Protein 6PV7 (pdb70)

Sequence (2379 aa):
SEAEHRLFERLFEDYNEIIRPVANVSDPVIIHFEVSMSQLVKVDEVNQIMETNLWLKQIWNDYKLKWNPSDYGGAEFMRVPAQKIWKPDIVLYNNAVGDFQVDDKTKALLKYTGEVTWIPPAIFKSSCKIDVTYFPFDYQNCTMKFGSWSYDKAKIDLVLIGSSMNLKDYWESGEWAIIKAPGYKHDIKYNCCEEIYPDITYSLYIRRLPLFYTINLIIPCLLISFLTVLVFYLPSDCGEKVTLCISVLLSLTVFLLVITETIPSTSLVIPLIGEYLLFTMIFVTLSIVITVFVLNVHYRTPTTHTMPSWVKTVFLNLLPRVMFMTRIKEAIQSVKYIAENMKAQNEAKEIQDDWKYVAMVIDRIFLWVFTLVCILGTAGLFLQPLMRVANAEEKLMDDLLNKTRYNNLIRPATSSSQLISIKLQLSLAQLISVNEREQIMTTNVWLKQEWTDYRLTWNSSRYEGVNILRIPAKRIWLPDIVLYNNADGTYEVSVYTNLIVRSNGSVLWLPPAIYKSACKIEVKYFPFDQQNCTLKFRSWTYDHTEIDMVLMTPTASMDDFTPSGEWDIVALPGRRTVNPQDPSYVDVTYDFIIKRKPLFYTINLIIPCVLTTLLAILVFYLPSDCGEKMTLCISVLLALTFFLLLISKIVPPTSLDVPLIGKYLMFTMVLVTFSIVTSVCVLNVHHRSPSTHTMAPWVKRCFLHKLPTFLFMKRRQDVQEALEGVSFIAQHMKNDDEDQSVVEDWKYVAMVVDRLFLWVFMFVCVLGTVGLFLPNAEEKLMDDLLNKTRYNNLIRPATSSSQLISIKLQLSLAQLISVNEREQIMTTNVWLKQEWTDYRLTWNSSRYEGVNILRIPAKRIWLPDIVLYNNADGTYEVSVYTNLIVRSNGSVLWLPPAIYKSACKIEVKYFPFDQQNCTLKFRSWTYDHTEIDMVLMTPTASMDDFTPSGEWDIVALPGRRTVNPQDPSYVDVTYDFIIKRKPLFYTINLIIPCVLTTLLAILVFYLPSDCGEKMTLCISVLLALTFFLLLISKIVPPTSLDVPLIGKYLMFTMVLVTFSIVTSVCVLNVHHRSPSTHTMAPWVKRCFLHKLPTFLFMKRRQDVQEALEGVSFIAQHMKNDDEDQSVVEDWKYVAMVVDRLFLWVFMFVCVLGTVGLFLPSEAEHRLFERLFEDYNEIIRPVANVSDPVIIHFEVSMSQLVKVDEVNQIMETNLWLKQIWNDYKLKWNPSDYGGAEFMRVPAQKIWKPDIVLYNNAVGDFQVDDKTKALLKYTGEVTWIPPAIFKSSCKIDVTYFPFDYQNCTMKFGSWSYDKAKIDLVLIGSSMNLKDYWESGEWAIIKAPGYKHDIKYNCCEEIYPDITYSLYIRRLPLFYTINLIIPCLLISFLTVLVFYLPSDCGEKVTLCISVLLSLTVFLLVITETIPSTSLVIPLIGEYLLFTMIFVTLSIVITVFVLNVHYRTPTTHTMPSWVKTVFLNLLPRVMFMTRIKEAIQSVKYIAENMKAQNEAKEIQDDWKYVAMVIDRIFLWVFTLVCILGTAGLFLQPLMRVANAEEKLMDDLLNKTRYNNLIRPATSSSQLISIKLQLSLAQLISVNEREQIMTTNVWLKQEWTDYRLTWNSSRYEGVNILRIPAKRIWLPDIVLYNNADGTYEVSVYTNLIVRSNGSVLWLPPAIYKSACKIEVKYFPFDQQNCTLKFRSWTYDHTEIDMVLMTPTASMDDFTPSGEWDIVALPGRRTVNPQDPSYVDVTYDFIIKRKPLFYTINLIIPCVLTTLLAILVFYLPSDCGEKMTLCISVLLALTFFLLLISKIVPPTSLDVPLIGKYLMFTMVLVTFSIVTSVCVLNVHHRSPSTHTMAPWVKRCFLHKLPTFLFMKRRQDVQEALEGVSFIAQHMKNDDEDQSVVEDWKYVAMVVDRLFLWVFMFVCVLGTVGLFLPVQLQQSGPELVRPGVSVKISCKGSGYTFTDYALYWVRQSHAKSLEWIGVINPYSGNTNYNQKFKGKATMTVDKSSSTAYMELARLTSDDSAIYYCASGYDGYPYTMDYWGPGASVTVQIVLTQSPAIMSASPGEKVTMTCSASSSMTYMHWYQQKSGTSPKRWIYDTSQLASGVPARFRGSGSGTSFSLTISSMEAEDAATYYCQQWSSNPLTFGGGTKLELVQLQQSGPELVRPGVSVKISCKGSGYTFTDYALYWVRQSHAKSLEWIGVINPYSGNTNYNQKFKGKATMTVDKSSSTAYMELARLTSDDSAIYYCASGYDGYPYTMDYWGPGASVTVQIVLTQSPAIMSASPGEKVTMTCSASSSMTYMHWYQQKSGTSPKRWIYDTSQLASGVPARFRGSGSGTSFSLTISSMEAEDAATYYCQQWSSNPLTFGGGTKLEL

Organism: Homo sapiens (NCBI:txid9606)

CATH classification: 2.70.170.10

Radius of gyration: 51.42 Å; Cα contacts (8 Å, |Δi|>4): 4488; chains: 9; bounding box: 129×150×137 Å

InterPro domains:
  IPR002394 Nicotinic acetylcholine receptor [PR00254] (69-85)
  IPR002394 Nicotinic acetylcholine receptor [PR00254] (103-117)
  IPR002394 Nicotinic acetylcholine receptor [PR00254] (121-133)
  IPR002394 Nicotinic acetylcholine receptor [PR00254] (139-157)
  IPR006029 Neurotransmitter-gated ion-channel transmembrane domain [PF02932] (248-495)
  IPR006201 Neurotransmitter-gated ion-channel [PR00252] (82-98)
  IPR006201 Neurotransmitter-gated ion-channel [PR00252] (115-126)
  IPR006201 Neurotransmitter-gated ion-channel [PR00252] (159-173)
  IPR006201 Neurotransmitter-gated ion-channel [PR00252] (235-247)
  IPR006201 Neurotransmitter-gated ion-channel [PTHR18945] (36-378)
  IPR006201 Neurotransmitter-gated ion-channel [TIGR00860] (30-495)
  IPR006202 Neurotransmitter-gated ion-channel ligand-binding domain [PF02931] (35-240)
  IPR018000 Neurotransmitter-gated ion-channel, conserved site [PS00236] (159-173)
  IPR036719 Neurotransmitter-gated ion-channel transmembrane domain superfamily [SSF90112] (241-500)
  IPR036734 Neurotransmitter-gated ion-channel ligand-binding domain superfamily [G3DSA:2.70.170.10] (27-246)
  IPR036734 Neurotransmitter-gated ion-channel ligand-binding domain superfamily [SSF63712] (34-240)
  IPR038050 Neuronal acetylcholine receptor [G3DSA:1.20.58.390] (247-360)
  IPR038050 Neuronal acetylcholine receptor [G3DSA:1.20.58.390] (413-505)

Secondary structure (DSSP, 8-state):
-HHHHHHHHHHTSS--TTS---SSTTS-EEEEEEEEEEEEEEEETTTTEEEEEEEEEEEEE-SSS---TTTTTT--EEEEETTTS----B--SSB-SS--SPP--SEEEEETTSEEEE--EEEEEE------SSSSS-EEEEEEEE-BSS--TTTEEEEESSSB-B-SS----SSEEEEE-BEEEEEEE-SS-SSEEEEEEEEEEEEE-TTTTIIIIIHHHHHHHTTSSGGGGS-TTSS-HHHHHHHHHHHHHHHHHHHHHHS----SS--HHHHHHHHHHHHHHHHHHHHHHHHHHHS--TTT----SHHHHIIIIIHHHHHT----HHHHHHHHHHHHHHHHHHHHHHHHHHHHHHHHHHHHHHHHHHHHHHHHHIIIIIITTT-/----HHHHHHIIIIITTT--SSS---SSSS--B--EEEEEEEEEEEEETTTTEEEEEEEEEEEEE-TTS---TTTTTS-SEEEEETTSS----EEES-BSSS--S-S---EEEEETT-EEEE--EEEEEEE-----TTTTS-EEEEEEEEEESS--TTTB--EE-SSB-B-SSPPP-SSEEEEE-BEEE---TT--S---EEEEEEEEE--HHHIIIIIHHHHHHHHTTS-TTSS-TTSS-HHHHHHHHHHHHHHHHHHHHHHS----S---HHHHHHHHHHHHHHHHHHHHHHHHHGGG--TTT----HHHHHIIIIIHHHHTT----HHHHHHHHHHHHHHHHHHHHHHHHHHHHHHHHHHHHHHHHHHHHHHHHHHHHHHHHS--/-HHHHHHHHHS-TTT--TTS---SSSS--EEEEEE-BEEEEEEEETTTTEEEEEE--EEEEE-TTS---GGGTTT--B--B-GGGS----EEESSBSSS--S-SS---BEEBTT-EEEE---EEEEEE-----SSSSS-EEEEEEEEEESS--TTTEEEEESSSB-B-SS----SSEEEEE-BEEE---TT--S---EEEEEEEEE-TTTTHHHHTHHHHHSSTTSTTTTSS-SSSS-HHHHHHHHHHHHHHHHHHHTTTS---SS---HHHHHHHHHHHHHHHHHHHHHHHHHTTT--TTT----HHHHHHTTTTHHHHTT----HHHHHHHHHHHHHHHHHHHHHHHHHHHHHHHHHHHHHHHHHHHHHHHHHHHHHHHHS--/-HHHHHHHHHHTSS--SSS---SSSSPPEEEEEEEEEEEEEEEETTTTEEEEEEEEEEEE--SSS---GGGTTT---B--BTTTS----B--SSB-SS--PPP--SB-EE-TT--EEE--EEEEEE------SSSSS-EEEEEEEEEBSS--TTTEEEEESSSB-B-TTPPP-SSEEEEE-BEEEEEEE-SS-SSEEEEEEEEEEEEE-TTTTIIIIIHHHHHHGGGSSSGGGS-TTSS-HHHHHHHHHHHHHHHHHHHHHHS----SS--HHHHHHHHHHHHHHHHHHHHHHHHHHHS--TTT----SHHHHIIIIIHHHHTT----HHHHHHHHHHHHHHHHHHHHHHHHHHHHHHHHHHHHHHHHHHHHHHHHHHIIIIIHHH-/----HHHHHHHHHS-TTT--TTS---SSTT--EEEEEEEEEEEEEEEETTTTEEEEEEEEEEEEE-TTS---TTTTTS---EEE-GGGS----EEESSBSSS--S------EEE-TT-EEEE--EEEEEEE-----SS-SS-EEEEEEEEEESS--TTTEEEEESSSB-B-TTPPP-SSEEEEE-BEEEEE-TT--S-EEEEEEEEEEE-THHHIIIIIHHHHHHHHHHTTTTSS-SSSS-HHHHHHHHHHHHHHHHHHHHHHS---SS---HHHHHHHHHHHHHHHHHHHHHHHHHTTS--TTT----HHHHHIIIIIHHHHTT----HHHHHHHHHHHHHHHHHHHHHHHHHHHHHHHHHHHHHHHHHHHHHHHHHHHHHHHHS--/-EEEE---EE--TTS-EEEEEEEESS-STTEEEEEEEE-TTS-EEEEEEE-TTT--EEE-TTSTTTEEEE--TTTTEEEEEE-S--GGG-EEEEEEEEESSTT-S--EE---EEEE-/----EEE-SEEE--SS--EEEEEEEEEEES--EEEEE-SSS--EEEEETTTEE-TT--TTEEEEEEEEEEEEEESS--TT--EEEEEEB-SSSS-B----EEEE-/-EEEE---EE--TT--EEEEEEEESS-STTEEEEEEEE-TTS--EEEEEE-TTT---EE-GGGTTTEEEE--TTTTEEEEEE-S--GGG-EEEEEEEEESSTT----EE---EEEE-/-PPPEEE-SEEE--SS--EEEEEEEEEEES--EEEEE-TTS--EEEEETTTEE-TT--TTEEEEEEEEEEEEEESS--GGG-EEEEEEE-SSSS-EE---EEEE-

B-factor: mean 30.95, std 15.74, range [3.82, 93.72]

Structure (mmCIF, N/CA/C/O backbone):
data_6PV7
#
_entry.id   6PV7
#
loop_
_entity.id
_entity.type
_entity.pdbx_description
1 polymer 'Fusion protein of Neuronal acetylcholine receptor subunit alpha-3 and Soluble cytochrome b562'
2 polymer 'Fusion protein of Neuronal acetylcholine receptor subunit beta-4 and Soluble cytochrome b562'
3 polymer 'IgG2b Fab heavy chain'
4 polymer 'Kappa Fab light chain'
5 branched 2-acetamido-2-deoxy-beta-D-glucopyranose-(1-4)-2-acetamido-2-deoxy-beta-D-glucopyranose
6 branched alpha-D-mannopyranose-(1-3)-[alpha-D-mannopyranose-(1-6)]beta-D-mannopyranose-(1-4)-2-acetamido-2-deoxy-beta-D-glucopyranose-(1-4)-2-acetamido-2-deoxy-beta-D-glucopyranose
7 branched beta-D-mannopyranose-(1-4)-2-acetamido-2-deoxy-beta-D-glucopyranose-(1-4)-2-acetamido-2-deoxy-beta-D-glucopyranose
8 non-polymer (S)-3-(1-METHYLPYRROLIDIN-2-YL)PYRIDINE
9 non-polymer 'CHOLESTEROL HEMISUCCINATE'
10 non-polymer 'SODIUM ION'
11 non-polymer 2-acetamido-2-deoxy-beta-D-glucopyranose
12 non-polymer nonane
13 water water
#
loop_
_atom_site.group_PDB
_atom_site.id
_atom_site.type_symbol
_atom_site.label_atom_id
_atom_site.label_alt_id
_atom_site.label_comp_id
_atom_site.label_asym_id
_atom_site.label_entity_id
_atom_site.label_seq_id
_atom_site.pdbx_PDB_ins_code
_atom_site.Cartn_x
_atom_site.Cartn_y
_atom_site.Cartn_z
_atom_site.occupancy
_atom_site.B_iso_or_equiv
_atom_site.auth_seq_id
_atom_site.auth_comp_id
_atom_site.auth_asym_id
_atom_site.auth_atom_id
_atom_site.pdbx_PDB_model_num
ATOM 1 N N . SER A 1 1 ? 181.92700 146.83600 202.34800 1.000 25.96000 1 SER A N 1
ATOM 2 C CA . SER A 1 1 ? 182.02400 146.24900 203.67600 1.000 25.96000 1 SER A CA 1
ATOM 3 C C . SER A 1 1 ? 182.19900 144.74300 203.59600 1.000 25.96000 1 SER A C 1
ATOM 4 O O . SER A 1 1 ? 181.72400 144.10300 202.66400 1.000 25.96000 1 SER A O 1
ATOM 7 N N . GLU A 1 2 ? 182.89900 144.18000 204.58000 1.000 28.52000 2 GLU A N 1
ATOM 8 C CA . GLU A 1 2 ? 183.03600 142.73000 204.65000 1.000 28.52000 2 GLU A CA 1
ATOM 9 C C . GLU A 1 2 ? 181.72900 142.08100 205.08400 1.000 28.52000 2 GLU A C 1
ATOM 10 O O . GLU A 1 2 ? 181.35200 141.01900 204.56900 1.000 28.52000 2 GLU A O 1
ATOM 16 N N . ALA A 1 3 ? 181.01800 142.71600 206.01600 1.000 22.43000 3 ALA A N 1
ATOM 17 C CA . ALA A 1 3 ? 179.76000 142.16400 206.50200 1.000 22.43000 3 ALA A CA 1
ATOM 18 C C . ALA A 1 3 ? 178.67000 142.23800 205.44000 1.000 22.43000 3 ALA A C 1
ATOM 19 O O . ALA A 1 3 ? 177.86700 141.31000 205.31000 1.000 22.43000 3 ALA A O 1
ATOM 21 N N . GLU A 1 4 ? 178.63600 143.32000 204.65600 1.000 18.48000 4 GLU A N 1
ATOM 22 C CA . GLU A 1 4 ? 177.67700 143.40400 203.55900 1.000 18.48000 4 GLU A CA 1
ATOM 23 C C . GLU A 1 4 ? 178.00900 142.42600 202.44100 1.000 18.48000 4 GLU A C 1
ATOM 24 O O . GLU A 1 4 ? 177.10000 141.90000 201.79200 1.000 18.48000 4 GLU A O 1
ATOM 30 N N . HIS A 1 5 ? 179.29600 142.15500 202.21800 1.000 16.93000 5 HIS A N 1
ATOM 31 C CA . HIS A 1 5 ? 179.69500 141.14500 201.24300 1.000 16.93000 5 HIS A CA 1
ATOM 32 C C . HIS A 1 5 ? 179.27300 139.75100 201.68800 1.000 16.93000 5 HIS A C 1
ATOM 33 O O . HIS A 1 5 ? 178.77600 138.95600 200.87900 1.000 16.93000 5 HIS A O 1
ATOM 40 N N . ARG A 1 6 ? 179.42300 139.45500 202.98000 1.000 15.68000 6 ARG A N 1
ATOM 41 C CA . ARG A 1 6 ? 178.98100 138.17000 203.51100 1.000 15.68000 6 ARG A CA 1
ATOM 42 C C . ARG A 1 6 ? 177.46500 138.04700 203.49400 1.000 15.68000 6 ARG A C 1
ATOM 43 O O . ARG A 1 6 ? 176.93100 136.96100 203.25400 1.000 15.68000 6 ARG A O 1
ATOM 51 N N . LEU A 1 7 ? 176.75900 139.15000 203.73900 1.000 10.86000 7 LEU A N 1
ATOM 52 C CA . LEU A 1 7 ? 175.30300 139.15000 203.64800 1.000 10.86000 7 LEU A CA 1
ATOM 53 C C . LEU A 1 7 ? 174.82300 138.93400 202.22000 1.000 10.86000 7 LEU A C 1
ATOM 54 O O . LEU A 1 7 ? 173.83700 138.22400 201.99800 1.000 10.86000 7 LEU A O 1
ATOM 59 N N . PHE A 1 8 ? 175.50300 139.52700 201.23900 1.000 10.53000 8 PHE A N 1
ATOM 60 C CA . PHE A 1 8 ? 175.11400 139.30200 199.85400 1.000 10.53000 8 PHE A CA 1
ATOM 61 C C . PHE A 1 8 ? 175.43300 137.88000 199.42200 1.000 10.53000 8 PHE A C 1
ATOM 62 O O . PHE A 1 8 ? 174.73100 137.31800 198.57700 1.000 10.53000 8 PHE A O 1
ATOM 70 N N . GLU A 1 9 ? 176.48400 137.28600 199.98700 1.000 11.32000 9 GLU A N 1
ATOM 71 C CA . GLU A 1 9 ? 176.79800 135.89800 199.66900 1.000 11.32000 9 GLU A CA 1
ATOM 72 C C . GLU A 1 9 ? 175.80000 134.94200 200.31300 1.000 11.32000 9 GLU A C 1
ATOM 73 O O . GLU A 1 9 ? 175.43200 133.92500 199.71700 1.000 11.32000 9 GLU A O 1
ATOM 79 N N . ARG A 1 10 ? 175.35100 135.25600 201.52900 1.000 9.71000 10 ARG A N 1
ATOM 80 C CA . ARG A 1 10 ? 174.39700 134.41400 202.24200 1.000 9.71000 10 ARG A CA 1
ATOM 81 C C . ARG A 1 10 ? 172.98900 134.56000 201.68200 1.000 9.71000 10 ARG A C 1
ATOM 82 O O . ARG A 1 10 ? 172.20000 133.61100 201.72700 1.000 9.71000 10 ARG A O 1
ATOM 90 N N . LEU A 1 11 ? 172.68200 135.71900 201.10700 1.000 9.04000 11 LEU A N 1
ATOM 91 C CA . LEU A 1 11 ? 171.31000 136.06100 200.75700 1.000 9.04000 11 LEU A CA 1
ATOM 92 C C . LEU A 1 11 ? 170.83400 135.30500 199.52200 1.000 9.04000 11 LEU A C 1
ATOM 93 O O . LEU A 1 11 ? 169.65700 134.94400 199.42700 1.000 9.04000 11 LEU A O 1
ATOM 98 N N . PHE A 1 12 ? 171.72800 135.05700 198.56900 1.000 13.07000 12 PHE A N 1
ATOM 99 C CA . PHE A 1 12 ? 171.38300 134.50300 197.26500 1.000 13.07000 12 PHE A CA 1
ATOM 100 C C . PHE A 1 12 ? 172.07200 133.16800 197.01400 1.000 13.07000 12 PHE A C 1
ATOM 101 O O . PHE A 1 12 ? 172.42000 132.83700 195.88100 1.000 13.07000 12 PHE A O 1
ATOM 109 N N . GLU A 1 13 ? 172.27900 132.38100 198.07100 1.000 18.24000 13 GLU A N 1
ATOM 110 C CA . GLU A 1 13 ? 172.83300 131.04300 197.89300 1.000 18.24000 13 GLU A CA 1
ATOM 111 C C . GLU A 1 13 ? 171.80800 130.10600 197.26800 1.000 18.24000 13 GLU A C 1
ATOM 112 O O . GLU A 1 13 ? 172.14400 129.30500 196.38900 1.000 18.24000 13 GLU A O 1
ATOM 118 N N . ASP A 1 14 ? 170.55400 130.19300 197.70300 1.000 20.77000 14 ASP A N 1
ATOM 119 C CA . ASP A 1 14 ? 169.45900 129.45400 197.07900 1.000 20.77000 14 ASP A CA 1
ATOM 120 C C . ASP A 1 14 ? 168.21900 130.33800 197.04600 1.000 20.77000 14 ASP A C 1
ATOM 121 O O . ASP A 1 14 ? 167.62300 130.63400 198.08400 1.000 20.77000 14 ASP A O 1
ATOM 126 N N . TYR A 1 15 ? 167.82700 130.76800 195.85200 1.000 15.62000 15 TYR A N 1
ATOM 127 C CA . TYR A 1 15 ? 166.69300 131.67600 195.72500 1.000 15.62000 15 TYR A CA 1
ATOM 128 C C . TYR A 1 15 ? 166.03300 131.40000 194.37900 1.000 15.62000 15 TYR A C 1
ATOM 129 O O . TYR A 1 15 ? 166.53300 131.84600 193.34200 1.000 15.62000 15 TYR A O 1
ATOM 138 N N . ASN A 1 16 ? 164.93500 130.64600 194.40000 1.000 18.03000 16 ASN A N 1
ATOM 139 C CA . ASN A 1 16 ? 164.10700 130.47400 193.21100 1.000 18.03000 16 ASN A CA 1
ATOM 140 C C . ASN A 1 16 ? 163.46200 131.80200 192.85400 1.000 18.03000 16 ASN A C 1
ATOM 141 O O . ASN A 1 16 ? 162.58200 132.28800 193.56900 1.000 18.03000 16 ASN A O 1
ATOM 146 N N . GLU A 1 17 ? 163.88900 132.38300 191.74000 1.000 16.65000 17 GLU A N 1
ATOM 147 C CA . GLU A 1 17 ? 163.41500 133.67900 191.28500 1.000 16.65000 17 GLU A CA 1
ATOM 148 C C . GLU A 1 17 ? 162.10000 133.60000 190.52800 1.000 16.65000 17 GLU A C 1
ATOM 149 O O . GLU A 1 17 ? 161.68900 134.59900 189.93400 1.000 16.65000 17 GLU A O 1
ATOM 155 N N . ILE A 1 18 ? 161.43700 132.44800 190.52500 1.000 15.72000 18 ILE A N 1
ATOM 156 C CA . ILE A 1 18 ? 160.20900 132.27800 189.76400 1.000 15.72000 18 ILE A CA 1
ATOM 157 C C . ILE A 1 18 ? 159.03800 131.79000 190.60400 1.000 15.72000 18 ILE A C 1
ATOM 158 O O . ILE A 1 18 ? 157.95600 131.56000 190.04500 1.000 15.72000 18 ILE A O 1
ATOM 163 N N . ILE A 1 19 ? 159.19500 131.60300 191.90800 1.000 14.05000 19 ILE A N 1
ATOM 164 C CA . ILE A 1 19 ? 158.05300 131.28700 192.75600 1.000 14.05000 19 ILE A CA 1
ATOM 165 C C . ILE A 1 19 ? 157.62600 132.53000 193.52300 1.000 14.05000 19 ILE A C 1
ATOM 166 O O . ILE A 1 19 ? 158.45500 133.35600 193.91900 1.000 14.05000 19 ILE A O 1
ATOM 171 N N . ARG A 1 20 ? 156.32200 132.66000 193.74100 1.000 13.57000 20 ARG A N 1
ATOM 172 C CA . ARG A 1 20 ? 155.78700 133.83500 194.41500 1.000 13.57000 20 ARG A CA 1
ATOM 173 C C . ARG A 1 20 ? 156.13400 133.79800 195.90600 1.000 13.57000 20 ARG A C 1
ATOM 174 O O . ARG A 1 20 ? 156.09100 132.73900 196.53200 1.000 13.57000 20 ARG A O 1
ATOM 182 N N . PRO A 1 21 ? 156.52900 134.93200 196.48900 1.000 12.01000 21 PRO A N 1
ATOM 183 C CA . PRO A 1 21 ? 157.25100 134.95100 197.76400 1.000 12.01000 21 PRO A CA 1
ATOM 184 C C . PRO A 1 21 ? 156.35200 135.07300 198.99000 1.000 12.01000 21 PRO A C 1
ATOM 185 O O . PRO A 1 21 ? 156.42800 136.01900 199.78100 1.000 12.01000 21 PRO A O 1
ATOM 189 N N . VAL A 1 22 ? 155.47200 134.09900 199.17300 1.000 15.33000 22 VAL A N 1
ATOM 190 C CA . VAL A 1 22 ? 154.61900 134.06200 200.35100 1.000 15.33000 22 VAL A CA 1
ATOM 191 C C . VAL A 1 22 ? 155.09200 132.95000 201.26800 1.000 15.33000 22 VAL A C 1
ATOM 192 O O . VAL A 1 22 ? 155.63200 131.93400 200.82200 1.000 15.33000 22 VAL A O 1
ATOM 196 N N . ALA A 1 23 ? 154.90500 133.15800 202.56800 1.000 18.27000 23 ALA A N 1
ATOM 197 C CA . ALA A 1 23 ? 155.18100 132.09400 203.52000 1.000 18.27000 23 ALA A CA 1
ATOM 198 C C . ALA A 1 23 ? 154.13600 130.99600 203.41100 1.000 18.27000 23 ALA A C 1
ATOM 199 O O . ALA A 1 23 ? 154.47100 129.81200 203.31000 1.000 18.27000 23 ALA A O 1
ATOM 201 N N . ASN A 1 24 ? 152.86500 131.37600 203.41200 1.000 25.16000 24 ASN A N 1
ATOM 202 C CA . ASN A 1 24 ? 151.75700 130.44800 203.27500 1.000 25.16000 24 ASN A CA 1
ATOM 203 C C . ASN A 1 24 ? 151.09100 130.68600 201.92800 1.000 25.16000 24 ASN A C 1
ATOM 204 O O . ASN A 1 24 ? 150.91700 131.83400 201.51100 1.000 25.16000 24 ASN A O 1
ATOM 209 N N . VAL A 1 25 ? 150.70400 129.59700 201.26300 1.000 22.61000 25 VAL A N 1
ATOM 210 C CA . VAL A 1 25 ? 150.35800 129.65800 199.84600 1.000 22.61000 25 VAL A CA 1
ATOM 211 C C . VAL A 1 25 ? 149.01000 130.34200 199.62800 1.000 22.61000 25 VAL A C 1
ATOM 212 O O . VAL A 1 25 ? 148.80300 131.01700 198.61100 1.000 22.61000 25 VAL A O 1
ATOM 216 N N . SER A 1 26 ? 148.09900 130.25400 200.59700 1.000 22.18000 26 SER A N 1
ATOM 217 C CA . SER A 1 26 ? 146.75900 130.81500 200.46300 1.000 22.18000 26 SER A CA 1
ATOM 218 C C . SER A 1 26 ? 146.68300 132.27800 200.89000 1.000 22.18000 26 SER A C 1
ATOM 219 O O . SER A 1 26 ? 145.62600 132.73500 201.34100 1.000 22.18000 26 SER A O 1
ATOM 222 N N . ASP A 1 27 ? 147.78200 133.01500 200.77500 1.000 18.85000 27 ASP A N 1
ATOM 223 C CA . ASP A 1 27 ? 147.89900 134.40800 201.15300 1.000 18.85000 27 ASP A CA 1
ATOM 224 C C . ASP A 1 27 ? 148.36000 135.20000 199.93600 1.000 18.85000 27 ASP A C 1
ATOM 225 O O . ASP A 1 27 ? 149.35400 134.81700 199.30800 1.000 18.85000 27 ASP A O 1
ATOM 230 N N . PRO A 1 28 ? 147.67200 136.26700 199.54100 1.000 13.26000 28 PRO A N 1
ATOM 231 C CA . PRO A 1 28 ? 148.15300 137.06300 198.41000 1.000 13.26000 28 PRO A CA 1
ATOM 232 C C . PRO A 1 28 ? 149.26900 138.01100 198.80700 1.000 13.26000 28 PRO A C 1
ATOM 233 O O . PRO A 1 28 ? 149.34500 138.48000 199.94300 1.000 13.26000 28 PRO A O 1
ATOM 237 N N . VAL A 1 29 ? 150.15200 138.29200 197.84200 1.000 10.82000 29 VAL A N 1
ATOM 238 C CA . VAL A 1 29 ? 151.08300 139.40000 198.02800 1.000 10.82000 29 VAL A CA 1
ATOM 239 C C . VAL A 1 29 ? 150.33000 140.71800 197.87800 1.000 10.82000 29 VAL A C 1
ATOM 240 O O . VAL A 1 29 ? 149.31400 140.81700 197.18300 1.000 10.82000 29 VAL A O 1
ATOM 244 N N . ILE A 1 30 ? 150.82600 141.74300 198.55900 1.000 12.15000 30 ILE A N 1
ATOM 245 C CA . ILE A 1 30 ? 150.16100 143.03700 198.62400 1.000 12.15000 30 ILE A CA 1
ATOM 246 C C . ILE A 1 30 ? 151.13800 144.06400 198.07900 1.000 12.15000 30 ILE A C 1
ATOM 247 O O . ILE A 1 30 ? 152.12700 144.39700 198.74200 1.000 12.15000 30 ILE A O 1
ATOM 252 N N . ILE A 1 31 ? 150.86600 144.56900 196.88400 1.000 9.79000 31 ILE A N 1
ATOM 253 C CA . ILE A 1 31 ? 151.81400 145.38100 196.13200 1.000 9.79000 31 ILE A CA 1
ATOM 254 C C . ILE A 1 31 ? 151.31800 146.81800 196.16800 1.000 9.79000 31 ILE A C 1
ATOM 255 O O . ILE A 1 31 ? 150.35700 147.17400 195.48200 1.000 9.79000 31 ILE A O 1
ATOM 260 N N . HIS A 1 32 ? 151.96400 147.64800 196.97800 1.000 13.41000 32 HIS A N 1
ATOM 261 C CA . HIS A 1 32 ? 151.63300 149.06200 197.03100 1.000 13.41000 32 HIS A CA 1
ATOM 262 C C . HIS A 1 32 ? 152.15000 149.75000 195.77900 1.000 13.41000 32 HIS A C 1
ATOM 263 O O . HIS A 1 32 ? 153.34800 149.70800 195.48900 1.000 13.41000 32 HIS A O 1
ATOM 270 N N . PHE A 1 33 ? 151.25100 150.38700 195.04100 1.000 13.17000 33 PHE A N 1
ATOM 271 C CA . PHE A 1 33 ? 151.51700 150.82100 193.67900 1.000 13.17000 33 PHE A CA 1
ATOM 272 C C . PHE A 1 33 ? 151.29700 152.32200 193.54400 1.000 13.17000 33 PHE A C 1
ATOM 273 O O . PHE A 1 33 ? 150.31000 152.86100 194.04900 1.000 13.17000 33 PHE A O 1
ATOM 281 N N . GLU A 1 34 ? 152.21700 152.99000 192.85300 1.000 17.05000 34 GLU A N 1
ATOM 282 C CA . GLU A 1 34 ? 152.16700 154.43500 192.67400 1.000 17.05000 34 GLU A CA 1
ATOM 283 C C . GLU A 1 34 ? 152.83600 154.76500 191.35100 1.000 17.05000 34 GLU A C 1
ATOM 284 O O . GLU A 1 34 ? 153.80700 154.11900 190.96600 1.000 17.05000 34 GLU A O 1
ATOM 290 N N . VAL A 1 35 ? 152.30400 155.75300 190.64100 1.000 12.81000 35 VAL A N 1
ATOM 291 C CA . VAL A 1 35 ? 152.93400 156.17500 189.40100 1.000 12.81000 35 VAL A CA 1
ATOM 292 C C . VAL A 1 35 ? 153.26200 157.66100 189.51100 1.000 12.81000 35 VAL A C 1
ATOM 293 O O . VAL A 1 35 ? 152.54700 158.44300 190.14000 1.000 12.81000 35 VAL A O 1
ATOM 297 N N . SER A 1 36 ? 154.41400 158.02700 188.95900 1.000 14.35000 36 SER A N 1
ATOM 298 C CA . SER A 1 36 ? 154.88300 159.40200 188.96200 1.000 14.35000 36 SER A CA 1
ATOM 299 C C . SER A 1 36 ? 155.16600 159.79600 187.52600 1.000 14.35000 36 SER A C 1
ATOM 300 O O . SER A 1 36 ? 155.59200 158.96200 186.72800 1.000 14.35000 36 SER A O 1
ATOM 303 N N . MET A 1 37 ? 154.93300 161.05700 187.19300 1.000 13.50000 37 MET A N 1
ATOM 304 C CA . MET A 1 37 ? 155.08800 161.52800 185.82500 1.000 13.50000 37 MET A CA 1
ATOM 305 C C . MET A 1 37 ? 156.21000 162.54900 185.74600 1.000 13.50000 37 MET A C 1
ATOM 306 O O . MET A 1 37 ? 156.20000 163.54600 186.47200 1.000 13.50000 37 MET A O 1
ATOM 311 N N . SER A 1 38 ? 157.17400 162.29200 184.86500 1.000 15.60000 38 SER A N 1
ATOM 312 C CA . SER A 1 38 ? 158.20600 163.27700 184.57900 1.000 15.60000 38 SER A CA 1
ATOM 313 C C . SER A 1 38 ? 157.68800 164.33300 183.61400 1.000 15.60000 38 SER A C 1
ATOM 314 O O . SER A 1 38 ? 157.70000 165.52700 183.92500 1.000 15.60000 38 SER A O 1
ATOM 317 N N . GLN A 1 39 ? 157.22100 163.91700 182.43800 1.000 13.97000 39 GLN A N 1
ATOM 318 C CA . GLN A 1 39 ? 156.59200 164.85900 181.52600 1.000 13.97000 39 GLN A CA 1
ATOM 319 C C . GLN A 1 39 ? 155.56100 164.15300 180.66400 1.000 13.97000 39 GLN A C 1
ATOM 320 O O . GLN A 1 39 ? 155.51600 162.92600 180.58000 1.000 13.97000 39 GLN A O 1
ATOM 326 N N . LEU A 1 40 ? 154.73000 164.96600 180.02700 1.000 13.69000 40 LEU A N 1
ATOM 327 C CA . LEU A 1 40 ? 153.73500 164.53600 179.05100 1.000 13.69000 40 LEU A CA 1
ATOM 328 C C . LEU A 1 40 ? 154.28800 164.90100 177.68200 1.000 13.69000 40 LEU A C 1
ATOM 329 O O . LEU A 1 40 ? 154.24600 166.07100 177.29300 1.000 13.69000 40 LEU A O 1
ATOM 334 N N . VAL A 1 41 ? 154.82700 163.90800 176.96100 1.000 13.14000 41 VAL A N 1
ATOM 335 C CA . VAL A 1 41 ? 155.68000 164.19400 175.80700 1.000 13.14000 41 VAL A CA 1
ATOM 336 C C . VAL A 1 41 ? 154.86500 164.79600 174.67100 1.000 13.14000 41 VAL A C 1
ATOM 337 O O . VAL A 1 41 ? 155.07900 165.95000 174.28300 1.000 13.14000 41 VAL A O 1
ATOM 341 N N . LYS A 1 42 ? 153.89800 164.04500 174.15300 1.000 14.76000 42 LYS A N 1
ATOM 342 C CA . LYS A 1 42 ? 152.95300 164.58700 173.18900 1.000 14.76000 42 LYS A CA 1
ATOM 343 C C . LYS A 1 42 ? 151.69100 163.74600 173.21400 1.000 14.76000 42 LYS A C 1
ATOM 344 O O . LYS A 1 42 ? 151.70700 162.57300 173.59000 1.000 14.76000 42 LYS A O 1
ATOM 350 N N . VAL A 1 43 ? 150.59200 164.37100 172.81600 1.000 15.85000 43 VAL A N 1
ATOM 351 C CA . VAL A 1 43 ? 149.34400 163.67800 172.53900 1.000 15.85000 43 VAL A CA 1
ATOM 352 C C . VAL A 1 43 ? 149.01200 163.89600 171.06400 1.000 15.85000 43 VAL A C 1
ATOM 353 O O . VAL A 1 43 ? 148.71600 165.01800 170.63100 1.000 15.85000 43 VAL A O 1
ATOM 357 N N . ASP A 1 44 ? 149.13600 162.83300 170.27400 1.000 19.96000 44 ASP A N 1
ATOM 358 C CA . ASP A 1 44 ? 148.88100 162.91700 168.84100 1.000 19.96000 44 ASP A CA 1
ATOM 359 C C . ASP A 1 44 ? 147.37900 162.94100 168.62800 1.000 19.96000 44 ASP A C 1
ATOM 360 O O . ASP A 1 44 ? 146.69400 161.95100 168.89400 1.000 19.96000 44 ASP A O 1
ATOM 365 N N . GLU A 1 45 ? 146.86000 164.08100 168.17000 1.000 25.39000 45 GLU A N 1
ATOM 366 C CA . GLU A 1 45 ? 145.42600 164.17500 167.94200 1.000 25.39000 45 GLU A CA 1
ATOM 367 C C . GLU A 1 45 ? 145.00000 163.35700 166.73400 1.000 25.39000 45 GLU A C 1
ATOM 368 O O . GLU A 1 45 ? 143.90900 162.78200 166.73500 1.000 25.39000 45 GLU A O 1
ATOM 374 N N . VAL A 1 46 ? 145.85100 163.28200 165.71000 1.000 27.96000 46 VAL A N 1
ATOM 375 C CA . VAL A 1 46 ? 145.49100 162.58500 164.48100 1.000 27.96000 46 VAL A CA 1
ATOM 376 C C . VAL A 1 46 ? 145.48700 161.08000 164.70200 1.000 27.96000 46 VAL A C 1
ATOM 377 O O . VAL A 1 46 ? 144.58600 160.36900 164.24200 1.000 27.96000 46 VAL A O 1
ATOM 381 N N . ASN A 1 47 ? 146.50300 160.55600 165.39700 1.000 22.98000 47 ASN A N 1
ATOM 382 C CA . ASN A 1 47 ? 146.64000 159.07800 165.56500 1.000 22.98000 47 ASN A CA 1
ATOM 383 C C . ASN A 1 47 ? 145.92900 158.55200 166.81900 1.000 22.98000 47 ASN A C 1
ATOM 384 O O . ASN A 1 47 ? 145.77100 157.32300 166.93100 1.000 22.98000 47 ASN A O 1
ATOM 389 N N . GLN A 1 48 ? 145.51600 159.44800 167.71200 1.000 21.72000 48 GLN A N 1
ATOM 390 C CA . GLN A 1 48 ? 144.87600 159.10000 168.98900 1.000 21.72000 48 GLN A CA 1
ATOM 391 C C . GLN A 1 48 ? 145.78500 158.21900 169.84500 1.000 21.72000 48 GLN A C 1
ATOM 392 O O . GLN A 1 48 ? 145.46500 157.08000 170.17500 1.000 21.72000 48 GLN A O 1
ATOM 398 N N . ILE A 1 49 ? 146.94000 158.77700 170.19900 1.000 16.06000 49 ILE A N 1
ATOM 399 C CA . ILE A 1 49 ? 147.96200 158.06400 170.94800 1.000 16.06000 49 ILE A CA 1
ATOM 400 C C . ILE A 1 49 ? 148.56800 159.07400 171.91400 1.000 16.06000 49 ILE A C 1
ATOM 401 O O . ILE A 1 49 ? 148.38400 160.28300 171.77000 1.000 16.06000 49 ILE A O 1
ATOM 406 N N . MET A 1 50 ? 149.26900 158.57900 172.92800 1.000 15.25000 50 MET A N 1
ATOM 407 C CA . MET A 1 50 ? 149.66200 159.45500 174.02600 1.000 15.25000 50 MET A CA 1
ATOM 408 C C . MET A 1 50 ? 150.96500 158.96900 174.63100 1.000 15.25000 50 MET A C 1
ATOM 409 O O . MET A 1 50 ? 151.00300 157.87800 175.19900 1.000 15.25000 50 MET A O 1
ATOM 414 N N . GLU A 1 51 ? 152.01000 159.78200 174.54500 1.000 14.12000 51 GLU A N 1
ATOM 415 C CA . GLU A 1 51 ? 153.34000 159.39500 174.99300 1.000 14.12000 51 GLU A CA 1
ATOM 416 C C . GLU A 1 51 ? 153.63700 160.04100 176.34100 1.000 14.12000 51 GLU A C 1
ATOM 417 O O . GLU A 1 51 ? 153.59300 161.27000 176.47400 1.000 14.12000 51 GLU A O 1
ATOM 423 N N . THR A 1 52 ? 153.92500 159.20700 177.34000 1.000 12.27000 52 THR A N 1
ATOM 424 C CA . THR A 1 52 ? 154.21900 159.66600 178.69200 1.000 12.27000 52 THR A CA 1
ATOM 425 C C . THR A 1 52 ? 155.50900 159.03700 179.20100 1.000 12.27000 52 THR A C 1
ATOM 426 O O . THR A 1 52 ? 155.88400 157.93800 178.78700 1.000 12.27000 52 THR A O 1
ATOM 430 N N . ASN A 1 53 ? 156.17100 159.74400 180.12300 1.000 14.21000 53 ASN A N 1
ATOM 431 C CA . ASN A 1 53 ? 157.36000 159.27200 180.83200 1.000 14.21000 53 ASN A CA 1
ATOM 432 C C . ASN A 1 53 ? 156.97900 159.01300 182.28400 1.000 14.21000 53 ASN A C 1
ATOM 433 O O . ASN A 1 53 ? 156.69200 159.95600 183.02500 1.000 14.21000 53 ASN A O 1
ATOM 438 N N . LEU A 1 54 ? 156.99600 157.74900 182.70500 1.000 13.08000 54 LEU A N 1
ATOM 439 C CA . LEU A 1 54 ? 156.45000 157.37800 184.00200 1.000 13.08000 54 LEU A CA 1
ATOM 440 C C . LEU A 1 54 ? 157.45800 156.59600 184.82900 1.000 13.08000 54 LEU A C 1
ATOM 441 O O . LEU A 1 54 ? 158.21500 155.77800 184.30100 1.000 13.08000 54 LEU A O 1
ATOM 446 N N . TRP A 1 55 ? 157.45700 156.86100 186.13200 1.000 14.90000 55 TRP A N 1
ATOM 447 C CA . TRP A 1 55 ? 158.17200 156.06900 187.12400 1.000 14.90000 55 TRP A CA 1
ATOM 448 C C . TRP A 1 55 ? 157.15400 155.21100 187.86400 1.000 14.90000 55 TRP A C 1
ATOM 449 O O . TRP A 1 55 ? 156.13800 155.73000 188.33500 1.000 14.90000 55 TRP A O 1
ATOM 460 N N . LEU A 1 56 ? 157.42000 153.91300 187.97700 1.000 26.18000 56 LEU A N 1
ATOM 461 C CA . LEU A 1 56 ? 156.42100 152.96500 188.48000 1.000 26.18000 56 LEU A CA 1
ATOM 462 C C . LEU A 1 56 ? 156.84500 152.45700 189.85700 1.000 26.18000 56 LEU A C 1
ATOM 463 O O . LEU A 1 56 ? 157.44400 151.39100 189.97300 1.000 26.18000 56 LEU A O 1
ATOM 468 N N . LYS A 1 57 ? 156.49900 153.20000 190.90500 1.000 26.18000 57 LYS A N 1
ATOM 469 C CA . LYS A 1 57 ? 156.88300 152.82800 192.26200 1.000 26.18000 57 LYS A CA 1
ATOM 470 C C . LYS A 1 57 ? 156.08700 151.61600 192.72500 1.000 26.18000 57 LYS A C 1
ATOM 471 O O . LYS A 1 57 ? 154.85500 151.67200 192.79300 1.000 26.18000 57 LYS A O 1
ATOM 477 N N . GLN A 1 58 ? 156.78400 150.51900 193.03500 1.000 19.25000 58 GLN A N 1
ATOM 478 C CA . GLN A 1 58 ? 156.15200 149.27500 193.45500 1.000 19.25000 58 GLN A CA 1
ATOM 479 C C . GLN A 1 58 ? 156.81500 148.79400 194.73600 1.000 19.25000 58 GLN A C 1
ATOM 480 O O . GLN A 1 58 ? 158.03200 148.61000 194.76700 1.000 19.25000 58 GLN A O 1
ATOM 486 N N . ILE A 1 59 ? 156.02700 148.57300 195.78300 1.000 26.18000 59 ILE A N 1
ATOM 487 C CA . ILE A 1 59 ? 156.54800 148.15000 197.07900 1.000 26.18000 59 ILE A CA 1
ATOM 488 C C . ILE A 1 59 ? 155.85800 146.85700 197.47900 1.000 26.18000 59 ILE A C 1
ATOM 489 O O . ILE A 1 59 ? 154.63000 146.81800 197.57600 1.000 26.18000 59 ILE A O 1
ATOM 494 N N . TRP A 1 60 ? 156.63200 145.80600 197.73200 1.000 26.18000 60 TRP A N 1
ATOM 495 C CA . TRP A 1 60 ? 156.03400 144.56900 198.22300 1.000 26.18000 60 TRP A CA 1
ATOM 496 C C . TRP A 1 60 ? 156.92100 143.98400 199.31000 1.000 26.18000 60 TRP A C 1
ATOM 497 O O . TRP A 1 60 ? 157.88500 144.60900 199.75500 1.000 26.18000 60 TRP A O 1
ATOM 508 N N . ASN A 1 61 ? 156.57400 142.78800 199.76900 1.000 14.92000 61 ASN A N 1
ATOM 509 C CA . ASN A 1 61 ? 157.24900 142.17100 200.89800 1.000 14.92000 61 ASN A CA 1
ATOM 510 C C . ASN A 1 61 ? 157.65600 140.75200 200.53000 1.000 14.92000 61 ASN A C 1
ATOM 511 O O . ASN A 1 61 ? 157.01600 140.10200 199.70300 1.000 14.92000 61 ASN A O 1
ATOM 516 N N . ASP A 1 62 ? 158.72000 140.26900 201.16800 1.000 15.83000 62 ASP A N 1
ATOM 517 C CA . ASP A 1 62 ? 159.30400 138.97700 200.83700 1.000 15.83000 62 ASP A CA 1
ATOM 518 C C . ASP A 1 62 ? 159.75500 138.30000 202.12100 1.000 15.83000 62 ASP A C 1
ATOM 519 O O . ASP A 1 62 ? 160.49700 138.89200 202.90700 1.000 15.83000 62 ASP A O 1
ATOM 524 N N . TYR A 1 63 ? 159.31700 137.05800 202.32300 1.000 12.99000 63 TYR A N 1
ATOM 525 C CA . TYR A 1 63 ? 159.61600 136.37200 203.56900 1.000 12.99000 63 TYR A CA 1
ATOM 526 C C . TYR A 1 63 ? 161.03400 135.83000 203.59200 1.000 12.99000 63 TYR A C 1
ATOM 527 O O . TYR A 1 63 ? 161.57100 135.58200 204.67500 1.000 12.99000 63 TYR A O 1
ATOM 536 N N . LYS A 1 64 ? 161.64900 135.64600 202.42800 1.000 12.72000 64 LYS A N 1
ATOM 537 C CA . LYS A 1 64 ? 162.93200 134.97200 202.33600 1.000 12.72000 64 LYS A CA 1
ATOM 538 C C . LYS A 1 64 ? 164.10200 135.94600 202.33600 1.000 12.72000 64 LYS A C 1
ATOM 539 O O . LYS A 1 64 ? 165.23700 135.53200 202.58400 1.000 12.72000 64 LYS A O 1
ATOM 545 N N . LEU A 1 65 ? 163.85600 137.23400 202.11200 1.000 10.03000 65 LEU A N 1
ATOM 546 C CA . LEU A 1 65 ? 164.92100 138.23000 202.02600 1.000 10.03000 65 LEU A CA 1
ATOM 547 C C . LEU A 1 65 ? 164.99300 139.12300 203.25700 1.000 10.03000 65 LEU A C 1
ATOM 548 O O . LEU A 1 65 ? 165.20500 140.32800 203.13100 1.000 10.03000 65 LEU A O 1
ATOM 553 N N . LYS A 1 66 ? 164.82000 138.57700 204.45300 1.000 10.02000 66 LYS A N 1
ATOM 554 C CA . LYS A 1 66 ? 164.93800 139.34600 205.68200 1.000 10.02000 66 LYS A CA 1
ATOM 555 C C . LYS A 1 66 ? 166.13800 138.87200 206.48900 1.000 10.02000 66 LYS A C 1
ATOM 556 O O . LYS A 1 66 ? 166.45300 137.68100 206.50000 1.000 10.02000 66 LYS A O 1
ATOM 562 N N . TRP A 1 67 ? 166.81900 139.80900 207.15200 1.000 8.93000 67 TRP A N 1
ATOM 563 C CA . TRP A 1 67 ? 168.03300 139.50000 207.89500 1.000 8.93000 67 TRP A CA 1
ATOM 564 C C . TRP A 1 67 ? 168.04800 140.29800 209.19000 1.000 8.93000 67 TRP A C 1
ATOM 565 O O . TRP A 1 67 ? 167.16400 141.11600 209.45200 1.000 8.93000 67 TRP A O 1
ATOM 576 N N . ASN A 1 68 ? 169.08500 140.06400 210.00400 1.000 13.21000 68 ASN A N 1
ATOM 577 C CA . ASN A 1 68 ? 169.30500 140.66800 211.31400 1.000 13.21000 68 ASN A CA 1
ATOM 578 C C . ASN A 1 68 ? 170.35400 141.75900 211.20500 1.000 13.21000 68 ASN A C 1
ATOM 579 O O . ASN A 1 68 ? 171.45600 141.49300 210.70900 1.000 13.21000 68 ASN A O 1
ATOM 584 N N . PRO A 1 69 ? 170.07000 142.98900 211.63500 1.000 12.88000 69 PRO A N 1
ATOM 585 C CA . PRO A 1 69 ? 171.09700 144.03700 211.54300 1.000 12.88000 69 PRO A CA 1
ATOM 586 C C . PRO A 1 69 ? 172.19700 143.90500 212.57500 1.000 12.88000 69 PRO A C 1
ATOM 587 O O . PRO A 1 69 ? 173.32800 144.32100 212.31000 1.000 12.88000 69 PRO A O 1
ATOM 591 N N . SER A 1 70 ? 171.90700 143.34200 213.74400 1.000 10.07000 70 SER A N 1
ATOM 592 C CA . SER A 1 70 ? 172.90700 143.24100 214.79600 1.000 10.07000 70 SER A CA 1
ATOM 593 C C . SER A 1 70 ? 173.95300 142.17400 214.51700 1.000 10.07000 70 SER A C 1
ATOM 594 O O . SER A 1 70 ? 175.01600 142.19100 215.14400 1.000 10.07000 70 SER A O 1
ATOM 597 N N . ASP A 1 71 ? 173.67800 141.24900 213.60100 1.000 13.39000 71 ASP A N 1
ATOM 598 C CA . ASP A 1 71 ? 174.61700 140.18900 213.27500 1.000 13.39000 71 ASP A CA 1
ATOM 599 C C . ASP A 1 71 ? 175.39000 140.44600 211.99500 1.000 13.39000 71 ASP A C 1
ATOM 600 O O . ASP A 1 71 ? 176.42100 139.80300 211.77700 1.000 13.39000 71 ASP A O 1
ATOM 605 N N . TYR A 1 72 ? 174.92200 141.35400 211.14400 1.000 11.15000 72 TYR A N 1
ATOM 606 C CA . TYR A 1 72 ? 175.58800 141.67400 209.88400 1.000 11.15000 72 TYR A CA 1
ATOM 607 C C . TYR A 1 72 ? 175.97400 143.14600 209.88300 1.000 11.15000 72 TYR A C 1
ATOM 608 O O . TYR A 1 72 ? 175.33000 143.96700 209.23100 1.000 11.15000 72 TYR A O 1
ATOM 617 N N . GLY A 1 73 ? 177.06600 143.46000 210.58100 1.000 10.57000 73 GLY A N 1
ATOM 618 C CA . GLY A 1 73 ? 177.72100 144.75900 210.58300 1.000 10.57000 73 GLY A CA 1
ATOM 619 C C . GLY A 1 73 ? 176.92400 146.03300 210.80500 1.000 10.57000 73 GLY A C 1
ATOM 620 O O . GLY A 1 73 ? 177.45400 147.12700 210.59800 1.000 10.57000 73 GLY A O 1
ATOM 621 N N . GLY A 1 74 ? 175.67200 145.92400 211.23800 1.000 9.16000 74 GLY A N 1
ATOM 622 C CA . GLY A 1 74 ? 174.79600 147.07400 211.27300 1.000 9.16000 74 GLY A CA 1
ATOM 623 C C . GLY A 1 74 ? 174.15600 147.42800 209.95200 1.000 9.16000 74 GLY A C 1
ATOM 624 O O . GLY A 1 74 ? 173.57200 148.51000 209.83900 1.000 9.16000 74 GLY A O 1
ATOM 625 N N . ALA A 1 75 ? 174.23500 146.55100 208.95400 1.000 9.78000 75 ALA A N 1
ATOM 626 C CA . ALA A 1 75 ? 173.68900 146.83700 207.63600 1.000 9.78000 75 ALA A CA 1
ATOM 627 C C . ALA A 1 75 ? 172.17300 146.73000 207.64400 1.000 9.78000 75 ALA A C 1
ATOM 628 O O . ALA A 1 75 ? 171.60600 145.79700 208.21400 1.000 9.78000 75 ALA A O 1
ATOM 630 N N . GLU A 1 76 ? 171.51500 147.69600 207.00500 1.000 14.28000 76 GLU A N 1
ATOM 631 C CA . GLU A 1 76 ? 170.06100 147.70100 206.91800 1.000 14.28000 76 GLU A CA 1
ATOM 632 C C . GLU A 1 76 ? 169.51300 147.81000 205.50800 1.000 14.28000 76 GLU A C 1
ATOM 633 O O . GLU A 1 76 ? 168.31600 147.57000 205.32400 1.000 14.28000 76 GLU A O 1
ATOM 639 N N . PHE A 1 77 ? 170.31900 148.17300 204.51800 1.000 12.42000 77 PHE A N 1
ATOM 640 C CA . PHE A 1 77 ? 169.84900 148.31200 203.14900 1.000 12.42000 77 PHE A CA 1
ATOM 641 C C . PHE A 1 77 ? 170.80600 147.61100 202.20200 1.000 12.42000 77 PHE A C 1
ATOM 642 O O . PHE A 1 77 ? 172.02500 147.72900 202.33900 1.000 12.42000 77 PHE A O 1
ATOM 650 N N . MET A 1 78 ? 170.24700 146.88400 201.24300 1.000 17.94000 78 MET A N 1
ATOM 651 C CA . MET A 1 78 ? 171.03500 146.26400 200.18900 1.000 17.94000 78 MET A CA 1
ATOM 652 C C . MET A 1 78 ? 170.47300 146.65900 198.83400 1.000 17.94000 78 MET A C 1
ATOM 653 O O . MET A 1 78 ? 169.26900 146.84900 198.68000 1.000 17.94000 78 MET A O 1
ATOM 658 N N . ARG A 1 79 ? 171.35400 146.78900 197.85200 1.000 9.91000 79 ARG A N 1
ATOM 659 C CA . ARG A 1 79 ? 170.95000 146.96200 196.46500 1.000 9.91000 79 ARG A CA 1
ATOM 660 C C . ARG A 1 79 ? 171.18600 145.65800 195.72400 1.000 9.91000 79 ARG A C 1
ATOM 661 O O . ARG A 1 79 ? 172.29200 145.11200 195.75900 1.000 9.91000 79 ARG A O 1
ATOM 669 N N . VAL A 1 80 ? 170.14600 145.15800 195.06900 1.000 12.26000 80 VAL A N 1
ATOM 670 C CA . VAL A 1 80 ? 170.22900 143.91800 194.30400 1.000 12.26000 80 VAL A CA 1
ATOM 671 C C . VAL A 1 80 ? 169.79700 144.21200 192.87500 1.000 12.26000 80 VAL A C 1
ATOM 672 O O . VAL A 1 80 ? 169.07200 145.19100 192.64500 1.000 12.26000 80 VAL A O 1
ATOM 676 N N . PRO A 1 81 ? 170.23700 143.43700 191.88700 1.000 11.00000 81 PRO A N 1
ATOM 677 C CA . PRO A 1 81 ? 169.70300 143.61200 190.53700 1.000 11.00000 81 PRO A CA 1
ATOM 678 C C . PRO A 1 81 ? 168.25300 143.16900 190.47200 1.000 11.00000 81 PRO A C 1
ATOM 679 O O . PRO A 1 81 ? 167.80600 142.31700 191.24100 1.000 11.00000 81 PRO A O 1
ATOM 683 N N . ALA A 1 82 ? 167.51300 143.76000 189.53700 1.000 14.59000 82 ALA A N 1
ATOM 684 C CA . ALA A 1 82 ? 166.12000 143.38500 189.35400 1.000 14.59000 82 ALA A CA 1
ATOM 685 C C . ALA A 1 82 ? 165.96200 142.01000 188.72700 1.000 14.59000 82 ALA A C 1
ATOM 686 O O . ALA A 1 82 ? 164.86700 141.44400 188.78300 1.000 14.59000 82 ALA A O 1
ATOM 688 N N . GLN A 1 83 ? 167.02400 141.45900 188.14400 1.000 14.89000 83 GLN A N 1
ATOM 689 C CA . GLN A 1 83 ? 166.94300 140.16700 187.48400 1.000 14.89000 83 GLN A CA 1
ATOM 690 C C . GLN A 1 83 ? 166.96500 139.01500 188.48100 1.000 14.89000 83 GLN A C 1
ATOM 691 O O . GLN A 1 83 ? 166.39600 137.95600 188.20400 1.000 14.89000 83 GLN A O 1
ATOM 697 N N . LYS A 1 84 ? 167.58800 139.19700 189.64600 1.000 12.49000 84 LYS A N 1
ATOM 698 C CA . LYS A 1 84 ? 167.73000 138.08200 190.57500 1.000 12.49000 84 LYS A CA 1
ATOM 699 C C . LYS A 1 84 ? 166.50100 137.86500 191.44800 1.000 12.49000 84 LYS A C 1
ATOM 700 O O . LYS A 1 84 ? 166.22200 136.72400 191.82300 1.000 12.49000 84 LYS A O 1
ATOM 706 N N . ILE A 1 85 ? 165.77100 138.91500 191.79800 1.000 12.15000 85 ILE A N 1
ATOM 707 C CA . ILE A 1 85 ? 164.65400 138.78000 192.72300 1.000 12.15000 85 ILE A CA 1
ATOM 708 C C . ILE A 1 85 ? 163.37000 138.50700 191.94800 1.000 12.15000 85 ILE A C 1
ATOM 709 O O . ILE A 1 85 ? 163.29600 138.68700 190.73300 1.000 12.15000 85 ILE A O 1
ATOM 714 N N . TRP A 1 86 ? 162.34800 138.04400 192.66300 1.000 12.29000 86 TRP A N 1
ATOM 715 C CA . TRP A 1 86 ? 161.00900 137.96200 192.09600 1.000 12.29000 86 TRP A CA 1
ATOM 716 C C . TRP A 1 86 ? 160.40700 139.35300 192.02200 1.000 12.29000 86 TRP A C 1
ATOM 717 O O . TRP A 1 86 ? 160.59900 140.17100 192.92300 1.000 12.29000 86 TRP A O 1
ATOM 728 N N . LYS A 1 87 ? 159.64400 139.61300 190.96300 1.000 16.17000 87 LYS A N 1
ATOM 729 C CA . LYS A 1 87 ? 159.01700 140.90700 190.79900 1.000 16.17000 87 LYS A CA 1
ATOM 730 C C . LYS A 1 87 ? 157.76300 140.76000 189.95100 1.000 16.17000 87 LYS A C 1
ATOM 731 O O . LYS A 1 87 ? 157.75200 139.94900 189.01400 1.000 16.17000 87 LYS A O 1
ATOM 737 N N . PRO A 1 88 ? 156.68700 141.48900 190.26800 1.000 8.12000 88 PRO A N 1
ATOM 738 C CA . PRO A 1 88 ? 155.42100 141.28800 189.55300 1.000 8.12000 88 PRO A CA 1
ATOM 739 C C . PRO A 1 88 ? 155.43200 141.81400 188.12900 1.000 8.12000 88 PRO A C 1
ATOM 740 O O . PRO A 1 88 ? 156.39700 142.44700 187.69300 1.000 8.12000 88 PRO A O 1
ATOM 744 N N . ASP A 1 89 ? 154.35300 141.56100 187.39500 1.000 13.14000 89 ASP A N 1
ATOM 745 C CA . ASP A 1 89 ? 154.21300 142.01000 186.01400 1.000 13.14000 89 ASP A CA 1
ATOM 746 C C . ASP A 1 89 ? 152.99000 142.91900 185.89500 1.000 13.14000 89 ASP A C 1
ATOM 747 O O . ASP A 1 89 ? 151.90100 142.49500 185.50300 1.000 13.14000 89 ASP A O 1
ATOM 752 N N . ILE A 1 90 ? 153.18100 144.19200 186.21500 1.000 8.22000 90 ILE A N 1
ATOM 753 C CA . ILE A 1 90 ? 152.13700 145.19600 186.07500 1.000 8.22000 90 ILE A CA 1
ATOM 754 C C . ILE A 1 90 ? 152.18400 145.67900 184.63100 1.000 8.22000 90 ILE A C 1
ATOM 755 O O . ILE A 1 90 ? 153.18200 146.25200 184.19300 1.000 8.22000 90 ILE A O 1
ATOM 760 N N . VAL A 1 91 ? 151.11300 145.42700 183.88700 1.000 12.90000 91 VAL A N 1
ATOM 761 C CA . VAL A 1 91 ? 151.06500 145.63700 182.44600 1.000 12.90000 91 VAL A CA 1
ATOM 762 C C . VAL A 1 91 ? 149.85900 146.50500 182.13600 1.000 12.90000 91 VAL A C 1
ATOM 763 O O . VAL A 1 91 ? 148.74300 146.17600 182.54800 1.000 12.90000 91 VAL A O 1
ATOM 767 N N . LEU A 1 92 ? 150.06300 147.60100 181.41100 1.000 9.29000 92 LEU A N 1
ATOM 768 C CA . LEU A 1 92 ? 148.92200 148.43100 181.06400 1.000 9.29000 92 LEU A CA 1
ATOM 769 C C . LEU A 1 92 ? 148.20400 147.82000 179.86800 1.000 9.29000 92 LEU A C 1
ATOM 770 O O . LEU A 1 92 ? 148.83400 147.35000 178.91900 1.000 9.29000 92 LEU A O 1
ATOM 775 N N . TYR A 1 93 ? 146.87900 147.72100 179.97800 1.000 15.06000 93 TYR A N 1
ATOM 776 C CA . TYR A 1 93 ? 146.05700 147.03300 178.94900 1.000 15.06000 93 TYR A CA 1
ATOM 777 C C . TYR A 1 93 ? 145.94700 147.84400 177.65500 1.000 15.06000 93 TYR A C 1
ATOM 778 O O . TYR A 1 93 ? 146.18700 147.26900 176.58000 1.000 15.06000 93 TYR A O 1
ATOM 787 N N . ASN A 1 94 ? 145.60100 149.12800 177.75500 1.000 12.91000 94 ASN A N 1
ATOM 788 C CA . ASN A 1 94 ? 145.40500 149.94900 176.55900 1.000 12.91000 94 ASN A CA 1
ATOM 789 C C . ASN A 1 94 ? 146.73700 150.54200 176.09100 1.000 12.91000 94 ASN A C 1
ATOM 790 O O . ASN A 1 94 ? 147.02100 151.73300 176.21100 1.000 12.91000 94 ASN A O 1
ATOM 795 N N . ASN A 1 95 ? 147.55600 149.66600 175.52300 1.000 16.40000 95 ASN A N 1
ATOM 796 C CA . ASN A 1 95 ? 148.82300 150.03600 174.91700 1.000 16.40000 95 ASN A CA 1
ATOM 797 C C . ASN A 1 95 ? 148.65900 150.00300 173.40300 1.000 16.40000 95 ASN A C 1
ATOM 798 O O . ASN A 1 95 ? 147.74100 149.36500 172.88500 1.000 16.40000 95 ASN A O 1
ATOM 803 N N . ALA A 1 96 ? 149.53400 150.72000 172.69000 1.000 16.19000 96 ALA A N 1
ATOM 804 C CA . ALA A 1 96 ? 149.37300 150.88200 171.25200 1.000 16.19000 96 ALA A CA 1
ATOM 805 C C . ALA A 1 96 ? 150.63900 150.71200 170.42600 1.000 16.19000 96 ALA A C 1
ATOM 806 O O . ALA A 1 96 ? 150.53000 150.61100 169.20100 1.000 16.19000 96 ALA A O 1
ATOM 808 N N . VAL A 1 97 ? 151.82700 150.69600 171.03000 1.000 21.56000 97 VAL A N 1
ATOM 809 C CA . VAL A 1 97 ? 153.07600 150.53000 170.28800 1.000 21.56000 97 VAL A CA 1
ATOM 810 C C . VAL A 1 97 ? 153.97400 149.56200 171.04900 1.000 21.56000 97 VAL A C 1
ATOM 811 O O . VAL A 1 97 ? 154.29400 149.79900 172.21900 1.000 21.56000 97 VAL A O 1
ATOM 815 N N . GLY A 1 98 ? 154.37200 148.47000 170.39300 1.000 33.21000 98 GLY A N 1
ATOM 816 C CA . GLY A 1 98 ? 155.50500 147.67900 170.84000 1.000 33.21000 98 GLY A CA 1
ATOM 817 C C . GLY A 1 98 ? 155.19400 146.66300 171.92500 1.000 33.21000 98 GLY A C 1
ATOM 818 O O . GLY A 1 98 ? 154.06400 146.20000 172.09900 1.000 33.21000 98 GLY A O 1
ATOM 819 N N . ASP A 1 99 ? 156.24700 146.30900 172.66100 1.000 48.44000 99 ASP A N 1
ATOM 820 C CA . ASP A 1 99 ? 156.16800 145.32900 173.73300 1.000 48.44000 99 ASP A CA 1
ATOM 821 C C . ASP A 1 99 ? 155.46200 145.91300 174.95600 1.000 48.44000 99 ASP A C 1
ATOM 822 O O . ASP A 1 99 ? 155.25600 147.12300 175.07300 1.000 48.44000 99 ASP A O 1
ATOM 827 N N . PHE A 1 100 ? 155.09300 145.03100 175.88700 1.000 37.03000 100 PHE A N 1
ATOM 828 C CA . PHE A 1 100 ? 154.36300 145.45800 177.07500 1.000 37.03000 100 PHE A CA 1
ATOM 829 C C . PHE A 1 100 ? 155.20000 145.46100 178.34500 1.000 37.03000 100 PHE A C 1
ATOM 830 O O . PHE A 1 100 ? 154.91900 146.25100 179.24800 1.000 37.03000 100 PHE A O 1
ATOM 838 N N . GLN A 1 101 ? 156.20700 144.59500 178.44500 1.000 47.08000 101 GLN A N 1
ATOM 839 C CA . GLN A 1 101 ? 157.01700 144.52200 179.65200 1.000 47.08000 101 GLN A CA 1
ATOM 840 C C . GLN A 1 101 ? 157.96100 145.71300 179.75100 1.000 47.08000 101 GLN A C 1
ATOM 841 O O . GLN A 1 101 ? 158.41700 146.26100 178.74500 1.000 47.08000 101 GLN A O 1
ATOM 847 N N . VAL A 1 102 ? 158.25700 146.10500 180.98600 1.000 52.34000 102 VAL A N 1
ATOM 848 C CA . VAL A 1 102 ? 159.25800 147.12600 181.27000 1.000 52.34000 102 VAL A CA 1
ATOM 849 C C . VAL A 1 102 ? 160.59900 146.42700 181.47500 1.000 52.34000 102 VAL A C 1
ATOM 850 O O . VAL A 1 102 ? 160.65400 145.29000 181.96200 1.000 52.34000 102 VAL A O 1
ATOM 854 N N . ASP A 1 103 ? 161.68200 147.07000 181.04000 1.000 62.69000 103 ASP A N 1
ATOM 855 C CA . ASP A 1 103 ? 162.99900 146.46000 181.13800 1.000 62.69000 103 ASP A CA 1
ATOM 856 C C . ASP A 1 103 ? 163.50100 146.47500 182.57900 1.000 62.69000 103 ASP A C 1
ATOM 857 O O . ASP A 1 103 ? 162.96700 147.16200 183.45400 1.000 62.69000 103 ASP A O 1
ATOM 862 N N . ASP A 1 104 ? 164.55700 145.69700 182.81400 1.000 48.19000 104 ASP A N 1
ATOM 863 C CA . ASP A 1 104 ? 165.17600 145.56700 184.13000 1.000 48.19000 104 ASP A CA 1
ATOM 864 C C . ASP A 1 104 ? 166.68200 145.83300 184.01800 1.000 48.19000 104 ASP A C 1
ATOM 865 O O . ASP A 1 104 ? 167.50700 144.92200 183.92100 1.000 48.19000 104 ASP A O 1
ATOM 870 N N . LYS A 1 105 ? 167.03100 147.11700 184.04500 1.000 34.62000 105 LYS A N 1
ATOM 871 C CA . LYS A 1 105 ? 168.39400 147.57600 184.24500 1.000 34.62000 105 LYS A CA 1
ATOM 872 C C . LYS A 1 105 ? 168.56900 148.27100 185.58000 1.000 34.62000 105 LYS A C 1
ATOM 873 O O . LYS A 1 105 ? 169.70800 148.46700 186.01500 1.000 34.62000 105 LYS A O 1
ATOM 879 N N . THR A 1 106 ? 167.47800 148.65500 186.23000 1.000 22.45000 106 THR A N 1
ATOM 880 C CA . THR A 1 106 ? 167.51500 149.36100 187.49400 1.000 22.45000 106 THR A CA 1
ATOM 881 C C . THR A 1 106 ? 167.77600 148.37500 188.63100 1.000 22.45000 106 THR A C 1
ATOM 882 O O . THR A 1 106 ? 167.88100 147.16300 188.42700 1.000 22.45000 106 THR A O 1
ATOM 886 N N . LYS A 1 107 ? 167.88600 148.89300 189.84900 1.000 15.83000 107 LYS A N 1
ATOM 887 C CA . LYS A 1 107 ? 168.25500 148.09300 191.00700 1.000 15.83000 107 LYS A CA 1
ATOM 888 C C . LYS A 1 107 ? 167.20700 148.23600 192.09900 1.000 15.83000 107 LYS A C 1
ATOM 889 O O . LYS A 1 107 ? 166.69200 149.33100 192.33700 1.000 15.83000 107 LYS A O 1
ATOM 895 N N . ALA A 1 108 ? 166.89800 147.13000 192.76700 1.000 17.47000 108 ALA A N 1
ATOM 896 C CA . ALA A 1 108 ? 165.91700 147.15700 193.83800 1.000 17.47000 108 ALA A CA 1
ATOM 897 C C . ALA A 1 108 ? 166.58300 147.55800 195.15100 1.000 17.47000 108 ALA A C 1
ATOM 898 O O . ALA A 1 108 ? 167.80100 147.71000 195.23900 1.000 17.47000 108 ALA A O 1
ATOM 900 N N . LEU A 1 109 ? 165.77400 147.72600 196.19400 1.000 26.18000 109 LEU A N 1
ATOM 901 C CA . LEU A 1 109 ? 166.24700 148.19800 197.49500 1.000 26.18000 109 LEU A CA 1
ATOM 902 C C . LEU A 1 109 ? 165.65400 147.31500 198.58400 1.000 26.18000 109 LEU A C 1
ATOM 903 O O . LEU A 1 109 ? 164.47100 147.43500 198.91100 1.000 26.18000 109 LEU A O 1
ATOM 908 N N . LEU A 1 110 ? 166.47000 146.43600 199.15000 1.000 15.99000 110 LEU A N 1
ATOM 909 C CA . LEU A 1 110 ? 166.03900 145.55300 200.22100 1.000 15.99000 110 LEU A CA 1
ATOM 910 C C . LEU A 1 110 ? 166.24200 146.24800 201.55700 1.000 15.99000 110 LEU A C 1
ATOM 911 O O . LEU A 1 110 ? 167.36400 146.65000 201.88400 1.000 15.99000 110 LEU A O 1
ATOM 916 N N . LYS A 1 111 ? 165.16800 146.38200 202.32000 1.000 26.18000 111 LYS A N 1
ATOM 917 C CA . LYS A 1 111 ? 165.23100 146.71800 203.73100 1.000 26.18000 111 LYS A CA 1
ATOM 918 C C . LYS A 1 111 ? 165.26000 145.41200 204.51600 1.000 26.18000 111 LYS A C 1
ATOM 919 O O . LYS A 1 111 ? 164.82800 144.37000 204.02500 1.000 26.18000 111 LYS A O 1
ATOM 925 N N . TYR A 1 112 ? 165.79200 145.46600 205.74300 1.000 12.92000 112 TYR A N 1
ATOM 926 C CA . TYR A 1 112 ? 166.02100 144.24800 206.51700 1.000 12.92000 112 TYR A CA 1
ATOM 927 C C . TYR A 1 112 ? 164.73400 143.57300 206.96900 1.000 12.92000 112 TYR A C 1
ATOM 928 O O . TYR A 1 112 ? 164.77100 142.41300 207.38500 1.000 12.92000 112 TYR A O 1
ATOM 937 N N . THR A 1 113 ? 163.61200 144.27800 206.92700 1.000 11.66000 113 THR A N 1
ATOM 938 C CA . THR A 1 113 ? 162.31800 143.71900 207.27800 1.000 11.66000 113 THR A CA 1
ATOM 939 C C . THR A 1 113 ? 161.65600 142.98600 206.12300 1.000 11.66000 113 THR A C 1
ATOM 940 O O . THR A 1 113 ? 160.52200 142.52300 206.27400 1.000 11.66000 113 THR A O 1
ATOM 944 N N . GLY A 1 114 ? 162.33000 142.86500 204.98400 1.000 15.73000 114 GLY A N 1
ATOM 945 C CA . GLY A 1 114 ? 161.78200 142.19900 203.82600 1.000 15.73000 114 GLY A CA 1
ATOM 946 C C . GLY A 1 114 ? 161.18000 143.11400 202.78900 1.000 15.73000 114 GLY A C 1
ATOM 947 O O . GLY A 1 114 ? 160.82200 142.63700 201.70900 1.000 15.73000 114 GLY A O 1
ATOM 948 N N . GLU A 1 115 ? 161.06000 144.40500 203.07800 1.000 18.12000 115 GLU A N 1
ATOM 949 C CA . GLU A 1 115 ? 160.38900 145.32700 202.17300 1.000 18.12000 115 GLU A CA 1
ATOM 950 C C . GLU A 1 115 ? 161.24000 145.58100 200.93900 1.000 18.12000 115 GLU A C 1
ATOM 951 O O . GLU A 1 115 ? 162.39000 146.00800 201.04600 1.000 18.12000 115 GLU A O 1
ATOM 957 N N . VAL A 1 116 ? 160.67200 145.32600 199.76600 1.000 17.60000 116 VAL A N 1
ATOM 958 C CA . VAL A 1 116 ? 161.35400 145.51100 198.49500 1.000 17.60000 116 VAL A CA 1
ATOM 959 C C . VAL A 1 116 ? 160.68500 146.67400 197.78400 1.000 17.60000 116 VAL A C 1
ATOM 960 O O . VAL A 1 116 ? 159.45000 146.74900 197.73400 1.000 17.60000 116 VAL A O 1
ATOM 964 N N . THR A 1 117 ? 161.49800 147.57800 197.24000 1.000 26.18000 117 THR A N 1
ATOM 965 C CA . THR A 1 117 ? 161.03000 148.77600 196.56100 1.000 26.18000 117 THR A CA 1
ATOM 966 C C . THR A 1 117 ? 161.66600 148.83000 195.18400 1.000 26.18000 117 THR A C 1
ATOM 967 O O . THR A 1 117 ? 162.89400 148.81800 195.07000 1.000 26.18000 117 THR A O 1
ATOM 971 N N . TRP A 1 118 ? 160.84400 148.89800 194.14200 1.000 19.04000 118 TRP A N 1
ATOM 972 C CA . TRP A 1 118 ? 161.33100 148.80100 192.77400 1.000 19.04000 118 TRP A CA 1
ATOM 973 C C . TRP A 1 118 ? 160.73800 149.94500 191.96800 1.000 19.04000 118 TRP A C 1
ATOM 974 O O . TRP A 1 118 ? 159.51500 150.12500 191.94400 1.000 19.04000 118 TRP A O 1
ATOM 985 N N . ILE A 1 119 ? 161.60700 150.73600 191.34000 1.000 26.18000 119 ILE A N 1
ATOM 986 C CA . ILE A 1 119 ? 161.21300 151.93800 190.60600 1.000 26.18000 119 ILE A CA 1
ATOM 987 C C . ILE A 1 119 ? 161.71800 151.83800 189.17000 1.000 26.18000 119 ILE A C 1
ATOM 988 O O . ILE A 1 119 ? 162.82400 152.31800 188.88700 1.000 26.18000 119 ILE A O 1
ATOM 993 N N . PRO A 1 120 ? 160.99900 151.22600 188.23800 1.000 26.18000 120 PRO A N 1
ATOM 994 C CA . PRO A 1 120 ? 161.43100 151.27400 186.84800 1.000 26.18000 120 PRO A CA 1
ATOM 995 C C . PRO A 1 120 ? 160.90400 152.51400 186.14800 1.000 26.18000 120 PRO A C 1
ATOM 996 O O . PRO A 1 120 ? 159.77900 152.96700 186.41300 1.000 26.18000 120 PRO A O 1
ATOM 1000 N N . PRO A 1 121 ? 161.70300 153.11100 185.26800 1.000 16.77000 121 PRO A N 1
ATOM 1001 C CA . PRO A 1 121 ? 161.19300 154.14300 184.36700 1.000 16.77000 121 PRO A CA 1
ATOM 1002 C C . PRO A 1 121 ? 160.73500 153.53800 183.05200 1.000 16.77000 121 PRO A C 1
ATOM 1003 O O . PRO A 1 121 ? 161.22900 152.50000 182.60700 1.000 16.77000 121 PRO A O 1
ATOM 1007 N N . ALA A 1 122 ? 159.77600 154.20900 182.41800 1.000 13.32000 122 ALA A N 1
ATOM 1008 C CA . ALA A 1 122 ? 159.23800 153.67900 181.17500 1.000 13.32000 122 ALA A CA 1
ATOM 1009 C C . ALA A 1 122 ? 158.61500 154.79000 180.34900 1.000 13.32000 122 ALA A C 1
ATOM 1010 O O . ALA A 1 122 ? 158.16200 155.80200 180.88300 1.000 13.32000 122 ALA A O 1
ATOM 1012 N N . ILE A 1 123 ? 158.61300 154.58900 179.03800 1.000 12.30000 123 ILE A N 1
ATOM 1013 C CA . ILE A 1 123 ? 157.78500 155.36500 178.12700 1.000 12.30000 123 ILE A CA 1
ATOM 1014 C C . ILE A 1 123 ? 156.52900 154.55700 177.85800 1.000 12.30000 123 ILE A C 1
ATOM 1015 O O . ILE A 1 123 ? 156.54900 153.32100 177.82900 1.000 12.30000 123 ILE A O 1
ATOM 1020 N N . PHE A 1 124 ? 155.41000 155.25000 177.70000 1.000 12.74000 124 PHE A N 1
ATOM 1021 C CA . PHE A 1 124 ? 154.16700 154.55200 177.41000 1.000 12.74000 124 PHE A CA 1
ATOM 1022 C C . PHE A 1 124 ? 153.40700 155.26500 176.31000 1.000 12.74000 124 PHE A C 1
ATOM 1023 O O . PHE A 1 124 ? 153.26500 156.49100 176.34200 1.000 12.74000 124 PHE A O 1
ATOM 1031 N N . LYS A 1 125 ? 152.93400 154.48000 175.34500 1.000 13.48000 125 LYS A N 1
ATOM 1032 C CA . LYS A 1 125 ? 152.07800 154.93500 174.25800 1.000 13.48000 125 LYS A CA 1
ATOM 1033 C C . LYS A 1 125 ? 150.66500 154.44300 174.55700 1.000 13.48000 125 LYS A C 1
ATOM 1034 O O . LYS A 1 125 ? 150.24000 153.39200 174.08600 1.000 13.48000 125 LYS A O 1
ATOM 1040 N N . SER A 1 126 ? 149.93700 155.21200 175.35700 1.000 15.44000 126 SER A N 1
ATOM 1041 C CA . SER A 1 126 ? 148.53900 154.90100 175.59500 1.000 15.44000 126 SER A CA 1
ATOM 1042 C C . SER A 1 126 ? 147.70400 155.25000 174.36900 1.000 15.44000 126 SER A C 1
ATOM 1043 O O . SER A 1 126 ? 148.15000 155.94800 173.46000 1.000 15.44000 126 SER A O 1
ATOM 1046 N N . SER A 1 127 ? 146.47000 154.76500 174.35300 1.000 19.74000 127 SER A N 1
ATOM 1047 C CA . SER A 1 127 ? 145.60100 154.89900 173.19100 1.000 19.74000 127 SER A CA 1
ATOM 1048 C C . SER A 1 127 ? 144.26400 155.49600 173.58800 1.000 19.74000 127 SER A C 1
ATOM 1049 O O . SER A 1 127 ? 143.20300 154.93700 173.31000 1.000 19.74000 127 SER A O 1
ATOM 1052 N N . CYS A 1 128 ? 144.29900 156.63000 174.28300 1.000 31.88000 128 CYS A N 1
ATOM 1053 C CA . CYS A 1 128 ? 143.06600 157.29100 174.68100 1.000 31.88000 128 CYS A CA 1
ATOM 1054 C C . CYS A 1 128 ? 142.36700 157.90900 173.47700 1.000 31.88000 128 CYS A C 1
ATOM 1055 O O . CYS A 1 128 ? 143.00300 158.36200 172.52400 1.000 31.88000 128 CYS A O 1
ATOM 1058 N N . LYS A 1 129 ? 141.04000 157.90800 173.52400 1.000 38.40000 129 LYS A N 1
ATOM 1059 C CA . LYS A 1 129 ? 140.23600 158.53900 172.49300 1.000 38.40000 129 LYS A CA 1
ATOM 1060 C C . LYS A 1 129 ? 140.00700 160.00200 172.83500 1.000 38.40000 129 LYS A C 1
ATOM 1061 O O . LYS A 1 129 ? 139.96300 160.39200 174.00500 1.000 38.40000 129 LYS A O 1
ATOM 1067 N N . ILE A 1 130 ? 139.89300 160.82200 171.79800 1.000 33.07000 130 ILE A N 1
ATOM 1068 C CA . ILE A 1 130 ? 139.73500 162.25500 171.97600 1.000 33.07000 130 ILE A CA 1
ATOM 1069 C C . ILE A 1 130 ? 138.47400 162.71700 171.26300 1.000 33.07000 130 ILE A C 1
ATOM 1070 O O . ILE A 1 130 ? 138.02000 162.10800 170.28900 1.000 33.07000 130 ILE A O 1
ATOM 1075 N N . ASP A 1 131 ? 137.89600 163.79500 171.77800 1.000 35.87000 131 ASP A N 1
ATOM 1076 C CA . ASP A 1 131 ? 136.78600 164.48200 171.13900 1.000 35.87000 131 ASP A CA 1
ATOM 1077 C C . ASP A 1 131 ? 137.22100 165.88600 170.74100 1.000 35.87000 131 ASP A C 1
ATOM 1078 O O . ASP A 1 131 ? 137.79100 166.62300 171.55100 1.000 35.87000 131 ASP A O 1
ATOM 1083 N N . VAL A 1 132 ? 136.96700 166.24400 169.48800 1.000 32.13000 132 VAL A N 1
ATOM 1084 C CA . VAL A 1 132 ? 137.38600 167.53500 168.96600 1.000 32.13000 132 VAL A CA 1
ATOM 1085 C C . VAL A 1 132 ? 136.16300 168.35600 168.58900 1.000 32.13000 132 VAL A C 1
ATOM 1086 O O . VAL A 1 132 ? 136.20900 169.16300 167.65400 1.000 32.13000 132 VAL A O 1
ATOM 1090 N N . THR A 1 133 ? 135.06200 168.16200 169.32400 1.000 31.72000 133 THR A N 1
ATOM 1091 C CA . THR A 1 133 ? 133.85000 168.93900 169.07200 1.000 31.72000 133 THR A CA 1
ATOM 1092 C C . THR A 1 133 ? 134.04500 170.41300 169.40000 1.000 31.72000 133 THR A C 1
ATOM 1093 O O . THR A 1 133 ? 133.37500 171.26600 168.81600 1.000 31.72000 133 THR A O 1
ATOM 1097 N N . TYR A 1 134 ? 134.96600 170.73200 170.30100 1.000 29.92000 134 TYR A N 1
ATOM 1098 C CA . TYR A 1 134 ? 135.40400 172.09300 170.55700 1.000 29.92000 134 TYR A CA 1
ATOM 1099 C C . TYR A 1 134 ? 136.87200 172.16200 170.17900 1.000 29.92000 134 TYR A C 1
ATOM 1100 O O . TYR A 1 134 ? 137.63300 171.24500 170.49300 1.000 29.92000 134 TYR A O 1
ATOM 1109 N N . PHE A 1 135 ? 137.27000 173.22400 169.50400 1.000 25.07000 135 PHE A N 1
ATOM 1110 C CA . PHE A 1 135 ? 138.66600 173.31600 169.10200 1.000 25.07000 135 PHE A CA 1
ATOM 1111 C C . PHE A 1 135 ? 139.02700 174.77700 168.89300 1.000 25.07000 135 PHE A C 1
ATOM 1112 O O . PHE A 1 135 ? 138.35700 175.46900 168.11700 1.000 25.07000 135 PHE A O 1
ATOM 1120 N N . PRO A 1 136 ? 140.07200 175.29100 169.54700 1.000 23.59000 136 PRO A N 1
ATOM 1121 C CA . PRO A 1 136 ? 140.97700 174.65100 170.50100 1.000 23.59000 136 PRO A CA 1
ATOM 1122 C C . PRO A 1 136 ? 140.54500 174.83700 171.94700 1.000 23.59000 136 PRO A C 1
ATOM 1123 O O . PRO A 1 136 ? 141.37600 174.74700 172.84300 1.000 23.59000 136 PRO A O 1
ATOM 1127 N N . PHE A 1 137 ? 139.26700 175.11000 172.16600 1.000 23.16000 137 PHE A N 1
ATOM 1128 C CA . PHE A 1 137 ? 138.75300 175.42200 173.49700 1.000 23.16000 137 PHE A CA 1
ATOM 1129 C C . PHE A 1 137 ? 138.25200 174.17100 174.21100 1.000 23.16000 137 PHE A C 1
ATOM 1130 O O . PHE A 1 137 ? 137.14100 174.15000 174.73200 1.000 23.16000 137 PHE A O 1
ATOM 1138 N N . ASP A 1 138 ? 139.06200 173.11600 174.26100 1.000 20.17000 138 ASP A N 1
ATOM 1139 C CA . ASP A 1 138 ? 138.57200 171.81000 174.67200 1.000 20.17000 138 ASP A CA 1
ATOM 1140 C C . ASP A 1 138 ? 139.28500 171.28100 175.90900 1.000 20.17000 138 ASP A C 1
ATOM 1141 O O . ASP A 1 138 ? 140.43700 171.62100 176.18400 1.000 20.17000 138 ASP A O 1
ATOM 1146 N N . TYR A 1 139 ? 138.56600 170.44200 176.64900 1.000 16.74000 139 TYR A N 1
ATOM 1147 C CA . TYR A 1 139 ? 139.09400 169.68700 177.77600 1.000 16.74000 139 TYR A CA 1
ATOM 1148 C C . TYR A 1 139 ? 139.11300 168.22600 177.35900 1.000 16.74000 139 TYR A C 1
ATOM 1149 O O . TYR A 1 139 ? 138.14100 167.74500 176.77000 1.000 16.74000 139 TYR A O 1
ATOM 1158 N N . GLN A 1 140 ? 140.20300 167.51900 177.63900 1.000 18.06000 140 GLN A N 1
ATOM 1159 C CA . GLN A 1 140 ? 140.29400 166.12400 177.23700 1.000 18.06000 140 GLN A CA 1
ATOM 1160 C C . GLN A 1 140 ? 140.65500 165.22900 178.41000 1.000 18.06000 140 GLN A C 1
ATOM 1161 O O . GLN A 1 140 ? 141.33300 165.63900 179.35400 1.000 18.06000 140 GLN A O 1
ATOM 1167 N N . ASN A 1 141 ? 140.18700 163.98900 178.31900 1.000 16.93000 141 ASN A N 1
ATOM 1168 C CA . ASN A 1 141 ? 140.26900 162.99200 179.37400 1.000 16.93000 141 ASN A CA 1
ATOM 1169 C C . ASN A 1 141 ? 140.92500 161.75400 178.78900 1.000 16.93000 141 ASN A C 1
ATOM 1170 O O . ASN A 1 141 ? 140.44400 161.21300 177.79000 1.000 16.93000 141 ASN A O 1
ATOM 1175 N N . CYS A 1 142 ? 142.01600 161.30500 179.40200 1.000 17.42000 142 CYS A N 1
ATOM 1176 C CA . CYS A 1 142 ? 142.73000 160.14500 178.89100 1.000 17.42000 142 CYS A CA 1
ATOM 1177 C C . CYS A 1 142 ? 143.13000 159.21700 180.02700 1.000 17.42000 142 CYS A C 1
ATOM 1178 O O . CYS A 1 142 ? 143.63000 159.66400 181.06200 1.000 17.42000 142 CYS A O 1
ATOM 1181 N N . THR A 1 143 ? 142.92400 157.92100 179.81800 1.000 13.63000 143 THR A N 1
ATOM 1182 C CA . THR A 1 143 ? 143.02200 156.92900 180.87600 1.000 13.63000 143 THR A CA 1
ATOM 1183 C C . THR A 1 143 ? 144.17200 155.96400 180.62900 1.000 13.63000 143 THR A C 1
ATOM 1184 O O . THR A 1 143 ? 144.54900 155.69200 179.48600 1.000 13.63000 143 THR A O 1
ATOM 1188 N N . MET A 1 144 ? 144.72000 155.44600 181.72500 1.000 15.37000 144 MET A N 1
ATOM 1189 C CA . MET A 1 144 ? 145.73000 154.40000 181.71900 1.000 15.37000 144 MET A CA 1
ATOM 1190 C C . MET A 1 144 ? 145.29600 153.32500 182.70000 1.000 15.37000 144 MET A C 1
ATOM 1191 O O . MET A 1 144 ? 144.78700 153.63800 183.77600 1.000 15.37000 144 MET A O 1
ATOM 1196 N N . LYS A 1 145 ? 145.47700 152.06100 182.32600 1.000 7.95000 145 LYS A N 1
ATOM 1197 C CA . LYS A 1 145 ? 144.85100 150.94000 183.02900 1.000 7.95000 145 LYS A CA 1
ATOM 1198 C C . LYS A 1 145 ? 145.91900 149.91100 183.38900 1.000 7.95000 145 LYS A C 1
ATOM 1199 O O . LYS A 1 145 ? 146.13600 148.95200 182.64900 1.000 7.95000 145 LYS A O 1
ATOM 1205 N N . PHE A 1 146 ? 146.57700 150.09500 184.52700 1.000 5.59000 146 PHE A N 1
ATOM 1206 C CA . PHE A 1 146 ? 147.62900 149.19100 184.95800 1.000 5.59000 146 PHE A CA 1
ATOM 1207 C C . PHE A 1 146 ? 147.03200 148.00800 185.70700 1.000 5.59000 146 PHE A C 1
ATOM 1208 O O . PHE A 1 146 ? 145.95200 148.09400 186.28600 1.000 5.59000 146 PHE A O 1
ATOM 1216 N N . GLY A 1 147 ? 147.75900 146.89800 185.70500 1.000 9.14000 147 GLY A N 1
ATOM 1217 C CA . GLY A 1 147 ? 147.31200 145.73100 186.43700 1.000 9.14000 147 GLY A CA 1
ATOM 1218 C C . GLY A 1 147 ? 148.13100 144.49100 186.16900 1.000 9.14000 147 GLY A C 1
ATOM 1219 O O . GLY A 1 147 ? 148.82100 144.40900 185.15100 1.000 9.14000 147 GLY A O 1
ATOM 1220 N N . SER A 1 148 ? 148.07100 143.52200 187.07800 1.000 15.24000 148 SER A N 1
ATOM 1221 C CA . SER A 1 148 ? 148.79500 142.27500 186.88400 1.000 15.24000 148 SER A CA 1
ATOM 1222 C C . SER A 1 148 ? 148.14400 141.45900 185.78000 1.000 15.24000 148 SER A C 1
ATOM 1223 O O . SER A 1 148 ? 146.91900 141.34800 185.70800 1.000 15.24000 148 SER A O 1
ATOM 1226 N N . TRP A 1 149 ? 148.97300 140.88600 184.91100 1.000 7.94000 149 TRP A N 1
ATOM 1227 C CA . TRP A 1 149 ? 148.44400 140.19000 183.74700 1.000 7.94000 149 TRP A CA 1
ATOM 1228 C C . TRP A 1 149 ? 147.94600 138.78900 184.07400 1.000 7.94000 149 TRP A C 1
ATOM 1229 O O . TRP A 1 149 ? 146.95000 138.35100 183.49500 1.000 7.94000 149 TRP A O 1
ATOM 1240 N N . SER A 1 150 ? 148.59500 138.07600 184.99200 1.000 8.12000 150 SER A N 1
ATOM 1241 C CA . SER A 1 150 ? 148.30300 136.66300 185.21600 1.000 8.12000 150 SER A CA 1
ATOM 1242 C C . SER A 1 150 ? 147.66500 136.35700 186.56000 1.000 8.12000 150 SER A C 1
ATOM 1243 O O . SER A 1 150 ? 146.71300 135.58000 186.61700 1.000 8.12000 150 SER A O 1
ATOM 1246 N N . TYR A 1 151 ? 148.17100 136.93300 187.64200 1.000 10.50000 151 TYR A N 1
ATOM 1247 C CA . TYR A 1 151 ? 147.76700 136.54300 188.98300 1.000 10.50000 151 TYR A CA 1
ATOM 1248 C C . TYR A 1 151 ? 146.38700 137.09800 189.32500 1.000 10.50000 151 TYR A C 1
ATOM 1249 O O . TYR A 1 151 ? 145.97600 138.15000 188.83200 1.000 10.50000 151 TYR A O 1
ATOM 1258 N N . ASP A 1 152 ? 145.67800 136.38000 190.19200 1.000 16.25000 152 ASP A N 1
ATOM 1259 C CA . ASP A 1 152 ? 144.28600 136.67000 190.50700 1.000 16.25000 152 ASP A CA 1
ATOM 1260 C C . ASP A 1 152 ? 144.19000 137.81700 191.50400 1.000 16.25000 152 ASP A C 1
ATOM 1261 O O . ASP A 1 152 ? 145.15500 138.53300 191.77000 1.000 16.25000 152 ASP A O 1
ATOM 1266 N N . LYS A 1 153 ? 142.99800 138.00000 192.06800 1.000 12.27000 153 LYS A N 1
ATOM 1267 C CA . LYS A 1 153 ? 142.83500 138.88400 193.21300 1.000 12.27000 153 LYS A CA 1
ATOM 1268 C C . LYS A 1 153 ? 143.22800 138.17200 194.49600 1.000 12.27000 153 LYS A C 1
ATOM 1269 O O . LYS A 1 153 ? 143.56700 138.82300 195.48800 1.000 12.27000 153 LYS A O 1
ATOM 1275 N N . ALA A 1 154 ? 143.20300 136.84300 194.48600 1.000 10.10000 154 ALA A N 1
ATOM 1276 C CA . ALA A 1 154 ? 143.59700 136.04000 195.63000 1.000 10.10000 154 ALA A CA 1
ATOM 1277 C C . ALA A 1 154 ? 145.07900 135.70700 195.63200 1.000 10.10000 154 ALA A C 1
ATOM 1278 O O . ALA A 1 154 ? 145.52000 134.92600 196.47900 1.000 10.10000 154 ALA A O 1
ATOM 1280 N N . LYS A 1 155 ? 145.85300 136.24500 194.68700 1.000 9.31000 155 LYS A N 1
ATOM 1281 C CA . LYS A 1 155 ? 147.28800 135.99400 194.65700 1.000 9.31000 155 LYS A CA 1
ATOM 1282 C C . LYS A 1 155 ? 148.07600 137.29500 194.55000 1.000 9.31000 155 LYS A C 1
ATOM 1283 O O . LYS A 1 155 ? 149.18900 137.38600 195.07200 1.000 9.31000 155 LYS A O 1
ATOM 1289 N N . ILE A 1 156 ? 147.52400 138.30500 193.88200 1.000 8.73000 156 ILE A N 1
ATOM 1290 C CA . ILE A 1 156 ? 148.01000 139.67700 193.98900 1.000 8.73000 156 ILE A CA 1
ATOM 1291 C C . ILE A 1 156 ? 146.84100 140.56400 194.38300 1.000 8.73000 156 ILE A C 1
ATOM 1292 O O . ILE A 1 156 ? 145.80800 140.56700 193.70800 1.000 8.73000 156 ILE A O 1
ATOM 1297 N N . ASP A 1 157 ? 146.99800 141.30700 195.47100 1.000 10.33000 157 ASP A N 1
ATOM 1298 C CA . ASP A 1 157 ? 146.08000 142.37600 195.83100 1.000 10.33000 157 ASP A CA 1
ATOM 1299 C C . ASP A 1 157 ? 146.81900 143.69500 195.64900 1.000 10.33000 157 ASP A C 1
ATOM 1300 O O . ASP A 1 157 ? 147.84100 143.92600 196.29900 1.000 10.33000 157 ASP A O 1
ATOM 1305 N N . LEU A 1 158 ? 146.32000 144.54400 194.75700 1.000 8.94000 158 LEU A N 1
ATOM 1306 C CA . LEU A 1 158 ? 146.92700 145.84400 194.51300 1.000 8.94000 158 LEU A CA 1
ATOM 1307 C C . LEU A 1 158 ? 146.36300 146.88400 195.47100 1.000 8.94000 158 LEU A C 1
ATOM 1308 O O . LEU A 1 158 ? 145.18400 146.84200 195.82600 1.000 8.94000 158 LEU A O 1
ATOM 1313 N N . VAL A 1 159 ? 147.21800 147.80500 195.90700 1.000 9.71000 159 VAL A N 1
ATOM 1314 C CA . VAL A 1 159 ? 146.84800 148.87600 196.82900 1.000 9.71000 159 VAL A CA 1
ATOM 1315 C C . VAL A 1 159 ? 147.48500 150.16200 196.32200 1.000 9.71000 159 VAL A C 1
ATOM 1316 O O . VAL A 1 159 ? 148.68500 150.18700 196.04000 1.000 9.71000 159 VAL A O 1
ATOM 1320 N N . LEU A 1 160 ? 146.69200 151.22100 196.18000 1.000 10.92000 160 LEU A N 1
ATOM 1321 C CA . LEU A 1 160 ? 147.27500 152.51700 195.86200 1.000 10.92000 160 LEU A CA 1
ATOM 1322 C C . LEU A 1 160 ? 147.95000 153.10500 197.09200 1.000 10.92000 160 LEU A C 1
ATOM 1323 O O . LEU A 1 160 ? 147.47700 152.95000 198.21900 1.000 10.92000 160 LEU A O 1
ATOM 1328 N N . ILE A 1 161 ? 149.06200 153.80300 196.87000 1.000 12.97000 161 ILE A N 1
ATOM 1329 C CA . ILE A 1 161 ? 149.74200 154.47300 197.97400 1.000 12.97000 161 ILE A CA 1
ATOM 1330 C C . ILE A 1 161 ? 149.03600 155.77300 198.32500 1.000 12.97000 161 ILE A C 1
ATOM 1331 O O . ILE A 1 161 ? 148.58100 155.96800 199.45800 1.000 12.97000 161 ILE A O 1
ATOM 1336 N N . GLY A 1 162 ? 148.92800 156.67600 197.36400 1.000 15.98000 162 GLY A N 1
ATOM 1337 C CA . GLY A 1 162 ? 148.20500 157.91700 197.54200 1.000 15.98000 162 GLY A CA 1
ATOM 1338 C C . GLY A 1 162 ? 146.79300 157.82700 197.01500 1.000 15.98000 162 GLY A C 1
ATOM 1339 O O . GLY A 1 162 ? 146.13400 156.78800 197.10000 1.000 15.98000 162 GLY A O 1
ATOM 1340 N N . SER A 1 163 ? 146.31800 158.93800 196.46300 1.000 15.75000 163 SER A N 1
ATOM 1341 C CA . SER A 1 163 ? 145.04300 158.96400 195.76900 1.000 15.75000 163 SER A CA 1
ATOM 1342 C C . SER A 1 163 ? 145.13900 159.62400 194.40500 1.000 15.75000 163 SER A C 1
ATOM 1343 O O . SER A 1 163 ? 144.10800 159.81200 193.75200 1.000 15.75000 163 SER A O 1
ATOM 1346 N N . SER A 1 164 ? 146.34000 159.98600 193.96300 1.000 16.01000 164 SER A N 1
ATOM 1347 C CA . SER A 1 164 ? 146.53900 160.64200 192.68300 1.000 16.01000 164 SER A CA 1
ATOM 1348 C C . SER A 1 164 ? 147.95100 160.35500 192.20200 1.000 16.01000 164 SER A C 1
ATOM 1349 O O . SER A 1 164 ? 148.79700 159.86200 192.95100 1.000 16.01000 164 SER A O 1
ATOM 1352 N N . MET A 1 165 ? 148.19000 160.66900 190.93700 1.000 16.09000 165 MET A N 1
ATOM 1353 C CA . MET A 1 165 ? 149.52300 160.55700 190.37200 1.000 16.09000 165 MET A CA 1
ATOM 1354 C C . MET A 1 165 ? 150.40700 161.67700 190.91000 1.000 16.09000 165 MET A C 1
ATOM 1355 O O . MET A 1 165 ? 149.94100 162.79600 191.13600 1.000 16.09000 165 MET A O 1
ATOM 1360 N N . ASN A 1 166 ? 151.68100 161.36900 191.15400 1.000 17.07000 166 ASN A N 1
ATOM 1361 C CA . ASN A 1 166 ? 152.61200 162.38900 191.62500 1.000 17.07000 166 ASN A CA 1
ATOM 1362 C C . ASN A 1 166 ? 152.96400 163.36700 190.51400 1.000 17.07000 166 ASN A C 1
ATOM 1363 O O . ASN A 1 166 ? 153.40700 162.97100 189.43300 1.000 17.07000 166 ASN A O 1
ATOM 1368 N N . LEU A 1 167 ? 152.77600 164.65000 190.79500 1.000 19.64000 167 LEU A N 1
ATOM 1369 C CA . LEU A 1 167 ? 153.19600 165.72900 189.91600 1.000 19.64000 167 LEU A CA 1
ATOM 1370 C C . LEU A 1 167 ? 154.23500 166.60100 190.61100 1.000 19.64000 167 LEU A C 1
ATOM 1371 O O . LEU A 1 167 ? 154.26000 167.82000 190.43600 1.000 19.64000 167 LEU A O 1
ATOM 1376 N N . LYS A 1 168 ? 155.09200 165.97700 191.42000 1.000 26.24000 168 LYS A N 1
ATOM 1377 C CA . LYS A 1 168 ? 156.11400 166.71100 192.15300 1.000 26.24000 168 LYS A CA 1
ATOM 1378 C C . LYS A 1 168 ? 157.34700 166.95600 191.29300 1.000 26.24000 168 LYS A C 1
ATOM 1379 O O . LYS A 1 168 ? 157.95000 168.03200 191.36000 1.000 26.24000 168 LYS A O 1
ATOM 1385 N N . ASP A 1 169 ? 157.73400 165.97200 190.48000 1.000 24.55000 169 ASP A N 1
ATOM 1386 C CA . ASP A 1 169 ? 158.83700 166.11000 189.53700 1.000 24.55000 169 ASP A CA 1
ATOM 1387 C C . ASP A 1 169 ? 158.35200 166.35300 188.11500 1.000 24.55000 169 ASP A C 1
ATOM 1388 O O . ASP A 1 169 ? 159.03900 165.99500 187.15500 1.000 24.55000 169 ASP A O 1
ATOM 1393 N N . TYR A 1 170 ? 157.18100 166.96400 187.96400 1.000 18.74000 170 TYR A N 1
ATOM 1394 C CA . TYR A 1 170 ? 156.55500 167.14700 186.66000 1.000 18.74000 170 TYR A CA 1
ATOM 1395 C C . TYR A 1 170 ? 157.26900 168.25400 185.89700 1.000 18.74000 170 TYR A C 1
ATOM 1396 O O . TYR A 1 170 ? 157.21900 169.42300 186.29100 1.000 18.74000 170 TYR A O 1
ATOM 1405 N N . TRP A 1 171 ? 157.94400 167.88500 184.81400 1.000 18.51000 171 TRP A N 1
ATOM 1406 C CA . TRP A 1 171 ? 158.44000 168.86600 183.86000 1.000 18.51000 171 TRP A CA 1
ATOM 1407 C C . TRP A 1 171 ? 157.26200 169.48700 183.12900 1.000 18.51000 171 TRP A C 1
ATOM 1408 O O . TRP A 1 171 ? 156.40700 168.77100 182.60300 1.000 18.51000 171 TRP A O 1
ATOM 1419 N N . GLU A 1 172 ? 157.17600 170.81800 183.19200 1.000 22.67000 172 GLU A N 1
ATOM 1420 C CA . GLU A 1 172 ? 156.05900 171.56200 182.55400 1.000 22.67000 172 GLU A CA 1
ATOM 1421 C C . GLU A 1 172 ? 156.02300 171.22900 181.06000 1.000 22.67000 172 GLU A C 1
ATOM 1422 O O . GLU A 1 172 ? 157.06800 170.82700 180.51900 1.000 22.67000 172 GLU A O 1
ATOM 1428 N N . SER A 1 173 ? 154.85400 171.38100 180.43600 1.000 22.12000 173 SER A N 1
ATOM 1429 C CA . SER A 1 173 ? 154.70000 171.12000 179.01100 1.000 22.12000 173 SER A CA 1
ATOM 1430 C C . SER A 1 173 ? 154.78400 172.39400 178.18000 1.000 22.12000 173 SER A C 1
ATOM 1431 O O . SER A 1 173 ? 155.60100 172.48500 177.25900 1.000 22.12000 173 SER A O 1
ATOM 1434 N N . GLY A 1 174 ? 153.95600 173.38400 178.49400 1.000 23.16000 174 GLY A N 1
ATOM 1435 C CA . GLY A 1 174 ? 153.86600 174.58900 177.70000 1.000 23.16000 174 GLY A CA 1
ATOM 1436 C C . GLY A 1 174 ? 152.76700 174.57700 176.66500 1.000 23.16000 174 GLY A C 1
ATOM 1437 O O . GLY A 1 174 ? 152.54400 175.60200 176.01300 1.000 23.16000 174 GLY A O 1
ATOM 1438 N N . GLU A 1 175 ? 152.08300 173.46500 176.49500 1.000 20.74000 175 GLU A N 1
ATOM 1439 C CA . GLU A 1 175 ? 150.98700 173.32100 175.54600 1.000 20.74000 175 GLU A CA 1
ATOM 1440 C C . GLU A 1 175 ? 149.72600 172.76400 176.18600 1.000 20.74000 175 GLU A C 1
ATOM 1441 O O . GLU A 1 175 ? 148.62500 173.18100 175.82400 1.000 20.74000 175 GLU A O 1
ATOM 1447 N N . TRP A 1 176 ? 149.85900 171.84800 177.14100 1.000 16.45000 176 TRP A N 1
ATOM 1448 C CA . TRP A 1 176 ? 148.73500 171.23700 177.83400 1.000 16.45000 176 TRP A CA 1
ATOM 1449 C C . TRP A 1 176 ? 148.89000 171.47300 179.32700 1.000 16.45000 176 TRP A C 1
ATOM 1450 O O . TRP A 1 176 ? 149.98000 171.28400 179.87500 1.000 16.45000 176 TRP A O 1
ATOM 1461 N N . ALA A 1 177 ? 147.81100 171.88400 179.98200 1.000 12.48000 177 ALA A N 1
ATOM 1462 C CA . ALA A 1 177 ? 147.80800 172.13000 181.41700 1.000 12.48000 177 ALA A CA 1
ATOM 1463 C C . ALA A 1 177 ? 146.98400 171.05600 182.10800 1.000 12.48000 177 ALA A C 1
ATOM 1464 O O . ALA A 1 177 ? 145.83400 170.81700 181.73000 1.000 12.48000 177 ALA A O 1
ATOM 1466 N N . ILE A 1 178 ? 147.56800 170.41100 183.11400 1.000 13.07000 178 ILE A N 1
ATOM 1467 C CA . ILE A 1 178 ? 146.88900 169.33400 183.82800 1.000 13.07000 178 ILE A CA 1
ATOM 1468 C C . ILE A 1 178 ? 145.98600 169.93500 184.89700 1.000 13.07000 178 ILE A C 1
ATOM 1469 O O . ILE A 1 178 ? 146.43800 170.71800 185.73800 1.000 13.07000 178 ILE A O 1
ATOM 1474 N N . ILE A 1 179 ? 144.70800 169.56900 184.86400 1.000 13.07000 179 ILE A N 1
ATOM 1475 C CA . ILE A 1 179 ? 143.75000 169.99900 185.87200 1.000 13.07000 179 ILE A CA 1
ATOM 1476 C C . ILE A 1 179 ? 143.76100 169.01600 187.03500 1.000 13.07000 179 ILE A C 1
ATOM 1477 O O . ILE A 1 179 ? 143.98200 169.40900 188.18500 1.000 13.07000 179 ILE A O 1
ATOM 1482 N N . LYS A 1 180 ? 143.53900 167.73300 186.74900 1.000 13.24000 180 LYS A N 1
ATOM 1483 C CA . LYS A 1 180 ? 143.51000 166.71900 187.79300 1.000 13.24000 180 LYS A CA 1
ATOM 1484 C C . LYS A 1 180 ? 143.81700 165.35100 187.19900 1.000 13.24000 180 LYS A C 1
ATOM 1485 O O . LYS A 1 180 ? 143.52600 165.08300 186.03000 1.000 13.24000 180 LYS A O 1
ATOM 1491 N N . ALA A 1 181 ? 144.39800 164.48100 188.02200 1.000 11.43000 181 ALA A N 1
ATOM 1492 C CA . ALA A 1 181 ? 144.74600 163.12000 187.60800 1.000 11.43000 181 ALA A CA 1
ATOM 1493 C C . ALA A 1 181 ? 144.52200 162.14400 188.75100 1.000 11.43000 181 ALA A C 1
ATOM 1494 O O . ALA A 1 181 ? 145.45300 161.80100 189.48600 1.000 11.43000 181 ALA A O 1
ATOM 1496 N N . PRO A 1 182 ? 143.29600 161.66600 188.93200 1.000 11.10000 182 PRO A N 1
ATOM 1497 C CA . PRO A 1 182 ? 143.03000 160.71000 190.00700 1.000 11.10000 182 PRO A CA 1
ATOM 1498 C C . PRO A 1 182 ? 143.30700 159.27500 189.57800 1.000 11.10000 182 PRO A C 1
ATOM 1499 O O . PRO A 1 182 ? 143.50600 158.96200 188.40100 1.000 11.10000 182 PRO A O 1
ATOM 1503 N N . GLY A 1 183 ? 143.30900 158.39700 190.57900 1.000 10.30000 183 GLY A N 1
ATOM 1504 C CA . GLY A 1 183 ? 143.52900 156.97800 190.38400 1.000 10.30000 183 GLY A CA 1
ATOM 1505 C C . GLY A 1 183 ? 142.57600 156.12600 191.19400 1.000 10.30000 183 GLY A C 1
ATOM 1506 O O . GLY A 1 183 ? 142.37900 156.36500 192.38800 1.000 10.30000 183 GLY A O 1
ATOM 1507 N N . TYR A 1 184 ? 142.00100 155.10900 190.55600 1.000 15.40000 184 TYR A N 1
ATOM 1508 C CA . TYR A 1 184 ? 140.87200 154.35400 191.07800 1.000 15.40000 184 TYR A CA 1
ATOM 1509 C C . TYR A 1 184 ? 141.12800 152.86100 190.93600 1.000 15.40000 184 TYR A C 1
ATOM 1510 O O . TYR A 1 184 ? 141.54000 152.39600 189.87200 1.000 15.40000 184 TYR A O 1
ATOM 1519 N N . LYS A 1 185 ? 140.87400 152.11100 192.00300 1.000 13.70000 185 LYS A N 1
ATOM 1520 C CA . LYS A 1 185 ? 141.06100 150.66400 192.00300 1.000 13.70000 185 LYS A CA 1
ATOM 1521 C C . LYS A 1 185 ? 139.76000 149.94700 191.66700 1.000 13.70000 185 LYS A C 1
ATOM 1522 O O . LYS A 1 185 ? 138.72200 150.21700 192.27800 1.000 13.70000 185 LYS A O 1
ATOM 1528 N N . HIS A 1 186 ? 139.81900 149.01500 190.71400 1.000 17.73000 186 HIS A N 1
ATOM 1529 C CA . HIS A 1 186 ? 138.66300 148.21400 190.34300 1.000 17.73000 186 HIS A CA 1
ATOM 1530 C C . HIS A 1 186 ? 138.99700 146.73400 190.46100 1.000 17.73000 186 HIS A C 1
ATOM 1531 O O . HIS A 1 186 ? 140.16500 146.33800 190.42300 1.000 17.73000 186 HIS A O 1
ATOM 1538 N N . ASP A 1 187 ? 137.95200 145.92100 190.60300 1.000 20.56000 187 ASP A N 1
ATOM 1539 C CA . ASP A 1 187 ? 138.04800 144.46400 190.68300 1.000 20.56000 187 ASP A CA 1
ATOM 1540 C C . ASP A 1 187 ? 137.07900 143.91200 189.64600 1.000 20.56000 187 ASP A C 1
ATOM 1541 O O . ASP A 1 187 ? 135.88100 143.79400 189.90900 1.000 20.56000 187 ASP A O 1
ATOM 1546 N N . ILE A 1 188 ? 137.58800 143.57300 188.46800 1.000 22.39000 188 ILE A N 1
ATOM 1547 C CA . ILE A 1 188 ? 136.73200 143.27000 187.33400 1.000 22.39000 188 ILE A CA 1
ATOM 1548 C C . ILE A 1 188 ? 136.88000 141.81000 186.93600 1.000 22.39000 188 ILE A C 1
ATOM 1549 O O . ILE A 1 188 ? 137.85200 141.13400 187.27800 1.000 22.39000 188 ILE A O 1
ATOM 1554 N N . LYS A 1 189 ? 135.88500 141.32400 186.19800 1.000 31.30000 189 LYS A N 1
ATOM 1555 C CA . LYS A 1 189 ? 135.80500 139.92700 185.79200 1.000 31.30000 189 LYS A CA 1
ATOM 1556 C C . LYS A 1 189 ? 135.62700 139.87600 184.28400 1.000 31.30000 189 LYS A C 1
ATOM 1557 O O . LYS A 1 189 ? 134.66400 140.43600 183.75200 1.000 31.30000 189 LYS A O 1
ATOM 1563 N N . TYR A 1 190 ? 136.53800 139.19600 183.60300 1.000 31.31000 190 TYR A N 1
ATOM 1564 C CA . TYR A 1 190 ? 136.51200 139.11100 182.15300 1.000 31.31000 190 TYR A CA 1
ATOM 1565 C C . TYR A 1 190 ? 135.68200 137.91800 181.70000 1.000 31.31000 190 TYR A C 1
ATOM 1566 O O . TYR A 1 190 ? 135.42700 136.98500 182.46100 1.000 31.31000 190 TYR A O 1
ATOM 1575 N N . ASN A 1 191 ? 135.25600 137.95900 180.43900 1.000 41.37000 191 ASN A N 1
ATOM 1576 C CA . ASN A 1 191 ? 134.42200 136.89300 179.89900 1.000 41.37000 191 ASN A CA 1
ATOM 1577 C C . ASN A 1 191 ? 135.22300 135.71400 179.36800 1.000 41.37000 191 ASN A C 1
ATOM 1578 O O . ASN A 1 191 ? 134.62300 134.70000 178.99600 1.000 41.37000 191 ASN A O 1
ATOM 1583 N N . CYS A 1 192 ? 136.55100 135.82200 179.30600 1.000 52.02000 192 CYS A N 1
ATOM 1584 C CA . CYS A 1 192 ? 137.37000 134.64100 179.05800 1.000 52.02000 192 CYS A CA 1
ATOM 1585 C C . CYS A 1 192 ? 137.31600 133.69500 180.24300 1.000 52.02000 192 CYS A C 1
ATOM 1586 O O . CYS A 1 192 ? 137.16600 132.47800 180.08400 1.000 52.02000 192 CYS A O 1
ATOM 1589 N N . CYS A 1 193 ? 137.44200 134.24900 181.44200 1.000 55.24000 193 CYS A N 1
ATOM 1590 C CA . CYS A 1 193 ? 138.01600 133.55000 182.57400 1.000 55.24000 193 CYS A CA 1
ATOM 1591 C C . CYS A 1 193 ? 137.09000 133.69200 183.77200 1.000 55.24000 193 CYS A C 1
ATOM 1592 O O . CYS A 1 193 ? 136.39700 134.70000 183.92200 1.000 55.24000 193 CYS A O 1
ATOM 1595 N N . GLU A 1 194 ? 137.08400 132.67700 184.63000 1.000 60.24000 194 GLU A N 1
ATOM 1596 C CA . GLU A 1 194 ? 136.08100 132.55600 185.67900 1.000 60.24000 194 GLU A CA 1
ATOM 1597 C C . GLU A 1 194 ? 136.47900 133.22600 186.99100 1.000 60.24000 194 GLU A C 1
ATOM 1598 O O . GLU A 1 194 ? 135.80400 133.01400 188.00300 1.000 60.24000 194 GLU A O 1
ATOM 1604 N N . GLU A 1 195 ? 137.53800 134.03000 187.00400 1.000 38.84000 195 GLU A N 1
ATOM 1605 C CA . GLU A 1 195 ? 138.07100 134.58000 188.24200 1.000 38.84000 195 GLU A CA 1
ATOM 1606 C C . GLU A 1 195 ? 138.24700 136.08600 188.12900 1.000 38.84000 195 GLU A C 1
ATOM 1607 O O . GLU A 1 195 ? 138.27700 136.64500 187.03000 1.000 38.84000 195 GLU A O 1
ATOM 1613 N N . ILE A 1 196 ? 138.36200 136.73500 189.28500 1.000 20.75000 196 ILE A N 1
ATOM 1614 C CA . ILE A 1 196 ? 138.35700 138.19000 189.38100 1.000 20.75000 196 ILE A CA 1
ATOM 1615 C C . ILE A 1 196 ? 139.78800 138.70500 189.36200 1.000 20.75000 196 ILE A C 1
ATOM 1616 O O . ILE A 1 196 ? 140.64200 138.22000 190.11200 1.000 20.75000 196 ILE A O 1
ATOM 1621 N N . TYR A 1 197 ? 140.05000 139.69500 188.50600 1.000 16.36000 197 TYR A N 1
ATOM 1622 C CA . TYR A 1 197 ? 141.34500 140.33900 188.38200 1.000 16.36000 197 TYR A CA 1
ATOM 1623 C C . TYR A 1 197 ? 141.25800 141.79100 188.82100 1.000 16.36000 197 TYR A C 1
ATOM 1624 O O . TYR A 1 197 ? 140.31900 142.49400 188.42500 1.000 16.36000 197 TYR A O 1
ATOM 1633 N N . PRO A 1 198 ? 142.18800 142.27000 189.64200 1.000 13.62000 198 PRO A N 1
ATOM 1634 C CA . PRO A 1 198 ? 142.18600 143.67900 190.03900 1.000 13.62000 198 PRO A CA 1
ATOM 1635 C C . PRO A 1 198 ? 143.03200 144.53400 189.10700 1.000 13.62000 198 PRO A C 1
ATOM 1636 O O . PRO A 1 198 ? 143.93000 144.05000 188.41700 1.000 13.62000 198 PRO A O 1
ATOM 1640 N N . ASP A 1 199 ? 142.73000 145.83100 189.10200 1.000 14.05000 199 ASP A N 1
ATOM 1641 C CA . ASP A 1 199 ? 143.48300 146.77400 188.28300 1.000 14.05000 199 ASP A CA 1
ATOM 1642 C C . ASP A 1 199 ? 143.35700 148.17500 188.86500 1.000 14.05000 199 ASP A C 1
ATOM 1643 O O . ASP A 1 199 ? 142.49200 148.44700 189.69900 1.000 14.05000 199 ASP A O 1
ATOM 1648 N N . ILE A 1 200 ? 144.23600 149.06600 188.40900 1.000 11.55000 200 ILE A N 1
ATOM 1649 C CA . ILE A 1 200 ? 144.29100 150.44700 188.87600 1.000 11.55000 200 ILE A CA 1
ATOM 1650 C C . ILE A 1 200 ? 144.28900 151.35800 187.65700 1.000 11.55000 200 ILE A C 1
ATOM 1651 O O . ILE A 1 200 ? 145.14800 151.22400 186.78100 1.000 11.55000 200 ILE A O 1
ATOM 1656 N N . THR A 1 201 ? 143.34100 152.28800 187.60700 1.000 10.80000 201 THR A N 1
ATOM 1657 C CA . THR A 1 201 ? 143.13400 153.15800 186.45800 1.000 10.80000 201 THR A CA 1
ATOM 1658 C C . THR A 1 201 ? 143.43300 154.59700 186.85000 1.000 10.80000 201 THR A C 1
ATOM 1659 O O . THR A 1 201 ? 142.84500 155.11600 187.80200 1.000 10.80000 201 THR A O 1
ATOM 1663 N N . TYR A 1 202 ? 144.33600 155.23600 186.11700 1.000 10.47000 202 TYR A N 1
ATOM 1664 C CA . TYR A 1 202 ? 144.63300 156.65200 186.27300 1.000 10.47000 202 TYR A CA 1
ATOM 1665 C C . TYR A 1 202 ? 143.97800 157.43700 185.15000 1.000 10.47000 202 TYR A C 1
ATOM 1666 O O . TYR A 1 202 ? 143.82400 156.92900 184.03800 1.000 10.47000 202 TYR A O 1
ATOM 1675 N N . SER A 1 203 ? 143.59300 158.67600 185.44200 1.000 12.54000 203 SER A N 1
ATOM 1676 C CA . SER A 1 203 ? 142.78300 159.46400 184.51500 1.000 12.54000 203 SER A CA 1
ATOM 1677 C C . SER A 1 203 ? 143.27900 160.90500 184.42900 1.000 12.54000 203 SER A C 1
ATOM 1678 O O . SER A 1 203 ? 142.84000 161.75500 185.20300 1.000 12.54000 203 SER A O 1
ATOM 1681 N N . LEU A 1 204 ? 144.16200 161.18900 183.47400 1.000 11.95000 204 LEU A N 1
ATOM 1682 C CA . LEU A 1 204 ? 144.59600 162.56200 183.24800 1.000 11.95000 204 LEU A CA 1
ATOM 1683 C C . LEU A 1 204 ? 143.47700 163.38900 182.63500 1.000 11.95000 204 LEU A C 1
ATOM 1684 O O . LEU A 1 204 ? 142.81500 162.95200 181.68900 1.000 11.95000 204 LEU A O 1
ATOM 1689 N N . TYR A 1 205 ? 143.28000 164.59400 183.16200 1.000 13.36000 205 TYR A N 1
ATOM 1690 C CA . TYR A 1 205 ? 142.26700 165.51800 182.66400 1.000 13.36000 205 TYR A CA 1
ATOM 1691 C C . TYR A 1 205 ? 142.99100 166.80800 182.31700 1.000 13.36000 205 TYR A C 1
ATOM 1692 O O . TYR A 1 205 ? 143.26200 167.63400 183.19200 1.000 13.36000 205 TYR A O 1
ATOM 1701 N N . ILE A 1 206 ? 143.30000 166.97200 181.04100 1.000 13.80000 206 ILE A N 1
ATOM 1702 C CA . ILE A 1 206 ? 144.15200 168.04600 180.56800 1.000 13.80000 206 ILE A CA 1
ATOM 1703 C C . ILE A 1 206 ? 143.31400 169.04300 179.78400 1.000 13.80000 206 ILE A C 1
ATOM 1704 O O . ILE A 1 206 ? 142.18700 168.76200 179.36700 1.000 13.80000 206 ILE A O 1
ATOM 1709 N N . ARG A 1 207 ? 143.86800 170.23500 179.60100 1.000 15.79000 207 ARG A N 1
ATOM 1710 C CA . ARG A 1 207 ? 143.25300 171.24100 178.75200 1.000 15.79000 207 ARG A CA 1
ATOM 1711 C C . ARG A 1 207 ? 144.30800 171.87400 177.86100 1.000 15.79000 207 ARG A C 1
ATOM 1712 O O . ARG A 1 207 ? 145.45100 172.08000 178.28000 1.000 15.79000 207 ARG A O 1
ATOM 1720 N N . ARG A 1 208 ? 143.93300 172.13700 176.61600 1.000 17.30000 208 ARG A N 1
ATOM 1721 C CA . ARG A 1 208 ? 144.81300 172.84900 175.70800 1.000 17.30000 208 ARG A CA 1
ATOM 1722 C C . ARG A 1 208 ? 144.81300 174.32400 176.06700 1.000 17.30000 208 ARG A C 1
ATOM 1723 O O . ARG A 1 208 ? 143.76600 174.89600 176.36500 1.000 17.30000 208 ARG A O 1
ATOM 1731 N N . LEU A 1 209 ? 146.00000 174.92500 176.08200 1.000 19.31000 209 LEU A N 1
ATOM 1732 C CA . LEU A 1 209 ? 146.13500 176.37000 176.20300 1.000 19.31000 209 LEU A CA 1
ATOM 1733 C C . LEU A 1 209 ? 145.94400 176.97800 174.81700 1.000 19.31000 209 LEU A C 1
ATOM 1734 O O . LEU A 1 209 ? 146.76100 176.73800 173.92100 1.000 19.31000 209 LEU A O 1
ATOM 1739 N N . PRO A 1 210 ? 144.85500 177.71100 174.58200 1.000 22.01000 210 PRO A N 1
ATOM 1740 C CA . PRO A 1 210 ? 144.46600 178.08700 173.20600 1.000 22.01000 210 PRO A CA 1
ATOM 1741 C C . PRO A 1 210 ? 144.95600 179.45500 172.73800 1.000 22.01000 210 PRO A C 1
ATOM 1742 O O . PRO A 1 210 ? 144.19700 180.41900 172.61100 1.000 22.01000 210 PRO A O 1
ATOM 1746 N N . LEU A 1 211 ? 146.24300 179.57200 172.44600 1.000 25.04000 211 LEU A N 1
ATOM 1747 C CA . LEU A 1 211 ? 146.74600 180.80300 171.85700 1.000 25.04000 211 LEU A CA 1
ATOM 1748 C C . LEU A 1 211 ? 147.48800 180.58000 170.55000 1.000 25.04000 211 LEU A C 1
ATOM 1749 O O . LEU A 1 211 ? 147.51000 181.47600 169.70700 1.000 25.04000 211 LEU A O 1
ATOM 1754 N N . PHE A 1 212 ? 148.06200 179.39600 170.34100 1.000 26.14000 212 PHE A N 1
ATOM 1755 C CA . PHE A 1 212 ? 148.72400 179.11400 169.07500 1.000 26.14000 212 PHE A CA 1
ATOM 1756 C C . PHE A 1 212 ? 147.72100 178.92400 167.94600 1.000 26.14000 212 PHE A C 1
ATOM 1757 O O . PHE A 1 212 ? 148.03500 179.21200 166.78600 1.000 26.14000 212 PHE A O 1
ATOM 1765 N N . TYR A 1 213 ? 146.51400 178.46100 168.25800 1.000 28.17000 213 TYR A N 1
ATOM 1766 C CA . TYR A 1 213 ? 145.52100 178.19000 167.22900 1.000 28.17000 213 TYR A CA 1
ATOM 1767 C C . TYR A 1 213 ? 144.55800 179.34300 167.01200 1.000 28.17000 213 TYR A C 1
ATOM 1768 O O . TYR A 1 213 ? 144.05600 179.51200 165.89700 1.000 28.17000 213 TYR A O 1
ATOM 1777 N N . THR A 1 214 ? 144.28900 180.14700 168.03900 1.000 26.36000 214 THR A N 1
ATOM 1778 C CA . THR A 1 214 ? 143.41800 181.29600 167.84300 1.000 26.36000 214 THR A CA 1
ATOM 1779 C C . THR A 1 214 ? 144.12100 182.45500 167.15300 1.000 26.36000 214 THR A C 1
ATOM 1780 O O . THR A 1 214 ? 143.44700 183.39600 166.73100 1.000 26.36000 214 THR A O 1
ATOM 1784 N N . ILE A 1 215 ? 145.44700 182.41300 167.02400 1.000 24.06000 215 ILE A N 1
ATOM 1785 C CA . ILE A 1 215 ? 146.18200 183.44100 166.29900 1.000 24.06000 215 ILE A CA 1
ATOM 1786 C C . ILE A 1 215 ? 146.59300 182.95200 164.91400 1.000 24.06000 215 ILE A C 1
ATOM 1787 O O . ILE A 1 215 ? 147.03600 183.76100 164.08400 1.000 24.06000 215 ILE A O 1
ATOM 1792 N N . ASN A 1 216 ? 146.42100 181.66100 164.62400 1.000 25.16000 216 ASN A N 1
ATOM 1793 C CA . ASN A 1 216 ? 146.84200 181.08800 163.35600 1.000 25.16000 216 ASN A CA 1
ATOM 1794 C C . ASN A 1 216 ? 145.75900 180.31300 162.62300 1.000 25.16000 216 ASN A C 1
ATOM 1795 O O . ASN A 1 216 ? 145.98500 179.92800 161.47100 1.000 25.16000 216 ASN A O 1
ATOM 1800 N N . LEU A 1 217 ? 144.60900 180.05200 163.24200 1.000 28.48000 217 LEU A N 1
ATOM 1801 C CA . LEU A 1 217 ? 143.56400 179.28700 162.57000 1.000 28.48000 217 LEU A CA 1
ATOM 1802 C C . LEU A 1 217 ? 142.16400 179.86600 162.72200 1.000 28.48000 217 LEU A C 1
ATOM 1803 O O . LEU A 1 217 ? 141.31000 179.56200 161.88500 1.000 28.48000 217 LEU A O 1
ATOM 1808 N N . ILE A 1 218 ? 141.88600 180.70100 163.71700 1.000 29.60000 218 ILE A N 1
ATOM 1809 C CA . ILE A 1 218 ? 140.53400 181.20800 163.96000 1.000 29.60000 218 ILE A CA 1
ATOM 1810 C C . ILE A 1 218 ? 140.38100 182.65800 163.51400 1.000 29.60000 218 ILE A C 1
ATOM 1811 O O . ILE A 1 218 ? 139.41100 183.00200 162.83900 1.000 29.60000 218 ILE A O 1
ATOM 1816 N N . ILE A 1 219 ? 141.33900 183.52400 163.86100 1.000 29.86000 219 ILE A N 1
ATOM 1817 C CA . ILE A 1 219 ? 141.27300 184.92100 163.41200 1.000 29.86000 219 ILE A CA 1
ATOM 1818 C C . ILE A 1 219 ? 141.43100 185.07900 161.90100 1.000 29.86000 219 ILE A C 1
ATOM 1819 O O . ILE A 1 219 ? 140.64500 185.83300 161.31000 1.000 29.86000 219 ILE A O 1
ATOM 1824 N N . PRO A 1 220 ? 142.35900 184.39700 161.19800 1.000 30.61000 220 PRO A N 1
ATOM 1825 C CA . PRO A 1 220 ? 142.31700 184.50600 159.72400 1.000 30.61000 220 PRO A CA 1
ATOM 1826 C C . PRO A 1 220 ? 141.09600 183.86800 159.08100 1.000 30.61000 220 PRO A C 1
ATOM 1827 O O . PRO A 1 220 ? 140.59600 184.39400 158.07800 1.000 30.61000 220 PRO A O 1
ATOM 1831 N N . CYS A 1 221 ? 140.58700 182.76800 159.64100 1.000 32.82000 221 CYS A N 1
ATOM 1832 C CA . CYS A 1 221 ? 139.38400 182.13500 159.10700 1.000 32.82000 221 CYS A CA 1
ATOM 1833 C C . CYS A 1 221 ? 138.16600 183.03800 159.25000 1.000 32.82000 221 CYS A C 1
ATOM 1834 O O . CYS A 1 221 ? 137.40600 183.22500 158.29200 1.000 32.82000 221 CYS A O 1
ATOM 1837 N N . LEU A 1 222 ? 137.97800 183.62300 160.43300 1.000 33.78000 222 LEU A N 1
ATOM 1838 C CA . LEU A 1 222 ? 136.86800 184.54500 160.64600 1.000 33.78000 222 LEU A CA 1
ATOM 1839 C C . LEU A 1 222 ? 137.05000 185.81700 159.82700 1.000 33.78000 222 LEU A C 1
ATOM 1840 O O . LEU A 1 222 ? 136.08100 186.36900 159.28300 1.000 33.78000 222 LEU A O 1
ATOM 1845 N N . LEU A 1 223 ? 138.30200 186.25300 159.67800 1.000 28.97000 223 LEU A N 1
ATOM 1846 C CA . LEU A 1 223 ? 138.60700 187.49800 158.99100 1.000 28.97000 223 LEU A CA 1
ATOM 1847 C C . LEU A 1 223 ? 138.39800 187.37700 157.48800 1.000 28.97000 223 LEU A C 1
ATOM 1848 O O . LEU A 1 223 ? 138.08800 188.37500 156.83000 1.000 28.97000 223 LEU A O 1
ATOM 1853 N N . ILE A 1 224 ? 138.55800 186.17900 156.92300 1.000 31.81000 224 ILE A N 1
ATOM 1854 C CA . ILE A 1 224 ? 138.20700 186.00200 155.51800 1.000 31.81000 224 ILE A CA 1
ATOM 1855 C C . ILE A 1 224 ? 136.76700 185.54100 155.32700 1.000 31.81000 224 ILE A C 1
ATOM 1856 O O . ILE A 1 224 ? 136.22600 185.68900 154.22500 1.000 31.81000 224 ILE A O 1
ATOM 1861 N N . SER A 1 225 ? 136.12200 184.99600 156.36100 1.000 34.95000 225 SER A N 1
ATOM 1862 C CA . SER A 1 225 ? 134.71000 184.67400 156.22800 1.000 34.95000 225 SER A CA 1
ATOM 1863 C C . SER A 1 225 ? 133.83100 185.90400 156.37400 1.000 34.95000 225 SER A C 1
ATOM 1864 O O . SER A 1 225 ? 132.65400 185.85700 156.00500 1.000 34.95000 225 SER A O 1
ATOM 1867 N N . PHE A 1 226 ? 134.37100 186.99500 156.90900 1.000 40.35000 226 PHE A N 1
ATOM 1868 C CA . PHE A 1 226 ? 133.67000 188.27600 156.88100 1.000 40.35000 226 PHE A CA 1
ATOM 1869 C C . PHE A 1 226 ? 133.84800 189.03600 155.56500 1.000 40.35000 226 PHE A C 1
ATOM 1870 O O . PHE A 1 226 ? 133.58100 190.24100 155.52700 1.000 40.35000 226 PHE A O 1
ATOM 1878 N N . LEU A 1 227 ? 134.29700 188.37400 154.49900 1.000 31.13000 227 LEU A N 1
ATOM 1879 C CA . LEU A 1 227 ? 134.43300 188.98000 153.18200 1.000 31.13000 227 LEU A CA 1
ATOM 1880 C C . LEU A 1 227 ? 133.47700 188.38600 152.15800 1.000 31.13000 227 LEU A C 1
ATOM 1881 O O . LEU A 1 227 ? 133.48500 188.81600 151.00200 1.000 31.13000 227 LEU A O 1
ATOM 1886 N N . THR A 1 228 ? 132.66200 187.40400 152.54600 1.000 31.79000 228 THR A N 1
ATOM 1887 C CA . THR A 1 228 ? 131.72800 186.78300 151.61500 1.000 31.79000 228 THR A CA 1
ATOM 1888 C C . THR A 1 228 ? 130.46000 187.59600 151.41500 1.000 31.79000 228 THR A C 1
ATOM 1889 O O . THR A 1 228 ? 129.68800 187.29600 150.50100 1.000 31.79000 228 THR A O 1
ATOM 1893 N N . VAL A 1 229 ? 130.22300 188.60400 152.25300 1.000 28.44000 229 VAL A N 1
ATOM 1894 C CA . VAL A 1 229 ? 129.05100 189.46000 152.12400 1.000 28.44000 229 VAL A CA 1
ATOM 1895 C C . VAL A 1 229 ? 129.42700 190.82100 151.55800 1.000 28.44000 229 VAL A C 1
ATOM 1896 O O . VAL A 1 229 ? 128.54100 191.59000 151.15200 1.000 28.44000 229 VAL A O 1
ATOM 1900 N N . LEU A 1 230 ? 130.71600 191.11800 151.47100 1.000 26.39000 230 LEU A N 1
ATOM 1901 C CA . LEU A 1 230 ? 131.23600 192.38800 150.99500 1.000 26.39000 230 LEU A CA 1
ATOM 1902 C C . LEU A 1 230 ? 131.23100 192.49300 149.47500 1.000 26.39000 230 LEU A C 1
ATOM 1903 O O . LEU A 1 230 ? 131.56500 193.55400 148.94000 1.000 26.39000 230 LEU A O 1
ATOM 1908 N N . VAL A 1 231 ? 130.82600 191.43200 148.77600 1.000 23.94000 231 VAL A N 1
ATOM 1909 C CA . VAL A 1 231 ? 130.79800 191.44200 147.31800 1.000 23.94000 231 VAL A CA 1
ATOM 1910 C C . VAL A 1 231 ? 129.68700 192.34500 146.81200 1.000 23.94000 231 VAL A C 1
ATOM 1911 O O . VAL A 1 231 ? 129.85000 193.07500 145.82800 1.000 23.94000 231 VAL A O 1
ATOM 1915 N N . PHE A 1 232 ? 128.55700 192.34200 147.50200 1.000 23.36000 232 PHE A N 1
ATOM 1916 C CA . PHE A 1 232 ? 127.32600 192.90800 146.98100 1.000 23.36000 232 PHE A CA 1
ATOM 1917 C C . PHE A 1 232 ? 127.26500 194.42300 147.06300 1.000 23.36000 232 PHE A C 1
ATOM 1918 O O . PHE A 1 232 ? 126.29700 195.01300 146.57500 1.000 23.36000 232 PHE A O 1
ATOM 1926 N N . TYR A 1 233 ? 128.25900 195.06700 147.65800 1.000 25.93000 233 TYR A N 1
ATOM 1927 C CA . TYR A 1 233 ? 128.34500 196.51600 147.63300 1.000 25.93000 233 TYR A CA 1
ATOM 1928 C C . TYR A 1 233 ? 129.28100 197.00100 146.53300 1.000 25.93000 233 TYR A C 1
ATOM 1929 O O . TYR A 1 233 ? 129.36300 198.20800 146.28300 1.000 25.93000 233 TYR A O 1
ATOM 1938 N N . LEU A 1 234 ? 129.95600 196.08600 145.85300 1.000 24.69000 234 LEU A N 1
ATOM 1939 C CA . LEU A 1 234 ? 130.85700 196.42900 144.76400 1.000 24.69000 234 LEU A CA 1
ATOM 1940 C C . LEU A 1 234 ? 130.05600 196.60500 143.47900 1.000 24.69000 234 LEU A C 1
ATOM 1941 O O . LEU A 1 234 ? 129.20700 195.76400 143.17100 1.000 24.69000 234 LEU A O 1
ATOM 1946 N N . PRO A 1 235 ? 130.03600 197.65100 142.71500 1.000 26.37000 235 PRO A N 1
ATOM 1947 C CA . PRO A 1 235 ? 129.25700 197.87900 141.49700 1.000 26.37000 235 PRO A CA 1
ATOM 1948 C C . PRO A 1 235 ? 129.64500 196.92200 140.38700 1.000 26.37000 235 PRO A C 1
ATOM 1949 O O . PRO A 1 235 ? 130.80100 196.51600 140.25400 1.000 26.37000 235 PRO A O 1
ATOM 1953 N N . SER A 1 236 ? 128.65200 196.57100 139.57100 1.000 28.30000 236 SER A N 1
ATOM 1954 C CA . SER A 1 236 ? 128.86500 195.66300 138.45500 1.000 28.30000 236 SER A CA 1
ATOM 1955 C C . SER A 1 236 ? 129.54000 196.32400 137.26300 1.000 28.30000 236 SER A C 1
ATOM 1956 O O . SER A 1 236 ? 129.90000 195.62100 136.31400 1.000 28.30000 236 SER A O 1
ATOM 1959 N N . ASP A 1 237 ? 129.71100 197.64800 137.28500 1.000 35.57000 237 ASP A N 1
ATOM 1960 C CA . ASP A 1 237 ? 130.40900 198.32500 136.19900 1.000 35.57000 237 ASP A CA 1
ATOM 1961 C C . ASP A 1 237 ? 131.89000 197.96600 136.20500 1.000 35.57000 237 ASP A C 1
ATOM 1962 O O . ASP A 1 237 ? 132.51900 197.87300 135.14500 1.000 35.57000 237 ASP A O 1
ATOM 1967 N N . CYS A 1 238 ? 132.45800 197.74700 137.38700 1.000 39.26000 238 CYS A N 1
ATOM 1968 C CA . CYS A 1 238 ? 133.78900 197.17900 137.48600 1.000 39.26000 238 CYS A CA 1
ATOM 1969 C C . CYS A 1 238 ? 133.74200 195.68800 137.16200 1.000 39.26000 238 CYS A C 1
ATOM 1970 O O . CYS A 1 238 ? 132.67600 195.07100 137.08500 1.000 39.26000 238 CYS A O 1
ATOM 1973 N N . GLY A 1 239 ? 134.91700 195.09900 136.97900 1.000 37.04000 239 GLY A N 1
ATOM 1974 C CA . GLY A 1 239 ? 134.97900 193.70500 136.59500 1.000 37.04000 239 GLY A CA 1
ATOM 1975 C C . GLY A 1 239 ? 135.61900 192.82200 137.64200 1.000 37.04000 239 GLY A C 1
ATOM 1976 O O . GLY A 1 239 ? 136.43000 191.95600 137.31000 1.000 37.04000 239 GLY A O 1
ATOM 1977 N N . GLU A 1 240 ? 135.37400 193.12600 138.92000 1.000 36.71000 240 GLU A N 1
ATOM 1978 C CA . GLU A 1 240 ? 136.05600 192.37800 140.01200 1.000 36.71000 240 GLU A CA 1
ATOM 1979 C C . GLU A 1 240 ? 135.04300 191.67800 140.92100 1.000 36.71000 240 GLU A C 1
ATOM 1980 O O . GLU A 1 240 ? 135.43900 191.26400 142.02200 1.000 36.71000 240 GLU A O 1
ATOM 1986 N N . LYS A 1 241 ? 133.79800 191.53200 140.46700 1.000 26.65000 241 LYS A N 1
ATOM 1987 C CA . LYS A 1 241 ? 132.75900 190.84200 141.27600 1.000 26.65000 241 LYS A CA 1
ATOM 1988 C C . LYS A 1 241 ? 133.13300 189.36600 141.47300 1.000 26.65000 241 LYS A C 1
ATOM 1989 O O . LYS A 1 241 ? 132.79300 188.81300 142.53300 1.000 26.65000 241 LYS A O 1
ATOM 1995 N N . VAL A 1 242 ? 133.74000 188.74500 140.45600 1.000 26.73000 242 VAL A N 1
ATOM 1996 C CA . VAL A 1 242 ? 134.10300 187.29500 140.49200 1.000 26.73000 242 VAL A CA 1
ATOM 1997 C C . VAL A 1 242 ? 135.42600 187.04600 141.23300 1.000 26.73000 242 VAL A C 1
ATOM 1998 O O . VAL A 1 242 ? 135.44600 186.13200 142.07600 1.000 26.73000 242 VAL A O 1
ATOM 2002 N N . THR A 1 243 ? 136.47400 187.82500 140.94800 1.000 25.21000 243 THR A N 1
ATOM 2003 C CA . THR A 1 243 ? 137.79600 187.59500 141.53000 1.000 25.21000 243 THR A CA 1
ATOM 2004 C C . THR A 1 243 ? 137.73300 187.49800 143.05000 1.000 25.21000 243 THR A C 1
ATOM 2005 O O . THR A 1 243 ? 138.35400 186.60900 143.64600 1.000 25.21000 243 THR A O 1
ATOM 2009 N N . LEU A 1 244 ? 136.94700 188.37400 143.67900 1.000 21.76000 244 LEU A N 1
ATOM 2010 C CA . LEU A 1 244 ? 136.79900 188.37900 145.13200 1.000 21.76000 244 LEU A CA 1
ATOM 2011 C C . LEU A 1 244 ? 136.13800 187.09800 145.62800 1.000 21.76000 244 LEU A C 1
ATOM 2012 O O . LEU A 1 244 ? 136.61400 186.47300 146.58900 1.000 21.76000 244 LEU A O 1
ATOM 2017 N N . CYS A 1 245 ? 135.07000 186.67400 144.94700 1.000 21.85000 245 CYS A N 1
ATOM 2018 C CA . CYS A 1 245 ? 134.34400 185.46300 145.31000 1.000 21.85000 245 CYS A CA 1
ATOM 2019 C C . CYS A 1 245 ? 135.19500 184.21200 145.12800 1.000 21.85000 245 CYS A C 1
ATOM 2020 O O . CYS A 1 245 ? 135.20900 183.32900 145.99700 1.000 21.85000 245 CYS A O 1
ATOM 2023 N N . ILE A 1 246 ? 135.89400 184.11800 143.99400 1.000 20.14000 246 ILE A N 1
ATOM 2024 C CA . ILE A 1 246 ? 136.79200 182.99900 143.71800 1.000 20.14000 246 ILE A CA 1
ATOM 2025 C C . ILE A 1 246 ? 137.90400 182.92600 144.75500 1.000 20.14000 246 ILE A C 1
ATOM 2026 O O . ILE A 1 246 ? 138.23800 181.84000 145.25700 1.000 20.14000 246 ILE A O 1
ATOM 2031 N N . SER A 1 247 ? 138.44800 184.08400 145.13600 1.000 18.58000 247 SER A N 1
ATOM 2032 C CA . SER A 1 247 ? 139.54800 184.12000 146.08900 1.000 18.58000 247 SER A CA 1
ATOM 2033 C C . SER A 1 247 ? 139.11200 183.66600 147.47200 1.000 18.58000 247 SER A C 1
ATOM 2034 O O . SER A 1 247 ? 139.81100 182.87000 148.11300 1.000 18.58000 247 SER A O 1
ATOM 2037 N N . VAL A 1 248 ? 137.94700 184.12800 147.93700 1.000 19.79000 248 VAL A N 1
ATOM 2038 C CA . VAL A 1 248 ? 137.51600 183.71600 149.27000 1.000 19.79000 248 VAL A CA 1
ATOM 2039 C C . VAL A 1 248 ? 137.06700 182.24900 149.27800 1.000 19.79000 248 VAL A C 1
ATOM 2040 O O . VAL A 1 248 ? 137.29700 181.53500 150.26800 1.000 19.79000 248 VAL A O 1
ATOM 2044 N N . LEU A 1 249 ? 136.52400 181.74300 148.15800 1.000 20.17000 249 LEU A N 1
ATOM 2045 C CA . LEU A 1 249 ? 136.17800 180.32300 148.06800 1.000 20.17000 249 LEU A CA 1
ATOM 2046 C C . LEU A 1 249 ? 137.41700 179.43400 148.14100 1.000 20.17000 249 LEU A C 1
ATOM 2047 O O . LEU A 1 249 ? 137.45600 178.46500 148.91400 1.000 20.17000 249 LEU A O 1
ATOM 2052 N N . LEU A 1 250 ? 138.45400 179.77200 147.37300 1.000 19.10000 250 LEU A N 1
ATOM 2053 C CA . LEU A 1 250 ? 139.67000 178.96300 147.38700 1.000 19.10000 250 LEU A CA 1
ATOM 2054 C C . LEU A 1 250 ? 140.42800 179.08200 148.70700 1.000 19.10000 250 LEU A C 1
ATOM 2055 O O . LEU A 1 250 ? 141.03800 178.10100 149.15800 1.000 19.10000 250 LEU A O 1
ATOM 2060 N N . SER A 1 251 ? 140.36800 180.24200 149.36700 1.000 21.22000 251 SER A N 1
ATOM 2061 C CA . SER A 1 251 ? 141.04700 180.37500 150.65300 1.000 21.22000 251 SER A CA 1
ATOM 2062 C C . SER A 1 251 ? 140.33600 179.57900 151.74600 1.000 21.22000 251 SER A C 1
ATOM 2063 O O . SER A 1 251 ? 140.99300 178.97400 152.60700 1.000 21.22000 251 SER A O 1
ATOM 2066 N N . LEU A 1 252 ? 138.99700 179.54000 151.71500 1.000 23.12000 252 LEU A N 1
ATOM 2067 C CA . LEU A 1 252 ? 138.27400 178.66900 152.63900 1.000 23.12000 252 LEU A CA 1
ATOM 2068 C C . LEU A 1 252 ? 138.53100 177.19500 152.35000 1.000 23.12000 252 LEU A C 1
ATOM 2069 O O . LEU A 1 252 ? 138.55900 176.38200 153.28200 1.000 23.12000 252 LEU A O 1
ATOM 2074 N N . THR A 1 253 ? 138.75100 176.83700 151.08000 1.000 22.93000 253 THR A N 1
ATOM 2075 C CA . THR A 1 253 ? 139.10500 175.45600 150.75100 1.000 22.93000 253 THR A CA 1
ATOM 2076 C C . THR A 1 253 ? 140.47400 175.07500 151.31800 1.000 22.93000 253 THR A C 1
ATOM 2077 O O . THR A 1 253 ? 140.65200 173.96600 151.84600 1.000 22.93000 253 THR A O 1
ATOM 2081 N N . VAL A 1 254 ? 141.44000 175.99800 151.25500 1.000 24.90000 254 VAL A N 1
ATOM 2082 C CA . VAL A 1 254 ? 142.76800 175.73600 151.81700 1.000 24.90000 254 VAL A CA 1
ATOM 2083 C C . VAL A 1 254 ? 142.71000 175.61700 153.34300 1.000 24.90000 254 VAL A C 1
ATOM 2084 O O . VAL A 1 254 ? 143.34700 174.73100 153.93400 1.000 24.90000 254 VAL A O 1
ATOM 2088 N N . PHE A 1 255 ? 141.92300 176.47800 154.00400 1.000 28.02000 255 PHE A N 1
ATOM 2089 C CA . PHE A 1 255 ? 141.74500 176.33400 155.45300 1.000 28.02000 255 PHE A CA 1
ATOM 2090 C C . PHE A 1 255 ? 141.01200 175.04900 155.82600 1.000 28.02000 255 PHE A C 1
ATOM 2091 O O . PHE A 1 255 ? 141.27000 174.48000 156.89400 1.000 28.02000 255 PHE A O 1
ATOM 2099 N N . LEU A 1 256 ? 140.12100 174.56400 154.95800 1.000 29.74000 256 LEU A N 1
ATOM 2100 C CA . LEU A 1 256 ? 139.49300 173.26500 155.18500 1.000 29.74000 256 LEU A CA 1
ATOM 2101 C C . LEU A 1 256 ? 140.50800 172.13000 155.08600 1.000 29.74000 256 LEU A C 1
ATOM 2102 O O . LEU A 1 256 ? 140.44300 171.16500 155.85900 1.000 29.74000 256 LEU A O 1
ATOM 2107 N N . LEU A 1 257 ? 141.45300 172.23000 154.14200 1.000 29.29000 257 LEU A N 1
ATOM 2108 C CA . LEU A 1 257 ? 142.55900 171.27000 154.07800 1.000 29.29000 257 LEU A CA 1
ATOM 2109 C C . LEU A 1 257 ? 143.40800 171.29400 155.34800 1.000 29.29000 257 LEU A C 1
ATOM 2110 O O . LEU A 1 257 ? 143.80300 170.23800 155.86000 1.000 29.29000 257 LEU A O 1
ATOM 2115 N N . VAL A 1 258 ? 143.68400 172.48800 155.87600 1.000 29.98000 258 VAL A N 1
ATOM 2116 C CA . VAL A 1 258 ? 144.48100 172.60100 157.10000 1.000 29.98000 258 VAL A CA 1
ATOM 2117 C C . VAL A 1 258 ? 143.74900 171.98100 158.28900 1.000 29.98000 258 VAL A C 1
ATOM 2118 O O . VAL A 1 258 ? 144.34300 171.23300 159.08400 1.000 29.98000 258 VAL A O 1
ATOM 2122 N N . ILE A 1 259 ? 142.44100 172.22400 158.40000 1.000 33.84000 259 ILE A N 1
ATOM 2123 C CA . ILE A 1 259 ? 141.72400 171.71000 159.56300 1.000 33.84000 259 ILE A CA 1
ATOM 2124 C C . ILE A 1 259 ? 141.46900 170.20600 159.44000 1.000 33.84000 259 ILE A C 1
ATOM 2125 O O . ILE A 1 259 ? 141.40300 169.50600 160.45500 1.000 33.84000 259 ILE A O 1
ATOM 2130 N N . THR A 1 260 ? 141.37800 169.66100 158.22200 1.000 35.16000 260 THR A N 1
ATOM 2131 C CA . THR A 1 260 ? 141.32500 168.20700 158.13500 1.000 35.16000 260 THR A CA 1
ATOM 2132 C C . THR A 1 260 ? 142.71000 167.58000 158.20700 1.000 35.16000 260 THR A C 1
ATOM 2133 O O . THR A 1 260 ? 142.81500 166.35300 158.30900 1.000 35.16000 260 THR A O 1
ATOM 2137 N N . GLU A 1 261 ? 143.77100 168.38700 158.15000 1.000 35.89000 261 GLU A N 1
ATOM 2138 C CA . GLU A 1 261 ? 145.09500 167.88400 158.49600 1.000 35.89000 261 GLU A CA 1
ATOM 2139 C C . GLU A 1 261 ? 145.28700 167.81500 160.00900 1.000 35.89000 261 GLU A C 1
ATOM 2140 O O . GLU A 1 261 ? 145.93600 166.89100 160.51000 1.000 35.89000 261 GLU A O 1
ATOM 2146 N N . THR A 1 262 ? 144.71700 168.76200 160.75800 1.000 36.39000 262 THR A N 1
ATOM 2147 C CA . THR A 1 262 ? 144.99100 168.81400 162.19400 1.000 36.39000 262 THR A CA 1
ATOM 2148 C C . THR A 1 262 ? 144.16200 167.84600 163.03900 1.000 36.39000 262 THR A C 1
ATOM 2149 O O . THR A 1 262 ? 144.69000 167.29100 164.00900 1.000 36.39000 262 THR A O 1
ATOM 2153 N N . ILE A 1 263 ? 142.89300 167.61900 162.71300 1.000 34.68000 263 ILE A N 1
ATOM 2154 C CA . ILE A 1 263 ? 141.98800 166.88900 163.60500 1.000 34.68000 263 ILE A CA 1
ATOM 2155 C C . ILE A 1 263 ? 141.98000 165.41100 163.22000 1.000 34.68000 263 ILE A C 1
ATOM 2156 O O . ILE A 1 263 ? 142.42300 165.06900 162.11500 1.000 34.68000 263 ILE A O 1
ATOM 2161 N N . PRO A 1 264 ? 141.51200 164.48700 164.09200 1.000 32.32000 264 PRO A N 1
ATOM 2162 C CA . PRO A 1 264 ? 141.34600 163.09700 163.64500 1.000 32.32000 264 PRO A CA 1
ATOM 2163 C C . PRO A 1 264 ? 140.12900 162.89900 162.76000 1.000 32.32000 264 PRO A C 1
ATOM 2164 O O . PRO A 1 264 ? 139.36200 163.83600 162.52500 1.000 32.32000 264 PRO A O 1
ATOM 2168 N N . SER A 1 265 ? 139.93800 161.67600 162.27300 1.000 33.09000 265 SER A N 1
ATOM 2169 C CA . SER A 1 265 ? 138.82700 161.34500 161.38400 1.000 33.09000 265 SER A CA 1
ATOM 2170 C C . SER A 1 265 ? 137.71300 160.61100 162.11400 1.000 33.09000 265 SER A C 1
ATOM 2171 O O . SER A 1 265 ? 137.07400 159.71600 161.55400 1.000 33.09000 265 SER A O 1
ATOM 2174 N N . THR A 1 266 ? 137.46400 160.97300 163.37000 1.000 35.54000 266 THR A N 1
ATOM 2175 C CA . THR A 1 266 ? 136.40400 160.35500 164.15400 1.000 35.54000 266 THR A CA 1
ATOM 2176 C C . THR A 1 266 ? 135.05600 160.87200 163.67300 1.000 35.54000 266 THR A C 1
ATOM 2177 O O . THR A 1 266 ? 134.80800 162.08200 163.68900 1.000 35.54000 266 THR A O 1
ATOM 2181 N N . SER A 1 267 ? 134.18300 159.95800 163.25500 1.000 32.56000 267 SER A N 1
ATOM 2182 C CA . SER A 1 267 ? 132.89700 160.30800 162.67100 1.000 32.56000 267 SER A CA 1
ATOM 2183 C C . SER A 1 267 ? 131.78100 160.37800 163.70000 1.000 32.56000 267 SER A C 1
ATOM 2184 O O . SER A 1 267 ? 130.60400 160.35200 163.32500 1.000 32.56000 267 SER A O 1
ATOM 2187 N N . LEU A 1 268 ? 132.13900 160.41300 164.98700 1.000 36.04000 268 LEU A N 1
ATOM 2188 C CA . LEU A 1 268 ? 131.11900 160.46700 166.07000 1.000 36.04000 268 LEU A CA 1
ATOM 2189 C C . LEU A 1 268 ? 130.41100 161.82400 166.01900 1.000 36.04000 268 LEU A C 1
ATOM 2190 O O . LEU A 1 268 ? 129.19200 161.85000 165.76900 1.000 36.04000 268 LEU A O 1
ATOM 2195 N N . VAL A 1 269 ? 131.16200 162.90000 166.26800 1.000 37.59000 269 VAL A N 1
ATOM 2196 C CA . VAL A 1 269 ? 130.64800 164.26100 166.21300 1.000 37.59000 269 VAL A CA 1
ATOM 2197 C C . VAL A 1 269 ? 131.55100 165.08500 165.30900 1.000 37.59000 269 VAL A C 1
ATOM 2198 O O . VAL A 1 269 ? 132.70900 164.74200 165.06400 1.000 37.59000 269 VAL A O 1
ATOM 2202 N N . ILE A 1 270 ? 131.00600 166.19100 164.81700 1.000 32.22000 270 ILE A N 1
ATOM 2203 C CA . ILE A 1 270 ? 131.75000 167.09500 163.94500 1.000 32.22000 270 ILE A CA 1
ATOM 2204 C C . ILE A 1 270 ? 132.18000 168.32300 164.73700 1.000 32.22000 270 ILE A C 1
ATOM 2205 O O . ILE A 1 270 ? 131.45700 168.75200 165.64700 1.000 32.22000 270 ILE A O 1
ATOM 2210 N N . PRO A 1 271 ? 133.34800 168.89500 164.45400 1.000 30.50000 271 PRO A N 1
ATOM 2211 C CA . PRO A 1 271 ? 133.75900 170.11600 165.14900 1.000 30.50000 271 PRO A CA 1
ATOM 2212 C C . PRO A 1 271 ? 132.91000 171.30500 164.74000 1.000 30.50000 271 PRO A C 1
ATOM 2213 O O . PRO A 1 271 ? 132.32600 171.33800 163.65500 1.000 30.50000 271 PRO A O 1
ATOM 2217 N N . LEU A 1 272 ? 132.84600 172.29300 165.63400 1.000 33.10000 272 LEU A N 1
ATOM 2218 C CA . LEU A 1 272 ? 132.14300 173.52900 165.30700 1.000 33.10000 272 LEU A CA 1
ATOM 2219 C C . LEU A 1 272 ? 132.88100 174.33700 164.24800 1.000 33.10000 272 LEU A C 1
ATOM 2220 O O . LEU A 1 272 ? 132.24500 175.04900 163.46300 1.000 33.10000 272 LEU A O 1
ATOM 2225 N N . ILE A 1 273 ? 134.20800 174.22200 164.18800 1.000 34.22000 273 ILE A N 1
ATOM 2226 C CA . ILE A 1 273 ? 134.96600 175.02100 163.23300 1.000 34.22000 273 ILE A CA 1
ATOM 2227 C C . ILE A 1 273 ? 134.84200 174.43100 161.83300 1.000 34.22000 273 ILE A C 1
ATOM 2228 O O . ILE A 1 273 ? 134.74100 175.16500 160.84300 1.000 34.22000 273 ILE A O 1
ATOM 2233 N N . GLY A 1 274 ? 134.82700 173.10000 161.72600 1.000 31.20000 274 GLY A N 1
ATOM 2234 C CA . GLY A 1 274 ? 134.60500 172.47400 160.43000 1.000 31.20000 274 GLY A CA 1
ATOM 2235 C C . GLY A 1 274 ? 133.18800 172.66900 159.92400 1.000 31.20000 274 GLY A C 1
ATOM 2236 O O . GLY A 1 274 ? 132.96600 172.84400 158.71900 1.000 31.20000 274 GLY A O 1
ATOM 2237 N N . GLU A 1 275 ? 132.21700 172.66300 160.84100 1.000 33.42000 275 GLU A N 1
ATOM 2238 C CA . GLU A 1 275 ? 130.84300 173.01500 160.49800 1.000 33.42000 275 GLU A CA 1
ATOM 2239 C C . GLU A 1 275 ? 130.74600 174.45600 160.01600 1.000 33.42000 275 GLU A C 1
ATOM 2240 O O . GLU A 1 275 ? 130.02500 174.75000 159.05600 1.000 33.42000 275 GLU A O 1
ATOM 2246 N N . TYR A 1 276 ? 131.49700 175.35900 160.64900 1.000 33.15000 276 TYR A N 1
ATOM 2247 C CA . TYR A 1 276 ? 131.50000 176.75700 160.23300 1.000 33.15000 276 TYR A CA 1
ATOM 2248 C C . TYR A 1 276 ? 132.14200 176.93500 158.86300 1.000 33.15000 276 TYR A C 1
ATOM 2249 O O . TYR A 1 276 ? 131.66800 177.74000 158.05100 1.000 33.15000 276 TYR A O 1
ATOM 2258 N N . LEU A 1 277 ? 133.20600 176.17900 158.58500 1.000 30.40000 277 LEU A N 1
ATOM 2259 C CA . LEU A 1 277 ? 133.83700 176.22400 157.26900 1.000 30.40000 277 LEU A CA 1
ATOM 2260 C C . LEU A 1 277 ? 132.91400 175.70200 156.17500 1.000 30.40000 277 LEU A C 1
ATOM 2261 O O . LEU A 1 277 ? 132.82800 176.30500 155.09800 1.000 30.40000 277 LEU A O 1
ATOM 2266 N N . LEU A 1 278 ? 132.20800 174.59500 156.43500 1.000 28.56000 278 LEU A N 1
ATOM 2267 C CA . LEU A 1 278 ? 131.25700 174.06600 155.45900 1.000 28.56000 278 LEU A CA 1
ATOM 2268 C C . LEU A 1 278 ? 130.10100 175.03100 155.22000 1.000 28.56000 278 LEU A C 1
ATOM 2269 O O . LEU A 1 278 ? 129.67600 175.23100 154.07500 1.000 28.56000 278 LEU A O 1
ATOM 2274 N N . PHE A 1 279 ? 129.59100 175.63700 156.29700 1.000 29.75000 279 PHE A N 1
ATOM 2275 C CA . PHE A 1 279 ? 128.53100 176.64100 156.22200 1.000 29.75000 279 PHE A CA 1
ATOM 2276 C C . PHE A 1 279 ? 128.94400 177.82700 155.35500 1.000 29.75000 279 PHE A C 1
ATOM 2277 O O . PHE A 1 279 ? 128.20200 178.25400 154.45300 1.000 29.75000 279 PHE A O 1
ATOM 2285 N N . THR A 1 280 ? 130.14700 178.35300 155.60000 1.000 30.69000 280 THR A N 1
ATOM 2286 C CA . THR A 1 280 ? 130.61300 179.51800 154.86300 1.000 30.69000 280 THR A CA 1
ATOM 2287 C C . THR A 1 280 ? 130.92300 179.17300 153.41000 1.000 30.69000 280 THR A C 1
ATOM 2288 O O . THR A 1 280 ? 130.68400 179.99900 152.52400 1.000 30.69000 280 THR A O 1
ATOM 2292 N N . MET A 1 281 ? 131.39600 177.95000 153.13600 1.000 28.25000 281 MET A N 1
ATOM 2293 C CA . MET A 1 281 ? 131.62900 177.54500 151.75000 1.000 28.25000 281 MET A CA 1
ATOM 2294 C C . MET A 1 281 ? 130.32500 177.39600 150.97400 1.000 28.25000 281 MET A C 1
ATOM 2295 O O . MET A 1 281 ? 130.25400 177.79100 149.80100 1.000 28.25000 281 MET A O 1
ATOM 2300 N N . ILE A 1 282 ? 129.28400 176.84400 151.61300 1.000 26.53000 282 ILE A N 1
ATOM 2301 C CA . ILE A 1 282 ? 127.97500 176.72300 150.96600 1.000 26.53000 282 ILE A CA 1
ATOM 2302 C C . ILE A 1 282 ? 127.41200 178.09900 150.62900 1.000 26.53000 282 ILE A C 1
ATOM 2303 O O . ILE A 1 282 ? 126.96900 178.35000 149.49600 1.000 26.53000 282 ILE A O 1
ATOM 2308 N N . PHE A 1 283 ? 127.47900 179.03400 151.58100 1.000 26.64000 283 PHE A N 1
ATOM 2309 C CA . PHE A 1 283 ? 126.90900 180.34600 151.29100 1.000 26.64000 283 PHE A CA 1
ATOM 2310 C C . PHE A 1 283 ? 127.77700 181.18800 150.36000 1.000 26.64000 283 PHE A C 1
ATOM 2311 O O . PHE A 1 283 ? 127.23600 182.00900 149.61200 1.000 26.64000 283 PHE A O 1
ATOM 2319 N N . VAL A 1 284 ? 129.09200 180.96500 150.31000 1.000 24.23000 284 VAL A N 1
ATOM 2320 C CA . VAL A 1 284 ? 129.85800 181.73000 149.32800 1.000 24.23000 284 VAL A CA 1
ATOM 2321 C C . VAL A 1 284 ? 129.66800 181.14900 147.92200 1.000 24.23000 284 VAL A C 1
ATOM 2322 O O . VAL A 1 284 ? 129.68100 181.89500 146.93600 1.000 24.23000 284 VAL A O 1
ATOM 2326 N N . THR A 1 285 ? 129.40500 179.84400 147.80100 1.000 22.28000 285 THR A N 1
ATOM 2327 C CA . THR A 1 285 ? 129.07600 179.28600 146.49300 1.000 22.28000 285 THR A CA 1
ATOM 2328 C C . THR A 1 285 ? 127.71700 179.77800 146.00800 1.000 22.28000 285 THR A C 1
ATOM 2329 O O . THR A 1 285 ? 127.54600 180.10800 144.82000 1.000 22.28000 285 THR A O 1
ATOM 2333 N N . LEU A 1 286 ? 126.75800 179.90300 146.92900 1.000 22.23000 286 LEU A N 1
ATOM 2334 C CA . LEU A 1 286 ? 125.48100 180.50300 146.56400 1.000 22.23000 286 LEU A CA 1
ATOM 2335 C C . LEU A 1 286 ? 125.65200 181.98300 146.22200 1.000 22.23000 286 LEU A C 1
ATOM 2336 O O . LEU A 1 286 ? 124.93600 182.50800 145.36000 1.000 22.23000 286 LEU A O 1
ATOM 2341 N N . SER A 1 287 ? 126.64300 182.64900 146.82300 1.000 20.22000 287 SER A N 1
ATOM 2342 C CA . SER A 1 287 ? 126.92000 184.03000 146.44700 1.000 20.22000 287 SER A CA 1
ATOM 2343 C C . SER A 1 287 ? 127.49900 184.13600 145.04100 1.000 20.22000 287 SER A C 1
ATOM 2344 O O . SER A 1 287 ? 127.19200 185.10100 144.33300 1.000 20.22000 287 SER A O 1
ATOM 2347 N N . ILE A 1 288 ? 128.31500 183.16900 144.59900 1.000 18.89000 288 ILE A N 1
ATOM 2348 C CA . ILE A 1 288 ? 128.81600 183.33900 143.23000 1.000 18.89000 288 ILE A CA 1
ATOM 2349 C C . ILE A 1 288 ? 127.73200 182.96800 142.21600 1.000 18.89000 288 ILE A C 1
ATOM 2350 O O . ILE A 1 288 ? 127.67100 183.55800 141.12300 1.000 18.89000 288 ILE A O 1
ATOM 2355 N N . VAL A 1 289 ? 126.82100 182.05100 142.56800 1.000 18.97000 289 VAL A N 1
ATOM 2356 C CA . VAL A 1 289 ? 125.76200 181.73300 141.61400 1.000 18.97000 289 VAL A CA 1
ATOM 2357 C C . VAL A 1 289 ? 124.69600 182.83000 141.60200 1.000 18.97000 289 VAL A C 1
ATOM 2358 O O . VAL A 1 289 ? 123.90400 182.90700 140.65700 1.000 18.97000 289 VAL A O 1
ATOM 2362 N N . ILE A 1 290 ? 124.66800 183.69800 142.61700 1.000 19.48000 290 ILE A N 1
ATOM 2363 C CA . ILE A 1 290 ? 123.86700 184.91700 142.52600 1.000 19.48000 290 ILE A CA 1
ATOM 2364 C C . ILE A 1 290 ? 124.59000 186.00300 141.72800 1.000 19.48000 290 ILE A C 1
ATOM 2365 O O . ILE A 1 290 ? 123.96800 186.71000 140.91700 1.000 19.48000 290 ILE A O 1
ATOM 2370 N N . THR A 1 291 ? 125.90900 186.15500 141.92000 1.000 17.74000 291 THR A N 1
ATOM 2371 C CA . THR A 1 291 ? 126.59400 187.26900 141.26900 1.000 17.74000 291 THR A CA 1
ATOM 2372 C C . THR A 1 291 ? 126.75900 187.05900 139.76800 1.000 17.74000 291 THR A C 1
ATOM 2373 O O . THR A 1 291 ? 126.80000 188.04800 139.02600 1.000 17.74000 291 THR A O 1
ATOM 2377 N N . VAL A 1 292 ? 126.76400 185.81000 139.28900 1.000 18.13000 292 VAL A N 1
ATOM 2378 C CA . VAL A 1 292 ? 126.76600 185.61200 137.84000 1.000 18.13000 292 VAL A CA 1
ATOM 2379 C C . VAL A 1 292 ? 125.40600 185.99000 137.24400 1.000 18.13000 292 VAL A C 1
ATOM 2380 O O . VAL A 1 292 ? 125.33000 186.53900 136.13300 1.000 18.13000 292 VAL A O 1
ATOM 2384 N N . PHE A 1 293 ? 124.32700 185.80700 138.01100 1.000 21.81000 293 PHE A N 1
ATOM 2385 C CA . PHE A 1 293 ? 123.00000 186.19300 137.55300 1.000 21.81000 293 PHE A CA 1
ATOM 2386 C C . PHE A 1 293 ? 122.84900 187.70500 137.52500 1.000 21.81000 293 PHE A C 1
ATOM 2387 O O . PHE A 1 293 ? 122.25100 188.25500 136.59400 1.000 21.81000 293 PHE A O 1
ATOM 2395 N N . VAL A 1 294 ? 123.40700 188.39900 138.51700 1.000 17.84000 294 VAL A N 1
ATOM 2396 C CA . VAL A 1 294 ? 123.27100 189.85300 138.50000 1.000 17.84000 294 VAL A CA 1
ATOM 2397 C C . VAL A 1 294 ? 124.20600 190.47600 137.45300 1.000 17.84000 294 VAL A C 1
ATOM 2398 O O . VAL A 1 294 ? 123.88100 191.52500 136.87600 1.000 17.84000 294 VAL A O 1
ATOM 2402 N N . LEU A 1 295 ? 125.33100 189.82400 137.12400 1.000 18.28000 295 LEU A N 1
ATOM 2403 C CA . LEU A 1 295 ? 126.12800 190.29900 135.99500 1.000 18.28000 295 LEU A CA 1
ATOM 2404 C C . LEU A 1 295 ? 125.43600 190.04900 134.66400 1.000 18.28000 295 LEU A C 1
ATOM 2405 O O . LEU A 1 295 ? 125.63500 190.81600 133.71800 1.000 18.28000 295 LEU A O 1
ATOM 2410 N N . ASN A 1 296 ? 124.63900 188.98400 134.55600 1.000 20.98000 296 ASN A N 1
ATOM 2411 C CA . ASN A 1 296 ? 123.87900 188.80200 133.32400 1.000 20.98000 296 ASN A CA 1
ATOM 2412 C C . ASN A 1 296 ? 122.72500 189.79400 133.23200 1.000 20.98000 296 ASN A C 1
ATOM 2413 O O . ASN A 1 296 ? 122.37600 190.23100 132.13100 1.000 20.98000 296 ASN A O 1
ATOM 2418 N N . VAL A 1 297 ? 122.12700 190.16700 134.36700 1.000 20.70000 297 VAL A N 1
ATOM 2419 C CA . VAL A 1 297 ? 121.04100 191.14800 134.35000 1.000 20.70000 297 VAL A CA 1
ATOM 2420 C C . VAL A 1 297 ? 121.56800 192.53400 133.98400 1.000 20.70000 297 VAL A C 1
ATOM 2421 O O . VAL A 1 297 ? 120.92300 193.27200 133.22900 1.000 20.70000 297 VAL A O 1
ATOM 2425 N N . HIS A 1 298 ? 122.76600 192.88800 134.46500 1.000 22.39000 298 HIS A N 1
ATOM 2426 C CA . HIS A 1 298 ? 123.31500 194.22400 134.22300 1.000 22.39000 298 HIS A CA 1
ATOM 2427 C C . HIS A 1 298 ? 123.63700 194.45700 132.74800 1.000 22.39000 298 HIS A C 1
ATOM 2428 O O . HIS A 1 298 ? 123.09500 195.37300 132.12200 1.000 22.39000 298 HIS A O 1
ATOM 2435 N N . TYR A 1 299 ? 124.51500 193.63700 132.17100 1.000 25.38000 299 TYR A N 1
ATOM 2436 C CA . TYR A 1 299 ? 124.89400 193.77700 130.76300 1.000 25.38000 299 TYR A CA 1
ATOM 2437 C C . TYR A 1 299 ? 123.78100 193.20900 129.89200 1.000 25.38000 299 TYR A C 1
ATOM 2438 O O . TYR A 1 299 ? 123.82000 192.06100 129.44600 1.000 25.38000 299 TYR A O 1
ATOM 2447 N N . ARG A 1 300 ? 122.77500 194.03800 129.63100 1.000 26.96000 300 ARG A N 1
ATOM 2448 C CA . ARG A 1 300 ? 121.63300 193.60500 128.83800 1.000 26.96000 300 ARG A CA 1
ATOM 2449 C C . ARG A 1 300 ? 121.01600 194.81700 128.15800 1.000 26.96000 300 ARG A C 1
ATOM 2450 O O . ARG A 1 300 ? 120.72800 195.81900 128.81600 1.000 26.96000 300 ARG A O 1
ATOM 2458 N N . THR A 1 301 ? 120.82300 194.72000 126.84800 1.000 31.66000 301 THR A N 1
ATOM 2459 C CA . THR A 1 301 ? 120.42500 195.81100 125.97200 1.000 31.66000 301 THR A CA 1
ATOM 2460 C C . THR A 1 301 ? 119.04800 195.55200 125.36400 1.000 31.66000 301 THR A C 1
ATOM 2461 O O . THR A 1 301 ? 118.60800 194.40100 125.28600 1.000 31.66000 301 THR A O 1
ATOM 2465 N N . PRO A 1 302 ? 118.32900 196.59600 124.92700 1.000 34.35000 302 PRO A N 1
ATOM 2466 C CA . PRO A 1 302 ? 117.03700 196.35800 124.25900 1.000 34.35000 302 PRO A CA 1
ATOM 2467 C C . PRO A 1 302 ? 117.14400 195.76700 122.86100 1.000 34.35000 302 PRO A C 1
ATOM 2468 O O . PRO A 1 302 ? 116.11400 195.36500 122.30800 1.000 34.35000 302 PRO A O 1
ATOM 2472 N N . THR A 1 303 ? 118.33400 195.70600 122.26500 1.000 37.08000 303 THR A N 1
ATOM 2473 C CA . THR A 1 303 ? 118.47300 195.07100 120.96200 1.000 37.08000 303 THR A CA 1
ATOM 2474 C C . THR A 1 303 ? 118.60700 193.55800 121.05400 1.000 37.08000 303 THR A C 1
ATOM 2475 O O . THR A 1 303 ? 118.61100 192.89000 120.01500 1.000 37.08000 303 THR A O 1
ATOM 2479 N N . THR A 1 304 ? 118.72600 193.00400 122.25900 1.000 37.23000 304 THR A N 1
ATOM 2480 C CA . THR A 1 304 ? 118.81500 191.56500 122.45400 1.000 37.23000 304 THR A CA 1
ATOM 2481 C C . THR A 1 304 ? 117.71600 190.99400 123.33400 1.000 37.23000 304 THR A C 1
ATOM 2482 O O . THR A 1 304 ? 117.42700 189.80200 123.22900 1.000 37.23000 304 THR A O 1
ATOM 2486 N N . HIS A 1 305 ? 117.10800 191.79700 124.20400 1.000 36.61000 305 HIS A N 1
ATOM 2487 C CA . HIS A 1 305 ? 116.11100 191.29600 125.13800 1.000 36.61000 305 HIS A CA 1
ATOM 2488 C C . HIS A 1 305 ? 114.95800 192.27800 125.24900 1.000 36.61000 305 HIS A C 1
ATOM 2489 O O . HIS A 1 305 ? 115.14200 193.49200 125.14200 1.000 36.61000 305 HIS A O 1
ATOM 2496 N N . THR A 1 306 ? 113.76900 191.73700 125.47800 1.000 42.17000 306 THR A N 1
ATOM 2497 C CA . THR A 1 306 ? 112.58200 192.53000 125.75100 1.000 42.17000 306 THR A CA 1
ATOM 2498 C C . THR A 1 306 ? 112.31600 192.54200 127.24800 1.000 42.17000 306 THR A C 1
ATOM 2499 O O . THR A 1 306 ? 112.37900 191.50100 127.90700 1.000 42.17000 306 THR A O 1
ATOM 2503 N N . MET A 1 307 ? 112.02000 193.71100 127.77700 1.000 43.41000 307 MET A N 1
ATOM 2504 C CA . MET A 1 307 ? 111.81600 193.80600 129.21700 1.000 43.41000 307 MET A CA 1
ATOM 2505 C C . MET A 1 307 ? 110.37100 193.46700 129.56400 1.000 43.41000 307 MET A C 1
ATOM 2506 O O . MET A 1 307 ? 109.45000 194.04400 128.97500 1.000 43.41000 307 MET A O 1
ATOM 2511 N N . PRO A 1 308 ? 110.13700 192.52600 130.49500 1.000 45.28000 308 PRO A N 1
ATOM 2512 C CA . PRO A 1 308 ? 108.76100 192.12000 130.82300 1.000 45.28000 308 PRO A CA 1
ATOM 2513 C C . PRO A 1 308 ? 107.94400 193.18000 131.54400 1.000 45.28000 308 PRO A C 1
ATOM 2514 O O . PRO A 1 308 ? 108.42900 194.27900 131.82900 1.000 45.28000 308 PRO A O 1
ATOM 2518 N N . SER A 1 309 ? 106.69000 192.84800 131.84900 1.000 46.64000 309 SER A N 1
ATOM 2519 C CA . SER A 1 309 ? 105.79100 193.78400 132.51000 1.000 46.64000 309 SER A CA 1
ATOM 2520 C C . SER A 1 309 ? 105.80900 193.65500 134.02400 1.000 46.64000 309 SER A C 1
ATOM 2521 O O . SER A 1 309 ? 105.67300 194.66500 134.72400 1.000 46.64000 309 SER A O 1
ATOM 2524 N N . TRP A 1 310 ? 105.96800 192.43800 134.54800 1.000 48.12000 310 TRP A N 1
ATOM 2525 C CA . TRP A 1 310 ? 105.97900 192.24500 135.99200 1.000 48.12000 310 TRP A CA 1
ATOM 2526 C C . TRP A 1 310 ? 107.27700 192.71400 136.62900 1.000 48.12000 310 TRP A C 1
ATOM 2527 O O . TRP A 1 310 ? 107.30900 192.94300 137.84200 1.000 48.12000 310 TRP A O 1
ATOM 2538 N N . VAL A 1 311 ? 108.34700 192.85500 135.84500 1.000 47.49000 311 VAL A N 1
ATOM 2539 C CA . VAL A 1 311 ? 109.60100 193.37500 136.37800 1.000 47.49000 311 VAL A CA 1
ATOM 2540 C C . VAL A 1 311 ? 109.55600 194.89600 136.48900 1.000 47.49000 311 VAL A C 1
ATOM 2541 O O . VAL A 1 311 ? 110.35400 195.48600 137.22700 1.000 47.49000 311 VAL A O 1
ATOM 2545 N N . LYS A 1 312 ? 108.61600 195.54800 135.80400 1.000 46.88000 312 LYS A N 1
ATOM 2546 C CA . LYS A 1 312 ? 108.48400 196.99400 135.92800 1.000 46.88000 312 LYS A CA 1
ATOM 2547 C C . LYS A 1 312 ? 107.87800 197.38800 137.26800 1.000 46.88000 312 LYS A C 1
ATOM 2548 O O . LYS A 1 312 ? 108.14500 198.48500 137.76900 1.000 46.88000 312 LYS A O 1
ATOM 2554 N N . THR A 1 313 ? 107.06300 196.51800 137.86000 1.000 47.60000 313 THR A N 1
ATOM 2555 C CA . THR A 1 313 ? 106.40200 196.83900 139.11700 1.000 47.60000 313 THR A CA 1
ATOM 2556 C C . THR A 1 313 ? 107.14800 196.29500 140.32700 1.000 47.60000 313 THR A C 1
ATOM 2557 O O . THR A 1 313 ? 107.16800 196.94000 141.38000 1.000 47.60000 313 THR A O 1
ATOM 2561 N N . VAL A 1 314 ? 107.76400 195.12200 140.20200 1.000 45.66000 314 VAL A N 1
ATOM 2562 C CA . VAL A 1 314 ? 108.37900 194.47700 141.35800 1.000 45.66000 314 VAL A CA 1
ATOM 2563 C C . VAL A 1 314 ? 109.79500 194.99300 141.57900 1.000 45.66000 314 VAL A C 1
ATOM 2564 O O . VAL A 1 314 ? 110.10400 195.57900 142.62200 1.000 45.66000 314 VAL A O 1
ATOM 2568 N N . PHE A 1 315 ? 110.67300 194.79600 140.59700 1.000 42.76000 315 PHE A N 1
ATOM 2569 C CA . PHE A 1 315 ? 112.07500 195.17900 140.72100 1.000 42.76000 315 PHE A CA 1
ATOM 2570 C C . PHE A 1 315 ? 112.33200 196.65500 140.45400 1.000 42.76000 315 PHE A C 1
ATOM 2571 O O . PHE A 1 315 ? 113.49700 197.05400 140.38800 1.000 42.76000 315 PHE A O 1
ATOM 2579 N N . LEU A 1 316 ? 111.29700 197.47300 140.29600 1.000 45.77000 316 LEU A N 1
ATOM 2580 C CA . LEU A 1 316 ? 111.48900 198.88700 140.00900 1.000 45.77000 316 LEU A CA 1
ATOM 2581 C C . LEU A 1 316 ? 110.58700 199.81400 140.81500 1.000 45.77000 316 LEU A C 1
ATOM 2582 O O . LEU A 1 316 ? 110.94200 200.98700 140.98500 1.000 45.77000 316 LEU A O 1
ATOM 2587 N N . ASN A 1 317 ? 109.46200 199.33800 141.33200 1.000 47.69000 317 ASN A N 1
ATOM 2588 C CA . ASN A 1 317 ? 108.55000 200.17900 142.10100 1.000 47.69000 317 ASN A CA 1
ATOM 2589 C C . ASN A 1 317 ? 108.22900 199.61700 143.47600 1.000 47.69000 317 ASN A C 1
ATOM 2590 O O . ASN A 1 317 ? 108.10100 200.38700 144.43000 1.000 47.69000 317 ASN A O 1
ATOM 2595 N N . LEU A 1 318 ? 108.09900 198.29700 143.60700 1.000 46.57000 318 LEU A N 1
ATOM 2596 C CA . LEU A 1 318 ? 107.70000 197.71400 144.88200 1.000 46.57000 318 LEU A CA 1
ATOM 2597 C C . LEU A 1 318 ? 108.87400 197.63700 145.85000 1.000 46.57000 318 LEU A C 1
ATOM 2598 O O . LEU A 1 318 ? 108.74100 197.98600 147.02700 1.000 46.57000 318 LEU A O 1
ATOM 2603 N N . LEU A 1 319 ? 110.02700 197.18000 145.37600 1.000 46.52000 319 LEU A N 1
ATOM 2604 C CA . LEU A 1 319 ? 111.18700 196.98800 146.24300 1.000 46.52000 319 LEU A CA 1
ATOM 2605 C C . LEU A 1 319 ? 111.99400 198.24100 146.61200 1.000 46.52000 319 LEU A C 1
ATOM 2606 O O . LEU A 1 319 ? 112.39600 198.32700 147.77800 1.000 46.52000 319 LEU A O 1
ATOM 2611 N N . PRO A 1 320 ? 112.28600 199.21500 145.72100 1.000 47.42000 320 PRO A N 1
ATOM 2612 C CA . PRO A 1 320 ? 113.04500 200.39500 146.18700 1.000 47.42000 320 PRO A CA 1
ATOM 2613 C C . PRO A 1 320 ? 112.31200 201.27400 147.19300 1.000 47.42000 320 PRO A C 1
ATOM 2614 O O . PRO A 1 320 ? 112.97400 202.03700 147.90700 1.000 47.42000 320 PRO A O 1
ATOM 2618 N N . ARG A 1 321 ? 110.98200 201.19300 147.28500 1.000 51.71000 321 ARG A N 1
ATOM 2619 C CA . ARG A 1 321 ? 110.29200 201.85800 148.38500 1.000 51.71000 321 ARG A CA 1
ATOM 2620 C C . ARG A 1 321 ? 110.53200 201.13200 149.70200 1.000 51.71000 321 ARG A C 1
ATOM 2621 O O . ARG A 1 321 ? 110.49500 201.75400 150.76900 1.000 51.71000 321 ARG A O 1
ATOM 2629 N N . VAL A 1 322 ? 110.78100 199.82400 149.64500 1.000 51.89000 322 VAL A N 1
ATOM 2630 C CA . VAL A 1 322 ? 111.06800 199.05900 150.85200 1.000 51.89000 322 VAL A CA 1
ATOM 2631 C C . VAL A 1 322 ? 112.53800 199.18300 151.22800 1.000 51.89000 322 VAL A C 1
ATOM 2632 O O . VAL A 1 322 ? 112.87600 199.41800 152.39300 1.000 51.89000 322 VAL A O 1
ATOM 2636 N N . MET A 1 323 ? 113.43300 199.06200 150.24900 1.000 52.84000 323 MET A N 1
ATOM 2637 C CA . MET A 1 323 ? 114.86300 199.05700 150.52300 1.000 52.84000 323 MET A CA 1
ATOM 2638 C C . MET A 1 323 ? 115.43300 200.45100 150.74800 1.000 52.84000 323 MET A C 1
ATOM 2639 O O . MET A 1 323 ? 116.63700 200.56000 151.01000 1.000 52.84000 323 MET A O 1
ATOM 2644 N N . PHE A 1 324 ? 114.60100 201.49500 150.63800 1.000 59.83000 324 PHE A N 1
ATOM 2645 C CA . PHE A 1 324 ? 114.99000 202.90700 150.72800 1.000 59.83000 324 PHE A CA 1
ATOM 2646 C C . PHE A 1 324 ? 116.06300 203.26200 149.69400 1.000 59.83000 324 PHE A C 1
ATOM 2647 O O . PHE A 1 324 ? 117.20700 203.57900 150.02400 1.000 59.83000 324 PHE A O 1
ATOM 2655 N N . MET A 1 325 ? 115.67100 203.18800 148.42200 1.000 52.97000 325 MET A N 1
ATOM 2656 C CA . MET A 1 325 ? 116.53000 203.59100 147.31600 1.000 52.97000 325 MET A CA 1
ATOM 2657 C C . MET A 1 325 ? 115.96200 204.79200 146.56900 1.000 52.97000 325 MET A C 1
ATOM 2658 O O . MET A 1 325 ? 116.64900 205.80900 146.43000 1.000 52.97000 325 MET A O 1
ATOM 2663 N N . THR A 1 326 ? 114.71500 204.68500 146.08700 1.000 58.51000 326 THR A N 1
ATOM 2664 C CA . THR A 1 326 ? 113.90600 205.77800 145.51400 1.000 58.51000 326 THR A CA 1
ATOM 2665 C C . THR A 1 326 ? 114.56100 206.45200 144.30800 1.000 58.51000 326 THR A C 1
ATOM 2666 O O . THR A 1 326 ? 114.42100 207.66500 144.12900 1.000 58.51000 326 THR A O 1
ATOM 2670 N N . ARG A 1 327 ? 115.25600 205.66400 143.48500 1.000 47.38000 327 ARG A N 1
ATOM 2671 C CA . ARG A 1 327 ? 115.91400 206.09000 142.23500 1.000 47.38000 327 ARG A CA 1
ATOM 2672 C C . ARG A 1 327 ? 116.88000 207.27400 142.40000 1.000 47.38000 327 ARG A C 1
ATOM 2673 O O . ARG A 1 327 ? 116.49700 208.44400 142.30900 1.000 47.38000 327 ARG A O 1
ATOM 2681 N N . ILE A 1 461 ? 118.98300 221.45200 98.85300 1.000 68.83000 410 ILE A N 1
ATOM 2682 C CA . ILE A 1 461 ? 118.41300 222.53100 99.64800 1.000 68.83000 410 ILE A CA 1
ATOM 2683 C C . ILE A 1 461 ? 117.47800 221.94900 100.70100 1.000 68.83000 410 ILE A C 1
ATOM 2684 O O . ILE A 1 461 ? 117.69500 222.11900 101.89800 1.000 68.83000 410 ILE A O 1
ATOM 2689 N N . LYS A 1 462 ? 116.43000 221.26000 100.24200 1.000 70.38000 411 LYS A N 1
ATOM 2690 C CA . LYS A 1 462 ? 115.54100 220.54800 101.15300 1.000 70.38000 411 LYS A CA 1
ATOM 2691 C C . LYS A 1 462 ? 116.20000 219.30100 101.72800 1.000 70.38000 411 LYS A C 1
ATOM 2692 O O . LYS A 1 462 ? 115.79300 218.83300 102.80300 1.000 70.38000 411 LYS A O 1
ATOM 2698 N N . GLU A 1 463 ? 117.20400 218.76300 101.02700 1.000 66.11000 412 GLU A N 1
ATOM 2699 C CA . GLU A 1 463 ? 117.89900 217.56100 101.47400 1.000 66.11000 412 GLU A CA 1
ATOM 2700 C C . GLU A 1 463 ? 118.65500 217.80900 102.77300 1.000 66.11000 412 GLU A C 1
ATOM 2701 O O . GLU A 1 463 ? 118.70300 216.93400 103.64500 1.000 66.11000 412 GLU A O 1
ATOM 2707 N N . ALA A 1 464 ? 119.22000 219.01000 102.93100 1.000 60.55000 413 ALA A N 1
ATOM 2708 C CA . ALA A 1 464 ? 119.91800 219.35500 104.16400 1.000 60.55000 413 ALA A CA 1
ATOM 2709 C C . ALA A 1 464 ? 118.95800 219.44400 105.34400 1.000 60.55000 413 ALA A C 1
ATOM 2710 O O . ALA A 1 464 ? 119.28500 219.00200 106.45300 1.000 60.55000 413 ALA A O 1
ATOM 2712 N N . ILE A 1 465 ? 117.75800 219.98000 105.11800 1.000 62.40000 414 ILE A N 1
ATOM 2713 C CA . ILE A 1 465 ? 116.78200 220.10600 106.19600 1.000 62.40000 414 ILE A CA 1
ATOM 2714 C C . ILE A 1 465 ? 116.23800 218.73500 106.58900 1.000 62.40000 414 ILE A C 1
ATOM 2715 O O . ILE A 1 465 ? 116.06000 218.43600 107.78100 1.000 62.40000 414 ILE A O 1
ATOM 2720 N N . GLN A 1 466 ? 116.01200 217.86300 105.59800 1.000 60.92000 415 GLN A N 1
ATOM 2721 C CA . GLN A 1 466 ? 115.64200 216.48200 105.90200 1.000 60.92000 415 GLN A CA 1
ATOM 2722 C C . GLN A 1 466 ? 116.76700 215.73800 106.61400 1.000 60.92000 415 GLN A C 1
ATOM 2723 O O . GLN A 1 466 ? 116.50300 214.86800 107.45200 1.000 60.92000 415 GLN A O 1
ATOM 2729 N N . SER A 1 467 ? 118.02200 216.09700 106.33500 1.000 55.56000 416 SER A N 1
ATOM 2730 C CA . SER A 1 467 ? 119.14400 215.47700 107.03300 1.000 55.56000 416 SER A CA 1
ATOM 2731 C C . SER A 1 467 ? 119.21600 215.92500 108.48900 1.000 55.56000 416 SER A C 1
ATOM 2732 O O . SER A 1 467 ? 119.56700 215.13100 109.36800 1.000 55.56000 416 SER A O 1
ATOM 2735 N N . VAL A 1 468 ? 118.90200 217.19500 108.76000 1.000 52.31000 417 VAL A N 1
ATOM 2736 C CA . VAL A 1 468 ? 118.84500 217.67100 110.14400 1.000 52.31000 417 VAL A CA 1
ATOM 2737 C C . VAL A 1 468 ? 117.70500 216.98600 110.89800 1.000 52.31000 417 VAL A C 1
ATOM 2738 O O . VAL A 1 468 ? 117.84600 216.62200 112.07700 1.000 52.31000 417 VAL A O 1
ATOM 2742 N N . LYS A 1 469 ? 116.57300 216.77200 110.21500 1.000 54.59000 418 LYS A N 1
ATOM 2743 C CA . LYS A 1 469 ? 115.47700 215.98400 110.78100 1.000 54.59000 418 LYS A CA 1
ATOM 2744 C C . LYS A 1 469 ? 115.91500 214.55400 111.09700 1.000 54.59000 418 LYS A C 1
ATOM 2745 O O . LYS A 1 469 ? 115.55600 213.99900 112.14800 1.000 54.59000 418 LYS A O 1
ATOM 2751 N N . TYR A 1 470 ? 116.71500 213.95800 110.20800 1.000 53.93000 419 TYR A N 1
ATOM 2752 C CA . TYR A 1 470 ? 117.24000 212.61300 110.43100 1.000 53.93000 419 TYR A CA 1
ATOM 2753 C C . TYR A 1 470 ? 118.18900 212.56800 111.62500 1.000 53.93000 419 TYR A C 1
ATOM 2754 O O . TYR A 1 470 ? 118.16600 211.60500 112.40300 1.000 53.93000 419 TYR A O 1
ATOM 2763 N N . ILE A 1 471 ? 119.01800 213.60500 111.78600 1.000 49.76000 420 ILE A N 1
ATOM 2764 C CA . ILE A 1 471 ? 119.93500 213.68800 112.92500 1.000 49.76000 420 ILE A CA 1
ATOM 2765 C C . ILE A 1 471 ? 119.16200 213.78900 114.23600 1.000 49.76000 420 ILE A C 1
ATOM 2766 O O . ILE A 1 471 ? 119.49200 213.11200 115.22300 1.000 49.76000 420 ILE A O 1
ATOM 2771 N N . ALA A 1 472 ? 118.10100 214.60500 114.25400 1.000 49.18000 421 ALA A N 1
ATOM 2772 C CA . ALA A 1 472 ? 117.28400 214.74100 115.45900 1.000 49.18000 421 ALA A CA 1
ATOM 2773 C C . ALA A 1 472 ? 116.58000 213.43500 115.81600 1.000 49.18000 421 ALA A C 1
ATOM 2774 O O . ALA A 1 472 ? 116.53200 213.05400 116.99600 1.000 49.18000 421 ALA A O 1
ATOM 2776 N N . GLU A 1 473 ? 116.06900 212.71300 114.81100 1.000 54.12000 422 GLU A N 1
ATOM 2777 C CA . GLU A 1 473 ? 115.40700 211.43900 115.09000 1.000 54.12000 422 GLU A CA 1
ATOM 2778 C C . GLU A 1 473 ? 116.39900 210.38100 115.57500 1.000 54.12000 422 GLU A C 1
ATOM 2779 O O . GLU A 1 473 ? 116.07800 209.58300 116.47000 1.000 54.12000 422 GLU A O 1
ATOM 2785 N N . ASN A 1 474 ? 117.61800 210.38500 115.02000 1.000 50.20000 423 ASN A N 1
ATOM 2786 C CA . ASN A 1 474 ? 118.65000 209.44500 115.45400 1.000 50.20000 423 ASN A CA 1
ATOM 2787 C C . ASN A 1 474 ? 119.05700 209.69800 116.90100 1.000 50.20000 423 ASN A C 1
ATOM 2788 O O . ASN A 1 474 ? 119.20600 208.75100 117.68800 1.000 50.20000 423 ASN A O 1
ATOM 2793 N N . MET A 1 475 ? 119.22400 210.97100 117.27200 1.000 50.85000 424 MET A N 1
ATOM 2794 C CA . MET A 1 475 ? 119.58700 211.29500 118.64800 1.000 50.85000 424 MET A CA 1
ATOM 2795 C C . MET A 1 475 ? 118.46400 210.96300 119.62500 1.000 50.85000 424 MET A C 1
ATOM 2796 O O . MET A 1 475 ? 118.73900 210.50200 120.74200 1.000 50.85000 424 MET A O 1
ATOM 2801 N N . LYS A 1 476 ? 117.20300 211.13200 119.20700 1.000 47.39000 425 LYS A N 1
ATOM 2802 C CA . LYS A 1 476 ? 116.08600 210.75000 120.07000 1.000 47.39000 425 LYS A CA 1
ATOM 2803 C C . LYS A 1 476 ? 116.02800 209.23900 120.28700 1.000 47.39000 425 LYS A C 1
ATOM 2804 O O . LYS A 1 476 ? 115.78400 208.77500 121.41400 1.000 47.39000 425 LYS A O 1
ATOM 2810 N N . ALA A 1 477 ? 116.27400 208.45600 119.22800 1.000 45.58000 426 ALA A N 1
ATOM 2811 C CA . ALA A 1 477 ? 116.26500 207.00000 119.36400 1.000 45.58000 426 ALA A CA 1
ATOM 2812 C C . ALA A 1 477 ? 117.40800 206.50900 120.24800 1.000 45.58000 426 ALA A C 1
ATOM 2813 O O . ALA A 1 477 ? 117.22300 205.59000 121.06200 1.000 45.58000 426 ALA A O 1
ATOM 2815 N N . GLN A 1 478 ? 118.58800 207.12700 120.12100 1.000 46.64000 427 GLN A N 1
ATOM 2816 C CA . GLN A 1 478 ? 119.71900 206.73600 120.96000 1.000 46.64000 427 GLN A CA 1
ATOM 2817 C C . GLN A 1 478 ? 119.47400 207.09300 122.42500 1.000 46.64000 427 GLN A C 1
ATOM 2818 O O . GLN A 1 478 ? 119.84500 206.32500 123.32700 1.000 46.64000 427 GLN A O 1
ATOM 2824 N N . ASN A 1 479 ? 118.80800 208.22900 122.67300 1.000 46.28000 428 ASN A N 1
ATOM 2825 C CA . ASN A 1 479 ? 118.43600 208.61200 124.03500 1.000 46.28000 428 ASN A CA 1
ATOM 2826 C C . ASN A 1 479 ? 117.46200 207.60900 124.64900 1.000 46.28000 428 ASN A C 1
ATOM 2827 O O . ASN A 1 479 ? 117.61400 207.21500 125.81500 1.000 46.28000 428 ASN A O 1
ATOM 2832 N N . GLU A 1 480 ? 116.46400 207.17200 123.87200 1.000 45.86000 429 GLU A N 1
ATOM 2833 C CA . GLU A 1 480 ? 115.48700 206.21300 124.39000 1.000 45.86000 429 GLU A CA 1
ATOM 2834 C C . GLU A 1 480 ? 116.11600 204.84700 124.67500 1.000 45.86000 429 GLU A C 1
ATOM 2835 O O . GLU A 1 480 ? 115.78800 204.20400 125.69100 1.000 45.86000 429 GLU A O 1
ATOM 2841 N N . ALA A 1 481 ? 117.05000 204.41100 123.82000 1.000 41.11000 430 ALA A N 1
ATOM 2842 C CA . ALA A 1 481 ? 117.76700 203.16300 124.08000 1.000 41.11000 430 ALA A CA 1
ATOM 2843 C C . ALA A 1 481 ? 118.62700 203.25600 125.33900 1.000 41.11000 430 ALA A C 1
ATOM 2844 O O . ALA A 1 481 ? 118.71300 202.28900 126.11300 1.000 41.11000 430 ALA A O 1
ATOM 2846 N N . LYS A 1 482 ? 119.25100 204.41500 125.57500 1.000 40.22000 431 LYS A N 1
ATOM 2847 C CA . LYS A 1 482 ? 120.02700 204.59100 126.80000 1.000 40.22000 431 LYS A CA 1
ATOM 2848 C C . LYS A 1 482 ? 119.13400 204.59900 128.04100 1.000 40.22000 431 LYS A C 1
ATOM 2849 O O . LYS A 1 482 ? 119.55400 204.13000 129.10800 1.000 40.22000 431 LYS A O 1
ATOM 2855 N N . GLU A 1 483 ? 117.89900 205.10500 127.91500 1.000 42.54000 432 GLU A N 1
ATOM 2856 C CA . GLU A 1 483 ? 116.93800 205.01700 129.01900 1.000 42.54000 432 GLU A CA 1
ATOM 2857 C C . GLU A 1 483 ? 116.61100 203.56500 129.36500 1.000 42.54000 432 GLU A C 1
ATOM 2858 O O . GLU A 1 483 ? 116.54800 203.19200 130.55000 1.000 42.54000 432 GLU A O 1
ATOM 2864 N N . ILE A 1 484 ? 116.41600 202.72900 128.33700 1.000 37.57000 433 ILE A N 1
ATOM 2865 C CA . ILE A 1 484 ? 116.12200 201.31200 128.58000 1.000 37.57000 433 ILE A CA 1
ATOM 2866 C C . ILE A 1 484 ? 117.31300 200.60700 129.23500 1.000 37.57000 433 ILE A C 1
ATOM 2867 O O . ILE A 1 484 ? 117.14400 199.79200 130.15900 1.000 37.57000 433 ILE A O 1
ATOM 2872 N N . GLN A 1 485 ? 118.53500 200.93700 128.79900 1.000 35.89000 434 GLN A N 1
ATOM 2873 C CA . GLN A 1 485 ? 119.71800 200.32800 129.41100 1.000 35.89000 434 GLN A CA 1
ATOM 2874 C C . GLN A 1 485 ? 119.91800 200.77500 130.85800 1.000 35.89000 434 GLN A C 1
ATOM 2875 O O . GLN A 1 485 ? 120.37200 199.97800 131.69200 1.000 35.89000 434 GLN A O 1
ATOM 2881 N N . ASP A 1 486 ? 119.57200 202.02500 131.18400 1.000 37.14000 435 ASP A N 1
ATOM 2882 C CA . ASP A 1 486 ? 119.61900 202.45400 132.58100 1.000 37.14000 435 ASP A CA 1
ATOM 2883 C C . ASP A 1 486 ? 118.59900 201.72000 133.44200 1.000 37.14000 435 ASP A C 1
ATOM 2884 O O . ASP A 1 486 ? 118.87800 201.43300 134.61500 1.000 37.14000 435 ASP A O 1
ATOM 2889 N N . ASP A 1 487 ? 117.42500 201.39900 132.88400 1.000 37.88000 436 ASP A N 1
ATOM 2890 C CA . ASP A 1 487 ? 116.46400 200.58600 133.63400 1.000 37.88000 436 ASP A CA 1
ATOM 2891 C C . ASP A 1 487 ? 117.00100 199.17900 133.89700 1.000 37.88000 436 ASP A C 1
ATOM 2892 O O . ASP A 1 487 ? 116.84000 198.63700 135.00800 1.000 37.88000 436 ASP A O 1
ATOM 2897 N N . TRP A 1 488 ? 117.65800 198.58400 132.89000 1.000 30.52000 437 TRP A N 1
ATOM 2898 C CA . TRP A 1 488 ? 118.27600 197.27100 133.09000 1.000 30.52000 437 TRP A CA 1
ATOM 2899 C C . TRP A 1 488 ? 119.40200 197.30500 134.11300 1.000 30.52000 437 TRP A C 1
ATOM 2900 O O . TRP A 1 488 ? 119.63700 196.30800 134.80100 1.000 30.52000 437 TRP A O 1
ATOM 2911 N N . LYS A 1 489 ? 120.12400 198.41700 134.21700 1.000 27.43000 438 LYS A N 1
ATOM 2912 C CA . LYS A 1 489 ? 121.15400 198.49100 135.24900 1.000 27.43000 438 LYS A CA 1
ATOM 2913 C C . LYS A 1 489 ? 120.54400 198.67100 136.63600 1.000 27.43000 438 LYS A C 1
ATOM 2914 O O . LYS A 1 489 ? 121.05100 198.11600 137.62700 1.000 27.43000 438 LYS A O 1
ATOM 2920 N N . TYR A 1 490 ? 119.44400 199.42600 136.72500 1.000 32.69000 439 TYR A N 1
ATOM 2921 C CA . TYR A 1 490 ? 118.86200 199.70500 138.03200 1.000 32.69000 439 TYR A CA 1
ATOM 2922 C C . TYR A 1 490 ? 118.21200 198.47100 138.64600 1.000 32.69000 439 TYR A C 1
ATOM 2923 O O . TYR A 1 490 ? 118.26300 198.30100 139.87300 1.000 32.69000 439 TYR A O 1
ATOM 2932 N N . VAL A 1 491 ? 117.62400 197.59000 137.82600 1.000 28.31000 440 VAL A N 1
ATOM 2933 C CA . VAL A 1 491 ? 117.03200 196.38500 138.41800 1.000 28.31000 440 VAL A CA 1
ATOM 2934 C C . VAL A 1 491 ? 118.11500 195.44300 138.95600 1.000 28.31000 440 VAL A C 1
ATOM 2935 O O . VAL A 1 491 ? 117.91400 194.77000 139.98300 1.000 28.31000 440 VAL A O 1
ATOM 2939 N N . ALA A 1 492 ? 119.29600 195.43300 138.32900 1.000 24.83000 441 ALA A N 1
ATOM 2940 C CA . ALA A 1 492 ? 120.40900 194.64700 138.84800 1.000 24.83000 441 ALA A CA 1
ATOM 2941 C C . ALA A 1 492 ? 120.92700 195.22700 140.15400 1.000 24.83000 441 ALA A C 1
ATOM 2942 O O . ALA A 1 492 ? 121.28700 194.47900 141.07100 1.000 24.83000 441 ALA A O 1
ATOM 2944 N N . MET A 1 493 ? 120.94700 196.56000 140.26100 1.000 28.39000 442 MET A N 1
ATOM 2945 C CA . MET A 1 493 ? 121.33000 197.19400 141.52200 1.000 28.39000 442 MET A CA 1
ATOM 2946 C C . MET A 1 493 ? 120.35100 196.85600 142.65000 1.000 28.39000 442 MET A C 1
ATOM 2947 O O . MET A 1 493 ? 120.76200 196.65600 143.80300 1.000 28.39000 442 MET A O 1
ATOM 2952 N N . VAL A 1 494 ? 119.05600 196.75600 142.32400 1.000 26.78000 443 VAL A N 1
ATOM 2953 C CA . VAL A 1 494 ? 118.04600 196.38000 143.31900 1.000 26.78000 443 VAL A CA 1
ATOM 2954 C C . VAL A 1 494 ? 118.25600 194.94500 143.81200 1.000 26.78000 443 VAL A C 1
ATOM 2955 O O . VAL A 1 494 ? 118.20300 194.67700 145.02700 1.000 26.78000 443 VAL A O 1
ATOM 2959 N N . ILE A 1 495 ? 118.50500 194.00800 142.88300 1.000 23.49000 444 ILE A N 1
ATOM 2960 C CA . ILE A 1 495 ? 118.76600 192.61400 143.26400 1.000 23.49000 444 ILE A CA 1
ATOM 2961 C C . ILE A 1 495 ? 120.03400 192.51600 144.10900 1.000 23.49000 444 ILE A C 1
ATOM 2962 O O . ILE A 1 495 ? 120.10500 191.74800 145.08700 1.000 23.49000 444 ILE A O 1
ATOM 2967 N N . ASP A 1 496 ? 121.02600 193.34300 143.78100 1.000 26.05000 445 ASP A N 1
ATOM 2968 C CA . ASP A 1 496 ? 122.27900 193.36600 144.52100 1.000 26.05000 445 ASP A CA 1
ATOM 2969 C C . ASP A 1 496 ? 122.06100 193.81900 145.96400 1.000 26.05000 445 ASP A C 1
ATOM 2970 O O . ASP A 1 496 ? 122.58500 193.20300 146.90400 1.000 26.05000 445 ASP A O 1
ATOM 2975 N N . ARG A 1 497 ? 121.23200 194.85200 146.16100 1.000 28.87000 446 ARG A N 1
ATOM 2976 C CA . ARG A 1 497 ? 120.98400 195.36300 147.51100 1.000 28.87000 446 ARG A CA 1
ATOM 2977 C C . ARG A 1 497 ? 120.17400 194.38300 148.35900 1.000 28.87000 446 ARG A C 1
ATOM 2978 O O . ARG A 1 497 ? 120.46100 194.21000 149.55900 1.000 28.87000 446 ARG A O 1
ATOM 2986 N N . ILE A 1 498 ? 119.16300 193.73000 147.76400 1.000 27.67000 447 ILE A N 1
ATOM 2987 C CA . ILE A 1 498 ? 118.35100 192.80600 148.56100 1.000 27.67000 447 ILE A CA 1
ATOM 2988 C C . ILE A 1 498 ? 119.16700 191.58300 148.97500 1.000 27.67000 447 ILE A C 1
ATOM 2989 O O . ILE A 1 498 ? 119.07600 191.12900 150.12800 1.000 27.67000 447 ILE A O 1
ATOM 2994 N N . PHE A 1 499 ? 120.05800 191.09200 148.10100 1.000 25.29000 448 PHE A N 1
ATOM 2995 C CA . PHE A 1 499 ? 120.88700 189.98500 148.56400 1.000 25.29000 448 PHE A CA 1
ATOM 2996 C C . PHE A 1 499 ? 121.99700 190.41600 149.51600 1.000 25.29000 448 PHE A C 1
ATOM 2997 O O . PHE A 1 499 ? 122.42300 189.59000 150.33200 1.000 25.29000 448 PHE A O 1
ATOM 3005 N N . LEU A 1 500 ? 122.43300 191.68300 149.46700 1.000 26.71000 449 LEU A N 1
ATOM 3006 C CA . LEU A 1 500 ? 123.34400 192.19200 150.49400 1.000 26.71000 449 LEU A CA 1
ATOM 3007 C C . LEU A 1 500 ? 122.70900 192.13300 151.87400 1.000 26.71000 449 LEU A C 1
ATOM 3008 O O . LEU A 1 500 ? 123.32500 191.63900 152.82800 1.000 26.71000 449 LEU A O 1
ATOM 3013 N N . TRP A 1 501 ? 121.47100 192.62700 151.99800 1.000 31.15000 450 TRP A N 1
ATOM 3014 C CA . TRP A 1 501 ? 120.81900 192.62000 153.31000 1.000 31.15000 450 TRP A CA 1
ATOM 3015 C C . TRP A 1 501 ? 120.52200 191.20200 153.79400 1.000 31.15000 450 TRP A C 1
ATOM 3016 O O . TRP A 1 501 ? 120.72800 190.89100 154.98200 1.000 31.15000 450 TRP A O 1
ATOM 3027 N N . VAL A 1 502 ? 120.09200 190.32100 152.87700 1.000 28.13000 451 VAL A N 1
ATOM 3028 C CA . VAL A 1 502 ? 119.78100 188.93800 153.25000 1.000 28.13000 451 VAL A CA 1
ATOM 3029 C C . VAL A 1 502 ? 121.02900 188.20600 153.73700 1.000 28.13000 451 VAL A C 1
ATOM 3030 O O . VAL A 1 502 ? 121.02000 187.59100 154.81200 1.000 28.13000 451 VAL A O 1
ATOM 3034 N N . PHE A 1 503 ? 122.13200 188.28800 152.98400 1.000 28.65000 452 PHE A N 1
ATOM 3035 C CA . PHE A 1 503 ? 123.33000 187.58100 153.42300 1.000 28.65000 452 PHE A CA 1
ATOM 3036 C C . PHE A 1 503 ? 124.01400 188.23200 154.61900 1.000 28.65000 452 PHE A C 1
ATOM 3037 O O . PHE A 1 503 ? 124.68200 187.51700 155.36800 1.000 28.65000 452 PHE A O 1
ATOM 3045 N N . THR A 1 504 ? 123.83700 189.54000 154.85400 1.000 30.25000 453 THR A N 1
ATOM 3046 C CA . THR A 1 504 ? 124.35700 190.12500 156.09100 1.000 30.25000 453 THR A CA 1
ATOM 3047 C C . THR A 1 504 ? 123.62400 189.57400 157.30900 1.000 30.25000 453 THR A C 1
ATOM 3048 O O . THR A 1 504 ? 124.25900 189.20400 158.31100 1.000 30.25000 453 THR A O 1
ATOM 3052 N N . LEU A 1 505 ? 122.29200 189.46200 157.21800 1.000 30.99000 454 LEU A N 1
ATOM 3053 C CA . LEU A 1 505 ? 121.53100 188.90000 158.33200 1.000 30.99000 454 LEU A CA 1
ATOM 3054 C C . LEU A 1 505 ? 121.85100 187.42000 158.53900 1.000 30.99000 454 LEU A C 1
ATOM 3055 O O . LEU A 1 505 ? 122.00900 186.97500 159.68300 1.000 30.99000 454 LEU A O 1
ATOM 3060 N N . VAL A 1 506 ? 121.99400 186.65700 157.44900 1.000 32.45000 455 VAL A N 1
ATOM 3061 C CA . VAL A 1 506 ? 122.30600 185.23000 157.56600 1.000 32.45000 455 VAL A CA 1
ATOM 3062 C C . VAL A 1 506 ? 123.71900 185.02000 158.11700 1.000 32.45000 455 VAL A C 1
ATOM 3063 O O . VAL A 1 506 ? 123.94600 184.12200 158.93600 1.000 32.45000 455 VAL A O 1
ATOM 3067 N N . CYS A 1 507 ? 124.67200 185.87900 157.73600 1.000 34.21000 456 CYS A N 1
ATOM 3068 C CA . CYS A 1 507 ? 126.03900 185.75000 158.23600 1.000 34.21000 456 CYS A CA 1
ATOM 3069 C C . CYS A 1 507 ? 126.13500 186.07700 159.72100 1.000 34.21000 456 CYS A C 1
ATOM 3070 O O . CYS A 1 507 ? 126.81200 185.35900 160.47000 1.000 34.21000 456 CYS A O 1
ATOM 3073 N N . ILE A 1 508 ? 125.46000 187.14400 160.16900 1.000 34.48000 457 ILE A N 1
ATOM 3074 C CA . ILE A 1 508 ? 125.48200 187.47900 161.59400 1.000 34.48000 457 ILE A CA 1
ATOM 3075 C C . ILE A 1 508 ? 124.76500 186.40800 162.41400 1.000 34.48000 457 ILE A C 1
ATOM 3076 O O . ILE A 1 508 ? 125.25200 185.99700 163.47800 1.000 34.48000 457 ILE A O 1
ATOM 3081 N N . LEU A 1 509 ? 123.64500 185.88400 161.89800 1.000 37.01000 458 LEU A N 1
ATOM 3082 C CA . LEU A 1 509 ? 122.91700 184.83200 162.60500 1.000 37.01000 458 LEU A CA 1
ATOM 3083 C C . LEU A 1 509 ? 123.71800 183.53500 162.67600 1.000 37.01000 458 LEU A C 1
ATOM 3084 O O . LEU A 1 509 ? 123.70700 182.85400 163.70700 1.000 37.01000 458 LEU A O 1
ATOM 3089 N N . GLY A 1 510 ? 124.44800 183.19800 161.61000 1.000 39.42000 459 GLY A N 1
ATOM 3090 C CA . GLY A 1 510 ? 125.26200 181.99400 161.62700 1.000 39.42000 459 GLY A CA 1
ATOM 3091 C C . GLY A 1 510 ? 126.45300 182.09600 162.55900 1.000 39.42000 459 GLY A C 1
ATOM 3092 O O . GLY A 1 510 ? 126.71000 181.18100 163.34900 1.000 39.42000 459 GLY A O 1
ATOM 3093 N N . THR A 1 511 ? 127.18200 183.21700 162.50500 1.000 43.22000 460 THR A N 1
ATOM 3094 C CA . THR A 1 511 ? 128.31700 183.39700 163.40500 1.000 43.22000 460 THR A CA 1
ATOM 3095 C C . THR A 1 511 ? 127.89700 183.59400 164.85700 1.000 43.22000 460 THR A C 1
ATOM 3096 O O . THR A 1 511 ? 128.72300 183.40000 165.75400 1.000 43.22000 460 THR A O 1
ATOM 3100 N N . ALA A 1 512 ? 126.64700 183.98300 165.11600 1.000 45.12000 461 ALA A N 1
ATOM 3101 C CA . ALA A 1 512 ? 126.17700 184.01300 166.49600 1.000 45.12000 461 ALA A CA 1
ATOM 3102 C C . ALA A 1 512 ? 125.75200 182.62900 166.96900 1.000 45.12000 461 ALA A C 1
ATOM 3103 O O . ALA A 1 512 ? 126.21300 182.15300 168.01100 1.000 45.12000 461 ALA A O 1
ATOM 3105 N N . GLY A 1 513 ? 124.88000 181.96000 166.20900 1.000 46.94000 462 GLY A N 1
ATOM 3106 C CA . GLY A 1 513 ? 124.27500 180.73300 166.69200 1.000 46.94000 462 GLY A CA 1
ATOM 3107 C C . GLY A 1 513 ? 125.14500 179.50300 166.57900 1.000 46.94000 462 GLY A C 1
ATOM 3108 O O . GLY A 1 513 ? 124.88600 178.50200 167.25200 1.000 46.94000 462 GLY A O 1
ATOM 3109 N N . LEU A 1 514 ? 126.16900 179.53700 165.72700 1.000 45.12000 463 LEU A N 1
ATOM 3110 C CA . LEU A 1 514 ? 126.96000 178.33900 165.48600 1.000 45.12000 463 LEU A CA 1
ATOM 3111 C C . LEU A 1 514 ? 128.38400 178.43300 166.01800 1.000 45.12000 463 LEU A C 1
ATOM 3112 O O . LEU A 1 514 ? 129.01200 177.39400 166.24300 1.000 45.12000 463 LEU A O 1
ATOM 3117 N N . PHE A 1 515 ? 128.90300 179.63600 166.25500 1.000 54.44000 464 PHE A N 1
ATOM 3118 C CA . PHE A 1 515 ? 130.31400 179.80900 166.57300 1.000 54.44000 464 PHE A CA 1
ATOM 3119 C C . PHE A 1 515 ? 130.54500 180.26800 168.00600 1.000 54.44000 464 PHE A C 1
ATOM 3120 O O . PHE A 1 515 ? 131.37600 179.68600 168.70600 1.000 54.44000 464 PHE A O 1
ATOM 3128 N N . LEU A 1 516 ? 129.84700 181.30800 168.46700 1.000 58.18000 465 LEU A N 1
ATOM 3129 C CA . LEU A 1 516 ? 130.05500 181.76700 169.83800 1.000 58.18000 465 LEU A CA 1
ATOM 3130 C C . LEU A 1 516 ? 129.17900 181.01700 170.83400 1.000 58.18000 465 LEU A C 1
ATOM 3131 O O . LEU A 1 516 ? 129.66800 180.59400 171.88600 1.000 58.18000 465 LEU A O 1
ATOM 3136 N N . GLN A 1 517 ? 127.89400 180.83200 170.51800 1.000 59.97000 466 GLN A N 1
ATOM 3137 C CA . GLN A 1 517 ? 126.87600 180.44300 171.49600 1.000 59.97000 466 GLN A CA 1
ATOM 3138 C C . GLN A 1 517 ? 127.03800 179.04200 172.10200 1.000 59.97000 466 GLN A C 1
ATOM 3139 O O . GLN A 1 517 ? 126.86600 178.91300 173.32100 1.000 59.97000 466 GLN A O 1
ATOM 3145 N N . PRO A 1 518 ? 127.36600 177.95100 171.34200 1.000 58.79000 467 PRO A N 1
ATOM 3146 C CA . PRO A 1 518 ? 127.63100 176.68800 172.04600 1.000 58.79000 467 PRO A CA 1
ATOM 3147 C C . PRO A 1 518 ? 128.99200 176.69100 172.72100 1.000 58.79000 467 PRO A C 1
ATOM 3148 O O . PRO A 1 518 ? 129.20000 176.02500 173.74000 1.000 58.79000 467 PRO A O 1
ATOM 3152 N N . LEU A 1 519 ? 129.92100 177.46000 172.15800 1.000 56.38000 468 LEU A N 1
ATOM 3153 C CA . LEU A 1 519 ? 131.31500 177.42800 172.57500 1.000 56.38000 468 LEU A CA 1
ATOM 3154 C C . LEU A 1 519 ? 131.55800 178.17400 173.88200 1.000 56.38000 468 LEU A C 1
ATOM 3155 O O . LEU A 1 519 ? 132.60600 177.97300 174.50700 1.000 56.38000 468 LEU A O 1
ATOM 3160 N N . MET A 1 520 ? 130.61400 179.00300 174.32200 1.000 68.35000 469 MET A N 1
ATOM 3161 C CA . MET A 1 520 ? 130.72000 179.69000 175.60600 1.000 68.35000 469 MET A CA 1
ATOM 3162 C C . MET A 1 520 ? 130.56500 178.71500 176.76800 1.000 68.35000 469 MET A C 1
ATOM 3163 O O . MET A 1 520 ? 131.44000 178.61700 177.62900 1.000 68.35000 469 MET A O 1
ATOM 3168 N N . ARG B 2 1 ? 165.67700 124.90000 203.59400 1.000 24.73000 1 ARG B N 1
ATOM 3169 C CA . ARG B 2 1 ? 165.17200 125.65900 204.73100 1.000 24.73000 1 ARG B CA 1
ATOM 3170 C C . ARG B 2 1 ? 163.65100 125.68400 204.73200 1.000 24.73000 1 ARG B C 1
ATOM 3171 O O . ARG B 2 1 ? 163.00400 124.71000 204.35400 1.000 24.73000 1 ARG B O 1
ATOM 3179 N N . VAL B 2 2 ? 163.08600 126.80400 205.17200 1.000 27.92000 2 VAL B N 1
ATOM 3180 C CA . VAL B 2 2 ? 161.64400 127.01300 205.09800 1.000 27.92000 2 VAL B CA 1
ATOM 3181 C C . VAL B 2 2 ? 161.27800 127.26700 203.63900 1.000 27.92000 2 VAL B C 1
ATOM 3182 O O . VAL B 2 2 ? 161.73600 128.24100 203.03600 1.000 27.92000 2 VAL B O 1
ATOM 3186 N N . ALA B 2 3 ? 160.46000 126.39000 203.06500 1.000 27.91000 3 ALA B N 1
ATOM 3187 C CA . ALA B 2 3 ? 160.04700 126.49500 201.67500 1.000 27.91000 3 ALA B CA 1
ATOM 3188 C C . ALA B 2 3 ? 158.52800 126.48400 201.57800 1.000 27.91000 3 ALA B C 1
ATOM 3189 O O . ALA B 2 3 ? 157.83400 126.04400 202.49800 1.000 27.91000 3 ALA B O 1
ATOM 3191 N N . ASN B 2 4 ? 158.01600 126.97500 200.45300 1.000 24.15000 4 ASN B N 1
ATOM 3192 C CA . ASN B 2 4 ? 156.59300 126.89200 200.17000 1.000 24.15000 4 ASN B CA 1
ATOM 3193 C C . ASN B 2 4 ? 156.18800 125.47000 199.80600 1.000 24.15000 4 ASN B C 1
ATOM 3194 O O . ASN B 2 4 ? 157.01100 124.55900 199.70300 1.000 24.15000 4 ASN B O 1
ATOM 3199 N N . ALA B 2 5 ? 154.88400 125.29200 199.60500 1.000 25.65000 5 ALA B N 1
ATOM 3200 C CA . ALA B 2 5 ? 154.42000 124.12200 198.87600 1.000 25.65000 5 ALA B CA 1
ATOM 3201 C C . ALA B 2 5 ? 154.75400 124.24900 197.39800 1.000 25.65000 5 ALA B C 1
ATOM 3202 O O . ALA B 2 5 ? 155.11800 123.26400 196.74500 1.000 25.65000 5 ALA B O 1
ATOM 3204 N N . GLU B 2 6 ? 154.65600 125.46800 196.86000 1.000 24.74000 6 GLU B N 1
ATOM 3205 C CA . GLU B 2 6 ? 154.89700 125.68200 195.43700 1.000 24.74000 6 GLU B CA 1
ATOM 3206 C C . GLU B 2 6 ? 156.37300 125.55100 195.09200 1.000 24.74000 6 GLU B C 1
ATOM 3207 O O . GLU B 2 6 ? 156.71800 125.12600 193.98700 1.000 24.74000 6 GLU B O 1
ATOM 3213 N N . GLU B 2 7 ? 157.26000 125.89000 196.02900 1.000 25.98000 7 GLU B N 1
ATOM 3214 C CA . GLU B 2 7 ? 158.69000 125.72500 195.78400 1.000 25.98000 7 GLU B CA 1
ATOM 3215 C C . GLU B 2 7 ? 159.07500 124.25300 195.74300 1.000 25.98000 7 GLU B C 1
ATOM 3216 O O . GLU B 2 7 ? 159.86700 123.83500 194.89000 1.000 25.98000 7 GLU B O 1
ATOM 3222 N N . LYS B 2 8 ? 158.49600 123.44600 196.63700 1.000 28.16000 8 LYS B N 1
ATOM 3223 C CA . LYS B 2 8 ? 158.72400 122.00400 196.60400 1.000 28.16000 8 LYS B CA 1
ATOM 3224 C C . LYS B 2 8 ? 158.11700 121.38100 195.35600 1.000 28.16000 8 LYS B C 1
ATOM 3225 O O . LYS B 2 8 ? 158.69300 120.45800 194.76800 1.000 28.16000 8 LYS B O 1
ATOM 3231 N N . LEU B 2 9 ? 156.96700 121.89900 194.92000 1.000 26.31000 9 LEU B N 1
ATOM 3232 C CA . LEU B 2 9 ? 156.33000 121.39700 193.70800 1.000 26.31000 9 LEU B CA 1
ATOM 3233 C C . LEU B 2 9 ? 157.15200 121.73700 192.46900 1.000 26.31000 9 LEU B C 1
ATOM 3234 O O . LEU B 2 9 ? 157.26600 120.92200 191.54600 1.000 26.31000 9 LEU B O 1
ATOM 3239 N N . MET B 2 10 ? 157.74000 122.93300 192.43600 1.000 27.88000 10 MET B N 1
ATOM 3240 C CA . MET B 2 10 ? 158.58500 123.31400 191.31200 1.000 27.88000 10 MET B CA 1
ATOM 3241 C C . MET B 2 10 ? 159.91400 122.57200 191.33300 1.000 27.88000 10 MET B C 1
ATOM 3242 O O . MET B 2 10 ? 160.53300 122.36200 190.28600 1.000 27.88000 10 MET B O 1
ATOM 3247 N N . ASP B 2 11 ? 160.38400 122.18600 192.51900 1.000 35.91000 11 ASP B N 1
ATOM 3248 C CA . ASP B 2 11 ? 161.55300 121.31700 192.56700 1.000 35.91000 11 ASP B CA 1
ATOM 3249 C C . ASP B 2 11 ? 161.21900 119.90900 192.08900 1.000 35.91000 11 ASP B C 1
ATOM 3250 O O . ASP B 2 11 ? 162.06400 119.24500 191.48000 1.000 35.91000 11 ASP B O 1
ATOM 3255 N N . ASP B 2 12 ? 159.99500 119.44000 192.33900 1.000 34.15000 12 ASP B N 1
ATOM 3256 C CA . ASP B 2 12 ? 159.64600 118.07800 191.94600 1.000 34.15000 12 ASP B CA 1
ATOM 3257 C C . ASP B 2 12 ? 159.27500 117.95600 190.47300 1.000 34.15000 12 ASP B C 1
ATOM 3258 O O . ASP B 2 12 ? 159.46200 116.88400 189.89100 1.000 34.15000 12 ASP B O 1
ATOM 3263 N N . LEU B 2 13 ? 158.73100 119.00400 189.85400 1.000 31.19000 13 LEU B N 1
ATOM 3264 C CA . LEU B 2 13 ? 158.35000 118.87000 188.44900 1.000 31.19000 13 LEU B CA 1
ATOM 3265 C C . LEU B 2 13 ? 159.55300 118.95100 187.51600 1.000 31.19000 13 LEU B C 1
ATOM 3266 O O . LEU B 2 13 ? 159.84000 118.00600 186.77600 1.000 31.19000 13 LEU B O 1
ATOM 3271 N N . LEU B 2 14 ? 160.26400 120.07700 187.52800 1.000 36.49000 14 LEU B N 1
ATOM 3272 C CA . LEU B 2 14 ? 161.23800 120.34500 186.47300 1.000 36.49000 14 LEU B CA 1
ATOM 3273 C C . LEU B 2 14 ? 162.57400 119.64900 186.72400 1.000 36.49000 14 LEU B C 1
ATOM 3274 O O . LEU B 2 14 ? 163.00400 118.81100 185.92500 1.000 36.49000 14 LEU B O 1
ATOM 3279 N N . ASN B 2 15 ? 163.25000 119.98100 187.82600 1.000 57.42000 15 ASN B N 1
ATOM 3280 C CA . ASN B 2 15 ? 164.60500 119.47900 188.04000 1.000 57.42000 15 ASN B CA 1
ATOM 3281 C C . ASN B 2 15 ? 164.66100 118.04200 188.54300 1.000 57.42000 15 ASN B C 1
ATOM 3282 O O . ASN B 2 15 ? 165.70100 117.39400 188.38900 1.000 57.42000 15 ASN B O 1
ATOM 3287 N N . LYS B 2 16 ? 163.58800 117.52100 189.13300 1.000 51.65000 16 LYS B N 1
ATOM 3288 C CA . LYS B 2 16 ? 163.62400 116.13700 189.59100 1.000 51.65000 16 LYS B CA 1
ATOM 3289 C C . LYS B 2 16 ? 163.47300 115.16300 188.43300 1.000 51.65000 16 LYS B C 1
ATOM 3290 O O . LYS B 2 16 ? 164.25900 114.22000 188.30000 1.000 51.65000 16 LYS B O 1
ATOM 3296 N N . THR B 2 17 ? 162.47100 115.37400 187.58400 1.000 47.64000 17 THR B N 1
ATOM 3297 C CA . THR B 2 17 ? 162.17200 114.45600 186.49500 1.000 47.64000 17 THR B CA 1
ATOM 3298 C C . THR B 2 17 ? 162.94500 114.77100 185.22100 1.000 47.64000 17 THR B C 1
ATOM 3299 O O . THR B 2 17 ? 162.67200 114.14600 184.19000 1.000 47.64000 17 THR B O 1
ATOM 3303 N N . ARG B 2 18 ? 163.89000 115.71900 185.28400 1.000 46.15000 18 ARG B N 1
ATOM 3304 C CA . ARG B 2 18 ? 164.76500 116.12300 184.17600 1.000 46.15000 18 ARG B CA 1
ATOM 3305 C C . ARG B 2 18 ? 163.95200 116.57500 182.96100 1.000 46.15000 18 ARG B C 1
ATOM 3306 O O . ARG B 2 18 ? 163.99000 115.97600 181.88600 1.000 46.15000 18 ARG B O 1
ATOM 3314 N N . TYR B 2 19 ? 163.20500 117.65500 183.16400 1.000 28.49000 19 TYR B N 1
ATOM 3315 C CA . TYR B 2 19 ? 162.24000 118.11200 182.17600 1.000 28.49000 19 TYR B CA 1
ATOM 3316 C C . TYR B 2 19 ? 162.94200 118.80800 181.01700 1.000 28.49000 19 TYR B C 1
ATOM 3317 O O . TYR B 2 19 ? 163.85200 119.61500 181.22400 1.000 28.49000 19 TYR B O 1
ATOM 3326 N N . ASN B 2 20 ? 162.51800 118.49600 179.79400 1.000 24.71000 20 ASN B N 1
ATOM 3327 C CA . ASN B 2 20 ? 163.11200 119.05800 178.58900 1.000 24.71000 20 ASN B CA 1
ATOM 3328 C C . ASN B 2 20 ? 162.02000 119.71600 177.76100 1.000 24.71000 20 ASN B C 1
ATOM 3329 O O . ASN B 2 20 ? 161.01600 119.07800 177.43500 1.000 24.71000 20 ASN B O 1
ATOM 3334 N N . ASN B 2 21 ? 162.22100 120.98700 177.41800 1.000 20.95000 21 ASN B N 1
ATOM 3335 C CA . ASN B 2 21 ? 161.23500 121.75800 176.67800 1.000 20.95000 21 ASN B CA 1
ATOM 3336 C C . ASN B 2 21 ? 161.35300 121.60200 175.16900 1.000 20.95000 21 ASN B C 1
ATOM 3337 O O . ASN B 2 21 ? 160.49500 122.10800 174.44200 1.000 20.95000 21 ASN B O 1
ATOM 3342 N N . LEU B 2 22 ? 162.38300 120.92300 174.68100 1.000 21.67000 22 LEU B N 1
ATOM 3343 C CA . LEU B 2 22 ? 162.58100 120.83000 173.24300 1.000 21.67000 22 LEU B CA 1
ATOM 3344 C C . LEU B 2 22 ? 161.78000 119.70900 172.60000 1.000 21.67000 22 LEU B C 1
ATOM 3345 O O . LEU B 2 22 ? 161.57200 119.73600 171.38300 1.000 21.67000 22 LEU B O 1
ATOM 3350 N N . ILE B 2 23 ? 161.32200 118.72800 173.37100 1.000 22.71000 23 ILE B N 1
ATOM 3351 C CA . ILE B 2 23 ? 160.63000 117.56800 172.82400 1.000 22.71000 23 ILE B CA 1
ATOM 3352 C C . ILE B 2 23 ? 159.17000 117.59800 173.25800 1.000 22.71000 23 ILE B C 1
ATOM 3353 O O . ILE B 2 23 ? 158.85400 117.91800 174.41000 1.000 22.71000 23 ILE B O 1
ATOM 3358 N N . ARG B 2 24 ? 158.27500 117.27600 172.31900 1.000 26.06000 24 ARG B N 1
ATOM 3359 C CA . ARG B 2 24 ? 156.84400 117.47800 172.49300 1.000 26.06000 24 ARG B CA 1
ATOM 3360 C C . ARG B 2 24 ? 156.20500 116.31800 173.26100 1.000 26.06000 24 ARG B C 1
ATOM 3361 O O . ARG B 2 24 ? 156.70800 115.19200 173.22800 1.000 26.06000 24 ARG B O 1
ATOM 3369 N N . PRO B 2 25 ? 155.10600 116.57500 173.99300 1.000 26.14000 25 PRO B N 1
ATOM 3370 C CA . PRO B 2 25 ? 154.46500 115.50100 174.76100 1.000 26.14000 25 PRO B CA 1
ATOM 3371 C C . PRO B 2 25 ? 153.63500 114.53400 173.93300 1.000 26.14000 25 PRO B C 1
ATOM 3372 O O . PRO B 2 25 ? 152.41000 114.66800 173.84900 1.000 26.14000 25 PRO B O 1
ATOM 3376 N N . ALA B 2 26 ? 154.28100 113.54300 173.33400 1.000 34.72000 26 ALA B N 1
ATOM 3377 C CA . ALA B 2 26 ? 153.59100 112.46500 172.64700 1.000 34.72000 26 ALA B CA 1
ATOM 3378 C C . ALA B 2 26 ? 153.74100 111.19200 173.46400 1.000 34.72000 26 ALA B C 1
ATOM 3379 O O . ALA B 2 26 ? 154.86200 110.77800 173.77500 1.000 34.72000 26 ALA B O 1
ATOM 3381 N N . THR B 2 27 ? 152.60900 110.58400 173.82500 1.000 44.26000 27 THR B N 1
ATOM 3382 C CA . THR B 2 27 ? 152.65100 109.34400 174.59200 1.000 44.26000 27 THR B CA 1
ATOM 3383 C C . THR B 2 27 ? 153.14400 108.18800 173.73400 1.000 44.26000 27 THR B C 1
ATOM 3384 O O . THR B 2 27 ? 153.75900 107.24400 174.24300 1.000 44.26000 27 THR B O 1
ATOM 3388 N N . SER B 2 28 ? 152.88500 108.24600 172.42900 1.000 51.64000 28 SER B N 1
ATOM 3389 C CA . SER B 2 28 ? 153.32300 107.20600 171.50800 1.000 51.64000 28 SER B CA 1
ATOM 3390 C C . SER B 2 28 ? 153.78900 107.81800 170.19500 1.000 51.64000 28 SER B C 1
ATOM 3391 O O . SER B 2 28 ? 153.98600 109.03400 170.10400 1.000 51.64000 28 SER B O 1
ATOM 3394 N N . SER B 2 29 ? 153.96500 106.98700 169.17400 1.000 54.29000 29 SER B N 1
ATOM 3395 C CA . SER B 2 29 ? 154.37400 107.44700 167.85800 1.000 54.29000 29 SER B CA 1
ATOM 3396 C C . SER B 2 29 ? 153.14100 107.83400 167.05600 1.000 54.29000 29 SER B C 1
ATOM 3397 O O . SER B 2 29 ? 152.10600 107.16300 167.11600 1.000 54.29000 29 SER B O 1
ATOM 3400 N N . SER B 2 30 ? 153.28600 108.92700 166.29500 1.000 54.14000 30 SER B N 1
ATOM 3401 C CA . SER B 2 30 ? 152.23400 109.50500 165.44500 1.000 54.14000 30 SER B CA 1
ATOM 3402 C C . SER B 2 30 ? 150.97300 109.83300 166.24200 1.000 54.14000 30 SER B C 1
ATOM 3403 O O . SER B 2 30 ? 149.88000 109.34600 165.94500 1.000 54.14000 30 SER B O 1
ATOM 3406 N N . GLN B 2 31 ? 151.13200 110.65400 167.27500 1.000 45.25000 31 GLN B N 1
ATOM 3407 C CA . GLN B 2 31 ? 150.02400 111.15900 168.07200 1.000 45.25000 31 GLN B CA 1
ATOM 3408 C C . GLN B 2 31 ? 149.89300 112.65700 167.84800 1.000 45.25000 31 GLN B C 1
ATOM 3409 O O . GLN B 2 31 ? 150.88200 113.39200 167.94200 1.000 45.25000 31 GLN B O 1
ATOM 3415 N N . LEU B 2 32 ? 148.68000 113.10400 167.55000 1.000 35.38000 32 LEU B N 1
ATOM 3416 C CA . LEU B 2 32 ? 148.41000 114.50700 167.25800 1.000 35.38000 32 LEU B CA 1
ATOM 3417 C C . LEU B 2 32 ? 148.00900 115.19100 168.55800 1.000 35.38000 32 LEU B C 1
ATOM 3418 O O . LEU B 2 32 ? 146.98600 114.85300 169.15700 1.000 35.38000 32 LEU B O 1
ATOM 3423 N N . ILE B 2 33 ? 148.81900 116.15200 168.99700 1.000 28.15000 33 ILE B N 1
ATOM 3424 C CA . ILE B 2 33 ? 148.47500 116.96000 170.15900 1.000 28.15000 33 ILE B CA 1
ATOM 3425 C C . ILE B 2 33 ? 147.39000 117.94200 169.74300 1.000 28.15000 33 ILE B C 1
ATOM 3426 O O . ILE B 2 33 ? 147.64100 118.86600 168.96300 1.000 28.15000 33 ILE B O 1
ATOM 3431 N N . SER B 2 34 ? 146.17200 117.74300 170.24300 1.000 26.94000 34 SER B N 1
ATOM 3432 C CA . SER B 2 34 ? 145.03000 118.56300 169.84100 1.000 26.94000 34 SER B CA 1
ATOM 3433 C C . SER B 2 34 ? 145.05300 119.86600 170.63200 1.000 26.94000 34 SER B C 1
ATOM 3434 O O . SER B 2 34 ? 144.43900 120.00700 171.69100 1.000 26.94000 34 SER B O 1
ATOM 3437 N N . ILE B 2 35 ? 145.78100 120.83400 170.10100 1.000 17.95000 35 ILE B N 1
ATOM 3438 C CA . ILE B 2 35 ? 145.82100 122.16100 170.69700 1.000 17.95000 35 ILE B CA 1
ATOM 3439 C C . ILE B 2 35 ? 144.64500 122.96500 170.16500 1.000 17.95000 35 ILE B C 1
ATOM 3440 O O . ILE B 2 35 ? 144.19600 122.77400 169.03000 1.000 17.95000 35 ILE B O 1
ATOM 3445 N N . LYS B 2 36 ? 144.08700 123.83400 171.00100 1.000 14.04000 36 LYS B N 1
ATOM 3446 C CA . LYS B 2 36 ? 142.90900 124.56700 170.57000 1.000 14.04000 36 LYS B CA 1
ATOM 3447 C C . LYS B 2 36 ? 143.04600 126.02600 170.95700 1.000 14.04000 36 LYS B C 1
ATOM 3448 O O . LYS B 2 36 ? 143.66500 126.37000 171.96200 1.000 14.04000 36 LYS B O 1
ATOM 3454 N N . LEU B 2 37 ? 142.45400 126.88900 170.14000 1.000 11.83000 37 LEU B N 1
ATOM 3455 C CA . LEU B 2 37 ? 142.70200 128.31200 170.27800 1.000 11.83000 37 LEU B CA 1
ATOM 3456 C C . LEU B 2 37 ? 141.44600 129.09400 169.93800 1.000 11.83000 37 LEU B C 1
ATOM 3457 O O . LEU B 2 37 ? 140.61400 128.64500 169.14900 1.000 11.83000 37 LEU B O 1
ATOM 3462 N N . GLN B 2 38 ? 141.32700 130.27100 170.54400 1.000 13.72000 38 GLN B N 1
ATOM 3463 C CA . GLN B 2 38 ? 140.25300 131.19300 170.20600 1.000 13.72000 38 GLN B CA 1
ATOM 3464 C C . GLN B 2 38 ? 140.72800 132.61800 170.45400 1.000 13.72000 38 GLN B C 1
ATOM 3465 O O . GLN B 2 38 ? 141.51900 132.87600 171.36400 1.000 13.72000 38 GLN B O 1
ATOM 3471 N N . LEU B 2 39 ? 140.24700 133.54100 169.62800 1.000 12.28000 39 LEU B N 1
ATOM 3472 C CA . LEU B 2 39 ? 140.69900 134.92200 169.63900 1.000 12.28000 39 LEU B CA 1
ATOM 3473 C C . LEU B 2 39 ? 139.65200 135.81800 170.28400 1.000 12.28000 39 LEU B C 1
ATOM 3474 O O . LEU B 2 39 ? 138.44800 135.59500 170.14500 1.000 12.28000 39 LEU B O 1
ATOM 3479 N N . SER B 2 40 ? 140.12800 136.83500 170.99700 1.000 14.69000 40 SER B N 1
ATOM 3480 C CA . SER B 2 40 ? 139.28300 137.89000 171.54100 1.000 14.69000 40 SER B CA 1
ATOM 3481 C C . SER B 2 40 ? 139.89100 139.22400 171.14800 1.000 14.69000 40 SER B C 1
ATOM 3482 O O . SER B 2 40 ? 141.02400 139.52300 171.52700 1.000 14.69000 40 SER B O 1
ATOM 3485 N N . LEU B 2 41 ? 139.15600 140.01600 170.38100 1.000 14.32000 41 LEU B N 1
ATOM 3486 C CA . LEU B 2 41 ? 139.65200 141.32500 169.99400 1.000 14.32000 41 LEU B CA 1
ATOM 3487 C C . LEU B 2 41 ? 139.49200 142.28500 171.16600 1.000 14.32000 41 LEU B C 1
ATOM 3488 O O . LEU B 2 41 ? 138.54200 142.18100 171.94500 1.000 14.32000 41 LEU B O 1
ATOM 3493 N N . ALA B 2 42 ? 140.43400 143.21900 171.30700 1.000 14.85000 42 ALA B N 1
ATOM 3494 C CA . ALA B 2 42 ? 140.32600 144.21800 172.35900 1.000 14.85000 42 ALA B CA 1
ATOM 3495 C C . ALA B 2 42 ? 140.07500 145.62100 171.82900 1.000 14.85000 42 ALA B C 1
ATOM 3496 O O . ALA B 2 42 ? 139.20100 146.31800 172.34800 1.000 14.85000 42 ALA B O 1
ATOM 3498 N N . GLN B 2 43 ? 140.80700 146.05500 170.80200 1.000 14.63000 43 GLN B N 1
ATOM 3499 C CA . GLN B 2 43 ? 140.62200 147.39800 170.26500 1.000 14.63000 43 GLN B CA 1
ATOM 3500 C C . GLN B 2 43 ? 141.16200 147.48600 168.84600 1.000 14.63000 43 GLN B C 1
ATOM 3501 O O . GLN B 2 43 ? 142.31600 147.12900 168.59900 1.000 14.63000 43 GLN B O 1
ATOM 3507 N N . LEU B 2 44 ? 140.33300 147.96300 167.92200 1.000 15.96000 44 LEU B N 1
ATOM 3508 C CA . LEU B 2 44 ? 140.84100 148.54000 166.68300 1.000 15.96000 44 LEU B CA 1
ATOM 3509 C C . LEU B 2 44 ? 141.46000 149.89600 166.97900 1.000 15.96000 44 LEU B C 1
ATOM 3510 O O . LEU B 2 44 ? 140.77400 150.80200 167.46100 1.000 15.96000 44 LEU B O 1
ATOM 3515 N N . ILE B 2 45 ? 142.74800 150.04900 166.69000 1.000 15.55000 45 ILE B N 1
ATOM 3516 C CA . ILE B 2 45 ? 143.43900 151.30900 166.89900 1.000 15.55000 45 ILE B CA 1
ATOM 3517 C C . ILE B 2 45 ? 143.86100 151.96000 165.58200 1.000 15.55000 45 ILE B C 1
ATOM 3518 O O . ILE B 2 45 ? 143.76900 153.18200 165.44200 1.000 15.55000 45 ILE B O 1
ATOM 3523 N N . SER B 2 46 ? 144.24700 151.17900 164.57500 1.000 17.61000 46 SER B N 1
ATOM 3524 C CA . SER B 2 46 ? 144.55800 151.78100 163.28100 1.000 17.61000 46 SER B CA 1
ATOM 3525 C C . SER B 2 46 ? 144.19400 150.83300 162.15000 1.000 17.61000 46 SER B C 1
ATOM 3526 O O . SER B 2 46 ? 144.45500 149.63300 162.24000 1.000 17.61000 46 SER B O 1
ATOM 3529 N N . VAL B 2 47 ? 143.55400 151.36900 161.10800 1.000 20.21000 47 VAL B N 1
ATOM 3530 C CA . VAL B 2 47 ? 143.20400 150.63300 159.89300 1.000 20.21000 47 VAL B CA 1
ATOM 3531 C C . VAL B 2 47 ? 143.82500 151.39600 158.71800 1.000 20.21000 47 VAL B C 1
ATOM 3532 O O . VAL B 2 47 ? 143.12500 151.75800 157.76600 1.000 20.21000 47 VAL B O 1
ATOM 3536 N N . ASN B 2 48 ? 145.09900 151.79400 158.86900 1.000 24.94000 48 ASN B N 1
ATOM 3537 C CA . ASN B 2 48 ? 145.85200 152.63000 157.92600 1.000 24.94000 48 ASN B CA 1
ATOM 3538 C C . ASN B 2 48 ? 145.73500 152.17100 156.47400 1.000 24.94000 48 ASN B C 1
ATOM 3539 O O . ASN B 2 48 ? 146.16800 151.07000 156.12000 1.000 24.94000 48 ASN B O 1
ATOM 3544 N N . GLU B 2 49 ? 145.15700 153.03200 155.63400 1.000 30.41000 49 GLU B N 1
ATOM 3545 C CA . GLU B 2 49 ? 144.79500 152.67500 154.27000 1.000 30.41000 49 GLU B CA 1
ATOM 3546 C C . GLU B 2 49 ? 145.85700 153.02800 153.24800 1.000 30.41000 49 GLU B C 1
ATOM 3547 O O . GLU B 2 49 ? 145.91500 152.39200 152.19200 1.000 30.41000 49 GLU B O 1
ATOM 3553 N N . ARG B 2 50 ? 146.68700 154.03500 153.51400 1.000 33.11000 50 ARG B N 1
ATOM 3554 C CA . ARG B 2 50 ? 147.72800 154.37400 152.55300 1.000 33.11000 50 ARG B CA 1
ATOM 3555 C C . ARG B 2 50 ? 148.85900 153.35300 152.59300 1.000 33.11000 50 ARG B C 1
ATOM 3556 O O . ARG B 2 50 ? 149.45100 153.03100 151.55800 1.000 33.11000 50 ARG B O 1
ATOM 3564 N N . GLU B 2 51 ? 149.15200 152.81300 153.77000 1.000 34.78000 51 GLU B N 1
ATOM 3565 C CA . GLU B 2 51 ? 150.16400 151.78000 153.91700 1.000 34.78000 51 GLU B CA 1
ATOM 3566 C C . GLU B 2 51 ? 149.57500 150.37800 153.95200 1.000 34.78000 51 GLU B C 1
ATOM 3567 O O . GLU B 2 51 ? 150.34100 149.40900 153.93500 1.000 34.78000 51 GLU B O 1
ATOM 3573 N N . GLN B 2 52 ? 148.23900 150.26700 154.00500 1.000 28.65000 52 GLN B N 1
ATOM 3574 C CA . GLN B 2 52 ? 147.49100 149.00300 154.03300 1.000 28.65000 52 GLN B CA 1
ATOM 3575 C C . GLN B 2 52 ? 147.90100 148.12100 155.21000 1.000 28.65000 52 GLN B C 1
ATOM 3576 O O . GLN B 2 52 ? 148.25400 146.95300 155.05000 1.000 28.65000 52 GLN B O 1
ATOM 3582 N N . ILE B 2 53 ? 147.86100 148.69900 156.40700 1.000 23.13000 53 ILE B N 1
ATOM 3583 C CA . ILE B 2 53 ? 148.25200 148.01900 157.63500 1.000 23.13000 53 ILE B CA 1
ATOM 3584 C C . ILE B 2 53 ? 147.15900 148.25000 158.66600 1.000 23.13000 53 ILE B C 1
ATOM 3585 O O . ILE B 2 53 ? 146.77700 149.39800 158.91900 1.000 23.13000 53 ILE B O 1
ATOM 3590 N N . MET B 2 54 ? 146.65700 147.17800 159.26400 1.000 19.11000 54 MET B N 1
ATOM 3591 C CA . MET B 2 54 ? 145.81000 147.33200 160.43200 1.000 19.11000 54 MET B CA 1
ATOM 3592 C C . MET B 2 54 ? 146.59100 146.88800 161.66000 1.000 19.11000 54 MET B C 1
ATOM 3593 O O . MET B 2 54 ? 147.46000 146.01900 161.58700 1.000 19.11000 54 MET B O 1
ATOM 3598 N N . THR B 2 55 ? 146.34400 147.55800 162.77400 1.000 14.66000 55 THR B N 1
ATOM 3599 C CA . THR B 2 55 ? 146.96700 147.22500 164.04300 1.000 14.66000 55 THR B CA 1
ATOM 3600 C C . THR B 2 55 ? 145.86200 146.92200 165.03800 1.000 14.66000 55 THR B C 1
ATOM 3601 O O . THR B 2 55 ? 144.93700 147.72000 165.20100 1.000 14.66000 55 THR B O 1
ATOM 3605 N N . THR B 2 56 ? 145.93600 145.75200 165.66400 1.000 12.17000 56 THR B N 1
ATOM 3606 C CA . THR B 2 56 ? 144.94600 145.34800 166.65500 1.000 12.17000 56 THR B CA 1
ATOM 3607 C C . THR B 2 56 ? 145.62700 144.68200 167.83400 1.000 12.17000 56 THR B C 1
ATOM 3608 O O . THR B 2 56 ? 146.60100 143.95300 167.66200 1.000 12.17000 56 THR B O 1
ATOM 3612 N N . ASN B 2 57 ? 145.09700 144.90700 169.03200 1.000 12.24000 57 ASN B N 1
ATOM 3613 C CA . ASN B 2 57 ? 145.47100 144.09400 170.18100 1.000 12.24000 57 ASN B CA 1
ATOM 3614 C C . ASN B 2 57 ? 144.48100 142.94400 170.32800 1.000 12.24000 57 ASN B C 1
ATOM 3615 O O . ASN B 2 57 ? 143.26100 143.14800 170.38500 1.000 12.24000 57 ASN B O 1
ATOM 3620 N N . VAL B 2 58 ? 145.01300 141.73200 170.33200 1.000 10.14000 58 VAL B N 1
ATOM 3621 C CA . VAL B 2 58 ? 144.18700 140.54000 170.41000 1.000 10.14000 58 VAL B CA 1
ATOM 3622 C C . VAL B 2 58 ? 144.65600 139.70000 171.58300 1.000 10.14000 58 VAL B C 1
ATOM 3623 O O . VAL B 2 58 ? 145.79800 139.80900 172.03800 1.000 10.14000 58 VAL B O 1
ATOM 3627 N N . TRP B 2 59 ? 143.75300 138.87800 172.09300 1.000 11.64000 59 TRP B N 1
ATOM 3628 C CA . TRP B 2 59 ? 144.04700 137.92600 173.15600 1.000 11.64000 59 TRP B CA 1
ATOM 3629 C C . TRP B 2 59 ? 143.77300 136.55600 172.55400 1.000 11.64000 59 TRP B C 1
ATOM 3630 O O . TRP B 2 59 ? 142.61200 136.18800 172.36000 1.000 11.64000 59 TRP B O 1
ATOM 3641 N N . LEU B 2 60 ? 144.81700 135.81000 172.22900 1.000 12.81000 60 LEU B N 1
ATOM 3642 C CA . LEU B 2 60 ? 144.65000 134.47500 171.67400 1.000 12.81000 60 LEU B CA 1
ATOM 3643 C C . LEU B 2 60 ? 144.84600 133.47300 172.80600 1.000 12.81000 60 LEU B C 1
ATOM 3644 O O . LEU B 2 60 ? 145.95100 133.31600 173.33000 1.000 12.81000 60 LEU B O 1
ATOM 3649 N N . LYS B 2 61 ? 143.75600 132.85200 173.23600 1.000 15.81000 61 LYS B N 1
ATOM 3650 C CA . LYS B 2 61 ? 143.81300 131.82800 174.26800 1.000 15.81000 61 LYS B CA 1
ATOM 3651 C C . LYS B 2 61 ? 144.04300 130.50400 173.56600 1.000 15.81000 61 LYS B C 1
ATOM 3652 O O . LYS B 2 61 ? 143.17300 130.03600 172.82500 1.000 15.81000 61 LYS B O 1
ATOM 3658 N N . GLN B 2 62 ? 145.21900 129.91400 173.76200 1.000 14.48000 62 GLN B N 1
ATOM 3659 C CA . GLN B 2 62 ? 145.50200 128.60600 173.19600 1.000 14.48000 62 GLN B CA 1
ATOM 3660 C C . GLN B 2 62 ? 145.92700 127.66100 174.30700 1.000 14.48000 62 GLN B C 1
ATOM 3661 O O . GLN B 2 62 ? 146.71800 128.02900 175.18100 1.000 14.48000 62 GLN B O 1
ATOM 3667 N N . GLU B 2 63 ? 145.37200 126.45700 174.28300 1.000 18.31000 63 GLU B N 1
ATOM 3668 C CA . GLU B 2 63 ? 145.47400 125.54200 175.40300 1.000 18.31000 63 GLU B CA 1
ATOM 3669 C C . GLU B 2 63 ? 145.55400 124.11300 174.89400 1.000 18.31000 63 GLU B C 1
ATOM 3670 O O . GLU B 2 63 ? 145.05500 123.79100 173.81100 1.000 18.31000 63 GLU B O 1
ATOM 3676 N N . TRP B 2 64 ? 146.20500 123.27000 175.68800 1.000 13.11000 64 TRP B N 1
ATOM 3677 C CA . TRP B 2 64 ? 146.46600 121.88400 175.32100 1.000 13.11000 64 TRP B CA 1
ATOM 3678 C C . TRP B 2 64 ? 146.64000 121.06900 176.59600 1.000 13.11000 64 TRP B C 1
ATOM 3679 O O . TRP B 2 64 ? 146.35500 121.54500 177.69700 1.000 13.11000 64 TRP B O 1
ATOM 3690 N N . THR B 2 65 ? 147.11300 119.83300 176.45000 1.000 14.84000 65 THR B N 1
ATOM 3691 C CA . THR B 2 65 ? 147.26900 118.91500 177.57300 1.000 14.84000 65 THR B CA 1
ATOM 3692 C C . THR B 2 65 ? 148.67100 118.33300 177.55300 1.000 14.84000 65 THR B C 1
ATOM 3693 O O . THR B 2 65 ? 149.04100 117.63900 176.60200 1.000 14.84000 65 THR B O 1
ATOM 3697 N N . ASP B 2 66 ? 149.43900 118.60300 178.60000 1.000 19.20000 66 ASP B N 1
ATOM 3698 C CA . ASP B 2 66 ? 150.79700 118.09600 178.74400 1.000 19.20000 66 ASP B CA 1
ATOM 3699 C C . ASP B 2 66 ? 150.79300 117.13000 179.92100 1.000 19.20000 66 ASP B C 1
ATOM 3700 O O . ASP B 2 66 ? 150.57900 117.53900 181.06500 1.000 19.20000 66 ASP B O 1
ATOM 3705 N N . TYR B 2 67 ? 151.03100 115.84800 179.63700 1.000 24.25000 67 TYR B N 1
ATOM 3706 C CA . TYR B 2 67 ? 150.88800 114.80700 180.64800 1.000 24.25000 67 TYR B CA 1
ATOM 3707 C C . TYR B 2 67 ? 152.03800 114.79400 181.64300 1.000 24.25000 67 TYR B C 1
ATOM 3708 O O . TYR B 2 67 ? 151.89600 114.21500 182.72300 1.000 24.25000 67 TYR B O 1
ATOM 3717 N N . ARG B 2 68 ? 153.17400 115.40100 181.30700 1.000 21.54000 68 ARG B N 1
ATOM 3718 C CA . ARG B 2 68 ? 154.30300 115.42800 182.22500 1.000 21.54000 68 ARG B CA 1
ATOM 3719 C C . ARG B 2 68 ? 154.12000 116.42900 183.35300 1.000 21.54000 68 ARG B C 1
ATOM 3720 O O . ARG B 2 68 ? 154.79300 116.31100 184.38100 1.000 21.54000 68 ARG B O 1
ATOM 3728 N N . LEU B 2 69 ? 153.24800 117.41400 183.18200 1.000 20.41000 69 LEU B N 1
ATOM 3729 C CA . LEU B 2 69 ? 153.01700 118.43100 184.20600 1.000 20.41000 69 LEU B CA 1
ATOM 3730 C C . LEU B 2 69 ? 151.76500 118.10100 185.01300 1.000 20.41000 69 LEU B C 1
ATOM 3731 O O . LEU B 2 69 ? 150.78400 118.83700 185.01800 1.000 20.41000 69 LEU B O 1
ATOM 3736 N N . THR B 2 70 ? 151.80700 116.96500 185.70200 1.000 22.44000 70 THR B N 1
ATOM 3737 C CA . THR B 2 70 ? 150.73200 116.55000 186.58800 1.000 22.44000 70 THR B CA 1
ATOM 3738 C C . THR B 2 70 ? 151.28300 116.30300 187.98400 1.000 22.44000 70 THR B C 1
ATOM 3739 O O . THR B 2 70 ? 152.43000 115.88000 188.15000 1.000 22.44000 70 THR B O 1
ATOM 3743 N N . TRP B 2 71 ? 150.45100 116.56000 188.98800 1.000 24.27000 71 TRP B N 1
ATOM 3744 C CA . TRP B 2 71 ? 150.83800 116.33200 190.37000 1.000 24.27000 71 TRP B CA 1
ATOM 3745 C C . TRP B 2 71 ? 149.59500 116.02700 191.18700 1.000 24.27000 71 TRP B C 1
ATOM 3746 O O . TRP B 2 71 ? 148.46800 116.28100 190.75800 1.000 24.27000 71 TRP B O 1
ATOM 3757 N N . ASN B 2 72 ? 149.81200 115.47100 192.37300 1.000 41.82000 72 ASN B N 1
ATOM 3758 C CA . ASN B 2 72 ? 148.71500 115.20800 193.28800 1.000 41.82000 72 ASN B CA 1
ATOM 3759 C C . ASN B 2 72 ? 148.42300 116.46100 194.10000 1.000 41.82000 72 ASN B C 1
ATOM 3760 O O . ASN B 2 72 ? 149.33700 117.16900 194.52800 1.000 41.82000 72 ASN B O 1
ATOM 3765 N N . SER B 2 73 ? 147.13700 116.73100 194.31300 1.000 38.15000 73 SER B N 1
ATOM 3766 C CA . SER B 2 73 ? 146.74200 117.98700 194.93600 1.000 38.15000 73 SER B CA 1
ATOM 3767 C C . SER B 2 73 ? 146.92800 117.96300 196.44700 1.000 38.15000 73 SER B C 1
ATOM 3768 O O . SER B 2 73 ? 147.39700 118.94600 197.02800 1.000 38.15000 73 SER B O 1
ATOM 3771 N N . SER B 2 74 ? 146.57300 116.85800 197.09900 1.000 43.53000 74 SER B N 1
ATOM 3772 C CA . SER B 2 74 ? 146.57900 116.80200 198.55400 1.000 43.53000 74 SER B CA 1
ATOM 3773 C C . SER B 2 74 ? 147.96000 116.56600 199.14600 1.000 43.53000 74 SER B C 1
ATOM 3774 O O . SER B 2 74 ? 148.10600 116.62100 200.37100 1.000 43.53000 74 SER B O 1
ATOM 3777 N N . ARG B 2 75 ? 148.97000 116.30100 198.32100 1.000 41.28000 75 ARG B N 1
ATOM 3778 C CA . ARG B 2 75 ? 150.31500 116.09300 198.84100 1.000 41.28000 75 ARG B CA 1
ATOM 3779 C C . ARG B 2 75 ? 150.99700 117.41600 199.16100 1.000 41.28000 75 ARG B C 1
ATOM 3780 O O . ARG B 2 75 ? 151.76000 117.50900 200.12800 1.000 41.28000 75 ARG B O 1
ATOM 3788 N N . TYR B 2 76 ? 150.72400 118.45000 198.37100 1.000 34.47000 76 TYR B N 1
ATOM 3789 C CA . TYR B 2 76 ? 151.35300 119.76000 198.51400 1.000 34.47000 76 TYR B CA 1
ATOM 3790 C C . TYR B 2 76 ? 150.40400 120.77200 199.13900 1.000 34.47000 76 TYR B C 1
ATOM 3791 O O . TYR B 2 76 ? 150.31900 121.91100 198.68000 1.000 34.47000 76 TYR B O 1
ATOM 3800 N N . GLU B 2 77 ? 149.63100 120.32500 200.14100 1.000 38.36000 77 GLU B N 1
ATOM 3801 C CA . GLU B 2 77 ? 148.66000 121.08000 200.96500 1.000 38.36000 77 GLU B CA 1
ATOM 3802 C C . GLU B 2 77 ? 147.65700 121.90800 200.14800 1.000 38.36000 77 GLU B C 1
ATOM 3803 O O . GLU B 2 77 ? 147.06600 122.86600 200.65400 1.000 38.36000 77 GLU B O 1
ATOM 3809 N N . GLY B 2 78 ? 147.43100 121.53500 198.89500 1.000 31.65000 78 GLY B N 1
ATOM 3810 C CA . GLY B 2 78 ? 146.33600 122.04900 198.10300 1.000 31.65000 78 GLY B CA 1
ATOM 3811 C C . GLY B 2 78 ? 146.74800 123.15300 197.15700 1.000 31.65000 78 GLY B C 1
ATOM 3812 O O . GLY B 2 78 ? 146.73400 124.33100 197.52000 1.000 31.65000 78 GLY B O 1
ATOM 3813 N N . VAL B 2 79 ? 147.05500 122.77800 195.91800 1.000 25.50000 79 VAL B N 1
ATOM 3814 C CA . VAL B 2 79 ? 147.35900 123.70700 194.83700 1.000 25.50000 79 VAL B CA 1
ATOM 3815 C C . VAL B 2 79 ? 146.76700 123.12900 193.55800 1.000 25.50000 79 VAL B C 1
ATOM 3816 O O . VAL B 2 79 ? 147.11300 122.01400 193.15200 1.000 25.50000 79 VAL B O 1
ATOM 3820 N N . ASN B 2 80 ? 145.84400 123.86400 192.94700 1.000 22.50000 80 ASN B N 1
ATOM 3821 C CA . ASN B 2 80 ? 145.18400 123.42000 191.73300 1.000 22.50000 80 ASN B CA 1
ATOM 3822 C C . ASN B 2 80 ? 145.65900 124.15900 190.49800 1.000 22.50000 80 ASN B C 1
ATOM 3823 O O . ASN B 2 80 ? 145.50800 123.63600 189.39100 1.000 22.50000 80 ASN B O 1
ATOM 3828 N N . ILE B 2 81 ? 146.21700 125.35200 190.65500 1.000 15.59000 81 ILE B N 1
ATOM 3829 C CA . ILE B 2 81 ? 146.76400 126.13200 189.55700 1.000 15.59000 81 ILE B CA 1
ATOM 3830 C C . ILE B 2 81 ? 148.16200 126.57500 189.94600 1.000 15.59000 81 ILE B C 1
ATOM 3831 O O . ILE B 2 81 ? 148.43600 126.84600 191.12000 1.000 15.59000 81 ILE B O 1
ATOM 3836 N N . LEU B 2 82 ? 149.05300 126.63100 188.96300 1.000 12.08000 82 LEU B N 1
ATOM 3837 C CA . LEU B 2 82 ? 150.45600 126.90900 189.22200 1.000 12.08000 82 LEU B CA 1
ATOM 3838 C C . LEU B 2 82 ? 150.99600 127.60900 187.98900 1.000 12.08000 82 LEU B C 1
ATOM 3839 O O . LEU B 2 82 ? 150.76900 127.14300 186.87200 1.000 12.08000 82 LEU B O 1
ATOM 3844 N N . ARG B 2 83 ? 151.67600 128.73500 188.17700 1.000 10.69000 83 ARG B N 1
ATOM 3845 C CA . ARG B 2 83 ? 152.05800 129.58900 187.06100 1.000 10.69000 83 ARG B CA 1
ATOM 3846 C C . ARG B 2 83 ? 153.56800 129.62100 186.91500 1.000 10.69000 83 ARG B C 1
ATOM 3847 O O . ARG B 2 83 ? 154.29300 129.80000 187.89600 1.000 10.69000 83 ARG B O 1
ATOM 3855 N N . ILE B 2 84 ? 154.03000 129.44400 185.68300 1.000 12.31000 84 ILE B N 1
ATOM 3856 C CA . ILE B 2 84 ? 155.44700 129.25900 185.37900 1.000 12.31000 84 ILE B CA 1
ATOM 3857 C C . ILE B 2 84 ? 155.78300 130.08400 184.14600 1.000 12.31000 84 ILE B C 1
ATOM 3858 O O . ILE B 2 84 ? 154.90600 130.33600 183.31100 1.000 12.31000 84 ILE B O 1
ATOM 3863 N N . PRO B 2 85 ? 157.02600 130.55100 184.01500 1.000 11.90000 85 PRO B N 1
ATOM 3864 C CA . PRO B 2 85 ? 157.38300 131.33000 182.82200 1.000 11.90000 85 PRO B CA 1
ATOM 3865 C C . PRO B 2 85 ? 157.39900 130.46400 181.57000 1.000 11.90000 85 PRO B C 1
ATOM 3866 O O . PRO B 2 85 ? 157.64600 129.26000 181.63100 1.000 11.90000 85 PRO B O 1
ATOM 3870 N N . ALA B 2 86 ? 157.13400 131.09600 180.42500 1.000 16.03000 86 ALA B N 1
ATOM 3871 C CA . ALA B 2 86 ? 156.86800 130.34600 179.20200 1.000 16.03000 86 ALA B CA 1
ATOM 3872 C C . ALA B 2 86 ? 158.07600 129.78800 178.46300 1.000 16.03000 86 ALA B C 1
ATOM 3873 O O . ALA B 2 86 ? 157.92300 129.02500 177.50300 1.000 16.03000 86 ALA B O 1
ATOM 3875 N N . LYS B 2 87 ? 159.27100 130.16800 178.91600 1.000 22.34000 87 LYS B N 1
ATOM 3876 C CA . LYS B 2 87 ? 160.51900 129.70600 178.25600 1.000 22.34000 87 LYS B CA 1
ATOM 3877 C C . LYS B 2 87 ? 161.10600 128.47800 178.99800 1.000 22.34000 87 LYS B C 1
ATOM 3878 O O . LYS B 2 87 ? 162.32000 128.22400 178.89200 1.000 22.34000 87 LYS B O 1
ATOM 3884 N N . ARG B 2 88 ? 160.25500 127.74200 179.72300 1.000 23.80000 88 ARG B N 1
ATOM 3885 C CA . ARG B 2 88 ? 160.80500 126.58500 180.42300 1.000 23.80000 88 ARG B CA 1
ATOM 3886 C C . ARG B 2 88 ? 160.05900 125.34500 179.94500 1.000 23.80000 88 ARG B C 1
ATOM 3887 O O . ARG B 2 88 ? 160.56100 124.22700 180.09800 1.000 23.80000 88 ARG B O 1
ATOM 3895 N N . ILE B 2 89 ? 158.86200 125.49800 179.39000 1.000 18.68000 89 ILE B N 1
ATOM 3896 C CA . ILE B 2 89 ? 158.08000 124.33300 179.00200 1.000 18.68000 89 ILE B CA 1
ATOM 3897 C C . ILE B 2 89 ? 157.81900 124.33900 177.50200 1.000 18.68000 89 ILE B C 1
ATOM 3898 O O . ILE B 2 89 ? 158.07700 125.31600 176.79600 1.000 18.68000 89 ILE B O 1
ATOM 3903 N N . TRP B 2 90 ? 157.30700 123.20700 177.01900 1.000 18.81000 90 TRP B N 1
ATOM 3904 C CA . TRP B 2 90 ? 156.97700 123.05500 175.61000 1.000 18.81000 90 TRP B CA 1
ATOM 3905 C C . TRP B 2 90 ? 155.75900 123.88900 175.26100 1.000 18.81000 90 TRP B C 1
ATOM 3906 O O . TRP B 2 90 ? 154.76800 123.90500 175.99600 1.000 18.81000 90 TRP B O 1
ATOM 3917 N N . LEU B 2 91 ? 155.82500 124.56700 174.11600 1.000 16.07000 91 LEU B N 1
ATOM 3918 C CA . LEU B 2 91 ? 154.68400 125.26800 173.57200 1.000 16.07000 91 LEU B CA 1
ATOM 3919 C C . LEU B 2 91 ? 154.87400 125.42700 172.07400 1.000 16.07000 91 LEU B C 1
ATOM 3920 O O . LEU B 2 91 ? 156.00200 125.67000 171.62700 1.000 16.07000 91 LEU B O 1
ATOM 3925 N N . PRO B 2 92 ? 153.81700 125.27500 171.28000 1.000 16.29000 92 PRO B N 1
ATOM 3926 C CA . PRO B 2 92 ? 153.95200 125.43400 169.83400 1.000 16.29000 92 PRO B CA 1
ATOM 3927 C C . PRO B 2 92 ? 154.05700 126.90100 169.45600 1.000 16.29000 92 PRO B C 1
ATOM 3928 O O . PRO B 2 92 ? 153.57600 127.79000 170.16200 1.000 16.29000 92 PRO B O 1
ATOM 3932 N N . ASP B 2 93 ? 154.70000 127.14900 168.32500 1.000 20.75000 93 ASP B N 1
ATOM 3933 C CA . ASP B 2 93 ? 155.04800 128.51100 167.93200 1.000 20.75000 93 ASP B CA 1
ATOM 3934 C C . ASP B 2 93 ? 154.02300 129.08800 166.95700 1.000 20.75000 93 ASP B C 1
ATOM 3935 O O . ASP B 2 93 ? 154.35100 129.47800 165.83800 1.000 20.75000 93 ASP B O 1
ATOM 3940 N N . ILE B 2 94 ? 152.77100 129.16800 167.39700 1.000 16.39000 94 ILE B N 1
ATOM 3941 C CA . ILE B 2 94 ? 151.69900 129.68500 166.55100 1.000 16.39000 94 ILE B CA 1
ATOM 3942 C C . ILE B 2 94 ? 151.79400 131.20400 166.48400 1.000 16.39000 94 ILE B C 1
ATOM 3943 O O . ILE B 2 94 ? 151.73400 131.88500 167.51200 1.000 16.39000 94 ILE B O 1
ATOM 3948 N N . VAL B 2 95 ? 151.95900 131.73900 165.27000 1.000 17.21000 95 VAL B N 1
ATOM 3949 C CA . VAL B 2 95 ? 152.12200 133.16600 165.01700 1.000 17.21000 95 VAL B CA 1
ATOM 3950 C C . VAL B 2 95 ? 151.31900 133.55000 163.77800 1.000 17.21000 95 VAL B C 1
ATOM 3951 O O . VAL B 2 95 ? 150.67100 132.71300 163.14000 1.000 17.21000 95 VAL B O 1
ATOM 3955 N N . LEU B 2 96 ? 151.38000 134.83500 163.43200 1.000 17.52000 96 LEU B N 1
ATOM 3956 C CA . LEU B 2 96 ? 150.87000 135.31200 162.15600 1.000 17.52000 96 LEU B CA 1
ATOM 3957 C C . LEU B 2 96 ? 151.83100 134.97800 161.02700 1.000 17.52000 96 LEU B C 1
ATOM 3958 O O . LEU B 2 96 ? 153.04600 134.91400 161.22000 1.000 17.52000 96 LEU B O 1
ATOM 3963 N N . TYR B 2 97 ? 151.27700 134.79600 159.82900 1.000 21.16000 97 TYR B N 1
ATOM 3964 C CA . TYR B 2 97 ? 152.07900 134.83700 158.61800 1.000 21.16000 97 TYR B CA 1
ATOM 3965 C C . TYR B 2 97 ? 151.80100 136.03300 157.72300 1.000 21.16000 97 TYR B C 1
ATOM 3966 O O . TYR B 2 97 ? 152.49400 136.18800 156.71300 1.000 21.16000 97 TYR B O 1
ATOM 3975 N N . ASN B 2 98 ? 150.82200 136.87500 158.03800 1.000 20.14000 98 ASN B N 1
ATOM 3976 C CA . ASN B 2 98 ? 150.60300 138.09300 157.26000 1.000 20.14000 98 ASN B CA 1
ATOM 3977 C C . ASN B 2 98 ? 150.76600 139.31900 158.15600 1.000 20.14000 98 ASN B C 1
ATOM 3978 O O . ASN B 2 98 ? 149.82700 139.79200 158.79800 1.000 20.14000 98 ASN B O 1
ATOM 3983 N N . ASN B 2 99 ? 151.98100 139.85100 158.18500 1.000 24.22000 99 ASN B N 1
ATOM 3984 C CA . ASN B 2 99 ? 152.25100 141.09000 158.89200 1.000 24.22000 99 ASN B CA 1
ATOM 3985 C C . ASN B 2 99 ? 153.20300 141.94800 158.07300 1.000 24.22000 99 ASN B C 1
ATOM 3986 O O . ASN B 2 99 ? 153.95100 141.44400 157.23400 1.000 24.22000 99 ASN B O 1
ATOM 3991 N N . ALA B 2 100 ? 153.16000 143.25900 158.31600 1.000 26.99000 100 ALA B N 1
ATOM 3992 C CA . ALA B 2 100 ? 153.96000 144.17700 157.51400 1.000 26.99000 100 ALA B CA 1
ATOM 3993 C C . ALA B 2 100 ? 155.42000 144.19600 157.94800 1.000 26.99000 100 ALA B C 1
ATOM 3994 O O . ALA B 2 100 ? 156.30700 144.42700 157.12000 1.000 26.99000 100 ALA B O 1
ATOM 3996 N N . ASP B 2 101 ? 155.69400 143.95800 159.22300 1.000 32.96000 101 ASP B N 1
ATOM 3997 C CA . ASP B 2 101 ? 157.06100 143.91000 159.71300 1.000 32.96000 101 ASP B CA 1
ATOM 3998 C C . ASP B 2 101 ? 157.60900 142.49300 159.58500 1.000 32.96000 101 ASP B C 1
ATOM 3999 O O . ASP B 2 101 ? 157.03800 141.63300 158.91000 1.000 32.96000 101 ASP B O 1
ATOM 4004 N N . GLY B 2 102 ? 158.73900 142.24200 160.23300 1.000 38.02000 102 GLY B N 1
ATOM 4005 C CA . GLY B 2 102 ? 159.30300 140.91800 160.32600 1.000 38.02000 102 GLY B CA 1
ATOM 4006 C C . GLY B 2 102 ? 159.06200 140.23000 161.64200 1.000 38.02000 102 GLY B C 1
ATOM 4007 O O . GLY B 2 102 ? 159.45600 139.07100 161.80200 1.000 38.02000 102 GLY B O 1
ATOM 4008 N N . THR B 2 103 ? 158.42100 140.90500 162.59100 1.000 38.85000 103 THR B N 1
ATOM 4009 C CA . THR B 2 103 ? 158.18700 140.35200 163.92100 1.000 38.85000 103 THR B CA 1
ATOM 4010 C C . THR B 2 103 ? 156.98000 139.42800 163.85700 1.000 38.85000 103 THR B C 1
ATOM 4011 O O . THR B 2 103 ? 155.83400 139.88200 163.82100 1.000 38.85000 103 THR B O 1
ATOM 4015 N N . TYR B 2 104 ? 157.24000 138.12100 163.83100 1.000 31.42000 104 TYR B N 1
ATOM 4016 C CA . TYR B 2 104 ? 156.16000 137.14400 163.89300 1.000 31.42000 104 TYR B CA 1
ATOM 4017 C C . TYR B 2 104 ? 155.72600 136.90300 165.33100 1.000 31.42000 104 TYR B C 1
ATOM 4018 O O . TYR B 2 104 ? 154.53200 136.92800 165.64400 1.000 31.42000 104 TYR B O 1
ATOM 4027 N N . GLU B 2 105 ? 156.69000 136.68400 166.21700 1.000 39.07000 105 GLU B N 1
ATOM 4028 C CA . GLU B 2 105 ? 156.43000 136.18400 167.55400 1.000 39.07000 105 GLU B CA 1
ATOM 4029 C C . GLU B 2 105 ? 156.03500 137.30800 168.50400 1.000 39.07000 105 GLU B C 1
ATOM 4030 O O . GLU B 2 105 ? 156.12600 138.49600 168.18800 1.000 39.07000 105 GLU B O 1
ATOM 4036 N N . VAL B 2 106 ? 155.59300 136.90500 169.69100 1.000 43.24000 106 VAL B N 1
ATOM 4037 C CA . VAL B 2 106 ? 155.21200 137.84000 170.74300 1.000 43.24000 106 VAL B CA 1
ATOM 4038 C C . VAL B 2 106 ? 156.47100 138.28900 171.47400 1.000 43.24000 106 VAL B C 1
ATOM 4039 O O . VAL B 2 106 ? 157.23800 137.46300 171.98100 1.000 43.24000 106 VAL B O 1
ATOM 4043 N N . SER B 2 107 ? 156.68400 139.60300 171.53600 1.000 49.78000 107 SER B N 1
ATOM 4044 C CA . SER B 2 107 ? 157.86500 140.17600 172.16100 1.000 49.78000 107 SER B CA 1
ATOM 4045 C C . SER B 2 107 ? 157.67600 140.45300 173.64800 1.000 49.78000 107 SER B C 1
ATOM 4046 O O . SER B 2 107 ? 158.37800 141.30800 174.20100 1.000 49.78000 107 SER B O 1
ATOM 4049 N N . VAL B 2 108 ? 156.75300 139.75700 174.30700 1.000 40.85000 108 VAL B N 1
ATOM 4050 C CA . VAL B 2 108 ? 156.42100 140.01200 175.70600 1.000 40.85000 108 VAL B CA 1
ATOM 4051 C C . VAL B 2 108 ? 156.81400 138.82900 176.59200 1.000 40.85000 108 VAL B C 1
ATOM 4052 O O . VAL B 2 108 ? 157.58000 138.99000 177.54500 1.000 40.85000 108 VAL B O 1
ATOM 4056 N N . TYR B 2 109 ? 156.28500 137.63300 176.29300 1.000 35.48000 109 TYR B N 1
ATOM 4057 C CA . TYR B 2 109 ? 156.63900 136.34900 176.92000 1.000 35.48000 109 TYR B CA 1
ATOM 4058 C C . TYR B 2 109 ? 156.37400 136.35400 178.42900 1.000 35.48000 109 TYR B C 1
ATOM 4059 O O . TYR B 2 109 ? 157.28000 136.27800 179.26000 1.000 35.48000 109 TYR B O 1
ATOM 4068 N N . THR B 2 110 ? 155.08600 136.43400 178.75400 1.000 22.32000 110 THR B N 1
ATOM 4069 C CA . THR B 2 110 ? 154.62700 136.38400 180.13600 1.000 22.32000 110 THR B CA 1
ATOM 4070 C C . THR B 2 110 ? 154.65200 134.94700 180.65100 1.000 22.32000 110 THR B C 1
ATOM 4071 O O . THR B 2 110 ? 155.17700 134.03000 180.01600 1.000 22.32000 110 THR B O 1
ATOM 4075 N N . ASN B 2 111 ? 154.06700 134.73800 181.82000 1.000 14.16000 111 ASN B N 1
ATOM 4076 C CA . ASN B 2 111 ? 153.96000 133.41700 182.41400 1.000 14.16000 111 ASN B CA 1
ATOM 4077 C C . ASN B 2 111 ? 152.59300 132.79900 182.12500 1.000 14.16000 111 ASN B C 1
ATOM 4078 O O . ASN B 2 111 ? 151.63200 133.48900 181.78200 1.000 14.16000 111 ASN B O 1
ATOM 4083 N N . LEU B 2 112 ? 152.51900 131.47600 182.26400 1.000 16.72000 112 LEU B N 1
ATOM 4084 C CA . LEU B 2 112 ? 151.35400 130.71800 181.84100 1.000 16.72000 112 LEU B CA 1
ATOM 4085 C C . LEU B 2 112 ? 150.95100 129.73400 182.92900 1.000 16.72000 112 LEU B C 1
ATOM 4086 O O . LEU B 2 112 ? 151.73800 129.38900 183.81400 1.000 16.72000 112 LEU B O 1
ATOM 4091 N N . ILE B 2 113 ? 149.70700 129.27300 182.82700 1.000 9.52000 113 ILE B N 1
ATOM 4092 C CA . ILE B 2 113 ? 148.99600 128.58700 183.89800 1.000 9.52000 113 ILE B CA 1
ATOM 4093 C C . ILE B 2 113 ? 148.91300 127.10800 183.56100 1.000 9.52000 113 ILE B C 1
ATOM 4094 O O . ILE B 2 113 ? 148.46700 126.74500 182.46800 1.000 9.52000 113 ILE B O 1
ATOM 4099 N N . VAL B 2 114 ? 149.31600 126.25400 184.49600 1.000 15.43000 114 VAL B N 1
ATOM 4100 C CA . VAL B 2 114 ? 149.15800 124.81400 184.35200 1.000 15.43000 114 VAL B CA 1
ATOM 4101 C C . VAL B 2 114 ? 148.41200 124.29800 185.57800 1.000 15.43000 114 VAL B C 1
ATOM 4102 O O . VAL B 2 114 ? 148.60600 124.79400 186.69400 1.000 15.43000 114 VAL B O 1
ATOM 4106 N N . ARG B 2 115 ? 147.50200 123.35500 185.35800 1.000 19.35000 115 ARG B N 1
ATOM 4107 C CA . ARG B 2 115 ? 146.62600 122.83500 186.39500 1.000 19.35000 115 ARG B CA 1
ATOM 4108 C C . ARG B 2 115 ? 147.02300 121.41000 186.76300 1.000 19.35000 115 ARG B C 1
ATOM 4109 O O . ARG B 2 115 ? 147.95300 120.83300 186.20000 1.000 19.35000 115 ARG B O 1
ATOM 4117 N N . SER B 2 116 ? 146.28800 120.83900 187.72100 1.000 21.73000 116 SER B N 1
ATOM 4118 C CA . SER B 2 116 ? 146.54900 119.47700 188.17100 1.000 21.73000 116 SER B CA 1
ATOM 4119 C C . SER B 2 116 ? 146.19300 118.43800 187.12300 1.000 21.73000 116 SER B C 1
ATOM 4120 O O . SER B 2 116 ? 146.68800 117.31100 187.19800 1.000 21.73000 116 SER B O 1
ATOM 4123 N N . ASN B 2 117 ? 145.32100 118.78500 186.17200 1.000 28.09000 117 ASN B N 1
ATOM 4124 C CA . ASN B 2 117 ? 145.03400 117.90200 185.04900 1.000 28.09000 117 ASN B CA 1
ATOM 4125 C C . ASN B 2 117 ? 146.26500 117.65900 184.19400 1.000 28.09000 117 ASN B C 1
ATOM 4126 O O . ASN B 2 117 ? 146.43800 116.56700 183.64500 1.000 28.09000 117 ASN B O 1
ATOM 4131 N N . GLY B 2 118 ? 147.11900 118.66600 184.06400 1.000 18.46000 118 GLY B N 1
ATOM 4132 C CA . GLY B 2 118 ? 148.07800 118.73700 182.99000 1.000 18.46000 118 GLY B CA 1
ATOM 4133 C C . GLY B 2 118 ? 147.66600 119.67100 181.87900 1.000 18.46000 118 GLY B C 1
ATOM 4134 O O . GLY B 2 118 ? 148.40600 119.80900 180.90000 1.000 18.46000 118 GLY B O 1
ATOM 4135 N N . SER B 2 119 ? 146.51000 120.31500 182.00200 1.000 18.69000 119 SER B N 1
ATOM 4136 C CA . SER B 2 119 ? 146.02200 121.21500 180.97000 1.000 18.69000 119 SER B CA 1
ATOM 4137 C C . SER B 2 119 ? 146.74900 122.54700 181.05900 1.000 18.69000 119 SER B C 1
ATOM 4138 O O . SER B 2 119 ? 146.68200 123.23100 182.08300 1.000 18.69000 119 SER B O 1
ATOM 4141 N N . VAL B 2 120 ? 147.42800 122.91700 179.98500 1.000 9.76000 120 VAL B N 1
ATOM 4142 C CA . VAL B 2 120 ? 148.23500 124.12500 179.92500 1.000 9.76000 120 VAL B CA 1
ATOM 4143 C C . VAL B 2 120 ? 147.47500 125.16800 179.12100 1.000 9.76000 120 VAL B C 1
ATOM 4144 O O . VAL B 2 120 ? 146.98700 124.87500 178.02400 1.000 9.76000 120 VAL B O 1
ATOM 4148 N N . LEU B 2 121 ? 147.35500 126.37500 179.67100 1.000 26.18000 121 LEU B N 1
ATOM 4149 C CA . LEU B 2 121 ? 146.69700 127.49900 179.01700 1.000 26.18000 121 LEU B CA 1
ATOM 4150 C C . LEU B 2 121 ? 147.71200 128.60900 178.80500 1.000 26.18000 121 LEU B C 1
ATOM 4151 O O . LEU B 2 121 ? 148.54200 128.86800 179.68000 1.000 26.18000 121 LEU B O 1
ATOM 4156 N N . TRP B 2 122 ? 147.64700 129.28100 177.65800 1.000 5.98000 122 TRP B N 1
ATOM 4157 C CA . TRP B 2 122 ? 148.56100 130.38300 177.40300 1.000 5.98000 122 TRP B CA 1
ATOM 4158 C C . TRP B 2 122 ? 147.82400 131.45700 176.62300 1.000 5.98000 122 TRP B C 1
ATOM 4159 O O . TRP B 2 122 ? 147.20800 131.17500 175.58800 1.000 5.98000 122 TRP B O 1
ATOM 4170 N N . LEU B 2 123 ? 147.87300 132.68000 177.14700 1.000 19.03000 123 LEU B N 1
ATOM 4171 C CA . LEU B 2 123 ? 147.14200 133.81500 176.59100 1.000 19.03000 123 LEU B CA 1
ATOM 4172 C C . LEU B 2 123 ? 148.10000 134.99600 176.58800 1.000 19.03000 123 LEU B C 1
ATOM 4173 O O . LEU B 2 123 ? 148.14400 135.78100 177.54200 1.000 19.03000 123 LEU B O 1
ATOM 4178 N N . PRO B 2 124 ? 148.90200 135.14300 175.54000 1.000 22.77000 124 PRO B N 1
ATOM 4179 C CA . PRO B 2 124 ? 149.92800 136.18600 175.53600 1.000 22.77000 124 PRO B CA 1
ATOM 4180 C C . PRO B 2 124 ? 149.34900 137.52600 175.12400 1.000 22.77000 124 PRO B C 1
ATOM 4181 O O . PRO B 2 124 ? 148.44600 137.59200 174.28000 1.000 22.77000 124 PRO B O 1
ATOM 4185 N N . PRO B 2 125 ? 149.83600 138.62300 175.70100 1.000 13.37000 125 PRO B N 1
ATOM 4186 C CA . PRO B 2 125 ? 149.38100 139.94700 175.26300 1.000 13.37000 125 PRO B CA 1
ATOM 4187 C C . PRO B 2 125 ? 150.07300 140.32800 173.96500 1.000 13.37000 125 PRO B C 1
ATOM 4188 O O . PRO B 2 125 ? 151.28400 140.15100 173.81900 1.000 13.37000 125 PRO B O 1
ATOM 4192 N N . ALA B 2 126 ? 149.30400 140.84800 173.01200 1.000 12.22000 126 ALA B N 1
ATOM 4193 C CA . ALA B 2 126 ? 149.88400 141.10500 171.70600 1.000 12.22000 126 ALA B CA 1
ATOM 4194 C C . ALA B 2 126 ? 149.11500 142.19200 170.98300 1.000 12.22000 126 ALA B C 1
ATOM 4195 O O . ALA B 2 126 ? 147.88000 142.20400 170.98900 1.000 12.22000 126 ALA B O 1
ATOM 4197 N N . ILE B 2 127 ? 149.86700 143.10400 170.37100 1.000 13.22000 127 ILE B N 1
ATOM 4198 C CA . ILE B 2 127 ? 149.38000 143.94500 169.29000 1.000 13.22000 127 ILE B CA 1
ATOM 4199 C C . ILE B 2 127 ? 150.04300 143.45400 168.01100 1.000 13.22000 127 ILE B C 1
ATOM 4200 O O . ILE B 2 127 ? 151.19700 143.01000 168.02200 1.000 13.22000 127 ILE B O 1
ATOM 4205 N N . TYR B 2 128 ? 149.29200 143.47000 166.92100 1.000 14.53000 128 TYR B N 1
ATOM 4206 C CA . TYR B 2 128 ? 149.77900 142.97900 165.64600 1.000 14.53000 128 TYR B CA 1
ATOM 4207 C C . TYR B 2 128 ? 149.55100 144.01900 164.56800 1.000 14.53000 128 TYR B C 1
ATOM 4208 O O . TYR B 2 128 ? 148.48700 144.64900 164.51100 1.000 14.53000 128 TYR B O 1
ATOM 4217 N N . LYS B 2 129 ? 150.57000 144.18400 163.72300 1.000 17.23000 129 LYS B N 1
ATOM 4218 C CA . LYS B 2 129 ? 150.50800 145.01400 162.52600 1.000 17.23000 129 LYS B CA 1
ATOM 4219 C C . LYS B 2 129 ? 150.25500 144.09700 161.33400 1.000 17.23000 129 LYS B C 1
ATOM 4220 O O . LYS B 2 129 ? 151.14500 143.79800 160.54200 1.000 17.23000 129 LYS B O 1
ATOM 4226 N N . SER B 2 130 ? 149.01100 143.65000 161.21200 1.000 18.81000 130 SER B N 1
ATOM 4227 C CA . SER B 2 130 ? 148.62200 142.80100 160.09900 1.000 18.81000 130 SER B CA 1
ATOM 4228 C C . SER B 2 130 ? 148.54900 143.60500 158.80800 1.000 18.81000 130 SER B C 1
ATOM 4229 O O . SER B 2 130 ? 148.35200 144.82300 158.81900 1.000 18.81000 130 SER B O 1
ATOM 4232 N N . ALA B 2 131 ? 148.69400 142.90700 157.68500 1.000 21.75000 131 ALA B N 1
ATOM 4233 C CA . ALA B 2 131 ? 148.70100 143.52400 156.36200 1.000 21.75000 131 ALA B CA 1
ATOM 4234 C C . ALA B 2 131 ? 147.54400 142.96900 155.54700 1.000 21.75000 131 ALA B C 1
ATOM 4235 O O . ALA B 2 131 ? 147.56000 141.79700 155.16000 1.000 21.75000 131 ALA B O 1
ATOM 4237 N N . CYS B 2 132 ? 146.55000 143.80900 155.27600 1.000 29.75000 132 CYS B N 1
ATOM 4238 C CA . CYS B 2 132 ? 145.39000 143.41600 154.49300 1.000 29.75000 132 CYS B CA 1
ATOM 4239 C C . CYS B 2 132 ? 145.17800 144.40400 153.35900 1.000 29.75000 132 CYS B C 1
ATOM 4240 O O . CYS B 2 132 ? 145.50000 145.58800 153.48000 1.000 29.75000 132 CYS B O 1
ATOM 4243 N N . LYS B 2 133 ? 144.63100 143.90500 152.25300 1.000 31.42000 133 LYS B N 1
ATOM 4244 C CA . LYS B 2 133 ? 144.37900 144.74200 151.09300 1.000 31.42000 133 LYS B CA 1
ATOM 4245 C C . LYS B 2 133 ? 143.07300 145.51400 151.25800 1.000 31.42000 133 LYS B C 1
ATOM 4246 O O . LYS B 2 133 ? 142.15900 145.10500 151.97900 1.000 31.42000 133 LYS B O 1
ATOM 4252 N N . ILE B 2 134 ? 142.99700 146.65000 150.57000 1.000 31.01000 134 ILE B N 1
ATOM 4253 C CA . ILE B 2 134 ? 141.91000 147.60800 150.72200 1.000 31.01000 134 ILE B CA 1
ATOM 4254 C C . ILE B 2 134 ? 141.07500 147.60600 149.45000 1.000 31.01000 134 ILE B C 1
ATOM 4255 O O . ILE B 2 134 ? 141.61100 147.76600 148.34800 1.000 31.01000 134 ILE B O 1
ATOM 4260 N N . GLU B 2 135 ? 139.76600 147.41700 149.60300 1.000 33.29000 135 GLU B N 1
ATOM 4261 C CA . GLU B 2 135 ? 138.80900 147.57700 148.51000 1.000 33.29000 135 GLU B CA 1
ATOM 4262 C C . GLU B 2 135 ? 138.27200 148.99800 148.58900 1.000 33.29000 135 GLU B C 1
ATOM 4263 O O . GLU B 2 135 ? 137.49500 149.33100 149.48500 1.000 33.29000 135 GLU B O 1
ATOM 4269 N N . VAL B 2 136 ? 138.67800 149.84000 147.64700 1.000 31.61000 136 VAL B N 1
ATOM 4270 C CA . VAL B 2 136 ? 138.51800 151.27600 147.78900 1.000 31.61000 136 VAL B CA 1
ATOM 4271 C C . VAL B 2 136 ? 137.63200 151.85300 146.67600 1.000 31.61000 136 VAL B C 1
ATOM 4272 O O . VAL B 2 136 ? 137.62500 153.06000 146.43600 1.000 31.61000 136 VAL B O 1
ATOM 4276 N N . LYS B 2 137 ? 136.82900 151.00100 146.03200 1.000 27.66000 137 LYS B N 1
ATOM 4277 C CA . LYS B 2 137 ? 135.93100 151.45700 144.97100 1.000 27.66000 137 LYS B CA 1
ATOM 4278 C C . LYS B 2 137 ? 134.83500 152.37000 145.51100 1.000 27.66000 137 LYS B C 1
ATOM 4279 O O . LYS B 2 137 ? 134.63900 153.48000 145.00800 1.000 27.66000 137 LYS B O 1
ATOM 4285 N N . TYR B 2 138 ? 134.11000 151.92400 146.53200 1.000 26.16000 138 TYR B N 1
ATOM 4286 C CA . TYR B 2 138 ? 132.99000 152.69500 147.07100 1.000 26.16000 138 TYR B CA 1
ATOM 4287 C C . TYR B 2 138 ? 133.43100 153.53700 148.26700 1.000 26.16000 138 TYR B C 1
ATOM 4288 O O . TYR B 2 138 ? 132.89300 153.44100 149.36300 1.000 26.16000 138 TYR B O 1
ATOM 4297 N N . PHE B 2 139 ? 134.42100 154.37500 148.03900 1.000 25.02000 139 PHE B N 1
ATOM 4298 C CA . PHE B 2 139 ? 134.89900 155.26700 149.08900 1.000 25.02000 139 PHE B CA 1
ATOM 4299 C C . PHE B 2 139 ? 133.94000 156.44400 149.23600 1.000 25.02000 139 PHE B C 1
ATOM 4300 O O . PHE B 2 139 ? 133.56200 157.05000 148.23000 1.000 25.02000 139 PHE B O 1
ATOM 4308 N N . PRO B 2 140 ? 133.52400 156.80500 150.46300 1.000 24.83000 140 PRO B N 1
ATOM 4309 C CA . PRO B 2 140 ? 133.79900 156.21500 151.77800 1.000 24.83000 140 PRO B CA 1
ATOM 4310 C C . PRO B 2 140 ? 132.72100 155.26200 152.29800 1.000 24.83000 140 PRO B C 1
ATOM 4311 O O . PRO B 2 140 ? 132.69000 154.98400 153.49000 1.000 24.83000 140 PRO B O 1
ATOM 4315 N N . PHE B 2 141 ? 131.84300 154.78400 151.42600 1.000 24.34000 141 PHE B N 1
ATOM 4316 C CA . PHE B 2 141 ? 130.72500 153.92700 151.82200 1.000 24.34000 141 PHE B CA 1
ATOM 4317 C C . PHE B 2 141 ? 131.08300 152.44800 151.68800 1.000 24.34000 141 PHE B C 1
ATOM 4318 O O . PHE B 2 141 ? 130.34400 151.67600 151.07900 1.000 24.34000 141 PHE B O 1
ATOM 4326 N N . ASP B 2 142 ? 132.20900 152.02800 152.26100 1.000 25.35000 142 ASP B N 1
ATOM 4327 C CA . ASP B 2 142 ? 132.83200 150.77000 151.87600 1.000 25.35000 142 ASP B CA 1
ATOM 4328 C C . ASP B 2 142 ? 132.94400 149.77500 153.02500 1.000 25.35000 142 ASP B C 1
ATOM 4329 O O . ASP B 2 142 ? 133.10300 150.14700 154.19000 1.000 25.35000 142 ASP B O 1
ATOM 4334 N N . GLN B 2 143 ? 132.85100 148.49600 152.66600 1.000 25.24000 143 GLN B N 1
ATOM 4335 C CA . GLN B 2 143 ? 133.18400 147.37100 153.52200 1.000 25.24000 143 GLN B CA 1
ATOM 4336 C C . GLN B 2 143 ? 134.65000 146.99800 153.33800 1.000 25.24000 143 GLN B C 1
ATOM 4337 O O . GLN B 2 143 ? 135.21700 147.14200 152.25500 1.000 25.24000 143 GLN B O 1
ATOM 4343 N N . GLN B 2 144 ? 135.26100 146.49100 154.40400 1.000 24.47000 144 GLN B N 1
ATOM 4344 C CA . GLN B 2 144 ? 136.64700 146.04300 154.35800 1.000 24.47000 144 GLN B CA 1
ATOM 4345 C C . GLN B 2 144 ? 136.73400 144.62300 154.89400 1.000 24.47000 144 GLN B C 1
ATOM 4346 O O . GLN B 2 144 ? 136.15400 144.31700 155.93400 1.000 24.47000 144 GLN B O 1
ATOM 4352 N N . ASN B 2 145 ? 137.44300 143.76100 154.18500 1.000 25.76000 145 ASN B N 1
ATOM 4353 C CA . ASN B 2 145 ? 137.70600 142.39500 154.62400 1.000 25.76000 145 ASN B CA 1
ATOM 4354 C C . ASN B 2 145 ? 139.19700 142.28500 154.90800 1.000 25.76000 145 ASN B C 1
ATOM 4355 O O . ASN B 2 145 ? 140.01600 142.42900 153.99700 1.000 25.76000 145 ASN B O 1
ATOM 4360 N N . CYS B 2 146 ? 139.55100 142.00800 156.16000 1.000 21.99000 146 CYS B N 1
ATOM 4361 C CA . CYS B 2 146 ? 140.94800 141.85400 156.53500 1.000 21.99000 146 CYS B CA 1
ATOM 4362 C C . CYS B 2 146 ? 141.12600 140.61200 157.39500 1.000 21.99000 146 CYS B C 1
ATOM 4363 O O . CYS B 2 146 ? 140.35600 140.37900 158.32600 1.000 21.99000 146 CYS B O 1
ATOM 4366 N N . THR B 2 147 ? 142.15500 139.82700 157.10000 1.000 17.84000 147 THR B N 1
ATOM 4367 C CA . THR B 2 147 ? 142.28400 138.49200 157.66100 1.000 17.84000 147 THR B CA 1
ATOM 4368 C C . THR B 2 147 ? 143.51400 138.38600 158.55600 1.000 17.84000 147 THR B C 1
ATOM 4369 O O . THR B 2 147 ? 144.45500 139.17700 158.45700 1.000 17.84000 147 THR B O 1
ATOM 4373 N N . LEU B 2 148 ? 143.47600 137.40700 159.45900 1.000 15.22000 148 LEU B N 1
ATOM 4374 C CA . LEU B 2 148 ? 144.60300 137.07200 160.32700 1.000 15.22000 148 LEU B CA 1
ATOM 4375 C C . LEU B 2 148 ? 144.84600 135.57300 160.24200 1.000 15.22000 148 LEU B C 1
ATOM 4376 O O . LEU B 2 148 ? 143.93900 134.78500 160.52300 1.000 15.22000 148 LEU B O 1
ATOM 4381 N N . LYS B 2 149 ? 146.06400 135.18200 159.86100 1.000 16.63000 149 LYS B N 1
ATOM 4382 C CA . LYS B 2 149 ? 146.42400 133.78700 159.59800 1.000 16.63000 149 LYS B CA 1
ATOM 4383 C C . LYS B 2 149 ? 147.34000 133.27400 160.70100 1.000 16.63000 149 LYS B C 1
ATOM 4384 O O . LYS B 2 149 ? 148.54700 133.51300 160.66500 1.000 16.63000 149 LYS B O 1
ATOM 4390 N N . PHE B 2 150 ? 146.78500 132.53800 161.65900 1.000 12.69000 150 PHE B N 1
ATOM 4391 C CA . PHE B 2 150 ? 147.58100 131.94200 162.72000 1.000 12.69000 150 PHE B CA 1
ATOM 4392 C C . PHE B 2 150 ? 147.94700 130.50900 162.36800 1.000 12.69000 150 PHE B C 1
ATOM 4393 O O . PHE B 2 150 ? 147.07000 129.69100 162.06500 1.000 12.69000 150 PHE B O 1
ATOM 4401 N N . ARG B 2 151 ? 149.24800 130.22300 162.40400 1.000 19.28000 151 ARG B N 1
ATOM 4402 C CA . ARG B 2 151 ? 149.78300 128.87800 162.22300 1.000 19.28000 151 ARG B CA 1
ATOM 4403 C C . ARG B 2 151 ? 151.20000 128.84600 162.77300 1.000 19.28000 151 ARG B C 1
ATOM 4404 O O . ARG B 2 151 ? 151.79200 129.88300 163.06600 1.000 19.28000 151 ARG B O 1
ATOM 4412 N N . SER B 2 152 ? 151.73300 127.63900 162.92700 1.000 21.88000 152 SER B N 1
ATOM 4413 C CA . SER B 2 152 ? 153.03900 127.43600 163.53600 1.000 21.88000 152 SER B CA 1
ATOM 4414 C C . SER B 2 152 ? 154.09800 127.22700 162.46500 1.000 21.88000 152 SER B C 1
ATOM 4415 O O . SER B 2 152 ? 153.80100 126.76100 161.36400 1.000 21.88000 152 SER B O 1
ATOM 4418 N N . TRP B 2 153 ? 155.34500 127.60200 162.76200 1.000 26.86000 153 TRP B N 1
ATOM 4419 C CA . TRP B 2 153 ? 156.49400 127.43700 161.82600 1.000 26.86000 153 TRP B CA 1
ATOM 4420 C C . TRP B 2 153 ? 157.30000 126.15700 162.10000 1.000 26.86000 153 TRP B C 1
ATOM 4421 O O . TRP B 2 153 ? 157.97600 125.69100 161.16300 1.000 26.86000 153 TRP B O 1
ATOM 4432 N N . THR B 2 154 ? 157.29200 125.63500 163.37700 1.000 26.19000 154 THR B N 1
ATOM 4433 C CA . THR B 2 154 ? 158.01500 124.41100 163.70100 1.000 26.19000 154 THR B CA 1
ATOM 4434 C C . THR B 2 154 ? 157.24300 123.17600 163.26200 1.000 26.19000 154 THR B C 1
ATOM 4435 O O . THR B 2 154 ? 157.71800 122.39700 162.43000 1.000 26.19000 154 THR B O 1
ATOM 4439 N N . TYR B 2 155 ? 156.05100 122.98300 163.80700 1.000 25.31000 155 TYR B N 1
ATOM 4440 C CA . TYR B 2 155 ? 155.34400 121.73600 163.59100 1.000 25.31000 155 TYR B CA 1
ATOM 4441 C C . TYR B 2 155 ? 154.34600 121.87400 162.44800 1.000 25.31000 155 TYR B C 1
ATOM 4442 O O . TYR B 2 155 ? 154.08400 122.96200 161.93700 1.000 25.31000 155 TYR B O 1
ATOM 4451 N N . ASP B 2 156 ? 153.80000 120.73300 162.03700 1.000 31.79000 156 ASP B N 1
ATOM 4452 C CA . ASP B 2 156 ? 152.88800 120.65700 160.90500 1.000 31.79000 156 ASP B CA 1
ATOM 4453 C C . ASP B 2 156 ? 151.67100 119.80600 161.24600 1.000 31.79000 156 ASP B C 1
ATOM 4454 O O . ASP B 2 156 ? 151.48500 119.43900 162.40800 1.000 31.79000 156 ASP B O 1
ATOM 4459 N N . HIS B 2 157 ? 150.83800 119.48600 160.25000 1.000 33.10000 157 HIS B N 1
ATOM 4460 C CA . HIS B 2 157 ? 149.59600 118.76300 160.52200 1.000 33.10000 157 HIS B CA 1
ATOM 4461 C C . HIS B 2 157 ? 149.85100 117.30900 160.89000 1.000 33.10000 157 HIS B C 1
ATOM 4462 O O . HIS B 2 157 ? 149.03100 116.69100 161.57600 1.000 33.10000 157 HIS B O 1
ATOM 4469 N N . THR B 2 158 ? 150.98800 116.75400 160.47800 1.000 35.28000 158 THR B N 1
ATOM 4470 C CA . THR B 2 158 ? 151.31500 115.38800 160.85700 1.000 35.28000 158 THR B CA 1
ATOM 4471 C C . THR B 2 158 ? 151.77200 115.26800 162.30400 1.000 35.28000 158 THR B C 1
ATOM 4472 O O . THR B 2 158 ? 151.92300 114.14400 162.79100 1.000 35.28000 158 THR B O 1
ATOM 4476 N N . GLU B 2 159 ? 151.99400 116.38200 163.00300 1.000 33.97000 159 GLU B N 1
ATOM 4477 C CA . GLU B 2 159 ? 152.49000 116.34600 164.36800 1.000 33.97000 159 GLU B CA 1
ATOM 4478 C C . GLU B 2 159 ? 151.63100 117.09900 165.37200 1.000 33.97000 159 GLU B C 1
ATOM 4479 O O . GLU B 2 159 ? 151.64400 116.73200 166.54900 1.000 33.97000 159 GLU B O 1
ATOM 4485 N N . ILE B 2 160 ? 150.88100 118.11900 164.95400 1.000 28.17000 160 ILE B N 1
ATOM 4486 C CA . ILE B 2 160 ? 149.91600 118.79300 165.81800 1.000 28.17000 160 ILE B CA 1
ATOM 4487 C C . ILE B 2 160 ? 148.61500 118.99400 165.05100 1.000 28.17000 160 ILE B C 1
ATOM 4488 O O . ILE B 2 160 ? 148.62800 119.22100 163.83800 1.000 28.17000 160 ILE B O 1
ATOM 4493 N N . ASP B 2 161 ? 147.49100 118.89600 165.75700 1.000 31.85000 161 ASP B N 1
ATOM 4494 C CA . ASP B 2 161 ? 146.23200 119.41500 165.24700 1.000 31.85000 161 ASP B CA 1
ATOM 4495 C C . ASP B 2 161 ? 146.14200 120.90500 165.54300 1.000 31.85000 161 ASP B C 1
ATOM 4496 O O . ASP B 2 161 ? 147.04600 121.49800 166.12900 1.000 31.85000 161 ASP B O 1
ATOM 4501 N N . MET B 2 162 ? 145.03900 121.52400 165.12600 1.000 21.97000 162 MET B N 1
ATOM 4502 C CA . MET B 2 162 ? 144.78100 122.92200 165.46400 1.000 21.97000 162 MET B CA 1
ATOM 4503 C C . MET B 2 162 ? 143.26900 123.11300 165.38800 1.000 21.97000 162 MET B C 1
ATOM 4504 O O . MET B 2 162 ? 142.72400 123.30400 164.29900 1.000 21.97000 162 MET B O 1
ATOM 4509 N N . VAL B 2 163 ? 142.60400 123.05900 166.53700 1.000 19.38000 163 VAL B N 1
ATOM 4510 C CA . VAL B 2 163 ? 141.14900 122.97600 166.60400 1.000 19.38000 163 VAL B CA 1
ATOM 4511 C C . VAL B 2 163 ? 140.59000 124.34900 166.94600 1.000 19.38000 163 VAL B C 1
ATOM 4512 O O . VAL B 2 163 ? 140.83200 124.87800 168.03300 1.000 19.38000 163 VAL B O 1
ATOM 4516 N N . LEU B 2 164 ? 139.83000 124.92500 166.02500 1.000 23.84000 164 LEU B N 1
ATOM 4517 C CA . LEU B 2 164 ? 139.11800 126.16300 166.30100 1.000 23.84000 164 LEU B CA 1
ATOM 4518 C C . LEU B 2 164 ? 137.95500 125.87900 167.24300 1.000 23.84000 164 LEU B C 1
ATOM 4519 O O . LEU B 2 164 ? 137.11700 125.01900 166.95600 1.000 23.84000 164 LEU B O 1
ATOM 4524 N N . MET B 2 165 ? 137.89700 126.59200 168.36900 1.000 33.92000 165 MET B N 1
ATOM 4525 C CA . MET B 2 165 ? 136.91100 126.26200 169.39500 1.000 33.92000 165 MET B CA 1
ATOM 4526 C C . MET B 2 165 ? 135.53900 126.84300 169.07000 1.000 33.92000 165 MET B C 1
ATOM 4527 O O . MET B 2 165 ? 134.56900 126.10200 168.87900 1.000 33.92000 165 MET B O 1
ATOM 4532 N N . THR B 2 166 ? 135.43800 128.15600 169.01000 1.000 39.76000 166 THR B N 1
ATOM 4533 C CA . THR B 2 166 ? 134.19400 128.83900 168.68700 1.000 39.76000 166 THR B CA 1
ATOM 4534 C C . THR B 2 166 ? 134.20000 129.29500 167.23200 1.000 39.76000 166 THR B C 1
ATOM 4535 O O . THR B 2 166 ? 135.26400 129.56900 166.67000 1.000 39.76000 166 THR B O 1
ATOM 4539 N N . PRO B 2 167 ? 133.03200 129.36300 166.58400 1.000 35.62000 167 PRO B N 1
ATOM 4540 C CA . PRO B 2 167 ? 133.00900 129.82600 165.18700 1.000 35.62000 167 PRO B CA 1
ATOM 4541 C C . PRO B 2 167 ? 133.34100 131.29800 165.02400 1.000 35.62000 167 PRO B C 1
ATOM 4542 O O . PRO B 2 167 ? 133.93100 131.67400 164.00500 1.000 35.62000 167 PRO B O 1
ATOM 4546 N N . THR B 2 168 ? 132.99100 132.14100 165.99000 1.000 32.76000 168 THR B N 1
ATOM 4547 C CA . THR B 2 168 ? 133.22900 133.57400 165.90400 1.000 32.76000 168 THR B CA 1
ATOM 4548 C C . THR B 2 168 ? 134.16200 134.02800 167.01700 1.000 32.76000 168 THR B C 1
ATOM 4549 O O . THR B 2 168 ? 134.10200 133.51600 168.13800 1.000 32.76000 168 THR B O 1
ATOM 4553 N N . ALA B 2 169 ? 135.02200 134.98900 166.69600 1.000 28.53000 169 ALA B N 1
ATOM 4554 C CA . ALA B 2 169 ? 135.86600 135.61400 167.70300 1.000 28.53000 169 ALA B CA 1
ATOM 4555 C C . ALA B 2 169 ? 135.02000 136.47600 168.62500 1.000 28.53000 169 ALA B C 1
ATOM 4556 O O . ALA B 2 169 ? 134.11100 137.17700 168.17900 1.000 28.53000 169 ALA B O 1
ATOM 4558 N N . SER B 2 170 ? 135.32300 136.42000 169.91600 1.000 30.47000 170 SER B N 1
ATOM 4559 C CA . SER B 2 170 ? 134.49300 137.08400 170.90500 1.000 30.47000 170 SER B CA 1
ATOM 4560 C C . SER B 2 170 ? 134.72600 138.59100 170.88800 1.000 30.47000 170 SER B C 1
ATOM 4561 O O . SER B 2 170 ? 135.72300 139.09100 170.36400 1.000 30.47000 170 SER B O 1
ATOM 4564 N N . MET B 2 171 ? 133.77600 139.31400 171.47100 1.000 42.42000 171 MET B N 1
ATOM 4565 C CA . MET B 2 171 ? 133.68400 140.76900 171.40700 1.000 42.42000 171 MET B CA 1
ATOM 4566 C C . MET B 2 171 ? 133.47400 141.32600 172.81400 1.000 42.42000 171 MET B C 1
ATOM 4567 O O . MET B 2 171 ? 132.56000 142.10800 173.09000 1.000 42.42000 171 MET B O 1
ATOM 4572 N N . ASP B 2 172 ? 134.31500 140.88900 173.74600 1.000 44.68000 172 ASP B N 1
ATOM 4573 C CA . ASP B 2 172 ? 133.99300 141.01900 175.16100 1.000 44.68000 172 ASP B CA 1
ATOM 4574 C C . ASP B 2 172 ? 134.56000 142.28800 175.79000 1.000 44.68000 172 ASP B C 1
ATOM 4575 O O . ASP B 2 172 ? 133.80900 143.08500 176.36000 1.000 44.68000 172 ASP B O 1
ATOM 4580 N N . ASP B 2 173 ? 135.87300 142.50100 175.69700 1.000 37.89000 173 ASP B N 1
ATOM 4581 C CA . ASP B 2 173 ? 136.49400 143.71000 176.22400 1.000 37.89000 173 ASP B CA 1
ATOM 4582 C C . ASP B 2 173 ? 136.61500 144.78700 175.14700 1.000 37.89000 173 ASP B C 1
ATOM 4583 O O . ASP B 2 173 ? 137.50300 145.64500 175.20200 1.000 37.89000 173 ASP B O 1
ATOM 4588 N N . PHE B 2 174 ? 135.72800 144.76000 174.16100 1.000 29.19000 174 PHE B N 1
ATOM 4589 C CA . PHE B 2 174 ? 135.85700 145.62300 172.99900 1.000 29.19000 174 PHE B CA 1
ATOM 4590 C C . PHE B 2 174 ? 135.41600 147.03800 173.33500 1.000 29.19000 174 PHE B C 1
ATOM 4591 O O . PHE B 2 174 ? 134.30700 147.25100 173.83200 1.000 29.19000 174 PHE B O 1
ATOM 4599 N N . THR B 2 175 ? 136.28700 147.99800 173.06400 1.000 31.45000 175 THR B N 1
ATOM 4600 C CA . THR B 2 175 ? 136.02600 149.42900 173.04900 1.000 31.45000 175 THR B CA 1
ATOM 4601 C C . THR B 2 175 ? 135.66200 149.86700 171.63300 1.000 31.45000 175 THR B C 1
ATOM 4602 O O . THR B 2 175 ? 136.36600 149.51800 170.68000 1.000 31.45000 175 THR B O 1
ATOM 4606 N N . PRO B 2 176 ? 134.56900 150.60800 171.46200 1.000 33.49000 176 PRO B N 1
ATOM 4607 C CA . PRO B 2 176 ? 134.15800 151.01100 170.11200 1.000 33.49000 176 PRO B CA 1
ATOM 4608 C C . PRO B 2 176 ? 135.10500 152.04500 169.52200 1.000 33.49000 176 PRO B C 1
ATOM 4609 O O . PRO B 2 176 ? 135.49700 153.00800 170.18500 1.000 33.49000 176 PRO B O 1
ATOM 4613 N N . SER B 2 177 ? 135.47400 151.82700 168.25600 1.000 31.22000 177 SER B N 1
ATOM 4614 C CA . SER B 2 177 ? 136.58400 152.55200 167.64800 1.000 31.22000 177 SER B CA 1
ATOM 4615 C C . SER B 2 177 ? 136.24800 154.00300 167.33400 1.000 31.22000 177 SER B C 1
ATOM 4616 O O . SER B 2 177 ? 137.14100 154.85600 167.36400 1.000 31.22000 177 SER B O 1
ATOM 4619 N N . GLY B 2 178 ? 134.99600 154.30700 167.02500 1.000 30.54000 178 GLY B N 1
ATOM 4620 C CA . GLY B 2 178 ? 134.60600 155.66400 166.68600 1.000 30.54000 178 GLY B CA 1
ATOM 4621 C C . GLY B 2 178 ? 134.64500 155.96600 165.20500 1.000 30.54000 178 GLY B C 1
ATOM 4622 O O . GLY B 2 178 ? 133.81100 156.72200 164.70600 1.000 30.54000 178 GLY B O 1
ATOM 4623 N N . GLU B 2 179 ? 135.60700 155.38900 164.48600 1.000 29.96000 179 GLU B N 1
ATOM 4624 C CA . GLU B 2 179 ? 135.66900 155.51600 163.03600 1.000 29.96000 179 GLU B CA 1
ATOM 4625 C C . GLU B 2 179 ? 135.08500 154.30400 162.32300 1.000 29.96000 179 GLU B C 1
ATOM 4626 O O . GLU B 2 179 ? 134.34800 154.45500 161.34500 1.000 29.96000 179 GLU B O 1
ATOM 4632 N N . TRP B 2 180 ? 135.39300 153.10200 162.79400 1.000 24.56000 180 TRP B N 1
ATOM 4633 C CA . TRP B 2 180 ? 134.97300 151.88200 162.13000 1.000 24.56000 180 TRP B CA 1
ATOM 4634 C C . TRP B 2 180 ? 133.93900 151.12900 162.97000 1.000 24.56000 180 TRP B C 1
ATOM 4635 O O . TRP B 2 180 ? 133.74700 151.39500 164.15700 1.000 24.56000 180 TRP B O 1
ATOM 4646 N N . ASP B 2 181 ? 133.28400 150.15300 162.34700 1.000 25.39000 181 ASP B N 1
ATOM 4647 C CA . ASP B 2 181 ? 132.26700 149.33400 163.00000 1.000 25.39000 181 ASP B CA 1
ATOM 4648 C C . ASP B 2 181 ? 132.54700 147.88100 162.67600 1.000 25.39000 181 ASP B C 1
ATOM 4649 O O . ASP B 2 181 ? 132.61200 147.51600 161.49900 1.000 25.39000 181 ASP B O 1
ATOM 4654 N N . ILE B 2 182 ? 132.69400 147.05600 163.69300 1.000 25.82000 182 ILE B N 1
ATOM 4655 C CA . ILE B 2 182 ? 132.75900 145.62100 163.46400 1.000 25.82000 182 ILE B CA 1
ATOM 4656 C C . ILE B 2 182 ? 131.33900 145.07900 163.34500 1.000 25.82000 182 ILE B C 1
ATOM 4657 O O . ILE B 2 182 ? 130.46300 145.37400 164.16800 1.000 25.82000 182 ILE B O 1
ATOM 4662 N N . VAL B 2 183 ? 131.08200 144.34000 162.26400 1.000 24.01000 183 VAL B N 1
ATOM 4663 C CA . VAL B 2 183 ? 129.74700 143.86100 161.93800 1.000 24.01000 183 VAL B CA 1
ATOM 4664 C C . VAL B 2 183 ? 129.64000 142.34400 162.05900 1.000 24.01000 183 VAL B C 1
ATOM 4665 O O . VAL B 2 183 ? 128.61100 141.82300 162.50400 1.000 24.01000 183 VAL B O 1
ATOM 4669 N N . ALA B 2 184 ? 130.71000 141.61900 161.73800 1.000 24.06000 184 ALA B N 1
ATOM 4670 C CA . ALA B 2 184 ? 130.78400 140.18300 161.95200 1.000 24.06000 184 ALA B CA 1
ATOM 4671 C C . ALA B 2 184 ? 132.25200 139.80200 162.01400 1.000 24.06000 184 ALA B C 1
ATOM 4672 O O . ALA B 2 184 ? 133.09300 140.44100 161.38000 1.000 24.06000 184 ALA B O 1
ATOM 4674 N N . LEU B 2 185 ? 132.55600 138.77200 162.79800 1.000 23.66000 185 LEU B N 1
ATOM 4675 C CA . LEU B 2 185 ? 133.92400 138.27600 162.95000 1.000 23.66000 185 LEU B CA 1
ATOM 4676 C C . LEU B 2 185 ? 133.93600 136.75800 162.81800 1.000 23.66000 185 LEU B C 1
ATOM 4677 O O . LEU B 2 185 ? 134.01400 136.04500 163.82400 1.000 23.66000 185 LEU B O 1
ATOM 4682 N N . PRO B 2 186 ? 133.87400 136.22600 161.60100 1.000 23.24000 186 PRO B N 1
ATOM 4683 C CA . PRO B 2 186 ? 133.93600 134.77300 161.43300 1.000 23.24000 186 PRO B CA 1
ATOM 4684 C C . PRO B 2 186 ? 135.37300 134.27500 161.50700 1.000 23.24000 186 PRO B C 1
ATOM 4685 O O . PRO B 2 186 ? 136.33200 135.03600 161.40500 1.000 23.24000 186 PRO B O 1
ATOM 4689 N N . GLY B 2 187 ? 135.50300 132.96500 16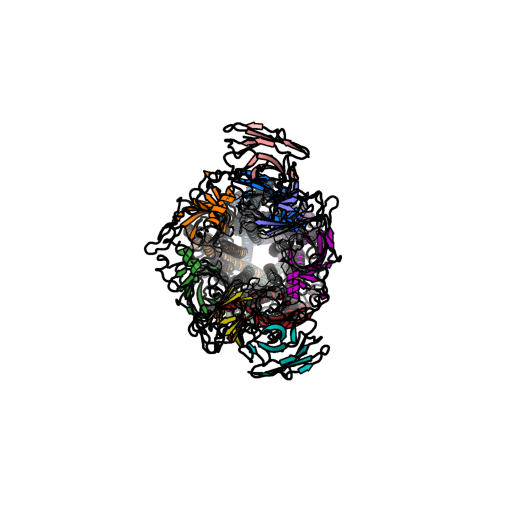1.68300 1.000 22.44000 187 GLY B N 1
ATOM 4690 C CA . GLY B 2 187 ? 136.80300 132.32600 161.72600 1.000 22.44000 187 GLY B CA 1
ATOM 4691 C C . GLY B 2 187 ? 136.72300 130.91000 161.20400 1.000 22.44000 187 GLY B C 1
ATOM 4692 O O . GLY B 2 187 ? 135.72500 130.22400 161.43600 1.000 22.44000 187 GLY B O 1
ATOM 4693 N N . ARG B 2 188 ? 137.75200 130.45300 160.49700 1.000 23.58000 188 ARG B N 1
ATOM 4694 C CA . ARG B 2 188 ? 137.70100 129.16300 159.83000 1.000 23.58000 188 ARG B CA 1
ATOM 4695 C C . ARG B 2 188 ? 139.05700 128.47400 159.92100 1.000 23.58000 188 ARG B C 1
ATOM 4696 O O . ARG B 2 188 ? 140.07900 129.08700 160.24800 1.000 23.58000 188 ARG B O 1
ATOM 4704 N N . ARG B 2 189 ? 139.05000 127.17900 159.61900 1.000 24.45000 189 ARG B N 1
ATOM 4705 C CA . ARG B 2 189 ? 140.21800 126.31400 159.72200 1.000 24.45000 189 ARG B CA 1
ATOM 4706 C C . ARG B 2 189 ? 140.47800 125.71400 158.35200 1.000 24.45000 189 ARG B C 1
ATOM 4707 O O . ARG B 2 189 ? 139.66000 124.94100 157.84700 1.000 24.45000 189 ARG B O 1
ATOM 4715 N N . THR B 2 190 ? 141.61400 126.06200 157.75900 1.000 31.80000 190 THR B N 1
ATOM 4716 C CA . THR B 2 190 ? 141.91800 125.74200 156.37000 1.000 31.80000 190 THR B CA 1
ATOM 4717 C C . THR B 2 190 ? 142.91500 124.59500 156.30800 1.000 31.80000 190 THR B C 1
ATOM 4718 O O . THR B 2 190 ? 144.02900 124.70800 156.82600 1.000 31.80000 190 THR B O 1
ATOM 4722 N N . VAL B 2 191 ? 142.51700 123.50100 155.66700 1.000 42.83000 191 VAL B N 1
ATOM 4723 C CA . VAL B 2 191 ? 143.39700 122.37000 155.40000 1.000 42.83000 191 VAL B CA 1
ATOM 4724 C C . VAL B 2 191 ? 143.22500 121.98800 153.93400 1.000 42.83000 191 VAL B C 1
ATOM 4725 O O . VAL B 2 191 ? 142.12800 122.10700 153.37500 1.000 42.83000 191 VAL B O 1
ATOM 4729 N N . ASN B 2 192 ? 144.32500 121.60100 153.28500 1.000 53.49000 192 ASN B N 1
ATOM 4730 C CA . ASN B 2 192 ? 144.28900 121.28300 151.86600 1.000 53.49000 192 ASN B CA 1
ATOM 4731 C C . ASN B 2 192 ? 144.30500 119.78000 151.67200 1.000 53.49000 192 ASN B C 1
ATOM 4732 O O . ASN B 2 192 ? 145.28700 119.13000 152.06100 1.000 53.49000 192 ASN B O 1
ATOM 4737 N N . PRO B 2 193 ? 143.25700 119.18500 151.10600 1.000 58.31000 193 PRO B N 1
ATOM 4738 C CA . PRO B 2 193 ? 143.34600 117.78500 150.68600 1.000 58.31000 193 PRO B CA 1
ATOM 4739 C C . PRO B 2 193 ? 144.32400 117.63500 149.53400 1.000 58.31000 193 PRO B C 1
ATOM 4740 O O . PRO B 2 193 ? 144.52700 118.56200 148.74400 1.000 58.31000 193 PRO B O 1
ATOM 4744 N N . GLN B 2 194 ? 144.93600 116.44600 149.46300 1.000 63.99000 194 GLN B N 1
ATOM 4745 C CA . GLN B 2 194 ? 146.07800 116.13700 148.58900 1.000 63.99000 194 GLN B CA 1
ATOM 4746 C C . GLN B 2 194 ? 147.24400 117.09900 148.81200 1.000 63.99000 194 GLN B C 1
ATOM 4747 O O . GLN B 2 194 ? 147.96800 117.44500 147.87500 1.000 63.99000 194 GLN B O 1
ATOM 4753 N N . ASP B 2 195 ? 147.41900 117.53300 150.05900 1.000 58.26000 195 ASP B N 1
ATOM 4754 C CA . ASP B 2 195 ? 148.54600 118.32300 150.53500 1.000 58.26000 195 ASP B CA 1
ATOM 4755 C C . ASP B 2 195 ? 148.59600 118.21500 152.05300 1.000 58.26000 195 ASP B C 1
ATOM 4756 O O . ASP B 2 195 ? 148.12900 119.12600 152.74800 1.000 58.26000 195 ASP B O 1
ATOM 4761 N N . PRO B 2 196 ? 149.15600 117.13700 152.61200 1.000 49.50000 196 PRO B N 1
ATOM 4762 C CA . PRO B 2 196 ? 149.26300 117.04900 154.07400 1.000 49.50000 196 PRO B CA 1
ATOM 4763 C C . PRO B 2 196 ? 150.32300 117.98600 154.63000 1.000 49.50000 196 PRO B C 1
ATOM 4764 O O . PRO B 2 196 ? 150.98100 118.70300 153.86500 1.000 49.50000 196 PRO B O 1
ATOM 4768 N N . SER B 2 197 ? 150.49600 117.95900 155.95500 1.000 39.63000 197 SER B N 1
ATOM 4769 C CA . SER B 2 197 ? 151.35600 118.87900 156.70700 1.000 39.63000 197 SER B CA 1
ATOM 4770 C C . SER B 2 197 ? 150.97400 120.33600 156.44700 1.000 39.63000 197 SER B C 1
ATOM 4771 O O . SER B 2 197 ? 151.81000 121.18000 156.12100 1.000 39.63000 197 SER B O 1
ATOM 4774 N N . TYR B 2 198 ? 149.68400 120.63000 156.60500 1.000 34.98000 198 TYR B N 1
ATOM 4775 C CA . TYR B 2 198 ? 149.16600 121.98200 156.43300 1.000 34.98000 198 TYR B CA 1
ATOM 4776 C C . TYR B 2 198 ? 148.11800 122.24800 157.50100 1.000 34.98000 198 TYR B C 1
ATOM 4777 O O . TYR B 2 198 ? 147.08600 121.57400 157.53800 1.000 34.98000 198 TYR B O 1
ATOM 4786 N N . VAL B 2 199 ? 148.37600 123.23000 158.36000 1.000 27.54000 199 VAL B N 1
ATOM 4787 C CA . VAL B 2 199 ? 147.39500 123.71200 159.32300 1.000 27.54000 199 VAL B CA 1
ATOM 4788 C C . VAL B 2 199 ? 147.29800 125.22400 159.22600 1.000 27.54000 199 VAL B C 1
ATOM 4789 O O . VAL B 2 199 ? 148.27000 125.91000 158.89800 1.000 27.54000 199 VAL B O 1
ATOM 4793 N N . ASP B 2 200 ? 146.11300 125.73900 159.53600 1.000 22.87000 200 ASP B N 1
ATOM 4794 C CA . ASP B 2 200 ? 145.82700 127.15700 159.40100 1.000 22.87000 200 ASP B CA 1
ATOM 4795 C C . ASP B 2 200 ? 144.57000 127.45900 160.19700 1.000 22.87000 200 ASP B C 1
ATOM 4796 O O . ASP B 2 200 ? 143.62400 126.67200 160.18300 1.000 22.87000 200 ASP B O 1
ATOM 4801 N N . VAL B 2 201 ? 144.57100 128.58600 160.90300 1.000 17.29000 201 VAL B N 1
ATOM 4802 C CA . VAL B 2 201 ? 143.35500 129.13800 161.49000 1.000 17.29000 201 VAL B CA 1
ATOM 4803 C C . VAL B 2 201 ? 143.30600 130.60100 161.09400 1.000 17.29000 201 VAL B C 1
ATOM 4804 O O . VAL B 2 201 ? 144.15700 131.38700 161.52000 1.000 17.29000 201 VAL B O 1
ATOM 4808 N N . THR B 2 202 ? 142.33300 130.97400 160.27500 1.000 17.85000 202 THR B N 1
ATOM 4809 C CA . THR B 2 202 ? 142.22200 132.35400 159.83300 1.000 17.85000 202 THR B CA 1
ATOM 4810 C C . THR B 2 202 ? 140.97800 132.98000 160.43500 1.000 17.85000 202 THR B C 1
ATOM 4811 O O . THR B 2 202 ? 139.93800 132.33100 160.55600 1.000 17.85000 202 THR B O 1
ATOM 4815 N N . TYR B 2 203 ? 141.09300 134.24600 160.80800 1.000 16.45000 203 TYR B N 1
ATOM 4816 C CA . TYR B 2 203 ? 139.97200 135.02300 161.31300 1.000 16.45000 203 TYR B CA 1
ATOM 4817 C C . TYR B 2 203 ? 139.71800 136.17400 160.35900 1.000 16.45000 203 TYR B C 1
ATOM 4818 O O . TYR B 2 203 ? 140.64600 136.90900 160.01000 1.000 16.45000 203 TYR B O 1
ATOM 4827 N N . ASP B 2 204 ? 138.47200 136.31300 159.92600 1.000 21.63000 204 ASP B N 1
ATOM 4828 C CA . ASP B 2 204 ? 138.06400 137.38600 159.03400 1.000 21.63000 204 ASP B CA 1
ATOM 4829 C C . ASP B 2 204 ? 137.45500 138.51000 159.85200 1.000 21.63000 204 ASP B C 1
ATOM 4830 O O . ASP B 2 204 ? 136.62200 138.26300 160.72700 1.000 21.63000 204 ASP B O 1
ATOM 4835 N N . PHE B 2 205 ? 137.87300 139.73500 159.57700 1.000 19.92000 205 PHE B N 1
ATOM 4836 C CA . PHE B 2 205 ? 137.28000 140.93000 160.15700 1.000 19.92000 205 PHE B CA 1
ATOM 4837 C C . PHE B 2 205 ? 136.65400 141.68300 158.99700 1.000 19.92000 205 PHE B C 1
ATOM 4838 O O . PHE B 2 205 ? 137.37500 142.21100 158.14100 1.000 19.92000 205 PHE B O 1
ATOM 4846 N N . ILE B 2 206 ? 135.32900 141.70600 158.93600 1.000 21.25000 206 ILE B N 1
ATOM 4847 C CA . ILE B 2 206 ? 134.63100 142.55400 157.98200 1.000 21.25000 206 ILE B CA 1
ATOM 4848 C C . ILE B 2 206 ? 134.17600 143.80800 158.71800 1.000 21.25000 206 ILE B C 1
ATOM 4849 O O . ILE B 2 206 ? 133.51600 143.73900 159.76100 1.000 21.25000 206 ILE B O 1
ATOM 4854 N N . ILE B 2 207 ? 134.61700 144.95600 158.21900 1.000 21.15000 207 ILE B N 1
ATOM 4855 C CA . ILE B 2 207 ? 134.59700 146.21400 158.94900 1.000 21.15000 207 ILE B CA 1
ATOM 4856 C C . ILE B 2 207 ? 133.86400 147.22900 158.08500 1.000 21.15000 207 ILE B C 1
ATOM 4857 O O . ILE B 2 207 ? 134.26700 147.47900 156.94300 1.000 21.15000 207 ILE B O 1
ATOM 4862 N N . LYS B 2 208 ? 132.79700 147.80600 158.61600 1.000 23.08000 208 LYS B N 1
ATOM 4863 C CA . LYS B 2 208 ? 132.11000 148.90400 157.95600 1.000 23.08000 208 LYS B CA 1
ATOM 4864 C C . LYS B 2 208 ? 132.71600 150.21900 158.44400 1.000 23.08000 208 LYS B C 1
ATOM 4865 O O . LYS B 2 208 ? 133.32000 150.27900 159.51100 1.000 23.08000 208 LYS B O 1
ATOM 4871 N N . ARG B 2 209 ? 132.58100 151.27100 157.64500 1.000 23.58000 209 ARG B N 1
ATOM 4872 C CA . ARG B 2 209 ? 133.03700 152.59400 158.04500 1.000 23.58000 209 ARG B CA 1
ATOM 4873 C C . ARG B 2 209 ? 131.85900 153.42300 158.54300 1.000 23.58000 209 ARG B C 1
ATOM 4874 O O . ARG B 2 209 ? 130.75500 153.33500 158.00300 1.000 23.58000 209 ARG B O 1
ATOM 4882 N N . LYS B 2 210 ? 132.09300 154.21600 159.59800 1.000 27.07000 210 LYS B N 1
ATOM 4883 C CA . LYS B 2 210 ? 131.19800 155.32400 159.91000 1.000 27.07000 210 LYS B CA 1
ATOM 4884 C C . LYS B 2 210 ? 131.56000 156.47500 158.98000 1.000 27.07000 210 LYS B C 1
ATOM 4885 O O . LYS B 2 210 ? 132.62400 157.08500 159.14300 1.000 27.07000 210 LYS B O 1
ATOM 4891 N N . PRO B 2 211 ? 130.72100 156.80600 158.00100 1.000 25.59000 211 PRO B N 1
ATOM 4892 C CA . PRO B 2 211 ? 131.17800 157.61300 156.86200 1.000 25.59000 211 PRO B CA 1
ATOM 4893 C C . PRO B 2 211 ? 130.92200 159.10900 156.95800 1.000 25.59000 211 PRO B C 1
ATOM 4894 O O . PRO B 2 211 ? 131.13700 159.79400 155.95600 1.000 25.59000 211 PRO B O 1
ATOM 4898 N N . LEU B 2 212 ? 130.47900 159.63600 158.10300 1.000 27.95000 212 LEU B N 1
ATOM 4899 C CA . LEU B 2 212 ? 129.97700 161.00800 158.13500 1.000 27.95000 212 LEU B CA 1
ATOM 4900 C C . LEU B 2 212 ? 131.09700 162.03900 158.01900 1.000 27.95000 212 LEU B C 1
ATOM 4901 O O . LEU B 2 212 ? 130.86000 163.13800 157.50900 1.000 27.95000 212 LEU B O 1
ATOM 4906 N N . PHE B 2 213 ? 132.31500 161.69600 158.44900 1.000 29.09000 213 PHE B N 1
ATOM 4907 C CA . PHE B 2 213 ? 133.42700 162.64400 158.40800 1.000 29.09000 213 PHE B CA 1
ATOM 4908 C C . PHE B 2 213 ? 133.84600 162.94500 156.97500 1.000 29.09000 213 PHE B C 1
ATOM 4909 O O . PHE B 2 213 ? 133.88300 164.11000 156.55400 1.000 29.09000 213 PHE B O 1
ATOM 4917 N N . TYR B 2 214 ? 134.16900 161.90100 156.20800 1.000 28.26000 214 TYR B N 1
ATOM 4918 C CA . TYR B 2 214 ? 134.60700 162.11100 154.83500 1.000 28.26000 214 TYR B CA 1
ATOM 4919 C C . TYR B 2 214 ? 133.46700 162.58000 153.94700 1.000 28.26000 214 TYR B C 1
ATOM 4920 O O . TYR B 2 214 ? 133.71500 163.30400 152.98000 1.000 28.26000 214 TYR B O 1
ATOM 4929 N N . THR B 2 215 ? 132.22400 162.21500 154.28000 1.000 27.98000 215 THR B N 1
ATOM 4930 C CA . THR B 2 215 ? 131.06100 162.79700 153.61500 1.000 27.98000 215 THR B CA 1
ATOM 4931 C C . THR B 2 215 ? 131.03000 164.30600 153.80200 1.000 27.98000 215 THR B C 1
ATOM 4932 O O . THR B 2 215 ? 131.19200 165.06100 152.83600 1.000 27.98000 215 THR B O 1
ATOM 4936 N N . ILE B 2 216 ? 130.95000 164.75300 155.06000 1.000 28.92000 216 ILE B N 1
ATOM 4937 C CA . ILE B 2 216 ? 130.78000 166.16400 155.38700 1.000 28.92000 216 ILE B CA 1
ATOM 4938 C C . ILE B 2 216 ? 132.01500 167.00200 155.07200 1.000 28.92000 216 ILE B C 1
ATOM 4939 O O . ILE B 2 216 ? 131.93300 168.23400 155.08200 1.000 28.92000 216 ILE B O 1
ATOM 4944 N N . ASN B 2 217 ? 133.15900 166.37900 154.77600 1.000 30.19000 217 ASN B N 1
ATOM 4945 C CA . ASN B 2 217 ? 134.33500 167.14900 154.39800 1.000 30.19000 217 ASN B CA 1
ATOM 4946 C C . ASN B 2 217 ? 134.75800 167.01200 152.94000 1.000 30.19000 217 ASN B C 1
ATOM 4947 O O . ASN B 2 217 ? 135.56500 167.82700 152.48300 1.000 30.19000 217 ASN B O 1
ATOM 4952 N N . LEU B 2 218 ? 134.27200 166.01600 152.19400 1.000 30.44000 218 LEU B N 1
ATOM 4953 C CA . LEU B 2 218 ? 134.73600 165.87800 150.81900 1.000 30.44000 218 LEU B CA 1
ATOM 4954 C C . LEU B 2 218 ? 133.61900 165.73000 149.79500 1.000 30.44000 218 LEU B C 1
ATOM 4955 O O . LEU B 2 218 ? 133.80800 166.10800 148.63700 1.000 30.44000 218 LEU B O 1
ATOM 4960 N N . ILE B 2 219 ? 132.47100 165.16400 150.17200 1.000 30.07000 219 ILE B N 1
ATOM 4961 C CA . ILE B 2 219 ? 131.43800 164.92400 149.17000 1.000 30.07000 219 ILE B CA 1
ATOM 4962 C C . ILE B 2 219 ? 130.70700 166.21900 148.83300 1.000 30.07000 219 ILE B C 1
ATOM 4963 O O . ILE B 2 219 ? 130.39200 166.48300 147.66700 1.000 30.07000 219 ILE B O 1
ATOM 4968 N N . ILE B 2 220 ? 130.46400 167.05800 149.83400 1.000 29.24000 220 ILE B N 1
ATOM 4969 C CA . ILE B 2 220 ? 129.78300 168.33900 149.64800 1.000 29.24000 220 ILE B CA 1
ATOM 4970 C C . ILE B 2 220 ? 130.63900 169.33500 148.85400 1.000 29.24000 220 ILE B C 1
ATOM 4971 O O . ILE B 2 220 ? 130.08700 169.97600 147.94400 1.000 29.24000 220 ILE B O 1
ATOM 4976 N N . PRO B 2 221 ? 131.95600 169.51700 149.09800 1.000 28.77000 221 PRO B N 1
ATOM 4977 C CA . PRO B 2 221 ? 132.71100 170.39000 148.18000 1.000 28.77000 221 PRO B CA 1
ATOM 4978 C C . PRO B 2 221 ? 132.90100 169.81100 146.78800 1.000 28.77000 221 PRO B C 1
ATOM 4979 O O . PRO B 2 221 ? 133.05900 170.58400 145.83400 1.000 28.77000 221 PRO B O 1
ATOM 4983 N N . CYS B 2 222 ? 132.87600 168.48300 146.64400 1.000 31.56000 222 CYS B N 1
ATOM 4984 C CA . CYS B 2 222 ? 132.93000 167.85700 145.32600 1.000 31.56000 222 CYS B CA 1
ATOM 4985 C C . CYS B 2 222 ? 131.72900 168.24200 144.47200 1.000 31.56000 222 CYS B C 1
ATOM 4986 O O . CYS B 2 222 ? 131.88500 168.73700 143.34800 1.000 31.56000 222 CYS B O 1
ATOM 4989 N N . VAL B 2 223 ? 130.51900 168.03800 145.00000 1.000 29.45000 223 VAL B N 1
ATOM 4990 C CA . VAL B 2 223 ? 129.31400 168.38300 144.25400 1.000 29.45000 223 VAL B CA 1
ATOM 4991 C C . VAL B 2 223 ? 129.17500 169.89900 144.13300 1.000 29.45000 223 VAL B C 1
ATOM 4992 O O . VAL B 2 223 ? 128.61700 170.39600 143.15000 1.000 29.45000 223 VAL B O 1
ATOM 4996 N N . LEU B 2 224 ? 129.76100 170.65300 145.06700 1.000 29.77000 224 LEU B N 1
ATOM 4997 C CA . LEU B 2 224 ? 129.80400 172.11000 144.97400 1.000 29.77000 224 LEU B CA 1
ATOM 4998 C C . LEU B 2 224 ? 130.61300 172.58400 143.76300 1.000 29.77000 224 LEU B C 1
ATOM 4999 O O . LEU B 2 224 ? 130.10100 173.30200 142.88800 1.000 29.77000 224 LEU B O 1
ATOM 5004 N N . THR B 2 225 ? 131.88400 172.18000 143.68800 1.000 28.92000 225 THR B N 1
ATOM 5005 C CA . THR B 2 225 ? 132.72700 172.59400 142.57100 1.000 28.92000 225 THR B CA 1
ATOM 5006 C C . THR B 2 225 ? 132.34200 171.91700 141.26100 1.000 28.92000 225 THR B C 1
ATOM 5007 O O . THR B 2 225 ? 132.75900 172.38500 140.19800 1.000 28.92000 225 THR B O 1
ATOM 5011 N N . THR B 2 226 ? 131.56800 170.83100 141.30400 1.000 27.72000 226 THR B N 1
ATOM 5012 C CA . THR B 2 226 ? 131.00500 170.30800 140.06600 1.000 27.72000 226 THR B CA 1
ATOM 5013 C C . THR B 2 226 ? 129.81100 171.14300 139.61600 1.000 27.72000 226 THR B C 1
ATOM 5014 O O . THR B 2 226 ? 129.64000 171.39600 138.41800 1.000 27.72000 226 THR B O 1
ATOM 5018 N N . LEU B 2 227 ? 128.99600 171.60300 140.57000 1.000 30.53000 227 LEU B N 1
ATOM 5019 C CA . LEU B 2 227 ? 127.85800 172.46100 140.26400 1.000 30.53000 227 LEU B CA 1
ATOM 5020 C C . LEU B 2 227 ? 128.29900 173.81000 139.71600 1.000 30.53000 227 LEU B C 1
ATOM 5021 O O . LEU B 2 227 ? 127.54200 174.45900 138.98700 1.000 30.53000 227 LEU B O 1
ATOM 5026 N N . LEU B 2 228 ? 129.50700 174.25000 140.05300 1.000 27.04000 228 LEU B N 1
ATOM 5027 C CA . LEU B 2 228 ? 130.00900 175.50200 139.49100 1.000 27.04000 228 LEU B CA 1
ATOM 5028 C C . LEU B 2 228 ? 130.61300 175.35500 138.08800 1.000 27.04000 228 LEU B C 1
ATOM 5029 O O . LEU B 2 228 ? 131.27100 176.29500 137.63000 1.000 27.04000 228 LEU B O 1
ATOM 5034 N N . ALA B 2 229 ? 130.40800 174.23600 137.38600 1.000 30.28000 229 ALA B N 1
ATOM 5035 C CA . ALA B 2 229 ? 131.09200 173.98500 136.12200 1.000 30.28000 229 ALA B CA 1
ATOM 5036 C C . ALA B 2 229 ? 130.22100 174.15200 134.88600 1.000 30.28000 229 ALA B C 1
ATOM 5037 O O . ALA B 2 229 ? 130.76600 174.26000 133.78400 1.000 30.28000 229 ALA B O 1
ATOM 5039 N N . ILE B 2 230 ? 128.90000 174.17000 135.03300 1.000 34.86000 230 ILE B N 1
ATOM 5040 C CA . ILE B 2 230 ? 127.98800 174.36900 133.91200 1.000 34.86000 230 ILE B CA 1
ATOM 5041 C C . ILE B 2 230 ? 127.44000 175.78400 134.00100 1.000 34.86000 230 ILE B C 1
ATOM 5042 O O . ILE B 2 230 ? 126.33200 176.07800 133.54100 1.000 34.86000 230 ILE B O 1
ATOM 5047 N N . LEU B 2 231 ? 128.23700 176.66500 134.59000 1.000 28.33000 231 LEU B N 1
ATOM 5048 C CA . LEU B 2 231 ? 127.79600 177.97500 135.02300 1.000 28.33000 231 LEU B CA 1
ATOM 5049 C C . LEU B 2 231 ? 128.53300 179.11100 134.33400 1.000 28.33000 231 LEU B C 1
ATOM 5050 O O . LEU B 2 231 ? 128.05900 180.24900 134.38400 1.000 28.33000 231 LEU B O 1
ATOM 5055 N N . VAL B 2 232 ? 129.64700 178.83000 133.65300 1.000 27.69000 232 VAL B N 1
ATOM 5056 C CA . VAL B 2 232 ? 130.39700 179.86600 132.94500 1.000 27.69000 232 VAL B CA 1
ATOM 5057 C C . VAL B 2 232 ? 129.75400 180.27200 131.63200 1.000 27.69000 232 VAL B C 1
ATOM 5058 O O . VAL B 2 232 ? 130.24700 181.19600 130.97600 1.000 27.69000 232 VAL B O 1
ATOM 5062 N N . PHE B 2 233 ? 128.67900 179.60200 131.22000 1.000 26.26000 233 PHE B N 1
ATOM 5063 C CA . PHE B 2 233 ? 128.02200 179.90500 129.95900 1.000 26.26000 233 PHE B CA 1
ATOM 5064 C C . PHE B 2 233 ? 126.88100 180.89400 130.11300 1.000 26.26000 233 PHE B C 1
ATOM 5065 O O . PHE B 2 233 ? 126.49100 181.53200 129.13100 1.000 26.26000 233 PHE B O 1
ATOM 5073 N N . TYR B 2 234 ? 126.33300 181.03100 131.31500 1.000 27.56000 234 TYR B N 1
ATOM 5074 C CA . TYR B 2 234 ? 125.30600 182.02900 131.55800 1.000 27.56000 234 TYR B CA 1
ATOM 5075 C C . TYR B 2 234 ? 125.91100 183.40800 131.75900 1.000 27.56000 234 TYR B C 1
ATOM 5076 O O . TYR B 2 234 ? 125.19300 184.40900 131.68000 1.000 27.56000 234 TYR B O 1
ATOM 5085 N N . LEU B 2 235 ? 127.21100 183.47500 131.98800 1.000 26.32000 235 LEU B N 1
ATOM 5086 C CA . LEU B 2 235 ? 127.93000 184.72800 132.16200 1.000 26.32000 235 LEU B CA 1
ATOM 5087 C C . LEU B 2 235 ? 128.15400 185.38300 130.80500 1.000 26.32000 235 LEU B C 1
ATOM 5088 O O . LEU B 2 235 ? 128.65200 184.72700 129.88700 1.000 26.32000 235 LEU B O 1
ATOM 5093 N N . PRO B 2 236 ? 127.79700 186.65400 130.63500 1.000 26.37000 236 PRO B N 1
ATOM 5094 C CA . PRO B 2 236 ? 127.96100 187.29200 129.32800 1.000 26.37000 236 PRO B CA 1
ATOM 5095 C C . PRO B 2 236 ? 129.41500 187.60000 129.02600 1.000 26.37000 236 PRO B C 1
ATOM 5096 O O . PRO B 2 236 ? 130.21100 187.91100 129.91400 1.000 26.37000 236 PRO B O 1
ATOM 5100 N N . SER B 2 237 ? 129.75300 187.52300 127.74000 1.000 28.30000 237 SER B N 1
ATOM 5101 C CA . SER B 2 237 ? 131.10900 187.79400 127.28900 1.000 28.30000 237 SER B CA 1
ATOM 5102 C C . SER B 2 237 ? 131.43700 189.27800 127.23100 1.000 28.30000 237 SER B C 1
ATOM 5103 O O . SER B 2 237 ? 132.60000 189.62500 127.00000 1.000 28.30000 237 SER B O 1
ATOM 5106 N N . ASP B 2 238 ? 130.44900 190.15400 127.42500 1.000 35.57000 238 ASP B N 1
ATOM 5107 C CA . ASP B 2 238 ? 130.71900 191.58700 127.44500 1.000 35.57000 238 ASP B CA 1
ATOM 5108 C C . ASP B 2 238 ? 131.52300 191.96600 128.68300 1.000 35.57000 238 ASP B C 1
ATOM 5109 O O . ASP B 2 238 ? 132.35900 192.87500 128.63600 1.000 35.57000 238 ASP B O 1
ATOM 5114 N N . CYS B 2 239 ? 131.29400 191.27100 129.79300 1.000 39.26000 239 CYS B N 1
ATOM 5115 C CA . CYS B 2 239 ? 132.16100 191.39700 130.94900 1.000 39.26000 239 CYS B CA 1
ATOM 5116 C C . CYS B 2 239 ? 133.47900 190.67000 130.69000 1.000 39.26000 239 CYS B C 1
ATOM 5117 O O . CYS B 2 239 ? 133.62300 189.90300 129.73500 1.000 39.26000 239 CYS B O 1
ATOM 5120 N N . GLY B 2 240 ? 134.45000 190.90800 131.56200 1.000 37.04000 240 GLY B N 1
ATOM 5121 C CA . GLY B 2 240 ? 135.76100 190.32600 131.36600 1.000 37.04000 240 GLY B CA 1
ATOM 5122 C C . GLY B 2 240 ? 136.14700 189.34000 132.44400 1.000 37.04000 240 GLY B C 1
ATOM 5123 O O . GLY B 2 240 ? 137.28300 189.35600 132.92100 1.000 37.04000 240 GLY B O 1
ATOM 5124 N N . GLU B 2 241 ? 135.21300 188.48100 132.85300 1.000 36.71000 241 GLU B N 1
ATOM 5125 C CA . GLU B 2 241 ? 135.44800 187.59800 133.98800 1.000 36.71000 241 GLU B CA 1
ATOM 5126 C C . GLU B 2 241 ? 135.08500 186.15300 133.67000 1.000 36.71000 241 GLU B C 1
ATOM 5127 O O . GLU B 2 241 ? 134.67300 185.41000 134.56200 1.000 36.71000 241 GLU B O 1
ATOM 5133 N N . LYS B 2 242 ? 135.23700 185.72600 132.41600 1.000 26.65000 242 LYS B N 1
ATOM 5134 C CA . LYS B 2 242 ? 134.91400 184.34300 132.07500 1.000 26.65000 242 LYS B CA 1
ATOM 5135 C C . LYS B 2 242 ? 136.10400 183.42300 132.30000 1.000 26.65000 242 LYS B C 1
ATOM 5136 O O . LYS B 2 242 ? 135.96900 182.35200 132.91100 1.000 26.65000 242 LYS B O 1
ATOM 5142 N N . MET B 2 243 ? 137.27700 183.82800 131.80600 1.000 28.65000 243 MET B N 1
ATOM 5143 C CA . MET B 2 243 ? 138.45500 182.97300 131.87900 1.000 28.65000 243 MET B CA 1
ATOM 5144 C C . MET B 2 243 ? 138.94000 182.80300 133.31000 1.000 28.65000 243 MET B C 1
ATOM 5145 O O . MET B 2 243 ? 139.46800 181.73900 133.65200 1.000 28.65000 243 MET B O 1
ATOM 5150 N N . THR B 2 244 ? 138.73900 183.82200 134.15200 1.000 26.09000 244 THR B N 1
ATOM 5151 C CA . THR B 2 244 ? 139.03400 183.71100 135.57800 1.000 26.09000 244 THR B CA 1
ATOM 5152 C C . THR B 2 244 ? 138.22400 182.59200 136.22200 1.000 26.09000 244 THR B C 1
ATOM 5153 O O . THR B 2 244 ? 138.77600 181.73200 136.92200 1.000 26.09000 244 THR B O 1
ATOM 5157 N N . LEU B 2 245 ? 136.92000 182.55100 135.93100 1.000 21.16000 245 LEU B N 1
ATOM 5158 C CA . LEU B 2 245 ? 136.04400 181.53600 136.50700 1.000 21.16000 245 LEU B CA 1
ATOM 5159 C C . LEU B 2 245 ? 136.37100 180.14400 135.97600 1.000 21.16000 245 LEU B C 1
ATOM 5160 O O . LEU B 2 245 ? 136.38500 179.17400 136.74600 1.000 21.16000 245 LEU B O 1
ATOM 5165 N N . CYS B 2 246 ? 136.68400 180.03400 134.67900 1.000 20.05000 246 CYS B N 1
ATOM 5166 C CA . CYS B 2 246 ? 136.99100 178.72800 134.09300 1.000 20.05000 246 CYS B CA 1
ATOM 5167 C C . CYS B 2 246 ? 138.29300 178.15100 134.64800 1.000 20.05000 246 CYS B C 1
ATOM 5168 O O . CYS B 2 246 ? 138.34000 176.98200 135.07100 1.000 20.05000 246 CYS B O 1
ATOM 5171 N N . ILE B 2 247 ? 139.35700 178.96600 134.66600 1.000 18.64000 247 ILE B N 1
ATOM 5172 C CA . ILE B 2 247 ? 140.64800 178.53200 135.19300 1.000 18.64000 247 ILE B CA 1
ATOM 5173 C C . ILE B 2 247 ? 140.54800 178.21600 136.68200 1.000 18.64000 247 ILE B C 1
ATOM 5174 O O . ILE B 2 247 ? 141.15200 177.25000 137.16700 1.000 18.64000 247 ILE B O 1
ATOM 5179 N N . SER B 2 248 ? 139.71700 178.96200 137.41500 1.000 16.68000 248 SER B N 1
ATOM 5180 C CA . SER B 2 248 ? 139.59500 178.72700 138.84900 1.000 16.68000 248 SER B CA 1
ATOM 5181 C C . SER B 2 248 ? 138.83800 177.44000 139.15700 1.000 16.68000 248 SER B C 1
ATOM 5182 O O . SER B 2 248 ? 139.18500 176.73200 140.11300 1.000 16.68000 248 SER B O 1
ATOM 5185 N N . VAL B 2 249 ? 137.81500 177.11100 138.35800 1.000 16.33000 249 VAL B N 1
ATOM 5186 C CA . VAL B 2 249 ? 137.11500 175.84100 138.54500 1.000 16.33000 249 VAL B CA 1
ATOM 5187 C C . VAL B 2 249 ? 138.03300 174.66500 138.22500 1.000 16.33000 249 VAL B C 1
ATOM 5188 O O . VAL B 2 249 ? 138.07400 173.67900 138.97800 1.000 16.33000 249 VAL B O 1
ATOM 5192 N N . LEU B 2 250 ? 138.81700 174.76500 137.14000 1.000 16.96000 250 LEU B N 1
ATOM 5193 C CA . LEU B 2 250 ? 139.76600 173.69300 136.82500 1.000 16.96000 250 LEU B CA 1
ATOM 5194 C C . LEU B 2 250 ? 140.84700 173.55500 137.89400 1.000 16.96000 250 LEU B C 1
ATOM 5195 O O . LEU B 2 250 ? 141.26600 172.43300 138.21100 1.000 16.96000 250 LEU B O 1
ATOM 5200 N N . LEU B 2 251 ? 141.25500 174.67200 138.50300 1.000 15.28000 251 LEU B N 1
ATOM 5201 C CA . LEU B 2 251 ? 142.23800 174.63700 139.58100 1.000 15.28000 251 LEU B CA 1
ATOM 5202 C C . LEU B 2 251 ? 141.68400 173.93400 140.81200 1.000 15.28000 251 LEU B C 1
ATOM 5203 O O . LEU B 2 251 ? 142.37200 173.10100 141.41600 1.000 15.28000 251 LEU B O 1
ATOM 5208 N N . ALA B 2 252 ? 140.44200 174.24800 141.19100 1.000 16.69000 252 ALA B N 1
ATOM 5209 C CA . ALA B 2 252 ? 139.84600 173.61300 142.36300 1.000 16.69000 252 ALA B CA 1
ATOM 5210 C C . ALA B 2 252 ? 139.60800 172.12200 142.13700 1.000 16.69000 252 ALA B C 1
ATOM 5211 O O . ALA B 2 252 ? 139.80500 171.31400 143.05300 1.000 16.69000 252 ALA B O 1
ATOM 5213 N N . LEU B 2 253 ? 139.22500 171.73400 140.91700 1.000 18.84000 253 LEU B N 1
ATOM 5214 C CA . LEU B 2 253 ? 139.04500 170.31300 140.61800 1.000 18.84000 253 LEU B CA 1
ATOM 5215 C C . LEU B 2 253 ? 140.36100 169.54200 140.66000 1.000 18.84000 253 LEU B C 1
ATOM 5216 O O . LEU B 2 253 ? 140.40900 168.43400 141.21200 1.000 18.84000 253 LEU B O 1
ATOM 5221 N N . THR B 2 254 ? 141.44100 170.10200 140.09300 1.000 19.72000 254 THR B N 1
ATOM 5222 C CA . THR B 2 254 ? 142.74100 169.43700 140.20600 1.000 19.72000 254 THR B CA 1
ATOM 5223 C C . THR B 2 254 ? 143.23400 169.39300 141.64800 1.000 19.72000 254 THR B C 1
ATOM 5224 O O . THR B 2 254 ? 143.90900 168.43200 142.04100 1.000 19.72000 254 THR B O 1
ATOM 5228 N N . PHE B 2 255 ? 142.87900 170.40000 142.45100 1.000 20.74000 255 PHE B N 1
ATOM 5229 C CA . PHE B 2 255 ? 143.23800 170.39700 143.86500 1.000 20.74000 255 PHE B CA 1
ATOM 5230 C C . PHE B 2 255 ? 142.54200 169.27300 144.61800 1.000 20.74000 255 PHE B C 1
ATOM 5231 O O . PHE B 2 255 ? 143.17500 168.56600 145.40900 1.000 20.74000 255 PHE B O 1
ATOM 5239 N N . PHE B 2 256 ? 141.23700 169.09000 144.38900 1.000 20.57000 256 PHE B N 1
ATOM 5240 C CA . PHE B 2 256 ? 140.54700 167.98800 145.05900 1.000 20.57000 256 PHE B CA 1
ATOM 5241 C C . PHE B 2 256 ? 140.98500 166.62900 144.52600 1.000 20.57000 256 PHE B C 1
ATOM 5242 O O . PHE B 2 256 ? 140.95200 165.64700 145.27300 1.000 20.57000 256 PHE B O 1
ATOM 5250 N N . LEU B 2 257 ? 141.42600 166.54900 143.26500 1.000 20.70000 257 LEU B N 1
ATOM 5251 C CA . LEU B 2 257 ? 141.95700 165.28200 142.76300 1.000 20.70000 257 LEU B CA 1
ATOM 5252 C C . LEU B 2 257 ? 143.28300 164.93200 143.42900 1.000 20.70000 257 LEU B C 1
ATOM 5253 O O . LEU B 2 257 ? 143.50300 163.78000 143.82500 1.000 20.70000 257 LEU B O 1
ATOM 5258 N N . LEU B 2 258 ? 144.17100 165.91600 143.58600 1.000 20.88000 258 LEU B N 1
ATOM 5259 C CA . LEU B 2 258 ? 145.42200 165.65400 144.28800 1.000 20.88000 258 LEU B CA 1
ATOM 5260 C C . LEU B 2 258 ? 145.21400 165.45100 145.78500 1.000 20.88000 258 LEU B C 1
ATOM 5261 O O . LEU B 2 258 ? 146.04700 164.81100 146.43100 1.000 20.88000 258 LEU B O 1
ATOM 5266 N N . LEU B 2 259 ? 144.12000 165.96900 146.34500 1.000 21.83000 259 LEU B N 1
ATOM 5267 C CA . LEU B 2 259 ? 143.80300 165.68700 147.74200 1.000 21.83000 259 LEU B CA 1
ATOM 5268 C C . LEU B 2 259 ? 143.26800 164.26900 147.91200 1.000 21.83000 259 LEU B C 1
ATOM 5269 O O . LEU B 2 259 ? 143.62800 163.58000 148.87100 1.000 21.83000 259 LEU B O 1
ATOM 5274 N N . ILE B 2 260 ? 142.39100 163.82200 147.00700 1.000 22.79000 260 ILE B N 1
ATOM 5275 C CA . ILE B 2 260 ? 141.81200 162.48800 147.12800 1.000 22.79000 260 ILE B CA 1
ATOM 5276 C C . ILE B 2 260 ? 142.81700 161.40800 146.73800 1.000 22.79000 260 ILE B C 1
ATOM 5277 O O . ILE B 2 260 ? 142.71100 160.27200 147.21200 1.000 22.79000 260 ILE B O 1
ATOM 5282 N N . SER B 2 261 ? 143.83900 161.73500 145.94400 1.000 23.61000 261 SER B N 1
ATOM 5283 C CA . SER B 2 261 ? 144.86600 160.74200 145.64700 1.000 23.61000 261 SER B CA 1
ATOM 5284 C C . SER B 2 261 ? 145.85900 160.54800 146.78700 1.000 23.61000 261 SER B C 1
ATOM 5285 O O . SER B 2 261 ? 146.77500 159.73200 146.65300 1.000 23.61000 261 SER B O 1
ATOM 5288 N N . LYS B 2 262 ? 145.70900 161.27600 147.89300 1.000 24.00000 262 LYS B N 1
ATOM 5289 C CA . LYS B 2 262 ? 146.57600 161.14100 149.05600 1.000 24.00000 262 LYS B CA 1
ATOM 5290 C C . LYS B 2 262 ? 145.99500 160.20700 150.11100 1.000 24.00000 262 LYS B C 1
ATOM 5291 O O . LYS B 2 262 ? 146.72200 159.38800 150.68000 1.000 24.00000 262 LYS B O 1
ATOM 5297 N N . ILE B 2 263 ? 144.69200 160.31400 150.38700 1.000 24.77000 263 ILE B N 1
ATOM 5298 C CA . ILE B 2 263 ? 144.04500 159.46300 151.38400 1.000 24.77000 263 ILE B CA 1
ATOM 5299 C C . ILE B 2 263 ? 143.72800 158.07700 150.83800 1.000 24.77000 263 ILE B C 1
ATOM 5300 O O . ILE B 2 263 ? 143.43100 157.16100 151.61500 1.000 24.77000 263 ILE B O 1
ATOM 5305 N N . VAL B 2 264 ? 143.82500 157.88500 149.52500 1.000 27.90000 264 VAL B N 1
ATOM 5306 C CA . VAL B 2 264 ? 143.52500 156.61700 148.86200 1.000 27.90000 264 VAL B CA 1
ATOM 5307 C C . VAL B 2 264 ? 144.84000 155.84100 148.80200 1.000 27.90000 264 VAL B C 1
ATOM 5308 O O . VAL B 2 264 ? 145.91300 156.45800 148.85900 1.000 27.90000 264 VAL B O 1
ATOM 5312 N N . PRO B 2 265 ? 144.83500 154.50500 148.77000 1.000 33.10000 265 PRO B N 1
ATOM 5313 C CA . PRO B 2 265 ? 146.08500 153.78800 148.53200 1.000 33.10000 265 PRO B CA 1
ATOM 5314 C C . PRO B 2 265 ? 146.49200 153.87000 147.07300 1.000 33.10000 265 PRO B C 1
ATOM 5315 O O . PRO B 2 265 ? 145.63300 153.95300 146.17800 1.000 33.10000 265 PRO B O 1
ATOM 5319 N N . PRO B 2 266 ? 147.79500 153.85600 146.78200 1.000 34.00000 266 PRO B N 1
ATOM 5320 C CA . PRO B 2 266 ? 148.26000 153.86100 145.37800 1.000 34.00000 266 PRO B CA 1
ATOM 5321 C C . PRO B 2 266 ? 148.24100 152.47400 144.74600 1.000 34.00000 266 PRO B C 1
ATOM 5322 O O . PRO B 2 266 ? 149.27000 151.84900 144.47800 1.000 34.00000 266 PRO B O 1
ATOM 5326 N N . THR B 2 267 ? 147.04000 151.96400 144.49200 1.000 40.65000 267 THR B N 1
ATOM 5327 C CA . THR B 2 267 ? 146.85900 150.69800 143.80200 1.000 40.65000 267 THR B CA 1
ATOM 5328 C C . THR B 2 267 ? 146.08000 150.91800 142.51500 1.000 40.65000 267 THR B C 1
ATOM 5329 O O . THR B 2 267 ? 145.36200 151.90900 142.35900 1.000 40.65000 267 THR B O 1
ATOM 5333 N N . SER B 2 268 ? 146.22400 149.97100 141.59000 1.000 43.97000 268 SER B N 1
ATOM 5334 C CA . SER B 2 268 ? 145.57700 150.05200 140.28800 1.000 43.97000 268 SER B CA 1
ATOM 5335 C C . SER B 2 268 ? 144.56400 148.93300 140.07500 1.000 43.97000 268 SER B C 1
ATOM 5336 O O . SER B 2 268 ? 144.34100 148.50000 138.94200 1.000 43.97000 268 SER B O 1
ATOM 5339 N N . LEU B 2 269 ? 143.95900 148.44300 141.15900 1.000 54.05000 269 LEU B N 1
ATOM 5340 C CA . LEU B 2 269 ? 142.80800 147.55600 141.02900 1.000 54.05000 269 LEU B CA 1
ATOM 5341 C C . LEU B 2 269 ? 141.63800 148.29200 140.39200 1.000 54.05000 269 LEU B C 1
ATOM 5342 O O . LEU B 2 269 ? 141.17600 147.92900 139.30400 1.000 54.05000 269 LEU B O 1
ATOM 5347 N N . ASP B 2 270 ? 141.15900 149.34400 141.05300 1.000 48.47000 270 ASP B N 1
ATOM 5348 C CA . ASP B 2 270 ? 140.22000 150.27800 140.45100 1.000 48.47000 270 ASP B CA 1
ATOM 5349 C C . ASP B 2 270 ? 140.33100 151.60300 141.18800 1.000 48.47000 270 ASP B C 1
ATOM 5350 O O . ASP B 2 270 ? 140.56900 151.62800 142.39600 1.000 48.47000 270 ASP B O 1
ATOM 5355 N N . VAL B 2 271 ? 140.15500 152.69400 140.45000 1.000 33.70000 271 VAL B N 1
ATOM 5356 C CA . VAL B 2 271 ? 140.07400 154.02500 141.04200 1.000 33.70000 271 VAL B CA 1
ATOM 5357 C C . VAL B 2 271 ? 138.74500 154.13100 141.77900 1.000 33.70000 271 VAL B C 1
ATOM 5358 O O . VAL B 2 271 ? 137.78400 153.43900 141.41500 1.000 33.70000 271 VAL B O 1
ATOM 5362 N N . PRO B 2 272 ? 138.64300 154.94300 142.82800 1.000 25.67000 272 PRO B N 1
ATOM 5363 C CA . PRO B 2 272 ? 137.33600 155.18400 143.44300 1.000 25.67000 272 PRO B CA 1
ATOM 5364 C C . PRO B 2 272 ? 136.44800 156.02200 142.53900 1.000 25.67000 272 PRO B C 1
ATOM 5365 O O . PRO B 2 272 ? 136.89900 156.62800 141.56600 1.000 25.67000 272 PRO B O 1
ATOM 5369 N N . LEU B 2 273 ? 135.15600 156.04300 142.87300 1.000 23.81000 273 LEU B N 1
ATOM 5370 C CA . LEU B 2 273 ? 134.19400 156.78300 142.06600 1.000 23.81000 273 LEU B CA 1
ATOM 5371 C C . LEU B 2 273 ? 134.38000 158.29100 142.17300 1.000 23.81000 273 LEU B C 1
ATOM 5372 O O . LEU B 2 273 ? 133.98700 159.01400 141.25100 1.000 23.81000 273 LEU B O 1
ATOM 5377 N N . ILE B 2 274 ? 134.99400 158.77500 143.25500 1.000 25.20000 274 ILE B N 1
ATOM 5378 C CA . ILE B 2 274 ? 135.29800 160.19700 143.36500 1.000 25.20000 274 ILE B CA 1
ATOM 5379 C C . ILE B 2 274 ? 136.37700 160.59600 142.36400 1.000 25.20000 274 ILE B C 1
ATOM 5380 O O . ILE B 2 274 ? 136.27100 161.63600 141.70600 1.000 25.20000 274 ILE B O 1
ATOM 5385 N N . GLY B 2 275 ? 137.41900 159.77300 142.21900 1.000 22.93000 275 GLY B N 1
ATOM 5386 C CA . GLY B 2 275 ? 138.47700 160.09400 141.27300 1.000 22.93000 275 GLY B CA 1
ATOM 5387 C C . GLY B 2 275 ? 138.01200 160.03100 139.83100 1.000 22.93000 275 GLY B C 1
ATOM 5388 O O . GLY B 2 275 ? 138.37200 160.88300 139.01100 1.000 22.93000 275 GLY B O 1
ATOM 5389 N N . LYS B 2 276 ? 137.16400 159.05400 139.51600 1.000 24.18000 276 LYS B N 1
ATOM 5390 C CA . LYS B 2 276 ? 136.60500 158.93800 138.17400 1.000 24.18000 276 LYS B CA 1
ATOM 5391 C C . LYS B 2 276 ? 135.64600 160.08700 137.87900 1.000 24.18000 276 LYS B C 1
ATOM 5392 O O . LYS B 2 276 ? 135.63600 160.63200 136.76400 1.000 24.18000 276 LYS B O 1
ATOM 5398 N N . TYR B 2 277 ? 134.87800 160.50100 138.89000 1.000 25.54000 277 TYR B N 1
ATOM 5399 C CA . TYR B 2 277 ? 133.95100 161.61700 138.74400 1.000 25.54000 277 TYR B CA 1
ATOM 5400 C C . TYR B 2 277 ? 134.68900 162.93100 138.52400 1.000 25.54000 277 TYR B C 1
ATOM 5401 O O . TYR B 2 277 ? 134.31200 163.72500 137.65100 1.000 25.54000 277 TYR B O 1
ATOM 5410 N N . LEU B 2 278 ? 135.76200 163.16400 139.28400 1.000 22.22000 278 LEU B N 1
ATOM 5411 C CA . LEU B 2 278 ? 136.55400 164.37300 139.09300 1.000 22.22000 278 LEU B CA 1
ATOM 5412 C C . LEU B 2 278 ? 137.32100 164.36100 137.78000 1.000 22.22000 278 LEU B C 1
ATOM 5413 O O . LEU B 2 278 ? 137.52000 165.42400 137.19100 1.000 22.22000 278 LEU B O 1
ATOM 5418 N N . MET B 2 279 ? 137.74300 163.18800 137.29700 1.000 25.70000 279 MET B N 1
ATOM 5419 C CA . MET B 2 279 ? 138.40000 163.12500 135.99200 1.000 25.70000 279 MET B CA 1
ATOM 5420 C C . MET B 2 279 ? 137.42900 163.47800 134.86600 1.000 25.70000 279 MET B C 1
ATOM 5421 O O . MET B 2 279 ? 137.78100 164.24000 133.95000 1.000 25.70000 279 MET B O 1
ATOM 5426 N N . PHE B 2 280 ? 136.20000 162.94800 134.94000 1.000 23.18000 280 PHE B N 1
ATOM 5427 C CA . PHE B 2 280 ? 135.15000 163.29500 133.98300 1.000 23.18000 280 PHE B CA 1
ATOM 5428 C C . PHE B 2 280 ? 134.85000 164.79100 133.99800 1.000 23.18000 280 PHE B C 1
ATOM 5429 O O . PHE B 2 280 ? 134.82200 165.44500 132.94300 1.000 23.18000 280 PHE B O 1
ATOM 5437 N N . THR B 2 281 ? 134.67600 165.35900 135.19500 1.000 21.47000 281 THR B N 1
ATOM 5438 C CA . THR B 2 281 ? 134.33500 166.77300 135.30500 1.000 21.47000 281 THR B CA 1
ATOM 5439 C C . THR B 2 281 ? 135.50600 167.66700 134.89900 1.000 21.47000 281 THR B C 1
ATOM 5440 O O . THR B 2 281 ? 135.29400 168.75200 134.35400 1.000 21.47000 281 THR B O 1
ATOM 5444 N N . MET B 2 282 ? 136.74000 167.19400 135.08000 1.000 22.85000 282 MET B N 1
ATOM 5445 C CA . MET B 2 282 ? 137.91800 167.97100 134.70500 1.000 22.85000 282 MET B CA 1
ATOM 5446 C C . MET B 2 282 ? 138.07900 168.04800 133.19100 1.000 22.85000 282 MET B C 1
ATOM 5447 O O . MET B 2 282 ? 138.39000 169.11900 132.64700 1.000 22.85000 282 MET B O 1
ATOM 5452 N N . VAL B 2 283 ? 137.86800 166.92300 132.49600 1.000 20.70000 283 VAL B N 1
ATOM 5453 C CA . VAL B 2 283 ? 137.87500 166.94300 131.03200 1.000 20.70000 283 VAL B CA 1
ATOM 5454 C C . VAL B 2 283 ? 136.73400 167.81300 130.50200 1.000 20.70000 283 VAL B C 1
ATOM 5455 O O . VAL B 2 283 ? 136.89400 168.55000 129.51300 1.000 20.70000 283 VAL B O 1
ATOM 5459 N N . LEU B 2 284 ? 135.59000 167.79800 131.19700 1.000 21.09000 284 LEU B N 1
ATOM 5460 C CA . LEU B 2 284 ? 134.46400 168.64200 130.80200 1.000 21.09000 284 LEU B CA 1
ATOM 5461 C C . LEU B 2 284 ? 134.77600 170.13200 130.97600 1.000 21.09000 284 LEU B C 1
ATOM 5462 O O . LEU B 2 284 ? 134.41700 170.94700 130.12000 1.000 21.09000 284 LEU B O 1
ATOM 5467 N N . VAL B 2 285 ? 135.46300 170.50400 132.06100 1.000 18.96000 285 VAL B N 1
ATOM 5468 C CA . VAL B 2 285 ? 135.84600 171.90100 132.27900 1.000 18.96000 285 VAL B CA 1
ATOM 5469 C C . VAL B 2 285 ? 136.90300 172.35000 131.26600 1.000 18.96000 285 VAL B C 1
ATOM 5470 O O . VAL B 2 285 ? 136.90000 173.50800 130.83000 1.000 18.96000 285 VAL B O 1
ATOM 5474 N N . THR B 2 286 ? 137.78100 171.44400 130.82400 1.000 20.15000 286 THR B N 1
ATOM 5475 C CA . THR B 2 286 ? 138.74800 171.82400 129.79000 1.000 20.15000 286 THR B CA 1
ATOM 5476 C C . THR B 2 286 ? 138.06700 172.06700 128.44300 1.000 20.15000 286 THR B C 1
ATOM 5477 O O . THR B 2 286 ? 138.40600 173.02700 127.72500 1.000 20.15000 286 THR B O 1
ATOM 5481 N N . PHE B 2 287 ? 137.08700 171.22200 128.09300 1.000 23.13000 287 PHE B N 1
ATOM 5482 C CA . PHE B 2 287 ? 136.27400 171.50500 126.90900 1.000 23.13000 287 PHE B CA 1
ATOM 5483 C C . PHE B 2 287 ? 135.47600 172.79200 127.06800 1.000 23.13000 287 PHE B C 1
ATOM 5484 O O . PHE B 2 287 ? 135.26000 173.51200 126.08600 1.000 23.13000 287 PHE B O 1
ATOM 5492 N N . SER B 2 288 ? 135.06600 173.11400 128.29800 1.000 21.09000 288 SER B N 1
ATOM 5493 C CA . SER B 2 288 ? 134.40400 174.38700 128.56200 1.000 21.09000 288 SER B CA 1
ATOM 5494 C C . SER B 2 288 ? 135.33500 175.57200 128.33300 1.000 21.09000 288 SER B C 1
ATOM 5495 O O . SER B 2 288 ? 134.90100 176.60800 127.82300 1.000 21.09000 288 SER B O 1
ATOM 5498 N N . ILE B 2 289 ? 136.61800 175.43200 128.68300 1.000 19.30000 289 ILE B N 1
ATOM 5499 C CA . ILE B 2 289 ? 137.58500 176.51000 128.45300 1.000 19.30000 289 ILE B CA 1
ATOM 5500 C C . ILE B 2 289 ? 137.79400 176.73400 126.96000 1.000 19.30000 289 ILE B C 1
ATOM 5501 O O . ILE B 2 289 ? 137.79500 177.88000 126.48400 1.000 19.30000 289 ILE B O 1
ATOM 5506 N N . VAL B 2 290 ? 137.94900 175.64700 126.19300 1.000 20.11000 290 VAL B N 1
ATOM 5507 C CA . VAL B 2 290 ? 138.22000 175.84300 124.76700 1.000 20.11000 290 VAL B CA 1
ATOM 5508 C C . VAL B 2 290 ? 136.97300 176.34800 124.02700 1.000 20.11000 290 VAL B C 1
ATOM 5509 O O . VAL B 2 290 ? 137.08100 177.21300 123.14200 1.000 20.11000 290 VAL B O 1
ATOM 5513 N N . THR B 2 291 ? 135.76800 175.92500 124.43300 1.000 20.67000 291 THR B N 1
ATOM 5514 C CA . THR B 2 291 ? 134.59300 176.50200 123.79200 1.000 20.67000 291 THR B CA 1
ATOM 5515 C C . THR B 2 291 ? 134.27900 177.90400 124.30100 1.000 20.67000 291 THR B C 1
ATOM 5516 O O . THR B 2 291 ? 133.64200 178.67300 123.57900 1.000 20.67000 291 THR B O 1
ATOM 5520 N N . SER B 2 292 ? 134.76700 178.28700 125.48500 1.000 19.51000 292 SER B N 1
ATOM 5521 C CA . SER B 2 292 ? 134.57900 179.65700 125.94100 1.000 19.51000 292 SER B CA 1
ATOM 5522 C C . SER B 2 292 ? 135.50400 180.61300 125.20600 1.000 19.51000 292 SER B C 1
ATOM 5523 O O . SER B 2 292 ? 135.11200 181.73900 124.89100 1.000 19.51000 292 SER B O 1
ATOM 5526 N N . VAL B 2 293 ? 136.72100 180.16900 124.89400 1.000 20.03000 293 VAL B N 1
ATOM 5527 C CA . VAL B 2 293 ? 137.60400 180.97900 124.05700 1.000 20.03000 293 VAL B CA 1
ATOM 5528 C C . VAL B 2 293 ? 137.06000 181.07400 122.63500 1.000 20.03000 293 VAL B C 1
ATOM 5529 O O . VAL B 2 293 ? 137.09300 182.14900 122.01100 1.000 20.03000 293 VAL B O 1
ATOM 5533 N N . CYS B 2 294 ? 136.48100 179.98100 122.12700 1.000 23.14000 294 CYS B N 1
ATOM 5534 C CA . CYS B 2 294 ? 135.87300 180.03500 120.80000 1.000 23.14000 294 CYS B CA 1
ATOM 5535 C C . CYS B 2 294 ? 134.63200 180.92800 120.76000 1.000 23.14000 294 CYS B C 1
ATOM 5536 O O . CYS B 2 294 ? 134.40200 181.61000 119.75600 1.000 23.14000 294 CYS B O 1
ATOM 5539 N N . VAL B 2 295 ? 133.83700 180.96300 121.83300 1.000 18.97000 295 VAL B N 1
ATOM 5540 C CA . VAL B 2 295 ? 132.65100 181.81500 121.84000 1.000 18.97000 295 VAL B CA 1
ATOM 5541 C C . VAL B 2 295 ? 133.00100 183.24900 122.22100 1.000 18.97000 295 VAL B C 1
ATOM 5542 O O . VAL B 2 295 ? 132.18800 184.15800 122.01800 1.000 18.97000 295 VAL B O 1
ATOM 5546 N N . LEU B 2 296 ? 134.19300 183.48700 122.76400 1.000 18.72000 296 LEU B N 1
ATOM 5547 C CA . LEU B 2 296 ? 134.62800 184.84900 123.02700 1.000 18.72000 296 LEU B CA 1
ATOM 5548 C C . LEU B 2 296 ? 135.34200 185.46200 121.83400 1.000 18.72000 296 LEU B C 1
ATOM 5549 O O . LEU B 2 296 ? 135.42900 186.69100 121.75000 1.000 18.72000 296 LEU B O 1
ATOM 5554 N N . ASN B 2 297 ? 135.84900 184.64100 120.90800 1.000 21.23000 297 ASN B N 1
ATOM 5555 C CA . ASN B 2 297 ? 136.40200 185.20900 119.68000 1.000 21.23000 297 ASN B CA 1
ATOM 5556 C C . ASN B 2 297 ? 135.30600 185.79800 118.79900 1.000 21.23000 297 ASN B C 1
ATOM 5557 O O . ASN B 2 297 ? 135.48100 186.87900 118.22700 1.000 21.23000 297 ASN B O 1
ATOM 5562 N N . VAL B 2 298 ? 134.16200 185.11800 118.68800 1.000 19.35000 298 VAL B N 1
ATOM 5563 C CA . VAL B 2 298 ? 133.09300 185.59400 117.81500 1.000 19.35000 298 VAL B CA 1
ATOM 5564 C C . VAL B 2 298 ? 132.34000 186.78400 118.38600 1.000 19.35000 298 VAL B C 1
ATOM 5565 O O . VAL B 2 298 ? 131.54900 187.39900 117.66800 1.000 19.35000 298 VAL B O 1
ATOM 5569 N N . HIS B 2 299 ? 132.55900 187.12500 119.65500 1.000 20.76000 299 HIS B N 1
ATOM 5570 C CA . HIS B 2 299 ? 131.91800 188.30400 120.22300 1.000 20.76000 299 HIS B CA 1
ATOM 5571 C C . HIS B 2 299 ? 132.60400 189.58700 119.77500 1.000 20.76000 299 HIS B C 1
ATOM 5572 O O . HIS B 2 299 ? 131.94000 190.61400 119.60300 1.000 20.76000 299 HIS B O 1
ATOM 5579 N N . HIS B 2 300 ? 133.92100 189.55200 119.58500 1.000 21.47000 300 HIS B N 1
ATOM 5580 C CA . HIS B 2 300 ? 134.71100 190.74300 119.27800 1.000 21.47000 300 HIS B CA 1
ATOM 5581 C C . HIS B 2 300 ? 135.03400 190.86600 117.79600 1.000 21.47000 300 HIS B C 1
ATOM 5582 O O . HIS B 2 300 ? 136.08800 191.39100 117.43200 1.000 21.47000 300 HIS B O 1
ATOM 5589 N N . ARG B 2 301 ? 134.15400 190.40200 116.91600 1.000 23.41000 301 ARG B N 1
ATOM 5590 C CA . ARG B 2 301 ? 134.35800 190.50600 115.47500 1.000 23.41000 301 ARG B CA 1
ATOM 5591 C C . ARG B 2 301 ? 133.65600 191.76400 114.97900 1.000 23.41000 301 ARG B C 1
ATOM 5592 O O . ARG B 2 301 ? 132.44300 191.91200 115.14700 1.000 23.41000 301 ARG B O 1
ATOM 5600 N N . SER B 2 302 ? 134.41900 192.66300 114.38400 1.000 27.83000 302 SER B N 1
ATOM 5601 C CA . SER B 2 302 ? 133.96600 193.94800 113.87700 1.000 27.83000 302 SER B CA 1
ATOM 5602 C C . SER B 2 302 ? 133.61400 193.84900 112.39900 1.000 27.83000 302 SER B C 1
ATOM 5603 O O . SER B 2 302 ? 134.07500 192.94100 111.70400 1.000 27.83000 302 SER B O 1
ATOM 5606 N N . PRO B 2 303 ? 132.78000 194.76000 111.88200 1.000 31.20000 303 PRO B N 1
ATOM 5607 C CA . PRO B 2 303 ? 132.50100 194.75100 110.43600 1.000 31.20000 303 PRO B CA 1
ATOM 5608 C C . PRO B 2 303 ? 133.68100 195.16000 109.57700 1.000 31.20000 303 PRO B C 1
ATOM 5609 O O . PRO B 2 303 ? 133.70500 194.81500 108.39000 1.000 31.20000 303 PRO B O 1
ATOM 5613 N N . SER B 2 304 ? 134.65000 195.88900 110.12600 1.000 30.60000 304 SER B N 1
ATOM 5614 C CA . SER B 2 304 ? 135.76700 196.37200 109.32700 1.000 30.60000 304 SER B CA 1
ATOM 5615 C C . SER B 2 304 ? 136.79700 195.29200 109.03500 1.000 30.60000 304 SER B C 1
ATOM 5616 O O . SER B 2 304 ? 137.55800 195.43100 108.07200 1.000 30.60000 304 SER B O 1
ATOM 5619 N N . THR B 2 305 ? 136.84400 194.22800 109.83700 1.000 29.10000 305 THR B N 1
ATOM 5620 C CA . THR B 2 305 ? 137.86100 193.19900 109.69700 1.000 29.10000 305 THR B CA 1
ATOM 5621 C C . THR B 2 305 ? 137.31600 191.82600 109.33800 1.000 29.10000 305 THR B C 1
ATOM 5622 O O . THR B 2 305 ? 138.11200 190.92800 109.04400 1.000 29.10000 305 THR B O 1
ATOM 5626 N N . HIS B 2 306 ? 136.00100 191.62700 109.35800 1.000 27.69000 306 HIS B N 1
ATOM 5627 C CA . HIS B 2 306 ? 135.42200 190.32400 109.07900 1.000 27.69000 306 HIS B CA 1
ATOM 5628 C C . HIS B 2 306 ? 134.17200 190.49600 108.23300 1.000 27.69000 306 HIS B C 1
ATOM 5629 O O . HIS B 2 306 ? 133.55200 191.56100 108.21300 1.000 27.69000 306 HIS B O 1
ATOM 5636 N N . THR B 2 307 ? 133.80500 189.42600 107.53400 1.000 32.87000 307 THR B N 1
ATOM 5637 C CA . THR B 2 307 ? 132.60100 189.38900 106.71800 1.000 32.87000 307 THR B CA 1
ATOM 5638 C C . THR B 2 307 ? 131.72900 188.23100 107.17600 1.000 32.87000 307 THR B C 1
ATOM 5639 O O . THR B 2 307 ? 132.18400 187.08300 107.20600 1.000 32.87000 307 THR B O 1
ATOM 5643 N N . MET B 2 308 ? 130.48300 188.53300 107.53400 1.000 38.70000 308 MET B N 1
ATOM 5644 C CA . MET B 2 308 ? 129.57400 187.51200 108.03600 1.000 38.70000 308 MET B CA 1
ATOM 5645 C C . MET B 2 308 ? 129.09700 186.63700 106.88200 1.000 38.70000 308 MET B C 1
ATOM 5646 O O . MET B 2 308 ? 128.41800 187.11600 105.96900 1.000 38.70000 308 MET B O 1
ATOM 5651 N N . ALA B 2 309 ? 129.46900 185.35900 106.92200 1.000 47.35000 309 ALA B N 1
ATOM 5652 C CA . ALA B 2 309 ? 129.15500 184.41500 105.86000 1.000 47.35000 309 ALA B CA 1
ATOM 5653 C C . ALA B 2 309 ? 127.65700 184.09500 105.84600 1.000 47.35000 309 ALA B C 1
ATOM 5654 O O . ALA B 2 309 ? 126.97000 184.28200 106.84900 1.000 47.35000 309 ALA B O 1
ATOM 5656 N N . PRO B 2 310 ? 127.11500 183.64400 104.70900 1.000 50.11000 310 PRO B N 1
ATOM 5657 C CA . PRO B 2 310 ? 125.67600 183.32700 104.67400 1.000 50.11000 310 PRO B CA 1
ATOM 5658 C C . PRO B 2 310 ? 125.27500 182.08900 105.46800 1.000 50.11000 310 PRO B C 1
ATOM 5659 O O . PRO B 2 310 ? 124.09000 181.95700 105.80600 1.000 50.11000 310 PRO B O 1
ATOM 5663 N N . TRP B 2 311 ? 126.20100 181.18200 105.78500 1.000 51.90000 311 TRP B N 1
ATOM 5664 C CA . TRP B 2 311 ? 125.78200 179.98700 106.50800 1.000 51.90000 311 TRP B CA 1
ATOM 5665 C C . TRP B 2 311 ? 125.54400 180.28100 107.98500 1.000 51.90000 311 TRP B C 1
ATOM 5666 O O . TRP B 2 311 ? 124.61900 179.72400 108.58400 1.000 51.90000 311 TRP B O 1
ATOM 5677 N N . VAL B 2 312 ? 126.33400 181.17800 108.58100 1.000 49.87000 312 VAL B N 1
ATOM 5678 C CA . VAL B 2 312 ? 126.05300 181.58600 109.95500 1.000 49.87000 312 VAL B CA 1
ATOM 5679 C C . VAL B 2 312 ? 124.81700 182.48400 109.99400 1.000 49.87000 312 VAL B C 1
ATOM 5680 O O . VAL B 2 312 ? 124.07400 182.48000 110.98600 1.000 49.87000 312 VAL B O 1
ATOM 5684 N N . LYS B 2 313 ? 124.54100 183.20400 108.89700 1.000 48.16000 313 LYS B N 1
ATOM 5685 C CA . LYS B 2 313 ? 123.27300 183.91600 108.73100 1.000 48.16000 313 LYS B CA 1
ATOM 5686 C C . LYS B 2 313 ? 122.08300 182.96400 108.78600 1.000 48.16000 313 LYS B C 1
ATOM 5687 O O . LYS B 2 313 ? 121.11600 183.20700 109.51600 1.000 48.16000 313 LYS B O 1
ATOM 5693 N N . ARG B 2 314 ? 122.12500 181.88200 108.00900 1.000 53.44000 314 ARG B N 1
ATOM 5694 C CA . ARG B 2 314 ? 120.96800 180.99400 107.96500 1.000 53.44000 314 ARG B CA 1
ATOM 5695 C C . ARG B 2 314 ? 120.88700 180.04800 109.15900 1.000 53.44000 314 ARG B C 1
ATOM 5696 O O . ARG B 2 314 ? 119.79200 179.57000 109.46700 1.000 53.44000 314 ARG B O 1
ATOM 5704 N N . CYS B 2 315 ? 122.00000 179.77000 109.84400 1.000 51.43000 315 CYS B N 1
ATOM 5705 C CA . CYS B 2 315 ? 121.99000 178.84300 110.97200 1.000 51.43000 315 CYS B CA 1
ATOM 5706 C C . CYS B 2 315 ? 121.83700 179.54900 112.31500 1.000 51.43000 315 CYS B C 1
ATOM 5707 O O . CYS B 2 315 ? 120.86700 179.30400 113.03800 1.000 51.43000 315 CYS B O 1
ATOM 5710 N N . PHE B 2 316 ? 122.77400 180.43100 112.66400 1.000 47.32000 316 PHE B N 1
ATOM 5711 C CA . PHE B 2 316 ? 122.86800 180.95200 114.02000 1.000 47.32000 316 PHE B CA 1
ATOM 5712 C C . PHE B 2 316 ? 122.08700 182.24000 114.21900 1.000 47.32000 316 PHE B C 1
ATOM 5713 O O . PHE B 2 316 ? 122.35300 182.96800 115.17900 1.000 47.32000 316 PHE B O 1
ATOM 5721 N N . LEU B 2 317 ? 121.13600 182.54300 113.34000 1.000 45.56000 317 LEU B N 1
ATOM 5722 C CA . LEU B 2 317 ? 120.40700 183.79700 113.45400 1.000 45.56000 317 LEU B CA 1
ATOM 5723 C C . LEU B 2 317 ? 118.90700 183.56700 113.31400 1.000 45.56000 317 LEU B C 1
ATOM 5724 O O . LEU B 2 317 ? 118.10600 184.33200 113.85900 1.000 45.56000 317 LEU B O 1
ATOM 5729 N N . HIS B 2 318 ? 118.51500 182.51800 112.59000 1.000 47.69000 318 HIS B N 1
ATOM 5730 C CA . HIS B 2 318 ? 117.10800 182.25700 112.31400 1.000 47.69000 318 HIS B CA 1
ATOM 5731 C C . HIS B 2 318 ? 116.61000 180.95000 112.90900 1.000 47.69000 318 HIS B C 1
ATOM 5732 O O . HIS B 2 318 ? 115.60000 180.94700 113.62100 1.000 47.69000 318 HIS B O 1
ATOM 5739 N N . LYS B 2 319 ? 117.28700 179.83600 112.63600 1.000 49.38000 319 LYS B N 1
ATOM 5740 C CA . LYS B 2 319 ? 116.77600 178.53300 113.04900 1.000 49.38000 319 LYS B CA 1
ATOM 5741 C C . LYS B 2 319 ? 116.97100 178.29400 114.54100 1.000 49.38000 319 LYS B C 1
ATOM 5742 O O . LYS B 2 319 ? 116.01000 178.00200 115.26000 1.000 49.38000 319 LYS B O 1
ATOM 5748 N N . LEU B 2 320 ? 118.20400 178.40400 115.02000 1.000 47.05000 320 LEU B N 1
ATOM 5749 C CA . LEU B 2 320 ? 118.52300 178.12900 116.41800 1.000 47.05000 320 LEU B CA 1
ATOM 5750 C C . LEU B 2 320 ? 117.93500 179.09900 117.45300 1.000 47.05000 320 LEU B C 1
ATOM 5751 O O . LEU B 2 320 ? 117.60700 178.63600 118.55300 1.000 47.05000 320 LEU B O 1
ATOM 5756 N N . PRO B 2 321 ? 117.77900 180.41300 117.20400 1.000 47.18000 321 PRO B N 1
ATOM 5757 C CA . PRO B 2 321 ? 117.01800 181.22300 118.17400 1.000 47.18000 321 PRO B CA 1
ATOM 5758 C C . PRO B 2 321 ? 115.53700 180.88400 118.26600 1.000 47.18000 321 PRO B C 1
ATOM 5759 O O . PRO B 2 321 ? 114.88800 181.30100 119.23200 1.000 47.18000 321 PRO B O 1
ATOM 5763 N N . THR B 2 322 ? 114.97400 180.16100 117.30000 1.000 51.04000 322 THR B N 1
ATOM 5764 C CA . THR B 2 322 ? 113.63500 179.61100 117.46200 1.000 51.04000 322 THR B CA 1
ATOM 5765 C C . THR B 2 322 ? 113.66300 178.20500 118.04200 1.000 51.04000 322 THR B C 1
ATOM 5766 O O . THR B 2 322 ? 112.69800 177.78800 118.69200 1.000 51.04000 322 THR B O 1
ATOM 5770 N N . PHE B 2 323 ? 114.75600 177.47300 117.82000 1.000 50.79000 323 PHE B N 1
ATOM 5771 C CA . PHE B 2 323 ? 114.90400 176.12800 118.36200 1.000 50.79000 323 PHE B CA 1
ATOM 5772 C C . PHE B 2 323 ? 115.20400 176.14300 119.85400 1.000 50.79000 323 PHE B C 1
ATOM 5773 O O . PHE B 2 323 ? 114.85000 175.19500 120.56200 1.000 50.79000 323 PHE B O 1
ATOM 5781 N N . LEU B 2 324 ? 115.84600 177.20000 120.34800 1.000 49.39000 324 LEU B N 1
ATOM 5782 C CA . LEU B 2 324 ? 116.27300 177.28700 121.73700 1.000 49.39000 324 LEU B CA 1
ATOM 5783 C C . LEU B 2 324 ? 115.45100 178.27900 122.54800 1.000 49.39000 324 LEU B C 1
ATOM 5784 O O . LEU B 2 324 ? 115.86400 178.63600 123.65700 1.000 49.39000 324 LEU B O 1
ATOM 5789 N N . PHE B 2 325 ? 114.31100 178.73100 122.00500 1.000 58.30000 325 PHE B N 1
ATOM 5790 C CA . PHE B 2 325 ? 113.39100 179.68900 122.63900 1.000 58.30000 325 PHE B CA 1
ATOM 5791 C C . PHE B 2 325 ? 114.08600 181.00900 122.98600 1.000 58.30000 325 PHE B C 1
ATOM 5792 O O . PHE B 2 325 ? 114.01400 181.49700 124.11500 1.000 58.30000 325 PHE B O 1
ATOM 5800 N N . MET B 2 326 ? 114.76600 181.59300 121.99900 1.000 50.30000 326 MET B N 1
ATOM 5801 C CA . MET B 2 326 ? 115.44400 182.87100 122.20400 1.000 50.30000 326 MET B CA 1
ATOM 5802 C C . MET B 2 326 ? 114.56900 184.03800 121.75500 1.000 50.30000 326 MET B C 1
ATOM 5803 O O . MET B 2 326 ? 114.24700 184.92000 122.55800 1.000 50.30000 326 MET B O 1
ATOM 5808 N N . LYS B 2 327 ? 114.21000 184.05400 120.46200 1.000 53.67000 327 LYS B N 1
ATOM 5809 C CA . LYS B 2 327 ? 113.23300 184.97600 119.86200 1.000 53.67000 327 LYS B CA 1
ATOM 5810 C C . LYS B 2 327 ? 113.65400 186.44100 119.99600 1.000 53.67000 327 LYS B C 1
ATOM 5811 O O . LYS B 2 327 ? 112.85900 187.29900 120.38900 1.000 53.67000 327 LYS B O 1
ATOM 5817 N N . ARG B 2 328 ? 114.91800 186.71200 119.65400 1.000 44.79000 328 ARG B N 1
ATOM 5818 C CA . ARG B 2 328 ? 115.54700 188.04600 119.68400 1.000 44.79000 328 ARG B CA 1
ATOM 5819 C C . ARG B 2 328 ? 115.41600 188.77000 121.02100 1.000 44.79000 328 ARG B C 1
ATOM 5820 O O . ARG B 2 328 ? 114.62300 189.70300 121.14800 1.000 44.79000 328 ARG B O 1
ATOM 5828 N N . ARG B 2 451 ? 127.81300 232.63500 97.67300 1.000 80.90000 400 ARG B N 1
ATOM 5829 C CA . ARG B 2 451 ? 127.10000 231.40100 97.97100 1.000 80.90000 400 ARG B CA 1
ATOM 5830 C C . ARG B 2 451 ? 128.13400 230.28200 98.16800 1.000 80.90000 400 ARG B C 1
ATOM 5831 O O . ARG B 2 451 ? 127.81400 229.18900 98.64100 1.000 80.90000 400 ARG B O 1
ATOM 5839 N N . GLN B 2 452 ? 129.39600 230.59000 97.84600 1.000 79.62000 401 GLN B N 1
ATOM 5840 C CA . GLN B 2 452 ? 130.46400 229.60100 97.97800 1.000 79.62000 401 GLN B CA 1
ATOM 5841 C C . GLN B 2 452 ? 130.77300 229.27800 99.43500 1.000 79.62000 401 GLN B C 1
ATOM 5842 O O . GLN B 2 452 ? 131.31300 228.20600 99.72800 1.000 79.62000 401 GLN B O 1
ATOM 5848 N N . ASP B 2 453 ? 130.45100 230.18500 100.35600 1.000 78.41000 402 ASP B N 1
ATOM 5849 C CA . ASP B 2 453 ? 130.50200 229.84000 101.76900 1.000 78.41000 402 ASP B CA 1
ATOM 5850 C C . ASP B 2 453 ? 129.23600 229.10700 102.19700 1.000 78.41000 402 ASP B C 1
ATOM 5851 O O . ASP B 2 453 ? 129.28600 228.24400 103.07900 1.000 78.41000 402 ASP B O 1
ATOM 5856 N N . VAL B 2 454 ? 128.10400 229.42100 101.56800 1.000 73.67000 403 VAL B N 1
ATOM 5857 C CA . VAL B 2 454 ? 126.83200 228.83200 101.96900 1.000 73.67000 403 VAL B CA 1
ATOM 5858 C C . VAL B 2 454 ? 126.71600 227.39800 101.46400 1.000 73.67000 403 VAL B C 1
ATOM 5859 O O . VAL B 2 454 ? 126.19900 226.52200 102.16900 1.000 73.67000 403 VAL B O 1
ATOM 5863 N N . GLN B 2 455 ? 127.22800 227.12700 100.25800 1.000 75.11000 404 GLN B N 1
ATOM 5864 C CA . GLN B 2 455 ? 127.02000 225.82600 99.62600 1.000 75.11000 404 GLN B CA 1
ATOM 5865 C C . GLN B 2 455 ? 127.81000 224.71900 100.31900 1.000 75.11000 404 GLN B C 1
ATOM 5866 O O . GLN B 2 455 ? 127.34800 223.57300 100.37300 1.000 75.11000 404 GLN B O 1
ATOM 5872 N N . GLU B 2 456 ? 128.97500 225.04000 100.88400 1.000 74.14000 405 GLU B N 1
ATOM 5873 C CA . GLU B 2 456 ? 129.75100 224.01900 101.57700 1.000 74.14000 405 GLU B CA 1
ATOM 5874 C C . GLU B 2 456 ? 129.16500 223.65900 102.93700 1.000 74.14000 405 GLU B C 1
ATOM 5875 O O . GLU B 2 456 ? 129.45500 222.57300 103.45100 1.000 74.14000 405 GLU B O 1
ATOM 5881 N N . ALA B 2 457 ? 128.33700 224.52900 103.52100 1.000 64.40000 406 ALA B N 1
ATOM 5882 C CA . ALA B 2 457 ? 127.67600 224.18700 104.77600 1.000 64.40000 406 ALA B CA 1
ATOM 5883 C C . ALA B 2 457 ? 126.61400 223.11400 104.56600 1.000 64.40000 406 ALA B C 1
ATOM 5884 O O . ALA B 2 457 ? 126.50400 222.17700 105.36900 1.000 64.40000 406 ALA B O 1
ATOM 5886 N N . LEU B 2 458 ? 125.83700 223.22700 103.48300 1.000 60.11000 407 LEU B N 1
ATOM 5887 C CA . LEU B 2 458 ? 124.83800 222.21300 103.15200 1.000 60.11000 407 LEU B CA 1
ATOM 5888 C C . LEU B 2 458 ? 125.49600 220.87700 102.82800 1.000 60.11000 407 LEU B C 1
ATOM 5889 O O . LEU B 2 458 ? 125.01500 219.81500 103.25200 1.000 60.11000 407 LEU B O 1
ATOM 5894 N N . GLU B 2 459 ? 126.61400 220.91900 102.09900 1.000 58.02000 408 GLU B N 1
ATOM 5895 C CA . GLU B 2 459 ? 127.35700 219.70800 101.77100 1.000 58.02000 408 GLU B CA 1
ATOM 5896 C C . GLU B 2 459 ? 127.96400 219.07900 103.02100 1.000 58.02000 408 GLU B C 1
ATOM 5897 O O . GLU B 2 459 ? 127.98900 217.84800 103.15600 1.000 58.02000 408 GLU B O 1
ATOM 5903 N N . GLY B 2 460 ? 128.40700 219.91100 103.96800 1.000 53.53000 409 GLY B N 1
ATOM 5904 C CA . GLY B 2 460 ? 128.91200 219.38900 105.22700 1.000 53.53000 409 GLY B CA 1
ATOM 5905 C C . GLY B 2 460 ? 127.83900 218.72400 106.07000 1.000 53.53000 409 GLY B C 1
ATOM 5906 O O . GLY B 2 460 ? 128.07400 217.66400 106.65700 1.000 53.53000 409 GLY B O 1
ATOM 5907 N N . VAL B 2 461 ? 126.64600 219.32500 106.12800 1.000 50.03000 410 VAL B N 1
ATOM 5908 C CA . VAL B 2 461 ? 125.54700 218.73000 106.89100 1.000 50.03000 410 VAL B CA 1
ATOM 5909 C C . VAL B 2 461 ? 125.09700 217.41600 106.25200 1.000 50.03000 410 VAL B C 1
ATOM 5910 O O . VAL B 2 461 ? 124.81000 216.43100 106.95400 1.000 50.03000 410 VAL B O 1
ATOM 5914 N N . SER B 2 462 ? 125.09600 217.36000 104.91300 1.000 50.14000 411 SER B N 1
ATOM 5915 C CA . SER B 2 462 ? 124.78000 216.11400 104.21700 1.000 50.14000 411 SER B CA 1
ATOM 5916 C C . SER B 2 462 ? 125.81700 215.03100 104.49900 1.000 50.14000 411 SER B C 1
ATOM 5917 O O . SER B 2 462 ? 125.46000 213.85800 104.69200 1.000 50.14000 411 SER B O 1
ATOM 5920 N N . PHE B 2 463 ? 127.09900 215.41000 104.56000 1.000 48.05000 412 PHE B N 1
ATOM 5921 C CA . PHE B 2 463 ? 128.14200 214.43600 104.87500 1.000 48.05000 412 PHE B CA 1
ATOM 5922 C C . PHE B 2 463 ? 128.02900 213.92800 106.30700 1.000 48.05000 412 PHE B C 1
ATOM 5923 O O . PHE B 2 463 ? 128.25600 212.73800 106.56300 1.000 48.05000 412 PHE B O 1
ATOM 5931 N N . ILE B 2 464 ? 127.67200 214.81000 107.24600 1.000 46.62000 413 ILE B N 1
ATOM 5932 C CA . ILE B 2 464 ? 127.50400 214.40300 108.64100 1.000 46.62000 413 ILE B CA 1
ATOM 5933 C C . ILE B 2 464 ? 126.34900 213.41700 108.78500 1.000 46.62000 413 ILE B C 1
ATOM 5934 O O . ILE B 2 464 ? 126.46900 212.39300 109.47700 1.000 46.62000 413 ILE B O 1
ATOM 5939 N N . ALA B 2 465 ? 125.24000 213.67200 108.08300 1.000 48.98000 414 ALA B N 1
ATOM 5940 C CA . ALA B 2 465 ? 124.10100 212.75700 108.15800 1.000 48.98000 414 ALA B CA 1
ATOM 5941 C C . ALA B 2 465 ? 124.40600 211.40800 107.51100 1.000 48.98000 414 ALA B C 1
ATOM 5942 O O . ALA B 2 465 ? 124.03500 210.35600 108.05500 1.000 48.98000 414 ALA B O 1
ATOM 5944 N N . GLN B 2 466 ? 125.10100 211.41100 106.36600 1.000 53.60000 415 GLN B N 1
ATOM 5945 C CA . GLN B 2 466 ? 125.45100 210.14400 105.72700 1.000 53.60000 415 GLN B CA 1
ATOM 5946 C C . GLN B 2 466 ? 126.46500 209.35100 106.54800 1.000 53.60000 415 GLN B C 1
ATOM 5947 O O . GLN B 2 466 ? 126.40000 208.11100 106.58800 1.000 53.60000 415 GLN B O 1
ATOM 5953 N N . HIS B 2 467 ? 127.37100 210.03800 107.24700 1.000 54.35000 416 HIS B N 1
ATOM 5954 C CA . HIS B 2 467 ? 128.31700 209.31900 108.09000 1.000 54.35000 416 HIS B CA 1
ATOM 5955 C C . HIS B 2 467 ? 127.64000 208.74000 109.32700 1.000 54.35000 416 HIS B C 1
ATOM 5956 O O . HIS B 2 467 ? 128.00200 207.64500 109.77800 1.000 54.35000 416 HIS B O 1
ATOM 5963 N N . MET B 2 468 ? 126.64300 209.44100 109.87900 1.000 51.57000 417 MET B N 1
ATOM 5964 C CA . MET B 2 468 ? 125.88300 208.85000 110.97800 1.000 51.57000 417 MET B CA 1
ATOM 5965 C C . MET B 2 468 ? 125.06000 207.65000 110.51700 1.000 51.57000 417 MET B C 1
ATOM 5966 O O . MET B 2 468 ? 124.88000 206.69400 111.28400 1.000 51.57000 417 MET B O 1
ATOM 5971 N N . LYS B 2 469 ? 124.59200 207.66400 109.26500 1.000 52.08000 418 LYS B N 1
ATOM 5972 C CA . LYS B 2 469 ? 123.90700 206.49300 108.71600 1.000 52.08000 418 LYS B CA 1
ATOM 5973 C C . LYS B 2 469 ? 124.84800 205.29400 108.58900 1.000 52.08000 418 LYS B C 1
ATOM 5974 O O . LYS B 2 469 ? 124.47400 204.15900 108.93400 1.000 52.08000 418 LYS B O 1
ATOM 5980 N N . ASN B 2 470 ? 126.07800 205.53200 108.11500 1.000 50.42000 419 ASN B N 1
ATOM 5981 C CA . ASN B 2 470 ? 127.06800 204.45400 108.03000 1.000 50.42000 419 ASN B CA 1
ATOM 5982 C C . ASN B 2 470 ? 127.43600 203.91500 109.41100 1.000 50.42000 419 ASN B C 1
ATOM 5983 O O . ASN B 2 470 ? 127.62300 202.69900 109.58900 1.000 50.42000 419 ASN B O 1
ATOM 5988 N N . ASP B 2 471 ? 127.51900 204.80700 110.40400 1.000 50.33000 420 ASP B N 1
ATOM 5989 C CA . ASP B 2 471 ? 127.83600 204.38800 111.76500 1.000 50.33000 420 ASP B CA 1
ATOM 5990 C C . ASP B 2 471 ? 126.71400 203.53900 112.35900 1.000 50.33000 420 ASP B C 1
ATOM 5991 O O . ASP B 2 471 ? 126.98200 202.55100 113.05600 1.000 50.33000 420 ASP B O 1
ATOM 5996 N N . ASP B 2 472 ? 125.45500 203.89300 112.06900 1.000 49.45000 421 ASP B N 1
ATOM 5997 C CA . ASP B 2 472 ? 124.32800 203.08000 112.52400 1.000 49.45000 421 ASP B CA 1
ATOM 5998 C C . ASP B 2 472 ? 124.33500 201.69500 111.88700 1.000 49.45000 421 ASP B C 1
ATOM 5999 O O . ASP B 2 472 ? 124.02900 200.69800 112.56000 1.000 49.45000 421 ASP B O 1
ATOM 6004 N N . GLU B 2 473 ? 124.70300 201.61100 110.60100 1.000 49.19000 422 GLU B N 1
ATOM 6005 C CA . GLU B 2 473 ? 124.77700 200.30400 109.94300 1.000 49.19000 422 GLU B CA 1
ATOM 6006 C C . GLU B 2 473 ? 125.86100 199.41600 110.55300 1.000 49.19000 422 GLU B C 1
ATOM 6007 O O . GLU B 2 473 ? 125.62400 198.22600 110.82400 1.000 49.19000 422 GLU B O 1
ATOM 6013 N N . ASP B 2 474 ? 127.04800 199.98300 110.80300 1.000 44.31000 423 ASP B N 1
ATOM 6014 C CA . ASP B 2 474 ? 128.12200 199.18500 111.39500 1.000 44.31000 423 ASP B CA 1
ATOM 6015 C C . ASP B 2 474 ? 127.81400 198.78800 112.83800 1.000 44.31000 423 ASP B C 1
ATOM 6016 O O . ASP B 2 474 ? 128.19600 197.69100 113.27300 1.000 44.31000 423 ASP B O 1
ATOM 6021 N N . GLN B 2 475 ? 127.09400 199.63900 113.57600 1.000 42.26000 424 GLN B N 1
ATOM 6022 C CA . GLN B 2 475 ? 126.67700 199.28200 114.92900 1.000 42.26000 424 GLN B CA 1
ATOM 6023 C C . GLN B 2 475 ? 125.65800 198.14500 114.91600 1.000 42.26000 424 GLN B C 1
ATOM 6024 O O . GLN B 2 475 ? 125.69100 197.26300 115.78800 1.000 42.26000 424 GLN B O 1
ATOM 6030 N N . SER B 2 476 ? 124.76200 198.13500 113.92100 1.000 38.78000 425 SER B N 1
ATOM 6031 C CA . SER B 2 476 ? 123.81700 197.02600 113.79700 1.000 38.78000 425 SER B CA 1
ATOM 6032 C C . SER B 2 476 ? 124.53200 195.71500 113.47900 1.000 38.78000 425 SER B C 1
ATOM 6033 O O . SER B 2 476 ? 124.18000 194.66200 114.02900 1.000 38.78000 425 SER B O 1
ATOM 6036 N N . VAL B 2 477 ? 125.56700 195.76700 112.63300 1.000 34.01000 426 VAL B N 1
ATOM 6037 C CA . VAL B 2 477 ? 126.29100 194.53800 112.29300 1.000 34.01000 426 VAL B CA 1
ATOM 6038 C C . VAL B 2 477 ? 127.09200 194.01600 113.49200 1.000 34.01000 426 VAL B C 1
ATOM 6039 O O . VAL B 2 477 ? 127.15600 192.79800 113.73100 1.000 34.01000 426 VAL B O 1
ATOM 6043 N N . VAL B 2 478 ? 127.67500 194.91400 114.29500 1.000 32.45000 427 VAL B N 1
ATOM 6044 C CA . VAL B 2 478 ? 128.44600 194.41100 115.43400 1.000 32.45000 427 VAL B CA 1
ATOM 6045 C C . VAL B 2 478 ? 127.51900 193.88400 116.53800 1.000 32.45000 427 VAL B C 1
ATOM 6046 O O . VAL B 2 478 ? 127.85400 192.90000 117.22100 1.000 32.45000 427 VAL B O 1
ATOM 6050 N N . GLU B 2 479 ? 126.30900 194.44900 116.67800 1.000 37.19000 428 GLU B N 1
ATOM 6051 C CA . GLU B 2 479 ? 125.34300 193.84200 117.59400 1.000 37.19000 428 GLU B CA 1
ATOM 6052 C C . GLU B 2 479 ? 124.83500 192.50300 117.07000 1.000 37.19000 428 GLU B C 1
ATOM 6053 O O . GLU B 2 479 ? 124.48500 191.61600 117.86300 1.000 37.19000 428 GLU B O 1
ATOM 6059 N N . ASP B 2 480 ? 124.83100 192.32000 115.74900 1.000 35.55000 429 ASP B N 1
ATOM 6060 C CA . ASP B 2 480 ? 124.46900 191.02200 115.19200 1.000 35.55000 429 ASP B CA 1
ATOM 6061 C C . ASP B 2 480 ? 125.52900 189.96600 115.51000 1.000 35.55000 429 ASP B C 1
ATOM 6062 O O . ASP B 2 480 ? 125.19000 188.81200 115.81600 1.000 35.55000 429 ASP B O 1
ATOM 6067 N N . TRP B 2 481 ? 126.81400 190.34800 115.44600 1.000 28.14000 430 TRP B N 1
ATOM 6068 C CA . TRP B 2 481 ? 127.88300 189.44000 115.88100 1.000 28.14000 430 TRP B CA 1
ATOM 6069 C C . TRP B 2 481 ? 127.74500 189.07100 117.35500 1.000 28.14000 430 TRP B C 1
ATOM 6070 O O . TRP B 2 481 ? 127.95600 187.90700 117.73700 1.000 28.14000 430 TRP B O 1
ATOM 6081 N N . LYS B 2 482 ? 127.39200 190.05300 118.19500 1.000 27.24000 431 LYS B N 1
ATOM 6082 C CA . LYS B 2 482 ? 127.18900 189.77700 119.61700 1.000 27.24000 431 LYS B CA 1
ATOM 6083 C C . LYS B 2 482 ? 126.04200 188.79800 119.84200 1.000 27.24000 431 LYS B C 1
ATOM 6084 O O . LYS B 2 482 ? 126.12800 187.91200 120.70600 1.000 27.24000 431 LYS B O 1
ATOM 6090 N N . TYR B 2 483 ? 124.97100 188.91900 119.05000 1.000 31.58000 432 TYR B N 1
ATOM 6091 C CA . TYR B 2 483 ? 123.84400 188.00200 119.21000 1.000 31.58000 432 TYR B CA 1
ATOM 6092 C C . TYR B 2 483 ? 124.19800 186.58700 118.76100 1.000 31.58000 432 TYR B C 1
ATOM 6093 O O . TYR B 2 483 ? 123.72400 185.60800 119.35500 1.000 31.58000 432 TYR B O 1
ATOM 6102 N N . VAL B 2 484 ? 125.02500 186.46100 117.71600 1.000 25.73000 433 VAL B N 1
ATOM 6103 C CA . VAL B 2 484 ? 125.49900 185.14000 117.29000 1.000 25.73000 433 VAL B CA 1
ATOM 6104 C C . VAL B 2 484 ? 126.32600 184.47900 118.39000 1.000 25.73000 433 VAL B C 1
ATOM 6105 O O . VAL B 2 484 ? 126.17200 183.27600 118.67100 1.000 25.73000 433 VAL B O 1
ATOM 6109 N N . ALA B 2 485 ? 127.18300 185.26600 119.05700 1.000 23.45000 434 ALA B N 1
ATOM 6110 C CA . ALA B 2 485 ? 127.94900 184.75400 120.19600 1.000 23.45000 434 ALA B CA 1
ATOM 6111 C C . ALA B 2 485 ? 127.03900 184.29100 121.33200 1.000 23.45000 434 ALA B C 1
ATOM 6112 O O . ALA B 2 485 ? 127.28300 183.24300 121.94700 1.000 23.45000 434 ALA B O 1
ATOM 6114 N N . MET B 2 486 ? 125.96800 185.04600 121.59900 1.000 26.23000 435 MET B N 1
ATOM 6115 C CA . MET B 2 486 ? 125.02300 184.68100 122.65700 1.000 26.23000 435 MET B CA 1
ATOM 6116 C C . MET B 2 486 ? 124.29300 183.37400 122.34600 1.000 26.23000 435 MET B C 1
ATOM 6117 O O . MET B 2 486 ? 124.07200 182.54600 123.24600 1.000 26.23000 435 MET B O 1
ATOM 6122 N N . VAL B 2 487 ? 123.92800 183.16800 121.07500 1.000 27.75000 436 VAL B N 1
ATOM 6123 C CA . VAL B 2 487 ? 123.24200 181.93800 120.67300 1.000 27.75000 436 VAL B CA 1
ATOM 6124 C C . VAL B 2 487 ? 124.16000 180.72500 120.81600 1.000 27.75000 436 VAL B C 1
ATOM 6125 O O . VAL B 2 487 ? 123.74100 179.67700 121.33500 1.000 27.75000 436 VAL B O 1
ATOM 6129 N N . VAL B 2 488 ? 125.42500 180.85300 120.38600 1.000 25.67000 437 VAL B N 1
ATOM 6130 C CA . VAL B 2 488 ? 126.38800 179.75300 120.53000 1.000 25.67000 437 VAL B CA 1
ATOM 6131 C C . VAL B 2 488 ? 126.62500 179.43200 122.00600 1.000 25.67000 437 VAL B C 1
ATOM 6132 O O . VAL B 2 488 ? 126.74000 178.25700 122.40000 1.000 25.67000 437 VAL B O 1
ATOM 6136 N N . ASP B 2 489 ? 126.61000 180.46700 122.85100 1.000 28.63000 438 ASP B N 1
ATOM 6137 C CA . ASP B 2 489 ? 126.81800 180.28200 124.28300 1.000 28.63000 438 ASP B CA 1
ATOM 6138 C C . ASP B 2 489 ? 125.66900 179.50100 124.92600 1.000 28.63000 438 ASP B C 1
ATOM 6139 O O . ASP B 2 489 ? 125.91000 178.54400 125.67700 1.000 28.63000 438 ASP B O 1
ATOM 6144 N N . ARG B 2 490 ? 124.41600 179.85900 124.60500 1.000 31.94000 439 ARG B N 1
ATOM 6145 C CA . ARG B 2 490 ? 123.27000 179.11500 125.14500 1.000 31.94000 439 ARG B CA 1
ATOM 6146 C C . ARG B 2 490 ? 123.19100 177.69000 124.60100 1.000 31.94000 439 ARG B C 1
ATOM 6147 O O . ARG B 2 490 ? 122.76100 176.77200 125.32400 1.000 31.94000 439 ARG B O 1
ATOM 6155 N N . LEU B 2 491 ? 123.61200 177.49000 123.34700 1.000 28.61000 440 LEU B N 1
ATOM 6156 C CA . LEU B 2 491 ? 123.64100 176.15200 122.76200 1.000 28.61000 440 LEU B CA 1
ATOM 6157 C C . LEU B 2 491 ? 124.58200 175.23200 123.52700 1.000 28.61000 440 LEU B C 1
ATOM 6158 O O . LEU B 2 491 ? 124.20200 174.11800 123.91900 1.000 28.61000 440 LEU B O 1
ATOM 6163 N N . PHE B 2 492 ? 125.81000 175.69500 123.77900 1.000 28.24000 441 PHE B N 1
ATOM 6164 C CA . PHE B 2 492 ? 126.74000 174.85600 124.52900 1.000 28.24000 441 PHE B CA 1
ATOM 6165 C C . PHE B 2 492 ? 126.35500 174.72600 125.99500 1.000 28.24000 441 PHE B C 1
ATOM 6166 O O . PHE B 2 492 ? 126.71400 173.72300 126.62500 1.000 28.24000 441 PHE B O 1
ATOM 6174 N N . LEU B 2 493 ? 125.60600 175.69600 126.53700 1.000 29.49000 442 LEU B N 1
ATOM 6175 C CA . LEU B 2 493 ? 125.04900 175.54100 127.88000 1.000 29.49000 442 LEU B CA 1
ATOM 6176 C C . LEU B 2 493 ? 124.12200 174.33600 127.95300 1.000 29.49000 442 LEU B C 1
ATOM 6177 O O . LEU B 2 493 ? 124.27800 173.47800 128.83300 1.000 29.49000 442 LEU B O 1
ATOM 6182 N N . TRP B 2 494 ? 123.16800 174.24100 127.01400 1.000 35.66000 443 TRP B N 1
ATOM 6183 C CA . TRP B 2 494 ? 122.25200 173.09500 127.02100 1.000 35.66000 443 TRP B CA 1
ATOM 6184 C C . TRP B 2 494 ? 122.97700 171.77900 126.75300 1.000 35.66000 443 TRP B C 1
ATOM 6185 O O . TRP B 2 494 ? 122.68300 170.76400 127.40700 1.000 35.66000 443 TRP B O 1
ATOM 6196 N N . VAL B 2 495 ? 123.94800 171.78700 125.82900 1.000 30.42000 444 VAL B N 1
ATOM 6197 C CA . VAL B 2 495 ? 124.65500 170.55800 125.46500 1.000 30.42000 444 VAL B CA 1
ATOM 6198 C C . VAL B 2 495 ? 125.45900 170.01700 126.64500 1.000 30.42000 444 VAL B C 1
ATOM 6199 O O . VAL B 2 495 ? 125.31900 168.84400 127.02300 1.000 30.42000 444 VAL B O 1
ATOM 6203 N N . PHE B 2 496 ? 126.29000 170.86500 127.26400 1.000 33.61000 445 PHE B N 1
ATOM 6204 C CA . PHE B 2 496 ? 127.08300 170.40500 128.39700 1.000 33.61000 445 PHE B CA 1
ATOM 6205 C C . PHE B 2 496 ? 126.24500 170.12300 129.63500 1.000 33.61000 445 PHE B C 1
ATOM 6206 O O . PHE B 2 496 ? 126.63500 169.26000 130.42500 1.000 33.61000 445 PHE B O 1
ATOM 6214 N N . MET B 2 497 ? 125.08500 170.77300 129.80100 1.000 40.25000 446 MET B N 1
ATOM 6215 C CA . MET B 2 497 ? 124.21000 170.42300 130.91800 1.000 40.25000 446 MET B CA 1
ATOM 6216 C C . MET B 2 497 ? 123.64200 169.01800 130.75300 1.000 40.25000 446 MET B C 1
ATOM 6217 O O . MET B 2 497 ? 123.62200 168.23000 131.70900 1.000 40.25000 446 MET B O 1
ATOM 6222 N N . PHE B 2 498 ? 123.19700 168.68300 129.53700 1.000 40.83000 447 PHE B N 1
ATOM 6223 C CA . PHE B 2 498 ? 122.64700 167.35200 129.28000 1.000 40.83000 447 PHE B CA 1
ATOM 6224 C C . PHE B 2 498 ? 123.71500 166.27000 129.42700 1.000 40.83000 447 PHE B C 1
ATOM 6225 O O . PHE B 2 498 ? 123.46800 165.21200 130.03100 1.000 40.83000 447 PHE B O 1
ATOM 6233 N N . VAL B 2 499 ? 124.92500 166.54200 128.92200 1.000 37.98000 448 VAL B N 1
ATOM 6234 C CA . VAL B 2 499 ? 126.01400 165.57000 129.02500 1.000 37.98000 448 VAL B CA 1
ATOM 6235 C C . VAL B 2 499 ? 126.45200 165.39600 130.47700 1.000 37.98000 448 VAL B C 1
ATOM 6236 O O . VAL B 2 499 ? 126.73000 164.27600 130.92000 1.000 37.98000 448 VAL B O 1
ATOM 6240 N N . CYS B 2 500 ? 126.44700 166.48000 131.26300 1.000 38.00000 449 CYS B N 1
ATOM 6241 C CA . CYS B 2 500 ? 126.85700 166.37600 132.66100 1.000 38.00000 449 CYS B CA 1
ATOM 6242 C C . CYS B 2 500 ? 125.82900 165.62200 133.49800 1.000 38.00000 449 CYS B C 1
ATOM 6243 O O . CYS B 2 500 ? 126.20000 164.85100 134.39300 1.000 38.00000 449 CYS B O 1
ATOM 6246 N N . VAL B 2 501 ? 124.53400 165.81100 133.21000 1.000 40.41000 450 VAL B N 1
ATOM 6247 C CA . VAL B 2 501 ? 123.49500 165.06300 133.92400 1.000 40.41000 450 VAL B CA 1
ATOM 6248 C C . VAL B 2 501 ? 123.58000 163.57000 133.60700 1.000 40.41000 450 VAL B C 1
ATOM 6249 O O . VAL B 2 501 ? 123.53500 162.72600 134.52000 1.000 40.41000 450 VAL B O 1
ATOM 6253 N N . LEU B 2 502 ? 123.74600 163.21900 132.32100 1.000 41.52000 451 LEU B N 1
ATOM 6254 C CA . LEU B 2 502 ? 123.91000 161.80700 131.96700 1.000 41.52000 451 LEU B CA 1
ATOM 6255 C C . LEU B 2 502 ? 125.19900 161.22500 132.53800 1.000 41.52000 451 LEU B C 1
ATOM 6256 O O . LEU B 2 502 ? 125.24600 160.04000 132.88500 1.000 41.52000 451 LEU B O 1
ATOM 6261 N N . GLY B 2 503 ? 126.24200 162.04700 132.67100 1.000 40.57000 452 GLY B N 1
ATOM 6262 C CA . GLY B 2 503 ? 127.47700 161.57000 133.26800 1.000 40.57000 452 GLY B CA 1
ATOM 6263 C C . GLY B 2 503 ? 127.33700 161.26000 134.74500 1.000 40.57000 452 GLY B C 1
ATOM 6264 O O . GLY B 2 503 ? 127.82300 160.22800 135.21500 1.000 40.57000 452 GLY B O 1
ATOM 6265 N N . THR B 2 504 ? 126.65600 162.13900 135.49200 1.000 43.28000 453 THR B N 1
ATOM 6266 C CA . THR B 2 504 ? 126.42800 161.88000 136.91300 1.000 43.28000 453 THR B CA 1
ATOM 6267 C C . THR B 2 504 ? 125.54800 160.65400 137.12300 1.000 43.28000 453 THR B C 1
ATOM 6268 O O . THR B 2 504 ? 125.79800 159.85800 138.03800 1.000 43.28000 453 THR B O 1
ATOM 6272 N N . VAL B 2 505 ? 124.53700 160.46800 136.26500 1.000 44.03000 454 VAL B N 1
ATOM 6273 C CA . VAL B 2 505 ? 123.67500 159.28900 136.37800 1.000 44.03000 454 VAL B CA 1
ATOM 6274 C C . VAL B 2 505 ? 124.45700 158.01500 136.05700 1.000 44.03000 454 VAL B C 1
ATOM 6275 O O . VAL B 2 505 ? 124.39100 157.02400 136.79800 1.000 44.03000 454 VAL B O 1
ATOM 6279 N N . GLY B 2 506 ? 125.25000 158.04200 134.98100 1.000 42.04000 455 GLY B N 1
ATOM 6280 C CA . GLY B 2 506 ? 125.98900 156.85400 134.58300 1.000 42.04000 455 GLY B CA 1
ATOM 6281 C C . GLY B 2 506 ? 127.11500 156.49500 135.53500 1.000 42.04000 455 GLY B C 1
ATOM 6282 O O . GLY B 2 506 ? 127.51800 155.33300 135.62100 1.000 42.04000 455 GLY B O 1
ATOM 6283 N N . LEU B 2 507 ? 127.64500 157.48300 136.25800 1.000 41.25000 456 LEU B N 1
ATOM 6284 C CA . LEU B 2 507 ? 128.66100 157.16800 137.25600 1.000 41.25000 456 LEU B CA 1
ATOM 6285 C C . LEU B 2 507 ? 128.03400 156.68000 138.55600 1.000 41.25000 456 LEU B C 1
ATOM 6286 O O . LEU B 2 507 ? 128.40200 155.61400 139.06300 1.000 41.25000 456 LEU B O 1
ATOM 6291 N N . PHE B 2 508 ? 127.07700 157.42700 139.11000 1.000 43.96000 457 PHE B N 1
ATOM 6292 C CA . PHE B 2 508 ? 126.47500 157.05400 140.38100 1.000 43.96000 457 PHE B CA 1
ATOM 6293 C C . PHE B 2 508 ? 125.22300 156.20200 140.21800 1.000 43.96000 457 PHE B C 1
ATOM 6294 O O . PHE B 2 508 ? 124.31600 156.28600 141.05200 1.000 43.96000 457 PHE B O 1
ATOM 6302 N N . LEU B 2 509 ? 125.14200 155.41700 139.14400 1.000 49.73000 458 LEU B N 1
ATOM 6303 C CA . LEU B 2 509 ? 124.15500 154.34100 139.05000 1.000 49.73000 458 LEU B CA 1
ATOM 6304 C C . LEU B 2 509 ? 124.21400 153.33600 140.20100 1.000 49.73000 458 LEU B C 1
ATOM 6305 O O . LEU B 2 509 ? 123.14300 152.99300 140.73100 1.000 49.73000 458 LEU B O 1
ATOM 6310 N N . PRO B 2 510 ? 125.39200 152.82100 140.64500 1.000 52.39000 459 PRO B N 1
ATOM 6311 C CA . PRO B 2 510 ? 125.23600 151.95700 141.82400 1.000 52.39000 459 PRO B CA 1
ATOM 6312 C C . PRO B 2 510 ? 125.19800 152.74800 143.12900 1.000 52.39000 459 PRO B C 1
ATOM 6313 O O . PRO B 2 510 ? 124.30100 152.52200 143.94200 1.000 52.39000 459 PRO B O 1
ATOM 6317 N N . ASN C 2 4 ? 163.00600 109.04900 176.73100 1.000 55.58000 4 ASN C N 1
ATOM 6318 C CA . ASN C 2 4 ? 162.53300 108.63500 175.41600 1.000 55.58000 4 ASN C CA 1
ATOM 6319 C C . ASN C 2 4 ? 163.68700 108.26200 174.50300 1.000 55.58000 4 ASN C C 1
ATOM 6320 O O . ASN C 2 4 ? 164.82400 108.11700 174.94400 1.000 55.58000 4 ASN C O 1
ATOM 6325 N N . ALA C 2 5 ? 163.37600 108.10200 173.21600 1.000 53.54000 5 ALA C N 1
ATOM 6326 C CA . ALA C 2 5 ? 164.41900 107.85200 172.23000 1.000 53.54000 5 ALA C CA 1
ATOM 6327 C C . ALA C 2 5 ? 165.01700 109.15400 171.72000 1.000 53.54000 5 ALA C C 1
ATOM 6328 O O . ALA C 2 5 ? 166.21500 109.22000 171.42400 1.000 53.54000 5 ALA C O 1
ATOM 6330 N N . GLU C 2 6 ? 164.19600 110.20100 171.60400 1.000 50.88000 6 GLU C N 1
ATOM 6331 C CA . GLU C 2 6 ? 164.68100 111.47400 171.07900 1.000 50.88000 6 GLU C CA 1
ATOM 6332 C C . GLU C 2 6 ? 165.57200 112.19000 172.08600 1.000 50.88000 6 GLU C C 1
ATOM 6333 O O . GLU C 2 6 ? 166.48500 112.92700 171.70100 1.000 50.88000 6 GLU C O 1
ATOM 6339 N N . GLU C 2 7 ? 165.32000 111.99400 173.38000 1.000 48.59000 7 GLU C N 1
ATOM 6340 C CA . GLU C 2 7 ? 166.11100 112.69000 174.38700 1.000 48.59000 7 GLU C CA 1
ATOM 6341 C C . GLU C 2 7 ? 167.47700 112.03300 174.56000 1.000 48.59000 7 GLU C C 1
ATOM 6342 O O . GLU C 2 7 ? 168.46100 112.70500 174.88900 1.000 48.59000 7 GLU C O 1
ATOM 6348 N N . LYS C 2 8 ? 167.56100 110.72200 174.32700 1.000 49.09000 8 LYS C N 1
ATOM 6349 C CA . LYS C 2 8 ? 168.85200 110.03900 174.34600 1.000 49.09000 8 LYS C CA 1
ATOM 6350 C C . LYS C 2 8 ? 169.65300 110.35900 173.09200 1.000 49.09000 8 LYS C C 1
ATOM 6351 O O . LYS C 2 8 ? 170.87900 110.51000 173.14200 1.000 49.09000 8 LYS C O 1
ATOM 6357 N N . LEU C 2 9 ? 168.96400 110.45100 171.95000 1.000 44.80000 9 LEU C N 1
ATOM 6358 C CA . LEU C 2 9 ? 169.62300 110.72300 170.67600 1.000 44.80000 9 LEU C CA 1
ATOM 6359 C C . LEU C 2 9 ? 170.19100 112.13600 170.64900 1.000 44.80000 9 LEU C C 1
ATOM 6360 O O . LEU C 2 9 ? 171.26200 112.37500 170.07800 1.000 44.80000 9 LEU C O 1
ATOM 6365 N N . MET C 2 10 ? 169.47800 113.08000 171.26600 1.000 42.05000 10 MET C N 1
ATOM 6366 C CA . MET C 2 10 ? 169.91300 114.47200 171.30700 1.000 42.05000 10 MET C CA 1
ATOM 6367 C C . MET C 2 10 ? 171.16500 114.62700 172.15900 1.000 42.05000 10 MET C C 1
ATOM 6368 O O . MET C 2 10 ? 172.04700 115.43400 171.85000 1.000 42.05000 10 MET C O 1
ATOM 6373 N N . ASP C 2 11 ? 171.26100 113.85300 173.23600 1.000 41.81000 11 ASP C N 1
ATOM 6374 C CA . ASP C 2 11 ? 172.43300 113.93300 174.09600 1.000 41.81000 11 ASP C CA 1
ATOM 6375 C C . ASP C 2 11 ? 173.59800 113.15500 173.49300 1.000 41.81000 11 ASP C C 1
ATOM 6376 O O . ASP C 2 11 ? 174.76500 113.49600 173.71300 1.000 41.81000 11 ASP C O 1
ATOM 6381 N N . ASP C 2 12 ? 173.30500 112.10000 172.73000 1.000 40.68000 12 ASP C N 1
ATOM 6382 C CA . ASP C 2 12 ? 174.37500 111.30300 172.13500 1.000 40.68000 12 ASP C CA 1
ATOM 6383 C C . ASP C 2 12 ? 174.99500 112.00000 170.92900 1.000 40.68000 12 ASP C C 1
ATOM 6384 O O . ASP C 2 12 ? 176.20200 111.89200 170.69600 1.000 40.68000 12 ASP C O 1
ATOM 6389 N N . LEU C 2 13 ? 174.18000 112.74300 170.17700 1.000 34.15000 13 LEU C N 1
ATOM 6390 C CA . LEU C 2 13 ? 174.65700 113.41900 168.93900 1.000 34.15000 13 LEU C CA 1
ATOM 6391 C C . LEU C 2 13 ? 175.42800 114.70600 169.25800 1.000 34.15000 13 LEU C C 1
ATOM 6392 O O . LEU C 2 13 ? 176.52000 114.89600 168.69600 1.000 34.15000 13 LEU C O 1
ATOM 6397 N N . LEU C 2 14 ? 174.86500 115.55300 170.12100 1.000 31.18000 14 LEU C N 1
ATOM 6398 C CA . LEU C 2 14 ? 175.42700 116.85400 170.45600 1.000 31.18000 14 LEU C CA 1
ATOM 6399 C C . LEU C 2 14 ? 175.98600 116.76600 171.86700 1.000 31.18000 14 LEU C C 1
ATOM 6400 O O . LEU C 2 14 ? 175.26400 116.93300 172.85200 1.000 31.18000 14 LEU C O 1
ATOM 6405 N N . ASN C 2 15 ? 177.27900 116.48900 171.95400 1.000 33.71000 15 ASN C N 1
ATOM 6406 C CA . ASN C 2 15 ? 177.99200 116.33600 173.21000 1.000 33.71000 15 ASN C CA 1
ATOM 6407 C C . ASN C 2 15 ? 179.22800 117.21800 173.12600 1.000 33.71000 15 ASN C C 1
ATOM 6408 O O . ASN C 2 15 ? 179.84300 117.32000 172.06000 1.000 33.71000 15 ASN C O 1
ATOM 6413 N N . LYS C 2 16 ? 179.57700 117.86700 174.24000 1.000 32.76000 16 LYS C N 1
ATOM 6414 C CA . LYS C 2 16 ? 180.60700 118.90200 174.20000 1.000 32.76000 16 LYS C CA 1
ATOM 6415 C C . LYS C 2 16 ? 181.99400 118.31400 173.98400 1.000 32.76000 16 LYS C C 1
ATOM 6416 O O . LYS C 2 16 ? 182.89700 119.00300 173.49700 1.000 32.76000 16 LYS C O 1
ATOM 6422 N N . THR C 2 17 ? 182.18700 117.04300 174.33600 1.000 30.21000 17 THR C N 1
ATOM 6423 C CA . THR C 2 17 ? 183.49100 116.42600 174.12800 1.000 30.21000 17 THR C CA 1
ATOM 6424 C C . THR C 2 17 ? 183.66600 115.96500 172.68800 1.000 30.21000 17 THR C C 1
ATOM 6425 O O . THR C 2 17 ? 184.78000 115.63000 172.27300 1.000 30.21000 17 THR C O 1
ATOM 6429 N N . ARG C 2 18 ? 182.56400 115.89900 171.93200 1.000 28.40000 18 ARG C N 1
ATOM 6430 C CA . ARG C 2 18 ? 182.65900 115.34600 170.55300 1.000 28.40000 18 ARG C CA 1
ATOM 6431 C C . ARG C 2 18 ? 182.02600 116.26200 169.49800 1.000 28.40000 18 ARG C C 1
ATOM 6432 O O . ARG C 2 18 ? 182.23200 115.98500 168.30300 1.000 28.40000 18 ARG C O 1
ATOM 6440 N N . TYR C 2 19 ? 181.29100 117.30200 169.89700 1.000 22.50000 19 TYR C N 1
ATOM 6441 C CA . TYR C 2 19 ? 180.68500 118.18000 168.86200 1.000 22.50000 19 TYR C CA 1
ATOM 6442 C C . TYR C 2 19 ? 181.00300 119.65300 169.13000 1.000 22.50000 19 TYR C C 1
ATOM 6443 O O . TYR C 2 19 ? 180.84900 120.11200 170.27600 1.000 22.50000 19 TYR C O 1
ATOM 6452 N N . ASN C 2 20 ? 181.41900 120.36400 168.07800 1.000 17.88000 20 ASN C N 1
ATOM 6453 C CA . ASN C 2 20 ? 181.75400 121.80900 168.16200 1.000 17.88000 20 ASN C CA 1
ATOM 6454 C C . ASN C 2 20 ? 181.02800 122.54700 167.03500 1.000 17.88000 20 ASN C C 1
ATOM 6455 O O . ASN C 2 20 ? 181.27900 122.22400 165.86200 1.000 17.88000 20 ASN C O 1
ATOM 6460 N N . ASN C 2 21 ? 180.15900 123.49600 167.39000 1.000 17.01000 21 ASN C N 1
ATOM 6461 C CA . ASN C 2 21 ? 179.40100 124.26400 166.41200 1.000 17.01000 21 ASN C CA 1
ATOM 6462 C C . ASN C 2 21 ? 180.19900 125.38600 165.76400 1.000 17.01000 21 ASN C C 1
ATOM 6463 O O . ASN C 2 21 ? 179.60100 126.30400 165.19900 1.000 17.01000 21 ASN C O 1
ATOM 6468 N N . LEU C 2 22 ? 181.52400 125.35000 165.85100 1.000 15.88000 22 LEU C N 1
ATOM 6469 C CA . LEU C 2 22 ? 182.36300 126.39900 165.30100 1.000 15.88000 22 LEU C CA 1
ATOM 6470 C C . LEU C 2 22 ? 183.39800 125.87800 164.32000 1.000 15.88000 22 LEU C C 1
ATOM 6471 O O . LEU C 2 22 ? 184.14200 126.67900 163.74700 1.000 15.88000 22 LEU C O 1
ATOM 6476 N N . ILE C 2 23 ? 183.50400 124.55600 164.16500 1.000 17.78000 23 ILE C N 1
ATOM 6477 C CA . ILE C 2 23 ? 184.48000 123.97800 163.18900 1.000 17.78000 23 ILE C CA 1
ATOM 6478 C C . ILE C 2 23 ? 183.66600 123.47800 161.99200 1.000 17.78000 23 ILE C C 1
ATOM 6479 O O . ILE C 2 23 ? 182.58500 122.92300 162.23800 1.000 17.78000 23 ILE C O 1
ATOM 6484 N N . ARG C 2 24 ? 184.14700 123.64200 160.75300 1.000 21.14000 24 ARG C N 1
ATOM 6485 C CA . ARG C 2 24 ? 183.26400 123.23500 159.66500 1.000 21.14000 24 ARG C CA 1
ATOM 6486 C C . ARG C 2 24 ? 183.50000 121.77000 159.30500 1.000 21.14000 24 ARG C C 1
ATOM 6487 O O . ARG C 2 24 ? 184.64600 121.32200 159.24700 1.000 21.14000 24 ARG C O 1
ATOM 6495 N N . PRO C 2 25 ? 182.40300 121.00200 159.12300 1.000 22.35000 25 PRO C N 1
ATOM 6496 C CA . PRO C 2 25 ? 182.45900 119.55500 158.89400 1.000 22.35000 25 PRO C CA 1
ATOM 6497 C C . PRO C 2 25 ? 183.09500 119.03000 157.60000 1.000 22.35000 25 PRO C C 1
ATOM 6498 O O . PRO C 2 25 ? 182.36300 118.63000 156.71600 1.000 22.35000 25 PRO C O 1
ATOM 6502 N N . ALA C 2 26 ? 184.42700 119.04200 157.52500 1.000 30.31000 26 ALA C N 1
ATOM 6503 C CA . ALA C 2 26 ? 185.09900 118.45300 156.37900 1.000 30.31000 26 ALA C CA 1
ATOM 6504 C C . ALA C 2 26 ? 185.79600 117.17800 156.82800 1.000 30.31000 26 ALA C C 1
ATOM 6505 O O . ALA C 2 26 ? 186.40100 117.14700 157.90400 1.000 30.31000 26 ALA C O 1
ATOM 6507 N N . THR C 2 27 ? 185.68700 116.12400 156.01200 1.000 40.33000 27 THR C N 1
ATOM 6508 C CA . THR C 2 27 ? 186.30800 114.84600 156.35300 1.000 40.33000 27 THR C CA 1
ATOM 6509 C C . THR C 2 27 ? 187.82600 114.94300 156.30600 1.000 40.33000 27 THR C C 1
ATOM 6510 O O . THR C 2 27 ? 188.52400 114.29300 157.09200 1.000 40.33000 27 THR C O 1
ATOM 6514 N N . SER C 2 28 ? 188.35200 115.75900 155.39600 1.000 46.39000 28 SER C N 1
ATOM 6515 C CA . SER C 2 28 ? 189.78600 115.98400 155.28400 1.000 46.39000 28 SER C CA 1
ATOM 6516 C C . SER C 2 28 ? 190.04900 117.45600 155.00100 1.000 46.39000 28 SER C C 1
ATOM 6517 O O . SER C 2 28 ? 189.15500 118.29100 155.16400 1.000 46.39000 28 SER C O 1
ATOM 6520 N N . SER C 2 29 ? 191.26500 117.79000 154.59000 1.000 52.88000 29 SER C N 1
ATOM 6521 C CA . SER C 2 29 ? 191.58900 119.15000 154.19600 1.000 52.88000 29 SER C CA 1
ATOM 6522 C C . SER C 2 29 ? 191.21300 119.34400 152.73500 1.000 52.88000 29 SER C C 1
ATOM 6523 O O . SER C 2 29 ? 191.20100 118.39100 151.95000 1.000 52.88000 29 SER C O 1
ATOM 6526 N N . SER C 2 30 ? 190.91600 120.60400 152.39300 1.000 54.94000 30 SER C N 1
ATOM 6527 C CA . SER C 2 30 ? 190.50200 121.03400 151.04900 1.000 54.94000 30 SER C CA 1
ATOM 6528 C C . SER C 2 30 ? 189.28000 120.26300 150.55200 1.000 54.94000 30 SER C C 1
ATOM 6529 O O . SER C 2 30 ? 189.25600 119.75500 149.43100 1.000 54.94000 30 SER C O 1
ATOM 6532 N N . GLN C 2 31 ? 188.26000 120.17100 151.39900 1.000 41.74000 31 GLN C N 1
ATOM 6533 C CA . GLN C 2 31 ? 186.96700 119.61600 151.02500 1.000 41.74000 31 GLN C CA 1
ATOM 6534 C C . GLN C 2 31 ? 185.93100 120.72800 151.02500 1.000 41.74000 31 GLN C C 1
ATOM 6535 O O . GLN C 2 31 ? 185.80900 121.46900 152.00500 1.000 41.74000 31 GLN C O 1
ATOM 6541 N N . LEU C 2 32 ? 185.18400 120.83500 149.93500 1.000 32.68000 32 LEU C N 1
ATOM 6542 C CA . LEU C 2 32 ? 184.20800 121.89800 149.75200 1.000 32.68000 32 LEU C CA 1
ATOM 6543 C C . LEU C 2 32 ? 182.84800 121.38000 150.20000 1.000 32.68000 32 LEU C C 1
ATOM 6544 O O . LEU C 2 32 ? 182.32000 120.42700 149.62100 1.000 32.68000 32 LEU C O 1
ATOM 6549 N N . ILE C 2 33 ? 182.28500 122.00200 151.23300 1.000 28.32000 33 ILE C N 1
ATOM 6550 C CA . ILE C 2 33 ? 180.95900 121.62300 151.71000 1.000 28.32000 33 ILE C CA 1
ATOM 6551 C C . ILE C 2 33 ? 179.92600 122.23600 150.76900 1.000 28.32000 33 ILE C C 1
ATOM 6552 O O . ILE C 2 33 ? 179.70100 123.44800 150.78700 1.000 28.32000 33 ILE C O 1
ATOM 6557 N N . SER C 2 34 ? 179.30100 121.40500 149.94000 1.000 32.16000 34 SER C N 1
ATOM 6558 C CA . SER C 2 34 ? 178.34100 121.88400 148.94700 1.000 32.16000 34 SER C CA 1
ATOM 6559 C C . SER C 2 34 ? 177.01600 122.15600 149.64300 1.000 32.16000 34 SER C C 1
ATOM 6560 O O . SER C 2 34 ? 176.19300 121.26300 149.84200 1.000 32.16000 34 SER C O 1
ATOM 6563 N N . ILE C 2 35 ? 176.81500 123.40400 150.02000 1.000 27.20000 35 ILE C N 1
ATOM 6564 C CA . ILE C 2 35 ? 175.55600 123.86600 150.58600 1.000 27.20000 35 ILE C CA 1
ATOM 6565 C C . ILE C 2 35 ? 174.68900 124.36000 149.43900 1.000 27.20000 35 ILE C C 1
ATOM 6566 O O . ILE C 2 35 ? 175.19800 124.86100 148.43100 1.000 27.20000 35 ILE C O 1
ATOM 6571 N N . LYS C 2 36 ? 173.37500 124.17900 149.54000 1.000 26.70000 36 LYS C N 1
ATOM 6572 C CA . LYS C 2 36 ? 172.53100 124.61700 148.43800 1.000 26.70000 36 LYS C CA 1
ATOM 6573 C C . LYS C 2 36 ? 171.26200 125.27000 148.95300 1.000 26.70000 36 LYS C C 1
ATOM 6574 O O . LYS C 2 36 ? 17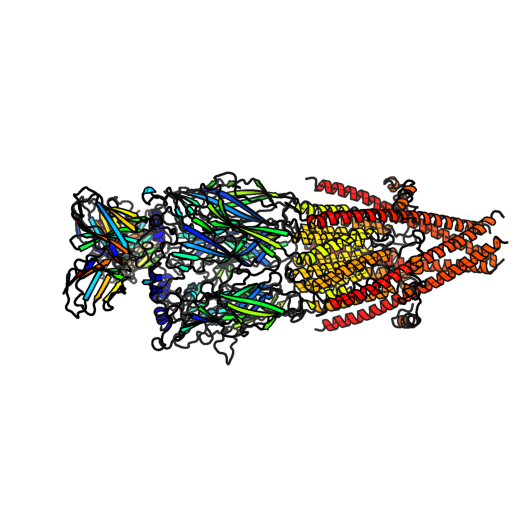0.70600 124.86200 149.97400 1.000 26.70000 36 LYS C O 1
ATOM 6580 N N . LEU C 2 37 ? 170.80800 126.28700 148.22900 1.000 25.46000 37 LEU C N 1
ATOM 6581 C CA . LEU C 2 37 ? 169.80800 127.20700 148.73800 1.000 25.46000 37 LEU C CA 1
ATOM 6582 C C . LEU C 2 37 ? 168.84300 127.57300 147.62300 1.000 25.46000 37 LEU C C 1
ATOM 6583 O O . LEU C 2 37 ? 169.17400 127.49300 146.43800 1.000 25.46000 37 LEU C O 1
ATOM 6588 N N . GLN C 2 38 ? 167.64400 127.98900 148.02000 1.000 25.30000 38 GLN C N 1
ATOM 6589 C CA . GLN C 2 38 ? 166.70000 128.58100 147.08400 1.000 25.30000 38 GLN C CA 1
ATOM 6590 C C . GLN C 2 38 ? 165.79200 129.52900 147.85200 1.000 25.30000 38 GLN C C 1
ATOM 6591 O O . GLN C 2 38 ? 165.52800 129.33600 149.04200 1.000 25.30000 38 GLN C O 1
ATOM 6597 N N . LEU C 2 39 ? 165.33200 130.56600 147.16200 1.000 24.76000 39 LEU C N 1
ATOM 6598 C CA . LEU C 2 39 ? 164.60400 131.66600 147.77300 1.000 24.76000 39 LEU C CA 1
ATOM 6599 C C . LEU C 2 39 ? 163.10900 131.51400 147.52700 1.000 24.76000 39 LEU C C 1
ATOM 6600 O O . LEU C 2 39 ? 162.67800 131.06300 146.46300 1.000 24.76000 39 LEU C O 1
ATOM 6605 N N . SER C 2 40 ? 162.32000 131.90700 148.52400 1.000 26.42000 40 SER C N 1
ATOM 6606 C CA . SER C 2 40 ? 160.86200 131.80000 148.49000 1.000 26.42000 40 SER C CA 1
ATOM 6607 C C . SER C 2 40 ? 160.29000 133.16600 148.84900 1.000 26.42000 40 SER C C 1
ATOM 6608 O O . SER C 2 40 ? 160.28400 133.54200 150.02200 1.000 26.42000 40 SER C O 1
ATOM 6611 N N . LEU C 2 41 ? 159.81600 133.91000 147.85600 1.000 26.99000 41 LEU C N 1
ATOM 6612 C CA . LEU C 2 41 ? 159.34000 135.26200 148.10700 1.000 26.99000 41 LEU C CA 1
ATOM 6613 C C . LEU C 2 41 ? 157.94000 135.20400 148.70700 1.000 26.99000 41 LEU C C 1
ATOM 6614 O O . LEU C 2 41 ? 157.15000 134.31300 148.39000 1.000 26.99000 41 LEU C O 1
ATOM 6619 N N . ALA C 2 42 ? 157.62800 136.16000 149.58600 1.000 27.13000 42 ALA C N 1
ATOM 6620 C CA . ALA C 2 42 ? 156.30100 136.20500 150.18600 1.000 27.13000 42 ALA C CA 1
ATOM 6621 C C . ALA C 2 42 ? 155.51900 137.45600 149.81800 1.000 27.13000 42 ALA C C 1
ATOM 6622 O O . ALA C 2 42 ? 154.34100 137.34900 149.45900 1.000 27.13000 42 ALA C O 1
ATOM 6624 N N . GLN C 2 43 ? 156.13300 138.64100 149.87800 1.000 25.03000 43 GLN C N 1
ATOM 6625 C CA . GLN C 2 43 ? 155.39800 139.88500 149.67000 1.000 25.03000 43 GLN C CA 1
ATOM 6626 C C . GLN C 2 43 ? 156.36500 141.01200 149.33300 1.000 25.03000 43 GLN C C 1
ATOM 6627 O O . GLN C 2 43 ? 157.40900 141.14000 149.97600 1.000 25.03000 43 GLN C O 1
ATOM 6633 N N . LEU C 2 44 ? 156.01700 141.82400 148.33200 1.000 24.35000 44 LEU C N 1
ATOM 6634 C CA . LEU C 2 44 ? 156.71500 143.08300 148.05600 1.000 24.35000 44 LEU C CA 1
ATOM 6635 C C . LEU C 2 44 ? 155.99800 144.17700 148.83400 1.000 24.35000 44 LEU C C 1
ATOM 6636 O O . LEU C 2 44 ? 155.02800 144.76600 148.35900 1.000 24.35000 44 LEU C O 1
ATOM 6641 N N . ILE C 2 45 ? 156.47000 144.45800 150.04700 1.000 21.16000 45 ILE C N 1
ATOM 6642 C CA . ILE C 2 45 ? 155.70100 145.35700 150.90000 1.000 21.16000 45 ILE C CA 1
ATOM 6643 C C . ILE C 2 45 ? 155.97200 146.83000 150.56900 1.000 21.16000 45 ILE C C 1
ATOM 6644 O O . ILE C 2 45 ? 155.05900 147.66000 150.66600 1.000 21.16000 45 ILE C O 1
ATOM 6649 N N . SER C 2 46 ? 157.17600 147.18100 150.11200 1.000 19.16000 46 SER C N 1
ATOM 6650 C CA . SER C 2 46 ? 157.43200 148.54300 149.64500 1.000 19.16000 46 SER C CA 1
ATOM 6651 C C . SER C 2 46 ? 158.60300 148.53200 148.67400 1.000 19.16000 46 SER C C 1
ATOM 6652 O O . SER C 2 46 ? 159.60300 147.85500 148.91900 1.000 19.16000 46 SER C O 1
ATOM 6655 N N . VAL C 2 47 ? 158.46800 149.27100 147.57300 1.000 18.10000 47 VAL C N 1
ATOM 6656 C CA . VAL C 2 47 ? 159.48700 149.37200 146.52700 1.000 18.10000 47 VAL C CA 1
ATOM 6657 C C . VAL C 2 47 ? 159.84700 150.85400 146.39800 1.000 18.10000 47 VAL C C 1
ATOM 6658 O O . VAL C 2 47 ? 159.73500 151.43200 145.31000 1.000 18.10000 47 VAL C O 1
ATOM 6662 N N . ASN C 2 48 ? 160.07600 151.50600 147.54700 1.000 19.67000 48 ASN C N 1
ATOM 6663 C CA . ASN C 2 48 ? 160.45400 152.91600 147.69600 1.000 19.67000 48 ASN C CA 1
ATOM 6664 C C . ASN C 2 48 ? 161.47600 153.37100 146.66100 1.000 19.67000 48 ASN C C 1
ATOM 6665 O O . ASN C 2 48 ? 162.56600 152.80500 146.55000 1.000 19.67000 48 ASN C O 1
ATOM 6670 N N . GLU C 2 49 ? 161.11300 154.41100 145.91300 1.000 24.35000 49 GLU C N 1
ATOM 6671 C CA . GLU C 2 49 ? 161.81700 154.82000 144.70500 1.000 24.35000 49 GLU C CA 1
ATOM 6672 C C . GLU C 2 49 ? 162.72700 156.01700 144.90500 1.000 24.35000 49 GLU C C 1
ATOM 6673 O O . GLU C 2 49 ? 163.76000 156.10700 144.24000 1.000 24.35000 49 GLU C O 1
ATOM 6679 N N . ARG C 2 50 ? 162.36100 156.94900 145.78500 1.000 24.86000 50 ARG C N 1
ATOM 6680 C CA . ARG C 2 50 ? 163.20600 158.11300 146.01200 1.000 24.86000 50 ARG C CA 1
ATOM 6681 C C . ARG C 2 50 ? 164.44800 157.75100 146.81500 1.000 24.86000 50 ARG C C 1
ATOM 6682 O O . ARG C 2 50 ? 165.53100 158.28900 146.56000 1.000 24.86000 50 ARG C O 1
ATOM 6690 N N . GLU C 2 51 ? 164.32000 156.83200 147.76700 1.000 24.47000 51 GLU C N 1
ATOM 6691 C CA . GLU C 2 51 ? 165.45300 156.32900 148.52800 1.000 24.47000 51 GLU C CA 1
ATOM 6692 C C . GLU C 2 51 ? 166.07000 155.08600 147.90700 1.000 24.47000 51 GLU C C 1
ATOM 6693 O O . GLU C 2 51 ? 167.10000 154.61800 148.40300 1.000 24.47000 51 GLU C O 1
ATOM 6699 N N . GLN C 2 52 ? 165.45100 154.54800 146.84900 1.000 22.15000 52 GLN C N 1
ATOM 6700 C CA . GLN C 2 52 ? 165.94300 153.40300 146.07200 1.000 22.15000 52 GLN C CA 1
ATOM 6701 C C . GLN C 2 52 ? 166.12300 152.15600 146.93700 1.000 22.15000 52 GLN C C 1
ATOM 6702 O O . GLN C 2 52 ? 167.17400 151.51600 146.93600 1.000 22.15000 52 GLN C O 1
ATOM 6708 N N . ILE C 2 53 ? 165.07800 151.81500 147.68200 1.000 18.45000 53 ILE C N 1
ATOM 6709 C CA . ILE C 2 53 ? 165.07800 150.68100 148.59800 1.000 18.45000 53 ILE C CA 1
ATOM 6710 C C . ILE C 2 53 ? 163.85600 149.83500 148.28400 1.000 18.45000 53 ILE C C 1
ATOM 6711 O O . ILE C 2 53 ? 162.73600 150.35600 148.25400 1.000 18.45000 53 ILE C O 1
ATOM 6716 N N . MET C 2 54 ? 164.05700 148.54300 148.05200 1.000 18.46000 54 MET C N 1
ATOM 6717 C CA . MET C 2 54 ? 162.93600 147.62100 148.01500 1.000 18.46000 54 MET C CA 1
ATOM 6718 C C . MET C 2 54 ? 162.95900 146.77500 149.28100 1.000 18.46000 54 MET C C 1
ATOM 6719 O O . MET C 2 54 ? 164.02100 146.47600 149.83300 1.000 18.46000 54 MET C O 1
ATOM 6724 N N . THR C 2 55 ? 161.77700 146.45700 149.78700 1.000 17.26000 55 THR C N 1
ATOM 6725 C CA . THR C 2 55 ? 161.63900 145.77400 151.06600 1.000 17.26000 55 THR C CA 1
ATOM 6726 C C . THR C 2 55 ? 160.86200 144.49000 150.83000 1.000 17.26000 55 THR C C 1
ATOM 6727 O O . THR C 2 55 ? 159.67900 144.53300 150.48500 1.000 17.26000 55 THR C O 1
ATOM 6731 N N . THR C 2 56 ? 161.52400 143.35400 151.00300 1.000 18.49000 56 THR C N 1
ATOM 6732 C CA . THR C 2 56 ? 160.90300 142.06200 150.76700 1.000 18.49000 56 THR C CA 1
ATOM 6733 C C . THR C 2 56 ? 160.92800 141.22800 152.03600 1.000 18.49000 56 THR C C 1
ATOM 6734 O O . THR C 2 56 ? 161.70000 141.48900 152.96000 1.000 18.49000 56 THR C O 1
ATOM 6738 N N . ASN C 2 57 ? 160.07100 140.21500 152.07400 1.000 22.37000 57 ASN C N 1
ATOM 6739 C CA . ASN C 2 57 ? 160.19300 139.14000 153.04400 1.000 22.37000 57 ASN C CA 1
ATOM 6740 C C . ASN C 2 57 ? 160.25500 137.80700 152.31200 1.000 22.37000 57 ASN C C 1
ATOM 6741 O O . ASN C 2 57 ? 159.52100 137.57500 151.34400 1.000 22.37000 57 ASN C O 1
ATOM 6746 N N . VAL C 2 58 ? 161.19400 136.96900 152.73100 1.000 21.95000 58 VAL C N 1
ATOM 6747 C CA . VAL C 2 58 ? 161.51800 135.73400 152.03900 1.000 21.95000 58 VAL C CA 1
ATOM 6748 C C . VAL C 2 58 ? 161.63700 134.62300 153.06800 1.000 21.95000 58 VAL C C 1
ATOM 6749 O O . VAL C 2 58 ? 161.78000 134.86700 154.27100 1.000 21.95000 58 VAL C O 1
ATOM 6753 N N . TRP C 2 59 ? 161.56700 133.39300 152.57600 1.000 22.79000 59 TRP C N 1
ATOM 6754 C CA . TRP C 2 59 ? 161.66400 132.18200 153.37200 1.000 22.79000 59 TRP C CA 1
ATOM 6755 C C . TRP C 2 59 ? 162.84000 131.35800 152.87900 1.000 22.79000 59 TRP C C 1
ATOM 6756 O O . TRP C 2 59 ? 162.66400 130.17000 152.59200 1.000 22.79000 59 TRP C O 1
ATOM 6767 N N . LEU C 2 60 ? 163.97600 132.03200 152.66900 1.000 18.14000 60 LEU C N 1
ATOM 6768 C CA . LEU C 2 60 ? 165.22900 131.44500 152.11600 1.000 18.14000 60 LEU C CA 1
ATOM 6769 C C . LEU C 2 60 ? 165.53400 130.08600 152.75600 1.000 18.14000 60 LEU C C 1
ATOM 6770 O O . LEU C 2 60 ? 165.76000 130.06000 153.98000 1.000 18.14000 60 LEU C O 1
ATOM 6775 N N . LYS C 2 61 ? 165.51000 129.01200 151.96000 1.000 19.48000 61 LYS C N 1
ATOM 6776 C CA . LYS C 2 61 ? 165.77600 127.64200 152.47500 1.000 19.48000 61 LYS C CA 1
ATOM 6777 C C . LYS C 2 61 ? 167.16500 127.19600 152.01400 1.000 19.48000 61 LYS C C 1
ATOM 6778 O O . LYS C 2 61 ? 167.57200 127.59300 150.90700 1.000 19.48000 61 LYS C O 1
ATOM 6784 N N . GLN C 2 62 ? 167.85200 126.39600 152.83400 1.000 18.72000 62 GLN C N 1
ATOM 6785 C CA . GLN C 2 62 ? 169.18700 125.92800 152.50800 1.000 18.72000 62 GLN C CA 1
ATOM 6786 C C . GLN C 2 62 ? 169.46600 124.62400 153.23900 1.000 18.72000 62 GLN C C 1
ATOM 6787 O O . GLN C 2 62 ? 169.07300 124.44900 154.39500 1.000 18.72000 62 GLN C O 1
ATOM 6793 N N . GLU C 2 63 ? 170.11500 123.70300 152.53200 1.000 24.00000 63 GLU C N 1
ATOM 6794 C CA . GLU C 2 63 ? 170.37500 122.36600 153.03400 1.000 24.00000 63 GLU C CA 1
ATOM 6795 C C . GLU C 2 63 ? 171.81500 121.98000 152.72800 1.000 24.00000 63 GLU C C 1
ATOM 6796 O O . GLU C 2 63 ? 172.40700 122.43600 151.74200 1.000 24.00000 63 GLU C O 1
ATOM 6802 N N . TRP C 2 64 ? 172.37000 121.13700 153.59300 1.000 19.91000 64 TRP C N 1
ATOM 6803 C CA . TRP C 2 64 ? 173.76500 120.72200 153.48100 1.000 19.91000 64 TRP C CA 1
ATOM 6804 C C . TRP C 2 64 ? 173.93400 119.35800 154.14000 1.000 19.91000 64 TRP C C 1
ATOM 6805 O O . TRP C 2 64 ? 172.96000 118.72900 154.55900 1.000 19.91000 64 TRP C O 1
ATOM 6816 N N . THR C 2 65 ? 175.18300 118.90000 154.23600 1.000 22.64000 65 THR C N 1
ATOM 6817 C CA . THR C 2 65 ? 175.49900 117.55600 154.72200 1.000 22.64000 65 THR C CA 1
ATOM 6818 C C . THR C 2 65 ? 176.51500 117.64700 155.85700 1.000 22.64000 65 THR C C 1
ATOM 6819 O O . THR C 2 65 ? 177.69800 117.91100 155.62600 1.000 22.64000 65 THR C O 1
ATOM 6823 N N . ASP C 2 66 ? 176.03500 117.39200 157.07800 1.000 26.47000 66 ASP C N 1
ATOM 6824 C CA . ASP C 2 66 ? 176.88700 117.36100 158.29600 1.000 26.47000 66 ASP C CA 1
ATOM 6825 C C . ASP C 2 66 ? 177.14600 115.88600 158.61800 1.000 26.47000 66 ASP C C 1
ATOM 6826 O O . ASP C 2 66 ? 176.17000 115.17500 158.91000 1.000 26.47000 66 ASP C O 1
ATOM 6831 N N . TYR C 2 67 ? 178.40900 115.44800 158.57100 1.000 26.79000 67 TYR C N 1
ATOM 6832 C CA . TYR C 2 67 ? 178.74800 114.02000 158.82000 1.000 26.79000 67 TYR C CA 1
ATOM 6833 C C . TYR C 2 67 ? 178.90300 113.73900 160.31900 1.000 26.79000 67 TYR C C 1
ATOM 6834 O O . TYR C 2 67 ? 179.10300 112.56900 160.68300 1.000 26.79000 67 TYR C O 1
ATOM 6843 N N . ARG C 2 68 ? 178.82500 114.77400 161.15900 1.000 24.94000 68 ARG C N 1
ATOM 6844 C CA . ARG C 2 68 ? 178.95700 114.58800 162.62800 1.000 24.94000 68 ARG C CA 1
ATOM 6845 C C . ARG C 2 68 ? 177.56200 114.43100 163.24200 1.000 24.94000 68 ARG C C 1
ATOM 6846 O O . ARG C 2 68 ? 177.47700 114.30000 164.47400 1.000 24.94000 68 ARG C O 1
ATOM 6854 N N . LEU C 2 69 ? 176.51900 114.44900 162.40700 1.000 28.28000 69 LEU C N 1
ATOM 6855 C CA . LEU C 2 69 ? 175.12000 114.30300 162.88900 1.000 28.28000 69 LEU C CA 1
ATOM 6856 C C . LEU C 2 69 ? 174.47100 113.10400 162.19300 1.000 28.28000 69 LEU C C 1
ATOM 6857 O O . LEU C 2 69 ? 173.32600 113.24600 161.72600 1.000 28.28000 69 LEU C O 1
ATOM 6862 N N . THR C 2 70 ? 175.17800 111.96900 162.15000 1.000 36.16000 70 THR C N 1
ATOM 6863 C CA . THR C 2 70 ? 174.67600 110.74500 161.46800 1.000 36.16000 70 THR C CA 1
ATOM 6864 C C . THR C 2 70 ? 174.50200 109.59900 162.47300 1.000 36.16000 70 THR C C 1
ATOM 6865 O O . THR C 2 70 ? 175.40000 109.40700 163.31700 1.000 36.16000 70 THR C O 1
ATOM 6869 N N . TRP C 2 71 ? 173.40200 108.85000 162.34200 1.000 45.66000 71 TRP C N 1
ATOM 6870 C CA . TRP C 2 71 ? 173.08500 107.71800 163.19400 1.000 45.66000 71 TRP C CA 1
ATOM 6871 C C . TRP C 2 71 ? 172.19800 106.81000 162.36500 1.000 45.66000 71 TRP C C 1
ATOM 6872 O O . TRP C 2 71 ? 171.57400 107.26800 161.40500 1.000 45.66000 71 TRP C O 1
ATOM 6883 N N . ASN C 2 72 ? 172.13600 105.53300 162.72100 1.000 61.36000 72 ASN C N 1
ATOM 6884 C CA . ASN C 2 72 ? 171.12500 104.75400 162.02800 1.000 61.36000 72 ASN C CA 1
ATOM 6885 C C . ASN C 2 72 ? 169.88600 104.60300 162.90200 1.000 61.36000 72 ASN C C 1
ATOM 6886 O O . ASN C 2 72 ? 169.92200 104.79900 164.11800 1.000 61.36000 72 ASN C O 1
ATOM 6891 N N . SER C 2 73 ? 168.78000 104.25500 162.25200 1.000 59.48000 73 SER C N 1
ATOM 6892 C CA . SER C 2 73 ? 167.47000 104.31100 162.88500 1.000 59.48000 73 SER C CA 1
ATOM 6893 C C . SER C 2 73 ? 167.26000 103.20500 163.91300 1.000 59.48000 73 SER C C 1
ATOM 6894 O O . SER C 2 73 ? 166.63000 103.44500 164.95100 1.000 59.48000 73 SER C O 1
ATOM 6897 N N . SER C 2 74 ? 167.81200 102.01300 163.66400 1.000 64.32000 74 SER C N 1
ATOM 6898 C CA . SER C 2 74 ? 167.41100 100.81200 164.39000 1.000 64.32000 74 SER C CA 1
ATOM 6899 C C . SER C 2 74 ? 167.87000 100.79500 165.84300 1.000 64.32000 74 SER C C 1
ATOM 6900 O O . SER C 2 74 ? 167.31200 100.03600 166.64200 1.000 64.32000 74 SER C O 1
ATOM 6903 N N . ARG C 2 75 ? 168.86600 101.60300 166.21100 1.000 67.34000 75 ARG C N 1
ATOM 6904 C CA . ARG C 2 75 ? 169.21800 101.72000 167.62200 1.000 67.34000 75 ARG C CA 1
ATOM 6905 C C . ARG C 2 75 ? 168.18300 102.53500 168.38300 1.000 67.34000 75 ARG C C 1
ATOM 6906 O O . ARG C 2 75 ? 167.92200 102.27500 169.56200 1.000 67.34000 75 ARG C O 1
ATOM 6914 N N . TYR C 2 76 ? 167.59100 103.52600 167.72800 1.000 60.09000 76 TYR C N 1
ATOM 6915 C CA . TYR C 2 76 ? 166.94300 104.63800 168.40600 1.000 60.09000 76 TYR C CA 1
ATOM 6916 C C . TYR C 2 76 ? 165.44200 104.66200 168.14900 1.000 60.09000 76 TYR C C 1
ATOM 6917 O O . TYR C 2 76 ? 164.82200 105.72700 168.10700 1.000 60.09000 76 TYR C O 1
ATOM 6926 N N . GLU C 2 77 ? 164.86500 103.46800 167.96900 1.000 59.85000 77 GLU C N 1
ATOM 6927 C CA . GLU C 2 77 ? 163.41700 103.22700 167.93200 1.000 59.85000 77 GLU C CA 1
ATOM 6928 C C . GLU C 2 77 ? 162.72800 103.98000 166.79300 1.000 59.85000 77 GLU C C 1
ATOM 6929 O O . GLU C 2 77 ? 161.72700 104.67100 166.99000 1.000 59.85000 77 GLU C O 1
ATOM 6935 N N . GLY C 2 78 ? 163.27900 103.84400 165.59000 1.000 54.52000 78 GLY C N 1
ATOM 6936 C CA . GLY C 2 78 ? 162.59000 104.31900 164.40600 1.000 54.52000 78 GLY C CA 1
ATOM 6937 C C . GLY C 2 78 ? 162.58200 105.81500 164.18700 1.000 54.52000 78 GLY C C 1
ATOM 6938 O O . GLY C 2 78 ? 161.83100 106.29600 163.33600 1.000 54.52000 78 GLY C O 1
ATOM 6939 N N . VAL C 2 79 ? 163.39300 106.56900 164.92200 1.000 48.16000 79 VAL C N 1
ATOM 6940 C CA . VAL C 2 79 ? 163.38700 108.02400 164.81300 1.000 48.16000 79 VAL C CA 1
ATOM 6941 C C . VAL C 2 79 ? 164.31200 108.44100 163.67800 1.000 48.16000 79 VAL C C 1
ATOM 6942 O O . VAL C 2 79 ? 165.45700 107.98400 163.59600 1.000 48.16000 79 VAL C O 1
ATOM 6946 N N . ASN C 2 80 ? 163.81600 109.31200 162.79300 1.000 45.24000 80 ASN C N 1
ATOM 6947 C CA . ASN C 2 80 ? 164.60000 109.77900 161.66100 1.000 45.24000 80 ASN C CA 1
ATOM 6948 C C . ASN C 2 80 ? 164.55900 111.28500 161.43800 1.000 45.24000 80 ASN C C 1
ATOM 6949 O O . ASN C 2 80 ? 165.14300 111.75600 160.45900 1.000 45.24000 80 ASN C O 1
ATOM 6954 N N . ILE C 2 81 ? 163.87900 112.05300 162.29200 1.000 35.13000 81 ILE C N 1
ATOM 6955 C CA . ILE C 2 81 ? 163.89600 113.50700 162.21300 1.000 35.13000 81 ILE C CA 1
ATOM 6956 C C . ILE C 2 81 ? 164.11500 114.07200 163.60900 1.000 35.13000 81 ILE C C 1
ATOM 6957 O O . ILE C 2 81 ? 163.87700 113.40800 164.62000 1.000 35.13000 81 ILE C O 1
ATOM 6962 N N . LEU C 2 82 ? 164.57700 115.32000 163.65000 1.000 32.35000 82 LEU C N 1
ATOM 6963 C CA . LEU C 2 82 ? 164.75900 116.04300 164.90000 1.000 32.35000 82 LEU C CA 1
ATOM 6964 C C . LEU C 2 82 ? 164.31300 117.48600 164.73600 1.000 32.35000 82 LEU C C 1
ATOM 6965 O O . LEU C 2 82 ? 164.07800 117.97200 163.62700 1.000 32.35000 82 LEU C O 1
ATOM 6970 N N . ARG C 2 83 ? 164.19900 118.16700 165.87200 1.000 32.49000 83 ARG C N 1
ATOM 6971 C CA . ARG C 2 83 ? 163.89400 119.59400 165.93800 1.000 32.49000 83 ARG C CA 1
ATOM 6972 C C . ARG C 2 83 ? 164.93900 120.19600 166.86900 1.000 32.49000 83 ARG C C 1
ATOM 6973 O O . ARG C 2 83 ? 164.84100 120.05400 168.09000 1.000 32.49000 83 ARG C O 1
ATOM 6981 N N . ILE C 2 84 ? 165.94300 120.84900 166.29500 1.000 28.03000 84 ILE C N 1
ATOM 6982 C CA . ILE C 2 84 ? 167.05300 121.40100 167.06500 1.000 28.03000 84 ILE C CA 1
ATOM 6983 C C . ILE C 2 84 ? 167.00500 122.91700 166.92100 1.000 28.03000 84 ILE C C 1
ATOM 6984 O O . ILE C 2 84 ? 166.62700 123.41000 165.85200 1.000 28.03000 84 ILE C O 1
ATOM 6989 N N . PRO C 2 85 ? 167.28800 123.68900 167.97100 1.000 26.41000 85 PRO C N 1
ATOM 6990 C CA . PRO C 2 85 ? 167.54400 125.12200 167.78400 1.000 26.41000 85 PRO C CA 1
ATOM 6991 C C . PRO C 2 85 ? 168.75200 125.34400 166.88800 1.000 26.41000 85 PRO C C 1
ATOM 6992 O O . PRO C 2 85 ? 169.77500 124.67200 167.02400 1.000 26.41000 85 PRO C O 1
ATOM 6996 N N . ALA C 2 86 ? 168.61500 126.29000 165.95500 1.000 24.88000 86 ALA C N 1
ATOM 6997 C CA . ALA C 2 86 ? 169.61900 126.46500 164.91300 1.000 24.88000 86 ALA C CA 1
ATOM 6998 C C . ALA C 2 86 ? 170.93200 127.00600 165.44600 1.000 24.88000 86 ALA C C 1
ATOM 6999 O O . ALA C 2 86 ? 171.98500 126.66700 164.90400 1.000 24.88000 86 ALA C O 1
ATOM 7001 N N . LYS C 2 87 ? 170.91000 127.77700 166.53100 1.000 28.17000 87 LYS C N 1
ATOM 7002 C CA . LYS C 2 87 ? 172.12600 128.35200 167.09600 1.000 28.17000 87 LYS C CA 1
ATOM 7003 C C . LYS C 2 87 ? 172.98700 127.33400 167.83600 1.000 28.17000 87 LYS C C 1
ATOM 7004 O O . LYS C 2 87 ? 174.03200 127.71200 168.37200 1.000 28.17000 87 LYS C O 1
ATOM 7010 N N . ARG C 2 88 ? 172.58600 126.06700 167.86900 1.000 27.04000 88 ARG C N 1
ATOM 7011 C CA . ARG C 2 88 ? 173.30500 125.03300 168.59400 1.000 27.04000 88 ARG C CA 1
ATOM 7012 C C . ARG C 2 88 ? 174.20100 124.18800 167.69200 1.000 27.04000 88 ARG C C 1
ATOM 7013 O O . ARG C 2 88 ? 175.20200 123.64700 168.16900 1.000 27.04000 88 ARG C O 1
ATOM 7021 N N . ILE C 2 89 ? 173.90600 124.09700 166.39500 1.000 20.70000 89 ILE C N 1
ATOM 7022 C CA . ILE C 2 89 ? 174.75100 123.32000 165.49000 1.000 20.70000 89 ILE C CA 1
ATOM 7023 C C . ILE C 2 89 ? 175.45800 124.25000 164.51200 1.000 20.70000 89 ILE C C 1
ATOM 7024 O O . ILE C 2 89 ? 175.26300 125.46900 164.54600 1.000 20.70000 89 ILE C O 1
ATOM 7029 N N . TRP C 2 90 ? 176.29600 123.67300 163.64600 1.000 17.44000 90 TRP C N 1
ATOM 7030 C CA . TRP C 2 90 ? 177.07300 124.47400 162.66200 1.000 17.44000 90 TRP C CA 1
ATOM 7031 C C . TRP C 2 90 ? 176.16900 124.92500 161.51300 1.000 17.44000 90 TRP C C 1
ATOM 7032 O O . TRP C 2 90 ? 175.38400 124.09300 161.02700 1.000 17.44000 90 TRP C O 1
ATOM 7043 N N . LEU C 2 91 ? 176.28800 126.19300 161.10400 1.000 14.89000 91 LEU C N 1
ATOM 7044 C CA . LEU C 2 91 ? 175.50500 126.73100 160.00100 1.000 14.89000 91 LEU C CA 1
ATOM 7045 C C . LEU C 2 91 ? 176.33600 127.73600 159.22300 1.000 14.89000 91 LEU C C 1
ATOM 7046 O O . LEU C 2 91 ? 177.08500 128.50900 159.83400 1.000 14.89000 91 LEU C O 1
ATOM 7051 N N . PRO C 2 92 ? 176.23500 127.75300 157.89600 1.000 16.09000 92 PRO C N 1
ATOM 7052 C CA . PRO C 2 92 ? 176.94000 128.77500 157.12400 1.000 16.09000 92 PRO C CA 1
ATOM 7053 C C . PRO C 2 92 ? 176.23200 130.11100 157.23900 1.000 16.09000 92 PRO C C 1
ATOM 7054 O O . PRO C 2 92 ? 175.00700 130.18400 157.35500 1.000 16.09000 92 PRO C O 1
ATOM 7058 N N . ASP C 2 93 ? 177.01800 131.17800 157.21000 1.000 14.94000 93 ASP C N 1
ATOM 7059 C CA . ASP C 2 93 ? 176.49800 132.51800 157.46800 1.000 14.94000 93 ASP C CA 1
ATOM 7060 C C . ASP C 2 93 ? 176.18200 133.25000 156.16500 1.000 14.94000 93 ASP C C 1
ATOM 7061 O O . ASP C 2 93 ? 176.73200 134.30500 155.87600 1.000 14.94000 93 ASP C O 1
ATOM 7066 N N . ILE C 2 94 ? 175.26400 132.69200 155.38100 1.000 14.87000 94 ILE C N 1
ATOM 7067 C CA . ILE C 2 94 ? 174.86500 133.30800 154.11800 1.000 14.87000 94 ILE C CA 1
ATOM 7068 C C . ILE C 2 94 ? 173.93400 134.47800 154.40500 1.000 14.87000 94 ILE C C 1
ATOM 7069 O O . ILE C 2 94 ? 172.89200 134.30900 155.04400 1.000 14.87000 94 ILE C O 1
ATOM 7074 N N . VAL C 2 95 ? 174.31900 135.67500 153.95700 1.000 15.04000 95 VAL C N 1
ATOM 7075 C CA . VAL C 2 95 ? 173.53100 136.89200 154.10000 1.000 15.04000 95 VAL C CA 1
ATOM 7076 C C . VAL C 2 95 ? 173.52100 137.61900 152.76000 1.000 15.04000 95 VAL C C 1
ATOM 7077 O O . VAL C 2 95 ? 174.06000 137.13000 151.76900 1.000 15.04000 95 VAL C O 1
ATOM 7081 N N . LEU C 2 96 ? 172.89100 138.78700 152.72200 1.000 14.90000 96 LEU C N 1
ATOM 7082 C CA . LEU C 2 96 ? 173.01000 139.62400 151.54000 1.000 14.90000 96 LEU C CA 1
ATOM 7083 C C . LEU C 2 96 ? 173.80900 140.87300 151.86200 1.000 14.90000 96 LEU C C 1
ATOM 7084 O O . LEU C 2 96 ? 173.84800 141.33700 153.00000 1.000 14.90000 96 LEU C O 1
ATOM 7089 N N . TYR C 2 97 ? 174.44100 141.41400 150.82800 1.000 15.91000 97 TYR C N 1
ATOM 7090 C CA . TYR C 2 97 ? 175.35400 142.53700 150.96300 1.000 15.91000 97 TYR C CA 1
ATOM 7091 C C . TYR C 2 97 ? 174.76200 143.87100 150.54100 1.000 15.91000 97 TYR C C 1
ATOM 7092 O O . TYR C 2 97 ? 174.97800 144.87800 151.21900 1.000 15.91000 97 TYR C O 1
ATOM 7101 N N . ASN C 2 98 ? 174.03400 143.92300 149.42900 1.000 16.35000 98 ASN C N 1
ATOM 7102 C CA . ASN C 2 98 ? 173.46500 145.18700 148.97100 1.000 16.35000 98 ASN C CA 1
ATOM 7103 C C . ASN C 2 98 ? 172.18900 145.48900 149.75700 1.000 16.35000 98 ASN C C 1
ATOM 7104 O O . ASN C 2 98 ? 171.06100 145.25000 149.32200 1.000 16.35000 98 ASN C O 1
ATOM 7109 N N . ASN C 2 99 ? 172.37800 146.05000 150.94700 1.000 17.94000 99 ASN C N 1
ATOM 7110 C CA . ASN C 2 99 ? 171.26300 146.46700 151.78000 1.000 17.94000 99 ASN C CA 1
ATOM 7111 C C . ASN C 2 99 ? 171.43900 147.91200 152.22100 1.000 17.94000 99 ASN C C 1
ATOM 7112 O O . ASN C 2 99 ? 172.54900 148.44700 152.22800 1.000 17.94000 99 ASN C O 1
ATOM 7117 N N . ALA C 2 100 ? 170.32200 148.54200 152.58200 1.000 19.95000 100 ALA C N 1
ATOM 7118 C CA . ALA C 2 100 ? 170.37400 149.92400 153.03300 1.000 19.95000 100 ALA C CA 1
ATOM 7119 C C . ALA C 2 100 ? 170.69800 150.01700 154.51700 1.000 19.95000 100 ALA C C 1
ATOM 7120 O O . ALA C 2 100 ? 171.39100 150.94500 154.94600 1.000 19.95000 100 ALA C O 1
ATOM 7122 N N . ASP C 2 101 ? 170.20300 149.08100 155.31500 1.000 22.30000 101 ASP C N 1
ATOM 7123 C CA . ASP C 2 101 ? 170.49200 149.06700 156.73800 1.000 22.30000 101 ASP C CA 1
ATOM 7124 C C . ASP C 2 101 ? 171.76300 148.26600 157.00000 1.000 22.30000 101 ASP C C 1
ATOM 7125 O O . ASP C 2 101 ? 172.46800 147.85000 156.07800 1.000 22.30000 101 ASP C O 1
ATOM 7130 N N . GLY C 2 102 ? 172.06300 148.03800 158.27200 1.000 21.96000 102 GLY C N 1
ATOM 7131 C CA . GLY C 2 102 ? 173.13000 147.13400 158.63600 1.000 21.96000 102 GLY C CA 1
ATOM 7132 C C . GLY C 2 102 ? 172.57800 145.77100 158.98500 1.000 21.96000 102 GLY C C 1
ATOM 7133 O O . GLY C 2 102 ? 173.24500 144.97600 159.65100 1.000 21.96000 102 GLY C O 1
ATOM 7134 N N . THR C 2 103 ? 171.35300 145.49100 158.54200 1.000 21.57000 103 THR C N 1
ATOM 7135 C CA . THR C 2 103 ? 170.69400 144.21800 158.82100 1.000 21.57000 103 THR C CA 1
ATOM 7136 C C . THR C 2 103 ? 171.14300 143.20700 157.77800 1.000 21.57000 103 THR C C 1
ATOM 7137 O O . THR C 2 103 ? 170.57500 143.10600 156.69000 1.000 21.57000 103 THR C O 1
ATOM 7141 N N . TYR C 2 104 ? 172.18300 142.45000 158.11800 1.000 18.93000 104 TYR C N 1
ATOM 7142 C CA . TYR C 2 104 ? 172.68400 141.37800 157.27100 1.000 18.93000 104 TYR C CA 1
ATOM 7143 C C . TYR C 2 104 ? 171.98400 140.05400 157.56100 1.000 18.93000 104 TYR C C 1
ATOM 7144 O O . TYR C 2 104 ? 171.43800 139.42200 156.65300 1.000 18.93000 104 TYR C O 1
ATOM 7153 N N . GLU C 2 105 ? 171.96400 139.64500 158.82500 1.000 26.20000 105 GLU C N 1
ATOM 7154 C CA . GLU C 2 105 ? 171.58700 138.29100 159.20900 1.000 26.20000 105 GLU C CA 1
ATOM 7155 C C . GLU C 2 105 ? 170.07000 138.09900 159.17700 1.000 26.20000 105 GLU C C 1
ATOM 7156 O O . GLU C 2 105 ? 169.30600 138.96700 158.74800 1.000 26.20000 105 GLU C O 1
ATOM 7162 N N . VAL C 2 106 ? 169.62800 136.93900 159.64100 1.000 26.43000 106 VAL C N 1
ATOM 7163 C CA . VAL C 2 106 ? 168.23700 136.52500 159.57400 1.000 26.43000 106 VAL C CA 1
ATOM 7164 C C . VAL C 2 106 ? 167.55300 136.94900 160.87500 1.000 26.43000 106 VAL C C 1
ATOM 7165 O O . VAL C 2 106 ? 168.21100 137.23700 161.87600 1.000 26.43000 106 VAL C O 1
ATOM 7169 N N . SER C 2 107 ? 166.21700 137.02000 160.85800 1.000 31.40000 107 SER C N 1
ATOM 7170 C CA . SER C 2 107 ? 165.47100 137.61600 161.96100 1.000 31.40000 107 SER C CA 1
ATOM 7171 C C . SER C 2 107 ? 165.48500 136.74500 163.21600 1.000 31.40000 107 SER C C 1
ATOM 7172 O O . SER C 2 107 ? 166.01200 137.15100 164.25700 1.000 31.40000 107 SER C O 1
ATOM 7175 N N . VAL C 2 108 ? 164.90700 135.54600 163.14800 1.000 34.59000 108 VAL C N 1
ATOM 7176 C CA . VAL C 2 108 ? 164.45600 134.87200 164.36000 1.000 34.59000 108 VAL C CA 1
ATOM 7177 C C . VAL C 2 108 ? 165.15600 133.54700 164.65100 1.000 34.59000 108 VAL C C 1
ATOM 7178 O O . VAL C 2 108 ? 165.05200 133.07600 165.79700 1.000 34.59000 108 VAL C O 1
ATOM 7182 N N . TYR C 2 109 ? 165.84800 132.92900 163.68300 1.000 29.56000 109 TYR C N 1
ATOM 7183 C CA . TYR C 2 109 ? 166.62200 131.68600 163.85700 1.000 29.56000 109 TYR C CA 1
ATOM 7184 C C . TYR C 2 109 ? 165.74300 130.53100 164.35200 1.000 29.56000 109 TYR C C 1
ATOM 7185 O O . TYR C 2 109 ? 165.85700 130.05400 165.48200 1.000 29.56000 109 TYR C O 1
ATOM 7194 N N . THR C 2 110 ? 164.84600 130.10300 163.46700 1.000 24.99000 110 THR C N 1
ATOM 7195 C CA . THR C 2 110 ? 163.90800 129.03600 163.77800 1.000 24.99000 110 THR C CA 1
ATOM 7196 C C . THR C 2 110 ? 164.60800 127.67800 163.84500 1.000 24.99000 110 THR C C 1
ATOM 7197 O O . THR C 2 110 ? 165.79400 127.53500 163.54400 1.000 24.99000 110 THR C O 1
ATOM 7201 N N . ASN C 2 111 ? 163.83500 126.66500 164.23000 1.000 23.66000 111 ASN C N 1
ATOM 7202 C CA . ASN C 2 111 ? 164.32700 125.29900 164.31100 1.000 23.66000 111 ASN C CA 1
ATOM 7203 C C . ASN C 2 111 ? 164.56900 124.72500 162.91600 1.000 23.66000 111 ASN C C 1
ATOM 7204 O O . ASN C 2 111 ? 164.11800 125.26600 161.90300 1.000 23.66000 111 ASN C O 1
ATOM 7209 N N . LEU C 2 112 ? 165.28800 123.60500 162.87100 1.000 22.18000 112 LEU C N 1
ATOM 7210 C CA . LEU C 2 112 ? 165.73500 123.03500 161.61000 1.000 22.18000 112 LEU C CA 1
ATOM 7211 C C . LEU C 2 112 ? 165.72000 121.51600 161.71300 1.000 22.18000 112 LEU C C 1
ATOM 7212 O O . LEU C 2 112 ? 165.74600 120.95000 162.80700 1.000 22.18000 112 LEU C O 1
ATOM 7217 N N . ILE C 2 113 ? 165.66700 120.85700 160.55900 1.000 25.08000 113 ILE C N 1
ATOM 7218 C CA . ILE C 2 113 ? 165.39600 119.42600 160.47000 1.000 25.08000 113 ILE C CA 1
ATOM 7219 C C . ILE C 2 113 ? 166.65700 118.70300 160.02700 1.000 25.08000 113 ILE C C 1
ATOM 7220 O O . ILE C 2 113 ? 167.21400 119.01000 158.96700 1.000 25.08000 113 ILE C O 1
ATOM 7225 N N . VAL C 2 114 ? 167.09000 117.72800 160.82000 1.000 30.45000 114 VAL C N 1
ATOM 7226 C CA . VAL C 2 114 ? 168.22100 116.87300 160.48400 1.000 30.45000 114 VAL C CA 1
ATOM 7227 C C . VAL C 2 114 ? 167.73000 115.43300 160.39500 1.000 30.45000 114 VAL C C 1
ATOM 7228 O O . VAL C 2 114 ? 166.89600 114.99700 161.19700 1.000 30.45000 114 VAL C O 1
ATOM 7232 N N . ARG C 2 115 ? 168.25500 114.68000 159.42400 1.000 40.17000 115 ARG C N 1
ATOM 7233 C CA . ARG C 2 115 ? 167.82900 113.26500 159.24300 1.000 40.17000 115 ARG C CA 1
ATOM 7234 C C . ARG C 2 115 ? 169.00900 112.31500 159.48400 1.000 40.17000 115 ARG C C 1
ATOM 7235 O O . ARG C 2 115 ? 170.12400 112.80400 159.75200 1.000 40.17000 115 ARG C O 1
ATOM 7243 N N . SER C 2 116 ? 168.75000 111.00500 159.37500 1.000 43.48000 116 SER C N 1
ATOM 7244 C CA . SER C 2 116 ? 169.76400 109.92700 159.54400 1.000 43.48000 116 SER C CA 1
ATOM 7245 C C . SER C 2 116 ? 170.83500 110.02700 158.45100 1.000 43.48000 116 SER C C 1
ATOM 7246 O O . SER C 2 116 ? 171.99800 109.67000 158.72100 1.000 43.48000 116 SER C O 1
ATOM 7249 N N . ASN C 2 117 ? 170.42400 110.44600 157.24800 1.000 50.85000 117 ASN C N 1
ATOM 7250 C CA . ASN C 2 117 ? 171.28900 110.62400 156.04800 1.000 50.85000 117 ASN C CA 1
ATOM 7251 C C . ASN C 2 117 ? 172.35300 111.70800 156.28400 1.000 50.85000 117 ASN C C 1
ATOM 7252 O O . ASN C 2 117 ? 173.41800 111.62400 155.64300 1.000 50.85000 117 ASN C O 1
ATOM 7257 N N . GLY C 2 118 ? 172.06100 112.70500 157.12900 1.000 33.93000 118 GLY C N 1
ATOM 7258 C CA . GLY C 2 118 ? 172.98900 113.81900 157.40200 1.000 33.93000 118 GLY C CA 1
ATOM 7259 C C . GLY C 2 118 ? 172.59000 115.06700 156.63600 1.000 33.93000 118 GLY C C 1
ATOM 7260 O O . GLY C 2 118 ? 173.33700 116.06400 156.69500 1.000 33.93000 118 GLY C O 1
ATOM 7261 N N . SER C 2 119 ? 171.44800 115.01000 155.94500 1.000 30.97000 119 SER C N 1
ATOM 7262 C CA . SER C 2 119 ? 170.93200 116.18000 155.18900 1.000 30.97000 119 SER C CA 1
ATOM 7263 C C . SER C 2 119 ? 170.21500 117.12800 156.15700 1.000 30.97000 119 SER C C 1
ATOM 7264 O O . SER C 2 119 ? 169.12200 116.77000 156.64000 1.000 30.97000 119 SER C O 1
ATOM 7267 N N . VAL C 2 120 ? 170.83100 118.27800 156.44400 1.000 22.15000 120 VAL C N 1
ATOM 7268 C CA . VAL C 2 120 ? 170.26600 119.27500 157.34300 1.000 22.15000 120 VAL C CA 1
ATOM 7269 C C . VAL C 2 120 ? 169.59100 120.32700 156.48000 1.000 22.15000 120 VAL C C 1
ATOM 7270 O O . VAL C 2 120 ? 170.22500 120.88700 155.57800 1.000 22.15000 120 VAL C O 1
ATOM 7274 N N . LEU C 2 121 ? 168.31500 120.59700 156.75300 1.000 18.72000 121 LEU C N 1
ATOM 7275 C CA . LEU C 2 121 ? 167.51200 121.54100 155.98300 1.000 18.72000 121 LEU C CA 1
ATOM 7276 C C . LEU C 2 121 ? 166.97300 122.60500 156.92600 1.000 18.72000 121 LEU C C 1
ATOM 7277 O O . LEU C 2 121 ? 166.33000 122.27900 157.92800 1.000 18.72000 121 LEU C O 1
ATOM 7282 N N . TRP C 2 122 ? 167.22500 123.87100 156.59700 1.000 16.25000 122 TRP C N 1
ATOM 7283 C CA . TRP C 2 122 ? 166.85900 125.00000 157.44100 1.000 16.25000 122 TRP C CA 1
ATOM 7284 C C . TRP C 2 122 ? 166.18300 126.06200 156.59200 1.000 16.25000 122 TRP C C 1
ATOM 7285 O O . TRP C 2 122 ? 166.70000 126.44100 155.53500 1.000 16.25000 122 TRP C O 1
ATOM 7296 N N . LEU C 2 123 ? 165.01900 126.52300 157.05000 1.000 17.34000 123 LEU C N 1
ATOM 7297 C CA . LEU C 2 123 ? 164.17100 127.45800 156.30800 1.000 17.34000 123 LEU C CA 1
ATOM 7298 C C . LEU C 2 123 ? 163.73700 128.58200 157.24400 1.000 17.34000 123 LEU C C 1
ATOM 7299 O O . LEU C 2 123 ? 162.67400 128.51000 157.87000 1.000 17.34000 123 LEU C O 1
ATOM 7304 N N . PRO C 2 124 ? 164.55900 129.62300 157.39600 1.000 17.85000 124 PRO C N 1
ATOM 7305 C CA . PRO C 2 124 ? 164.19500 130.69900 158.30800 1.000 17.85000 124 PRO C CA 1
ATOM 7306 C C . PRO C 2 124 ? 163.52700 131.84600 157.56900 1.000 17.85000 124 PRO C C 1
ATOM 7307 O O . PRO C 2 124 ? 163.75900 132.04700 156.36600 1.000 17.85000 124 PRO C O 1
ATOM 7311 N N . PRO C 2 125 ? 162.68100 132.62400 158.25000 1.000 19.78000 125 PRO C N 1
ATOM 7312 C CA . PRO C 2 125 ? 162.09800 133.80800 157.60800 1.000 19.78000 125 PRO C CA 1
ATOM 7313 C C . PRO C 2 125 ? 162.97700 135.03500 157.75800 1.000 19.78000 125 PRO C C 1
ATOM 7314 O O . PRO C 2 125 ? 163.57500 135.24200 158.81600 1.000 19.78000 125 PRO C O 1
ATOM 7318 N N . ALA C 2 126 ? 163.07000 135.86100 156.72200 1.000 19.38000 126 ALA C N 1
ATOM 7319 C CA . ALA C 2 126 ? 163.89500 137.05400 156.80500 1.000 19.38000 126 ALA C CA 1
ATOM 7320 C C . ALA C 2 126 ? 163.29200 138.17100 155.97400 1.000 19.38000 126 ALA C C 1
ATOM 7321 O O . ALA C 2 126 ? 162.83300 137.94800 154.85600 1.000 19.38000 126 ALA C O 1
ATOM 7323 N N . ILE C 2 127 ? 163.32300 139.38600 156.51300 1.000 20.10000 127 ILE C N 1
ATOM 7324 C CA . ILE C 2 127 ? 162.97600 140.58000 155.75500 1.000 20.10000 127 ILE C CA 1
ATOM 7325 C C . ILE C 2 127 ? 164.27500 141.26000 155.35400 1.000 20.10000 127 ILE C C 1
ATOM 7326 O O . ILE C 2 127 ? 165.28300 141.16100 156.06500 1.000 20.10000 127 ILE C O 1
ATOM 7331 N N . TYR C 2 128 ? 164.27300 141.89600 154.19000 1.000 18.02000 128 TYR C N 1
ATOM 7332 C CA . TYR C 2 128 ? 165.46200 142.54900 153.66900 1.000 18.02000 128 TYR C CA 1
ATOM 7333 C C . TYR C 2 128 ? 165.08900 143.87200 153.02800 1.000 18.02000 128 TYR C C 1
ATOM 7334 O O . TYR C 2 128 ? 164.15700 143.93600 152.21700 1.000 18.02000 128 TYR C O 1
ATOM 7343 N N . LYS C 2 129 ? 165.82400 144.92200 153.39400 1.000 16.91000 129 LYS C N 1
ATOM 7344 C CA . LYS C 2 129 ? 165.71600 146.22000 152.73600 1.000 16.91000 129 LYS C CA 1
ATOM 7345 C C . LYS C 2 129 ? 166.88900 146.34100 151.77200 1.000 16.91000 129 LYS C C 1
ATOM 7346 O O . LYS C 2 129 ? 167.92400 146.94000 152.06200 1.000 16.91000 129 LYS C O 1
ATOM 7352 N N . SER C 2 130 ? 166.71400 145.74000 150.60200 1.000 17.21000 130 SER C N 1
ATOM 7353 C CA . SER C 2 130 ? 167.75000 145.74300 149.58600 1.000 17.21000 130 SER C CA 1
ATOM 7354 C C . SER C 2 130 ? 167.80200 147.09000 148.88400 1.000 17.21000 130 SER C C 1
ATOM 7355 O O . SER C 2 130 ? 166.79600 147.79600 148.77300 1.000 17.21000 130 SER C O 1
ATOM 7358 N N . ALA C 2 131 ? 168.98900 147.44200 148.40600 1.000 18.76000 131 ALA C N 1
ATOM 7359 C CA . ALA C 2 131 ? 169.21700 148.69300 147.69500 1.000 18.76000 131 ALA C CA 1
ATOM 7360 C C . ALA C 2 131 ? 169.48000 148.36900 146.23300 1.000 18.76000 131 ALA C C 1
ATOM 7361 O O . ALA C 2 131 ? 170.46400 147.69600 145.91100 1.000 18.76000 131 ALA C O 1
ATOM 7363 N N . CYS C 2 132 ? 168.60300 148.84500 145.35300 1.000 25.93000 132 CYS C N 1
ATOM 7364 C CA . CYS C 2 132 ? 168.74800 148.65100 143.92000 1.000 25.93000 132 CYS C CA 1
ATOM 7365 C C . CYS C 2 132 ? 168.58300 149.98600 143.21500 1.000 25.93000 132 CYS C C 1
ATOM 7366 O O . CYS C 2 132 ? 167.95700 150.90500 143.74500 1.000 25.93000 132 CYS C O 1
ATOM 7369 N N . LYS C 2 133 ? 169.14900 150.09000 142.01700 1.000 25.22000 133 LYS C N 1
ATOM 7370 C CA . LYS C 2 133 ? 169.04500 151.32900 141.26200 1.000 25.22000 133 LYS C CA 1
ATOM 7371 C C . LYS C 2 133 ? 167.75500 151.36200 140.45000 1.000 25.22000 133 LYS C C 1
ATOM 7372 O O . LYS C 2 133 ? 167.20600 150.32600 140.06700 1.000 25.22000 133 LYS C O 1
ATOM 7378 N N . ILE C 2 134 ? 167.26800 152.57300 140.20000 1.000 24.05000 134 ILE C N 1
ATOM 7379 C CA . ILE C 2 134 ? 165.96500 152.79500 139.58800 1.000 24.05000 134 ILE C CA 1
ATOM 7380 C C . ILE C 2 134 ? 166.18400 153.41100 138.21600 1.000 24.05000 134 ILE C C 1
ATOM 7381 O O . ILE C 2 134 ? 166.62000 154.56200 138.10300 1.000 24.05000 134 ILE C O 1
ATOM 7386 N N . GLU C 2 135 ? 165.89400 152.64400 137.17000 1.000 29.58000 135 GLU C N 1
ATOM 7387 C CA . GLU C 2 135 ? 165.86300 153.18600 135.82000 1.000 29.58000 135 GLU C CA 1
ATOM 7388 C C . GLU C 2 135 ? 164.59100 154.00100 135.65000 1.000 29.58000 135 GLU C C 1
ATOM 7389 O O . GLU C 2 135 ? 163.48500 153.45400 135.71000 1.000 29.58000 135 GLU C O 1
ATOM 7395 N N . VAL C 2 136 ? 164.73600 155.30500 135.44200 1.000 26.57000 136 VAL C N 1
ATOM 7396 C CA . VAL C 2 136 ? 163.58300 156.18900 135.54200 1.000 26.57000 136 VAL C CA 1
ATOM 7397 C C . VAL C 2 136 ? 163.48400 157.04300 134.27700 1.000 26.57000 136 VAL C C 1
ATOM 7398 O O . VAL C 2 136 ? 162.85200 158.10600 134.26300 1.000 26.57000 136 VAL C O 1
ATOM 7402 N N . LYS C 2 137 ? 164.06900 156.54600 133.18200 1.000 26.48000 137 LYS C N 1
ATOM 7403 C CA . LYS C 2 137 ? 163.94600 157.22000 131.89200 1.000 26.48000 137 LYS C CA 1
ATOM 7404 C C . LYS C 2 137 ? 162.50700 157.21300 131.39800 1.000 26.48000 137 LYS C C 1
ATOM 7405 O O . LYS C 2 137 ? 162.02000 158.21200 130.86100 1.000 26.48000 137 LYS C O 1
ATOM 7411 N N . TYR C 2 138 ? 161.80800 156.10300 131.58200 1.000 26.91000 138 TYR C N 1
ATOM 7412 C CA . TYR C 2 138 ? 160.39500 156.00600 131.26200 1.000 26.91000 138 TYR C CA 1
ATOM 7413 C C . TYR C 2 138 ? 159.59000 156.10900 132.54600 1.000 26.91000 138 TYR C C 1
ATOM 7414 O O . TYR C 2 138 ? 159.98900 155.57000 133.57900 1.000 26.91000 138 TYR C O 1
ATOM 7423 N N . PHE C 2 139 ? 158.46300 156.79400 132.47700 1.000 24.99000 139 PHE C N 1
ATOM 7424 C CA . PHE C 2 139 ? 157.67200 157.02600 133.67500 1.000 24.99000 139 PHE C CA 1
ATOM 7425 C C . PHE C 2 139 ? 156.24600 157.35300 133.26100 1.000 24.99000 139 PHE C C 1
ATOM 7426 O O . PHE C 2 139 ? 156.04400 158.22300 132.40600 1.000 24.99000 139 PHE C O 1
ATOM 7434 N N . PRO C 2 140 ? 155.23100 156.68000 133.81200 1.000 25.57000 140 PRO C N 1
ATOM 7435 C CA . PRO C 2 140 ? 155.26500 155.51900 134.70200 1.000 25.57000 140 PRO C CA 1
ATOM 7436 C C . PRO C 2 140 ? 155.10100 154.19100 133.96500 1.000 25.57000 140 PRO C C 1
ATOM 7437 O O . PRO C 2 140 ? 154.35200 153.33700 134.43100 1.000 25.57000 140 PRO C O 1
ATOM 7441 N N . PHE C 2 141 ? 155.77300 154.02500 132.83100 1.000 25.55000 141 PHE C N 1
ATOM 7442 C CA . PHE C 2 141 ? 155.71400 152.79400 132.04900 1.000 25.55000 141 PHE C CA 1
ATOM 7443 C C . PHE C 2 141 ? 157.12400 152.21200 132.00300 1.000 25.55000 141 PHE C C 1
ATOM 7444 O O . PHE C 2 141 ? 157.83800 152.36500 131.01400 1.000 25.55000 141 PHE C O 1
ATOM 7452 N N . ASP C 2 142 ? 157.51500 151.49600 133.05500 1.000 25.90000 142 ASP C N 1
ATOM 7453 C CA . ASP C 2 142 ? 158.92800 151.16200 133.18900 1.000 25.90000 142 ASP C CA 1
ATOM 7454 C C . ASP C 2 142 ? 159.16200 149.78900 133.80600 1.000 25.90000 142 ASP C C 1
ATOM 7455 O O . ASP C 2 142 ? 158.45200 149.37300 134.72400 1.000 25.90000 142 ASP C O 1
ATOM 7460 N N . GLN C 2 143 ? 160.16700 149.09600 133.28200 1.000 27.26000 143 GLN C N 1
ATOM 7461 C CA . GLN C 2 143 ? 160.70000 147.89800 133.90700 1.000 27.26000 143 GLN C CA 1
ATOM 7462 C C . GLN C 2 143 ? 161.70500 148.29000 134.97800 1.000 27.26000 143 GLN C C 1
ATOM 7463 O O . GLN C 2 143 ? 162.34800 149.33900 134.89800 1.000 27.26000 143 GLN C O 1
ATOM 7469 N N . GLN C 2 144 ? 161.84600 147.43500 135.98500 1.000 26.11000 144 GLN C N 1
ATOM 7470 C CA . GLN C 2 144 ? 162.83000 147.63900 137.03700 1.000 26.11000 144 GLN C CA 1
ATOM 7471 C C . GLN C 2 144 ? 163.56900 146.33700 137.29600 1.000 26.11000 144 GLN C C 1
ATOM 7472 O O . GLN C 2 144 ? 162.94500 145.31300 137.58300 1.000 26.11000 144 GLN C O 1
ATOM 7478 N N . ASN C 2 145 ? 164.89100 146.38400 137.19600 1.000 27.12000 145 ASN C N 1
ATOM 7479 C CA . ASN C 2 145 ? 165.77400 145.25900 137.48900 1.000 27.12000 145 ASN C CA 1
ATOM 7480 C C . ASN C 2 145 ? 166.42100 145.53400 138.84000 1.000 27.12000 145 ASN C C 1
ATOM 7481 O O . ASN C 2 145 ? 167.22600 146.46200 138.96600 1.000 27.12000 145 ASN C O 1
ATOM 7486 N N . CYS C 2 146 ? 166.08600 144.72600 139.84600 1.000 26.56000 146 CYS C N 1
ATOM 7487 C CA . CYS C 2 146 ? 166.65500 144.89800 141.17700 1.000 26.56000 146 CYS C CA 1
ATOM 7488 C C . CYS C 2 146 ? 167.20200 143.57500 141.68700 1.000 26.56000 146 CYS C C 1
ATOM 7489 O O . CYS C 2 146 ? 166.48500 142.57300 141.71000 1.000 26.56000 146 CYS C O 1
ATOM 7492 N N . THR C 2 147 ? 168.45700 143.57700 142.11700 1.000 22.94000 147 THR C N 1
ATOM 7493 C CA . THR C 2 147 ? 169.17600 142.34800 142.40900 1.000 22.94000 147 THR C CA 1
ATOM 7494 C C . THR C 2 147 ? 169.35800 142.14900 143.91000 1.000 22.94000 147 THR C C 1
ATOM 7495 O O . THR C 2 147 ? 169.24300 143.08300 144.70800 1.000 22.94000 147 THR C O 1
ATOM 7499 N N . LEU C 2 148 ? 169.61800 140.89500 144.27700 1.000 19.06000 148 LEU C N 1
ATOM 7500 C CA . LEU C 2 148 ? 169.95900 140.49100 145.63700 1.000 19.06000 148 LEU C CA 1
ATOM 7501 C C . LEU C 2 148 ? 171.19900 139.61600 145.56300 1.000 19.06000 148 LEU C C 1
ATOM 7502 O O . LEU C 2 148 ? 171.18400 138.58800 144.88100 1.000 19.06000 148 LEU C O 1
ATOM 7507 N N . LYS C 2 149 ? 172.26000 140.01000 146.26300 1.000 17.59000 149 LYS C N 1
ATOM 7508 C CA . LYS C 2 149 ? 173.53800 139.30000 146.22100 1.000 17.59000 149 LYS C CA 1
ATOM 7509 C C . LYS C 2 149 ? 173.75500 138.58600 147.54500 1.000 17.59000 149 LYS C C 1
ATOM 7510 O O . LYS C 2 149 ? 174.17900 139.20500 148.52100 1.000 17.59000 149 LYS C O 1
ATOM 7516 N N . PHE C 2 150 ? 173.50400 137.28200 147.57200 1.000 14.20000 150 PHE C N 1
ATOM 7517 C CA . PHE C 2 150 ? 173.78700 136.46800 148.74200 1.000 14.20000 150 PHE C CA 1
ATOM 7518 C C . PHE C 2 150 ? 175.20600 135.92600 148.68000 1.000 14.20000 150 PHE C C 1
ATOM 7519 O O . PHE C 2 150 ? 175.64900 135.41900 147.64100 1.000 14.20000 150 PHE C O 1
ATOM 7527 N N . ARG C 2 151 ? 175.90300 136.03800 149.80700 1.000 17.22000 151 ARG C N 1
ATOM 7528 C CA . ARG C 2 151 ? 177.27100 135.57800 149.97900 1.000 17.22000 151 ARG C CA 1
ATOM 7529 C C . ARG C 2 151 ? 177.46300 135.40000 151.48000 1.000 17.22000 151 ARG C C 1
ATOM 7530 O O . ARG C 2 151 ? 176.66700 135.90200 152.27400 1.000 17.22000 151 ARG C O 1
ATOM 7538 N N . SER C 2 152 ? 178.49500 134.66400 151.87400 1.000 15.31000 152 SER C N 1
ATOM 7539 C CA . SER C 2 152 ? 178.76400 134.41800 153.28600 1.000 15.31000 152 SER C CA 1
ATOM 7540 C C . SER C 2 152 ? 180.04300 135.12900 153.69600 1.000 15.31000 152 SER C C 1
ATOM 7541 O O . SER C 2 152 ? 181.05200 135.04300 152.98900 1.000 15.31000 152 SER C O 1
ATOM 7544 N N . TRP C 2 153 ? 179.99000 135.92900 154.73300 1.000 15.22000 153 TRP C N 1
ATOM 7545 C CA . TRP C 2 153 ? 181.15900 136.71700 155.21300 1.000 15.22000 153 TRP C CA 1
ATOM 7546 C C . TRP C 2 153 ? 182.30100 135.84700 155.75900 1.000 15.22000 153 TRP C C 1
ATOM 7547 O O . TRP C 2 153 ? 183.46800 136.25200 155.59000 1.000 15.22000 153 TRP C O 1
ATOM 7558 N N . THR C 2 154 ? 181.94000 134.72100 156.47300 1.000 16.23000 154 THR C N 1
ATOM 7559 C CA . THR C 2 154 ? 182.96300 133.92100 157.13900 1.000 16.23000 154 THR C CA 1
ATOM 7560 C C . THR C 2 154 ? 183.80300 133.13200 156.14100 1.000 16.23000 154 THR C C 1
ATOM 7561 O O . THR C 2 154 ? 185.03500 133.23600 156.13800 1.000 16.23000 154 THR C O 1
ATOM 7565 N N . TYR C 2 155 ? 183.16700 132.34500 155.28400 1.000 13.97000 155 TYR C N 1
ATOM 7566 C CA . TYR C 2 155 ? 183.90800 131.40000 154.46800 1.000 13.97000 155 TYR C CA 1
ATOM 7567 C C . TYR C 2 155 ? 184.07500 131.93300 153.04600 1.000 13.97000 155 TYR C C 1
ATOM 7568 O O . TYR C 2 155 ? 183.71900 133.07200 152.73800 1.000 13.97000 155 TYR C O 1
ATOM 7577 N N . ASP C 2 156 ? 184.63500 131.10600 152.16800 1.000 23.93000 156 ASP C N 1
ATOM 7578 C CA . ASP C 2 156 ? 184.91000 131.49100 150.79000 1.000 23.93000 156 ASP C CA 1
ATOM 7579 C C . ASP C 2 156 ? 184.89300 130.24100 149.91700 1.000 23.93000 156 ASP C C 1
ATOM 7580 O O . ASP C 2 156 ? 184.60100 129.13900 150.38800 1.000 23.93000 156 ASP C O 1
ATOM 7585 N N . HIS C 2 157 ? 185.20700 130.41900 148.62700 1.000 27.81000 157 HIS C N 1
ATOM 7586 C CA . HIS C 2 157 ? 185.10300 129.32900 147.65700 1.000 27.81000 157 HIS C CA 1
ATOM 7587 C C . HIS C 2 157 ? 186.14200 128.24200 147.88500 1.000 27.81000 157 HIS C C 1
ATOM 7588 O O . HIS C 2 157 ? 185.92200 127.09500 147.48400 1.000 27.81000 157 HIS C O 1
ATOM 7595 N N . THR C 2 158 ? 187.25000 128.55700 148.55000 1.000 27.52000 158 THR C N 1
ATOM 7596 C CA . THR C 2 158 ? 188.19200 127.51700 148.93100 1.000 27.52000 158 THR C CA 1
ATOM 7597 C C . THR C 2 158 ? 187.71600 126.69000 150.11700 1.000 27.52000 158 THR C C 1
ATOM 7598 O O . THR C 2 158 ? 188.37000 125.70100 150.45800 1.000 27.52000 158 THR C O 1
ATOM 7602 N N . GLU C 2 159 ? 186.60800 127.06000 150.75300 1.000 23.52000 159 GLU C N 1
ATOM 7603 C CA . GLU C 2 159 ? 186.12900 126.35900 151.93600 1.000 23.52000 159 GLU C CA 1
ATOM 7604 C C . GLU C 2 159 ? 184.69700 125.86300 151.81900 1.000 23.52000 159 GLU C C 1
ATOM 7605 O O . GLU C 2 159 ? 184.39800 124.77300 152.30500 1.000 23.52000 159 GLU C O 1
ATOM 7611 N N . ILE C 2 160 ? 183.79600 126.62100 151.19100 1.000 24.53000 160 ILE C N 1
ATOM 7612 C CA . ILE C 2 160 ? 182.45600 126.13500 150.87600 1.000 24.53000 160 ILE C CA 1
ATOM 7613 C C . ILE C 2 160 ? 182.13800 126.47700 149.42700 1.000 24.53000 160 ILE C C 1
ATOM 7614 O O . ILE C 2 160 ? 182.51600 127.53800 148.92400 1.000 24.53000 160 ILE C O 1
ATOM 7619 N N . ASP C 2 161 ? 181.45400 125.56500 148.74900 1.000 33.53000 161 ASP C N 1
ATOM 7620 C CA . ASP C 2 161 ? 180.80600 125.91700 147.49700 1.000 33.53000 161 ASP C CA 1
ATOM 7621 C C . ASP C 2 161 ? 179.42600 126.48400 147.78700 1.000 33.53000 161 ASP C C 1
ATOM 7622 O O . ASP C 2 161 ? 178.95800 126.48900 148.92400 1.000 33.53000 161 ASP C O 1
ATOM 7627 N N . MET C 2 162 ? 178.76900 126.97700 146.74300 1.000 27.41000 162 MET C N 1
ATOM 7628 C CA . MET C 2 162 ? 177.44300 127.56300 146.92900 1.000 27.41000 162 MET C CA 1
ATOM 7629 C C . MET C 2 162 ? 176.65700 127.31000 145.64100 1.000 27.41000 162 MET C C 1
ATOM 7630 O O . MET C 2 162 ? 176.71900 128.09700 144.69600 1.000 27.41000 162 MET C O 1
ATOM 7635 N N . VAL C 2 163 ? 175.91500 126.20700 145.62800 1.000 33.61000 163 VAL C N 1
ATOM 7636 C CA . VAL C 2 163 ? 175.24000 125.71100 144.43600 1.000 33.61000 163 VAL C CA 1
ATOM 7637 C C . VAL C 2 163 ? 173.79000 126.16200 144.48100 1.000 33.61000 163 VAL C C 1
ATOM 7638 O O . VAL C 2 163 ? 173.11700 126.00800 145.50500 1.000 33.61000 163 VAL C O 1
ATOM 7642 N N . LEU C 2 164 ? 173.30800 126.72800 143.38000 1.000 36.99000 164 LEU C N 1
ATOM 7643 C CA . LEU C 2 164 ? 171.90600 127.09900 143.27900 1.000 36.99000 164 LEU C CA 1
ATOM 7644 C C . LEU C 2 164 ? 171.07400 125.87700 142.90900 1.000 36.99000 164 LEU C C 1
ATOM 7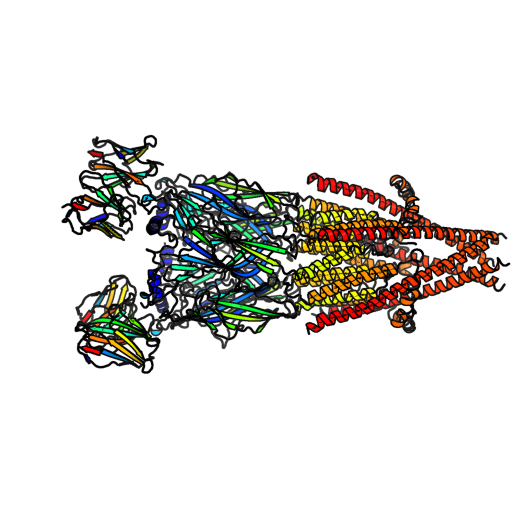645 O O . LEU C 2 164 ? 171.38700 125.17300 141.94500 1.000 36.99000 164 LEU C O 1
ATOM 7650 N N . MET C 2 165 ? 170.00900 125.62800 143.67200 1.000 44.12000 165 MET C N 1
ATOM 7651 C CA . MET C 2 165 ? 169.23600 124.40300 143.49000 1.000 44.12000 165 MET C CA 1
ATOM 7652 C C . MET C 2 165 ? 168.25000 124.53000 142.33300 1.000 44.12000 165 MET C C 1
ATOM 7653 O O . MET C 2 165 ? 168.33800 123.79600 141.34400 1.000 44.12000 165 MET C O 1
ATOM 7658 N N . THR C 2 166 ? 167.30200 125.45900 142.44000 1.000 44.41000 166 THR C N 1
ATOM 7659 C CA . THR C 2 166 ? 166.34600 125.74700 141.38200 1.000 44.41000 166 THR C CA 1
ATOM 7660 C C . THR C 2 166 ? 166.69800 127.06300 140.69700 1.000 44.41000 166 THR C C 1
ATOM 7661 O O . THR C 2 166 ? 167.13100 128.00500 141.37000 1.000 44.41000 166 THR C O 1
ATOM 7665 N N . PRO C 2 167 ? 166.53000 127.16200 139.37300 1.000 39.54000 167 PRO C N 1
ATOM 7666 C CA . PRO C 2 167 ? 166.93700 128.39200 138.67000 1.000 39.54000 167 PRO C CA 1
ATOM 7667 C C . PRO C 2 167 ? 166.07800 129.60800 138.98300 1.000 39.54000 167 PRO C C 1
ATOM 7668 O O . PRO C 2 167 ? 166.55100 130.73500 138.79900 1.000 39.54000 167 PRO C O 1
ATOM 7672 N N . THR C 2 168 ? 164.84500 129.42700 139.44200 1.000 37.72000 168 THR C N 1
ATOM 7673 C CA . THR C 2 168 ? 163.97300 130.53600 139.79000 1.000 37.72000 168 THR C CA 1
ATOM 7674 C C . THR C 2 168 ? 163.59700 130.46200 141.26200 1.000 37.72000 168 THR C C 1
ATOM 7675 O O . THR C 2 168 ? 163.81300 129.44900 141.93100 1.000 37.72000 168 THR C O 1
ATOM 7679 N N . ALA C 2 169 ? 163.03000 131.55300 141.76400 1.000 33.80000 169 ALA C N 1
ATOM 7680 C CA . ALA C 2 169 ? 162.52500 131.59900 143.12700 1.000 33.80000 169 ALA C CA 1
ATOM 7681 C C . ALA C 2 169 ? 161.06400 131.17300 143.14900 1.000 33.80000 169 ALA C C 1
ATOM 7682 O O . ALA C 2 169 ? 160.30700 131.46100 142.22000 1.000 33.80000 169 ALA C O 1
ATOM 7684 N N . SER C 2 170 ? 160.67400 130.48500 144.21700 1.000 39.66000 170 SER C N 1
ATOM 7685 C CA . SER C 2 170 ? 159.35100 129.88300 144.28000 1.000 39.66000 170 SER C CA 1
ATOM 7686 C C . SER C 2 170 ? 158.28100 130.91600 144.60100 1.000 39.66000 170 SER C C 1
ATOM 7687 O O . SER C 2 170 ? 158.46200 131.77100 145.47200 1.000 39.66000 170 SER C O 1
ATOM 7690 N N . MET C 2 171 ? 157.15000 130.83100 143.89800 1.000 47.89000 171 MET C N 1
ATOM 7691 C CA . MET C 2 171 ? 156.03100 131.77900 144.14100 1.000 47.89000 171 MET C CA 1
ATOM 7692 C C . MET C 2 171 ? 154.85000 131.01000 144.73900 1.000 47.89000 171 MET C C 1
ATOM 7693 O O . MET C 2 171 ? 153.69900 131.34700 144.40400 1.000 47.89000 171 MET C O 1
ATOM 7698 N N . ASP C 2 172 ? 155.13400 130.02400 145.59500 1.000 55.78000 172 ASP C N 1
ATOM 7699 C CA . ASP C 2 172 ? 154.08200 129.21900 146.20200 1.000 55.78000 172 ASP C CA 1
ATOM 7700 C C . ASP C 2 172 ? 153.42900 129.85700 147.42000 1.000 55.78000 172 ASP C C 1
ATOM 7701 O O . ASP C 2 172 ? 152.46800 129.29200 147.95200 1.000 55.78000 172 ASP C O 1
ATOM 7706 N N . ASP C 2 173 ? 153.91900 131.00900 147.87400 1.000 49.25000 173 ASP C N 1
ATOM 7707 C CA . ASP C 2 173 ? 153.29000 131.71400 148.98200 1.000 49.25000 173 ASP C CA 1
ATOM 7708 C C . ASP C 2 173 ? 153.10800 133.18900 148.63600 1.000 49.25000 173 ASP C C 1
ATOM 7709 O O . ASP C 2 173 ? 152.85200 134.00300 149.53100 1.000 49.25000 173 ASP C O 1
ATOM 7714 N N . PHE C 2 174 ? 153.22000 133.55400 147.36700 1.000 38.75000 174 PHE C N 1
ATOM 7715 C CA . PHE C 2 174 ? 153.22700 134.95100 146.97400 1.000 38.75000 174 PHE C CA 1
ATOM 7716 C C . PHE C 2 174 ? 151.81500 135.51300 146.94700 1.000 38.75000 174 PHE C C 1
ATOM 7717 O O . PHE C 2 174 ? 150.89200 134.89100 146.41600 1.000 38.75000 174 PHE C O 1
ATOM 7725 N N . THR C 2 175 ? 151.64900 136.69100 147.53700 1.000 38.84000 175 THR C N 1
ATOM 7726 C CA . THR C 2 175 ? 150.40900 137.43600 147.42500 1.000 38.84000 175 THR C CA 1
ATOM 7727 C C . THR C 2 175 ? 150.62600 138.61700 146.49900 1.000 38.84000 175 THR C C 1
ATOM 7728 O O . THR C 2 175 ? 151.58700 139.37200 146.69600 1.000 38.84000 175 THR C O 1
ATOM 7732 N N . PRO C 2 176 ? 149.78400 138.80200 145.48200 1.000 38.46000 176 PRO C N 1
ATOM 7733 C CA . PRO C 2 176 ? 149.99900 139.90500 144.53500 1.000 38.46000 176 PRO C CA 1
ATOM 7734 C C . PRO C 2 176 ? 149.73600 141.25400 145.19200 1.000 38.46000 176 PRO C C 1
ATOM 7735 O O . PRO C 2 176 ? 148.70000 141.46400 145.82700 1.000 38.46000 176 PRO C O 1
ATOM 7739 N N . SER C 2 177 ? 150.70100 142.16300 145.04000 1.000 35.08000 177 SER C N 1
ATOM 7740 C CA . SER C 2 177 ? 150.69300 143.40300 145.80600 1.000 35.08000 177 SER C CA 1
ATOM 7741 C C . SER C 2 177 ? 149.63000 144.37700 145.31900 1.000 35.08000 177 SER C C 1
ATOM 7742 O O . SER C 2 177 ? 149.18300 145.23500 146.08900 1.000 35.08000 177 SER C O 1
ATOM 7745 N N . GLY C 2 178 ? 149.21600 144.27300 144.05800 1.000 34.32000 178 GLY C N 1
ATOM 7746 C CA . GLY C 2 178 ? 148.28000 145.22100 143.49600 1.000 34.32000 178 GLY C CA 1
ATOM 7747 C C . GLY C 2 178 ? 148.88300 146.55100 143.11900 1.000 34.32000 178 GLY C C 1
ATOM 7748 O O . GLY C 2 178 ? 148.14100 147.46400 142.73600 1.000 34.32000 178 GLY C O 1
ATOM 7749 N N . GLU C 2 179 ? 150.20300 146.69800 143.23400 1.000 28.66000 179 GLU C N 1
ATOM 7750 C CA . GLU C 2 179 ? 150.91500 147.90300 142.84600 1.000 28.66000 179 GLU C CA 1
ATOM 7751 C C . GLU C 2 179 ? 152.02900 147.62400 141.84700 1.000 28.66000 179 GLU C C 1
ATOM 7752 O O . GLU C 2 179 ? 152.37600 148.51300 141.06600 1.000 28.66000 179 GLU C O 1
ATOM 7758 N N . TRP C 2 180 ? 152.56100 146.40200 141.83200 1.000 26.10000 180 TRP C N 1
ATOM 7759 C CA . TRP C 2 180 ? 153.65100 145.99500 140.95900 1.000 26.10000 180 TRP C CA 1
ATOM 7760 C C . TRP C 2 180 ? 153.33400 144.62200 140.38300 1.000 26.10000 180 TRP C C 1
ATOM 7761 O O . TRP C 2 180 ? 152.42100 143.93200 140.84000 1.000 26.10000 180 TRP C O 1
ATOM 7772 N N . ASP C 2 181 ? 154.10900 144.21700 139.38000 1.000 29.50000 181 ASP C N 1
ATOM 7773 C CA . ASP C 2 181 ? 153.97000 142.90700 138.75100 1.000 29.50000 181 ASP C CA 1
ATOM 7774 C C . ASP C 2 181 ? 155.34600 142.29300 138.57300 1.000 29.50000 181 ASP C C 1
ATOM 7775 O O . ASP C 2 181 ? 156.15400 142.80400 137.79600 1.000 29.50000 181 ASP C O 1
ATOM 7780 N N . ILE C 2 182 ? 155.61400 141.19700 139.27500 1.000 31.58000 182 ILE C N 1
ATOM 7781 C CA . ILE C 2 182 ? 156.80800 140.42400 138.97700 1.000 31.58000 182 ILE C CA 1
ATOM 7782 C C . ILE C 2 182 ? 156.61500 139.73500 137.63200 1.000 31.58000 182 ILE C C 1
ATOM 7783 O O . ILE C 2 182 ? 155.50400 139.31300 137.28600 1.000 31.58000 182 ILE C O 1
ATOM 7788 N N . VAL C 2 183 ? 157.67100 139.68500 136.82100 1.000 31.32000 183 VAL C N 1
ATOM 7789 C CA . VAL C 2 183 ? 157.49900 139.07700 135.50800 1.000 31.32000 183 VAL C CA 1
ATOM 7790 C C . VAL C 2 183 ? 158.50000 137.93800 135.33400 1.000 31.32000 183 VAL C C 1
ATOM 7791 O O . VAL C 2 183 ? 158.25600 136.99600 134.57200 1.000 31.32000 183 VAL C O 1
ATOM 7795 N N . ALA C 2 184 ? 159.60300 137.98800 136.08000 1.000 33.23000 184 ALA C N 1
ATOM 7796 C CA . ALA C 2 184 ? 160.61000 136.93700 136.06800 1.000 33.23000 184 ALA C CA 1
ATOM 7797 C C . ALA C 2 184 ? 161.45500 137.08200 137.32100 1.000 33.23000 184 ALA C C 1
ATOM 7798 O O . ALA C 2 184 ? 161.75500 138.20100 137.73700 1.000 33.23000 184 ALA C O 1
ATOM 7800 N N . LEU C 2 185 ? 161.82200 135.95400 137.92400 1.000 30.99000 185 LEU C N 1
ATOM 7801 C CA . LEU C 2 185 ? 162.73800 135.93400 139.06500 1.000 30.99000 185 LEU C CA 1
ATOM 7802 C C . LEU C 2 185 ? 163.85700 134.92500 138.83600 1.000 30.99000 185 LEU C C 1
ATOM 7803 O O . LEU C 2 185 ? 163.86900 133.85900 139.46200 1.000 30.99000 185 LEU C O 1
ATOM 7808 N N . PRO C 2 186 ? 164.82500 135.22700 137.97100 1.000 28.89000 186 PRO C N 1
ATOM 7809 C CA . PRO C 2 186 ? 165.92800 134.28800 137.77600 1.000 28.89000 186 PRO C CA 1
ATOM 7810 C C . PRO C 2 186 ? 166.99700 134.44000 138.84200 1.000 28.89000 186 PRO C C 1
ATOM 7811 O O . PRO C 2 186 ? 167.18600 135.50600 139.42900 1.000 28.89000 186 PRO C O 1
ATOM 7815 N N . GLY C 2 187 ? 167.69600 133.34200 139.09000 1.000 32.38000 187 GLY C N 1
ATOM 7816 C CA . GLY C 2 187 ? 168.85400 133.35700 139.95800 1.000 32.38000 187 GLY C CA 1
ATOM 7817 C C . GLY C 2 187 ? 170.04200 132.76800 139.23000 1.000 32.38000 187 GLY C C 1
ATOM 7818 O O . GLY C 2 187 ? 169.89500 131.96100 138.31300 1.000 32.38000 187 GLY C O 1
ATOM 7819 N N . ARG C 2 188 ? 171.23300 133.19100 139.64400 1.000 31.69000 188 ARG C N 1
ATOM 7820 C CA . ARG C 2 188 ? 172.43300 132.69700 138.98900 1.000 31.69000 188 ARG C CA 1
ATOM 7821 C C . ARG C 2 188 ? 173.59000 132.65700 139.97500 1.000 31.69000 188 ARG C C 1
ATOM 7822 O O . ARG C 2 188 ? 173.60000 133.35300 140.99500 1.000 31.69000 188 ARG C O 1
ATOM 7830 N N . ARG C 2 189 ? 174.56200 131.81100 139.65100 1.000 31.75000 189 ARG C N 1
ATOM 7831 C CA . ARG C 2 189 ? 175.78000 131.63800 140.42500 1.000 31.75000 189 ARG C CA 1
ATOM 7832 C C . ARG C 2 189 ? 176.91900 132.38000 139.74200 1.000 31.75000 189 ARG C C 1
ATOM 7833 O O . ARG C 2 189 ? 177.11200 132.25900 138.52900 1.000 31.75000 189 ARG C O 1
ATOM 7841 N N . THR C 2 190 ? 177.67100 133.14900 140.52400 1.000 33.49000 190 THR C N 1
ATOM 7842 C CA . THR C 2 190 ? 178.73300 134.00400 140.00700 1.000 33.49000 190 THR C CA 1
ATOM 7843 C C . THR C 2 190 ? 180.06000 133.56900 140.60700 1.000 33.49000 190 THR C C 1
ATOM 7844 O O . THR C 2 190 ? 180.19900 133.50900 141.83100 1.000 33.49000 190 THR C O 1
ATOM 7848 N N . VAL C 2 191 ? 181.02800 133.27000 139.74700 1.000 39.57000 191 VAL C N 1
ATOM 7849 C CA . VAL C 2 191 ? 182.37100 132.90600 140.17400 1.000 39.57000 191 VAL C CA 1
ATOM 7850 C C . VAL C 2 191 ? 183.35700 133.54300 139.20100 1.000 39.57000 191 VAL C C 1
ATOM 7851 O O . VAL C 2 191 ? 183.06700 133.71100 138.01200 1.000 39.57000 191 VAL C O 1
ATOM 7855 N N . ASN C 2 192 ? 184.50900 133.96200 139.72500 1.000 51.37000 192 ASN C N 1
ATOM 7856 C CA . ASN C 2 192 ? 185.51000 134.62700 138.90800 1.000 51.37000 192 ASN C CA 1
ATOM 7857 C C . ASN C 2 192 ? 186.64600 133.67200 138.60200 1.000 51.37000 192 ASN C C 1
ATOM 7858 O O . ASN C 2 192 ? 187.31700 133.20900 139.53700 1.000 51.37000 192 ASN C O 1
ATOM 7863 N N . PRO C 2 193 ? 186.89400 133.33500 137.33900 1.000 60.47000 193 PRO C N 1
ATOM 7864 C CA . PRO C 2 193 ? 188.19100 132.76100 136.98100 1.000 60.47000 193 PRO C CA 1
ATOM 7865 C C . PRO C 2 193 ? 189.28200 133.80100 137.16300 1.000 60.47000 193 PRO C C 1
ATOM 7866 O O . PRO C 2 193 ? 189.02900 135.00700 137.08800 1.000 60.47000 193 PRO C O 1
ATOM 7870 N N . GLN C 2 194 ? 190.49500 133.30600 137.44400 1.000 65.07000 194 GLN C N 1
ATOM 7871 C CA . GLN C 2 194 ? 191.68200 134.11200 137.77100 1.000 65.07000 194 GLN C CA 1
ATOM 7872 C C . GLN C 2 194 ? 191.46600 134.98300 139.00900 1.000 65.07000 194 GLN C C 1
ATOM 7873 O O . GLN C 2 194 ? 192.09800 136.03000 139.16200 1.000 65.07000 194 GLN C O 1
ATOM 7879 N N . ASP C 2 195 ? 190.56900 134.54900 139.89900 1.000 57.72000 195 ASP C N 1
ATOM 7880 C CA . ASP C 2 195 ? 190.30200 135.15100 141.19900 1.000 57.72000 195 ASP C CA 1
ATOM 7881 C C . ASP C 2 195 ? 189.58600 134.11900 142.06200 1.000 57.72000 195 ASP C C 1
ATOM 7882 O O . ASP C 2 195 ? 188.35100 134.12000 142.12700 1.000 57.72000 195 ASP C O 1
ATOM 7887 N N . PRO C 2 196 ? 190.31100 133.23200 142.74300 1.000 48.08000 196 PRO C N 1
ATOM 7888 C CA . PRO C 2 196 ? 189.64100 132.24600 143.59900 1.000 48.08000 196 PRO C CA 1
ATOM 7889 C C . PRO C 2 196 ? 189.10700 132.86800 144.87900 1.000 48.08000 196 PRO C C 1
ATOM 7890 O O . PRO C 2 196 ? 189.30000 134.06600 145.11400 1.000 48.08000 196 PRO C O 1
ATOM 7894 N N . SER C 2 197 ? 188.45500 132.04500 145.70600 1.000 36.02000 197 SER C N 1
ATOM 7895 C CA . SER C 2 197 ? 187.75800 132.45400 146.93100 1.000 36.02000 197 SER C CA 1
ATOM 7896 C C . SER C 2 197 ? 186.71200 133.53200 146.63800 1.000 36.02000 197 SER C C 1
ATOM 7897 O O . SER C 2 197 ? 186.75600 134.64500 147.16600 1.000 36.02000 197 SER C O 1
ATOM 7900 N N . TYR C 2 198 ? 185.76200 133.17400 145.77100 1.000 33.37000 198 TYR C N 1
ATOM 7901 C CA . TYR C 2 198 ? 184.63700 134.05000 145.45300 1.000 33.37000 198 TYR C CA 1
ATOM 7902 C C . TYR C 2 198 ? 183.47100 133.17800 144.99200 1.000 33.37000 198 TYR C C 1
ATOM 7903 O O . TYR C 2 198 ? 183.43800 132.74900 143.83700 1.000 33.37000 198 TYR C O 1
ATOM 7912 N N . VAL C 2 199 ? 182.52600 132.92600 145.89100 1.000 29.52000 199 VAL C N 1
ATOM 7913 C CA . VAL C 2 199 ? 181.20800 132.43300 145.52600 1.000 29.52000 199 VAL C CA 1
ATOM 7914 C C . VAL C 2 199 ? 180.26500 133.62100 145.55400 1.000 29.52000 199 VAL C C 1
ATOM 7915 O O . VAL C 2 199 ? 180.56400 134.65300 146.15300 1.000 29.52000 199 VAL C O 1
ATOM 7919 N N . ASP C 2 200 ? 179.10700 133.47000 144.91000 1.000 26.80000 200 ASP C N 1
ATOM 7920 C CA . ASP C 2 200 ? 178.06100 134.48500 144.90500 1.000 26.80000 200 ASP C CA 1
ATOM 7921 C C . ASP C 2 200 ? 176.79800 133.86500 144.33200 1.000 26.80000 200 ASP C C 1
ATOM 7922 O O . ASP C 2 200 ? 176.86900 133.11300 143.35900 1.000 26.80000 200 ASP C O 1
ATOM 7927 N N . VAL C 2 201 ? 175.64800 134.18200 144.92200 1.000 20.99000 201 VAL C N 1
ATOM 7928 C CA . VAL C 2 201 ? 174.36000 133.80600 144.34400 1.000 20.99000 201 VAL C CA 1
ATOM 7929 C C . VAL C 2 201 ? 173.51500 135.06300 144.23100 1.000 20.99000 201 VAL C C 1
ATOM 7930 O O . VAL C 2 201 ? 173.17500 135.67400 145.24600 1.000 20.99000 201 VAL C O 1
ATOM 7934 N N . THR C 2 202 ? 173.18200 135.45800 143.00700 1.000 24.20000 202 THR C N 1
ATOM 7935 C CA . THR C 2 202 ? 172.42900 136.68500 142.78800 1.000 24.20000 202 THR C CA 1
ATOM 7936 C C . THR C 2 202 ? 171.06400 136.36100 142.20100 1.000 24.20000 202 THR C C 1
ATOM 7937 O O . THR C 2 202 ? 170.96400 135.64100 141.20300 1.000 24.20000 202 THR C O 1
ATOM 7941 N N . TYR C 2 203 ? 170.02400 136.89600 142.82700 1.000 24.99000 203 TYR C N 1
ATOM 7942 C CA . TYR C 2 203 ? 168.65500 136.80200 142.34000 1.000 24.99000 203 TYR C CA 1
ATOM 7943 C C . TYR C 2 203 ? 168.25000 138.11900 141.70200 1.000 24.99000 203 TYR C C 1
ATOM 7944 O O . TYR C 2 203 ? 168.44700 139.18300 142.29300 1.000 24.99000 203 TYR C O 1
ATOM 7953 N N . ASP C 2 204 ? 167.67900 138.04900 140.51000 1.000 28.21000 204 ASP C N 1
ATOM 7954 C CA . ASP C 2 204 ? 167.16900 139.22800 139.82800 1.000 28.21000 204 ASP C CA 1
ATOM 7955 C C . ASP C 2 204 ? 165.65800 139.27700 139.97000 1.000 28.21000 204 ASP C C 1
ATOM 7956 O O . ASP C 2 204 ? 164.97600 138.28600 139.70600 1.000 28.21000 204 ASP C O 1
ATOM 7961 N N . PHE C 2 205 ? 165.13700 140.42000 140.39100 1.000 26.92000 205 PHE C N 1
ATOM 7962 C CA . PHE C 2 205 ? 163.70400 140.66000 140.42700 1.000 26.92000 205 PHE C CA 1
ATOM 7963 C C . PHE C 2 205 ? 163.40900 141.66200 139.32600 1.000 26.92000 205 PHE C C 1
ATOM 7964 O O . PHE C 2 205 ? 163.85900 142.81400 139.39600 1.000 26.92000 205 PHE C O 1
ATOM 7972 N N . ILE C 2 206 ? 162.69500 141.21800 138.30100 1.000 25.36000 206 ILE C N 1
ATOM 7973 C CA . ILE C 2 206 ? 162.32700 142.05900 137.17400 1.000 25.36000 206 ILE C CA 1
ATOM 7974 C C . ILE C 2 206 ? 160.85500 142.38900 137.34400 1.000 25.36000 206 ILE C C 1
ATOM 7975 O O . ILE C 2 206 ? 159.99200 141.50100 137.28600 1.000 25.36000 206 ILE C O 1
ATOM 7980 N N . ILE C 2 207 ? 160.57700 143.66200 137.59800 1.000 25.92000 207 ILE C N 1
ATOM 7981 C CA . ILE C 2 207 ? 159.26600 144.11300 138.02900 1.000 25.92000 207 ILE C CA 1
ATOM 7982 C C . ILE C 2 207 ? 158.74700 145.08000 136.97400 1.000 25.92000 207 ILE C C 1
ATOM 7983 O O . ILE C 2 207 ? 159.52400 145.75600 136.29600 1.000 25.92000 207 ILE C O 1
ATOM 7988 N N . LYS C 2 208 ? 157.43000 145.14300 136.83300 1.000 27.63000 208 LYS C N 1
ATOM 7989 C CA . LYS C 2 208 ? 156.77200 146.08000 135.94000 1.000 27.63000 208 LYS C CA 1
ATOM 7990 C C . LYS C 2 208 ? 155.71100 146.82400 136.73300 1.000 27.63000 208 LYS C C 1
ATOM 7991 O O . LYS C 2 208 ? 154.99600 146.22700 137.53800 1.000 27.63000 208 LYS C O 1
ATOM 7997 N N . ARG C 2 209 ? 155.61500 148.12800 136.51600 1.000 26.53000 209 ARG C N 1
ATOM 7998 C CA . ARG C 2 209 ? 154.71000 148.94800 137.30200 1.000 26.53000 209 ARG C CA 1
ATOM 7999 C C . ARG C 2 209 ? 153.36700 148.77300 136.61100 1.000 26.53000 209 ARG C C 1
ATOM 8000 O O . ARG C 2 209 ? 153.27700 148.82200 135.38100 1.000 26.53000 209 ARG C O 1
ATOM 8008 N N . LYS C 2 210 ? 152.31200 148.66200 137.42500 1.000 28.01000 210 LYS C N 1
ATOM 8009 C CA . LYS C 2 210 ? 150.92100 148.63400 136.90300 1.000 28.01000 210 LYS C CA 1
ATOM 8010 C C . LYS C 2 210 ? 150.58700 150.09600 136.58800 1.000 28.01000 210 LYS C C 1
ATOM 8011 O O . LYS C 2 210 ? 150.28600 150.84700 137.53300 1.000 28.01000 210 LYS C O 1
ATOM 8017 N N . PRO C 2 211 ? 150.63000 150.53000 135.31000 1.000 25.85000 211 PRO C N 1
ATOM 8018 C CA . PRO C 2 211 ? 150.45800 151.94600 134.96200 1.000 25.85000 211 PRO C CA 1
ATOM 8019 C C . PRO C 2 211 ? 149.06500 152.59200 134.90800 1.000 25.85000 211 PRO C C 1
ATOM 8020 O O . PRO C 2 211 ? 148.74800 153.16000 133.88200 1.000 25.85000 211 PRO C O 1
ATOM 8024 N N . LEU C 2 212 ? 148.27300 152.51300 135.98300 1.000 27.40000 212 LEU C N 1
ATOM 8025 C CA . LEU C 2 212 ? 147.00200 153.22600 135.95200 1.000 27.40000 212 LEU C CA 1
ATOM 8026 C C . LEU C 2 212 ? 146.90200 154.33800 136.99200 1.000 27.40000 212 LEU C C 1
ATOM 8027 O O . LEU C 2 212 ? 146.26300 155.36700 136.72000 1.000 27.40000 212 LEU C O 1
ATOM 8032 N N . PHE C 2 213 ? 147.52000 154.16500 138.16500 1.000 29.32000 213 PHE C N 1
ATOM 8033 C CA . PHE C 2 213 ? 147.36300 155.14200 139.24200 1.000 29.32000 213 PHE C CA 1
ATOM 8034 C C . PHE C 2 213 ? 148.05000 156.45800 138.91300 1.000 29.32000 213 PHE C C 1
ATOM 8035 O O . PHE C 2 213 ? 147.53500 157.52900 139.24500 1.000 29.32000 213 PHE C O 1
ATOM 8043 N N . TYR C 2 214 ? 149.21900 156.40500 138.28100 1.000 26.79000 214 TYR C N 1
ATOM 8044 C CA . TYR C 2 214 ? 149.86400 157.64200 137.87200 1.000 26.79000 214 TYR C CA 1
ATOM 8045 C C . TYR C 2 214 ? 149.32900 158.16700 136.55100 1.000 26.79000 214 TYR C C 1
ATOM 8046 O O . TYR C 2 214 ? 149.50900 159.35000 136.25800 1.000 26.79000 214 TYR C O 1
ATOM 8055 N N . THR C 2 215 ? 148.66000 157.32600 135.76200 1.000 25.24000 215 THR C N 1
ATOM 8056 C CA . THR C 2 215 ? 148.00100 157.82000 134.55900 1.000 25.24000 215 THR C CA 1
ATOM 8057 C C . THR C 2 215 ? 146.77600 158.65400 134.91200 1.000 25.24000 215 THR C C 1
ATOM 8058 O O . THR C 2 215 ? 146.53800 159.70500 134.30900 1.000 25.24000 215 THR C O 1
ATOM 8062 N N . ILE C 2 216 ? 146.01200 158.22900 135.92200 1.000 26.91000 216 ILE C N 1
ATOM 8063 C CA . ILE C 2 216 ? 144.80400 158.96600 136.29200 1.000 26.91000 216 ILE C CA 1
ATOM 8064 C C . ILE C 2 216 ? 145.11000 160.24400 137.06500 1.000 26.91000 216 ILE C C 1
ATOM 8065 O O . ILE C 2 216 ? 144.21300 161.07300 137.25800 1.000 26.91000 216 ILE C O 1
ATOM 8070 N N . ASN C 2 217 ? 146.35800 160.45600 137.48500 1.000 29.11000 217 ASN C N 1
ATOM 8071 C CA . ASN C 2 217 ? 146.69200 161.57200 138.36000 1.000 29.11000 217 ASN C CA 1
ATOM 8072 C C . ASN C 2 217 ? 147.76100 162.50800 137.82000 1.000 29.11000 217 ASN C C 1
ATOM 8073 O O . ASN C 2 217 ? 147.71600 163.69900 138.12600 1.000 29.11000 217 ASN C O 1
ATOM 8078 N N . LEU C 2 218 ? 148.73300 162.01200 137.05000 1.000 29.15000 218 LEU C N 1
ATOM 8079 C CA . LEU C 2 218 ? 149.84100 162.83900 136.59000 1.000 29.15000 218 LEU C CA 1
ATOM 8080 C C . LEU C 2 218 ? 150.04900 162.78000 135.08200 1.000 29.15000 218 LEU C C 1
ATOM 8081 O O . LEU C 2 218 ? 151.07700 163.26100 134.59600 1.000 29.15000 218 LEU C O 1
ATOM 8086 N N . ILE C 2 219 ? 149.11700 162.19900 134.32800 1.000 29.70000 219 ILE C N 1
ATOM 8087 C CA . ILE C 2 219 ? 149.19500 162.15900 132.87600 1.000 29.70000 219 ILE C CA 1
ATOM 8088 C C . ILE C 2 219 ? 148.02600 162.89000 132.23100 1.000 29.70000 219 ILE C C 1
ATOM 8089 O O . ILE C 2 219 ? 148.22000 163.67200 131.29300 1.000 29.70000 219 ILE C O 1
ATOM 8094 N N . ILE C 2 220 ? 146.81300 162.67700 132.73300 1.000 31.62000 220 ILE C N 1
ATOM 8095 C CA . ILE C 2 220 ? 145.62300 163.38100 132.25500 1.000 31.62000 220 ILE C CA 1
ATOM 8096 C C . ILE C 2 220 ? 145.71000 164.88400 132.54500 1.000 31.62000 220 ILE C C 1
ATOM 8097 O O . ILE C 2 220 ? 145.41700 165.66500 131.62800 1.000 31.62000 220 ILE C O 1
ATOM 8102 N N . PRO C 2 221 ? 146.13000 165.37400 133.73100 1.000 31.59000 221 PRO C N 1
ATOM 8103 C CA . PRO C 2 221 ? 146.37600 166.82500 133.82200 1.000 31.59000 221 PRO C CA 1
ATOM 8104 C C . PRO C 2 221 ? 147.60200 167.28600 133.05100 1.000 31.59000 221 PRO C C 1
ATOM 8105 O O . PRO C 2 221 ? 147.65200 168.44900 132.63500 1.000 31.59000 221 PRO C O 1
ATOM 8109 N N . CYS C 2 222 ? 148.58000 166.40500 132.83300 1.000 35.38000 222 CYS C N 1
ATOM 8110 C CA . CYS C 2 222 ? 149.75300 166.76200 132.04000 1.000 35.38000 222 CYS C CA 1
ATOM 8111 C C . CYS C 2 222 ? 149.40200 166.94700 130.56800 1.000 35.38000 222 CYS C C 1
ATOM 8112 O O . CYS C 2 222 ? 149.82500 167.92600 129.94500 1.000 35.38000 222 CYS C O 1
ATOM 8115 N N . VAL C 2 223 ? 148.63000 166.01900 129.99300 1.000 34.40000 223 VAL C N 1
ATOM 8116 C CA . VAL C 2 223 ? 148.17800 166.16500 128.61000 1.000 34.40000 223 VAL C CA 1
ATOM 8117 C C . VAL C 2 223 ? 146.99400 167.11500 128.50900 1.000 34.40000 223 VAL C C 1
ATOM 8118 O O . VAL C 2 223 ? 146.59100 167.49200 127.40200 1.000 34.40000 223 VAL C O 1
ATOM 8122 N N . LEU C 2 224 ? 146.43900 167.53400 129.64200 1.000 32.03000 224 LEU C N 1
ATOM 8123 C CA . LEU C 2 224 ? 145.29400 168.42900 129.68700 1.000 32.03000 224 LEU C CA 1
ATOM 8124 C C . LEU C 2 224 ? 145.70600 169.90000 129.71400 1.000 32.03000 224 LEU C C 1
ATOM 8125 O O . LEU C 2 224 ? 145.16800 170.70600 128.95200 1.000 32.03000 224 LEU C O 1
ATOM 8130 N N . THR C 2 225 ? 146.65200 170.27300 130.58100 1.000 32.15000 225 THR C N 1
ATOM 8131 C CA . THR C 2 225 ? 147.12400 171.65400 130.61400 1.000 32.15000 225 THR C CA 1
ATOM 8132 C C . THR C 2 225 ? 148.15200 171.95900 129.53200 1.000 32.15000 225 THR C C 1
ATOM 8133 O O . THR C 2 225 ? 148.59100 173.10700 129.42600 1.000 32.15000 225 THR C O 1
ATOM 8137 N N . THR C 2 226 ? 148.56200 170.96300 128.75000 1.000 31.00000 226 THR C N 1
ATOM 8138 C CA . THR C 2 226 ? 149.42600 171.21200 127.60400 1.000 31.00000 226 THR C CA 1
ATOM 8139 C C . THR C 2 226 ? 148.62000 171.70900 126.41200 1.000 31.00000 226 THR C C 1
ATOM 8140 O O . THR C 2 226 ? 149.10100 172.54200 125.63600 1.000 31.00000 226 THR C O 1
ATOM 8144 N N . LEU C 2 227 ? 147.37700 171.24000 126.28800 1.000 31.83000 227 LEU C N 1
ATOM 8145 C CA . LEU C 2 227 ? 146.50100 171.60800 125.18200 1.000 31.83000 227 LEU C CA 1
ATOM 8146 C C . LEU C 2 227 ? 146.08800 173.07500 125.22400 1.000 31.83000 227 LEU C C 1
ATOM 8147 O O . LEU C 2 227 ? 145.70300 173.62700 124.18900 1.000 31.83000 227 LEU C O 1
ATOM 8152 N N . LEU C 2 228 ? 146.17000 173.71600 126.38400 1.000 26.45000 228 LEU C N 1
ATOM 8153 C CA . LEU C 2 228 ? 145.80000 175.11200 126.54500 1.000 26.45000 228 LEU C CA 1
ATOM 8154 C C . LEU C 2 228 ? 146.97000 176.05900 126.32600 1.000 26.45000 228 LEU C C 1
ATOM 8155 O O . LEU C 2 228 ? 146.81300 177.26800 126.51600 1.000 26.45000 228 LEU C O 1
ATOM 8160 N N . ALA C 2 229 ? 148.13500 175.54300 125.93200 1.000 27.23000 229 ALA C N 1
ATOM 8161 C CA . ALA C 2 229 ? 149.31100 176.38900 125.76500 1.000 27.23000 229 ALA C CA 1
ATOM 8162 C C . ALA C 2 229 ? 149.28500 177.14200 124.44100 1.000 27.23000 229 ALA C C 1
ATOM 8163 O O . ALA C 2 229 ? 149.64200 178.32300 124.39200 1.000 27.23000 229 ALA C O 1
ATOM 8165 N N . ILE C 2 230 ? 148.87600 176.47800 123.35900 1.000 29.03000 230 ILE C N 1
ATOM 8166 C CA . ILE C 2 230 ? 148.75200 177.11900 122.05500 1.000 29.03000 230 ILE C CA 1
ATOM 8167 C C . ILE C 2 230 ? 147.35500 177.67700 121.83400 1.000 29.03000 230 ILE C C 1
ATOM 8168 O O . ILE C 2 230 ? 146.99600 178.02000 120.70600 1.000 29.03000 230 ILE C O 1
ATOM 8173 N N . LEU C 2 231 ? 146.55500 177.75800 122.88600 1.000 22.87000 231 LEU C N 1
ATOM 8174 C CA . LEU C 2 231 ? 145.19000 178.24600 122.81800 1.000 22.87000 231 LEU C CA 1
ATOM 8175 C C . LEU C 2 231 ? 145.09300 179.73200 123.13200 1.000 22.87000 231 LEU C C 1
ATOM 8176 O O . LEU C 2 231 ? 144.04200 180.33500 122.90500 1.000 22.87000 231 LEU C O 1
ATOM 8181 N N . VAL C 2 232 ? 146.18500 180.34600 123.59600 1.000 22.94000 232 VAL C N 1
ATOM 8182 C CA . VAL C 2 232 ? 146.18600 181.76600 123.94300 1.000 22.94000 232 VAL C CA 1
ATOM 8183 C C . VAL C 2 232 ? 146.29700 182.67100 122.73000 1.000 22.94000 232 VAL C C 1
ATOM 8184 O O . VAL C 2 232 ? 146.20600 183.89500 122.87500 1.000 22.94000 232 VAL C O 1
ATOM 8188 N N . PHE C 2 233 ? 146.50300 182.10800 121.54300 1.000 24.36000 233 PHE C N 1
ATOM 8189 C CA . PHE C 2 233 ? 146.65400 182.89700 120.33000 1.000 24.36000 233 PHE C CA 1
ATOM 8190 C C . PHE C 2 233 ? 145.33800 183.08900 119.59600 1.000 24.36000 233 PHE C C 1
ATOM 8191 O O . PHE C 2 233 ? 145.19200 184.05700 118.84300 1.000 24.36000 233 PHE C O 1
ATOM 8199 N N . TYR C 2 234 ? 144.37900 182.19000 119.79400 1.000 26.71000 234 TYR C N 1
ATOM 8200 C CA . TYR C 2 234 ? 143.06600 182.34000 119.18700 1.000 26.71000 234 TYR C CA 1
ATOM 8201 C C . TYR C 2 234 ? 142.18600 183.30800 119.96700 1.000 26.71000 234 TYR C C 1
ATOM 8202 O O . TYR C 2 234 ? 141.16600 183.76700 119.44300 1.000 26.71000 234 TYR C O 1
ATOM 8211 N N . LEU C 2 235 ? 142.57000 183.63800 121.19200 1.000 23.34000 235 LEU C N 1
ATOM 8212 C CA . LEU C 2 235 ? 141.81500 184.58300 121.99800 1.000 23.34000 235 LEU C CA 1
ATOM 8213 C C . LEU C 2 235 ? 142.05800 186.00100 121.48300 1.000 23.34000 235 LEU C C 1
ATOM 8214 O O . LEU C 2 235 ? 143.17000 186.31800 121.05400 1.000 23.34000 235 LEU C O 1
ATOM 8219 N N . PRO C 2 236 ? 141.04000 186.86000 121.48200 1.000 23.38000 236 PRO C N 1
ATOM 8220 C CA . PRO C 2 236 ? 141.23700 188.23500 121.01400 1.000 23.38000 236 PRO C CA 1
ATOM 8221 C C . PRO C 2 236 ? 142.08100 189.04100 121.98300 1.000 23.38000 236 PRO C C 1
ATOM 8222 O O . PRO C 2 236 ? 142.17200 188.74300 123.17500 1.000 23.38000 236 PRO C O 1
ATOM 8226 N N . SER C 2 237 ? 142.69700 190.09000 121.45000 1.000 23.71000 237 SER C N 1
ATOM 8227 C CA . SER C 2 237 ? 143.51500 190.99300 122.24300 1.000 23.71000 237 SER C CA 1
ATOM 8228 C C . SER C 2 237 ? 142.73300 192.20000 122.73300 1.000 23.71000 237 SER C C 1
ATOM 8229 O O . SER C 2 237 ? 143.32900 193.13400 123.27200 1.000 23.71000 237 SER C O 1
ATOM 8232 N N . ASP C 2 238 ? 141.41400 192.19900 122.55900 1.000 29.59000 238 ASP C N 1
ATOM 8233 C CA . ASP C 2 238 ? 140.57600 193.31000 122.98300 1.000 29.59000 238 ASP C CA 1
ATOM 8234 C C . ASP C 2 238 ? 140.01500 193.06700 124.37900 1.000 29.59000 238 ASP C C 1
ATOM 8235 O O . ASP C 2 238 ? 140.04900 193.96100 125.22800 1.000 29.59000 238 ASP C O 1
ATOM 8240 N N . CYS C 2 239 ? 139.48700 191.87200 124.63000 1.000 33.66000 239 CYS C N 1
ATOM 8241 C CA . CYS C 2 239 ? 139.12800 191.46600 125.98400 1.000 33.66000 239 CYS C CA 1
ATOM 8242 C C . CYS C 2 239 ? 140.39100 191.06100 126.72800 1.000 33.66000 239 CYS C C 1
ATOM 8243 O O . CYS C 2 239 ? 141.00100 190.03700 126.41000 1.000 33.66000 239 CYS C O 1
ATOM 8246 N N . GLY C 2 240 ? 140.77200 191.84400 127.73400 1.000 34.84000 240 GLY C N 1
ATOM 8247 C CA . GLY C 2 240 ? 142.05500 191.67100 128.38700 1.000 34.84000 240 GLY C CA 1
ATOM 8248 C C . GLY C 2 240 ? 142.14000 190.47000 129.30200 1.000 34.84000 240 GLY C C 1
ATOM 8249 O O . GLY C 2 240 ? 142.21200 190.61600 130.52500 1.000 34.84000 240 GLY C O 1
ATOM 8250 N N . GLU C 2 241 ? 142.12200 189.27100 128.72000 1.000 33.26000 241 GLU C N 1
ATOM 8251 C CA . GLU C 2 241 ? 142.20600 188.03000 129.48000 1.000 33.26000 241 GLU C CA 1
ATOM 8252 C C . GLU C 2 241 ? 143.20900 187.06900 128.85900 1.000 33.26000 241 GLU C C 1
ATOM 8253 O O . GLU C 2 241 ? 143.06200 185.85200 128.98200 1.000 33.26000 241 GLU C O 1
ATOM 8259 N N . LYS C 2 242 ? 144.23100 187.59400 128.19000 1.000 26.14000 242 LYS C N 1
ATOM 8260 C CA . LYS C 2 242 ? 145.27500 186.74500 127.63000 1.000 26.14000 242 LYS C CA 1
ATOM 8261 C C . LYS C 2 242 ? 146.34500 186.42700 128.66100 1.000 26.14000 242 LYS C C 1
ATOM 8262 O O . LYS C 2 242 ? 146.82900 185.28700 128.73300 1.000 26.14000 242 LYS C O 1
ATOM 8268 N N . MET C 2 243 ? 146.70500 187.43200 129.46400 1.000 27.25000 243 MET C N 1
ATOM 8269 C CA . MET C 2 243 ? 147.73900 187.26900 130.47500 1.000 27.25000 243 MET C CA 1
ATOM 8270 C C . MET C 2 243 ? 147.31000 186.28700 131.55300 1.000 27.25000 243 MET C C 1
ATOM 8271 O O . MET C 2 243 ? 148.14900 185.54400 132.06700 1.000 27.25000 243 MET C O 1
ATOM 8276 N N . THR C 2 244 ? 146.01000 186.24600 131.86300 1.000 24.19000 244 THR C N 1
ATOM 8277 C CA . THR C 2 244 ? 145.47500 185.29200 132.83200 1.000 24.19000 244 THR C CA 1
ATOM 8278 C C . THR C 2 244 ? 145.70300 183.85300 132.38200 1.000 24.19000 244 THR C C 1
ATOM 8279 O O . THR C 2 244 ? 146.22400 183.02900 133.14300 1.000 24.19000 244 THR C O 1
ATOM 8283 N N . LEU C 2 245 ? 145.38800 183.55700 131.12100 1.000 20.70000 245 LEU C N 1
ATOM 8284 C CA . LEU C 2 245 ? 145.52800 182.19700 130.61300 1.000 20.70000 245 LEU C CA 1
ATOM 8285 C C . LEU C 2 245 ? 146.99500 181.81100 130.44600 1.000 20.70000 245 LEU C C 1
ATOM 8286 O O . LEU C 2 245 ? 147.38300 180.68600 130.79300 1.000 20.70000 245 LEU C O 1
ATOM 8291 N N . CYS C 2 246 ? 147.83000 182.74300 129.96200 1.000 20.59000 246 CYS C N 1
ATOM 8292 C CA . CYS C 2 246 ? 149.25800 182.46100 129.78900 1.000 20.59000 246 CYS C CA 1
ATOM 8293 C C . CYS C 2 246 ? 149.94700 182.19800 131.12600 1.000 20.59000 246 CYS C C 1
ATOM 8294 O O . CYS C 2 246 ? 150.67800 181.20500 131.28300 1.000 20.59000 246 CYS C O 1
ATOM 8297 N N . ILE C 2 247 ? 149.70700 183.07300 132.10600 1.000 18.83000 247 ILE C N 1
ATOM 8298 C CA . ILE C 2 247 ? 150.29400 182.93200 133.43300 1.000 18.83000 247 ILE C CA 1
ATOM 8299 C C . ILE C 2 247 ? 149.78300 181.67600 134.12900 1.000 18.83000 247 ILE C C 1
ATOM 8300 O O . ILE C 2 247 ? 150.55300 180.96400 134.78800 1.000 18.83000 247 ILE C O 1
ATOM 8305 N N . SER C 2 248 ? 148.49700 181.34900 133.95400 1.000 16.61000 248 SER C N 1
ATOM 8306 C CA . SER C 2 248 ? 147.94000 180.17400 134.61800 1.000 16.61000 248 SER C CA 1
ATOM 8307 C C . SER C 2 248 ? 148.52300 178.88500 134.05800 1.000 16.61000 248 SER C C 1
ATOM 8308 O O . SER C 2 248 ? 148.82900 177.96100 134.82400 1.000 16.61000 248 SER C O 1
ATOM 8311 N N . VAL C 2 249 ? 148.73200 178.82300 132.73900 1.000 15.38000 249 VAL C N 1
ATOM 8312 C CA . VAL C 2 249 ? 149.35700 177.64200 132.15000 1.000 15.38000 249 VAL C CA 1
ATOM 8313 C C . VAL C 2 249 ? 150.81500 177.51600 132.59300 1.000 15.38000 249 VAL C C 1
ATOM 8314 O O . VAL C 2 249 ? 151.27600 176.41300 132.92200 1.000 15.38000 249 VAL C O 1
ATOM 8318 N N . LEU C 2 250 ? 151.54800 178.63800 132.67400 1.000 15.01000 250 LEU C N 1
ATOM 8319 C CA . LEU C 2 250 ? 152.95300 178.54500 133.08300 1.000 15.01000 250 LEU C CA 1
ATOM 8320 C C . LEU C 2 250 ? 153.08600 178.15300 134.55400 1.000 15.01000 250 LEU C C 1
ATOM 8321 O O . LEU C 2 250 ? 153.96900 177.36000 134.90900 1.000 15.01000 250 LEU C O 1
ATOM 8326 N N . LEU C 2 251 ? 152.18800 178.64200 135.41500 1.000 14.82000 251 LEU C N 1
ATOM 8327 C CA . LEU C 2 251 ? 152.25500 178.25700 136.82300 1.000 14.82000 251 LEU C CA 1
ATOM 8328 C C . LEU C 2 251 ? 151.82500 176.81100 137.03700 1.000 14.82000 251 LEU C C 1
ATOM 8329 O O . LEU C 2 251 ? 152.39300 176.12400 137.89700 1.000 14.82000 251 LEU C O 1
ATOM 8334 N N . ALA C 2 252 ? 150.86400 176.31500 136.24800 1.000 14.64000 252 ALA C N 1
ATOM 8335 C CA . ALA C 2 252 ? 150.49300 174.90600 136.34900 1.000 14.64000 252 ALA C CA 1
ATOM 8336 C C . ALA C 2 252 ? 151.62400 173.99500 135.88700 1.000 14.64000 252 ALA C C 1
ATOM 8337 O O . ALA C 2 252 ? 151.88500 172.95700 136.51000 1.000 14.64000 252 ALA C O 1
ATOM 8339 N N . LEU C 2 253 ? 152.32700 174.37700 134.81700 1.000 16.49000 253 LEU C N 1
ATOM 8340 C CA . LEU C 2 253 ? 153.46000 173.57300 134.36000 1.000 16.49000 253 LEU C CA 1
ATOM 8341 C C . LEU C 2 253 ? 154.61400 173.58400 135.35600 1.000 16.49000 253 LEU C C 1
ATOM 8342 O O . LEU C 2 253 ? 155.26600 172.55300 135.55200 1.000 16.49000 253 LEU C O 1
ATOM 8347 N N . THR C 2 254 ? 154.88600 174.72800 136.00000 1.000 16.78000 254 THR C N 1
ATOM 8348 C CA . THR C 2 254 ? 155.92300 174.73100 137.03200 1.000 16.78000 254 THR C CA 1
ATOM 8349 C C . THR C 2 254 ? 155.51600 173.90700 138.24700 1.000 16.78000 254 THR C C 1
ATOM 8350 O O . THR C 2 254 ? 156.37300 173.26000 138.86500 1.000 16.78000 254 THR C O 1
ATOM 8354 N N . PHE C 2 255 ? 154.22100 173.88700 138.58100 1.000 17.56000 255 PHE C N 1
ATOM 8355 C CA . PHE C 2 255 ? 153.77000 173.05900 139.69500 1.000 17.56000 255 PHE C CA 1
ATOM 8356 C C . PHE C 2 255 ? 153.92000 171.57500 139.39000 1.000 17.56000 255 PHE C C 1
ATOM 8357 O O . PHE C 2 255 ? 154.36000 170.80900 140.25100 1.000 17.56000 255 PHE C O 1
ATOM 8365 N N . PHE C 2 256 ? 153.58500 171.14600 138.16900 1.000 18.51000 256 PHE C N 1
ATOM 8366 C CA . PHE C 2 256 ? 153.77000 169.73000 137.85200 1.000 18.51000 256 PHE C CA 1
ATOM 8367 C C . PHE C 2 256 ? 155.23600 169.37000 137.64800 1.000 18.51000 256 PHE C C 1
ATOM 8368 O O . PHE C 2 256 ? 155.61600 168.21400 137.86000 1.000 18.51000 256 PHE C O 1
ATOM 8376 N N . LEU C 2 257 ? 156.07800 170.33300 137.26200 1.000 19.10000 257 LEU C N 1
ATOM 8377 C CA . LEU C 2 257 ? 157.50900 170.05200 137.18300 1.000 19.10000 257 LEU C CA 1
ATOM 8378 C C . LEU C 2 257 ? 158.11300 169.89000 138.57300 1.000 19.10000 257 LEU C C 1
ATOM 8379 O O . LEU C 2 257 ? 159.00900 169.06400 138.77300 1.000 19.10000 257 LEU C O 1
ATOM 8384 N N . LEU C 2 258 ? 157.62700 170.65300 139.55400 1.000 17.85000 258 LEU C N 1
ATOM 8385 C CA . LEU C 2 258 ? 158.10100 170.44100 140.91800 1.000 17.85000 258 LEU C CA 1
ATOM 8386 C C . LEU C 2 258 ? 157.48200 169.20100 141.54800 1.000 17.85000 258 LEU C C 1
ATOM 8387 O O . LEU C 2 258 ? 158.09100 168.59300 142.43300 1.000 17.85000 258 LEU C O 1
ATOM 8392 N N . LEU C 2 259 ? 156.27700 168.81900 141.12900 1.000 17.46000 259 LEU C N 1
ATOM 8393 C CA . LEU C 2 259 ? 155.63400 167.65300 141.72300 1.000 17.46000 259 LEU C CA 1
ATOM 8394 C C . LEU C 2 259 ? 156.14600 166.35300 141.11900 1.000 17.46000 259 LEU C C 1
ATOM 8395 O O . LEU C 2 259 ? 156.08800 165.31000 141.77700 1.000 17.46000 259 LEU C O 1
ATOM 8400 N N . ILE C 2 260 ? 156.65100 166.38500 139.88400 1.000 18.79000 260 ILE C N 1
ATOM 8401 C CA . ILE C 2 260 ? 157.26300 165.19000 139.31400 1.000 18.79000 260 ILE C CA 1
ATOM 8402 C C . ILE C 2 260 ? 158.64200 164.93700 139.92000 1.000 18.79000 260 ILE C C 1
ATOM 8403 O O . ILE C 2 260 ? 159.14600 163.81200 139.84400 1.000 18.79000 260 ILE C O 1
ATOM 8408 N N . SER C 2 261 ? 159.24700 165.93900 140.56200 1.000 19.65000 261 SER C N 1
ATOM 8409 C CA . SER C 2 261 ? 160.57400 165.81000 141.14800 1.000 19.65000 261 SER C CA 1
ATOM 8410 C C . SER C 2 261 ? 160.55000 165.22100 142.55100 1.000 19.65000 261 SER C C 1
ATOM 8411 O O . SER C 2 261 ? 161.61200 165.06300 143.15900 1.000 19.65000 261 SER C O 1
ATOM 8414 N N . LYS C 2 262 ? 159.37300 164.89500 143.07500 1.000 21.55000 262 LYS C N 1
ATOM 8415 C CA . LYS C 2 262 ? 159.23700 164.32400 144.40600 1.000 21.55000 262 LYS C CA 1
ATOM 8416 C C . LYS C 2 262 ? 159.19900 162.80300 144.38900 1.000 21.55000 262 LYS C C 1
ATOM 8417 O O . LYS C 2 262 ? 159.59700 162.16900 145.37100 1.000 21.55000 262 LYS C O 1
ATOM 8423 N N . ILE C 2 263 ? 158.76000 162.20500 143.28300 1.000 22.60000 263 ILE C N 1
ATOM 8424 C CA . ILE C 2 263 ? 158.62000 160.75700 143.17900 1.000 22.60000 263 ILE C CA 1
ATOM 8425 C C . ILE C 2 263 ? 159.82200 160.16100 142.44700 1.000 22.60000 263 ILE C C 1
ATOM 8426 O O . ILE C 2 263 ? 160.19800 159.00900 142.68700 1.000 22.60000 263 ILE C O 1
ATOM 8431 N N . VAL C 2 264 ? 160.46300 160.94500 141.59000 1.000 22.48000 264 VAL C N 1
ATOM 8432 C CA . VAL C 2 264 ? 161.65300 160.46000 140.87800 1.000 22.48000 264 VAL C CA 1
ATOM 8433 C C . VAL C 2 264 ? 162.84000 160.45800 141.83900 1.000 22.48000 264 VAL C C 1
ATOM 8434 O O . VAL C 2 264 ? 162.89200 161.30300 142.75200 1.000 22.48000 264 VAL C O 1
ATOM 8438 N N . PRO C 2 265 ? 163.75000 159.48900 141.76500 1.000 23.89000 265 PRO C N 1
ATOM 8439 C CA . PRO C 2 265 ? 164.97000 159.56500 142.57100 1.000 23.89000 265 PRO C CA 1
ATOM 8440 C C . PRO C 2 265 ? 165.90300 160.64100 142.05000 1.000 23.89000 265 PRO C C 1
ATOM 8441 O O . PRO C 2 265 ? 166.08700 160.77500 140.83200 1.000 23.89000 265 PRO C O 1
ATOM 8445 N N . PRO C 2 266 ? 166.51800 161.42800 142.94100 1.000 25.70000 266 PRO C N 1
ATOM 8446 C CA . PRO C 2 266 ? 167.35500 162.54600 142.48500 1.000 25.70000 266 PRO C CA 1
ATOM 8447 C C . PRO C 2 266 ? 168.72200 162.12200 141.97300 1.000 25.70000 266 PRO C C 1
ATOM 8448 O O . PRO C 2 266 ? 169.74400 162.46800 142.57000 1.000 25.70000 266 PRO C O 1
ATOM 8452 N N . THR C 2 267 ? 168.75900 161.39500 140.86100 1.000 30.64000 267 THR C N 1
ATOM 8453 C CA . THR C 2 267 ? 170.00400 160.96600 140.24700 1.000 30.64000 267 THR C CA 1
ATOM 8454 C C . THR C 2 267 ? 170.13700 161.58800 138.86600 1.000 30.64000 267 THR C C 1
ATOM 8455 O O . THR C 2 267 ? 169.14500 161.80000 138.16400 1.000 30.64000 267 THR C O 1
ATOM 8459 N N . SER C 2 268 ? 171.38100 161.86500 138.47900 1.000 34.90000 268 SER C N 1
ATOM 8460 C CA . SER C 2 268 ? 171.69200 162.51500 137.21500 1.000 34.90000 268 SER C CA 1
ATOM 8461 C C . SER C 2 268 ? 172.07900 161.51700 136.13100 1.000 34.90000 268 SER C C 1
ATOM 8462 O O . SER C 2 268 ? 172.92600 161.81700 135.28500 1.000 34.90000 268 SER C O 1
ATOM 8465 N N . LEU C 2 269 ? 171.48600 160.32400 136.15400 1.000 42.60000 269 LEU C N 1
ATOM 8466 C CA . LEU C 2 269 ? 171.71200 159.36200 135.08200 1.000 42.60000 269 LEU C CA 1
ATOM 8467 C C . LEU C 2 269 ? 171.01000 159.80300 133.80500 1.000 42.60000 269 LEU C C 1
ATOM 8468 O O . LEU C 2 269 ? 171.65200 160.03100 132.77300 1.000 42.60000 269 LEU C O 1
ATOM 8473 N N . ASP C 2 270 ? 169.68900 159.93900 133.86300 1.000 36.90000 270 ASP C N 1
ATOM 8474 C CA . ASP C 2 270 ? 168.89900 160.41600 132.74000 1.000 36.90000 270 ASP C CA 1
ATOM 8475 C C . ASP C 2 270 ? 167.59200 160.96300 133.29000 1.000 36.90000 270 ASP C C 1
ATOM 8476 O O . ASP C 2 270 ? 166.97700 160.34600 134.16100 1.000 36.90000 270 ASP C O 1
ATOM 8481 N N . VAL C 2 271 ? 167.17700 162.11500 132.77700 1.000 28.70000 271 VAL C N 1
ATOM 8482 C CA . VAL C 2 271 ? 165.90800 162.71800 133.17300 1.000 28.70000 271 VAL C CA 1
ATOM 8483 C C . VAL C 2 271 ? 164.78600 161.92800 132.50800 1.000 28.70000 271 VAL C C 1
ATOM 8484 O O . VAL C 2 271 ? 164.99400 161.35700 131.42800 1.000 28.70000 271 VAL C O 1
ATOM 8488 N N . PRO C 2 272 ? 163.60700 161.82600 133.12000 1.000 24.85000 272 PRO C N 1
ATOM 8489 C CA . PRO C 2 272 ? 162.49400 161.13500 132.46200 1.000 24.85000 272 PRO C CA 1
ATOM 8490 C C . PRO C 2 272 ? 161.94900 161.93200 131.28900 1.000 24.85000 272 PRO C C 1
ATOM 8491 O O . PRO C 2 272 ? 162.26400 163.10700 131.09600 1.000 24.85000 272 PRO C O 1
ATOM 8495 N N . LEU C 2 273 ? 161.11800 161.26200 130.48800 1.000 24.80000 273 LEU C N 1
ATOM 8496 C CA . LEU C 2 273 ? 160.50700 161.92900 129.34300 1.000 24.80000 273 LEU C CA 1
ATOM 8497 C C . LEU C 2 273 ? 159.48000 162.96800 129.77200 1.000 24.80000 273 LEU C C 1
ATOM 8498 O O . LEU C 2 273 ? 159.26300 163.94900 129.05100 1.000 24.80000 273 LEU C O 1
ATOM 8503 N N . ILE C 2 274 ? 158.85700 162.78600 130.94100 1.000 23.36000 274 ILE C N 1
ATOM 8504 C CA . ILE C 2 274 ? 157.89300 163.76600 131.43400 1.000 23.36000 274 ILE C CA 1
ATOM 8505 C C . ILE C 2 274 ? 158.59300 165.06500 131.81500 1.000 23.36000 274 ILE C C 1
ATOM 8506 O O . ILE C 2 274 ? 158.11000 166.15500 131.49100 1.000 23.36000 274 ILE C O 1
ATOM 8511 N N . GLY C 2 275 ? 159.74400 164.97500 132.48300 1.000 22.46000 275 GLY C N 1
ATOM 8512 C CA . GLY C 2 275 ? 160.46000 166.18100 132.87200 1.000 22.46000 275 GLY C CA 1
ATOM 8513 C C . GLY C 2 275 ? 161.00200 166.95200 131.68400 1.000 22.46000 275 GLY C C 1
ATOM 8514 O O . GLY C 2 275 ? 160.91900 168.18400 131.63800 1.000 22.46000 275 GLY C O 1
ATOM 8515 N N . LYS C 2 276 ? 161.50800 166.23400 130.68200 1.000 24.09000 276 LYS C N 1
ATOM 8516 C CA . LYS C 2 276 ? 162.01000 166.87700 129.47400 1.000 24.09000 276 LYS C CA 1
ATOM 8517 C C . LYS C 2 276 ? 160.86800 167.47800 128.66100 1.000 24.09000 276 LYS C C 1
ATOM 8518 O O . LYS C 2 276 ? 161.00300 168.57300 128.09600 1.000 24.09000 276 LYS C O 1
ATOM 8524 N N . TYR C 2 277 ? 159.71300 166.81000 128.66000 1.000 24.27000 277 TYR C N 1
ATOM 8525 C CA . TYR C 2 277 ? 158.54300 167.32200 127.95700 1.000 24.27000 277 TYR C CA 1
ATOM 8526 C C . TYR C 2 277 ? 157.99100 168.57600 128.62100 1.000 24.27000 277 TYR C C 1
ATOM 8527 O O . TYR C 2 277 ? 157.64200 169.54300 127.93400 1.000 24.27000 277 TYR C O 1
ATOM 8536 N N . LEU C 2 278 ? 157.90700 168.58100 129.95200 1.000 21.44000 278 LEU C N 1
ATOM 8537 C CA . LEU C 2 278 ? 157.45700 169.77300 130.66100 1.000 21.44000 278 LEU C CA 1
ATOM 8538 C C . LEU C 2 278 ? 158.45200 170.91700 130.55300 1.000 21.44000 278 LEU C C 1
ATOM 8539 O O . LEU C 2 278 ? 158.03600 172.07500 130.51700 1.000 21.44000 278 LEU C O 1
ATOM 8544 N N . MET C 2 279 ? 159.75400 170.62300 130.48000 1.000 24.94000 279 MET C N 1
ATOM 8545 C CA . MET C 2 279 ? 160.73400 171.68900 130.28500 1.000 24.94000 279 MET C CA 1
ATOM 8546 C C . MET C 2 279 ? 160.59500 172.31800 128.90100 1.000 24.94000 279 MET C C 1
ATOM 8547 O O . MET C 2 279 ? 160.63800 173.55300 128.76600 1.000 24.94000 279 MET C O 1
ATOM 8552 N N . PHE C 2 280 ? 160.38000 171.48700 127.87200 1.000 22.47000 280 PHE C N 1
ATOM 8553 C CA . PHE C 2 280 ? 160.13600 172.00000 126.52400 1.000 22.47000 280 PHE C CA 1
ATOM 8554 C C . PHE C 2 280 ? 158.85800 172.83000 126.45900 1.000 22.47000 280 PHE C C 1
ATOM 8555 O O . PHE C 2 280 ? 158.84800 173.93300 125.89300 1.000 22.47000 280 PHE C O 1
ATOM 8563 N N . THR C 2 281 ? 157.77700 172.33700 127.07200 1.000 20.24000 281 THR C N 1
ATOM 8564 C CA . THR C 2 281 ? 156.50900 173.05800 127.03000 1.000 20.24000 281 THR C CA 1
ATOM 8565 C C . THR C 2 281 ? 156.56200 174.32800 127.87800 1.000 20.24000 281 THR C C 1
ATOM 8566 O O . THR C 2 281 ? 155.89600 175.31300 127.55600 1.000 20.24000 281 THR C O 1
ATOM 8570 N N . MET C 2 282 ? 157.40500 174.35400 128.91100 1.000 20.68000 282 MET C N 1
ATOM 8571 C CA . MET C 2 282 ? 157.54400 175.54800 129.73500 1.000 20.68000 282 MET C CA 1
ATOM 8572 C C . MET C 2 282 ? 158.31400 176.64200 129.00600 1.000 20.68000 282 MET C C 1
ATOM 8573 O O . MET C 2 282 ? 157.95500 177.82500 129.09600 1.000 20.68000 282 MET C O 1
ATOM 8578 N N . VAL C 2 283 ? 159.36900 176.26600 128.27300 1.000 19.12000 283 VAL C N 1
ATOM 8579 C CA . VAL C 2 283 ? 160.05300 177.22800 127.40600 1.000 19.12000 283 VAL C CA 1
ATOM 8580 C C . VAL C 2 283 ? 159.10900 177.72500 126.31200 1.000 19.12000 283 VAL C C 1
ATOM 8581 O O . VAL C 2 283 ? 159.11000 178.91600 125.95500 1.000 19.12000 283 VAL C O 1
ATOM 8585 N N . LEU C 2 284 ? 158.23500 176.83700 125.82400 1.000 19.32000 284 LEU C N 1
ATOM 8586 C CA . LEU C 2 284 ? 157.26100 177.20600 124.80100 1.000 19.32000 284 LEU C CA 1
ATOM 8587 C C . LEU C 2 284 ? 156.24500 178.22200 125.33000 1.000 19.32000 284 LEU C C 1
ATOM 8588 O O . LEU C 2 284 ? 155.92900 179.20300 124.64800 1.000 19.32000 284 LEU C O 1
ATOM 8593 N N . VAL C 2 285 ? 155.75700 178.02900 126.56000 1.000 17.03000 285 VAL C N 1
ATOM 8594 C CA . VAL C 2 285 ? 154.80700 178.96900 127.16100 1.000 17.03000 285 VAL C CA 1
ATOM 8595 C C . VAL C 2 285 ? 155.48700 180.29700 127.50900 1.000 17.03000 285 VAL C C 1
ATOM 8596 O O . VAL C 2 285 ? 154.86700 181.36500 127.40200 1.000 17.03000 285 VAL C O 1
ATOM 8600 N N . THR C 2 286 ? 156.77200 180.27200 127.88300 1.000 18.48000 286 THR C N 1
ATOM 8601 C CA . THR C 2 286 ? 157.48100 181.52700 128.14500 1.000 18.48000 286 THR C CA 1
ATOM 8602 C C . THR C 2 286 ? 157.65900 182.34800 126.86800 1.000 18.48000 286 THR C C 1
ATOM 8603 O O . THR C 2 286 ? 157.46100 183.57400 126.87300 1.000 18.48000 286 THR C O 1
ATOM 8607 N N . PHE C 2 287 ? 157.99500 181.68800 125.75500 1.000 22.09000 287 PHE C N 1
ATOM 8608 C CA . PHE C 2 287 ? 158.04900 182.40600 124.48300 1.000 22.09000 287 PHE C CA 1
ATOM 8609 C C . PHE C 2 287 ? 156.66200 182.85000 124.03300 1.000 22.09000 287 PHE C C 1
ATOM 8610 O O . PHE C 2 287 ? 156.52800 183.88800 123.37100 1.000 22.09000 287 PHE C O 1
ATOM 8618 N N . SER C 2 288 ? 155.62300 182.10200 124.41600 1.000 19.40000 288 SER C N 1
ATOM 8619 C CA . SER C 2 288 ? 154.25100 182.52900 124.15900 1.000 19.40000 288 SER C CA 1
ATOM 8620 C C . SER C 2 288 ? 153.90300 183.80500 124.91800 1.000 19.40000 288 SER C C 1
ATOM 8621 O O . SER C 2 288 ? 153.20300 184.67100 124.38900 1.000 19.40000 288 SER C O 1
ATOM 8624 N N . ILE C 2 289 ? 154.39600 183.95000 126.15000 1.000 18.30000 289 ILE C N 1
ATOM 8625 C CA . ILE C 2 289 ? 154.15500 185.18300 126.90200 1.000 18.30000 289 ILE C CA 1
ATOM 8626 C C . ILE C 2 289 ? 154.91500 186.35400 126.28200 1.000 18.30000 289 ILE C C 1
ATOM 8627 O O . ILE C 2 289 ? 154.36600 187.45900 126.13500 1.000 18.30000 289 ILE C O 1
ATOM 8632 N N . VAL C 2 290 ? 156.17800 186.13600 125.89500 1.000 20.08000 290 VAL C N 1
ATOM 8633 C CA . VAL C 2 290 ? 156.95700 187.25300 125.35600 1.000 20.08000 290 VAL C CA 1
ATOM 8634 C C . VAL C 2 290 ? 156.47500 187.65400 123.96000 1.000 20.08000 290 VAL C C 1
ATOM 8635 O O . VAL C 2 290 ? 156.67200 188.80400 123.55300 1.000 20.08000 290 VAL C O 1
ATOM 8639 N N . THR C 2 291 ? 155.79000 186.77100 123.22300 1.000 20.40000 291 THR C N 1
ATOM 8640 C CA . THR C 2 291 ? 155.15400 187.24400 121.99800 1.000 20.40000 291 THR C CA 1
ATOM 8641 C C . THR C 2 291 ? 153.73800 187.76400 122.22300 1.000 20.40000 291 THR C C 1
ATOM 8642 O O . THR C 2 291 ? 153.28200 188.61900 121.45500 1.000 20.40000 291 THR C O 1
ATOM 8646 N N . SER C 2 292 ? 153.05500 187.32800 123.28700 1.000 19.12000 292 SER C N 1
ATOM 8647 C CA . SER C 2 292 ? 151.70900 187.81700 123.54800 1.000 19.12000 292 SER C CA 1
ATOM 8648 C C . SER C 2 292 ? 151.72400 189.24100 124.07300 1.000 19.12000 292 SER C C 1
ATOM 8649 O O . SER C 2 292 ? 150.81800 190.01900 123.76100 1.000 19.12000 292 SER C O 1
ATOM 8652 N N . VAL C 2 293 ? 152.75500 189.61300 124.83200 1.000 20.67000 293 VAL C N 1
ATOM 8653 C CA . VAL C 2 293 ? 152.85600 190.99300 125.30400 1.000 20.67000 293 VAL C CA 1
ATOM 8654 C C . VAL C 2 293 ? 153.12800 191.94400 124.14400 1.000 20.67000 293 VAL C C 1
ATOM 8655 O O . VAL C 2 293 ? 152.54100 193.03100 124.06100 1.000 20.67000 293 VAL C O 1
ATOM 8659 N N . CYS C 2 294 ? 153.96400 191.52900 123.19400 1.000 23.15000 294 CYS C N 1
ATOM 8660 C CA . CYS C 2 294 ? 154.25300 192.39900 122.06200 1.000 23.15000 294 CYS C CA 1
ATOM 8661 C C . CYS C 2 294 ? 153.10400 192.43200 121.05800 1.000 23.15000 294 CYS C C 1
ATOM 8662 O O . CYS C 2 294 ? 152.91400 193.44500 120.37900 1.000 23.15000 294 CYS C O 1
ATOM 8665 N N . VAL C 2 295 ? 152.31800 191.35700 120.95000 1.000 19.00000 295 VAL C N 1
ATOM 8666 C CA . VAL C 2 295 ? 151.15500 191.41600 120.06900 1.000 19.00000 295 VAL C CA 1
ATOM 8667 C C . VAL C 2 295 ? 149.98600 192.11400 120.75600 1.000 19.00000 295 VAL C C 1
ATOM 8668 O O . VAL C 2 295 ? 149.03100 192.52500 120.08900 1.000 19.00000 295 VAL C O 1
ATOM 8672 N N . LEU C 2 296 ? 150.04300 192.27700 122.07500 1.000 18.91000 296 LEU C N 1
ATOM 8673 C CA . LEU C 2 296 ? 149.06400 193.08300 122.77900 1.000 18.91000 296 LEU C CA 1
ATOM 8674 C C . LEU C 2 296 ? 149.48600 194.54200 122.84700 1.000 18.91000 296 LEU C C 1
ATOM 8675 O O . LEU C 2 296 ? 148.64300 195.40900 123.09300 1.000 18.91000 296 LEU C O 1
ATOM 8680 N N . ASN C 2 297 ? 150.76800 194.82900 122.61400 1.000 21.11000 297 ASN C N 1
ATOM 8681 C CA . ASN C 2 297 ? 151.22100 196.21500 122.56000 1.000 21.11000 297 ASN C CA 1
ATOM 8682 C C . ASN C 2 297 ? 150.84000 196.86900 121.23700 1.000 21.11000 297 ASN C C 1
ATOM 8683 O O . ASN C 2 297 ? 150.43400 198.03500 121.21400 1.000 21.11000 297 ASN C O 1
ATOM 8688 N N . VAL C 2 298 ? 150.95300 196.14000 120.12400 1.000 19.91000 298 VAL C N 1
ATOM 8689 C CA . VAL C 2 298 ? 150.62900 196.71900 118.82400 1.000 19.91000 298 VAL C CA 1
ATOM 8690 C C . VAL C 2 298 ? 149.13400 196.85800 118.59200 1.000 19.91000 298 VAL C C 1
ATOM 8691 O O . VAL C 2 298 ? 148.72800 197.49300 117.61700 1.000 19.91000 298 VAL C O 1
ATOM 8695 N N . HIS C 2 299 ? 148.30400 196.27100 119.45200 1.000 20.23000 299 HIS C N 1
ATOM 8696 C CA . HIS C 2 299 ? 146.86300 196.43800 119.34200 1.000 20.23000 299 HIS C CA 1
ATOM 8697 C C . HIS C 2 299 ? 146.40700 197.78800 119.87500 1.000 20.23000 299 HIS C C 1
ATOM 8698 O O . HIS C 2 299 ? 145.46100 198.37200 119.33800 1.000 20.23000 299 HIS C O 1
ATOM 8705 N N . HIS C 2 300 ? 147.06000 198.29600 120.91900 1.000 23.06000 300 HIS C N 1
ATOM 8706 C CA . HIS C 2 300 ? 146.66800 199.53900 121.56900 1.000 23.06000 300 HIS C CA 1
ATOM 8707 C C . HIS C 2 300 ? 147.47500 200.73700 121.08600 1.000 23.06000 300 HIS C C 1
ATOM 8708 O O . HIS C 2 300 ? 147.61900 201.71400 121.82600 1.000 23.06000 300 HIS C O 1
ATOM 8715 N N . ARG C 2 301 ? 148.00600 200.68400 119.86900 1.000 25.32000 301 ARG C N 1
ATOM 8716 C CA . ARG C 2 301 ? 148.72300 201.82000 119.30900 1.000 25.32000 301 ARG C CA 1
ATOM 8717 C C . ARG C 2 301 ? 147.73800 202.77700 118.65400 1.000 25.32000 301 ARG C C 1
ATOM 8718 O O . ARG C 2 301 ? 147.00700 202.39900 117.73500 1.000 25.32000 301 ARG C O 1
ATOM 8726 N N . SER C 2 302 ? 147.72900 204.00500 119.11700 1.000 30.00000 302 SER C N 1
ATOM 8727 C CA . SER C 2 302 ? 146.84300 205.06100 118.66200 1.000 30.00000 302 SER C CA 1
ATOM 8728 C C . SER C 2 302 ? 147.51900 205.88600 117.57500 1.000 30.00000 302 SER C C 1
ATOM 8729 O O . SER C 2 302 ? 148.74800 205.89000 117.46300 1.000 30.00000 302 SER C O 1
ATOM 8732 N N . PRO C 2 303 ? 146.74800 206.58400 116.73000 1.000 33.76000 303 PRO C N 1
ATOM 8733 C CA . PRO C 2 303 ? 147.37600 207.44900 115.71800 1.000 33.76000 303 PRO C CA 1
ATOM 8734 C C . PRO C 2 303 ? 148.05700 208.67400 116.29100 1.000 33.76000 303 PRO C C 1
ATOM 8735 O O . PRO C 2 303 ? 148.91200 209.25500 115.61400 1.000 33.76000 303 PRO C O 1
ATOM 8739 N N . SER C 2 304 ? 147.70700 209.09400 117.50500 1.000 33.38000 304 SER C N 1
ATOM 8740 C CA . SER C 2 304 ? 148.30400 210.28500 118.08800 1.000 33.38000 304 SER C CA 1
ATOM 8741 C C . SER C 2 304 ? 149.58400 209.99900 118.86000 1.000 33.38000 304 SER C C 1
ATOM 8742 O O . SER C 2 304 ? 150.18100 210.93900 119.39300 1.000 33.38000 304 SER C O 1
ATOM 8745 N N . THR C 2 305 ? 150.01000 208.73700 118.95200 1.000 34.39000 305 THR C N 1
ATOM 8746 C CA . THR C 2 305 ? 151.23400 208.38700 119.65800 1.000 34.39000 305 THR C CA 1
ATOM 8747 C C . THR C 2 305 ? 152.26400 207.66000 118.80900 1.000 34.39000 305 THR C C 1
ATOM 8748 O O . THR C 2 305 ? 153.42600 207.58800 119.22100 1.000 34.39000 305 THR C O 1
ATOM 8752 N N . HIS C 2 306 ? 151.88400 207.11000 117.65900 1.000 35.77000 306 HIS C N 1
ATOM 8753 C CA . HIS C 2 306 ? 152.82800 206.40900 116.80300 1.000 35.77000 306 HIS C CA 1
ATOM 8754 C C . HIS C 2 306 ? 152.52700 206.72800 115.34800 1.000 35.77000 306 HIS C C 1
ATOM 8755 O O . HIS C 2 306 ? 151.43900 207.19400 115.00300 1.000 35.77000 306 HIS C O 1
ATOM 8762 N N . THR C 2 307 ? 153.51500 206.47400 114.49600 1.000 40.99000 307 THR C N 1
ATOM 8763 C CA . THR C 2 307 ? 153.38600 206.65500 113.05600 1.000 40.99000 307 THR C CA 1
ATOM 8764 C C . THR C 2 307 ? 153.74800 205.34400 112.37600 1.000 40.99000 307 THR C C 1
ATOM 8765 O O . THR C 2 307 ? 154.83200 204.80000 112.61000 1.000 40.99000 307 THR C O 1
ATOM 8769 N N . MET C 2 308 ? 152.84100 204.84100 111.54200 1.000 43.51000 308 MET C N 1
ATOM 8770 C CA . MET C 2 308 ? 153.01200 203.54200 110.90600 1.000 43.51000 308 MET C CA 1
ATOM 8771 C C . MET C 2 308 ? 154.05500 203.64600 109.79700 1.000 43.51000 308 MET C C 1
ATOM 8772 O O . MET C 2 308 ? 153.92000 204.46600 108.88300 1.000 43.51000 308 MET C O 1
ATOM 8777 N N . ALA C 2 309 ? 155.09600 202.82200 109.88800 1.000 53.24000 309 ALA C N 1
ATOM 8778 C CA . ALA C 2 309 ? 156.19300 202.83100 108.93300 1.000 53.24000 309 ALA C CA 1
ATOM 8779 C C . ALA C 2 309 ? 155.73800 202.28000 107.57700 1.000 53.24000 309 ALA C C 1
ATOM 8780 O O . ALA C 2 309 ? 154.70900 201.61100 107.48900 1.000 53.24000 309 ALA C O 1
ATOM 8782 N N . PRO C 2 310 ? 156.46500 202.57900 106.49200 1.000 55.07000 310 PRO C N 1
ATOM 8783 C CA . PRO C 2 310 ? 156.06500 202.01700 105.18900 1.000 55.07000 310 PRO C CA 1
ATOM 8784 C C . PRO C 2 310 ? 156.26300 200.51400 105.06100 1.000 55.07000 310 PRO C C 1
ATOM 8785 O O . PRO C 2 310 ? 155.53900 199.87700 104.28300 1.000 55.07000 310 PRO C O 1
ATOM 8789 N N . TRP C 2 311 ? 157.21200 199.91800 105.79000 1.000 57.02000 311 TRP C N 1
ATOM 8790 C CA . TRP C 2 311 ? 157.45300 198.48700 105.61900 1.000 57.02000 311 TRP C CA 1
ATOM 8791 C C . TRP C 2 311 ? 156.35800 197.65600 106.27900 1.000 57.02000 311 TRP C C 1
ATOM 8792 O O . TRP C 2 311 ? 155.96200 196.61100 105.75100 1.000 57.02000 311 TRP C O 1
ATOM 8803 N N . VAL C 2 312 ? 155.83200 198.11700 107.41400 1.000 54.74000 312 VAL C N 1
ATOM 8804 C CA . VAL C 2 312 ? 154.70600 197.43000 108.03600 1.000 54.74000 312 VAL C CA 1
ATOM 8805 C C . VAL C 2 312 ? 153.40600 197.71900 107.28600 1.000 54.74000 312 VAL C C 1
ATOM 8806 O O . VAL C 2 312 ? 152.47300 196.90600 107.33900 1.000 54.74000 312 VAL C O 1
ATOM 8810 N N . LYS C 2 313 ? 153.33600 198.83100 106.54600 1.000 53.63000 313 LYS C N 1
ATOM 8811 C CA . LYS C 2 313 ? 152.27700 199.00600 105.55300 1.000 53.63000 313 LYS C CA 1
ATOM 8812 C C . LYS C 2 313 ? 152.35000 197.93100 104.47400 1.000 53.63000 313 LYS C C 1
ATOM 8813 O O . LYS C 2 313 ? 151.35900 197.24700 104.19500 1.000 53.63000 313 LYS C O 1
ATOM 8819 N N . ARG C 2 314 ? 153.52200 197.76400 103.85700 1.000 59.42000 314 ARG C N 1
ATOM 8820 C CA . ARG C 2 314 ? 153.62800 196.89800 102.68700 1.000 59.42000 314 ARG C CA 1
ATOM 8821 C C . ARG C 2 314 ? 153.81100 195.42200 103.02100 1.000 59.42000 314 ARG C C 1
ATOM 8822 O O . ARG C 2 314 ? 153.79600 194.60000 102.09900 1.000 59.42000 314 ARG C O 1
ATOM 8830 N N . CYS C 2 315 ? 153.99000 195.05500 104.28800 1.000 58.51000 315 CYS C N 1
ATOM 8831 C CA . CYS C 2 315 ? 154.16600 193.65000 104.64800 1.000 58.51000 315 CYS C CA 1
ATOM 8832 C C . CYS C 2 315 ? 152.98500 193.04300 105.38700 1.000 58.51000 315 CYS C C 1
ATOM 8833 O O . CYS C 2 315 ? 152.54900 191.94500 105.03700 1.000 58.51000 315 CYS C O 1
ATOM 8836 N N . PHE C 2 316 ? 152.44600 193.72300 106.39800 1.000 49.30000 316 PHE C N 1
ATOM 8837 C CA . PHE C 2 316 ? 151.39000 193.17100 107.23700 1.000 49.30000 316 PHE C CA 1
ATOM 8838 C C . PHE C 2 316 ? 149.99700 193.56300 106.76800 1.000 49.30000 316 PHE C C 1
ATOM 8839 O O . PHE C 2 316 ? 149.04200 193.47700 107.54500 1.000 49.30000 316 PHE C O 1
ATOM 8847 N N . LEU C 2 317 ? 149.85900 193.99800 105.52200 1.000 52.82000 317 LEU C N 1
ATOM 8848 C CA . LEU C 2 317 ? 148.55500 194.34300 104.98100 1.000 52.82000 317 LEU C CA 1
ATOM 8849 C C . LEU C 2 317 ? 148.31000 193.78500 103.58700 1.000 52.82000 317 LEU C C 1
ATOM 8850 O O . LEU C 2 317 ? 147.14400 193.62300 103.20700 1.000 52.82000 317 LEU C O 1
ATOM 8855 N N . HIS C 2 318 ? 149.34900 193.45500 102.82900 1.000 57.53000 318 HIS C N 1
ATOM 8856 C CA . HIS C 2 318 ? 149.18600 192.92500 101.48200 1.000 57.53000 318 HIS C CA 1
ATOM 8857 C C . HIS C 2 318 ? 149.78700 191.54200 101.29100 1.000 57.53000 318 HIS C C 1
ATOM 8858 O O . HIS C 2 318 ? 149.16300 190.69100 100.65400 1.000 57.53000 318 HIS C O 1
ATOM 8865 N N . LYS C 2 319 ? 150.98300 191.28900 101.82200 1.000 56.55000 319 LYS C N 1
ATOM 8866 C CA . LYS C 2 319 ? 151.64800 190.01600 101.56600 1.000 56.55000 319 LYS C CA 1
ATOM 8867 C C . LYS C 2 319 ? 151.11800 188.91100 102.47400 1.000 56.55000 319 LYS C C 1
ATOM 8868 O O . LYS C 2 319 ? 150.54100 187.92600 102.00100 1.000 56.55000 319 LYS C O 1
ATOM 8874 N N . LEU C 2 320 ? 151.30200 189.06400 103.77900 1.000 50.69000 320 LEU C N 1
ATOM 8875 C CA . LEU C 2 320 ? 150.97900 188.01200 104.74300 1.000 50.69000 320 LEU C CA 1
ATOM 8876 C C . LEU C 2 320 ? 149.50000 187.71500 105.01700 1.000 50.69000 320 LEU C C 1
ATOM 8877 O O . LEU C 2 320 ? 149.20100 186.56300 105.35500 1.000 50.69000 320 LEU C O 1
ATOM 8882 N N . PRO C 2 321 ? 148.54700 188.66000 104.93700 1.000 50.01000 321 PRO C N 1
ATOM 8883 C CA . PRO C 2 321 ? 147.13400 188.23600 104.97200 1.000 50.01000 321 PRO C CA 1
ATOM 8884 C C . PRO C 2 321 ? 146.71000 187.37100 103.79400 1.000 50.01000 321 PRO C C 1
ATOM 8885 O O . PRO C 2 321 ? 145.72700 186.63000 103.91800 1.000 50.01000 321 PRO C O 1
ATOM 8889 N N . THR C 2 322 ? 147.41000 187.43800 102.66300 1.000 52.93000 322 THR C N 1
ATOM 8890 C CA . THR C 2 322 ? 147.14000 186.52900 101.55900 1.000 52.93000 322 THR C CA 1
ATOM 8891 C C . THR C 2 322 ? 147.88200 185.20900 101.70100 1.000 52.93000 322 THR C C 1
ATOM 8892 O O . THR C 2 322 ? 147.53000 184.23700 101.02600 1.000 52.93000 322 THR C O 1
ATOM 8896 N N . PHE C 2 323 ? 148.89900 185.15900 102.56100 1.000 54.44000 323 PHE C N 1
ATOM 8897 C CA . PHE C 2 323 ? 149.65100 183.93000 102.78300 1.000 54.44000 323 PHE C CA 1
ATOM 8898 C C . PHE C 2 323 ? 148.96300 183.02100 103.79300 1.000 54.44000 323 PHE C C 1
ATOM 8899 O O . PHE C 2 323 ? 149.18900 181.80600 103.78500 1.000 54.44000 323 PHE C O 1
ATOM 8907 N N . LEU C 2 324 ? 148.10700 183.58100 104.64800 1.000 53.55000 324 LEU C N 1
ATOM 8908 C CA . LEU C 2 324 ? 147.46600 182.83300 105.72200 1.000 53.55000 324 LEU C CA 1
ATOM 8909 C C . LEU C 2 324 ? 145.94800 182.81100 105.60400 1.000 53.55000 324 LEU C C 1
ATOM 8910 O O . LEU C 2 324 ? 145.27600 182.44800 106.57800 1.000 53.55000 324 LEU C O 1
ATOM 8915 N N . PHE C 2 325 ? 145.40400 183.19400 104.44200 1.000 61.30000 325 PHE C N 1
ATOM 8916 C CA . PHE C 2 325 ? 143.96700 183.20400 104.13300 1.000 61.30000 325 PHE C CA 1
ATOM 8917 C C . PHE C 2 325 ? 143.17800 184.07000 105.12100 1.000 61.30000 325 PHE C C 1
ATOM 8918 O O . PHE C 2 325 ? 142.33500 183.58700 105.87900 1.000 61.30000 325 PHE C O 1
ATOM 8926 N N . MET C 2 326 ? 143.46800 185.36800 105.10300 1.000 54.12000 326 MET C N 1
ATOM 8927 C CA . MET C 2 326 ? 142.81100 186.31100 106.00100 1.000 54.12000 326 MET C CA 1
ATOM 8928 C C . MET C 2 326 ? 141.69700 187.10600 105.33000 1.000 54.12000 326 MET C C 1
ATOM 8929 O O . MET C 2 326 ? 140.65000 187.32000 105.95200 1.000 54.12000 326 MET C O 1
ATOM 8934 N N . LYS C 2 327 ? 141.92800 187.57500 104.09500 1.000 57.51000 327 LYS C N 1
ATOM 8935 C CA . LYS C 2 327 ? 140.90100 188.13400 103.20100 1.000 57.51000 327 LYS C CA 1
ATOM 8936 C C . LYS C 2 327 ? 140.25400 189.40600 103.75400 1.000 57.51000 327 LYS C C 1
ATOM 8937 O O . LYS C 2 327 ? 139.07400 189.66600 103.50200 1.000 57.51000 327 LYS C O 1
ATOM 8943 N N . ARG C 2 328 ? 141.03400 190.19800 104.49600 1.000 45.02000 328 ARG C N 1
ATOM 8944 C CA . ARG C 2 328 ? 140.60100 191.46200 105.12600 1.000 45.02000 328 ARG C CA 1
ATOM 8945 C C . ARG C 2 328 ? 139.34000 191.35500 105.98000 1.000 45.02000 328 ARG C C 1
ATOM 8946 O O . ARG C 2 328 ? 138.28100 191.84600 105.58500 1.000 45.02000 328 ARG C O 1
ATOM 8954 N N . ARG C 2 451 ? 124.24300 240.15800 109.76700 1.000 79.13000 400 ARG C N 1
ATOM 8955 C CA . ARG C 2 451 ? 125.18900 239.52200 108.85900 1.000 79.13000 400 ARG C CA 1
ATOM 8956 C C . ARG C 2 451 ? 126.38800 238.98300 109.63200 1.000 79.13000 400 ARG C C 1
ATOM 8957 O O . ARG C 2 451 ? 126.88500 237.89200 109.34600 1.000 79.13000 400 ARG C O 1
ATOM 8965 N N . GLN C 2 452 ? 126.83800 239.75700 110.62400 1.000 81.49000 401 GLN C N 1
ATOM 8966 C CA . GLN C 2 452 ? 127.96700 239.33800 111.44800 1.000 81.49000 401 GLN C CA 1
ATOM 8967 C C . GLN C 2 452 ? 127.60600 238.15700 112.33900 1.000 81.49000 401 GLN C C 1
ATOM 8968 O O . GLN C 2 452 ? 128.48500 237.37500 112.72000 1.000 81.49000 401 GLN C O 1
ATOM 8974 N N . ASP C 2 453 ? 126.32900 238.01200 112.68100 1.000 79.90000 402 ASP C N 1
ATOM 8975 C CA . ASP C 2 453 ? 125.89400 236.85600 113.44900 1.000 79.90000 402 ASP C CA 1
ATOM 8976 C C . ASP C 2 453 ? 125.74000 235.63000 112.55500 1.000 79.90000 402 ASP C C 1
ATOM 8977 O O . ASP C 2 453 ? 125.88200 234.49600 113.02500 1.000 79.90000 402 ASP C O 1
ATOM 8982 N N . VAL C 2 454 ? 125.46300 235.84400 111.26600 1.000 78.00000 403 VAL C N 1
ATOM 8983 C CA . VAL C 2 454 ? 125.24000 234.74600 110.33000 1.000 78.00000 403 VAL C CA 1
ATOM 8984 C C . VAL C 2 454 ? 126.55800 234.07600 109.95400 1.000 78.00000 403 VAL C C 1
ATOM 8985 O O . VAL C 2 454 ? 126.60600 232.85900 109.73100 1.000 78.00000 403 VAL C O 1
ATOM 8989 N N . GLN C 2 455 ? 127.65000 234.84700 109.92400 1.000 78.33000 404 GLN C N 1
ATOM 8990 C CA . GLN C 2 455 ? 128.91900 234.37400 109.37500 1.000 78.33000 404 GLN C CA 1
ATOM 8991 C C . GLN C 2 455 ? 129.56900 233.29600 110.23900 1.000 78.33000 404 GLN C C 1
ATOM 8992 O O . GLN C 2 455 ? 130.18500 232.36700 109.70400 1.000 78.33000 404 GLN C O 1
ATOM 8998 N N . GLU C 2 456 ? 129.42600 233.37800 111.56200 1.000 77.55000 405 GLU C N 1
ATOM 8999 C CA . GLU C 2 456 ? 130.12300 232.44900 112.44500 1.000 77.55000 405 GLU C CA 1
ATOM 9000 C C . GLU C 2 456 ? 129.47900 231.06800 112.49600 1.000 77.55000 405 GLU C C 1
ATOM 9001 O O . GLU C 2 456 ? 130.16700 230.09200 112.82300 1.000 77.55000 405 GLU C O 1
ATOM 9007 N N . ALA C 2 457 ? 128.18900 230.95800 112.16900 1.000 69.40000 406 ALA C N 1
ATOM 9008 C CA . ALA C 2 457 ? 127.52800 229.65600 112.18700 1.000 69.40000 406 ALA C CA 1
ATOM 9009 C C . ALA C 2 457 ? 128.02200 228.76700 111.05100 1.000 69.40000 406 ALA C C 1
ATOM 9010 O O . ALA C 2 457 ? 128.18400 227.55200 111.22800 1.000 69.40000 406 ALA C O 1
ATOM 9012 N N . LEU C 2 458 ? 128.27600 229.35900 109.88200 1.000 67.21000 407 LEU C N 1
ATOM 9013 C CA . LEU C 2 458 ? 128.81600 228.60300 108.75500 1.000 67.21000 407 LEU C CA 1
ATOM 9014 C C . LEU C 2 458 ? 130.23300 228.12600 109.04500 1.000 67.21000 407 LEU C C 1
ATOM 9015 O O . LEU C 2 458 ? 130.60700 227.00100 108.68200 1.000 67.21000 407 LEU C O 1
ATOM 9020 N N . GLU C 2 459 ? 131.02000 228.96300 109.72800 1.000 65.03000 408 GLU C N 1
ATOM 9021 C CA . GLU C 2 459 ? 132.34700 228.55900 110.17600 1.000 65.03000 408 GLU C CA 1
ATOM 9022 C C . GLU C 2 459 ? 132.26000 227.43600 111.20200 1.000 65.03000 408 GLU C C 1
ATOM 9023 O O . GLU C 2 459 ? 133.09300 226.51900 111.20100 1.000 65.03000 408 GLU C O 1
ATOM 9029 N N . GLY C 2 460 ? 131.23400 227.47200 112.05800 1.000 55.23000 409 GLY C N 1
ATOM 9030 C CA . GLY C 2 460 ? 131.02400 226.38700 113.00300 1.000 55.23000 409 GLY C CA 1
ATOM 9031 C C . GLY C 2 460 ? 130.69200 225.06900 112.32800 1.000 55.23000 409 GLY C C 1
ATOM 9032 O O . GLY C 2 460 ? 131.22600 224.02100 112.70000 1.000 55.23000 409 GLY C O 1
ATOM 9033 N N . VAL C 2 461 ? 129.83200 225.11000 111.30600 1.000 51.69000 410 VAL C N 1
ATOM 9034 C CA . VAL C 2 461 ? 129.46200 223.89400 110.58000 1.000 51.69000 410 VAL C CA 1
ATOM 9035 C C . VAL C 2 461 ? 130.66000 223.32600 109.81800 1.000 51.69000 410 VAL C C 1
ATOM 9036 O O . VAL C 2 461 ? 130.89000 222.10500 109.81200 1.000 51.69000 410 VAL C O 1
ATOM 9040 N N . SER C 2 462 ? 131.46600 224.20100 109.20500 1.000 50.31000 411 SER C N 1
ATOM 9041 C CA . SER C 2 462 ? 132.66900 223.74200 108.51000 1.000 50.31000 411 SER C CA 1
ATOM 9042 C C . SER C 2 462 ? 133.69000 223.15000 109.47800 1.000 50.31000 411 SER C C 1
ATOM 9043 O O . SER C 2 462 ? 134.36300 222.16000 109.15200 1.000 50.31000 411 SER C O 1
ATOM 9046 N N . PHE C 2 463 ? 133.79400 223.71900 110.68400 1.000 49.40000 412 PHE C N 1
ATOM 9047 C CA . PHE C 2 463 ? 134.71000 223.17000 111.67700 1.000 49.40000 412 PHE C CA 1
ATOM 9048 C C . PHE C 2 463 ? 134.23800 221.81200 112.18100 1.000 49.40000 412 PHE C C 1
ATOM 9049 O O . PHE C 2 463 ? 135.06100 220.92100 112.42400 1.000 49.40000 412 PHE C O 1
ATOM 9057 N N . ILE C 2 464 ? 132.92000 221.63300 112.32900 1.000 46.15000 413 ILE C N 1
ATOM 9058 C CA . ILE C 2 464 ? 132.37800 220.33300 112.72700 1.000 46.15000 413 ILE C CA 1
ATOM 9059 C C . ILE C 2 464 ? 132.65200 219.28300 111.65400 1.000 46.15000 413 ILE C C 1
ATOM 9060 O O . ILE C 2 464 ? 133.02800 218.14000 111.96300 1.000 46.15000 413 ILE C O 1
ATOM 9065 N N . ALA C 2 465 ? 132.52200 219.66700 110.37800 1.000 44.11000 414 ALA C N 1
ATOM 9066 C CA . ALA C 2 465 ? 132.79400 218.73500 109.28500 1.000 44.11000 414 ALA C CA 1
ATOM 9067 C C . ALA C 2 465 ? 134.26200 218.31700 109.24400 1.000 44.11000 414 ALA C C 1
ATOM 9068 O O . ALA C 2 465 ? 134.56800 217.12100 109.10800 1.000 44.11000 414 ALA C O 1
ATOM 9070 N N . GLN C 2 466 ? 135.18200 219.28100 109.39200 1.000 47.37000 415 GLN C N 1
ATOM 9071 C CA . GLN C 2 466 ? 136.60800 218.94800 109.40400 1.000 47.37000 415 GLN C CA 1
ATOM 9072 C C . GLN C 2 466 ? 136.98300 218.10500 110.62000 1.000 47.37000 415 GLN C C 1
ATOM 9073 O O . GLN C 2 466 ? 137.81500 217.18800 110.51700 1.000 47.37000 415 GLN C O 1
ATOM 9079 N N . HIS C 2 467 ? 136.35700 218.38400 111.77100 1.000 49.76000 416 HIS C N 1
ATOM 9080 C CA . HIS C 2 467 ? 136.61600 217.62200 112.98900 1.000 49.76000 416 HIS C CA 1
ATOM 9081 C C . HIS C 2 467 ? 136.17900 216.17100 112.84400 1.000 49.76000 416 HIS C C 1
ATOM 9082 O O . HIS C 2 467 ? 136.92600 215.25100 113.20800 1.000 49.76000 416 HIS C O 1
ATOM 9089 N N . MET C 2 468 ? 134.98800 215.94500 112.28200 1.000 46.99000 417 MET C N 1
ATOM 9090 C CA . MET C 2 468 ? 134.52000 214.57600 112.09000 1.000 46.99000 417 MET C CA 1
ATOM 9091 C C . MET C 2 468 ? 135.32400 213.84000 111.02400 1.000 46.99000 417 MET C C 1
ATOM 9092 O O . MET C 2 468 ? 135.51800 212.62300 111.13400 1.000 46.99000 417 MET C O 1
ATOM 9097 N N . LYS C 2 469 ? 135.83800 214.55600 110.01700 1.000 47.41000 418 LYS C N 1
ATOM 9098 C CA . LYS C 2 469 ? 136.67500 213.89900 109.01400 1.000 47.41000 418 LYS C CA 1
ATOM 9099 C C . LYS C 2 469 ? 138.01500 213.45300 109.60100 1.000 47.41000 418 LYS C C 1
ATOM 9100 O O . LYS C 2 469 ? 138.48500 212.33700 109.31900 1.000 47.41000 418 LYS C O 1
ATOM 9106 N N . ASN C 2 470 ? 138.63000 214.29700 110.44000 1.000 50.11000 419 ASN C N 1
ATOM 9107 C CA . ASN C 2 470 ? 139.86200 213.89300 111.12100 1.000 50.11000 419 ASN C CA 1
ATOM 9108 C C . ASN C 2 470 ? 139.61400 212.74400 112.09700 1.000 50.11000 419 ASN C C 1
ATOM 9109 O O . ASN C 2 470 ? 140.46300 211.85000 112.24600 1.000 50.11000 419 ASN C O 1
ATOM 9114 N N . ASP C 2 471 ? 138.44400 212.74000 112.74600 1.000 48.74000 420 ASP C N 1
ATOM 9115 C CA . ASP C 2 471 ? 138.09000 211.65200 113.65200 1.000 48.74000 420 ASP C CA 1
ATOM 9116 C C . ASP C 2 471 ? 137.93900 210.33200 112.90000 1.000 48.74000 420 ASP C C 1
ATOM 9117 O O . ASP C 2 471 ? 138.37700 209.27900 113.38600 1.000 48.74000 420 ASP C O 1
ATOM 9122 N N . ASP C 2 472 ? 137.35100 210.37500 111.70100 1.000 50.93000 421 ASP C N 1
ATOM 9123 C CA . ASP C 2 472 ? 137.19700 209.15600 110.91000 1.000 50.93000 421 ASP C CA 1
ATOM 9124 C C . ASP C 2 472 ? 138.53800 208.64100 110.40600 1.000 50.93000 421 ASP C C 1
ATOM 9125 O O . ASP C 2 472 ? 138.75000 207.42100 110.33400 1.000 50.93000 421 ASP C O 1
ATOM 9130 N N . GLU C 2 473 ? 139.46000 209.55100 110.07100 1.000 47.67000 422 GLU C N 1
ATOM 9131 C CA . GLU C 2 473 ? 140.79800 209.11100 109.67300 1.000 47.67000 422 GLU C CA 1
ATOM 9132 C C . GLU C 2 473 ? 141.54000 208.44200 110.82900 1.000 47.67000 422 GLU C C 1
ATOM 9133 O O . GLU C 2 473 ? 142.20900 207.41500 110.63600 1.000 47.67000 422 GLU C O 1
ATOM 9139 N N . ASP C 2 474 ? 141.40700 208.99100 112.04400 1.000 47.27000 423 ASP C N 1
ATOM 9140 C CA . ASP C 2 474 ? 142.04500 208.36400 113.20300 1.000 47.27000 423 ASP C CA 1
ATOM 9141 C C . ASP C 2 474 ? 141.43100 207.00200 113.51900 1.000 47.27000 423 ASP C C 1
ATOM 9142 O O . ASP C 2 474 ? 142.14900 206.06600 113.90400 1.000 47.27000 423 ASP C O 1
ATOM 9147 N N . GLN C 2 475 ? 140.11200 206.86200 113.33900 1.000 44.13000 424 GLN C N 1
ATOM 9148 C CA . GLN C 2 475 ? 139.47300 205.56700 113.56200 1.000 44.13000 424 GLN C CA 1
ATOM 9149 C C . GLN C 2 475 ? 139.92700 204.53400 112.53300 1.000 44.13000 424 GLN C C 1
ATOM 9150 O O . GLN C 2 475 ? 140.12300 203.35800 112.87100 1.000 44.13000 424 GLN C O 1
ATOM 9156 N N . SER C 2 476 ? 140.13700 204.95900 111.28300 1.000 39.21000 425 SER C N 1
ATOM 9157 C CA . SER C 2 476 ? 140.63400 204.02900 110.27100 1.000 39.21000 425 SER C CA 1
ATOM 9158 C C . SER C 2 476 ? 142.06600 203.58700 110.56800 1.000 39.21000 425 SER C C 1
ATOM 9159 O O . SER C 2 476 ? 142.40800 202.40900 110.38200 1.000 39.21000 425 SER C O 1
ATOM 9162 N N . VAL C 2 477 ? 142.90300 204.50000 111.07400 1.000 34.13000 426 VAL C N 1
ATOM 9163 C CA . VAL C 2 477 ? 144.28300 204.12800 111.39700 1.000 34.13000 426 VAL C CA 1
ATOM 9164 C C . VAL C 2 477 ? 144.32900 203.18500 112.60400 1.000 34.13000 426 VAL C C 1
ATOM 9165 O O . VAL C 2 477 ? 145.11500 202.22200 112.62800 1.000 34.13000 426 VAL C O 1
ATOM 9169 N N . VAL C 2 478 ? 143.45700 203.39600 113.59700 1.000 32.48000 427 VAL C N 1
ATOM 9170 C CA . VAL C 2 478 ? 143.51500 202.50000 114.75300 1.000 32.48000 427 VAL C CA 1
ATOM 9171 C C . VAL C 2 478 ? 142.91400 201.13000 114.41700 1.000 32.48000 427 VAL C C 1
ATOM 9172 O O . VAL C 2 478 ? 143.37900 200.10100 114.93500 1.000 32.48000 427 VAL C O 1
ATOM 9176 N N . GLU C 2 479 ? 141.94900 201.06900 113.48700 1.000 35.26000 428 GLU C N 1
ATOM 9177 C CA . GLU C 2 479 ? 141.50200 199.76500 112.99600 1.000 35.26000 428 GLU C CA 1
ATOM 9178 C C . GLU C 2 479 ? 142.58700 199.06200 112.18700 1.000 35.26000 428 GLU C C 1
ATOM 9179 O O . GLU C 2 479 ? 142.68200 197.82500 112.22000 1.000 35.26000 428 GLU C O 1
ATOM 9185 N N . ASP C 2 480 ? 143.42500 199.83000 111.48300 1.000 34.37000 429 ASP C N 1
ATOM 9186 C CA . ASP C 2 480 ? 144.56600 199.24100 110.78600 1.000 34.37000 429 ASP C CA 1
ATOM 9187 C C . ASP C 2 480 ? 145.56000 198.62700 111.77000 1.000 34.37000 429 ASP C C 1
ATOM 9188 O O . ASP C 2 480 ? 146.08200 197.52900 111.52800 1.000 34.37000 429 ASP C O 1
ATOM 9193 N N . TRP C 2 481 ? 145.81900 199.31500 112.89000 1.000 27.76000 430 TRP C N 1
ATOM 9194 C CA . TRP C 2 481 ? 146.70200 198.75100 113.91700 1.000 27.76000 430 TRP C CA 1
ATOM 9195 C C . TRP C 2 481 ? 146.12900 197.47200 114.51800 1.000 27.76000 430 TRP C C 1
ATOM 9196 O O . TRP C 2 481 ? 146.87100 196.50600 114.76900 1.000 27.76000 430 TRP C O 1
ATOM 9207 N N . LYS C 2 482 ? 144.81000 197.44700 114.74900 1.000 26.61000 431 LYS C N 1
ATOM 9208 C CA . LYS C 2 482 ? 144.16400 196.24400 115.27100 1.000 26.61000 431 LYS C CA 1
ATOM 9209 C C . LYS C 2 482 ? 144.29300 195.07600 114.30000 1.000 26.61000 431 LYS C C 1
ATOM 9210 O O . LYS C 2 482 ? 144.52600 193.93100 114.71500 1.000 26.61000 431 LYS C O 1
ATOM 9216 N N . TYR C 2 483 ? 144.18500 195.35100 112.99800 1.000 31.35000 432 TYR C N 1
ATOM 9217 C CA . TYR C 2 483 ? 144.31900 194.27200 112.02500 1.000 31.35000 432 TYR C CA 1
ATOM 9218 C C . TYR C 2 483 ? 145.75400 193.76500 111.92300 1.000 31.35000 432 TYR C C 1
ATOM 9219 O O . TYR C 2 483 ? 145.96800 192.56700 111.68700 1.000 31.35000 432 TYR C O 1
ATOM 9228 N N . VAL C 2 484 ? 146.74100 194.65200 112.10300 1.000 26.28000 433 VAL C N 1
ATOM 9229 C CA . VAL C 2 484 ? 148.14100 194.22000 112.14200 1.000 26.28000 433 VAL C CA 1
ATOM 9230 C C . VAL C 2 484 ? 148.38500 193.28400 113.32200 1.000 26.28000 433 VAL C C 1
ATOM 9231 O O . VAL C 2 484 ? 149.05500 192.24300 113.18500 1.000 26.28000 433 VAL C O 1
ATOM 9235 N N . ALA C 2 485 ? 147.81500 193.62300 114.48600 1.000 23.89000 434 ALA C N 1
ATOM 9236 C CA . ALA C 2 485 ? 147.90700 192.74800 115.65600 1.000 23.89000 434 ALA C CA 1
ATOM 9237 C C . ALA C 2 485 ? 147.26200 191.39100 115.40000 1.000 23.89000 434 ALA C C 1
ATOM 9238 O O . ALA C 2 485 ? 147.80300 190.35000 115.80100 1.000 23.89000 434 ALA C O 1
ATOM 9240 N N . MET C 2 486 ? 146.12700 191.38600 114.69300 1.000 26.55000 435 MET C N 1
ATOM 9241 C CA . MET C 2 486 ? 145.44100 190.13500 114.36500 1.000 26.55000 435 MET C CA 1
ATOM 9242 C C . MET C 2 486 ? 146.27800 189.24400 113.44800 1.000 26.55000 435 MET C C 1
ATOM 9243 O O . MET C 2 486 ? 146.34400 188.02000 113.65000 1.000 26.55000 435 MET C O 1
ATOM 9248 N N . VAL C 2 487 ? 146.93300 189.84500 112.44600 1.000 27.03000 436 VAL C N 1
ATOM 9249 C CA . VAL C 2 487 ? 147.77700 189.08700 111.52100 1.000 27.03000 436 VAL C CA 1
ATOM 9250 C C . VAL C 2 487 ? 148.97100 188.46700 112.24600 1.000 27.03000 436 VAL C C 1
ATOM 9251 O O . VAL C 2 487 ? 149.28200 187.28200 112.04800 1.000 27.03000 436 VAL C O 1
ATOM 9255 N N . VAL C 2 488 ? 149.63600 189.24500 113.11300 1.000 24.81000 437 VAL C N 1
ATOM 9256 C CA . VAL C 2 488 ? 150.79800 188.73300 113.84900 1.000 24.81000 437 VAL C CA 1
ATOM 9257 C C . VAL C 2 488 ? 150.39100 187.60100 114.79300 1.000 24.81000 437 VAL C C 1
ATOM 9258 O O . VAL C 2 488 ? 151.10500 186.59200 114.93300 1.000 24.81000 437 VAL C O 1
ATOM 9262 N N . ASP C 2 489 ? 149.20100 187.71800 115.39400 1.000 27.88000 438 ASP C N 1
ATOM 9263 C CA . ASP C 2 489 ? 148.71300 186.68700 116.30400 1.000 27.88000 438 ASP C CA 1
ATOM 9264 C C . ASP C 2 489 ? 148.41800 185.38200 115.56600 1.000 27.88000 438 ASP C C 1
ATOM 9265 O O . ASP C 2 489 ? 148.78300 184.29900 116.04500 1.000 27.88000 438 ASP C O 1
ATOM 9270 N N . ARG C 2 490 ? 147.79500 185.46600 114.38200 1.000 32.07000 439 ARG C N 1
ATOM 9271 C CA . ARG C 2 490 ? 147.53900 184.25400 113.59700 1.000 32.07000 439 ARG C CA 1
ATOM 9272 C C . ARG C 2 490 ? 148.83100 183.61500 113.09700 1.000 32.07000 439 ARG C C 1
ATOM 9273 O O . ARG C 2 490 ? 148.93300 182.38100 113.03000 1.000 32.07000 439 ARG C O 1
ATOM 9281 N N . LEU C 2 491 ? 149.82500 184.44200 112.75100 1.000 28.89000 440 LEU C N 1
ATOM 9282 C CA . LEU C 2 491 ? 151.12300 183.93300 112.31300 1.000 28.89000 440 LEU C CA 1
ATOM 9283 C C . LEU C 2 491 ? 151.80100 183.11800 113.40600 1.000 28.89000 440 LEU C C 1
ATOM 9284 O O . LEU C 2 491 ? 152.29700 182.00400 113.16200 1.000 28.89000 440 LEU C O 1
ATOM 9289 N N . PHE C 2 492 ? 151.81400 183.65100 114.63000 1.000 28.49000 441 PHE C N 1
ATOM 9290 C CA . PHE C 2 492 ? 152.42700 182.89400 115.71300 1.000 28.49000 441 PHE C CA 1
ATOM 9291 C C . PHE C 2 492 ? 151.59300 181.68800 116.12400 1.000 28.49000 441 PHE C C 1
ATOM 9292 O O . PHE C 2 492 ? 152.16100 180.70500 116.60900 1.000 28.49000 441 PHE C O 1
ATOM 9300 N N . LEU C 2 493 ? 150.27400 181.71200 115.89200 1.000 29.27000 442 LEU C N 1
ATOM 9301 C CA . LEU C 2 493 ? 149.46900 180.50800 116.11000 1.000 29.27000 442 LEU C CA 1
ATOM 9302 C C . LEU C 2 493 ? 149.90700 179.38700 115.17300 1.000 29.27000 442 LEU C C 1
ATOM 9303 O O . LEU C 2 493 ? 150.15800 178.25200 115.61500 1.000 29.27000 442 LEU C O 1
ATOM 9308 N N . TRP C 2 494 ? 150.02300 179.70500 113.87200 1.000 36.77000 443 TRP C N 1
ATOM 9309 C CA . TRP C 2 494 ? 150.43800 178.70800 112.88400 1.000 36.77000 443 TRP C CA 1
ATOM 9310 C C . TRP C 2 494 ? 151.84000 178.17700 113.14500 1.000 36.77000 443 TRP C C 1
ATOM 9311 O O . TRP C 2 494 ? 152.08900 176.98700 112.93100 1.000 36.77000 443 TRP C O 1
ATOM 9322 N N . VAL C 2 495 ? 152.76700 179.02000 113.60700 1.000 31.85000 444 VAL C N 1
ATOM 9323 C CA . VAL C 2 495 ? 154.10900 178.46400 113.78400 1.000 31.85000 444 VAL C CA 1
ATOM 9324 C C . VAL C 2 495 ? 154.25200 177.72300 115.12100 1.000 31.85000 444 VAL C C 1
ATOM 9325 O O . VAL C 2 495 ? 154.96400 176.70700 115.19100 1.000 31.85000 444 VAL C O 1
ATOM 9329 N N . PHE C 2 496 ? 153.54900 178.19300 116.15400 1.000 30.92000 445 PHE C N 1
ATOM 9330 C CA . PHE C 2 496 ? 153.63700 177.55000 117.49200 1.000 30.92000 445 PHE C CA 1
ATOM 9331 C C . PHE C 2 496 ? 153.00800 176.15100 117.46700 1.000 30.92000 445 PHE C C 1
ATOM 9332 O O . PHE C 2 496 ? 153.59300 175.23600 118.07200 1.000 30.92000 445 PHE C O 1
ATOM 9340 N N . MET C 2 497 ? 151.86000 175.98400 116.80100 1.000 35.64000 446 MET C N 1
ATOM 9341 C CA . MET C 2 497 ? 151.22700 174.66300 116.75700 1.000 35.64000 446 MET C CA 1
ATOM 9342 C C . MET C 2 497 ? 152.10600 173.65400 116.02200 1.000 35.64000 446 MET C C 1
ATOM 9343 O O . MET C 2 497 ? 152.21300 172.49000 116.43400 1.000 35.64000 446 MET C O 1
ATOM 9348 N N . PHE C 2 498 ? 152.79800 174.11000 114.97600 1.000 35.59000 447 PHE C N 1
ATOM 9349 C CA . PHE C 2 498 ? 153.69300 173.24800 114.21100 1.000 35.59000 447 PHE C CA 1
ATOM 9350 C C . PHE C 2 498 ? 154.91800 172.84300 115.02600 1.000 35.59000 447 PHE C C 1
ATOM 9351 O O . PHE C 2 498 ? 155.30600 171.66300 115.02900 1.000 35.59000 447 PHE C O 1
ATOM 9359 N N . VAL C 2 499 ? 155.52100 173.79400 115.75100 1.000 33.52000 448 VAL C N 1
ATOM 9360 C CA . VAL C 2 499 ? 156.69000 173.42700 116.55000 1.000 33.52000 448 VAL C CA 1
ATOM 9361 C C . VAL C 2 499 ? 156.27700 172.59400 117.76700 1.000 33.52000 448 VAL C C 1
ATOM 9362 O O . VAL C 2 499 ? 157.05200 171.75200 118.23300 1.000 33.52000 448 VAL C O 1
ATOM 9366 N N . CYS C 2 500 ? 155.03100 172.73400 118.24100 1.000 32.85000 449 CYS C N 1
ATOM 9367 C CA . CYS C 2 500 ? 154.56400 171.88400 119.33300 1.000 32.85000 449 CYS C CA 1
ATOM 9368 C C . CYS C 2 500 ? 154.35200 170.44700 118.87300 1.000 32.85000 449 CYS C C 1
ATOM 9369 O O . CYS C 2 500 ? 154.69400 169.50500 119.60000 1.000 32.85000 449 CYS C O 1
ATOM 9372 N N . VAL C 2 501 ? 153.79400 170.26100 117.67100 1.000 33.55000 450 VAL C N 1
ATOM 9373 C CA . VAL C 2 501 ? 153.61500 168.91100 117.13200 1.000 33.55000 450 VAL C CA 1
ATOM 9374 C C . VAL C 2 501 ? 154.96700 168.24700 116.87600 1.000 33.55000 450 VAL C C 1
ATOM 9375 O O . VAL C 2 501 ? 155.16800 167.06700 117.21000 1.000 33.55000 450 VAL C O 1
ATOM 9379 N N . LEU C 2 502 ? 155.93200 169.00800 116.33400 1.000 35.46000 451 LEU C N 1
ATOM 9380 C CA . LEU C 2 502 ? 157.26900 168.44700 116.12400 1.000 35.46000 451 LEU C CA 1
ATOM 9381 C C . LEU C 2 502 ? 157.96600 168.12300 117.44100 1.000 35.46000 451 LEU C C 1
ATOM 9382 O O . LEU C 2 502 ? 158.69100 167.12800 117.52700 1.000 35.46000 451 LEU C O 1
ATOM 9387 N N . GLY C 2 503 ? 157.74000 168.93000 118.48200 1.000 33.74000 452 GLY C N 1
ATOM 9388 C CA . GLY C 2 503 ? 158.32400 168.62600 119.77900 1.000 33.74000 452 GLY C CA 1
ATOM 9389 C C . GLY C 2 503 ? 157.74700 167.37500 120.41500 1.000 33.74000 452 GLY C C 1
ATOM 9390 O O . GLY C 2 503 ? 158.48900 166.55900 120.97200 1.000 33.74000 452 GLY C O 1
ATOM 9391 N N . THR C 2 504 ? 156.42200 167.19700 120.32400 1.000 36.15000 453 THR C N 1
ATOM 9392 C CA . THR C 2 504 ? 155.79700 165.98800 120.86200 1.000 36.15000 453 THR C CA 1
ATOM 9393 C C . THR C 2 504 ? 156.25900 164.73800 120.12300 1.000 36.15000 453 THR C C 1
ATOM 9394 O O . THR C 2 504 ? 156.52700 163.70800 120.75500 1.000 36.15000 453 THR C O 1
ATOM 9398 N N . VAL C 2 505 ? 156.38500 164.81400 118.79300 1.000 37.89000 454 VAL C N 1
ATOM 9399 C CA . VAL C 2 505 ? 156.85200 163.65500 118.03400 1.000 37.89000 454 VAL C CA 1
ATOM 9400 C C . VAL C 2 505 ? 158.32200 163.36400 118.33300 1.000 37.89000 454 VAL C C 1
ATOM 9401 O O . VAL C 2 505 ? 158.70400 162.20800 118.56500 1.000 37.89000 454 VAL C O 1
ATOM 9405 N N . GLY C 2 506 ? 159.16100 164.40300 118.38700 1.000 35.94000 455 GLY C N 1
ATOM 9406 C CA . GLY C 2 506 ? 160.57200 164.21200 118.66900 1.000 35.94000 455 GLY C CA 1
ATOM 9407 C C . GLY C 2 506 ? 160.87800 163.77900 120.08600 1.000 35.94000 455 GLY C C 1
ATOM 9408 O O . GLY C 2 506 ? 161.97100 163.26200 120.33800 1.000 35.94000 455 GLY C O 1
ATOM 9409 N N . LEU C 2 507 ? 159.95000 163.98500 121.02200 1.000 35.91000 456 LEU C N 1
ATOM 9410 C CA . LEU C 2 507 ? 160.16100 163.44600 122.36000 1.000 35.91000 456 LEU C CA 1
ATOM 9411 C C . LEU C 2 507 ? 159.56400 162.05600 122.54000 1.000 35.91000 456 LEU C C 1
ATOM 9412 O O . LEU C 2 507 ? 160.18400 161.20800 123.18700 1.000 35.91000 456 LEU C O 1
ATOM 9417 N N . PHE C 2 508 ? 158.38200 161.78100 121.98500 1.000 41.46000 457 PHE C N 1
ATOM 9418 C CA . PHE C 2 508 ? 157.78800 160.45600 122.09800 1.000 41.46000 457 PHE C CA 1
ATOM 9419 C C . PHE C 2 508 ? 157.98400 159.62500 120.83400 1.000 41.46000 457 PHE C C 1
ATOM 9420 O O . PHE C 2 508 ? 157.09100 158.86800 120.43900 1.000 41.46000 457 PHE C O 1
ATOM 9428 N N . LEU C 2 509 ? 159.13500 159.79700 120.17900 1.000 50.54000 458 LEU C N 1
ATOM 9429 C CA . LEU C 2 509 ? 159.56900 158.88900 119.11600 1.000 50.54000 458 LEU C CA 1
ATOM 9430 C C . LEU C 2 509 ? 159.61700 157.41100 119.51100 1.000 50.54000 458 LEU C C 1
ATOM 9431 O O . LEU C 2 509 ? 159.16200 156.58000 118.70500 1.000 50.54000 458 LEU C O 1
ATOM 9436 N N . PRO C 2 510 ? 160.15700 156.99500 120.69100 1.000 50.94000 459 PRO C N 1
ATOM 9437 C CA . PRO C 2 510 ? 160.09400 155.53800 120.89000 1.000 50.94000 459 PRO C CA 1
ATOM 9438 C C . PRO C 2 510 ? 158.71900 155.03400 121.32800 1.000 50.94000 459 PRO C C 1
ATOM 9439 O O . PRO C 2 510 ? 158.27700 154.00500 120.81400 1.000 50.94000 459 PRO C O 1
ATOM 9443 N N . SER D 1 1 ? 187.16800 118.67900 162.01500 1.000 34.19000 1 SER D N 1
ATOM 9444 C CA . SER D 1 1 ? 188.01600 117.49800 162.10100 1.000 34.19000 1 SER D CA 1
ATOM 9445 C C . SER D 1 1 ? 188.21000 117.06600 163.54600 1.000 34.19000 1 SER D C 1
ATOM 9446 O O . SER D 1 1 ? 187.60000 117.61900 164.45700 1.000 34.19000 1 SER D O 1
ATOM 9449 N N . GLU D 1 2 ? 189.06300 116.06300 163.74700 1.000 34.01000 2 GLU D N 1
ATOM 9450 C CA . GLU D 1 2 ? 189.38900 115.62800 165.09800 1.000 34.01000 2 GLU D CA 1
ATOM 9451 C C . GLU D 1 2 ? 190.48600 116.48700 165.70800 1.000 34.01000 2 GLU D C 1
ATOM 9452 O O . GLU D 1 2 ? 190.47600 116.73800 166.91800 1.000 34.01000 2 GLU D O 1
ATOM 9458 N N . ALA D 1 3 ? 191.42500 116.95700 164.88800 1.000 25.82000 3 ALA D N 1
ATOM 9459 C CA . ALA D 1 3 ? 192.51400 117.78000 165.39300 1.000 25.82000 3 ALA D CA 1
ATOM 9460 C C . ALA D 1 3 ? 192.08300 119.21700 165.64200 1.000 25.82000 3 ALA D C 1
ATOM 9461 O O . ALA D 1 3 ? 192.66600 119.89000 166.49600 1.000 25.82000 3 ALA D O 1
ATOM 9463 N N . GLU D 1 4 ? 191.07900 119.70900 164.91200 1.000 24.50000 4 GLU D N 1
ATOM 9464 C CA . GLU D 1 4 ? 190.58200 121.05500 165.17300 1.000 24.50000 4 GLU D CA 1
ATOM 9465 C C . GLU D 1 4 ? 189.77400 121.12000 166.46100 1.000 24.50000 4 GLU D C 1
ATOM 9466 O O . GLU D 1 4 ? 189.76400 122.16000 167.12700 1.000 24.50000 4 GLU D O 1
ATOM 9472 N N . HIS D 1 5 ? 189.10400 120.02900 166.83300 1.000 20.98000 5 HIS D N 1
ATOM 9473 C CA . HIS D 1 5 ? 188.31400 120.04000 168.05900 1.000 20.98000 5 HIS D CA 1
ATOM 9474 C C . HIS D 1 5 ? 189.20900 120.02500 169.28800 1.000 20.98000 5 HIS D C 1
ATOM 9475 O O . HIS D 1 5 ? 188.93900 120.72600 170.27100 1.000 20.98000 5 HIS D O 1
ATOM 9482 N N . ARG D 1 6 ? 190.30300 119.26800 169.23100 1.000 17.99000 6 ARG D N 1
ATOM 9483 C CA . ARG D 1 6 ? 191.25700 119.24100 170.33300 1.000 17.99000 6 ARG D CA 1
ATOM 9484 C C . ARG D 1 6 ? 191.99600 120.56400 170.45700 1.000 17.99000 6 ARG D C 1
ATOM 9485 O O . ARG D 1 6 ? 192.27400 121.02300 171.57100 1.000 17.99000 6 ARG D O 1
ATOM 9493 N N . LEU D 1 7 ? 192.30800 121.19800 169.32600 1.000 14.01000 7 LEU D N 1
ATOM 9494 C CA . LEU D 1 7 ? 192.95500 122.50400 169.36100 1.000 14.01000 7 LEU D CA 1
ATOM 9495 C C . LEU D 1 7 ? 192.01700 123.57900 169.89200 1.000 14.01000 7 LEU D C 1
ATOM 9496 O O . LEU D 1 7 ? 192.45000 124.46500 170.63500 1.000 14.01000 7 LEU D O 1
ATOM 9501 N N . PHE D 1 8 ? 190.73000 123.51300 169.54000 1.000 13.55000 8 PHE D N 1
ATOM 9502 C CA . PHE D 1 8 ? 189.78600 124.48000 170.08900 1.000 13.55000 8 PHE D CA 1
ATOM 9503 C C . PHE D 1 8 ? 189.55700 124.24900 171.57500 1.000 13.55000 8 PHE D C 1
ATOM 9504 O O . PHE D 1 8 ? 189.30500 125.20400 172.31400 1.000 13.55000 8 PHE D O 1
ATOM 9512 N N . GLU D 1 9 ? 189.62800 122.99700 172.02900 1.000 15.56000 9 GLU D N 1
ATOM 9513 C CA . GLU D 1 9 ? 189.49100 122.73200 173.45600 1.000 15.56000 9 GLU D CA 1
ATOM 9514 C C . GLU D 1 9 ? 190.71200 123.21900 174.22900 1.000 15.56000 9 GLU D C 1
ATOM 9515 O O . GLU D 1 9 ? 190.57700 123.78300 175.31900 1.000 15.56000 9 GLU D O 1
ATOM 9521 N N . ARG D 1 10 ? 191.90900 123.02200 173.67000 1.000 13.73000 10 ARG D N 1
ATOM 9522 C CA . ARG D 1 10 ? 193.13700 123.44600 174.33600 1.000 13.73000 10 ARG D CA 1
ATOM 9523 C C . ARG D 1 10 ? 193.29500 124.96100 174.30700 1.000 13.73000 10 ARG D C 1
ATOM 9524 O O . ARG D 1 10 ? 193.86700 125.54500 175.23300 1.000 13.73000 10 ARG D O 1
ATOM 9532 N N . LEU D 1 11 ? 192.74600 125.61000 173.28200 1.000 9.75000 11 LEU D N 1
ATOM 9533 C CA . LEU D 1 11 ? 193.07400 126.99900 172.98600 1.000 9.75000 11 LEU D CA 1
ATOM 9534 C C . LEU D 1 11 ? 192.39600 127.96700 173.95000 1.000 9.75000 11 LEU D C 1
ATOM 9535 O O . LEU D 1 11 ? 192.95100 129.02800 174.25100 1.000 9.75000 11 LEU D O 1
ATOM 9540 N N . PHE D 1 12 ? 191.21500 127.61800 174.45500 1.000 12.93000 12 PHE D N 1
ATOM 9541 C CA . PHE D 1 12 ? 190.40000 128.50300 175.28000 1.000 12.93000 12 PHE D CA 1
ATOM 9542 C C . PHE D 1 12 ? 190.09700 127.88400 176.63200 1.000 12.93000 12 PHE D C 1
ATOM 9543 O O . PHE D 1 12 ? 188.99600 128.03500 177.16400 1.000 12.93000 12 PHE D O 1
ATOM 9551 N N . GLU D 1 13 ? 191.06100 127.18100 177.21700 1.000 17.49000 13 GLU D N 1
ATOM 9552 C CA . GLU D 1 13 ? 190.85100 126.62100 178.54700 1.000 17.49000 13 GLU D CA 1
ATOM 9553 C C . GLU D 1 13 ? 190.92600 127.70600 179.61500 1.000 17.49000 13 GLU D C 1
ATOM 9554 O O . GLU D 1 13 ? 190.01400 127.85100 180.43500 1.000 17.49000 13 GLU D O 1
ATOM 9560 N N . ASP D 1 14 ? 192.00700 128.48600 179.61700 1.000 18.37000 14 ASP D N 1
ATOM 9561 C CA . ASP D 1 14 ? 192.19000 129.60200 180.54500 1.000 18.37000 14 ASP D CA 1
ATOM 9562 C C . ASP D 1 14 ? 192.61500 130.84700 179.76400 1.000 18.37000 14 ASP D C 1
ATOM 9563 O O . ASP D 1 14 ? 193.80200 131.14400 179.60700 1.000 18.37000 14 ASP D O 1
ATOM 9568 N N . TYR D 1 15 ? 191.63400 131.60100 179.27600 1.000 14.46000 15 TYR D N 1
ATOM 9569 C CA . TYR D 1 15 ? 191.89600 132.78300 178.45800 1.000 14.46000 15 TYR D CA 1
ATOM 9570 C C . TYR D 1 15 ? 191.13500 133.96300 179.05300 1.000 14.46000 15 TYR D C 1
ATOM 9571 O O . TYR D 1 15 ? 189.92600 134.08800 178.84600 1.000 14.46000 15 TYR D O 1
ATOM 9580 N N . ASN D 1 16 ? 191.83300 134.81600 179.80000 1.000 16.06000 16 ASN D N 1
ATOM 9581 C CA . ASN D 1 16 ? 191.25800 136.08800 180.22000 1.000 16.06000 16 ASN D CA 1
ATOM 9582 C C . ASN D 1 16 ? 191.09500 136.98900 179.00700 1.000 16.06000 16 ASN D C 1
ATOM 9583 O O . ASN D 1 16 ? 192.05500 137.23200 178.27200 1.000 16.06000 16 ASN D O 1
ATOM 9588 N N . GLU D 1 17 ? 189.87800 137.48000 178.79800 1.000 15.36000 17 GLU D N 1
ATOM 9589 C CA . GLU D 1 17 ? 189.52700 138.23200 177.60400 1.000 15.36000 17 GLU D CA 1
ATOM 9590 C C . GLU D 1 17 ? 189.56600 139.73500 177.82400 1.000 15.36000 17 GLU D C 1
ATOM 9591 O O . GLU D 1 17 ? 189.11200 140.49200 176.96200 1.000 15.36000 17 GLU D O 1
ATOM 9597 N N . ILE D 1 18 ? 190.08900 140.19000 178.95900 1.000 13.65000 18 ILE D N 1
ATOM 9598 C CA . ILE D 1 18 ? 190.21400 141.61400 179.23500 1.000 13.65000 18 ILE D CA 1
ATOM 9599 C C . ILE D 1 18 ? 191.61000 142.01000 179.67900 1.000 13.65000 18 ILE D C 1
ATOM 9600 O O . ILE D 1 18 ? 191.79200 143.12300 180.17700 1.000 13.65000 18 ILE D O 1
ATOM 9605 N N . ILE D 1 19 ? 192.59500 141.13900 179.52000 1.000 12.27000 19 ILE D N 1
ATOM 9606 C CA . ILE D 1 19 ? 193.99700 141.51300 179.63100 1.000 12.27000 19 ILE D CA 1
ATOM 9607 C C . ILE D 1 19 ? 194.53000 141.73200 178.22300 1.000 12.27000 19 ILE D C 1
ATOM 9608 O O . ILE D 1 19 ? 194.19100 140.98800 177.29500 1.000 12.27000 19 ILE D O 1
ATOM 9613 N N . ARG D 1 20 ? 195.31900 142.77100 178.04700 1.000 13.15000 20 ARG D N 1
ATOM 9614 C CA . ARG D 1 20 ? 195.76900 143.09800 176.69900 1.000 13.15000 20 ARG D CA 1
ATOM 9615 C C . ARG D 1 20 ? 196.95600 142.22200 176.29500 1.000 13.15000 20 ARG D C 1
ATOM 9616 O O . ARG D 1 20 ? 197.85800 141.98700 177.09700 1.000 13.15000 20 ARG D O 1
ATOM 9624 N N . PRO D 1 21 ? 196.96200 141.70500 175.05600 1.000 10.55000 21 PRO D N 1
ATOM 9625 C CA . PRO D 1 21 ? 197.84700 140.59700 174.63400 1.000 10.55000 21 PRO D CA 1
ATOM 9626 C C . PRO D 1 21 ? 199.27900 140.98000 174.26500 1.000 10.55000 21 PRO D C 1
ATOM 9627 O O . PRO D 1 21 ? 199.66800 141.11900 173.10700 1.000 10.55000 21 PRO D O 1
ATOM 9631 N N . VAL D 1 22 ? 200.10500 141.13400 175.29000 1.000 13.86000 22 VAL D N 1
ATOM 9632 C CA . VAL D 1 22 ? 201.52800 141.37800 175.12800 1.000 13.86000 22 VAL D CA 1
ATOM 9633 C C . VAL D 1 22 ? 202.28900 140.45800 176.06700 1.000 13.86000 22 VAL D C 1
ATOM 9634 O O . VAL D 1 22 ? 201.82800 140.14800 177.16900 1.000 13.86000 22 VAL D O 1
ATOM 9638 N N . ALA D 1 23 ? 203.45800 140.00300 175.61600 1.000 16.61000 23 ALA D N 1
ATOM 9639 C CA . ALA D 1 23 ? 204.28200 139.14400 176.45400 1.000 16.61000 23 ALA D CA 1
ATOM 9640 C C . ALA D 1 23 ? 204.92500 139.94300 177.57500 1.000 16.61000 23 ALA D C 1
ATOM 9641 O O . ALA D 1 23 ? 204.90900 139.52900 178.74000 1.000 16.61000 23 ALA D O 1
ATOM 9643 N N . ASN D 1 24 ? 205.49100 141.09200 177.24100 1.000 25.73000 24 ASN D N 1
ATOM 9644 C CA . ASN D 1 24 ? 206.01900 142.02200 178.22200 1.000 25.73000 24 ASN D CA 1
ATOM 9645 C C . ASN D 1 24 ? 204.88300 142.98100 178.57600 1.000 25.73000 24 ASN D C 1
ATOM 9646 O O . ASN D 1 24 ? 203.73300 142.75500 178.20400 1.000 25.73000 24 ASN D O 1
ATOM 9651 N N . VAL D 1 25 ? 205.16200 144.05200 179.30400 1.000 23.44000 25 VAL D N 1
ATOM 9652 C CA . VAL D 1 25 ? 204.13800 145.00400 179.70000 1.000 23.44000 25 VAL D CA 1
ATOM 9653 C C . VAL D 1 25 ? 204.31700 146.34500 179.00000 1.000 23.44000 25 VAL D C 1
ATOM 9654 O O . VAL D 1 25 ? 203.34700 146.92600 178.50900 1.000 23.44000 25 VAL D O 1
ATOM 9658 N N . SER D 1 26 ? 205.55700 146.82400 178.89500 1.000 21.56000 26 SER D N 1
ATOM 9659 C CA . SER D 1 26 ? 205.83400 148.08200 178.21500 1.000 21.56000 26 SER D CA 1
ATOM 9660 C C . SER D 1 26 ? 205.68300 147.99000 176.70100 1.000 21.56000 26 SER D C 1
ATOM 9661 O O . SER D 1 26 ? 205.66200 149.03100 176.03800 1.000 21.56000 26 SER D O 1
ATOM 9664 N N . ASP D 1 27 ? 205.59600 146.78900 176.14900 1.000 19.90000 27 ASP D N 1
ATOM 9665 C CA . ASP D 1 27 ? 205.38100 146.61900 174.71900 1.000 19.90000 27 ASP D CA 1
ATOM 9666 C C . ASP D 1 27 ? 203.95100 147.02000 174.37300 1.000 19.90000 27 ASP D C 1
ATOM 9667 O O . ASP D 1 27 ? 203.01200 146.56300 175.03200 1.000 19.90000 27 ASP D O 1
ATOM 9672 N N . PRO D 1 28 ? 203.73900 147.88200 173.38200 1.000 13.45000 28 PRO D N 1
ATOM 9673 C CA . PRO D 1 28 ? 202.37700 148.14100 172.91200 1.000 13.45000 28 PRO D CA 1
ATOM 9674 C C . PRO D 1 28 ? 201.96200 147.18500 171.80800 1.000 13.45000 28 PRO D C 1
ATOM 9675 O O . PRO D 1 28 ? 202.77600 146.72200 171.00800 1.000 13.45000 28 PRO D O 1
ATOM 9679 N N . VAL D 1 29 ? 200.66300 146.88100 171.77400 1.000 9.81000 29 VAL D N 1
ATOM 9680 C CA . VAL D 1 29 ? 200.12900 146.15800 170.62900 1.000 9.81000 29 VAL D CA 1
ATOM 9681 C C . VAL D 1 29 ? 200.08200 147.10000 169.43500 1.000 9.81000 29 VAL D C 1
ATOM 9682 O O . VAL D 1 29 ? 199.95300 148.32100 169.57900 1.000 9.81000 29 VAL D O 1
ATOM 9686 N N . ILE D 1 30 ? 200.21900 146.53200 168.24300 1.000 12.09000 30 ILE D N 1
ATOM 9687 C CA . ILE D 1 30 ? 200.22000 147.29300 167.00300 1.000 12.09000 30 ILE D CA 1
ATOM 9688 C C . ILE D 1 30 ? 199.04900 146.80400 166.17400 1.000 12.09000 30 ILE D C 1
ATOM 9689 O O . ILE D 1 30 ? 198.97900 145.61900 165.83000 1.000 12.09000 30 ILE D O 1
ATOM 9694 N N . ILE D 1 31 ? 198.13100 147.70600 165.86300 1.000 9.05000 31 ILE D N 1
ATOM 9695 C CA . ILE D 1 31 ? 196.87600 147.35900 165.21700 1.000 9.05000 31 ILE D CA 1
ATOM 9696 C C . ILE D 1 31 ? 196.88000 147.96400 163.82600 1.000 9.05000 31 ILE D C 1
ATOM 9697 O O . ILE D 1 31 ? 196.82300 149.18800 163.66900 1.000 9.05000 31 ILE D O 1
ATOM 9702 N N . HIS D 1 32 ? 196.95600 147.11100 162.81600 1.000 12.00000 32 HIS D N 1
ATOM 9703 C CA . HIS D 1 32 ? 196.84100 147.55000 161.43700 1.000 12.00000 32 HIS D CA 1
ATOM 9704 C C . HIS D 1 32 ? 195.37400 147.80400 161.13500 1.000 12.00000 32 HIS D C 1
ATOM 9705 O O . HIS D 1 32 ? 194.52600 146.94400 161.38400 1.000 12.00000 32 HIS D O 1
ATOM 9712 N N . PHE D 1 33 ? 195.07400 148.98600 160.61500 1.000 9.09000 33 PHE D N 1
ATOM 9713 C CA . PHE D 1 33 ? 193.70900 149.47300 160.51900 1.000 9.09000 33 PHE D CA 1
ATOM 9714 C C . PHE D 1 33 ? 193.42200 149.91000 159.09300 1.000 9.09000 33 PHE D C 1
ATOM 9715 O O . PHE D 1 33 ? 194.16900 150.70900 158.52400 1.000 9.09000 33 PHE D O 1
ATOM 9723 N N . GLU D 1 34 ? 192.33400 149.39600 158.52700 1.000 18.68000 34 GLU D N 1
ATOM 9724 C CA . GLU D 1 34 ? 191.91500 149.75700 157.18000 1.000 18.68000 34 GLU D CA 1
ATOM 9725 C C . GLU D 1 34 ? 190.39600 149.79500 157.16600 1.000 18.68000 34 GLU D C 1
ATOM 9726 O O . GLU D 1 34 ? 189.74600 149.04600 157.89300 1.000 18.68000 34 GLU D O 1
ATOM 9732 N N . VAL D 1 35 ? 189.82400 150.68100 156.36100 1.000 9.07000 35 VAL D N 1
ATOM 9733 C CA . VAL D 1 35 ? 188.37600 150.78700 156.26800 1.000 9.07000 35 VAL D CA 1
ATOM 9734 C C . VAL D 1 35 ? 187.98300 150.67900 154.79900 1.000 9.07000 35 VAL D C 1
ATOM 9735 O O . VAL D 1 35 ? 188.73900 151.08100 153.90800 1.000 9.07000 35 VAL D O 1
ATOM 9739 N N . SER D 1 36 ? 186.84200 150.04900 154.54500 1.000 11.47000 36 SER D N 1
ATOM 9740 C CA . SER D 1 36 ? 186.32200 149.87800 153.19900 1.000 11.47000 36 SER D CA 1
ATOM 9741 C C . SER D 1 36 ? 184.90100 150.40500 153.16100 1.000 11.47000 36 SER D C 1
ATOM 9742 O O . SER D 1 36 ? 184.16800 150.28000 154.14200 1.000 11.47000 36 SER D O 1
ATOM 9745 N N . MET D 1 37 ? 184.50900 150.98900 152.03600 1.000 12.24000 37 MET D N 1
ATOM 9746 C CA . MET D 1 37 ? 183.17200 151.54000 151.86900 1.000 12.24000 37 MET D CA 1
ATOM 9747 C C . MET D 1 37 ? 182.37800 150.68100 150.89900 1.000 12.24000 37 MET D C 1
ATOM 9748 O O . MET D 1 37 ? 182.85800 150.37100 149.80500 1.000 12.24000 37 MET D O 1
ATOM 9753 N N . SER D 1 38 ? 181.17100 150.29100 151.30600 1.000 12.78000 38 SER D N 1
ATOM 9754 C CA . SER D 1 38 ? 180.28300 149.52600 150.43800 1.000 12.78000 38 SER D CA 1
ATOM 9755 C C . SER D 1 38 ? 179.37700 150.44500 149.62700 1.000 12.78000 38 SER D C 1
ATOM 9756 O O . SER D 1 38 ? 179.34300 150.36100 148.39700 1.000 12.78000 38 SER D O 1
ATOM 9759 N N . GLN D 1 39 ? 178.63200 151.31900 150.29900 1.000 14.08000 39 GLN D N 1
ATOM 9760 C CA . GLN D 1 39 ? 177.89000 152.35700 149.60400 1.000 14.08000 39 GLN D CA 1
ATOM 9761 C C . GLN D 1 39 ? 177.74400 153.57000 150.50400 1.000 14.08000 39 GLN D C 1
ATOM 9762 O O . GLN D 1 39 ? 177.81300 153.47000 151.73000 1.000 14.08000 39 GLN D O 1
ATOM 9768 N N . LEU D 1 40 ? 177.55700 154.71900 149.87100 1.000 13.66000 40 LEU D N 1
ATOM 9769 C CA . LEU D 1 40 ? 177.21400 155.96100 150.55100 1.000 13.66000 40 LEU D CA 1
ATOM 9770 C C . LEU D 1 40 ? 175.69900 156.10500 150.51400 1.000 13.66000 40 LEU D C 1
ATOM 9771 O O . LEU D 1 40 ? 175.12900 156.36800 149.45200 1.000 13.66000 40 LEU D O 1
ATOM 9776 N N . VAL D 1 41 ? 175.04500 155.90500 151.66300 1.000 14.39000 41 VAL D N 1
ATOM 9777 C CA . VAL D 1 41 ? 173.59000 155.77600 151.67800 1.000 14.39000 41 VAL D CA 1
ATOM 9778 C C . VAL D 1 41 ? 172.93200 157.12000 151.39800 1.000 14.39000 41 VAL D C 1
ATOM 9779 O O . VAL D 1 41 ? 172.20000 157.27600 150.41600 1.000 14.39000 41 VAL D O 1
ATOM 9783 N N . LYS D 1 42 ? 173.20400 158.11200 152.23800 1.000 16.53000 42 LYS D N 1
ATOM 9784 C CA . LYS D 1 42 ? 172.72700 159.46300 151.98900 1.000 16.53000 42 LYS D CA 1
ATOM 9785 C C . LYS D 1 42 ? 173.63300 160.44000 152.71400 1.000 16.53000 42 LYS D C 1
ATOM 9786 O O . LYS D 1 42 ? 174.29900 160.09200 153.69100 1.000 16.53000 42 LYS D O 1
ATOM 9792 N N . VAL D 1 43 ? 173.67400 161.66200 152.19900 1.000 17.04000 43 VAL D N 1
ATOM 9793 C CA . VAL D 1 43 ? 174.22500 162.79900 152.92100 1.000 17.04000 43 VAL D CA 1
ATOM 9794 C C . VAL D 1 43 ? 173.12500 163.85800 152.99900 1.000 17.04000 43 VAL D C 1
ATOM 9795 O O . VAL D 1 43 ? 172.77000 164.49300 151.99900 1.000 17.04000 43 VAL D O 1
ATOM 9799 N N . ASP D 1 44 ? 172.52500 163.99500 154.17800 1.000 20.13000 44 ASP D N 1
ATOM 9800 C CA . ASP D 1 44 ? 171.47700 164.98400 154.39200 1.000 20.13000 44 ASP D CA 1
ATOM 9801 C C . ASP D 1 44 ? 172.12300 166.35300 154.47200 1.000 20.13000 44 ASP D C 1
ATOM 9802 O O . ASP D 1 44 ? 172.84600 166.64700 155.42600 1.000 20.13000 44 ASP D O 1
ATOM 9807 N N . GLU D 1 45 ? 171.87200 167.19200 153.47200 1.000 21.72000 45 GLU D N 1
ATOM 9808 C CA . GLU D 1 45 ? 172.35500 168.55900 153.54600 1.000 21.72000 45 GLU D CA 1
ATOM 9809 C C . GLU D 1 45 ? 171.59500 169.37500 154.58100 1.000 21.72000 45 GLU D C 1
ATOM 9810 O O . GLU D 1 45 ? 172.16300 170.31500 155.13700 1.000 21.72000 45 GLU D O 1
ATOM 9816 N N . VAL D 1 46 ? 170.35000 169.01000 154.88600 1.000 20.99000 46 VAL D N 1
ATOM 9817 C CA . VAL D 1 46 ? 169.54300 169.78200 155.82600 1.000 20.99000 46 VAL D CA 1
ATOM 9818 C C . VAL D 1 46 ? 169.98800 169.52600 157.25700 1.000 20.99000 46 VAL D C 1
ATOM 9819 O O . VAL D 1 46 ? 170.23200 170.46000 158.02800 1.000 20.99000 46 VAL D O 1
ATOM 9823 N N . ASN D 1 47 ? 170.08800 168.25100 157.64900 1.000 18.91000 47 ASN D N 1
ATOM 9824 C CA . ASN D 1 47 ? 170.44500 167.90200 159.05600 1.000 18.91000 47 ASN D CA 1
ATOM 9825 C C . ASN D 1 47 ? 171.96300 167.88800 159.26900 1.000 18.91000 47 ASN D C 1
ATOM 9826 O O . ASN D 1 47 ? 172.39300 167.83200 160.43500 1.000 18.91000 47 ASN D O 1
ATOM 9831 N N . GLN D 1 48 ? 172.73000 167.94100 158.18200 1.000 18.65000 48 GLN D N 1
ATOM 9832 C CA . GLN D 1 48 ? 174.19800 167.88200 158.20400 1.000 18.65000 48 GLN D CA 1
ATOM 9833 C C . GLN D 1 48 ? 174.69800 166.57700 158.82100 1.000 18.65000 48 GLN D C 1
ATOM 9834 O O . GLN D 1 48 ? 175.35100 166.55800 159.86200 1.000 18.65000 48 GLN D O 1
ATOM 9840 N N . ILE D 1 49 ? 174.38400 165.47500 158.14300 1.000 15.71000 49 ILE D N 1
ATOM 9841 C CA . ILE D 1 49 ? 174.70300 164.13900 158.62100 1.000 15.71000 49 ILE D CA 1
ATOM 9842 C C . ILE D 1 49 ? 175.16000 163.33100 157.41100 1.000 15.71000 49 ILE D C 1
ATOM 9843 O O . ILE D 1 49 ? 174.98400 163.74700 156.26500 1.000 15.71000 49 ILE D O 1
ATOM 9848 N N . MET D 1 50 ? 175.78400 162.18200 157.66100 1.000 15.10000 50 MET D N 1
ATOM 9849 C CA . MET D 1 50 ? 176.31900 161.38600 156.56000 1.000 15.10000 50 MET D CA 1
ATOM 9850 C C . MET D 1 50 ? 176.25100 159.91100 156.91700 1.000 15.10000 50 MET D C 1
ATOM 9851 O O . MET D 1 50 ? 176.88700 159.48600 157.88100 1.000 15.10000 50 MET D O 1
ATOM 9856 N N . GLU D 1 51 ? 175.51200 159.12800 156.13800 1.000 14.32000 51 GLU D N 1
ATOM 9857 C CA . GLU D 1 51 ? 175.29100 157.71800 156.43400 1.000 14.32000 51 GLU D CA 1
ATOM 9858 C C . GLU D 1 51 ? 176.11300 156.85700 155.48600 1.000 14.32000 51 GLU D C 1
ATOM 9859 O O . GLU D 1 51 ? 175.94400 156.93500 154.26400 1.000 14.32000 51 GLU D O 1
ATOM 9865 N N . THR D 1 52 ? 177.00300 156.03900 156.05000 1.000 11.83000 52 THR D N 1
ATOM 9866 C CA . THR D 1 52 ? 177.87300 155.17600 155.26000 1.000 11.83000 52 THR D CA 1
ATOM 9867 C C . THR D 1 52 ? 177.81700 153.74000 155.77000 1.000 11.83000 52 THR D C 1
ATOM 9868 O O . THR D 1 52 ? 177.53600 153.48600 156.94300 1.000 11.83000 52 THR D O 1
ATOM 9872 N N . ASN D 1 53 ? 178.10800 152.79900 154.86500 1.000 12.52000 53 ASN D N 1
ATOM 9873 C CA . ASN D 1 53 ? 178.31200 151.38400 155.17700 1.000 12.52000 53 ASN D CA 1
ATOM 9874 C C . ASN D 1 53 ? 179.80300 151.09400 155.12100 1.000 12.52000 53 ASN D C 1
ATOM 9875 O O . ASN D 1 53 ? 180.40200 151.14500 154.04300 1.000 12.52000 53 ASN D O 1
ATOM 9880 N N . LEU D 1 54 ? 180.40300 150.76400 156.26000 1.000 8.61000 54 LEU D N 1
ATOM 9881 C CA . LEU D 1 54 ? 181.84400 150.57700 156.31100 1.000 8.61000 54 LEU D CA 1
ATOM 9882 C C . LEU D 1 54 ? 182.18700 149.19700 156.84800 1.000 8.61000 54 LEU D C 1
ATOM 9883 O O . LEU D 1 54 ? 181.45800 148.63800 157.67000 1.000 8.61000 54 LEU D O 1
ATOM 9888 N N . TRP D 1 55 ? 183.28800 148.64800 156.34500 1.000 12.37000 55 TRP D N 1
ATOM 9889 C CA . TRP D 1 55 ? 183.90000 147.42500 156.85000 1.000 12.37000 55 TRP D CA 1
ATOM 9890 C C . TRP D 1 55 ? 185.22900 147.78900 157.49400 1.000 12.37000 55 TRP D C 1
ATOM 9891 O O . TRP D 1 55 ? 186.07300 148.41800 156.85000 1.000 12.37000 55 TRP D O 1
ATOM 9902 N N . LEU D 1 56 ? 185.42600 147.39000 158.74600 1.000 8.23000 56 LEU D N 1
ATOM 9903 C CA . LEU D 1 56 ? 186.54600 147.88000 159.55100 1.000 8.23000 56 LEU D CA 1
ATOM 9904 C C . LEU D 1 56 ? 187.55400 146.75100 159.77200 1.000 8.23000 56 LEU D C 1
ATOM 9905 O O . LEU D 1 56 ? 187.52300 146.08400 160.80300 1.000 8.23000 56 LEU D O 1
ATOM 9910 N N . LYS D 1 57 ? 188.49400 146.59400 158.83700 1.000 15.43000 57 LYS D N 1
ATOM 9911 C CA . LYS D 1 57 ? 189.53100 145.53100 158.94400 1.000 15.43000 57 LYS D CA 1
ATOM 9912 C C . LYS D 1 57 ? 190.55300 145.90900 160.02400 1.000 15.43000 57 LYS D C 1
ATOM 9913 O O . LYS D 1 57 ? 191.30400 146.87000 159.80500 1.000 15.43000 57 LYS D O 1
ATOM 9919 N N . GLN D 1 58 ? 190.58000 145.16300 161.13400 1.000 26.18000 58 GLN D N 1
ATOM 9920 C CA . GLN D 1 58 ? 191.49700 145.40400 162.24200 1.000 26.18000 58 GLN D CA 1
ATOM 9921 C C . GLN D 1 58 ? 192.35600 144.15900 162.39500 1.000 26.18000 58 GLN D C 1
ATOM 9922 O O . GLN D 1 58 ? 191.82300 143.05500 162.53500 1.000 26.18000 58 GLN D O 1
ATOM 9928 N N . ILE D 1 59 ? 193.67600 144.32900 162.37900 1.000 26.18000 59 ILE D N 1
ATOM 9929 C CA . ILE D 1 59 ? 194.61400 143.21100 162.41700 1.000 26.18000 59 ILE D CA 1
ATOM 9930 C C . ILE D 1 59 ? 195.57800 143.42400 163.57200 1.000 26.18000 59 ILE D C 1
ATOM 9931 O O . ILE D 1 59 ? 196.23900 144.46200 163.64100 1.000 26.18000 59 ILE D O 1
ATOM 9936 N N . TRP D 1 60 ? 195.67100 142.44900 164.47100 1.000 26.18000 60 TRP D N 1
ATOM 9937 C CA . TRP D 1 60 ? 196.60800 142.59200 165.57600 1.000 26.18000 60 TRP D CA 1
ATOM 9938 C C . TRP D 1 60 ? 197.22100 141.24500 165.90300 1.000 26.18000 60 TRP D C 1
ATOM 9939 O O . TRP D 1 60 ? 196.77500 140.20900 165.41200 1.000 26.18000 60 TRP D O 1
ATOM 9950 N N . ASN D 1 61 ? 198.26900 141.27500 166.71400 1.000 16.26000 61 ASN D N 1
ATOM 9951 C CA . ASN D 1 61 ? 198.94800 140.04900 167.08100 1.000 16.26000 61 ASN D CA 1
ATOM 9952 C C . ASN D 1 61 ? 198.54300 139.63500 168.49500 1.000 16.26000 61 ASN D C 1
ATOM 9953 O O . ASN D 1 61 ? 198.06300 140.43900 169.29500 1.000 16.26000 61 ASN D O 1
ATOM 9958 N N . ASP D 1 62 ? 198.74800 138.35900 168.80500 1.000 14.76000 62 ASP D N 1
ATOM 9959 C CA . ASP D 1 62 ? 198.29800 137.79900 170.07500 1.000 14.76000 62 ASP D CA 1
ATOM 9960 C C . ASP D 1 62 ? 199.26600 136.69100 170.44500 1.000 14.76000 62 ASP D C 1
ATOM 9961 O O . ASP D 1 62 ? 199.30500 135.66100 169.76800 1.000 14.76000 62 ASP D O 1
ATOM 9966 N N . TYR D 1 63 ? 200.03600 136.89300 171.51600 1.000 12.69000 63 TYR D N 1
ATOM 9967 C CA . TYR D 1 63 ? 201.11200 135.97400 171.85900 1.000 12.69000 63 TYR D CA 1
ATOM 9968 C C . TYR D 1 63 ? 200.60200 134.66500 172.43400 1.000 12.69000 63 TYR D C 1
ATOM 9969 O O . TYR D 1 63 ? 201.36900 133.70000 172.50300 1.000 12.69000 63 TYR D O 1
ATOM 9978 N N . LYS D 1 64 ? 199.34300 134.60900 172.85400 1.000 12.11000 64 LYS D N 1
ATOM 9979 C CA . LYS D 1 64 ? 198.83000 133.44800 173.55700 1.000 12.11000 64 LYS D CA 1
ATOM 9980 C C . LYS D 1 64 ? 198.10400 132.47300 172.64500 1.000 12.11000 64 LYS D C 1
ATOM 9981 O O . LYS D 1 64 ? 198.06300 131.28200 172.95400 1.000 12.11000 64 LYS D O 1
ATOM 9987 N N . LEU D 1 65 ? 197.57700 132.92600 171.51200 1.000 8.66000 65 LEU D N 1
ATOM 9988 C CA . LEU D 1 65 ? 196.80400 132.07000 170.61500 1.000 8.66000 65 LEU D CA 1
ATOM 9989 C C . LEU D 1 65 ? 197.62300 131.56600 169.43800 1.000 8.66000 65 LEU D C 1
ATOM 9990 O O . LEU D 1 65 ? 197.10800 131.48000 168.32400 1.000 8.66000 65 LEU D O 1
ATOM 9995 N N . LYS D 1 66 ? 198.89300 131.23800 169.64000 1.000 9.36000 66 LYS D N 1
ATOM 9996 C CA . LYS D 1 66 ? 199.70900 130.62900 168.60400 1.000 9.36000 66 LYS D CA 1
ATOM 9997 C C . LYS D 1 66 ? 199.94000 129.16100 168.92600 1.000 9.36000 66 LYS D C 1
ATOM 9998 O O . LYS D 1 66 ? 200.07200 128.78700 170.09300 1.000 9.36000 66 LYS D O 1
ATOM 10004 N N . TRP D 1 67 ? 199.95800 128.32700 167.88500 1.000 8.25000 67 TRP D N 1
ATOM 10005 C CA . TRP D 1 67 ? 200.07700 126.88400 168.04300 1.000 8.25000 67 TRP D CA 1
ATOM 10006 C C . TRP D 1 67 ? 200.97600 126.32200 166.95100 1.000 8.25000 67 TRP D C 1
ATOM 10007 O O . TRP D 1 67 ? 201.38000 127.02500 166.02300 1.000 8.25000 67 TRP D O 1
ATOM 10018 N N . ASN D 1 68 ? 201.27800 125.03100 167.06800 1.000 12.31000 68 ASN D N 1
ATOM 10019 C CA . ASN D 1 68 ? 202.11600 124.33600 166.10300 1.000 12.31000 68 ASN D CA 1
ATOM 10020 C C . ASN D 1 68 ? 201.22100 123.64300 165.09300 1.000 12.31000 68 ASN D C 1
ATOM 10021 O O . ASN D 1 68 ? 200.36300 122.84600 165.49800 1.000 12.31000 68 ASN D O 1
ATOM 10026 N N . PRO D 1 69 ? 201.35700 123.91800 163.79400 1.000 11.52000 69 PRO D N 1
ATOM 10027 C CA . PRO D 1 69 ? 200.52200 123.21200 162.81300 1.000 11.52000 69 PRO D CA 1
ATOM 10028 C C . PRO D 1 69 ? 200.85600 121.74100 162.67700 1.000 11.52000 69 PRO D C 1
ATOM 10029 O O . PRO D 1 69 ? 199.96300 120.94400 162.37500 1.000 11.52000 69 PRO D O 1
ATOM 10033 N N . SER D 1 70 ? 202.10600 121.34800 162.91100 1.000 10.96000 70 SER D N 1
ATOM 10034 C CA . SER D 1 70 ? 202.53100 119.97200 162.69200 1.000 10.96000 70 SER D CA 1
ATOM 10035 C C . SER D 1 70 ? 202.03700 119.00200 163.75600 1.000 10.96000 70 SER D C 1
ATOM 10036 O O . SER D 1 70 ? 202.17600 117.79100 163.57000 1.000 10.96000 70 SER D O 1
ATOM 10039 N N . ASP D 1 71 ? 201.47100 119.48900 164.85800 1.000 13.80000 71 ASP D N 1
ATOM 10040 C CA . ASP D 1 71 ? 200.93100 118.62000 165.89300 1.000 13.80000 71 ASP D CA 1
ATOM 10041 C C . ASP D 1 71 ? 199.41400 118.67100 165.97000 1.000 13.80000 71 ASP D C 1
ATOM 10042 O O . ASP D 1 71 ? 198.82700 118.01800 166.83800 1.000 13.80000 71 ASP D O 1
ATOM 10047 N N . TYR D 1 72 ? 198.76300 119.42100 165.08800 1.000 12.22000 72 TYR D N 1
ATOM 10048 C CA . TYR D 1 72 ? 197.30900 119.48100 165.04200 1.000 12.22000 72 TYR D CA 1
ATOM 10049 C C . TYR D 1 72 ? 196.80800 119.25700 163.62700 1.000 12.22000 72 TYR D C 1
ATOM 10050 O O . TYR D 1 72 ? 195.93300 119.97300 163.13500 1.000 12.22000 72 TYR D O 1
ATOM 10059 N N . GLY D 1 73 ? 197.35800 118.24900 162.95600 1.000 11.86000 73 GLY D N 1
ATOM 10060 C CA . GLY D 1 73 ? 196.84600 117.80900 161.67500 1.000 11.86000 73 GLY D CA 1
ATOM 10061 C C . GLY D 1 73 ? 197.08200 118.74900 160.52100 1.000 11.86000 73 GLY D C 1
ATOM 10062 O O . GLY D 1 73 ? 196.35800 118.68300 159.52700 1.000 11.86000 73 GLY D O 1
ATOM 10063 N N . GLY D 1 74 ? 198.07600 119.62600 160.61600 1.000 12.07000 74 GLY D N 1
ATOM 10064 C CA . GLY D 1 74 ? 198.29600 120.58600 159.55600 1.000 12.07000 74 GLY D CA 1
ATOM 10065 C C . GLY D 1 74 ? 197.30500 121.72200 159.51700 1.000 12.07000 74 GLY D C 1
ATOM 10066 O O . GLY D 1 74 ? 197.25400 122.44400 158.51800 1.000 12.07000 74 GLY D O 1
ATOM 10067 N N . ALA D 1 75 ? 196.50900 121.89800 160.56800 1.000 10.64000 75 ALA D N 1
ATOM 10068 C CA . ALA D 1 75 ? 195.55100 122.99100 160.61700 1.000 10.64000 75 ALA D CA 1
ATOM 10069 C C . ALA D 1 75 ? 196.27400 124.30500 160.85100 1.000 10.64000 75 ALA D C 1
ATOM 10070 O O . ALA D 1 75 ? 197.16100 124.39200 161.70300 1.000 10.64000 75 ALA D O 1
ATOM 10072 N N . GLU D 1 76 ? 195.89500 125.32600 160.09900 1.000 9.60000 76 GLU D N 1
ATOM 10073 C CA . GLU D 1 76 ? 196.51200 126.63500 160.22100 1.000 9.60000 76 GLU D CA 1
ATOM 10074 C C . GLU D 1 76 ? 195.53200 127.74900 160.52700 1.000 9.60000 76 GLU D C 1
ATOM 10075 O O . GLU D 1 76 ? 195.94500 128.77400 161.06500 1.000 9.60000 76 GLU D O 1
ATOM 10081 N N . PHE D 1 77 ? 194.26300 127.57200 160.15800 1.000 9.76000 77 PHE D N 1
ATOM 10082 C CA . PHE D 1 77 ? 193.27800 128.66100 160.38400 1.000 9.76000 77 PHE D CA 1
ATOM 10083 C C . PHE D 1 77 ? 192.12200 128.18300 161.26400 1.000 9.76000 77 PHE D C 1
ATOM 10084 O O . PHE D 1 77 ? 191.68800 127.02400 161.14300 1.000 9.76000 77 PHE D O 1
ATOM 10092 N N . MET D 1 78 ? 191.65300 129.08200 162.13000 1.000 13.36000 78 MET D N 1
ATOM 10093 C CA . MET D 1 78 ? 190.53100 128.83500 163.01800 1.000 13.36000 78 MET D CA 1
ATOM 10094 C C . MET D 1 78 ? 189.55400 129.99200 162.90800 1.000 13.36000 78 MET D C 1
ATOM 10095 O O . MET D 1 78 ? 189.95000 131.12900 162.65300 1.000 13.36000 78 MET D O 1
ATOM 10100 N N . ARG D 1 79 ? 188.27500 129.69800 163.10100 1.000 10.93000 79 ARG D N 1
ATOM 10101 C CA . ARG D 1 79 ? 187.25400 130.72700 163.24700 1.000 10.93000 79 ARG D CA 1
ATOM 10102 C C . ARG D 1 79 ? 186.72300 130.67300 164.67000 1.000 10.93000 79 ARG D C 1
ATOM 10103 O O . ARG D 1 79 ? 186.17100 129.65400 165.09200 1.000 10.93000 79 ARG D O 1
ATOM 10111 N N . VAL D 1 80 ? 186.89400 131.76500 165.40500 1.000 10.22000 80 VAL D N 1
ATOM 10112 C CA . VAL D 1 80 ? 186.41500 131.86800 166.78000 1.000 10.22000 80 VAL D CA 1
ATOM 10113 C C . VAL D 1 80 ? 185.43000 133.02800 166.85000 1.000 10.22000 80 VAL D C 1
ATOM 10114 O O . VAL D 1 80 ? 185.48300 133.92000 165.99300 1.000 10.22000 80 VAL D O 1
ATOM 10118 N N . PRO D 1 81 ? 184.50100 133.05300 167.80100 1.000 10.58000 81 PRO D N 1
ATOM 10119 C CA . PRO D 1 81 ? 183.62200 134.21700 167.92700 1.000 10.58000 81 PRO D CA 1
ATOM 10120 C C . PRO D 1 81 ? 184.38300 135.41500 168.46700 1.000 10.58000 81 PRO D C 1
ATOM 10121 O O . PRO D 1 81 ? 185.40500 135.28700 169.14000 1.000 10.58000 81 PRO D O 1
ATOM 10125 N N . ALA D 1 82 ? 183.85700 136.60000 168.17400 1.000 13.93000 82 ALA D N 1
ATOM 10126 C CA . ALA D 1 82 ? 184.45600 137.82600 168.68000 1.000 13.93000 82 ALA D CA 1
ATOM 10127 C C . ALA D 1 82 ? 184.13300 138.08300 170.14300 1.000 13.93000 82 ALA D C 1
ATOM 10128 O O . ALA D 1 82 ? 184.62800 139.06200 170.70500 1.000 13.93000 82 ALA D O 1
ATOM 10130 N N . GLN D 1 83 ? 183.32600 137.23700 170.77200 1.000 12.94000 83 GLN D N 1
ATOM 10131 C CA . GLN D 1 83 ? 182.97500 137.40200 172.17100 1.000 12.94000 83 GLN D CA 1
ATOM 10132 C C . GLN D 1 83 ? 184.02700 136.81400 173.10500 1.000 12.94000 83 GLN D C 1
ATOM 10133 O O . GLN D 1 83 ? 184.05300 137.16500 174.28800 1.000 12.94000 83 GLN D O 1
ATOM 10139 N N . LYS D 1 84 ? 184.93100 135.97700 172.59500 1.000 13.52000 84 LYS D N 1
ATOM 10140 C CA . LYS D 1 84 ? 185.91500 135.30200 173.43400 1.000 13.52000 84 LYS D CA 1
ATOM 10141 C C . LYS D 1 84 ? 187.29400 135.94500 173.42900 1.000 13.52000 84 LYS D C 1
ATOM 10142 O O . LYS D 1 84 ? 188.00300 135.85200 174.43300 1.000 13.52000 84 LYS D O 1
ATOM 10148 N N . ILE D 1 85 ? 187.70500 136.57200 172.33900 1.000 11.11000 85 ILE D N 1
ATOM 10149 C CA . ILE D 1 85 ? 189.05200 137.10900 172.23500 1.000 11.11000 85 ILE D CA 1
ATOM 10150 C C . ILE D 1 85 ? 189.07500 138.54000 172.75800 1.000 11.11000 85 ILE D C 1
ATOM 10151 O O . ILE D 1 85 ? 188.04000 139.18500 172.92400 1.000 11.11000 85 ILE D O 1
ATOM 10156 N N . TRP D 1 86 ? 190.27400 139.03500 173.05400 1.000 10.28000 86 TRP D N 1
ATOM 10157 C CA . TRP D 1 86 ? 190.44500 140.46000 173.29600 1.000 10.28000 86 TRP D CA 1
ATOM 10158 C C . TRP D 1 86 ? 190.31700 141.20400 171.98000 1.000 10.28000 86 TRP D C 1
ATOM 10159 O O . TRP D 1 86 ? 190.78800 140.73600 170.94400 1.000 10.28000 86 TRP D O 1
ATOM 10170 N N . LYS D 1 87 ? 189.69400 142.37700 172.02000 1.000 11.92000 87 LYS D N 1
ATOM 10171 C CA . LYS D 1 87 ? 189.52200 143.14400 170.80800 1.000 11.92000 87 LYS D CA 1
ATOM 10172 C C . LYS D 1 87 ? 189.47300 144.62300 171.15300 1.000 11.92000 87 LYS D C 1
ATOM 10173 O O . LYS D 1 87 ? 188.91000 144.98800 172.19300 1.000 11.92000 87 LYS D O 1
ATOM 10179 N N . PRO D 1 88 ? 190.07900 145.48600 170.34200 1.000 15.17000 88 PRO D N 1
ATOM 10180 C CA . PRO D 1 88 ? 190.23200 146.88500 170.73800 1.000 15.17000 88 PRO D CA 1
ATOM 10181 C C . PRO D 1 88 ? 188.94400 147.67500 170.57500 1.000 15.17000 88 PRO D C 1
ATOM 10182 O O . PRO D 1 88 ? 187.99300 147.25200 169.91600 1.000 15.17000 88 PRO D O 1
ATOM 10186 N N . ASP D 1 89 ? 188.93000 148.84800 171.20400 1.000 10.64000 89 ASP D N 1
ATOM 10187 C CA . ASP D 1 89 ? 187.77000 149.73300 171.17600 1.000 10.64000 89 ASP D CA 1
ATOM 10188 C C . ASP D 1 89 ? 188.03100 150.89000 170.21400 1.000 10.64000 89 ASP D C 1
ATOM 10189 O O . ASP D 1 89 ? 188.42000 151.99100 170.59600 1.000 10.64000 89 ASP D O 1
ATOM 10194 N N . ILE D 1 90 ? 187.78700 150.62500 168.93600 1.000 6.73000 90 ILE D N 1
ATOM 10195 C CA . ILE D 1 90 ? 187.92400 151.62700 167.88800 1.000 6.73000 90 ILE D CA 1
ATOM 10196 C C . ILE D 1 90 ? 186.57700 152.32400 167.75100 1.000 6.73000 90 ILE D C 1
ATOM 10197 O O . ILE D 1 90 ? 185.61100 151.73900 167.25800 1.000 6.73000 90 ILE D O 1
ATOM 10202 N N . VAL D 1 91 ? 186.51600 153.57600 168.18800 1.000 11.61000 91 VAL D N 1
ATOM 10203 C CA . VAL D 1 91 ? 185.28000 154.33700 168.31100 1.000 11.61000 91 VAL D CA 1
ATOM 10204 C C . VAL D 1 91 ? 185.45100 155.63300 167.54100 1.000 11.61000 91 VAL D C 1
ATOM 10205 O O . VAL D 1 91 ? 186.41900 156.36400 167.77400 1.000 11.61000 91 VAL D O 1
ATOM 10209 N N . LEU D 1 92 ? 184.52600 155.92600 166.62700 1.000 7.51000 92 LEU D N 1
ATOM 10210 C CA . LEU D 1 92 ? 184.60800 157.18700 165.90400 1.000 7.51000 92 LEU D CA 1
ATOM 10211 C C . LEU D 1 92 ? 184.11500 158.31800 166.79400 1.000 7.51000 92 LEU D C 1
ATOM 10212 O O . LEU D 1 92 ? 183.08300 158.20400 167.45800 1.000 7.51000 92 LEU D O 1
ATOM 10217 N N . TYR D 1 93 ? 184.91100 159.38600 166.87300 1.000 12.15000 93 TYR D N 1
ATOM 10218 C CA . TYR D 1 93 ? 184.63600 160.50900 167.80600 1.000 12.15000 93 TYR D CA 1
ATOM 10219 C C . TYR D 1 93 ? 183.46800 161.39700 167.36200 1.000 12.15000 93 TYR D C 1
ATOM 10220 O O . TYR D 1 93 ? 182.69200 161.82000 168.23500 1.000 12.15000 93 TYR D O 1
ATOM 10229 N N . ASN D 1 94 ? 183.34600 161.66600 166.06300 1.000 11.87000 94 ASN D N 1
ATOM 10230 C CA . ASN D 1 94 ? 182.33000 162.59800 165.57600 1.000 11.87000 94 ASN D CA 1
ATOM 10231 C C . ASN D 1 94 ? 181.08500 161.85800 165.08900 1.000 11.87000 94 ASN D C 1
ATOM 10232 O O . ASN D 1 94 ? 180.74100 161.84200 163.91300 1.000 11.87000 94 ASN D O 1
ATOM 10237 N N . ASN D 1 95 ? 180.38600 161.25300 166.03500 1.000 12.09000 95 ASN D N 1
ATOM 10238 C CA . ASN D 1 95 ? 179.14700 160.55800 165.74000 1.000 12.09000 95 ASN D CA 1
ATOM 10239 C C . ASN D 1 95 ? 177.96900 161.45700 166.08700 1.000 12.09000 95 ASN D C 1
ATOM 10240 O O . ASN D 1 95 ? 178.07600 162.35200 166.92600 1.000 12.09000 95 ASN D O 1
ATOM 10245 N N . ALA D 1 96 ? 176.83900 161.21900 165.42500 1.000 11.40000 96 ALA D N 1
ATOM 10246 C CA . ALA D 1 96 ? 175.66400 162.06300 165.57600 1.000 11.40000 96 ALA D CA 1
ATOM 10247 C C . ALA D 1 96 ? 174.39800 161.31600 165.96000 1.000 11.40000 96 ALA D C 1
ATOM 10248 O O . ALA D 1 96 ? 173.49100 161.93100 166.52100 1.000 11.40000 96 ALA D O 1
ATOM 10250 N N . VAL D 1 97 ? 174.29500 160.02300 165.66200 1.000 12.77000 97 VAL D N 1
ATOM 10251 C CA . VAL D 1 97 ? 173.09700 159.23800 165.95300 1.000 12.77000 97 VAL D CA 1
ATOM 10252 C C . VAL D 1 97 ? 173.52900 157.87200 166.46900 1.000 12.77000 97 VAL D C 1
ATOM 10253 O O . VAL D 1 97 ? 174.30200 157.17300 165.80600 1.000 12.77000 97 VAL D O 1
ATOM 10257 N N . GLY D 1 98 ? 173.04700 157.49700 167.64900 1.000 19.06000 98 GLY D N 1
ATOM 10258 C CA . GLY D 1 98 ? 173.10700 156.12300 168.10800 1.000 19.06000 98 GLY D CA 1
ATOM 10259 C C . GLY D 1 98 ? 174.28400 155.82700 169.01400 1.000 19.06000 98 GLY D C 1
ATOM 10260 O O . GLY D 1 98 ? 175.03000 156.70700 169.45100 1.000 19.06000 98 GLY D O 1
ATOM 10261 N N . ASP D 1 99 ? 174.43500 154.53700 169.29900 1.000 27.00000 99 ASP D N 1
ATOM 10262 C CA . ASP D 1 99 ? 175.53300 154.05500 170.11900 1.000 27.00000 99 ASP D CA 1
ATOM 10263 C C . ASP D 1 99 ? 176.84500 154.09100 169.34200 1.000 27.00000 99 ASP D C 1
ATOM 10264 O O . ASP D 1 99 ? 176.86800 154.18000 168.11100 1.000 27.00000 99 ASP D O 1
ATOM 10269 N N . PHE D 1 100 ? 177.95400 154.00800 170.07700 1.000 23.70000 100 PHE D N 1
ATOM 10270 C CA . PHE D 1 100 ? 179.26300 154.11000 169.44600 1.000 23.70000 100 PHE D CA 1
ATOM 10271 C C . PHE D 1 100 ? 179.90300 152.75200 169.20100 1.000 23.70000 100 PHE D C 1
ATOM 10272 O O . PHE D 1 100 ? 180.79700 152.64900 168.35400 1.000 23.70000 100 PHE D O 1
ATOM 10280 N N . GLN D 1 101 ? 179.46700 151.72300 169.92400 1.000 41.38000 101 GLN D N 1
ATOM 10281 C CA . GLN D 1 101 ? 180.07800 150.40500 169.83900 1.000 41.38000 101 GLN D CA 1
ATOM 10282 C C . GLN D 1 101 ? 179.75900 149.74000 168.50600 1.000 41.38000 101 GLN D C 1
ATOM 10283 O O . GLN D 1 101 ? 178.60500 149.72600 168.06800 1.000 41.38000 101 GLN D O 1
ATOM 10289 N N . VAL D 1 102 ? 180.78300 149.18800 167.86300 1.000 43.44000 102 VAL D N 1
ATOM 10290 C CA . VAL D 1 102 ? 180.58900 148.37000 166.67200 1.000 43.44000 102 VAL D CA 1
ATOM 10291 C C . VAL D 1 102 ? 180.10200 146.98800 167.10300 1.000 43.44000 102 VAL D C 1
ATOM 10292 O O . VAL D 1 102 ? 180.45000 146.49400 168.18400 1.000 43.44000 102 VAL D O 1
ATOM 10296 N N . ASP D 1 103 ? 179.24300 146.38100 166.28700 1.000 49.51000 103 ASP D N 1
ATOM 10297 C CA . ASP D 1 103 ? 178.55300 145.15700 166.67200 1.000 49.51000 103 ASP D CA 1
ATOM 10298 C C . ASP D 1 103 ? 179.48100 143.95200 166.57200 1.000 49.51000 103 ASP D C 1
ATOM 10299 O O . ASP D 1 103 ? 180.13900 143.74700 165.54800 1.000 49.51000 103 ASP D O 1
ATOM 10304 N N . ASP D 1 104 ? 179.51500 143.14500 167.63000 1.000 39.67000 104 ASP D N 1
ATOM 10305 C CA . ASP D 1 104 ? 180.37500 141.96700 167.71000 1.000 39.67000 104 ASP D CA 1
ATOM 10306 C C . ASP D 1 104 ? 179.51900 140.69900 167.72500 1.000 39.67000 104 ASP D C 1
ATOM 10307 O O . ASP D 1 104 ? 179.16200 140.15700 168.77200 1.000 39.67000 104 ASP D O 1
ATOM 10312 N N . LYS D 1 105 ? 179.19500 140.21900 166.53000 1.000 31.31000 105 LYS D N 1
ATOM 10313 C CA . LYS D 1 105 ? 178.55300 138.92200 166.38300 1.000 31.31000 105 LYS D CA 1
ATOM 10314 C C . LYS D 1 105 ? 179.27200 138.16800 165.27100 1.000 31.31000 105 LYS D C 1
ATOM 10315 O O . LYS D 1 105 ? 179.21500 136.93700 165.19300 1.000 31.31000 105 LYS D O 1
ATOM 10321 N N . THR D 1 106 ? 179.97300 138.91500 164.42200 1.000 20.85000 106 THR D N 1
ATOM 10322 C CA . THR D 1 106 ? 180.81200 138.33900 163.38600 1.000 20.85000 106 THR D CA 1
ATOM 10323 C C . THR D 1 106 ? 182.03300 137.65600 164.00500 1.000 20.85000 106 THR D C 1
ATOM 10324 O O . THR D 1 106 ? 182.37200 137.87000 165.17000 1.000 20.85000 106 THR D O 1
ATOM 10328 N N . LYS D 1 107 ? 182.69100 136.81600 163.21200 1.000 12.74000 107 LYS D N 1
ATOM 10329 C CA . LYS D 1 107 ? 183.75300 135.95100 163.70500 1.000 12.74000 107 LYS D CA 1
ATOM 10330 C C . LYS D 1 107 ? 185.11700 136.42200 163.21800 1.000 12.74000 107 LYS D C 1
ATOM 10331 O O . LYS D 1 107 ? 185.23700 137.11300 162.20500 1.000 12.74000 107 LYS D O 1
ATOM 10337 N N . ALA D 1 108 ? 186.14900 136.03000 163.95600 1.000 12.66000 108 ALA D N 1
ATOM 10338 C CA . ALA D 1 108 ? 187.51700 136.43300 163.68600 1.000 12.66000 108 ALA D CA 1
ATOM 10339 C C . ALA D 1 108 ? 188.24100 135.34700 162.89500 1.000 12.66000 108 ALA D C 1
ATOM 10340 O O . ALA D 1 108 ? 187.63700 134.38000 162.43100 1.000 12.66000 108 ALA D O 1
ATOM 10342 N N . LEU D 1 109 ? 189.55200 135.50100 162.73300 1.000 7.75000 109 LEU D N 1
ATOM 10343 C CA . LEU D 1 109 ? 190.35900 134.54400 161.98300 1.000 7.75000 109 LEU D CA 1
ATOM 10344 C C . LEU D 1 109 ? 191.72400 134.43100 162.64000 1.000 7.75000 109 LEU D C 1
ATOM 10345 O O . LEU D 1 109 ? 192.45100 135.42200 162.73200 1.000 7.75000 109 LEU D O 1
ATOM 10350 N N . LEU D 1 110 ? 192.07900 133.22700 163.07300 1.000 7.51000 110 LEU D N 1
ATOM 10351 C CA . LEU D 1 110 ? 193.33500 132.96000 163.76600 1.000 7.51000 110 LEU D CA 1
ATOM 10352 C C . LEU D 1 110 ? 194.28800 132.23600 162.82900 1.000 7.51000 110 LEU D C 1
ATOM 10353 O O . LEU D 1 110 ? 194.02900 131.09600 162.43900 1.000 7.51000 110 LEU D O 1
ATOM 10358 N N . LYS D 1 111 ? 195.39100 132.88100 162.48000 1.000 7.77000 111 LYS D N 1
ATOM 10359 C CA . LYS D 1 111 ? 196.48300 132.16700 161.84700 1.000 7.77000 111 LYS D CA 1
ATOM 10360 C C . LYS D 1 111 ? 197.28600 131.46900 162.94400 1.000 7.77000 111 LYS D C 1
ATOM 10361 O O . LYS D 1 111 ? 197.14600 131.78400 164.12500 1.000 7.77000 111 LYS D O 1
ATOM 10367 N N . TYR D 1 112 ? 198.11700 130.49600 162.55600 1.000 7.96000 112 TYR D N 1
ATOM 10368 C CA . TYR D 1 112 ? 198.87900 129.72400 163.53800 1.000 7.96000 112 TYR D CA 1
ATOM 10369 C C . TYR D 1 112 ? 199.94400 130.54900 164.25100 1.000 7.96000 112 TYR D C 1
ATOM 10370 O O . TYR D 1 112 ? 200.46100 130.10600 165.27900 1.000 7.96000 112 TYR D O 1
ATOM 10379 N N . THR D 1 113 ? 200.29200 131.71800 163.72800 1.000 11.60000 113 THR D N 1
ATOM 10380 C CA . THR D 1 113 ? 201.29400 132.58300 164.32600 1.000 11.60000 113 THR D CA 1
ATOM 10381 C C . THR D 1 113 ? 200.69800 133.68500 165.18900 1.000 11.60000 113 THR D C 1
ATOM 10382 O O . THR D 1 113 ? 201.44800 134.51300 165.71200 1.000 11.60000 113 THR D O 1
ATOM 10386 N N . GLY D 1 114 ? 199.38000 133.72600 165.34500 1.000 11.66000 114 GLY D N 1
ATOM 10387 C CA . GLY D 1 114 ? 198.73900 134.67800 166.22400 1.000 11.66000 114 GLY D CA 1
ATOM 10388 C C . GLY D 1 114 ? 198.05600 135.84700 165.55400 1.000 11.66000 114 GLY D C 1
ATOM 10389 O O . GLY D 1 114 ? 197.49900 136.69200 166.25800 1.000 11.66000 114 GLY D O 1
ATOM 10390 N N . GLU D 1 115 ? 198.07300 135.92500 164.22700 1.000 17.46000 115 GLU D N 1
ATOM 10391 C CA . GLU D 1 115 ? 197.52500 137.07000 163.50400 1.000 17.46000 115 GLU D CA 1
ATOM 10392 C C . GLU D 1 115 ? 196.00800 137.02800 163.56700 1.000 17.46000 115 GLU D C 1
ATOM 10393 O O . GLU D 1 115 ? 195.36800 136.25000 162.86100 1.000 17.46000 115 GLU D O 1
ATOM 10399 N N . VAL D 1 116 ? 195.42100 137.87500 164.39700 1.000 26.18000 116 VAL D N 1
ATOM 10400 C CA . VAL D 1 116 ? 193.97300 137.95100 164.51300 1.000 26.18000 116 VAL D CA 1
ATOM 10401 C C . VAL D 1 116 ? 193.47100 139.04500 163.58400 1.000 26.18000 116 VAL D C 1
ATOM 10402 O O . VAL D 1 116 ? 193.95900 140.18100 163.62400 1.000 26.18000 116 VAL D O 1
ATOM 10406 N N . THR D 1 117 ? 192.49800 138.69900 162.74300 1.000 18.09000 117 THR D N 1
ATOM 10407 C CA . THR D 1 117 ? 191.92100 139.59400 161.74900 1.000 18.09000 117 THR D CA 1
ATOM 10408 C C . THR D 1 117 ? 190.42000 139.66700 161.97000 1.000 18.09000 117 THR D C 1
ATOM 10409 O O . THR D 1 117 ? 189.73900 138.64000 161.93500 1.000 18.09000 117 THR D O 1
ATOM 10413 N N . TRP D 1 118 ? 189.89900 140.87000 162.18600 1.000 26.18000 118 TRP D N 1
ATOM 10414 C CA . TRP D 1 118 ? 188.49900 141.04000 162.55000 1.000 26.18000 118 TRP D CA 1
ATOM 10415 C C . TRP D 1 118 ? 187.89900 142.12800 161.67300 1.000 26.18000 118 TRP D C 1
ATOM 10416 O O . TRP D 1 118 ? 188.42700 143.24400 161.61600 1.000 26.18000 118 TRP D O 1
ATOM 10427 N N . ILE D 1 119 ? 186.82400 141.78700 160.96100 1.000 13.19000 119 ILE D N 1
ATOM 10428 C CA . ILE D 1 119 ? 186.20900 142.66600 159.96500 1.000 13.19000 119 ILE D CA 1
ATOM 10429 C C . ILE D 1 119 ? 184.74800 142.90600 160.33500 1.000 13.19000 119 ILE D C 1
ATOM 10430 O O . ILE D 1 119 ? 183.87400 142.22500 159.78100 1.000 13.19000 119 ILE D O 1
ATOM 10435 N N . PRO D 1 120 ? 184.40600 143.81600 161.23700 1.000 13.75000 120 PRO D N 1
ATOM 10436 C CA . PRO D 1 120 ? 182.99800 144.08300 161.47800 1.000 13.75000 120 PRO D CA 1
ATOM 10437 C C . PRO D 1 120 ? 182.45800 145.09700 160.48800 1.000 13.75000 120 PRO D C 1
ATOM 10438 O O . PRO D 1 120 ? 183.16300 146.04100 160.09600 1.000 13.75000 120 PRO D O 1
ATOM 10442 N N . PRO D 1 121 ? 181.23100 144.90400 160.01800 1.000 12.57000 121 PRO D N 1
ATOM 10443 C CA . PRO D 1 121 ? 180.54600 145.94600 159.25600 1.000 12.57000 121 PRO D CA 1
ATOM 10444 C C . PRO D 1 121 ? 179.69200 146.82200 160.15700 1.000 12.57000 121 PRO D C 1
ATOM 10445 O O . PRO D 1 121 ? 179.22700 146.40600 161.21900 1.000 12.57000 121 PRO D O 1
ATOM 10449 N N . ALA D 1 122 ? 179.48000 148.05900 159.71200 1.000 10.04000 122 ALA D N 1
ATOM 10450 C CA . ALA D 1 122 ? 178.72500 149.00700 160.52000 1.000 10.04000 122 ALA D CA 1
ATOM 10451 C C . ALA D 1 122 ? 178.11500 150.09600 159.65000 1.000 10.04000 122 ALA D C 1
ATOM 10452 O O . ALA D 1 122 ? 178.70000 150.51500 158.64800 1.000 10.04000 122 ALA D O 1
ATOM 10454 N N . ILE D 1 123 ? 176.93600 150.56000 160.06300 1.000 11.66000 123 ILE D N 1
ATOM 10455 C CA . ILE D 1 123 ? 176.37400 151.82000 159.58800 1.000 11.66000 123 ILE D CA 1
ATOM 10456 C C . ILE D 1 123 ? 176.90600 152.94700 160.46300 1.000 11.66000 123 ILE D C 1
ATOM 10457 O O . ILE D 1 123 ? 176.89700 152.85400 161.69600 1.000 11.66000 123 ILE D O 1
ATOM 10462 N N . PHE D 1 124 ? 177.40200 154.00400 159.83100 1.000 10.50000 124 PHE D N 1
ATOM 10463 C CA . PHE D 1 124 ? 177.98600 155.12300 160.55700 1.000 10.50000 124 PHE D CA 1
ATOM 10464 C C . PHE D 1 124 ? 177.31900 156.42400 160.15200 1.000 10.50000 124 PHE D C 1
ATOM 10465 O O . PHE D 1 124 ? 177.13700 156.69000 158.95900 1.000 10.50000 124 PHE D O 1
ATOM 10473 N N . LYS D 1 125 ? 176.96300 157.22200 161.15500 1.000 11.87000 125 LYS D N 1
ATOM 10474 C CA . LYS D 1 125 ? 176.31500 158.51700 160.98800 1.000 11.87000 125 LYS D CA 1
ATOM 10475 C C . LYS D 1 125 ? 177.32700 159.59500 161.36400 1.000 11.87000 125 LYS D C 1
ATOM 10476 O O . LYS D 1 125 ? 177.35800 160.07000 162.49800 1.000 11.87000 125 LYS D O 1
ATOM 10482 N N . SER D 1 126 ? 178.14700 159.98900 160.39900 1.000 13.80000 126 SER D N 1
ATOM 10483 C CA . SER D 1 126 ? 179.08900 161.07000 160.62000 1.000 13.80000 126 SER D CA 1
ATOM 10484 C C . SER D 1 126 ? 178.35800 162.40400 160.67100 1.000 13.80000 126 SER D C 1
ATOM 10485 O O . SER D 1 126 ? 177.21700 162.54000 160.21900 1.000 13.80000 126 SER D O 1
ATOM 10488 N N . SER D 1 127 ? 179.04300 163.40400 161.21200 1.000 15.63000 127 SER D N 1
ATOM 10489 C CA . SER D 1 127 ? 178.47800 164.72200 161.46700 1.000 15.63000 127 SER D CA 1
ATOM 10490 C C . SER D 1 127 ? 179.32300 165.80100 160.81200 1.000 15.63000 127 SER D C 1
ATOM 10491 O O . SER D 1 127 ? 179.75200 166.76200 161.45100 1.000 15.63000 127 SER D O 1
ATOM 10494 N N . CYS D 1 128 ? 179.59800 165.64000 159.52300 1.000 24.37000 128 CYS D N 1
ATOM 10495 C CA . CYS D 1 128 ? 180.40800 166.61000 158.80600 1.000 24.37000 128 CYS D CA 1
ATOM 10496 C C . CYS D 1 128 ? 179.60900 167.87000 158.50100 1.000 24.37000 128 CYS D C 1
ATOM 10497 O O . CYS D 1 128 ? 178.38500 167.83700 158.36600 1.000 24.37000 128 CYS D O 1
ATOM 10500 N N . LYS D 1 129 ? 180.31900 168.99200 158.40600 1.000 29.01000 129 LYS D N 1
ATOM 10501 C CA . LYS D 1 129 ? 179.71900 170.25200 157.99700 1.000 29.01000 129 LYS D CA 1
ATOM 10502 C C . LYS D 1 129 ? 179.82400 170.41000 156.48800 1.000 29.01000 129 LYS D C 1
ATOM 10503 O O . LYS D 1 129 ? 180.77300 169.93700 155.85600 1.000 29.01000 129 LYS D O 1
ATOM 10509 N N . ILE D 1 130 ? 178.81600 171.04700 155.90300 1.000 26.47000 130 ILE D N 1
ATOM 10510 C CA . ILE D 1 130 ? 178.73200 171.20000 154.45800 1.000 26.47000 130 ILE D CA 1
ATOM 10511 C C . ILE D 1 130 ? 178.41300 172.65100 154.12800 1.000 26.47000 130 ILE D C 1
ATOM 10512 O O . ILE D 1 130 ? 177.58400 173.28600 154.78900 1.000 26.47000 130 ILE D O 1
ATOM 10517 N N . ASP D 1 131 ? 179.09800 173.18400 153.12300 1.000 31.94000 131 ASP D N 1
ATOM 10518 C CA . ASP D 1 131 ? 178.86100 174.53600 152.64600 1.000 31.94000 131 ASP D CA 1
ATOM 10519 C C . ASP D 1 131 ? 178.06900 174.51600 151.34600 1.000 31.94000 131 ASP D C 1
ATOM 10520 O O . ASP D 1 131 ? 178.38700 173.77200 150.41400 1.000 31.94000 131 ASP D O 1
ATOM 10525 N N . VAL D 1 132 ? 177.03100 175.34300 151.29100 1.000 30.46000 132 VAL D N 1
ATOM 10526 C CA . VAL D 1 132 ? 176.14700 175.38600 150.13700 1.000 30.46000 132 VAL D CA 1
ATOM 10527 C C . VAL D 1 132 ? 176.25100 176.74700 149.46600 1.000 30.46000 132 VAL D C 1
ATOM 10528 O O . VAL D 1 132 ? 175.27600 177.23200 148.88300 1.000 30.46000 132 VAL D O 1
ATOM 10532 N N . THR D 1 133 ? 177.43500 177.36700 149.52700 1.000 27.49000 133 THR D N 1
ATOM 10533 C CA . THR D 1 133 ? 177.63300 178.65800 148.87600 1.000 27.49000 133 THR D CA 1
ATOM 10534 C C . THR D 1 133 ? 177.56100 178.56700 147.35900 1.000 27.49000 133 THR D C 1
ATOM 10535 O O . THR D 1 133 ? 177.27700 179.57300 146.70700 1.000 27.49000 133 THR D O 1
ATOM 10539 N N . TYR D 1 134 ? 177.79100 177.38900 146.78900 1.000 23.63000 134 TYR D N 1
ATOM 10540 C CA . TYR D 1 134 ? 177.51500 177.10500 145.39100 1.000 23.63000 134 TYR D CA 1
ATOM 10541 C C . TYR D 1 134 ? 176.45000 176.02500 145.36800 1.000 23.63000 134 TYR D C 1
ATOM 10542 O O . TYR D 1 134 ? 176.51500 175.07700 146.15400 1.000 23.63000 134 TYR D O 1
ATOM 10551 N N . PHE D 1 135 ? 175.45900 176.16400 144.49200 1.000 20.82000 135 PHE D N 1
ATOM 10552 C CA . PHE D 1 135 ? 174.42400 175.15100 144.47000 1.000 20.82000 135 PHE D CA 1
ATOM 10553 C C . PHE D 1 135 ? 173.80000 175.11100 143.08400 1.000 20.82000 135 PHE D C 1
ATOM 10554 O O . PHE D 1 135 ? 173.35500 176.15900 142.59300 1.000 20.82000 135 PHE D O 1
ATOM 10562 N N . PRO D 1 136 ? 173.74000 173.94200 142.43400 1.000 19.19000 136 PRO D N 1
ATOM 10563 C CA . PRO D 1 136 ? 174.22200 172.63900 142.88300 1.000 19.19000 136 PRO D CA 1
ATOM 10564 C C . PRO D 1 136 ? 175.60100 172.29500 142.34600 1.000 19.19000 136 PRO D C 1
ATOM 10565 O O . PRO D 1 136 ? 175.91500 171.12000 142.20100 1.000 19.19000 136 PRO D O 1
ATOM 10569 N N . PHE D 1 137 ? 176.40400 173.30400 142.03800 1.000 18.52000 137 PHE D N 1
ATOM 10570 C CA . PHE D 1 137 ? 177.73300 173.08100 141.47200 1.000 18.52000 137 PHE D CA 1
ATOM 10571 C C . PHE D 1 137 ? 178.79700 173.03100 142.56300 1.000 18.52000 137 PHE D C 1
ATOM 10572 O O . PHE D 1 137 ? 179.82100 173.70600 142.48800 1.000 18.52000 137 PHE D O 1
ATOM 10580 N N . ASP D 1 138 ? 178.57500 172.20400 143.58000 1.000 18.33000 138 ASP D N 1
ATOM 10581 C CA . ASP D 1 138 ? 179.36300 172.24400 144.80100 1.000 18.33000 138 ASP D CA 1
ATOM 10582 C C . ASP D 1 138 ? 180.19000 170.98200 145.00500 1.000 18.33000 138 ASP D C 1
ATOM 10583 O O . ASP D 1 138 ? 179.79600 169.88100 144.61400 1.000 18.33000 138 ASP D O 1
ATOM 10588 N N . TYR D 1 139 ? 181.35200 171.17200 145.61700 1.000 16.35000 139 TYR D N 1
ATOM 10589 C CA . TYR D 1 139 ? 182.18000 170.09500 146.13400 1.000 16.35000 139 TYR D CA 1
ATOM 10590 C C . TYR D 1 139 ? 182.03500 170.08100 147.64400 1.000 16.35000 139 TYR D C 1
ATOM 10591 O O . TYR D 1 139 ? 181.87800 171.13500 148.26400 1.000 16.35000 139 TYR D O 1
ATOM 10600 N N . GLN D 1 140 ? 182.08100 168.89600 148.24200 1.000 18.23000 140 GLN D N 1
ATOM 10601 C CA . GLN D 1 140 ? 181.95200 168.78000 149.68700 1.000 18.23000 140 GLN D CA 1
ATOM 10602 C C . GLN D 1 140 ? 183.01000 167.85500 150.26400 1.000 18.23000 140 GLN D C 1
ATOM 10603 O O . GLN D 1 140 ? 183.36900 166.84000 149.66300 1.000 18.23000 140 GLN D O 1
ATOM 10609 N N . ASN D 1 141 ? 183.49200 168.22300 151.44700 1.000 16.16000 141 ASN D N 1
ATOM 10610 C CA . ASN D 1 141 ? 184.57300 167.54200 152.14500 1.000 16.16000 141 ASN D CA 1
ATOM 10611 C C . ASN D 1 141 ? 184.05300 167.12300 153.51100 1.000 16.16000 141 ASN D C 1
ATOM 10612 O O . ASN D 1 141 ? 183.67300 167.97700 154.31800 1.000 16.16000 141 ASN D O 1
ATOM 10617 N N . CYS D 1 142 ? 184.04200 165.81900 153.77300 1.000 16.50000 142 CYS D N 1
ATOM 10618 C CA . CYS D 1 142 ? 183.54600 165.29100 155.03800 1.000 16.50000 142 CYS D CA 1
ATOM 10619 C C . CYS D 1 142 ? 184.55400 164.32900 155.64100 1.000 16.50000 142 CYS D C 1
ATOM 10620 O O . CYS D 1 142 ? 185.07200 163.45500 154.94400 1.000 16.50000 142 CYS D O 1
ATOM 10623 N N . THR D 1 143 ? 184.81600 164.47100 156.93600 1.000 13.17000 143 THR D N 1
ATOM 10624 C CA . THR D 1 143 ? 185.84600 163.69600 157.60600 1.000 13.17000 143 THR D CA 1
ATOM 10625 C C . THR D 1 143 ? 185.23100 162.68700 158.56700 1.000 13.17000 143 THR D C 1
ATOM 10626 O O . THR D 1 143 ? 184.13200 162.88700 159.08900 1.000 13.17000 143 THR D O 1
ATOM 10630 N N . MET D 1 144 ? 185.96200 161.59700 158.79400 1.000 13.13000 144 MET D N 1
ATOM 10631 C CA . MET D 1 144 ? 185.62100 160.59500 159.79300 1.000 13.13000 144 MET D CA 1
ATOM 10632 C C . MET D 1 144 ? 186.84900 160.36700 160.65400 1.000 13.13000 144 MET D C 1
ATOM 10633 O O . MET D 1 144 ? 187.95000 160.19400 160.12600 1.000 13.13000 144 MET D O 1
ATOM 10638 N N . LYS D 1 145 ? 186.66700 160.36300 161.97000 1.000 9.50000 145 LYS D N 1
ATOM 10639 C CA . LYS D 1 145 ? 187.77500 160.37300 162.92100 1.000 9.50000 145 LYS D CA 1
ATOM 10640 C C . LYS D 1 145 ? 187.74400 159.08600 163.74200 1.000 9.50000 145 LYS D C 1
ATOM 10641 O O . LYS D 1 145 ? 187.14300 159.03500 164.81500 1.000 9.50000 145 LYS D O 1
ATOM 10647 N N . PHE D 1 146 ? 188.39000 158.04400 163.23200 1.000 3.82000 146 PHE D N 1
ATOM 10648 C CA . PHE D 1 146 ? 188.48800 156.77400 163.92900 1.000 3.82000 146 PHE D CA 1
ATOM 10649 C C . PHE D 1 146 ? 189.63700 156.82000 164.92400 1.000 3.82000 146 PHE D C 1
ATOM 10650 O O . PHE D 1 146 ? 190.63200 157.51400 164.71800 1.000 3.82000 146 PHE D O 1
ATOM 10658 N N . GLY D 1 147 ? 189.49800 156.08100 166.01600 1.000 10.64000 147 GLY D N 1
ATOM 10659 C CA . GLY D 1 147 ? 190.56900 156.05700 166.99000 1.000 10.64000 147 GLY D CA 1
ATOM 10660 C C . GLY D 1 147 ? 190.24800 155.29700 168.25700 1.000 10.64000 147 GLY D C 1
ATOM 10661 O O . GLY D 1 147 ? 189.07800 155.07200 168.57000 1.000 10.64000 147 GLY D O 1
ATOM 10662 N N . SER D 1 148 ? 191.27800 154.89900 168.99600 1.000 10.97000 148 SER D N 1
ATOM 10663 C CA . SER D 1 148 ? 191.06400 154.18200 170.24100 1.000 10.97000 148 SER D CA 1
ATOM 10664 C C . SER D 1 148 ? 190.59800 155.14600 171.32300 1.000 10.97000 148 SER D C 1
ATOM 10665 O O . SER D 1 148 ? 190.93200 156.33200 171.31900 1.000 10.97000 148 SER D O 1
ATOM 10668 N N . TRP D 1 149 ? 189.82000 154.62500 172.26700 1.000 11.80000 149 TRP D N 1
ATOM 10669 C CA . TRP D 1 149 ? 189.16600 155.48700 173.24100 1.000 11.80000 149 TRP D CA 1
ATOM 10670 C C . TRP D 1 149 ? 189.89600 155.58000 174.57300 1.000 11.80000 149 TRP D C 1
ATOM 10671 O O . TRP D 1 149 ? 189.97200 156.66900 175.14000 1.000 11.80000 149 TRP D O 1
ATOM 10682 N N . SER D 1 150 ? 190.44400 154.48800 175.10300 1.000 9.66000 150 SER D N 1
ATOM 10683 C CA . SER D 1 150 ? 191.01400 154.52600 176.44200 1.000 9.66000 150 SER D CA 1
ATOM 10684 C C . SER D 1 150 ? 192.51200 154.28500 176.51100 1.000 9.66000 150 SER D C 1
ATOM 10685 O O . SER D 1 150 ? 193.12600 154.65000 177.51800 1.000 9.66000 150 SER D O 1
ATOM 10688 N N . TYR D 1 151 ? 193.12300 153.69800 175.49100 1.000 9.84000 151 TYR D N 1
ATOM 10689 C CA . TYR D 1 151 ? 194.51700 153.29400 175.57500 1.000 9.84000 151 TYR D CA 1
ATOM 10690 C C . TYR D 1 151 ? 195.42400 154.35000 174.96100 1.000 9.84000 151 TYR D C 1
ATOM 10691 O O . TYR D 1 151 ? 195.05400 155.01600 173.99300 1.000 9.84000 151 TYR D O 1
ATOM 10700 N N . ASP D 1 152 ? 196.62800 154.47200 175.51400 1.000 17.17000 152 ASP D N 1
ATOM 10701 C CA . ASP D 1 152 ? 197.56500 155.53000 175.17400 1.000 17.17000 152 ASP D CA 1
ATOM 10702 C C . ASP D 1 152 ? 198.19000 155.30100 173.80400 1.000 17.17000 152 ASP D C 1
ATOM 10703 O O . ASP D 1 152 ? 197.86500 154.35900 173.08100 1.000 17.17000 152 ASP D O 1
ATOM 10708 N N . LYS D 1 153 ? 199.12700 156.18400 173.45400 1.000 12.16000 153 LYS D N 1
ATOM 10709 C CA . LYS D 1 153 ? 199.99700 155.93400 172.31200 1.000 12.16000 153 LYS D CA 1
ATOM 10710 C C . LYS D 1 153 ? 201.05300 154.90200 172.66600 1.000 12.16000 153 LYS D C 1
ATOM 10711 O O . LYS D 1 153 ? 201.61000 154.24900 171.77900 1.000 12.16000 1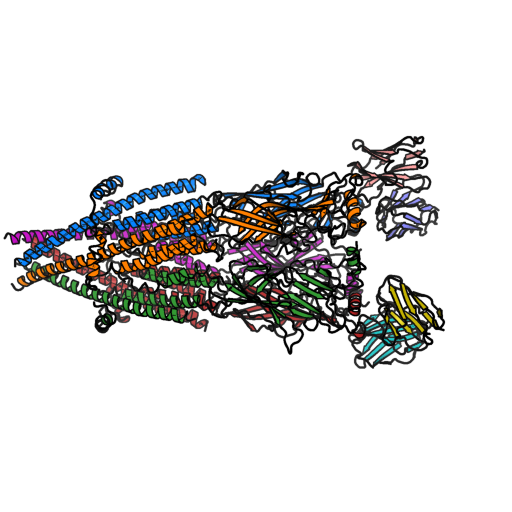53 LYS D O 1
ATOM 10717 N N . ALA D 1 154 ? 201.31900 154.72500 173.95500 1.000 10.49000 154 ALA D N 1
ATOM 10718 C CA . ALA D 1 154 ? 202.29500 153.76700 174.44100 1.000 10.49000 154 ALA D CA 1
ATOM 10719 C C . ALA D 1 154 ? 201.68900 152.41200 174.76600 1.000 10.49000 154 ALA D C 1
ATOM 10720 O O . ALA D 1 154 ? 202.38100 151.56700 175.33800 1.000 10.49000 154 ALA D O 1
ATOM 10722 N N . LYS D 1 155 ? 200.41300 152.19000 174.45400 1.000 11.57000 155 LYS D N 1
ATOM 10723 C CA . LYS D 1 155 ? 199.81100 150.88200 174.68500 1.000 11.57000 155 LYS D CA 1
ATOM 10724 C C . LYS D 1 155 ? 199.09100 150.36000 173.44900 1.000 11.57000 155 LYS D C 1
ATOM 10725 O O . LYS D 1 155 ? 199.02300 149.14700 173.24200 1.000 11.57000 155 LYS D O 1
ATOM 10731 N N . ILE D 1 156 ? 198.54200 151.25300 172.63000 1.000 7.66000 156 ILE D N 1
ATOM 10732 C CA . ILE D 1 156 ? 197.98700 150.89600 171.32900 1.000 7.66000 156 ILE D CA 1
ATOM 10733 C C . ILE D 1 156 ? 198.50100 151.88800 170.29800 1.000 7.66000 156 ILE D C 1
ATOM 10734 O O . ILE D 1 156 ? 198.30100 153.09800 170.44300 1.000 7.66000 156 ILE D O 1
ATOM 10739 N N . ASP D 1 157 ? 199.15800 151.37700 169.25900 1.000 10.32000 157 ASP D N 1
ATOM 10740 C CA . ASP D 1 157 ? 199.72500 152.19400 168.19300 1.000 10.32000 157 ASP D CA 1
ATOM 10741 C C . ASP D 1 157 ? 199.03500 151.80500 166.89300 1.000 10.32000 157 ASP D C 1
ATOM 10742 O O . ASP D 1 157 ? 199.22600 150.69200 166.39800 1.000 10.32000 157 ASP D O 1
ATOM 10747 N N . LEU D 1 158 ? 198.23200 152.71100 166.34400 1.000 8.83000 158 LEU D N 1
ATOM 10748 C CA . LEU D 1 158 ? 197.52800 152.43900 165.10000 1.000 8.83000 158 LEU D CA 1
ATOM 10749 C C . LEU D 1 158 ? 198.44900 152.63800 163.90600 1.000 8.83000 158 LEU D C 1
ATOM 10750 O O . LEU D 1 158 ? 199.32000 153.50900 163.91600 1.000 8.83000 158 LEU D O 1
ATOM 10755 N N . VAL D 1 159 ? 198.27100 151.80300 162.88500 1.000 7.99000 159 VAL D N 1
ATOM 10756 C CA . VAL D 1 159 ? 199.03500 151.86500 161.64300 1.000 7.99000 159 VAL D CA 1
ATOM 10757 C C . VAL D 1 159 ? 198.05700 151.66900 160.49500 1.000 7.99000 159 VAL D C 1
ATOM 10758 O O . VAL D 1 159 ? 197.28600 150.70700 160.50000 1.000 7.99000 159 VAL D O 1
ATOM 10762 N N . LEU D 1 160 ? 198.07300 152.57300 159.52000 1.000 9.80000 160 LEU D N 1
ATOM 10763 C CA . LEU D 1 160 ? 197.25900 152.35800 158.33200 1.000 9.80000 160 LEU D CA 1
ATOM 10764 C C . LEU D 1 160 ? 197.89100 151.29400 157.44800 1.000 9.80000 160 LEU D C 1
ATOM 10765 O O . LEU D 1 160 ? 199.11300 151.23900 157.29400 1.000 9.80000 160 LEU D O 1
ATOM 10770 N N . ILE D 1 161 ? 197.05200 150.45200 156.85300 1.000 9.85000 161 ILE D N 1
ATOM 10771 C CA . ILE D 1 161 ? 197.54300 149.52400 155.84200 1.000 9.85000 161 ILE D CA 1
ATOM 10772 C C . ILE D 1 161 ? 197.81400 150.25900 154.53700 1.000 9.85000 161 ILE D C 1
ATOM 10773 O O . ILE D 1 161 ? 198.94800 150.29400 154.04600 1.000 9.85000 161 ILE D O 1
ATOM 10778 N N . GLY D 1 162 ? 196.78100 150.86800 153.96500 1.000 11.41000 162 GLY D N 1
ATOM 10779 C CA . GLY D 1 162 ? 196.92400 151.64900 152.76000 1.000 11.41000 162 GLY D CA 1
ATOM 10780 C C . GLY D 1 162 ? 197.00200 153.13500 153.06000 1.000 11.41000 162 GLY D C 1
ATOM 10781 O O . GLY D 1 162 ? 196.88500 153.57500 154.19700 1.000 11.41000 162 GLY D O 1
ATOM 10782 N N . SER D 1 163 ? 197.21200 153.91000 152.00500 1.000 14.13000 163 SER D N 1
ATOM 10783 C CA . SER D 1 163 ? 197.24300 155.35900 152.12000 1.000 14.13000 163 SER D CA 1
ATOM 10784 C C . SER D 1 163 ? 195.89600 156.00000 151.82700 1.000 14.13000 163 SER D C 1
ATOM 10785 O O . SER D 1 163 ? 195.78100 157.22600 151.89500 1.000 14.13000 163 SER D O 1
ATOM 10788 N N . SER D 1 164 ? 194.88100 155.20400 151.50400 1.000 13.20000 164 SER D N 1
ATOM 10789 C CA . SER D 1 164 ? 193.56900 155.71000 151.13900 1.000 13.20000 164 SER D CA 1
ATOM 10790 C C . SER D 1 164 ? 192.52300 154.76000 151.70500 1.000 13.20000 164 SER D C 1
ATOM 10791 O O . SER D 1 164 ? 192.81700 153.91300 152.55200 1.000 13.20000 164 SER D O 1
ATOM 10794 N N . MET D 1 165 ? 191.29300 154.90100 151.23000 1.000 14.61000 165 MET D N 1
ATOM 10795 C CA . MET D 1 165 ? 190.18700 154.05100 151.63800 1.000 14.61000 165 MET D CA 1
ATOM 10796 C C . MET D 1 165 ? 189.81300 153.13300 150.48300 1.000 14.61000 165 MET D C 1
ATOM 10797 O O . MET D 1 165 ? 189.76200 153.57300 149.33200 1.000 14.61000 165 MET D O 1
ATOM 10802 N N . ASN D 1 166 ? 189.57300 151.85600 150.78200 1.000 15.65000 166 ASN D N 1
ATOM 10803 C CA . ASN D 1 166 ? 189.27200 150.87600 149.73700 1.000 15.65000 166 ASN D CA 1
ATOM 10804 C C . ASN D 1 166 ? 187.88400 151.12400 149.17200 1.000 15.65000 166 ASN D C 1
ATOM 10805 O O . ASN D 1 166 ? 186.87400 150.76100 149.77400 1.000 15.65000 166 ASN D O 1
ATOM 10810 N N . LEU D 1 167 ? 187.83800 151.74600 147.99800 1.000 20.47000 167 LEU D N 1
ATOM 10811 C CA . LEU D 1 167 ? 186.63000 151.81800 147.19100 1.000 20.47000 167 LEU D CA 1
ATOM 10812 C C . LEU D 1 167 ? 186.60500 150.71900 146.14000 1.000 20.47000 167 LEU D C 1
ATOM 10813 O O . LEU D 1 167 ? 186.04100 150.89900 145.05700 1.000 20.47000 167 LEU D O 1
ATOM 10818 N N . LYS D 1 168 ? 187.22300 149.58000 146.44500 1.000 26.91000 168 LYS D N 1
ATOM 10819 C CA . LYS D 1 168 ? 187.41000 148.53000 145.45400 1.000 26.91000 168 LYS D CA 1
ATOM 10820 C C . LYS D 1 168 ? 186.12900 147.73800 145.23400 1.000 26.91000 168 LYS D C 1
ATOM 10821 O O . LYS D 1 168 ? 185.84900 147.30900 144.10900 1.000 26.91000 168 LYS D O 1
ATOM 10827 N N . ASP D 1 169 ? 185.33700 147.54500 146.28500 1.000 25.49000 169 ASP D N 1
ATOM 10828 C CA . ASP D 1 169 ? 184.04200 146.87900 146.19500 1.000 25.49000 169 ASP D CA 1
ATOM 10829 C C . ASP D 1 169 ? 182.90300 147.86500 146.43200 1.000 25.49000 169 ASP D C 1
ATOM 10830 O O . ASP D 1 169 ? 181.90900 147.55500 147.08900 1.000 25.49000 169 ASP D O 1
ATOM 10835 N N . TYR D 1 170 ? 183.04400 149.06400 145.87700 1.000 19.59000 170 TYR D N 1
ATOM 10836 C CA . TYR D 1 170 ? 182.13800 150.17500 146.13400 1.000 19.59000 170 TYR D CA 1
ATOM 10837 C C . TYR D 1 170 ? 180.96200 150.14500 145.16500 1.000 19.59000 170 TYR D C 1
ATOM 10838 O O . TYR D 1 170 ? 181.15200 150.18300 143.94600 1.000 19.59000 170 TYR D O 1
ATOM 10847 N N . TRP D 1 171 ? 179.75500 150.07000 145.71500 1.000 22.42000 171 TRP D N 1
ATOM 10848 C CA . TRP D 1 171 ? 178.53600 150.27200 144.94300 1.000 22.42000 171 TRP D CA 1
ATOM 10849 C C . TRP D 1 171 ? 178.42300 151.73800 144.54700 1.000 22.42000 171 TRP D C 1
ATOM 10850 O O . TRP D 1 171 ? 178.49900 152.62200 145.40300 1.000 22.42000 171 TRP D O 1
ATOM 10861 N N . GLU D 1 172 ? 178.28400 151.98200 143.24100 1.000 27.23000 172 GLU D N 1
ATOM 10862 C CA . GLU D 1 172 ? 178.17100 153.36300 142.70100 1.000 27.23000 172 GLU D CA 1
ATOM 10863 C C . GLU D 1 172 ? 176.90700 154.01500 143.26600 1.000 27.23000 172 GLU D C 1
ATOM 10864 O O . GLU D 1 172 ? 175.99000 153.27400 143.65700 1.000 27.23000 172 GLU D O 1
ATOM 10870 N N . SER D 1 173 ? 176.87100 155.34900 143.30100 1.000 26.41000 173 SER D N 1
ATOM 10871 C CA . SER D 1 173 ? 175.71900 156.07500 143.82700 1.000 26.41000 173 SER D CA 1
ATOM 10872 C C . SER D 1 173 ? 174.79700 156.57700 142.71900 1.000 26.41000 173 SER D C 1
ATOM 10873 O O . SER D 1 173 ? 173.62200 156.20200 142.66300 1.000 26.41000 173 SER D O 1
ATOM 10876 N N . GLY D 1 174 ? 175.31600 157.42200 141.83400 1.000 25.74000 174 GLY D N 1
ATOM 10877 C CA . GLY D 1 174 ? 174.51200 158.05600 140.81300 1.000 25.74000 174 GLY D CA 1
ATOM 10878 C C . GLY D 1 174 ? 174.12400 159.48500 141.11700 1.000 25.74000 174 GLY D C 1
ATOM 10879 O O . GLY D 1 174 ? 173.57800 160.16000 140.23800 1.000 25.74000 174 GLY D O 1
ATOM 10880 N N . GLU D 1 175 ? 174.37700 159.95900 142.33300 1.000 22.63000 175 GLU D N 1
ATOM 10881 C CA . GLU D 1 175 ? 174.15400 161.34900 142.70600 1.000 22.63000 175 GLU D CA 1
ATOM 10882 C C . GLU D 1 175 ? 175.44000 162.04900 143.10100 1.000 22.63000 175 GLU D C 1
ATOM 10883 O O . GLU D 1 175 ? 175.70700 163.15800 142.62900 1.000 22.63000 175 GLU D O 1
ATOM 10889 N N . TRP D 1 176 ? 176.24500 161.42600 143.95000 1.000 17.51000 176 TRP D N 1
ATOM 10890 C CA . TRP D 1 176 ? 177.52500 161.96400 144.37500 1.000 17.51000 176 TRP D CA 1
ATOM 10891 C C . TRP D 1 176 ? 178.64400 161.13000 143.77000 1.000 17.51000 176 TRP D C 1
ATOM 10892 O O . TRP D 1 176 ? 178.51800 159.91000 143.63900 1.000 17.51000 176 TRP D O 1
ATOM 10903 N N . ALA D 1 177 ? 179.73100 161.78800 143.39400 1.000 14.11000 177 ALA D N 1
ATOM 10904 C CA . ALA D 1 177 ? 180.88600 161.12900 142.80500 1.000 14.11000 177 ALA D CA 1
ATOM 10905 C C . ALA D 1 177 ? 182.10500 161.40900 143.66700 1.000 14.11000 177 ALA D C 1
ATOM 10906 O O . ALA D 1 177 ? 182.41200 162.57100 143.94900 1.000 14.11000 177 ALA D O 1
ATOM 10908 N N . ILE D 1 178 ? 182.78700 160.34700 144.08800 1.000 13.34000 178 ILE D N 1
ATOM 10909 C CA . ILE D 1 178 ? 183.93600 160.45300 144.98000 1.000 13.34000 178 ILE D CA 1
ATOM 10910 C C . ILE D 1 178 ? 185.17800 160.71700 144.14500 1.000 13.34000 178 ILE D C 1
ATOM 10911 O O . ILE D 1 178 ? 185.54900 159.89600 143.30100 1.000 13.34000 178 ILE D O 1
ATOM 10916 N N . ILE D 1 179 ? 185.83100 161.85300 144.38000 1.000 12.65000 179 ILE D N 1
ATOM 10917 C CA . ILE D 1 179 ? 187.05900 162.15300 143.65600 1.000 12.65000 179 ILE D CA 1
ATOM 10918 C C . ILE D 1 179 ? 188.24900 161.46600 144.31000 1.000 12.65000 179 ILE D C 1
ATOM 10919 O O . ILE D 1 179 ? 189.00400 160.74100 143.65400 1.000 12.65000 179 ILE D O 1
ATOM 10924 N N . LYS D 1 180 ? 188.42800 161.67100 145.61300 1.000 12.19000 180 LYS D N 1
ATOM 10925 C CA . LYS D 1 180 ? 189.53800 161.07500 146.33900 1.000 12.19000 180 LYS D CA 1
ATOM 10926 C C . LYS D 1 180 ? 189.12600 160.87200 147.78800 1.000 12.19000 180 LYS D C 1
ATOM 10927 O O . LYS D 1 180 ? 188.18600 161.50100 148.27700 1.000 12.19000 180 LYS D O 1
ATOM 10933 N N . ALA D 1 181 ? 189.84200 159.98600 148.47400 1.000 10.56000 181 ALA D N 1
ATOM 10934 C CA . ALA D 1 181 ? 189.53800 159.65000 149.86600 1.000 10.56000 181 ALA D CA 1
ATOM 10935 C C . ALA D 1 181 ? 190.81900 159.27400 150.59300 1.000 10.56000 181 ALA D C 1
ATOM 10936 O O . ALA D 1 181 ? 191.12700 158.09200 150.77400 1.000 10.56000 181 ALA D O 1
ATOM 10938 N N . PRO D 1 182 ? 191.59200 160.26000 151.03700 1.000 10.90000 182 PRO D N 1
ATOM 10939 C CA . PRO D 1 182 ? 192.84800 159.96100 151.72700 1.000 10.90000 182 PRO D CA 1
ATOM 10940 C C . PRO D 1 182 ? 192.60300 159.48700 153.15300 1.000 10.90000 182 PRO D C 1
ATOM 10941 O O . PRO D 1 182 ? 191.48400 159.49500 153.66000 1.000 10.90000 182 PRO D O 1
ATOM 10945 N N . GLY D 1 183 ? 193.68800 159.06400 153.79600 1.000 12.38000 183 GLY D N 1
ATOM 10946 C CA . GLY D 1 183 ? 193.64300 158.61800 155.17500 1.000 12.38000 183 GLY D CA 1
ATOM 10947 C C . GLY D 1 183 ? 194.92200 158.95700 155.90700 1.000 12.38000 183 GLY D C 1
ATOM 10948 O O . GLY D 1 183 ? 196.00700 158.57500 155.46400 1.000 12.38000 183 GLY D O 1
ATOM 10949 N N . TYR D 1 184 ? 194.81900 159.66700 157.02500 1.000 17.93000 184 TYR D N 1
ATOM 10950 C CA . TYR D 1 184 ? 195.97000 160.24200 157.70200 1.000 17.93000 184 TYR D CA 1
ATOM 10951 C C . TYR D 1 184 ? 196.02300 159.76300 159.14600 1.000 17.93000 184 TYR D C 1
ATOM 10952 O O . TYR D 1 184 ? 195.01300 159.37300 159.72600 1.000 17.93000 184 TYR D O 1
ATOM 10961 N N . LYS D 1 185 ? 197.21800 159.79800 159.72800 1.000 17.26000 185 LYS D N 1
ATOM 10962 C CA . LYS D 1 185 ? 197.44200 159.40100 161.11200 1.000 17.26000 185 LYS D CA 1
ATOM 10963 C C . LYS D 1 185 ? 197.93300 160.58700 161.93000 1.000 17.26000 185 LYS D C 1
ATOM 10964 O O . LYS D 1 185 ? 198.86200 161.28600 161.52000 1.000 17.26000 185 LYS D O 1
ATOM 10970 N N . HIS D 1 186 ? 197.32300 160.80600 163.09400 1.000 20.29000 186 HIS D N 1
ATOM 10971 C CA . HIS D 1 186 ? 197.70100 161.90600 163.96800 1.000 20.29000 186 HIS D CA 1
ATOM 10972 C C . HIS D 1 186 ? 197.94400 161.40100 165.38200 1.000 20.29000 186 HIS D C 1
ATOM 10973 O O . HIS D 1 186 ? 197.42300 160.36200 165.79300 1.000 20.29000 186 HIS D O 1
ATOM 10980 N N . ASP D 1 187 ? 198.73600 162.17100 166.12600 1.000 22.47000 187 ASP D N 1
ATOM 10981 C CA . ASP D 1 187 ? 199.00300 161.92700 167.54200 1.000 22.47000 187 ASP D CA 1
ATOM 10982 C C . ASP D 1 187 ? 198.64100 163.21000 168.28100 1.000 22.47000 187 ASP D C 1
ATOM 10983 O O . ASP D 1 187 ? 199.42400 164.16300 168.29100 1.000 22.47000 187 ASP D O 1
ATOM 10988 N N . ILE D 1 188 ? 197.46400 163.24400 168.90000 1.000 20.45000 188 ILE D N 1
ATOM 10989 C CA . ILE D 1 188 ? 196.95600 164.46600 169.50300 1.000 20.45000 188 ILE D CA 1
ATOM 10990 C C . ILE D 1 188 ? 196.83300 164.28200 171.00800 1.000 20.45000 188 ILE D C 1
ATOM 10991 O O . ILE D 1 188 ? 196.77400 163.16600 171.52400 1.000 20.45000 188 ILE D O 1
ATOM 10996 N N . LYS D 1 189 ? 196.79800 165.40800 171.71200 1.000 24.91000 189 LYS D N 1
ATOM 10997 C CA . LYS D 1 189 ? 196.80600 165.43400 173.16600 1.000 24.91000 189 LYS D CA 1
ATOM 10998 C C . LYS D 1 189 ? 195.62600 166.26700 173.63800 1.000 24.91000 189 LYS D C 1
ATOM 10999 O O . LYS D 1 189 ? 195.48300 167.42600 173.23900 1.000 24.91000 189 LYS D O 1
ATOM 11005 N N . TYR D 1 190 ? 194.79100 165.67900 174.48600 1.000 24.42000 190 TYR D N 1
ATOM 11006 C CA . TYR D 1 190 ? 193.57800 166.32100 174.96400 1.000 24.42000 190 TYR D CA 1
ATOM 11007 C C . TYR D 1 190 ? 193.83400 167.05900 176.26900 1.000 24.42000 190 TYR D C 1
ATOM 11008 O O . TYR D 1 190 ? 194.84100 166.84500 176.94400 1.000 24.42000 190 TYR D O 1
ATOM 11017 N N . ASN D 1 191 ? 192.90000 167.94100 176.62100 1.000 33.47000 191 ASN D N 1
ATOM 11018 C CA . ASN D 1 191 ? 193.04400 168.73300 177.83500 1.000 33.47000 191 ASN D CA 1
ATOM 11019 C C . ASN D 1 191 ? 192.44300 168.06900 179.06400 1.000 33.47000 191 ASN D C 1
ATOM 11020 O O . ASN D 1 191 ? 192.56100 168.62300 180.16200 1.000 33.47000 191 ASN D O 1
ATOM 11025 N N . CYS D 1 192 ? 191.80600 166.90700 178.91500 1.000 37.63000 192 CYS D N 1
ATOM 11026 C CA . CYS D 1 192 ? 191.47500 166.09900 180.08400 1.000 37.63000 192 CYS D CA 1
ATOM 11027 C C . CYS D 1 192 ? 192.73600 165.54700 180.72200 1.000 37.63000 192 CYS D C 1
ATOM 11028 O O . CYS D 1 192 ? 192.90500 165.58700 181.94600 1.000 37.63000 192 CYS D O 1
ATOM 11031 N N . CYS D 1 193 ? 193.62700 165.01900 179.89200 1.000 43.88000 193 CYS D N 1
ATOM 11032 C CA . CYS D 1 193 ? 194.53800 163.96100 180.27800 1.000 43.88000 193 CYS D CA 1
ATOM 11033 C C . CYS D 1 193 ? 195.94900 164.34400 179.85700 1.000 43.88000 193 CYS D C 1
ATOM 11034 O O . CYS D 1 193 ? 196.14100 165.14500 178.94000 1.000 43.88000 193 CYS D O 1
ATOM 11037 N N . GLU D 1 194 ? 196.93700 163.76300 180.52800 1.000 53.95000 194 GLU D N 1
ATOM 11038 C CA . GLU D 1 194 ? 198.32100 164.19300 180.37800 1.000 53.95000 194 GLU D CA 1
ATOM 11039 C C . GLU D 1 194 ? 199.08700 163.43000 179.30300 1.000 53.95000 194 GLU D C 1
ATOM 11040 O O . GLU D 1 194 ? 200.29500 163.64600 179.15700 1.000 53.95000 194 GLU D O 1
ATOM 11046 N N . GLU D 1 195 ? 198.43100 162.55400 178.54800 1.000 35.05000 195 GLU D N 1
ATOM 11047 C CA . GLU D 1 195 ? 199.13100 161.61400 177.68600 1.000 35.05000 195 GLU D CA 1
ATOM 11048 C C . GLU D 1 195 ? 198.60500 161.67800 176.26000 1.000 35.05000 195 GLU D C 1
ATOM 11049 O O . GLU D 1 195 ? 197.46500 162.07800 176.01600 1.000 35.05000 195 GLU D O 1
ATOM 11055 N N . ILE D 1 196 ? 199.45900 161.27600 175.32200 1.000 19.60000 196 ILE D N 1
ATOM 11056 C CA . ILE D 1 196 ? 199.20400 161.42700 173.89500 1.000 19.60000 196 ILE D CA 1
ATOM 11057 C C . ILE D 1 196 ? 198.37300 160.25400 173.39800 1.000 19.60000 196 ILE D C 1
ATOM 11058 O O . ILE D 1 196 ? 198.64000 159.09900 173.74300 1.000 19.60000 196 ILE D O 1
ATOM 11063 N N . TYR D 1 197 ? 197.35900 160.54200 172.57900 1.000 16.93000 197 TYR D N 1
ATOM 11064 C CA . TYR D 1 197 ? 196.49600 159.53500 171.99100 1.000 16.93000 197 TYR D CA 1
ATOM 11065 C C . TYR D 1 197 ? 196.54300 159.60000 170.46900 1.000 16.93000 197 TYR D C 1
ATOM 11066 O O . TYR D 1 197 ? 196.47300 160.69300 169.89700 1.000 16.93000 197 TYR D O 1
ATOM 11075 N N . PRO D 1 198 ? 196.66700 158.46500 169.78700 1.000 12.95000 198 PRO D N 1
ATOM 11076 C CA . PRO D 1 198 ? 196.66900 158.46700 168.32500 1.000 12.95000 198 PRO D CA 1
ATOM 11077 C C . PRO D 1 198 ? 195.27000 158.28500 167.75000 1.000 12.95000 198 PRO D C 1
ATOM 11078 O O . PRO D 1 198 ? 194.35100 157.80600 168.41600 1.000 12.95000 198 PRO D O 1
ATOM 11082 N N . ASP D 1 199 ? 195.13200 158.67200 166.48400 1.000 15.50000 199 ASP D N 1
ATOM 11083 C CA . ASP D 1 199 ? 193.88300 158.48700 165.75200 1.000 15.50000 199 ASP D CA 1
ATOM 11084 C C . ASP D 1 199 ? 194.17100 158.49700 164.25800 1.000 15.50000 199 ASP D C 1
ATOM 11085 O O . ASP D 1 199 ? 195.25600 158.87800 163.81700 1.000 15.50000 199 ASP D O 1
ATOM 11090 N N . ILE D 1 200 ? 193.17700 158.07200 163.48100 1.000 10.92000 200 ILE D N 1
ATOM 11091 C CA . ILE D 1 200 ? 193.26600 157.99700 162.02800 1.000 10.92000 200 ILE D CA 1
ATOM 11092 C C . ILE D 1 200 ? 192.04500 158.69200 161.44300 1.000 10.92000 200 ILE D C 1
ATOM 11093 O O . ILE D 1 200 ? 190.90900 158.36200 161.79600 1.000 10.92000 200 ILE D O 1
ATOM 11098 N N . THR D 1 201 ? 192.27600 159.64100 160.54300 1.000 13.49000 201 THR D N 1
ATOM 11099 C CA . THR D 1 201 ? 191.22000 160.46000 159.96200 1.000 13.49000 201 THR D CA 1
ATOM 11100 C C . THR D 1 201 ? 191.10500 160.17800 158.47000 1.000 13.49000 201 THR D C 1
ATOM 11101 O O . THR D 1 201 ? 192.08200 160.33000 157.73200 1.000 13.49000 201 THR D O 1
ATOM 11105 N N . TYR D 1 202 ? 189.91600 159.77200 158.03200 1.000 8.49000 202 TYR D N 1
ATOM 11106 C CA . TYR D 1 202 ? 189.63100 159.54000 156.62100 1.000 8.49000 202 TYR D CA 1
ATOM 11107 C C . TYR D 1 202 ? 188.78900 160.68600 156.08700 1.000 8.49000 202 TYR D C 1
ATOM 11108 O O . TYR D 1 202 ? 187.68700 160.93200 156.58100 1.000 8.49000 202 TYR D O 1
ATOM 11117 N N . SER D 1 203 ? 189.30200 161.37900 155.08500 1.000 12.15000 203 SER D N 1
ATOM 11118 C CA . SER D 1 203 ? 188.54000 162.42100 154.42400 1.000 12.15000 203 SER D CA 1
ATOM 11119 C C . SER D 1 203 ? 187.80600 161.85300 153.21700 1.000 12.15000 203 SER D C 1
ATOM 11120 O O . SER D 1 203 ? 188.15900 160.80600 152.67700 1.000 12.15000 203 SER D O 1
ATOM 11123 N N . LEU D 1 204 ? 186.76300 162.56200 152.80300 1.000 12.73000 204 LEU D N 1
ATOM 11124 C CA . LEU D 1 204 ? 186.00500 162.22200 151.60800 1.000 12.73000 204 LEU D CA 1
ATOM 11125 C C . LEU D 1 204 ? 185.70000 163.50000 150.85600 1.000 12.73000 204 LEU D C 1
ATOM 11126 O O . LEU D 1 204 ? 185.05700 164.40100 151.40100 1.000 12.73000 204 LEU D O 1
ATOM 11131 N N . TYR D 1 205 ? 186.16300 163.56700 149.61500 1.000 14.38000 205 TYR D N 1
ATOM 11132 C CA . TYR D 1 205 ? 185.98700 164.72200 148.74900 1.000 14.38000 205 TYR D CA 1
ATOM 11133 C C . TYR D 1 205 ? 185.05500 164.27900 147.63200 1.000 14.38000 205 TYR D C 1
ATOM 11134 O O . TYR D 1 205 ? 185.44200 163.47600 146.77800 1.000 14.38000 205 TYR D O 1
ATOM 11143 N N . ILE D 1 206 ? 183.81600 164.76100 147.66600 1.000 12.77000 206 ILE D N 1
ATOM 11144 C CA . ILE D 1 206 ? 182.77900 164.31200 146.75200 1.000 12.77000 206 ILE D CA 1
ATOM 11145 C C . ILE D 1 206 ? 182.23100 165.51100 145.99500 1.000 12.77000 206 ILE D C 1
ATOM 11146 O O . ILE D 1 206 ? 182.37700 166.66000 146.41200 1.000 12.77000 206 ILE D O 1
ATOM 11151 N N . ARG D 1 207 ? 181.60800 165.23100 144.85400 1.000 16.58000 207 ARG D N 1
ATOM 11152 C CA . ARG D 1 207 ? 180.95100 166.26700 144.07300 1.000 16.58000 207 ARG D CA 1
ATOM 11153 C C . ARG D 1 207 ? 179.55300 165.82100 143.68700 1.000 16.58000 207 ARG D C 1
ATOM 11154 O O . ARG D 1 207 ? 179.31000 164.63500 143.45600 1.000 16.58000 207 ARG D O 1
ATOM 11162 N N . ARG D 1 208 ? 178.62600 166.77300 143.64900 1.000 18.42000 208 ARG D N 1
ATOM 11163 C CA . ARG D 1 208 ? 177.27000 166.49700 143.19900 1.000 18.42000 208 ARG D CA 1
ATOM 11164 C C . ARG D 1 208 ? 177.23800 166.59100 141.68400 1.000 18.42000 208 ARG D C 1
ATOM 11165 O O . ARG D 1 208 ? 177.82300 167.51000 141.10900 1.000 18.42000 208 ARG D O 1
ATOM 11173 N N . LEU D 1 209 ? 176.58700 165.62500 141.04300 1.000 21.54000 209 LEU D N 1
ATOM 11174 C CA . LEU D 1 209 ? 176.35800 165.65600 139.60700 1.000 21.54000 209 LEU D CA 1
ATOM 11175 C C . LEU D 1 209 ? 175.19800 166.60900 139.34000 1.000 21.54000 209 LEU D C 1
ATOM 11176 O O . LEU D 1 209 ? 174.03800 166.25400 139.58800 1.000 21.54000 209 LEU D O 1
ATOM 11181 N N . PRO D 1 210 ? 175.45800 167.82000 138.83900 1.000 20.60000 210 PRO D N 1
ATOM 11182 C CA . PRO D 1 210 ? 174.50400 168.92700 138.96800 1.000 20.60000 210 PRO D CA 1
ATOM 11183 C C . PRO D 1 210 ? 173.49700 169.01600 137.82600 1.000 20.60000 210 PRO D C 1
ATOM 11184 O O . PRO D 1 210 ? 173.30900 170.07300 137.21900 1.000 20.60000 210 PRO D O 1
ATOM 11188 N N . LEU D 1 211 ? 172.82600 167.90600 137.53000 1.000 22.99000 211 LEU D N 1
ATOM 11189 C CA . LEU D 1 211 ? 171.85000 167.88500 136.45000 1.000 22.99000 211 LEU D CA 1
ATOM 11190 C C . LEU D 1 211 ? 170.41400 167.78200 136.93300 1.000 22.99000 211 LEU D C 1
ATOM 11191 O O . LEU D 1 211 ? 169.52600 168.36100 136.30700 1.000 22.99000 211 LEU D O 1
ATOM 11196 N N . PHE D 1 212 ? 170.16700 167.08200 138.03900 1.000 25.33000 212 PHE D N 1
ATOM 11197 C CA . PHE D 1 212 ? 168.80500 166.97600 138.54800 1.000 25.33000 212 PHE D CA 1
ATOM 11198 C C . PHE D 1 212 ? 168.29600 168.30200 139.09300 1.000 25.33000 212 PHE D C 1
ATOM 11199 O O . PHE D 1 212 ? 167.11100 168.61200 138.94800 1.000 25.33000 212 PHE D O 1
ATOM 11207 N N . TYR D 1 213 ? 169.16100 169.09600 139.71300 1.000 25.13000 213 TYR D N 1
ATOM 11208 C CA . TYR D 1 213 ? 168.72000 170.36600 140.26500 1.000 25.13000 213 TYR D CA 1
ATOM 11209 C C . TYR D 1 213 ? 168.77400 171.50800 139.26600 1.000 25.13000 213 TYR D C 1
ATOM 11210 O O . TYR D 1 213 ? 168.16100 172.55000 139.51500 1.000 25.13000 213 TYR D O 1
ATOM 11219 N N . THR D 1 214 ? 169.48300 171.35000 138.14800 1.000 24.47000 214 THR D N 1
ATOM 11220 C CA . THR D 1 214 ? 169.46200 172.39700 137.13500 1.000 24.47000 214 THR D CA 1
ATOM 11221 C C . THR D 1 214 ? 168.29000 172.25800 136.17500 1.000 24.47000 214 THR D C 1
ATOM 11222 O O . THR D 1 214 ? 168.07200 173.15600 135.36100 1.000 24.47000 214 THR D O 1
ATOM 11226 N N . ILE D 1 215 ? 167.52700 171.16700 136.26000 1.000 23.57000 215 ILE D N 1
ATOM 11227 C CA . ILE D 1 215 ? 166.33600 170.98900 135.43800 1.000 23.57000 215 ILE D CA 1
ATOM 11228 C C . ILE D 1 215 ? 165.06100 171.21800 136.24400 1.000 23.57000 215 ILE D C 1
ATOM 11229 O O . ILE D 1 215 ? 163.97600 171.34300 135.65500 1.000 23.57000 215 ILE D O 1
ATOM 11234 N N . ASN D 1 216 ? 165.16100 171.31600 137.57000 1.000 24.91000 216 ASN D N 1
ATOM 11235 C CA . ASN D 1 216 ? 164.00100 171.47000 138.42800 1.000 24.91000 216 ASN D CA 1
ATOM 11236 C C . ASN D 1 216 ? 164.02900 172.72100 139.29000 1.000 24.91000 216 ASN D C 1
ATOM 11237 O O . ASN D 1 216 ? 163.00700 173.04400 139.90200 1.000 24.91000 216 ASN D O 1
ATOM 11242 N N . LEU D 1 217 ? 165.16000 173.41800 139.38600 1.000 26.89000 217 LEU D N 1
ATOM 11243 C CA . LEU D 1 217 ? 165.24000 174.56300 140.28700 1.000 26.89000 217 LEU D CA 1
ATOM 11244 C C . LEU D 1 217 ? 165.92500 175.79000 139.69900 1.000 26.89000 217 LEU D C 1
ATOM 11245 O O . LEU D 1 217 ? 165.65200 176.89700 140.17200 1.000 26.89000 217 LEU D O 1
ATOM 11250 N N . ILE D 1 218 ? 166.77600 175.66500 138.68800 1.000 28.97000 218 ILE D N 1
ATOM 11251 C CA . ILE D 1 218 ? 167.46200 176.81500 138.09800 1.000 28.97000 218 ILE D CA 1
ATOM 11252 C C . ILE D 1 218 ? 166.76600 177.30000 136.83100 1.000 28.97000 218 ILE D C 1
ATOM 11253 O O . ILE D 1 218 ? 166.51500 178.49500 136.68100 1.000 28.97000 218 ILE D O 1
ATOM 11258 N N . ILE D 1 219 ? 166.41700 176.38000 135.92300 1.000 28.56000 219 ILE D N 1
ATOM 11259 C CA . ILE D 1 219 ? 165.73600 176.77900 134.68200 1.000 28.56000 219 ILE D CA 1
ATOM 11260 C C . ILE D 1 219 ? 164.34400 177.36400 134.91000 1.000 28.56000 219 ILE D C 1
ATOM 11261 O O . ILE D 1 219 ? 164.02600 178.37700 134.27000 1.000 28.56000 219 ILE D O 1
ATOM 11266 N N . PRO D 1 220 ? 163.48500 176.84800 135.81400 1.000 29.67000 220 PRO D N 1
ATOM 11267 C CA . PRO D 1 220 ? 162.27900 177.63500 136.15100 1.000 29.67000 220 PRO D CA 1
ATOM 11268 C C . PRO D 1 220 ? 162.56200 178.97600 136.81500 1.000 29.67000 220 PRO D C 1
ATOM 11269 O O . PRO D 1 220 ? 161.88900 179.96500 136.49600 1.000 29.67000 220 PRO D O 1
ATOM 11273 N N . CYS D 1 221 ? 163.55500 179.04400 137.70400 1.000 33.92000 221 CYS D N 1
ATOM 11274 C CA . CYS D 1 221 ? 163.88000 180.29800 138.38100 1.000 33.92000 221 CYS D CA 1
ATOM 11275 C C . CYS D 1 221 ? 164.43800 181.33300 137.41200 1.000 33.92000 221 CYS D C 1
ATOM 11276 O O . CYS D 1 221 ? 163.95500 182.47100 137.35700 1.000 33.92000 221 CYS D O 1
ATOM 11279 N N . LEU D 1 222 ? 165.44700 180.94700 136.62900 1.000 34.28000 222 LEU D N 1
ATOM 11280 C CA . LEU D 1 222 ? 166.02300 181.83400 135.62600 1.000 34.28000 222 LEU D CA 1
ATOM 11281 C C . LEU D 1 222 ? 165.04800 182.11300 134.49000 1.000 34.28000 222 LEU D C 1
ATOM 11282 O O . LEU D 1 222 ? 165.19900 183.11700 133.78900 1.000 34.28000 222 LEU D O 1
ATOM 11287 N N . LEU D 1 223 ? 164.04000 181.26100 134.31400 1.000 29.74000 223 LEU D N 1
ATOM 11288 C CA . LEU D 1 223 ? 163.06600 181.44300 133.25000 1.000 29.74000 223 LEU D CA 1
ATOM 11289 C C . LEU D 1 223 ? 161.96300 182.41100 133.65800 1.000 29.74000 223 LEU D C 1
ATOM 11290 O O . LEU D 1 223 ? 161.44900 183.15100 132.81500 1.000 29.74000 223 LEU D O 1
ATOM 11295 N N . ILE D 1 224 ? 161.57900 182.42600 134.93900 1.000 30.47000 224 ILE D N 1
ATOM 11296 C CA . ILE D 1 224 ? 160.56800 183.38500 135.38000 1.000 30.47000 224 ILE D CA 1
ATOM 11297 C C . ILE D 1 224 ? 161.16500 184.67400 135.92000 1.000 30.47000 224 ILE D C 1
ATOM 11298 O O . ILE D 1 224 ? 160.42200 185.64500 136.11800 1.000 30.47000 224 ILE D O 1
ATOM 11303 N N . SER D 1 225 ? 162.47500 184.72700 136.17000 1.000 34.66000 225 SER D N 1
ATOM 11304 C CA . SER D 1 225 ? 163.06500 185.98400 136.61100 1.000 34.66000 225 SER D CA 1
ATOM 11305 C C . SER D 1 225 ? 163.25900 186.96800 135.46900 1.000 34.66000 225 SER D C 1
ATOM 11306 O O . SER D 1 225 ? 163.52500 188.14600 135.72200 1.000 34.66000 225 SER D O 1
ATOM 11309 N N . PHE D 1 226 ? 163.13800 186.51200 134.22700 1.000 37.99000 226 PHE D N 1
ATOM 11310 C CA . PHE D 1 226 ? 163.27100 187.36300 133.05500 1.000 37.99000 226 PHE D CA 1
ATOM 11311 C C . PHE D 1 226 ? 161.95900 188.00900 132.64200 1.000 37.99000 226 PHE D C 1
ATOM 11312 O O . PHE D 1 226 ? 161.92700 188.71900 131.63400 1.000 37.99000 226 PHE D O 1
ATOM 11320 N N . LEU D 1 227 ? 160.88100 187.77400 133.38300 1.000 29.50000 227 LEU D N 1
ATOM 11321 C CA . LEU D 1 227 ? 159.58600 188.34900 133.05600 1.000 29.50000 227 LEU D CA 1
ATOM 11322 C C . LEU D 1 227 ? 159.32100 189.66500 133.77200 1.000 29.50000 227 LEU D C 1
ATOM 11323 O O . LEU D 1 227 ? 158.33000 190.33000 133.45900 1.000 29.50000 227 LEU D O 1
ATOM 11328 N N . THR D 1 228 ? 160.16200 190.05300 134.72900 1.000 31.32000 228 THR D N 1
ATOM 11329 C CA . THR D 1 228 ? 159.90500 191.27600 135.47900 1.000 31.32000 228 THR D CA 1
ATOM 11330 C C . THR D 1 228 ? 160.31900 192.53300 134.73100 1.000 31.32000 228 THR D C 1
ATOM 11331 O O . THR D 1 228 ? 159.88900 193.62700 135.10700 1.000 31.32000 228 THR D O 1
ATOM 11335 N N . VAL D 1 229 ? 161.14600 192.41000 133.69200 1.000 29.50000 229 VAL D N 1
ATOM 11336 C CA . VAL D 1 229 ? 161.44700 193.54700 132.83100 1.000 29.50000 229 VAL D CA 1
ATOM 11337 C C . VAL D 1 229 ? 160.47400 193.60200 131.66400 1.000 29.50000 229 VAL D C 1
ATOM 11338 O O . VAL D 1 229 ? 160.41300 194.61300 130.94700 1.000 29.50000 229 VAL D O 1
ATOM 11342 N N . LEU D 1 230 ? 159.68300 192.55400 131.47500 1.000 25.74000 230 LEU D N 1
ATOM 11343 C CA . LEU D 1 230 ? 158.67300 192.44400 130.43700 1.000 25.74000 230 LEU D CA 1
ATOM 11344 C C . LEU D 1 230 ? 157.38500 193.17800 130.78700 1.000 25.74000 230 LEU D C 1
ATOM 11345 O O . LEU D 1 230 ? 156.50100 193.29300 129.93200 1.000 25.74000 230 LEU D O 1
ATOM 11350 N N . VAL D 1 231 ? 157.27100 193.68600 132.01500 1.000 24.42000 231 VAL D N 1
ATOM 11351 C CA . VAL D 1 231 ? 156.11000 194.47300 132.41700 1.000 24.42000 231 VAL D CA 1
ATOM 11352 C C . VAL D 1 231 ? 156.07300 195.79500 131.66800 1.000 24.42000 231 VAL D C 1
ATOM 11353 O O . VAL D 1 231 ? 155.02000 196.23200 131.19400 1.000 24.42000 231 VAL D O 1
ATOM 11357 N N . PHE D 1 232 ? 157.22300 196.43100 131.51600 1.000 23.82000 232 PHE D N 1
ATOM 11358 C CA . PHE D 1 232 ? 157.29100 197.80600 131.04900 1.000 23.82000 232 PHE D CA 1
ATOM 11359 C C . PHE D 1 232 ? 157.13400 197.95000 129.54600 1.000 23.82000 232 PHE D C 1
ATOM 11360 O O . PHE D 1 232 ? 157.13600 199.07900 129.04700 1.000 23.82000 232 PHE D O 1
ATOM 11368 N N . TYR D 1 233 ? 157.00200 196.85300 128.81400 1.000 27.62000 233 TYR D N 1
ATOM 11369 C CA . TYR D 1 233 ? 156.63900 196.91700 127.41000 1.000 27.62000 233 TYR D CA 1
ATOM 11370 C C . TYR D 1 233 ? 155.14300 196.73000 127.20800 1.000 27.62000 233 TYR D C 1
ATOM 11371 O O . TYR D 1 233 ? 154.63000 197.02300 126.12400 1.000 27.62000 233 TYR D O 1
ATOM 11380 N N . LEU D 1 234 ? 154.44000 196.28200 128.23100 1.000 25.84000 234 LEU D N 1
ATOM 11381 C CA . LEU D 1 234 ? 153.00000 196.08100 128.16600 1.000 25.84000 234 LEU D CA 1
ATOM 11382 C C . LEU D 1 234 ? 152.29200 197.42700 128.27400 1.000 25.84000 234 LEU D C 1
ATOM 11383 O O . LEU D 1 234 ? 152.62600 198.22300 129.15500 1.000 25.84000 234 LEU D O 1
ATOM 11388 N N . PRO D 1 235 ? 151.22300 197.81200 127.43100 1.000 26.37000 235 PRO D N 1
ATOM 11389 C CA . PRO D 1 235 ? 150.64300 199.14900 127.56900 1.000 26.37000 235 PRO D CA 1
ATOM 11390 C C . PRO D 1 235 ? 149.71000 199.24100 128.76200 1.000 26.37000 235 PRO D C 1
ATOM 11391 O O . PRO D 1 235 ? 149.02500 198.28400 129.12600 1.000 26.37000 235 PRO D O 1
ATOM 11395 N N . SER D 1 236 ? 149.68100 200.42800 129.36500 1.000 28.30000 236 SER D N 1
ATOM 11396 C CA . SER D 1 236 ? 148.83300 200.67800 130.52000 1.000 28.30000 236 SER D CA 1
ATOM 11397 C C . SER D 1 236 ? 147.37100 200.88600 130.15800 1.000 28.30000 236 SER D C 1
ATOM 11398 O O . SER D 1 236 ? 146.53500 200.96300 131.06500 1.000 28.30000 236 SER D O 1
ATOM 11401 N N . ASP D 1 237 ? 147.04500 200.98500 128.86800 1.000 35.57000 237 ASP D N 1
ATOM 11402 C CA . ASP D 1 237 ? 145.65100 201.11900 128.46100 1.000 35.57000 237 ASP D CA 1
ATOM 11403 C C . ASP D 1 237 ? 144.88500 199.82800 128.72700 1.000 35.57000 237 ASP D C 1
ATOM 11404 O O . ASP D 1 237 ? 143.69600 199.86000 129.06100 1.000 35.57000 237 ASP D O 1
ATOM 11409 N N . CYS D 1 238 ? 145.55500 198.68700 128.60000 1.000 39.26000 238 CYS D N 1
ATOM 11410 C CA . CYS D 1 238 ? 144.98800 197.43100 129.05100 1.000 39.26000 238 CYS D CA 1
ATOM 11411 C C . CYS D 1 238 ? 145.03300 197.36000 130.57600 1.000 39.26000 238 CYS D C 1
ATOM 11412 O O . CYS D 1 238 ? 145.68900 198.16100 131.24700 1.000 39.26000 238 CYS D O 1
ATOM 11415 N N . GLY D 1 239 ? 144.33200 196.37900 131.12900 1.000 37.04000 239 GLY D N 1
ATOM 11416 C CA . GLY D 1 239 ? 144.24800 196.26800 132.57000 1.000 37.04000 239 GLY D CA 1
ATOM 11417 C C . GLY D 1 239 ? 144.89100 195.01400 133.11400 1.000 37.04000 239 GLY D C 1
ATOM 11418 O O . GLY D 1 239 ? 144.32900 194.35900 133.99300 1.000 37.04000 239 GLY D O 1
ATOM 11419 N N . GLU D 1 240 ? 146.06600 194.65200 132.59600 1.000 36.71000 240 GLU D N 1
ATOM 11420 C CA . GLU D 1 240 ? 146.68600 193.38200 132.95100 1.000 36.71000 240 GLU D CA 1
ATOM 11421 C C . GLU D 1 240 ? 148.14700 193.55300 133.34500 1.000 36.71000 240 GLU D C 1
ATOM 11422 O O . GLU D 1 240 ? 148.95400 192.64800 133.12700 1.000 36.71000 240 GLU D O 1
ATOM 11428 N N . LYS D 1 241 ? 148.51200 194.69100 133.93500 1.000 26.65000 241 LYS D N 1
ATOM 11429 C CA . LYS D 1 241 ? 149.90200 194.88600 134.34200 1.000 26.65000 241 LYS D CA 1
ATOM 11430 C C . LYS D 1 241 ? 150.15300 194.33800 135.73800 1.000 26.65000 241 LYS D C 1
ATOM 11431 O O . LYS D 1 241 ? 151.13600 193.61500 135.96600 1.000 26.65000 241 LYS D O 1
ATOM 11437 N N . VAL D 1 242 ? 149.23900 194.47600 136.88500 1.000 29.85000 242 VAL D N 1
ATOM 11438 C CA . VAL D 1 242 ? 149.32800 194.02200 138.26400 1.000 29.85000 242 VAL D CA 1
ATOM 11439 C C . VAL D 1 242 ? 149.18400 192.50600 138.33200 1.000 29.85000 242 VAL D C 1
ATOM 11440 O O . VAL D 1 242 ? 149.77600 191.86600 139.20500 1.000 29.85000 242 VAL D O 1
ATOM 11444 N N . THR D 1 243 ? 148.47500 191.90700 137.36900 1.000 29.35000 243 THR D N 1
ATOM 11445 C CA . THR D 1 243 ? 148.38700 190.45100 137.27000 1.000 29.35000 243 THR D CA 1
ATOM 11446 C C . THR D 1 243 ? 149.75500 189.82300 137.03100 1.000 29.35000 243 THR D C 1
ATOM 11447 O O . THR D 1 243 ? 150.17100 188.92000 137.76800 1.000 29.35000 243 THR D O 1
ATOM 11451 N N . LEU D 1 244 ? 150.48500 190.32800 136.03000 1.000 25.41000 244 LEU D N 1
ATOM 11452 C CA . LEU D 1 244 ? 151.80800 189.80300 135.70400 1.000 25.41000 244 LEU D CA 1
ATOM 11453 C C . LEU D 1 244 ? 152.79800 190.04200 136.83700 1.000 25.41000 244 LEU D C 1
ATOM 11454 O O . LEU D 1 244 ? 153.57500 189.14400 137.19600 1.000 25.41000 244 LEU D O 1
ATOM 11459 N N . CYS D 1 245 ? 152.74000 191.23100 137.44000 1.000 23.45000 245 CYS D N 1
ATOM 11460 C CA . CYS D 1 245 ? 153.65100 191.59400 138.52200 1.000 23.45000 245 CYS D CA 1
ATOM 11461 C C . CYS D 1 245 ? 153.42900 190.74400 139.77100 1.000 23.45000 245 CYS D C 1
ATOM 11462 O O . CYS D 1 245 ? 154.38700 190.21900 140.35700 1.000 23.45000 245 CYS D O 1
ATOM 11465 N N . ILE D 1 246 ? 152.17100 190.61300 140.19900 1.000 23.64000 246 ILE D N 1
ATOM 11466 C CA . ILE D 1 246 ? 151.82000 189.79000 141.35100 1.000 23.64000 246 ILE D CA 1
ATOM 11467 C C . ILE D 1 246 ? 152.16600 188.32900 141.10100 1.000 23.64000 246 ILE D C 1
ATOM 11468 O O . ILE D 1 246 ? 152.66500 187.63200 141.99800 1.000 23.64000 246 ILE D O 1
ATOM 11473 N N . SER D 1 247 ? 151.96000 187.86000 139.86700 1.000 22.68000 247 SER D N 1
ATOM 11474 C CA . SER D 1 247 ? 152.24400 186.47100 139.53000 1.000 22.68000 247 SER D CA 1
ATOM 11475 C C . SER D 1 247 ? 153.72900 186.16000 139.64000 1.000 22.68000 247 SER D C 1
ATOM 11476 O O . SER D 1 247 ? 154.11500 185.15600 140.25600 1.000 22.68000 247 SER D O 1
ATOM 11479 N N . VAL D 1 248 ? 154.58200 187.03600 139.09800 1.000 22.51000 248 VAL D N 1
ATOM 11480 C CA . VAL D 1 248 ? 156.01300 186.75000 139.17500 1.000 22.51000 248 VAL D CA 1
ATOM 11481 C C . VAL D 1 248 ? 156.53700 186.93700 140.60500 1.000 22.51000 248 VAL D C 1
ATOM 11482 O O . VAL D 1 248 ? 157.40600 186.16700 141.04800 1.000 22.51000 248 VAL D O 1
ATOM 11486 N N . LEU D 1 249 ? 155.95200 187.86300 141.38400 1.000 22.84000 249 LEU D N 1
ATOM 11487 C CA . LEU D 1 249 ? 156.35300 188.02600 142.78400 1.000 22.84000 249 LEU D CA 1
ATOM 11488 C C . LEU D 1 249 ? 156.02500 186.79300 143.62200 1.000 22.84000 249 LEU D C 1
ATOM 11489 O O . LEU D 1 249 ? 156.88700 186.27300 144.34700 1.000 22.84000 249 LEU D O 1
ATOM 11494 N N . LEU D 1 250 ? 154.78900 186.30000 143.52600 1.000 22.08000 250 LEU D N 1
ATOM 11495 C CA . LEU D 1 250 ? 154.40200 185.15000 144.33600 1.000 22.08000 250 LEU D CA 1
ATOM 11496 C C . LEU D 1 250 ? 155.07400 183.86400 143.86200 1.000 22.08000 250 LEU D C 1
ATOM 11497 O O . LEU D 1 250 ? 155.36900 182.98600 144.68600 1.000 22.08000 250 LEU D O 1
ATOM 11502 N N . SER D 1 251 ? 155.38100 183.75400 142.56500 1.000 22.50000 251 SER D N 1
ATOM 11503 C CA . SER D 1 251 ? 156.10900 182.57900 142.09900 1.000 22.50000 251 SER D CA 1
ATOM 11504 C C . SER D 1 251 ? 157.54800 182.57500 142.60900 1.000 22.50000 251 SER D C 1
ATOM 11505 O O . SER D 1 251 ? 158.07500 181.51600 142.98700 1.000 22.50000 251 SER D O 1
ATOM 11508 N N . LEU D 1 252 ? 158.19300 183.74900 142.65900 1.000 23.41000 252 LEU D N 1
ATOM 11509 C CA . LEU D 1 252 ? 159.52900 183.81600 143.25000 1.000 23.41000 252 LEU D CA 1
ATOM 11510 C C . LEU D 1 252 ? 159.50400 183.54600 144.74800 1.000 23.41000 252 LEU D C 1
ATOM 11511 O O . LEU D 1 252 ? 160.45300 182.95800 145.27900 1.000 23.41000 252 LEU D O 1
ATOM 11516 N N . THR D 1 253 ? 158.42900 183.94200 145.43700 1.000 23.52000 253 THR D N 1
ATOM 11517 C CA . THR D 1 253 ? 158.30600 183.62500 146.86000 1.000 23.52000 253 THR D CA 1
ATOM 11518 C C . THR D 1 253 ? 158.18100 182.11700 147.09300 1.000 23.52000 253 THR D C 1
ATOM 11519 O O . THR D 1 253 ? 158.80700 181.56800 148.01300 1.000 23.52000 253 THR D O 1
ATOM 11523 N N . VAL D 1 254 ? 157.41100 181.42700 146.24500 1.000 26.84000 254 VAL D N 1
ATOM 11524 C CA . VAL D 1 254 ? 157.27000 179.97500 146.37700 1.000 26.84000 254 VAL D CA 1
ATOM 11525 C C . VAL D 1 254 ? 158.59000 179.25900 146.07300 1.000 26.84000 254 VAL D C 1
ATOM 11526 O O . VAL D 1 254 ? 158.97400 178.31400 146.78200 1.000 26.84000 254 VAL D O 1
ATOM 11530 N N . PHE D 1 255 ? 159.32600 179.71200 145.04600 1.000 29.36000 255 PHE D N 1
ATOM 11531 C CA . PHE D 1 255 ? 160.64500 179.12700 144.78000 1.000 29.36000 255 PHE D CA 1
ATOM 11532 C C . PHE D 1 255 ? 161.64200 179.39900 145.90300 1.000 29.36000 255 PHE D C 1
ATOM 11533 O O . PHE D 1 255 ? 162.49700 178.54700 146.19200 1.000 29.36000 255 PHE D O 1
ATOM 11541 N N . LEU D 1 256 ? 161.53800 180.56100 146.55500 1.000 28.44000 256 LEU D N 1
ATOM 11542 C CA . LEU D 1 256 ? 162.38800 180.84100 147.70700 1.000 28.44000 256 LEU D CA 1
ATOM 11543 C C . LEU D 1 256 ? 162.05900 179.91600 148.87100 1.000 28.44000 256 LEU D C 1
ATOM 11544 O O . LEU D 1 256 ? 162.96600 179.46900 149.58300 1.000 28.44000 256 LEU D O 1
ATOM 11549 N N . LEU D 1 257 ? 160.77000 179.60400 149.06000 1.000 28.97000 257 LEU D N 1
ATOM 11550 C CA . LEU D 1 257 ? 160.37000 178.60400 150.05300 1.000 28.97000 257 LEU D CA 1
ATOM 11551 C C . LEU D 1 257 ? 160.96000 177.23000 149.74800 1.000 28.97000 257 LEU D C 1
ATOM 11552 O O . LEU D 1 257 ? 161.46000 176.55000 150.65400 1.000 28.97000 257 LEU D O 1
ATOM 11557 N N . VAL D 1 258 ? 160.91500 176.81500 148.47900 1.000 28.24000 258 VAL D N 1
ATOM 11558 C CA . VAL D 1 258 ? 161.42800 175.49600 148.09600 1.000 28.24000 258 VAL D CA 1
ATOM 11559 C C . VAL D 1 258 ? 162.93000 175.40000 148.34900 1.000 28.24000 258 VAL D C 1
ATOM 11560 O O . VAL D 1 258 ? 163.41700 174.41600 148.93400 1.000 28.24000 258 VAL D O 1
ATOM 11564 N N . ILE D 1 259 ? 163.67900 176.44600 147.98200 1.000 30.42000 259 ILE D N 1
ATOM 11565 C CA . ILE D 1 259 ? 165.12400 176.36400 148.18400 1.000 30.42000 259 ILE D CA 1
ATOM 11566 C C . ILE D 1 259 ? 165.49500 176.50000 149.66300 1.000 30.42000 259 ILE D C 1
ATOM 11567 O O . ILE D 1 259 ? 166.39200 175.79400 150.13400 1.000 30.42000 259 ILE D O 1
ATOM 11572 N N . THR D 1 260 ? 164.77800 177.31800 150.44900 1.000 30.20000 260 THR D N 1
ATOM 11573 C CA . THR D 1 260 ? 165.10400 177.37700 151.87100 1.000 30.20000 260 THR D CA 1
ATOM 11574 C C . THR D 1 260 ? 164.60700 176.15400 152.62800 1.000 30.20000 260 THR D C 1
ATOM 11575 O O . THR D 1 260 ? 164.99500 175.95700 153.78300 1.000 30.20000 260 THR D O 1
ATOM 11579 N N . GLU D 1 261 ? 163.75900 175.33300 152.00700 1.000 36.19000 261 GLU D N 1
ATOM 11580 C CA . GLU D 1 261 ? 163.45600 174.02800 152.57000 1.000 36.19000 261 GLU D CA 1
ATOM 11581 C C . GLU D 1 261 ? 164.53400 173.00400 152.23400 1.000 36.19000 261 GLU D C 1
ATOM 11582 O O . GLU D 1 261 ? 164.81900 172.12600 153.05500 1.000 36.19000 261 GLU D O 1
ATOM 11588 N N . THR D 1 262 ? 165.16000 173.10000 151.05900 1.000 33.69000 262 THR D N 1
ATOM 11589 C CA . THR D 1 262 ? 166.12500 172.07500 150.66500 1.000 33.69000 262 THR D CA 1
ATOM 11590 C C . THR D 1 262 ? 167.58300 172.39000 151.01900 1.000 33.69000 262 THR D C 1
ATOM 11591 O O . THR D 1 262 ? 168.46500 171.61000 150.64800 1.000 33.69000 262 THR D O 1
ATOM 11595 N N . ILE D 1 263 ? 167.87100 173.48300 151.71600 1.000 30.44000 263 ILE D N 1
ATOM 11596 C CA . ILE D 1 263 ? 169.24000 173.80900 152.11700 1.000 30.44000 263 ILE D CA 1
ATOM 11597 C C . ILE D 1 263 ? 169.28300 173.81700 153.63900 1.000 30.44000 263 ILE D C 1
ATOM 11598 O O . ILE D 1 263 ? 168.23000 173.90700 154.29400 1.000 30.44000 263 ILE D O 1
ATOM 11603 N N . PRO D 1 264 ? 170.46900 173.70800 154.24900 1.000 26.82000 264 PRO D N 1
ATOM 11604 C CA . PRO D 1 264 ? 170.55300 173.88600 155.70400 1.000 26.82000 264 PRO D CA 1
ATOM 11605 C C . PRO D 1 264 ? 170.35500 175.33700 156.10600 1.000 26.82000 264 PRO D C 1
ATOM 11606 O O . PRO D 1 264 ? 170.37500 176.25700 155.28800 1.000 26.82000 264 PRO D O 1
ATOM 11610 N N . SER D 1 265 ? 170.17900 175.52900 157.41200 1.000 25.68000 265 SER D N 1
ATOM 11611 C CA . SER D 1 265 ? 169.98100 176.84700 157.99600 1.000 25.68000 265 SER D CA 1
ATOM 11612 C C . SER D 1 265 ? 171.26100 177.41100 158.59700 1.000 25.68000 265 SER D C 1
ATOM 11613 O O . SER D 1 265 ? 171.20900 178.12400 159.60300 1.000 25.68000 265 SER D O 1
ATOM 11616 N N . THR D 1 266 ? 172.41000 177.09600 158.00700 1.000 26.99000 266 THR D N 1
ATOM 11617 C CA . THR D 1 266 ? 173.67800 177.63200 158.48300 1.000 26.99000 266 THR D CA 1
ATOM 11618 C C . THR D 1 266 ? 173.77500 179.10500 158.11800 1.000 26.99000 266 THR D C 1
ATOM 11619 O O . THR D 1 266 ? 173.63900 179.47100 156.94700 1.000 26.99000 266 THR D O 1
ATOM 11623 N N . SER D 1 267 ? 174.00800 179.95000 159.11600 1.000 26.66000 267 SER D N 1
ATOM 11624 C CA . SER D 1 267 ? 173.97900 181.39100 158.92900 1.000 26.66000 267 SER D CA 1
ATOM 11625 C C . SER D 1 267 ? 175.35000 181.98200 158.63700 1.000 26.66000 267 SER D C 1
ATOM 11626 O O . SER D 1 267 ? 175.50300 183.20500 158.68500 1.000 26.66000 267 SER D O 1
ATOM 11629 N N . LEU D 1 268 ? 176.35200 181.12400 158.42400 1.000 33.73000 268 LEU D N 1
ATOM 11630 C CA . LEU D 1 268 ? 177.73900 181.59900 158.16300 1.000 33.73000 268 LEU D CA 1
ATOM 11631 C C . LEU D 1 268 ? 177.78500 182.28700 156.79700 1.000 33.73000 268 LEU D C 1
ATOM 11632 O O . LEU D 1 268 ? 178.08200 183.49500 156.74900 1.000 33.73000 268 LEU D O 1
ATOM 11637 N N . VAL D 1 269 ? 177.51900 181.52300 155.73500 1.000 37.26000 269 VAL D N 1
ATOM 11638 C CA . VAL D 1 269 ? 177.48200 182.03800 154.37300 1.000 37.26000 269 VAL D CA 1
ATOM 11639 C C . VAL D 1 269 ? 176.11700 181.72800 153.77300 1.000 37.26000 269 VAL D C 1
ATOM 11640 O O . VAL D 1 269 ? 175.42500 180.79500 154.18500 1.000 37.26000 269 VAL D O 1
ATOM 11644 N N . ILE D 1 270 ? 175.73400 182.53200 152.78700 1.000 32.33000 270 ILE D N 1
ATOM 11645 C CA . ILE D 1 270 ? 174.45600 182.36000 152.10100 1.000 32.33000 270 ILE D CA 1
ATOM 11646 C C . ILE D 1 270 ? 174.69700 181.82700 150.69400 1.000 32.33000 270 ILE D C 1
ATOM 11647 O O . ILE D 1 270 ? 175.73200 182.13800 150.09000 1.000 32.33000 270 ILE D O 1
ATOM 11652 N N . PRO D 1 271 ? 173.80300 181.00400 150.15200 1.000 29.25000 271 PRO D N 1
ATOM 11653 C CA . PRO D 1 271 ? 173.97800 180.52300 148.78000 1.000 29.25000 271 PRO D CA 1
ATOM 11654 C C . PRO D 1 271 ? 173.80000 181.64100 147.76900 1.000 29.25000 271 PRO D C 1
ATOM 11655 O O . PRO D 1 271 ? 173.14900 182.65500 148.02400 1.000 29.25000 271 PRO D O 1
ATOM 11659 N N . LEU D 1 272 ? 174.39400 181.43500 146.59600 1.000 29.55000 272 LEU D N 1
ATOM 11660 C CA . LEU D 1 272 ? 174.25700 182.41300 145.52600 1.000 29.55000 272 LEU D CA 1
ATOM 11661 C C . LEU D 1 272 ? 172.88000 182.37300 144.88200 1.000 29.55000 272 LEU D C 1
ATOM 11662 O O . LEU D 1 272 ? 172.43100 183.38700 144.33600 1.000 29.55000 272 LEU D O 1
ATOM 11667 N N . ILE D 1 273 ? 172.18500 181.23900 144.95700 1.000 30.65000 273 ILE D N 1
ATOM 11668 C CA . ILE D 1 273 ? 170.83900 181.18200 144.40000 1.000 30.65000 273 ILE D CA 1
ATOM 11669 C C . ILE D 1 273 ? 169.85700 181.90700 145.31400 1.000 30.65000 273 ILE D C 1
ATOM 11670 O O . ILE D 1 273 ? 168.94100 182.58800 144.84100 1.000 30.65000 273 ILE D O 1
ATOM 11675 N N . GLY D 1 274 ? 170.05000 181.81300 146.63200 1.000 28.27000 274 GLY D N 1
ATOM 11676 C CA . GLY D 1 274 ? 169.22700 182.58800 147.54700 1.000 28.27000 274 GLY D CA 1
ATOM 11677 C C . GLY D 1 274 ? 169.49900 184.07600 147.47100 1.000 28.27000 274 GLY D C 1
ATOM 11678 O O . GLY D 1 274 ? 168.57400 184.88700 147.58800 1.000 28.27000 274 GLY D O 1
ATOM 11679 N N . GLU D 1 275 ? 170.75800 184.45200 147.24000 1.000 30.24000 275 GLU D N 1
ATOM 11680 C CA . GLU D 1 275 ? 171.10100 185.85300 147.02800 1.000 30.24000 275 GLU D CA 1
ATOM 11681 C C . GLU D 1 275 ? 170.50200 186.37500 145.72700 1.000 30.24000 275 GLU D C 1
ATOM 11682 O O . GLU D 1 275 ? 170.02800 187.51600 145.67100 1.000 30.24000 275 GLU D O 1
ATOM 11688 N N . TYR D 1 276 ? 170.48400 185.53900 144.68400 1.000 27.85000 276 TYR D N 1
ATOM 11689 C CA . TYR D 1 276 ? 169.84200 185.91600 143.42800 1.000 27.85000 276 TYR D CA 1
ATOM 11690 C C . TYR D 1 276 ? 168.33300 186.05700 143.58700 1.000 27.85000 276 TYR D C 1
ATOM 11691 O O . TYR D 1 276 ? 167.72500 186.95800 142.99700 1.000 27.85000 276 TYR D O 1
ATOM 11700 N N . LEU D 1 277 ? 167.71300 185.18800 144.38800 1.000 25.69000 277 LEU D N 1
ATOM 11701 C CA . LEU D 1 277 ? 166.27900 185.31100 144.64100 1.000 25.69000 277 LEU D CA 1
ATOM 11702 C C . LEU D 1 277 ? 165.95200 186.56000 145.44900 1.000 25.69000 277 LEU D C 1
ATOM 11703 O O . LEU D 1 277 ? 164.92900 187.20800 145.20100 1.000 25.69000 277 LEU D O 1
ATOM 11708 N N . LEU D 1 278 ? 166.81400 186.92600 146.40300 1.000 23.78000 278 LEU D N 1
ATOM 11709 C CA . LEU D 1 278 ? 166.59800 188.15700 147.16100 1.000 23.78000 278 LEU D CA 1
ATOM 11710 C C . LEU D 1 278 ? 166.74200 189.38900 146.27200 1.000 23.78000 278 LEU D C 1
ATOM 11711 O O . LEU D 1 278 ? 165.92400 190.31800 146.35400 1.000 23.78000 278 LEU D O 1
ATOM 11716 N N . PHE D 1 279 ? 167.77600 189.39800 145.42100 1.000 24.74000 279 PHE D N 1
ATOM 11717 C CA . PHE D 1 279 ? 167.96400 190.42200 144.39300 1.000 24.74000 279 PHE D CA 1
ATOM 11718 C C . PHE D 1 279 ? 166.72600 190.58300 143.51400 1.000 24.74000 279 PHE D C 1
ATOM 11719 O O . PHE D 1 279 ? 166.21800 191.70000 143.32000 1.000 24.74000 279 PHE D O 1
ATOM 11727 N N . THR D 1 280 ? 166.20000 189.46100 143.01600 1.000 24.29000 280 THR D N 1
ATOM 11728 C CA . THR D 1 280 ? 165.09200 189.51200 142.07400 1.000 24.29000 280 THR D CA 1
ATOM 11729 C C . THR D 1 280 ? 163.79100 189.91600 142.76000 1.000 24.29000 280 THR D C 1
ATOM 11730 O O . THR D 1 280 ? 162.97700 190.62100 142.15600 1.000 24.29000 280 THR D O 1
ATOM 11734 N N . MET D 1 281 ? 163.59800 189.53800 144.02900 1.000 24.53000 281 MET D N 1
ATOM 11735 C CA . MET D 1 281 ? 162.39200 189.95900 144.73900 1.000 24.53000 281 MET D CA 1
ATOM 11736 C C . MET D 1 281 ? 162.41200 191.44900 145.06000 1.000 24.53000 281 MET D C 1
ATOM 11737 O O . MET D 1 281 ? 161.37400 192.12200 144.94200 1.000 24.53000 281 MET D O 1
ATOM 11742 N N . ILE D 1 282 ? 163.57900 191.98500 145.44900 1.000 22.70000 282 ILE D N 1
ATOM 11743 C CA . ILE D 1 282 ? 163.69600 193.42500 145.70000 1.000 22.70000 282 ILE D CA 1
ATOM 11744 C C . ILE D 1 282 ? 163.41200 194.21600 144.42700 1.000 22.70000 282 ILE D C 1
ATOM 11745 O O . ILE D 1 282 ? 162.63000 195.18100 144.43200 1.000 22.70000 282 ILE D O 1
ATOM 11750 N N . PHE D 1 283 ? 163.97600 193.77700 143.30100 1.000 23.63000 283 PHE D N 1
ATOM 11751 C CA . PHE D 1 283 ? 163.73700 194.53400 142.07900 1.000 23.63000 283 PHE D CA 1
ATOM 11752 C C . PHE D 1 283 ? 162.36200 194.30600 141.46400 1.000 23.63000 283 PHE D C 1
ATOM 11753 O O . PHE D 1 283 ? 161.85100 195.21800 140.80900 1.000 23.63000 283 PHE D O 1
ATOM 11761 N N . VAL D 1 284 ? 161.69900 193.17700 141.72100 1.000 22.52000 284 VAL D N 1
ATOM 11762 C CA . VAL D 1 284 ? 160.33300 193.07600 141.21600 1.000 22.52000 284 VAL D CA 1
ATOM 11763 C C . VAL D 1 284 ? 159.37300 193.90200 142.07800 1.000 22.52000 284 VAL D C 1
ATOM 11764 O O . VAL D 1 284 ? 158.41400 194.47700 141.55400 1.000 22.52000 284 VAL D O 1
ATOM 11768 N N . THR D 1 285 ? 159.64600 194.05800 143.37900 1.000 21.31000 285 THR D N 1
ATOM 11769 C CA . THR D 1 285 ? 158.81100 194.93800 144.19700 1.000 21.31000 285 THR D CA 1
ATOM 11770 C C . THR D 1 285 ? 159.01000 196.40300 143.81600 1.000 21.31000 285 THR D C 1
ATOM 11771 O O . THR D 1 285 ? 158.03900 197.18200 143.75400 1.000 21.31000 285 THR D O 1
ATOM 11775 N N . LEU D 1 286 ? 160.25300 196.78300 143.50700 1.000 22.56000 286 LEU D N 1
ATOM 11776 C CA . LEU D 1 286 ? 160.49000 198.12900 142.99800 1.000 22.56000 286 LEU D CA 1
ATOM 11777 C C . LEU D 1 286 ? 159.83800 198.31900 141.62900 1.000 22.56000 286 LEU D C 1
ATOM 11778 O O . LEU D 1 286 ? 159.35400 199.41600 141.32100 1.000 22.56000 286 LEU D O 1
ATOM 11783 N N . SER D 1 287 ? 159.74900 197.24800 140.83000 1.000 19.97000 287 SER D N 1
ATOM 11784 C CA . SER D 1 287 ? 159.04900 197.33600 139.55300 1.000 19.97000 287 SER D CA 1
ATOM 11785 C C . SER D 1 287 ? 157.55700 197.56700 139.74800 1.000 19.97000 287 SER D C 1
ATOM 11786 O O . SER D 1 287 ? 156.94400 198.32100 138.98300 1.000 19.97000 287 SER D O 1
ATOM 11789 N N . ILE D 1 288 ? 156.95000 196.94900 140.76600 1.000 17.92000 288 ILE D N 1
ATOM 11790 C CA . ILE D 1 288 ? 155.51000 197.17800 140.89800 1.000 17.92000 288 ILE D CA 1
ATOM 11791 C C . ILE D 1 288 ? 155.20700 198.53600 141.52100 1.000 17.92000 288 ILE D C 1
ATOM 11792 O O . ILE D 1 288 ? 154.14100 199.10300 141.23700 1.000 17.92000 288 ILE D O 1
ATOM 11797 N N . VAL D 1 289 ? 156.12000 199.11500 142.31000 1.000 17.91000 289 VAL D N 1
ATOM 11798 C CA . VAL D 1 289 ? 155.81000 200.47400 142.75800 1.000 17.91000 289 VAL D CA 1
ATOM 11799 C C . VAL D 1 289 ? 156.02300 201.48000 141.61300 1.000 17.91000 289 VAL D C 1
ATOM 11800 O O . VAL D 1 289 ? 155.26400 202.46300 141.49900 1.000 17.91000 289 VAL D O 1
ATOM 11804 N N . ILE D 1 290 ? 156.96600 201.20600 140.69600 1.000 19.54000 290 ILE D N 1
ATOM 11805 C CA . ILE D 1 290 ? 157.07400 202.01200 139.47600 1.000 19.54000 290 ILE D CA 1
ATOM 11806 C C . ILE D 1 290 ? 155.81300 201.88200 138.62300 1.000 19.54000 290 ILE D C 1
ATOM 11807 O O . ILE D 1 290 ? 155.29800 202.87900 138.09400 1.000 19.54000 290 ILE D O 1
ATOM 11812 N N . THR D 1 291 ? 155.26400 200.66800 138.51000 1.000 18.34000 291 THR D N 1
ATOM 11813 C CA . THR D 1 291 ? 154.11700 200.51600 137.62400 1.000 18.34000 291 THR D CA 1
ATOM 11814 C C . THR D 1 291 ? 152.82200 201.04300 138.23800 1.000 18.34000 291 THR D C 1
ATOM 11815 O O . THR D 1 291 ? 151.94400 201.48400 137.49000 1.000 18.34000 291 THR D O 1
ATOM 11819 N N . VAL D 1 292 ? 152.70400 201.10600 139.56800 1.000 17.65000 292 VAL D N 1
ATOM 11820 C CA . VAL D 1 292 ? 151.51400 201.75900 140.10600 1.000 17.65000 292 VAL D CA 1
ATOM 11821 C C . VAL D 1 292 ? 151.65500 203.28100 140.01300 1.000 17.65000 292 VAL D C 1
ATOM 11822 O O . VAL D 1 292 ? 150.65200 203.98800 139.82300 1.000 17.65000 292 VAL D O 1
ATOM 11826 N N . PHE D 1 293 ? 152.89000 203.81000 140.05200 1.000 21.09000 293 PHE D N 1
ATOM 11827 C CA . PHE D 1 293 ? 153.06400 205.23500 139.78800 1.000 21.09000 293 PHE D CA 1
ATOM 11828 C C . PHE D 1 293 ? 152.73700 205.58200 138.33900 1.000 21.09000 293 PHE D C 1
ATOM 11829 O O . PHE D 1 293 ? 152.11100 206.61400 138.07200 1.000 21.09000 293 PHE D O 1
ATOM 11837 N N . VAL D 1 294 ? 153.10500 204.71700 137.39400 1.000 17.22000 294 VAL D N 1
ATOM 11838 C CA . VAL D 1 294 ? 152.82100 205.05600 136.00200 1.000 17.22000 294 VAL D CA 1
ATOM 11839 C C . VAL D 1 294 ? 151.34300 204.81200 135.67200 1.000 17.22000 294 VAL D C 1
ATOM 11840 O O . VAL D 1 294 ? 150.78400 205.47700 134.79000 1.000 17.22000 294 VAL D O 1
ATOM 11844 N N . LEU D 1 295 ? 150.66200 203.91600 136.40000 1.000 17.19000 295 LEU D N 1
ATOM 11845 C CA . LEU D 1 295 ? 149.21300 203.81400 136.24400 1.000 17.19000 295 LEU D CA 1
ATOM 11846 C C . LEU D 1 295 ? 148.48700 205.01300 136.83500 1.000 17.19000 295 LEU D C 1
ATOM 11847 O O . LEU D 1 295 ? 147.42700 205.39000 136.32800 1.000 17.19000 295 LEU D O 1
ATOM 11852 N N . ASN D 1 296 ? 149.01300 205.62000 137.90200 1.000 19.26000 296 ASN D N 1
ATOM 11853 C CA . ASN D 1 296 ? 148.38000 206.84900 138.37300 1.000 19.26000 296 ASN D CA 1
ATOM 11854 C C . ASN D 1 296 ? 148.67600 208.01700 137.43800 1.000 19.26000 296 ASN D C 1
ATOM 11855 O O . ASN D 1 296 ? 147.84800 208.92200 137.30100 1.000 19.26000 296 ASN D O 1
ATOM 11860 N N . VAL D 1 297 ? 149.83900 208.01400 136.78500 1.000 19.54000 297 VAL D N 1
ATOM 11861 C CA . VAL D 1 297 ? 150.13800 209.06600 135.81500 1.000 19.54000 297 VAL D CA 1
ATOM 11862 C C . VAL D 1 297 ? 149.26600 208.93400 134.56600 1.000 19.54000 297 VAL D C 1
ATOM 11863 O O . VAL D 1 297 ? 148.82000 209.94500 134.00800 1.000 19.54000 297 VAL D O 1
ATOM 11867 N N . HIS D 1 298 ? 148.94700 207.70400 134.14700 1.000 20.35000 298 HIS D N 1
ATOM 11868 C CA . HIS D 1 298 ? 148.22600 207.49900 132.89000 1.000 20.35000 298 HIS D CA 1
ATOM 11869 C C . HIS D 1 298 ? 146.78100 207.98700 132.96900 1.000 20.35000 298 HIS D C 1
ATOM 11870 O O . HIS D 1 298 ? 146.37900 208.89100 132.23000 1.000 20.35000 298 HIS D O 1
ATOM 11877 N N . TYR D 1 299 ? 145.98300 207.40600 133.86000 1.000 23.35000 299 TYR D N 1
ATOM 11878 C CA . TYR D 1 299 ? 144.58200 207.79900 134.02100 1.000 23.35000 299 TYR D CA 1
ATOM 11879 C C . TYR D 1 299 ? 144.52300 209.09900 134.80600 1.000 23.35000 299 TYR D C 1
ATOM 11880 O O . TYR D 1 299 ? 144.37300 209.10100 136.02600 1.000 23.35000 299 TYR D O 1
ATOM 11889 N N . ARG D 1 300 ? 144.62400 210.22500 134.10700 1.000 25.09000 300 ARG D N 1
ATOM 11890 C CA . ARG D 1 300 ? 144.65000 211.51500 134.79100 1.000 25.09000 300 ARG D CA 1
ATOM 11891 C C . ARG D 1 300 ? 144.05100 212.57000 133.87200 1.000 25.09000 300 ARG D C 1
ATOM 11892 O O . ARG D 1 300 ? 144.65300 212.93100 132.85800 1.000 25.09000 300 ARG D O 1
ATOM 11900 N N . THR D 1 301 ? 142.87100 213.06100 134.23800 1.000 32.53000 301 THR D N 1
ATOM 11901 C CA . THR D 1 301 ? 142.05100 213.98700 133.47300 1.000 32.53000 301 THR D CA 1
ATOM 11902 C C . THR D 1 301 ? 142.47200 215.43500 133.73100 1.000 32.53000 301 THR D C 1
ATOM 11903 O O . THR D 1 301 ? 143.04500 215.74000 134.77900 1.000 32.53000 301 THR D O 1
ATOM 11907 N N . PRO D 1 302 ? 142.20500 216.35200 132.79100 1.000 35.31000 302 PRO D N 1
ATOM 11908 C CA . PRO D 1 302 ? 142.52300 217.76700 133.04200 1.000 35.31000 302 PRO D CA 1
ATOM 11909 C C . PRO D 1 302 ? 141.60100 218.45700 134.03400 1.000 35.31000 302 PRO D C 1
ATOM 11910 O O . PRO D 1 302 ? 141.91500 219.58000 134.44700 1.000 35.31000 302 PRO D O 1
ATOM 11914 N N . THR D 1 303 ? 140.48200 217.85000 134.42700 1.000 35.57000 303 THR D N 1
ATOM 11915 C CA . THR D 1 303 ? 139.63000 218.49300 135.42000 1.000 35.57000 303 THR D CA 1
ATOM 11916 C C . THR D 1 303 ? 140.16900 218.31400 136.83200 1.000 35.57000 303 THR D C 1
ATOM 11917 O O . THR D 1 303 ? 139.94700 219.17600 137.68800 1.000 35.57000 303 THR D O 1
ATOM 11921 N N . THR D 1 304 ? 140.88000 217.21800 137.09300 1.000 34.17000 304 THR D N 1
ATOM 11922 C CA . THR D 1 304 ? 141.36300 216.93100 138.43600 1.000 34.17000 304 THR D CA 1
ATOM 11923 C C . THR D 1 304 ? 142.78700 217.41000 138.67600 1.000 34.17000 304 THR D C 1
ATOM 11924 O O . THR D 1 304 ? 143.09800 217.86900 139.78000 1.000 34.17000 304 THR D O 1
ATOM 11928 N N . HIS D 1 305 ? 143.66000 217.32000 137.67700 1.000 33.25000 305 HIS D N 1
ATOM 11929 C CA . HIS D 1 305 ? 145.06200 217.66000 137.85500 1.000 33.25000 305 HIS D CA 1
ATOM 11930 C C . HIS D 1 305 ? 145.50400 218.61200 136.75700 1.000 33.25000 305 HIS D C 1
ATOM 11931 O O . HIS D 1 305 ? 145.19500 218.40100 135.58200 1.000 33.25000 305 HIS D O 1
ATOM 11938 N N . THR D 1 306 ? 146.23900 219.64900 137.14200 1.000 42.94000 306 THR D N 1
ATOM 11939 C CA . THR D 1 306 ? 146.76000 220.62400 136.19600 1.000 42.94000 306 THR D CA 1
ATOM 11940 C C . THR D 1 306 ? 148.20500 220.28800 135.85500 1.000 42.94000 306 THR D C 1
ATOM 11941 O O . THR D 1 306 ? 149.02000 220.04700 136.75000 1.000 42.94000 306 THR D O 1
ATOM 11945 N N . MET D 1 307 ? 148.51700 220.27900 134.56500 1.000 45.44000 307 MET D N 1
ATOM 11946 C CA . MET D 1 307 ? 149.84300 219.88100 134.10700 1.000 45.44000 307 MET D CA 1
ATOM 11947 C C . MET D 1 307 ? 150.83500 221.01900 134.31600 1.000 45.44000 307 MET D C 1
ATOM 11948 O O . MET D 1 307 ? 150.59500 222.13300 133.84200 1.000 45.44000 307 MET D O 1
ATOM 11953 N N . PRO D 1 308 ? 151.95500 220.78300 135.01800 1.000 50.10000 308 PRO D N 1
ATOM 11954 C CA . PRO D 1 308 ? 152.95300 221.84800 135.20700 1.000 50.10000 308 PRO D CA 1
ATOM 11955 C C . PRO D 1 308 ? 153.72700 222.20000 133.94600 1.000 50.10000 308 PRO D C 1
ATOM 11956 O O . PRO D 1 308 ? 153.50000 221.62400 132.87800 1.000 50.10000 308 PRO D O 1
ATOM 11960 N N . SER D 1 309 ? 154.65500 223.14700 134.06400 1.000 53.03000 309 SER D N 1
ATOM 11961 C CA . SER D 1 309 ? 155.46500 223.56200 132.92700 1.000 53.03000 309 SER D CA 1
ATOM 11962 C C . SER D 1 309 ? 156.80900 222.85200 132.86900 1.000 53.03000 309 SER D C 1
ATOM 11963 O O . SER D 1 309 ? 157.38400 222.72200 131.78300 1.000 53.03000 309 SER D O 1
ATOM 11966 N N . TRP D 1 310 ? 157.32900 222.39100 134.00800 1.000 52.85000 310 TRP D N 1
ATOM 11967 C CA . TRP D 1 310 ? 158.59700 221.67400 133.99900 1.000 52.85000 310 TRP D CA 1
ATOM 11968 C C . TRP D 1 310 ? 158.45700 220.25300 133.47800 1.000 52.85000 310 TRP D C 1
ATOM 11969 O O . TRP D 1 310 ? 159.46700 219.62400 133.15300 1.000 52.85000 310 TRP D O 1
ATOM 11980 N N . VAL D 1 311 ? 157.23100 219.72900 133.40700 1.000 51.34000 311 VAL D N 1
ATOM 11981 C CA . VAL D 1 311 ? 156.98800 218.42900 132.78600 1.000 51.34000 311 VAL D CA 1
ATOM 11982 C C . VAL D 1 311 ? 156.71000 218.56800 131.29700 1.000 51.34000 311 VAL D C 1
ATOM 11983 O O . VAL D 1 311 ? 156.78600 217.57700 130.56000 1.000 51.34000 311 VAL D O 1
ATOM 11987 N N . LYS D 1 312 ? 156.42600 219.78800 130.82600 1.000 51.71000 312 LYS D N 1
ATOM 11988 C CA . LYS D 1 312 ? 156.32700 220.04600 129.39100 1.000 51.71000 312 LYS D CA 1
ATOM 11989 C C . LYS D 1 312 ? 157.65900 219.84000 128.68300 1.000 51.71000 312 LYS D C 1
ATOM 11990 O O . LYS D 1 312 ? 157.67900 219.49100 127.49800 1.000 51.71000 312 LYS D O 1
ATOM 11996 N N . THR D 1 313 ? 158.77400 220.05400 129.38200 1.000 51.28000 313 THR D N 1
ATOM 11997 C CA . THR D 1 313 ? 160.09500 220.03900 128.77100 1.000 51.28000 313 THR D CA 1
ATOM 11998 C C . THR D 1 313 ? 160.92600 218.81500 129.11800 1.000 51.28000 313 THR D C 1
ATOM 11999 O O . THR D 1 313 ? 161.70900 218.36500 128.28000 1.000 51.28000 313 THR D O 1
ATOM 12003 N N . VAL D 1 314 ? 160.78400 218.26700 130.32100 1.000 49.92000 314 VAL D N 1
ATOM 12004 C CA . VAL D 1 314 ? 161.61700 217.13600 130.72100 1.000 49.92000 314 VAL D CA 1
ATOM 12005 C C . VAL D 1 314 ? 161.06400 215.83100 130.16300 1.000 49.92000 314 VAL D C 1
ATOM 12006 O O . VAL D 1 314 ? 161.76400 215.08500 129.46900 1.000 49.92000 314 VAL D O 1
ATOM 12010 N N . PHE D 1 315 ? 159.80000 215.53800 130.45400 1.000 46.30000 315 PHE D N 1
ATOM 12011 C CA . PHE D 1 315 ? 159.18300 214.27400 130.07600 1.000 46.30000 315 PHE D CA 1
ATOM 12012 C C . PHE D 1 315 ? 158.53300 214.30400 128.70100 1.000 46.30000 315 PHE D C 1
ATOM 12013 O O . PHE D 1 315 ? 157.88300 213.32600 128.32300 1.000 46.30000 315 PHE D O 1
ATOM 12021 N N . LEU D 1 316 ? 158.67600 215.39100 127.94700 1.000 49.01000 316 LEU D N 1
ATOM 12022 C CA . LEU D 1 316 ? 157.98500 215.48200 126.66800 1.000 49.01000 316 LEU D CA 1
ATOM 12023 C C . LEU D 1 316 ? 158.90700 215.97900 125.56000 1.000 49.01000 316 LEU D C 1
ATOM 12024 O O . LEU D 1 316 ? 158.67000 215.69600 124.38100 1.000 49.01000 316 LEU D O 1
ATOM 12029 N N . ASN D 1 317 ? 159.95700 216.71800 125.91400 1.000 53.06000 317 ASN D N 1
ATOM 12030 C CA . ASN D 1 317 ? 160.85700 217.28700 124.91700 1.000 53.06000 317 ASN D CA 1
ATOM 12031 C C . ASN D 1 317 ? 162.26100 216.71000 124.98200 1.000 53.06000 317 ASN D C 1
ATOM 12032 O O . ASN D 1 317 ? 162.79000 216.26900 123.95500 1.000 53.06000 317 ASN D O 1
ATOM 12037 N N . LEU D 1 318 ? 162.88200 216.69900 126.16100 1.000 52.61000 318 LEU D N 1
ATOM 12038 C CA . LEU D 1 318 ? 164.29600 216.35500 126.25000 1.000 52.61000 318 LEU D CA 1
ATOM 12039 C C . LEU D 1 318 ? 164.52000 214.84800 126.18400 1.000 52.61000 318 LEU D C 1
ATOM 12040 O O . LEU D 1 318 ? 165.44300 214.38900 125.50200 1.000 52.61000 318 LEU D O 1
ATOM 12045 N N . LEU D 1 319 ? 163.69600 214.06600 126.87700 1.000 51.69000 319 LEU D N 1
ATOM 12046 C CA . LEU D 1 319 ? 163.83800 212.61100 126.87700 1.000 51.69000 319 LEU D CA 1
ATOM 12047 C C . LEU D 1 319 ? 163.45000 211.90100 125.57200 1.000 51.69000 319 LEU D C 1
ATOM 12048 O O . LEU D 1 319 ? 164.08900 210.89000 125.25300 1.000 51.69000 319 LEU D O 1
ATOM 12053 N N . PRO D 1 320 ? 162.44200 212.33300 124.79000 1.000 53.24000 320 PRO D N 1
ATOM 12054 C CA . PRO D 1 320 ? 162.29900 211.74200 123.44600 1.000 53.24000 320 PRO D CA 1
ATOM 12055 C C . PRO D 1 320 ? 163.42400 212.08700 122.47900 1.000 53.24000 320 PRO D C 1
ATOM 12056 O O . PRO D 1 320 ? 163.57700 211.38300 121.47400 1.000 53.24000 320 PRO D O 1
ATOM 12060 N N . ARG D 1 321 ? 164.20500 213.14100 122.72800 1.000 60.62000 321 ARG D N 1
ATOM 12061 C CA . ARG D 1 321 ? 165.39400 213.36900 121.91200 1.000 60.62000 321 ARG D CA 1
ATOM 12062 C C . ARG D 1 321 ? 166.48500 212.35600 122.22300 1.000 60.62000 321 ARG D C 1
ATOM 12063 O O . ARG D 1 321 ? 167.12800 211.83700 121.30500 1.000 60.62000 321 ARG D O 1
ATOM 12071 N N . VAL D 1 322 ? 166.70100 212.06700 123.50600 1.000 55.87000 322 VAL D N 1
ATOM 12072 C CA . VAL D 1 322 ? 167.76600 211.15600 123.90900 1.000 55.87000 322 VAL D CA 1
ATOM 12073 C C . VAL D 1 322 ? 167.37800 209.71800 123.59500 1.000 55.87000 322 VAL D C 1
ATOM 12074 O O . VAL D 1 322 ? 168.18100 208.93600 123.07300 1.000 55.87000 322 VAL D O 1
ATOM 12078 N N . MET D 1 323 ? 166.13000 209.35700 123.88300 1.000 53.56000 323 MET D N 1
ATOM 12079 C CA . MET D 1 323 ? 165.67900 207.98000 123.76000 1.000 53.56000 323 MET D CA 1
ATOM 12080 C C . MET D 1 323 ? 165.19800 207.62800 122.36000 1.000 53.56000 323 MET D C 1
ATOM 12081 O O . MET D 1 323 ? 164.82200 206.47100 122.13500 1.000 53.56000 323 MET D O 1
ATOM 12086 N N . PHE D 1 324 ? 165.19300 208.60100 121.44100 1.000 63.69000 324 PHE D N 1
ATOM 12087 C CA . PHE D 1 324 ? 164.78700 208.44500 120.03900 1.000 63.69000 324 PHE D CA 1
ATOM 12088 C C . PHE D 1 324 ? 163.34100 207.95200 119.92400 1.000 63.69000 324 PHE D C 1
ATOM 12089 O O . PHE D 1 324 ? 163.03900 206.96900 119.24700 1.000 63.69000 324 PHE D O 1
ATOM 12097 N N . MET D 1 325 ? 162.44500 208.66700 120.60500 1.000 60.60000 325 MET D N 1
ATOM 12098 C CA . MET D 1 325 ? 161.02300 208.34500 120.53500 1.000 60.60000 325 MET D CA 1
ATOM 12099 C C . MET D 1 325 ? 160.38500 208.96100 119.29600 1.000 60.60000 325 MET D C 1
ATOM 12100 O O . MET D 1 325 ? 159.83800 208.24400 118.45000 1.000 60.60000 325 MET D O 1
ATOM 12105 N N . THR D 1 326 ? 160.46300 210.29400 119.18200 1.000 66.99000 326 THR D N 1
ATOM 12106 C CA . THR D 1 326 ? 159.98000 211.09800 118.04800 1.000 66.99000 326 THR D CA 1
ATOM 12107 C C . THR D 1 326 ? 158.49500 210.85100 117.76800 1.000 66.99000 326 THR D C 1
ATOM 12108 O O . THR D 1 326 ? 158.11700 210.33300 116.71500 1.000 66.99000 326 THR D O 1
ATOM 12112 N N . ARG D 1 327 ? 157.67200 211.23200 118.74900 1.000 56.98000 327 ARG D N 1
ATOM 12113 C CA . ARG D 1 327 ? 156.20900 211.08200 118.75200 1.000 56.98000 327 ARG D CA 1
ATOM 12114 C C . ARG D 1 327 ? 155.76000 209.63100 118.55600 1.000 56.98000 327 ARG D C 1
ATOM 12115 O O . ARG D 1 327 ? 155.63200 209.13900 117.43400 1.000 56.98000 327 ARG D O 1
ATOM 12123 N N . ILE D 1 461 ? 114.86900 232.24500 115.47600 1.000 59.37000 410 ILE D N 1
ATOM 12124 C CA . ILE D 1 461 ? 115.90300 232.32900 114.45300 1.000 59.37000 410 ILE D CA 1
ATOM 12125 C C . ILE D 1 461 ? 117.26300 232.57100 115.09700 1.000 59.37000 410 ILE D C 1
ATOM 12126 O O . ILE D 1 461 ? 118.22900 231.86400 114.80400 1.000 59.37000 410 ILE D O 1
ATOM 12131 N N . LYS D 1 462 ? 117.33000 233.57000 115.98400 1.000 63.50000 411 LYS D N 1
ATOM 12132 C CA . LYS D 1 462 ? 118.58000 233.86700 116.67900 1.000 63.50000 411 LYS D CA 1
ATOM 12133 C C . LYS D 1 462 ? 118.95500 232.76800 117.66300 1.000 63.50000 411 LYS D C 1
ATOM 12134 O O . LYS D 1 462 ? 120.14800 232.55300 117.92000 1.000 63.50000 411 LYS D O 1
ATOM 12140 N N . GLU D 1 463 ? 117.95900 232.06400 118.21100 1.000 63.59000 412 GLU D N 1
ATOM 12141 C CA . GLU D 1 463 ? 118.23400 230.96000 119.12400 1.000 63.59000 412 GLU D CA 1
ATOM 12142 C C . GLU D 1 463 ? 118.94400 229.81000 118.42200 1.000 63.59000 412 GLU D C 1
ATOM 12143 O O . GLU D 1 463 ? 119.80200 229.15700 119.02700 1.000 63.59000 412 GLU D O 1
ATOM 12149 N N . ALA D 1 464 ? 118.62500 229.57400 117.14600 1.000 59.52000 413 ALA D N 1
ATOM 12150 C CA . ALA D 1 464 ? 119.30900 228.53300 116.38600 1.000 59.52000 413 ALA D CA 1
ATOM 12151 C C . ALA D 1 464 ? 120.77700 228.87900 116.16500 1.000 59.52000 413 ALA D C 1
ATOM 12152 O O . ALA D 1 464 ? 121.64900 228.00700 116.26800 1.000 59.52000 413 ALA D O 1
ATOM 12154 N N . ILE D 1 465 ? 121.07100 230.15500 115.90300 1.000 60.73000 414 ILE D N 1
ATOM 12155 C CA . ILE D 1 465 ? 122.45200 230.58000 115.69300 1.000 60.73000 414 ILE D CA 1
ATOM 12156 C C . ILE D 1 465 ? 123.23500 230.52800 117.00300 1.000 60.73000 414 ILE D C 1
ATOM 12157 O O . ILE D 1 465 ? 124.40700 230.11500 117.02800 1.000 60.73000 414 ILE D O 1
ATOM 12162 N N . GLN D 1 466 ? 122.59100 230.91000 118.11500 1.000 61.23000 415 GLN D N 1
ATOM 12163 C CA . GLN D 1 466 ? 123.20800 230.76700 119.43400 1.000 61.23000 415 GLN D CA 1
ATOM 12164 C C . GLN D 1 466 ? 123.48900 229.30500 119.76300 1.000 61.23000 415 GLN D C 1
ATOM 12165 O O . GLN D 1 466 ? 124.53100 228.97700 120.34400 1.000 61.23000 415 GLN D O 1
ATOM 12171 N N . SER D 1 467 ? 122.59200 228.40700 119.35500 1.000 55.28000 416 SER D N 1
ATOM 12172 C CA . SER D 1 467 ? 122.79600 226.98700 119.61400 1.000 55.28000 416 SER D CA 1
ATOM 12173 C C . SER D 1 467 ? 123.92200 226.41300 118.76200 1.000 55.28000 416 SER D C 1
ATOM 12174 O O . SER D 1 467 ? 124.67200 225.54900 119.22700 1.000 55.28000 416 SER D O 1
ATOM 12177 N N . VAL D 1 468 ? 124.05600 226.87300 117.51400 1.000 52.54000 417 VAL D N 1
ATOM 12178 C CA . VAL D 1 468 ? 125.16300 226.41800 116.67100 1.000 52.54000 417 VAL D CA 1
ATOM 12179 C C . VAL D 1 468 ? 126.49900 226.91700 117.22100 1.000 52.54000 417 VAL D C 1
ATOM 12180 O O . VAL D 1 468 ? 127.50100 226.18300 117.22300 1.000 52.54000 417 VAL D O 1
ATOM 12184 N N . LYS D 1 469 ? 126.51900 228.14700 117.75200 1.000 55.75000 418 LYS D N 1
ATOM 12185 C CA . LYS D 1 469 ? 127.70900 228.64100 118.44700 1.000 55.75000 418 LYS D CA 1
ATOM 12186 C C . LYS D 1 469 ? 128.02700 227.80400 119.68300 1.000 55.75000 418 LYS D C 1
ATOM 12187 O O . LYS D 1 469 ? 129.20200 227.53100 119.97600 1.000 55.75000 418 LYS D O 1
ATOM 12193 N N . TYR D 1 470 ? 126.98700 227.37400 120.40500 1.000 53.84000 419 TYR D N 1
ATOM 12194 C CA . TYR D 1 470 ? 127.17600 226.52100 121.57600 1.000 53.84000 419 TYR D CA 1
ATOM 12195 C C . TYR D 1 470 ? 127.75900 225.16200 121.19900 1.000 53.84000 419 TYR D C 1
ATOM 12196 O O . TYR D 1 470 ? 128.65100 224.65200 121.88900 1.000 53.84000 419 TYR D O 1
ATOM 12205 N N . ILE D 1 471 ? 127.27300 224.57300 120.10300 1.000 48.57000 420 ILE D N 1
ATOM 12206 C CA . ILE D 1 471 ? 127.78600 223.28400 119.63500 1.000 48.57000 420 ILE D CA 1
ATOM 12207 C C . ILE D 1 471 ? 129.24500 223.40800 119.20500 1.000 48.57000 420 ILE D C 1
ATOM 12208 O O . ILE D 1 471 ? 130.07500 222.53500 119.50800 1.000 48.57000 420 ILE D O 1
ATOM 12213 N N . ALA D 1 472 ? 129.58900 224.51400 118.53300 1.000 49.19000 421 ALA D N 1
ATOM 12214 C CA . ALA D 1 472 ? 130.96900 224.72800 118.10100 1.000 49.19000 421 ALA D CA 1
ATOM 12215 C C . ALA D 1 472 ? 131.91600 224.89200 119.28800 1.000 49.19000 421 ALA D C 1
ATOM 12216 O O . ALA D 1 472 ? 133.00300 224.29200 119.30800 1.000 49.19000 421 ALA D O 1
ATOM 12218 N N . GLU D 1 473 ? 131.50700 225.67300 120.29900 1.000 53.79000 422 GLU D N 1
ATOM 12219 C CA . GLU D 1 473 ? 132.34100 225.84400 121.48800 1.000 53.79000 422 GLU D CA 1
ATOM 12220 C C . GLU D 1 473 ? 132.48100 224.54400 122.27000 1.000 53.79000 422 GLU D C 1
ATOM 12221 O O . GLU D 1 473 ? 133.56200 224.24600 122.79800 1.000 53.79000 422 GLU D O 1
ATOM 12227 N N . ASN D 1 474 ? 131.40500 223.74900 122.33100 1.000 51.21000 423 ASN D N 1
ATOM 12228 C CA . ASN D 1 474 ? 131.44400 222.47900 123.04700 1.000 51.21000 423 ASN D CA 1
ATOM 12229 C C . ASN D 1 474 ? 132.39900 221.49700 122.38000 1.000 51.21000 423 ASN D C 1
ATOM 12230 O O . ASN D 1 474 ? 133.20100 220.84400 123.06200 1.000 51.21000 423 ASN D O 1
ATOM 12235 N N . MET D 1 475 ? 132.35000 221.40300 121.04900 1.000 48.86000 424 MET D N 1
ATOM 12236 C CA . MET D 1 475 ? 133.23800 220.47000 120.36600 1.000 48.86000 424 MET D CA 1
ATOM 12237 C C . MET D 1 475 ? 134.68900 220.93800 120.39600 1.000 48.86000 424 MET D C 1
ATOM 12238 O O . MET D 1 475 ? 135.59900 220.10000 120.48200 1.000 48.86000 424 MET D O 1
ATOM 12243 N N . LYS D 1 476 ? 134.92900 222.25600 120.39700 1.000 48.47000 425 LYS D N 1
ATOM 12244 C CA . LYS D 1 476 ? 136.30400 222.74000 120.52000 1.000 48.47000 425 LYS D CA 1
ATOM 12245 C C . LYS D 1 476 ? 136.87600 222.46400 121.90900 1.000 48.47000 425 LYS D C 1
ATOM 12246 O O . LYS D 1 476 ? 138.04400 222.06200 122.03900 1.000 48.47000 425 LYS D O 1
ATOM 12252 N N . ALA D 1 477 ? 136.06100 222.64000 122.95700 1.000 47.60000 426 ALA D N 1
ATOM 12253 C CA . ALA D 1 477 ? 136.52700 222.34100 124.31000 1.000 47.60000 426 ALA D CA 1
ATOM 12254 C C . ALA D 1 477 ? 136.76300 220.84600 124.50500 1.000 47.60000 426 ALA D C 1
ATOM 12255 O O . ALA D 1 477 ? 137.71700 220.44400 125.18800 1.000 47.60000 426 ALA D O 1
ATOM 12257 N N . GLN D 1 478 ? 135.91900 220.00900 123.89100 1.000 47.41000 427 GLN D N 1
ATOM 12258 C CA . GLN D 1 478 ? 136.11200 218.56400 123.97400 1.000 47.41000 427 GLN D CA 1
ATOM 12259 C C . GLN D 1 478 ? 137.38500 218.12700 123.25400 1.000 47.41000 427 GLN D C 1
ATOM 12260 O O . GLN D 1 478 ? 138.11200 217.24900 123.74400 1.000 47.41000 427 GLN D O 1
ATOM 12266 N N . ASN D 1 479 ? 137.68600 218.75000 122.10700 1.000 46.82000 428 ASN D N 1
ATOM 12267 C CA . ASN D 1 479 ? 138.92300 218.44800 121.38800 1.000 46.82000 428 ASN D CA 1
ATOM 12268 C C . ASN D 1 479 ? 140.15200 218.84700 122.20200 1.000 46.82000 428 ASN D C 1
ATOM 12269 O O . ASN D 1 479 ? 141.14100 218.09900 122.25100 1.000 46.82000 428 ASN D O 1
ATOM 12274 N N . GLU D 1 480 ? 140.09600 220.00500 122.87000 1.000 46.77000 429 GLU D N 1
ATOM 12275 C CA . GLU D 1 480 ? 141.23300 220.44300 123.68000 1.000 46.77000 429 GLU D CA 1
ATOM 12276 C C . GLU D 1 480 ? 141.44800 219.53400 124.89200 1.000 46.77000 429 GLU D C 1
ATOM 12277 O O . GLU D 1 480 ? 142.59600 219.20700 125.23800 1.000 46.77000 429 GLU D O 1
ATOM 12283 N N . ALA D 1 481 ? 140.35600 219.08800 125.52500 1.000 41.61000 430 ALA D N 1
ATOM 12284 C CA . ALA D 1 481 ? 140.47800 218.15600 126.64500 1.000 41.61000 430 ALA D CA 1
ATOM 12285 C C . ALA D 1 481 ? 141.04400 216.80900 126.20000 1.000 41.61000 430 ALA D C 1
ATOM 12286 O O . ALA D 1 481 ? 141.84100 216.19400 126.92400 1.000 41.61000 430 ALA D O 1
ATOM 12288 N N . LYS D 1 482 ? 140.66300 216.34800 125.00300 1.000 39.72000 431 LYS D N 1
ATOM 12289 C CA . LYS D 1 482 ? 141.22100 215.10500 124.47300 1.000 39.72000 431 LYS D CA 1
ATOM 12290 C C . LYS D 1 482 ? 142.71500 215.24000 124.18100 1.000 39.72000 431 LYS D C 1
ATOM 12291 O O . LYS D 1 482 ? 143.48100 214.28800 124.38600 1.000 39.72000 431 LYS D O 1
ATOM 12297 N N . GLU D 1 483 ? 143.15300 216.42500 123.73600 1.000 43.03000 432 GLU D N 1
ATOM 12298 C CA . GLU D 1 483 ? 144.58600 216.64900 123.52200 1.000 43.03000 432 GLU D CA 1
ATOM 12299 C C . GLU D 1 483 ? 145.36900 216.62500 124.83500 1.000 43.03000 432 GLU D C 1
ATOM 12300 O O . GLU D 1 483 ? 146.48400 216.07700 124.89300 1.000 43.03000 432 GLU D O 1
ATOM 12306 N N . ILE D 1 484 ? 144.79700 217.19800 125.90000 1.000 38.26000 433 ILE D N 1
ATOM 12307 C CA . ILE D 1 484 ? 145.46800 217.16600 127.20300 1.000 38.26000 433 ILE D CA 1
ATOM 12308 C C . ILE D 1 484 ? 145.54600 215.73600 127.74400 1.000 38.26000 433 ILE D C 1
ATOM 12309 O O . ILE D 1 484 ? 146.56800 215.32700 128.32200 1.000 38.26000 433 ILE D O 1
ATOM 12314 N N . GLN D 1 485 ? 144.48800 214.94100 127.53400 1.000 34.86000 434 GLN D N 1
ATOM 12315 C CA . GLN D 1 485 ? 144.53700 213.53400 127.93200 1.000 34.86000 434 GLN D CA 1
ATOM 12316 C C . GLN D 1 485 ? 145.56800 212.74500 127.13100 1.000 34.86000 434 GLN D C 1
ATOM 12317 O O . GLN D 1 485 ? 146.20300 211.82900 127.67300 1.000 34.86000 434 GLN D O 1
ATOM 12323 N N . ASP D 1 486 ? 145.76000 213.08700 125.85400 1.000 35.29000 435 ASP D N 1
ATOM 12324 C CA . ASP D 1 486 ? 146.79800 212.42600 125.06600 1.000 35.29000 435 ASP D CA 1
ATOM 12325 C C . ASP D 1 486 ? 148.19600 212.76800 125.57300 1.000 35.29000 435 ASP D C 1
ATOM 12326 O O . ASP D 1 486 ? 149.09100 211.91000 125.56500 1.000 35.29000 435 ASP D O 1
ATOM 12331 N N . ASP D 1 487 ? 148.39700 214.00500 126.04000 1.000 35.73000 436 ASP D N 1
ATOM 12332 C CA . ASP D 1 487 ? 149.68400 214.35300 126.64900 1.000 35.73000 436 ASP D CA 1
ATOM 12333 C C . ASP D 1 487 ? 149.92000 213.59100 127.95200 1.000 35.73000 436 ASP D C 1
ATOM 12334 O O . ASP D 1 487 ? 151.04500 213.12800 128.21700 1.000 35.73000 436 ASP D O 1
ATOM 12339 N N . TRP D 1 488 ? 148.87100 213.44400 128.77300 1.000 30.22000 437 TRP D N 1
ATOM 12340 C CA . TRP D 1 488 ? 149.01000 212.65500 129.99800 1.000 30.22000 437 TRP D CA 1
ATOM 12341 C C . TRP D 1 488 ? 149.26400 211.17900 129.71700 1.000 30.22000 437 TRP D C 1
ATOM 12342 O O . TRP D 1 488 ? 149.89700 210.50400 130.53300 1.000 30.22000 437 TRP D O 1
ATOM 12353 N N . LYS D 1 489 ? 148.77200 210.65100 128.60000 1.000 26.70000 438 LYS D N 1
ATOM 12354 C CA . LYS D 1 489 ? 149.11600 209.27100 128.26900 1.000 26.70000 438 LYS D CA 1
ATOM 12355 C C . LYS D 1 489 ? 150.55300 209.15400 127.76800 1.000 26.70000 438 LYS D C 1
ATOM 12356 O O . LYS D 1 489 ? 151.25400 208.17800 128.08500 1.000 26.70000 438 LYS D O 1
ATOM 12362 N N . TYR D 1 490 ? 151.01700 210.14600 127.00300 1.000 29.32000 439 TYR D N 1
ATOM 12363 C CA . TYR D 1 490 ? 152.35300 210.04200 126.42500 1.000 29.32000 439 TYR D CA 1
ATOM 12364 C C . TYR D 1 490 ? 153.45100 210.20100 127.47200 1.000 29.32000 439 TYR D C 1
ATOM 12365 O O . TYR D 1 490 ? 154.51800 209.58500 127.33500 1.000 29.32000 439 TYR D O 1
ATOM 12374 N N . VAL D 1 491 ? 153.21400 210.98300 128.53300 1.000 26.85000 440 VAL D N 1
ATOM 12375 C CA . VAL D 1 491 ? 154.25500 211.07200 129.56500 1.000 26.85000 440 VAL D CA 1
ATOM 12376 C C . VAL D 1 491 ? 154.37700 209.76100 130.34500 1.000 26.85000 440 VAL D C 1
ATOM 12377 O O . VAL D 1 491 ? 155.48700 209.36900 130.74500 1.000 26.85000 440 VAL D O 1
ATOM 12381 N N . ALA D 1 492 ? 153.26500 209.03900 130.52100 1.000 25.61000 441 ALA D N 1
ATOM 12382 C CA . ALA D 1 492 ? 153.32100 207.71500 131.13000 1.000 25.61000 441 ALA D CA 1
ATOM 12383 C C . ALA D 1 492 ? 154.05800 206.73500 130.23000 1.000 2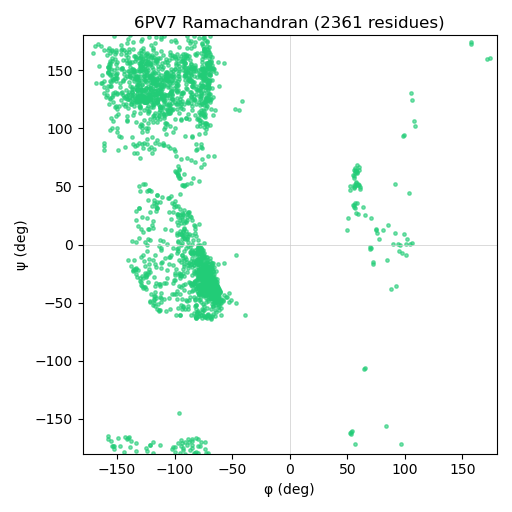5.61000 441 ALA D C 1
ATOM 12384 O O . ALA D 1 492 ? 154.81700 205.88800 130.71800 1.000 25.61000 441 ALA D O 1
ATOM 12386 N N . MET D 1 493 ? 153.87800 206.86900 128.91300 1.000 27.84000 442 MET D N 1
ATOM 12387 C CA . MET D 1 493 ? 154.63300 206.04500 127.96800 1.000 27.84000 442 MET D CA 1
ATOM 12388 C C . MET D 1 493 ? 156.13900 206.30200 128.06300 1.000 27.84000 442 MET D C 1
ATOM 12389 O O . MET D 1 493 ? 156.94200 205.35800 128.00300 1.000 27.84000 442 MET D O 1
ATOM 12394 N N . VAL D 1 494 ? 156.53400 207.56700 128.24400 1.000 26.11000 443 VAL D N 1
ATOM 12395 C CA . VAL D 1 494 ? 157.95800 207.91000 128.33100 1.000 26.11000 443 VAL D CA 1
ATOM 12396 C C . VAL D 1 494 ? 158.58600 207.35100 129.60800 1.000 26.11000 443 VAL D C 1
ATOM 12397 O O . VAL D 1 494 ? 159.68500 206.76700 129.56800 1.000 26.11000 443 VAL D O 1
ATOM 12401 N N . ILE D 1 495 ? 157.90100 207.51100 130.75200 1.000 24.28000 444 ILE D N 1
ATOM 12402 C CA . ILE D 1 495 ? 158.39300 206.95200 132.01700 1.000 24.28000 444 ILE D CA 1
ATOM 12403 C C . ILE D 1 495 ? 158.49700 205.43100 131.93000 1.000 24.28000 444 ILE D C 1
ATOM 12404 O O . ILE D 1 495 ? 159.47500 204.82200 132.40200 1.000 24.28000 444 ILE D O 1
ATOM 12409 N N . ASP D 1 496 ? 157.52400 204.80900 131.26000 1.000 26.20000 445 ASP D N 1
ATOM 12410 C CA . ASP D 1 496 ? 157.49300 203.36200 131.10300 1.000 26.20000 445 ASP D CA 1
ATOM 12411 C C . ASP D 1 496 ? 158.69900 202.86700 130.30300 1.000 26.20000 445 ASP D C 1
ATOM 12412 O O . ASP D 1 496 ? 159.38500 201.91700 130.70800 1.000 26.20000 445 ASP D O 1
ATOM 12417 N N . ARG D 1 497 ? 159.01900 203.55500 129.20100 1.000 27.85000 446 ARG D N 1
ATOM 12418 C CA . ARG D 1 497 ? 160.13300 203.12000 128.35800 1.000 27.85000 446 ARG D CA 1
ATOM 12419 C C . ARG D 1 497 ? 161.48500 203.35300 129.03200 1.000 27.85000 446 ARG D C 1
ATOM 12420 O O . ARG D 1 497 ? 162.40000 202.52100 128.90000 1.000 27.85000 446 ARG D O 1
ATOM 12428 N N . ILE D 1 498 ? 161.63300 204.46100 129.77400 1.000 26.57000 447 ILE D N 1
ATOM 12429 C CA . ILE D 1 498 ? 162.93600 204.71100 130.39700 1.000 26.57000 447 ILE D CA 1
ATOM 12430 C C . ILE D 1 498 ? 163.20000 203.72800 131.53700 1.000 26.57000 447 ILE D C 1
ATOM 12431 O O . ILE D 1 498 ? 164.33800 203.25400 131.70200 1.000 26.57000 447 ILE D O 1
ATOM 12436 N N . PHE D 1 499 ? 162.16200 203.31200 132.27200 1.000 25.62000 448 PHE D N 1
ATOM 12437 C CA . PHE D 1 499 ? 162.42000 202.25500 133.24300 1.000 25.62000 448 PHE D CA 1
ATOM 12438 C C . PHE D 1 499 ? 162.57900 200.88200 132.60700 1.000 25.62000 448 PHE D C 1
ATOM 12439 O O . PHE D 1 499 ? 163.21800 200.02000 133.22000 1.000 25.62000 448 PHE D O 1
ATOM 12447 N N . LEU D 1 500 ? 162.05000 200.66400 131.39600 1.000 24.81000 449 LEU D N 1
ATOM 12448 C CA . LEU D 1 500 ? 162.38600 199.43400 130.67700 1.000 24.81000 449 LEU D CA 1
ATOM 12449 C C . LEU D 1 500 ? 163.87500 199.36600 130.36200 1.000 24.81000 449 LEU D C 1
ATOM 12450 O O . LEU D 1 500 ? 164.50000 198.31300 130.55400 1.000 24.81000 449 LEU D O 1
ATOM 12455 N N . TRP D 1 501 ? 164.45100 200.47400 129.87100 1.000 28.52000 450 TRP D N 1
ATOM 12456 C CA . TRP D 1 501 ? 165.90000 200.53400 129.63200 1.000 28.52000 450 TRP D CA 1
ATOM 12457 C C . TRP D 1 501 ? 166.69200 200.26500 130.90800 1.000 28.52000 450 TRP D C 1
ATOM 12458 O O . TRP D 1 501 ? 167.63100 199.44600 130.91500 1.000 28.52000 450 TRP D O 1
ATOM 12469 N N . VAL D 1 502 ? 166.30400 200.93800 132.00100 1.000 25.40000 451 VAL D N 1
ATOM 12470 C CA . VAL D 1 502 ? 167.04300 200.84000 133.26100 1.000 25.40000 451 VAL D CA 1
ATOM 12471 C C . VAL D 1 502 ? 167.00400 199.41800 133.81400 1.000 25.40000 451 VAL D C 1
ATOM 12472 O O . VAL D 1 502 ? 168.04800 198.84100 134.14500 1.000 25.40000 451 VAL D O 1
ATOM 12476 N N . PHE D 1 503 ? 165.81400 198.81200 133.88500 1.000 25.95000 452 PHE D N 1
ATOM 12477 C CA . PHE D 1 503 ? 165.74500 197.45900 134.42300 1.000 25.95000 452 PHE D CA 1
ATOM 12478 C C . PHE D 1 503 ? 166.29400 196.39500 133.48400 1.000 25.95000 452 PHE D C 1
ATOM 12479 O O . PHE D 1 503 ? 166.73000 195.35400 133.97800 1.000 25.95000 452 PHE D O 1
ATOM 12487 N N . THR D 1 504 ? 166.33400 196.62900 132.16600 1.000 28.91000 453 THR D N 1
ATOM 12488 C CA . THR D 1 504 ? 167.02300 195.68700 131.28500 1.000 28.91000 453 THR D CA 1
ATOM 12489 C C . THR D 1 504 ? 168.51800 195.66600 131.57700 1.000 28.91000 453 THR D C 1
ATOM 12490 O O . THR D 1 504 ? 169.12300 194.58700 131.71100 1.000 28.91000 453 THR D O 1
ATOM 12494 N N . LEU D 1 505 ? 169.11800 196.85600 131.72600 1.000 29.54000 454 LEU D N 1
ATOM 12495 C CA . LEU D 1 505 ? 170.54400 196.93000 132.04300 1.000 29.54000 454 LEU D CA 1
ATOM 12496 C C . LEU D 1 505 ? 170.84300 196.34100 133.42100 1.000 29.54000 454 LEU D C 1
ATOM 12497 O O . LEU D 1 505 ? 171.81200 195.58400 133.57800 1.000 29.54000 454 LEU D O 1
ATOM 12502 N N . VAL D 1 506 ? 169.99200 196.63700 134.41100 1.000 28.53000 455 VAL D N 1
ATOM 12503 C CA . VAL D 1 506 ? 170.19700 196.13000 135.76900 1.000 28.53000 455 VAL D CA 1
ATOM 12504 C C . VAL D 1 506 ? 170.01500 194.61500 135.82100 1.000 28.53000 455 VAL D C 1
ATOM 12505 O O . VAL D 1 506 ? 170.77000 193.91800 136.50600 1.000 28.53000 455 VAL D O 1
ATOM 12509 N N . CYS D 1 507 ? 169.06800 194.07200 135.05100 1.000 32.55000 456 CYS D N 1
ATOM 12510 C CA . CYS D 1 507 ? 168.83300 192.63200 135.07900 1.000 32.55000 456 CYS D CA 1
ATOM 12511 C C . CYS D 1 507 ? 169.96300 191.86100 134.40800 1.000 32.55000 456 CYS D C 1
ATOM 12512 O O . CYS D 1 507 ? 170.37700 190.81000 134.91200 1.000 32.55000 456 CYS D O 1
ATOM 12515 N N . ILE D 1 508 ? 170.49300 192.37500 133.29000 1.000 32.81000 457 ILE D N 1
ATOM 12516 C CA . ILE D 1 508 ? 171.63200 191.70700 132.65500 1.000 32.81000 457 ILE D CA 1
ATOM 12517 C C . ILE D 1 508 ? 172.87100 191.78800 133.54500 1.000 32.81000 457 ILE D C 1
ATOM 12518 O O . ILE D 1 508 ? 173.58300 190.78800 133.72800 1.000 32.81000 457 ILE D O 1
ATOM 12523 N N . LEU D 1 509 ? 173.10900 192.95400 134.16300 1.000 34.03000 458 LEU D N 1
ATOM 12524 C CA . LEU D 1 509 ? 174.24600 193.11300 135.06900 1.000 34.03000 458 LEU D CA 1
ATOM 12525 C C . LEU D 1 509 ? 174.11800 192.22800 136.30600 1.000 34.03000 458 LEU D C 1
ATOM 12526 O O . LEU D 1 509 ? 175.11200 191.67200 136.78300 1.000 34.03000 458 LEU D O 1
ATOM 12531 N N . GLY D 1 510 ? 172.89900 192.05400 136.81600 1.000 36.19000 459 GLY D N 1
ATOM 12532 C CA . GLY D 1 510 ? 172.71700 191.25900 138.01700 1.000 36.19000 459 GLY D CA 1
ATOM 12533 C C . GLY D 1 510 ? 172.78500 189.76700 137.76000 1.000 36.19000 459 GLY D C 1
ATOM 12534 O O . GLY D 1 510 ? 173.27100 189.01000 138.60300 1.000 36.19000 459 GLY D O 1
ATOM 12535 N N . THR D 1 511 ? 172.29200 189.31700 136.60200 1.000 42.12000 460 THR D N 1
ATOM 12536 C CA . THR D 1 511 ? 172.43700 187.90400 136.26900 1.000 42.12000 460 THR D CA 1
ATOM 12537 C C . THR D 1 511 ? 173.87800 187.56000 135.92200 1.000 42.12000 460 THR D C 1
ATOM 12538 O O . THR D 1 511 ? 174.34300 186.45700 136.22600 1.000 42.12000 460 THR D O 1
ATOM 12542 N N . ALA D 1 512 ? 174.61000 188.48600 135.29600 1.000 45.05000 461 ALA D N 1
ATOM 12543 C CA . ALA D 1 512 ? 175.99300 188.18200 134.94500 1.000 45.05000 461 ALA D CA 1
ATOM 12544 C C . ALA D 1 512 ? 176.92300 188.27700 136.14900 1.000 45.05000 461 ALA D C 1
ATOM 12545 O O . ALA D 1 512 ? 177.81500 187.43900 136.31000 1.000 45.05000 461 ALA D O 1
ATOM 12547 N N . GLY D 1 513 ? 176.73300 189.28300 137.00600 1.000 45.51000 462 GLY D N 1
ATOM 12548 C CA . GLY D 1 513 ? 177.69000 189.54200 138.06600 1.000 45.51000 462 GLY D CA 1
ATOM 12549 C C . GLY D 1 513 ? 177.49500 188.73000 139.32500 1.000 45.51000 462 GLY D C 1
ATOM 12550 O O . GLY D 1 513 ? 178.34000 188.79200 140.22300 1.000 45.51000 462 GLY D O 1
ATOM 12551 N N . LEU D 1 514 ? 176.39900 187.98200 139.42500 1.000 41.67000 463 LEU D N 1
ATOM 12552 C CA . LEU D 1 514 ? 176.10600 187.23100 140.63500 1.000 41.67000 463 LEU D CA 1
ATOM 12553 C C . LEU D 1 514 ? 175.87600 185.74900 140.38200 1.000 41.67000 463 LEU D C 1
ATOM 12554 O O . LEU D 1 514 ? 175.98400 184.95600 141.32000 1.000 41.67000 463 LEU D O 1
ATOM 12559 N N . PHE D 1 515 ? 175.58900 185.35200 139.14700 1.000 53.45000 464 PHE D N 1
ATOM 12560 C CA . PHE D 1 515 ? 175.40300 183.94700 138.81500 1.000 53.45000 464 PHE D CA 1
ATOM 12561 C C . PHE D 1 515 ? 176.42800 183.44100 137.81400 1.000 53.45000 464 PHE D C 1
ATOM 12562 O O . PHE D 1 515 ? 177.05600 182.40400 138.04800 1.000 53.45000 464 PHE D O 1
ATOM 12570 N N . LEU D 1 516 ? 176.61700 184.14500 136.69700 1.000 55.47000 465 LEU D N 1
ATOM 12571 C CA . LEU D 1 516 ? 177.49800 183.64900 135.64500 1.000 55.47000 465 LEU D CA 1
ATOM 12572 C C . LEU D 1 516 ? 178.97100 183.80900 135.99900 1.000 55.47000 465 LEU D C 1
ATOM 12573 O O . LEU D 1 516 ? 179.77600 182.92200 135.70000 1.000 55.47000 465 LEU D O 1
ATOM 12578 N N . GLN D 1 517 ? 179.34700 184.91800 136.62200 1.000 60.69000 466 GLN D N 1
ATOM 12579 C CA . GLN D 1 517 ? 180.75900 185.16300 136.91300 1.000 60.69000 466 GLN D CA 1
ATOM 12580 C C . GLN D 1 517 ? 181.32400 184.34800 138.08600 1.000 60.69000 466 GLN D C 1
ATOM 12581 O O . GLN D 1 517 ? 182.43900 183.82800 137.94000 1.000 60.69000 466 GLN D O 1
ATOM 12587 N N . PRO D 1 518 ? 180.65800 184.19200 139.25000 1.000 57.26000 467 PRO D N 1
ATOM 12588 C CA . PRO D 1 518 ? 181.29700 183.37300 140.29600 1.000 57.26000 467 PRO D CA 1
ATOM 12589 C C . PRO D 1 518 ? 181.25600 181.87800 140.02700 1.000 57.26000 467 PRO D C 1
ATOM 12590 O O . PRO D 1 518 ? 182.21700 181.18100 140.37400 1.000 57.26000 467 PRO D O 1
ATOM 12594 N N . LEU D 1 519 ? 180.18300 181.35800 139.42700 1.000 59.83000 468 LEU D N 1
ATOM 12595 C CA . LEU D 1 519 ? 180.11900 179.92500 139.15100 1.000 59.83000 468 LEU D CA 1
ATOM 12596 C C . LEU D 1 519 ? 181.04600 179.50400 138.02000 1.000 59.83000 468 LEU D C 1
ATOM 12597 O O . LEU D 1 519 ? 181.36400 178.31500 137.91000 1.000 59.83000 468 LEU D O 1
ATOM 12602 N N . MET D 1 520 ? 181.48700 180.44100 137.17900 1.000 74.85000 469 MET D N 1
ATOM 12603 C CA . MET D 1 520 ? 182.48300 180.11200 136.16700 1.000 74.85000 469 MET D CA 1
ATOM 12604 C C . MET D 1 520 ? 183.87700 180.04000 136.77900 1.000 74.85000 469 MET D C 1
ATOM 12605 O O . MET D 1 520 ? 184.64600 179.11700 136.48700 1.000 74.85000 469 MET D O 1
ATOM 12610 N N . ARG E 2 1 ? 200.56300 128.45600 183.08900 1.000 27.58000 1 ARG E N 1
ATOM 12611 C CA . ARG E 2 1 ? 201.40300 128.69000 181.92300 1.000 27.58000 1 ARG E CA 1
ATOM 12612 C C . ARG E 2 1 ? 202.10300 130.03600 182.05100 1.000 27.58000 1 ARG E C 1
ATOM 12613 O O . ARG E 2 1 ? 202.37900 130.49600 183.15600 1.000 27.58000 1 ARG E O 1
ATOM 12621 N N . VAL E 2 2 ? 202.38900 130.66500 180.91800 1.000 28.90000 2 VAL E N 1
ATOM 12622 C CA . VAL E 2 2 ? 202.97600 131.99900 180.91300 1.000 28.90000 2 VAL E CA 1
ATOM 12623 C C . VAL E 2 2 ? 201.86000 133.03000 181.01800 1.000 28.90000 2 VAL E C 1
ATOM 12624 O O . VAL E 2 2 ? 200.87400 132.97200 180.27400 1.000 28.90000 2 VAL E O 1
ATOM 12628 N N . ALA E 2 3 ? 202.00300 133.96700 181.95200 1.000 29.00000 3 ALA E N 1
ATOM 12629 C CA . ALA E 2 3 ? 201.06800 135.07100 182.11700 1.000 29.00000 3 ALA E CA 1
ATOM 12630 C C . ALA E 2 3 ? 201.84800 136.38000 182.16100 1.000 29.00000 3 ALA E C 1
ATOM 12631 O O . ALA E 2 3 ? 203.08100 136.39200 182.15100 1.000 29.00000 3 ALA E O 1
ATOM 12633 N N . ASN E 2 4 ? 201.12300 137.49200 182.21200 1.000 23.62000 4 ASN E N 1
ATOM 12634 C CA . ASN E 2 4 ? 201.72800 138.80800 182.33500 1.000 23.62000 4 ASN E CA 1
ATOM 12635 C C . ASN E 2 4 ? 201.75700 139.23300 183.79200 1.000 23.62000 4 ASN E C 1
ATOM 12636 O O . ASN E 2 4 ? 201.32300 138.50700 184.68800 1.000 23.62000 4 ASN E O 1
ATOM 12641 N N . ALA E 2 5 ? 202.28600 140.43200 184.01800 1.000 23.28000 5 ALA E N 1
ATOM 12642 C CA . ALA E 2 5 ? 202.08500 141.08200 185.30400 1.000 23.28000 5 ALA E CA 1
ATOM 12643 C C . ALA E 2 5 ? 200.64100 141.53500 185.45500 1.000 23.28000 5 ALA E C 1
ATOM 12644 O O . ALA E 2 5 ? 200.05300 141.41900 186.53900 1.000 23.28000 5 ALA E O 1
ATOM 12646 N N . GLU E 2 6 ? 200.05000 142.04200 184.36700 1.000 22.20000 6 GLU E N 1
ATOM 12647 C CA . GLU E 2 6 ? 198.69300 142.57500 184.42500 1.000 22.20000 6 GLU E CA 1
ATOM 12648 C C . GLU E 2 6 ? 197.66700 141.47500 184.64000 1.000 22.20000 6 GLU E C 1
ATOM 12649 O O . GLU E 2 6 ? 196.65400 141.69700 185.30500 1.000 22.20000 6 GLU E O 1
ATOM 12655 N N . GLU E 2 7 ? 197.91800 140.27700 184.10600 1.000 22.28000 7 GLU E N 1
ATOM 12656 C CA . GLU E 2 7 ? 196.97400 139.17700 184.28700 1.000 22.28000 7 GLU E CA 1
ATOM 12657 C C . GLU E 2 7 ? 196.96700 138.68500 185.72900 1.000 22.28000 7 GLU E C 1
ATOM 12658 O O . GLU E 2 7 ? 195.90300 138.40100 186.28900 1.000 22.28000 7 GLU E O 1
ATOM 12664 N N . LYS E 2 8 ? 198.14200 138.62100 186.35800 1.000 22.12000 8 LYS E N 1
ATOM 12665 C CA . LYS E 2 8 ? 198.22400 138.22900 187.76300 1.000 22.12000 8 LYS E CA 1
ATOM 12666 C C . LYS E 2 8 ? 197.61400 139.28700 188.67300 1.000 22.12000 8 LYS E C 1
ATOM 12667 O O . LYS E 2 8 ? 196.89500 138.95800 189.62500 1.000 22.12000 8 LYS E O 1
ATOM 12673 N N . LEU E 2 9 ? 197.88700 140.56400 188.39200 1.000 20.86000 9 LEU E N 1
ATOM 12674 C CA . LEU E 2 9 ? 197.29100 141.64500 189.17300 1.000 20.86000 9 LEU E CA 1
ATOM 12675 C C . LEU E 2 9 ? 195.77700 141.69400 188.99700 1.000 20.86000 9 LEU E C 1
ATOM 12676 O O . LEU E 2 9 ? 195.04400 142.00900 189.94200 1.000 20.86000 9 LEU E O 1
ATOM 12681 N N . MET E 2 10 ? 195.29700 141.39000 187.79200 1.000 21.31000 10 MET E N 1
ATOM 12682 C CA . MET E 2 10 ? 193.86700 141.35600 187.52300 1.000 21.31000 10 MET E CA 1
ATOM 12683 C C . MET E 2 10 ? 193.20600 140.18700 188.23700 1.000 21.31000 10 MET E C 1
ATOM 12684 O O . MET E 2 10 ? 192.07400 140.29400 188.71800 1.000 21.31000 10 MET E O 1
ATOM 12689 N N . ASP E 2 11 ? 193.90700 139.05900 188.31900 1.000 24.77000 11 ASP E N 1
ATOM 12690 C CA . ASP E 2 11 ? 193.40000 137.92200 189.07400 1.000 24.77000 11 ASP E CA 1
ATOM 12691 C C . ASP E 2 11 ? 193.41300 138.20300 190.57300 1.000 24.77000 11 ASP E C 1
ATOM 12692 O O . ASP E 2 11 ? 192.60900 137.63500 191.31900 1.000 24.77000 11 ASP E O 1
ATOM 12697 N N . ASP E 2 12 ? 194.31000 139.07800 191.03300 1.000 23.07000 12 ASP E N 1
ATOM 12698 C CA . ASP E 2 12 ? 194.36200 139.38600 192.45900 1.000 23.07000 12 ASP E CA 1
ATOM 12699 C C . ASP E 2 12 ? 193.31600 140.41900 192.86500 1.000 23.07000 12 ASP E C 1
ATOM 12700 O O . ASP E 2 12 ? 192.74200 140.31800 193.95400 1.000 23.07000 12 ASP E O 1
ATOM 12705 N N . LEU E 2 13 ? 193.06700 141.43000 192.02700 1.000 17.87000 13 LEU E N 1
ATOM 12706 C CA . LEU E 2 13 ? 192.15300 142.50300 192.41900 1.000 17.87000 13 LEU E CA 1
ATOM 12707 C C . LEU E 2 13 ? 190.69600 142.06900 192.43100 1.000 17.87000 13 LEU E C 1
ATOM 12708 O O . LEU E 2 13 ? 190.04700 142.08600 193.48000 1.000 17.87000 13 LEU E O 1
ATOM 12713 N N . LEU E 2 14 ? 190.17300 141.68800 191.27000 1.000 16.14000 14 LEU E N 1
ATOM 12714 C CA . LEU E 2 14 ? 188.75200 141.39000 191.11500 1.000 16.14000 14 LEU E CA 1
ATOM 12715 C C . LEU E 2 14 ? 188.52000 139.91500 191.42200 1.000 16.14000 14 LEU E C 1
ATOM 12716 O O . LEU E 2 14 ? 188.30200 139.08300 190.54100 1.000 16.14000 14 LEU E O 1
ATOM 12721 N N . ASN E 2 15 ? 188.56900 139.59300 192.70900 1.000 23.20000 15 ASN E N 1
ATOM 12722 C CA . ASN E 2 15 ? 188.40900 138.23300 193.19500 1.000 23.20000 15 ASN E CA 1
ATOM 12723 C C . ASN E 2 15 ? 187.02600 138.11500 193.81400 1.000 23.20000 15 ASN E C 1
ATOM 12724 O O . ASN E 2 15 ? 186.58000 139.02100 194.52400 1.000 23.20000 15 ASN E O 1
ATOM 12729 N N . LYS E 2 16 ? 186.34400 137.00200 193.52900 1.000 22.16000 16 LYS E N 1
ATOM 12730 C CA . LYS E 2 16 ? 184.92000 136.90100 193.84100 1.000 22.16000 16 LYS E CA 1
ATOM 12731 C C . LYS E 2 16 ? 184.67500 136.78900 195.33900 1.000 22.16000 16 LYS E C 1
ATOM 12732 O O . LYS E 2 16 ? 183.59800 137.14800 195.82500 1.000 22.16000 16 LYS E O 1
ATOM 12738 N N . THR E 2 17 ? 185.65200 136.28100 196.08700 1.000 24.01000 17 THR E N 1
ATOM 12739 C CA . THR E 2 17 ? 185.48900 136.20500 197.53300 1.000 24.01000 17 THR E CA 1
ATOM 12740 C C . THR E 2 17 ? 185.79300 137.54200 198.19200 1.000 24.01000 17 THR E C 1
ATOM 12741 O O . THR E 2 17 ? 185.50000 137.73800 199.37600 1.000 24.01000 17 THR E O 1
ATOM 12745 N N . ARG E 2 18 ? 186.40000 138.46500 197.45500 1.000 23.05000 18 ARG E N 1
ATOM 12746 C CA . ARG E 2 18 ? 186.89100 139.69600 198.05100 1.000 23.05000 18 ARG E CA 1
ATOM 12747 C C . ARG E 2 18 ? 186.34000 140.95100 197.38600 1.000 23.05000 18 ARG E C 1
ATOM 12748 O O . ARG E 2 18 ? 186.21000 141.98000 198.05300 1.000 23.05000 18 ARG E O 1
ATOM 12756 N N . TYR E 2 19 ? 185.98100 140.89600 196.10800 1.000 14.65000 19 TYR E N 1
ATOM 12757 C CA . TYR E 2 19 ? 185.45200 142.07600 195.44600 1.000 14.65000 19 TYR E CA 1
ATOM 12758 C C . TYR E 2 19 ? 184.05900 141.78900 194.91900 1.000 14.65000 19 TYR E C 1
ATOM 12759 O O . TYR E 2 19 ? 183.82000 140.74900 194.30200 1.000 14.65000 19 TYR E O 1
ATOM 12768 N N . ASN E 2 20 ? 183.15100 142.73000 195.15500 1.000 12.68000 20 ASN E N 1
ATOM 12769 C CA . ASN E 2 20 ? 181.76600 142.62800 194.71700 1.000 12.68000 20 ASN E CA 1
ATOM 12770 C C . ASN E 2 20 ? 181.34300 144.00300 194.23400 1.000 12.68000 20 ASN E C 1
ATOM 12771 O O . ASN E 2 20 ? 181.44900 144.97900 194.98100 1.000 12.68000 20 ASN E O 1
ATOM 12776 N N . ASN E 2 21 ? 180.85700 144.08700 193.00000 1.000 8.36000 21 ASN E N 1
ATOM 12777 C CA . ASN E 2 21 ? 180.53000 145.36900 192.39700 1.000 8.36000 21 ASN E CA 1
ATOM 12778 C C . ASN E 2 21 ? 179.13700 145.86800 192.74300 1.000 8.36000 21 ASN E C 1
ATOM 12779 O O . ASN E 2 21 ? 178.59400 146.68500 191.99400 1.000 8.36000 21 ASN E O 1
ATOM 12784 N N . LEU E 2 22 ? 178.53200 145.39700 193.82700 1.000 10.47000 22 LEU E N 1
ATOM 12785 C CA . LEU E 2 22 ? 177.20700 145.84300 194.21000 1.000 10.47000 22 LEU E CA 1
ATOM 12786 C C . LEU E 2 22 ? 177.13800 146.40600 195.61800 1.000 10.47000 22 LEU E C 1
ATOM 12787 O O . LEU E 2 22 ? 176.05400 146.81000 196.04600 1.000 10.47000 22 LEU E O 1
ATOM 12792 N N . ILE E 2 23 ? 178.24300 146.43500 196.35400 1.000 10.64000 23 ILE E N 1
ATOM 12793 C CA . ILE E 2 23 ? 178.29700 147.08900 197.65200 1.000 10.64000 23 ILE E CA 1
ATOM 12794 C C . ILE E 2 23 ? 179.30700 148.22400 197.55500 1.000 10.64000 23 ILE E C 1
ATOM 12795 O O . ILE E 2 23 ? 180.39600 148.05100 196.99800 1.000 10.64000 23 ILE E O 1
ATOM 12800 N N . ARG E 2 24 ? 178.91900 149.39300 198.03600 1.000 15.40000 24 ARG E N 1
ATOM 12801 C CA . ARG E 2 24 ? 179.70100 150.58500 197.76300 1.000 15.40000 24 ARG E CA 1
ATOM 12802 C C . ARG E 2 24 ? 180.89100 150.69000 198.71600 1.000 15.40000 24 ARG E C 1
ATOM 12803 O O . ARG E 2 24 ? 180.83200 150.19800 199.84600 1.000 15.40000 24 ARG E O 1
ATOM 12811 N N . PRO E 2 25 ? 182.00600 151.29000 198.26700 1.000 15.05000 25 PRO E N 1
ATOM 12812 C CA . PRO E 2 25 ? 183.19600 151.35000 199.12000 1.000 15.05000 25 PRO E CA 1
ATOM 12813 C C . PRO E 2 25 ? 183.08300 152.29800 200.30100 1.000 15.05000 25 PRO E C 1
ATOM 12814 O O . PRO E 2 25 ? 183.66300 153.38800 200.29100 1.000 15.05000 25 PRO E O 1
ATOM 12818 N N . ALA E 2 26 ? 182.35300 151.89000 201.33000 1.000 24.31000 26 ALA E N 1
ATOM 12819 C CA . ALA E 2 26 ? 182.26700 152.63300 202.57600 1.000 24.31000 26 ALA E CA 1
ATOM 12820 C C . ALA E 2 26 ? 183.05000 151.88500 203.64400 1.000 24.31000 26 ALA E C 1
ATOM 12821 O O . ALA E 2 26 ? 182.75600 150.72000 203.93100 1.000 24.31000 26 ALA E O 1
ATOM 12823 N N . THR E 2 27 ? 184.05600 152.55000 204.21700 1.000 35.76000 27 THR E N 1
ATOM 12824 C CA . THR E 2 27 ? 184.87500 151.90900 205.24300 1.000 35.76000 27 THR E CA 1
ATOM 12825 C C . THR E 2 27 ? 184.09500 151.73200 206.53800 1.000 35.76000 27 THR E C 1
ATOM 12826 O O . THR E 2 27 ? 184.35800 150.80300 207.31000 1.000 35.76000 27 THR E O 1
ATOM 12830 N N . SER E 2 28 ? 183.12900 152.61100 206.79000 1.000 41.01000 28 SER E N 1
ATOM 12831 C CA . SER E 2 28 ? 182.29800 152.51700 207.98100 1.000 41.01000 28 SER E CA 1
ATOM 12832 C C . SER E 2 28 ? 180.85500 152.85900 207.64000 1.000 41.01000 28 SER E C 1
ATOM 12833 O O . SER E 2 28 ? 180.48500 152.91100 206.46300 1.000 41.01000 28 SER E O 1
ATOM 12836 N N . SER E 2 29 ? 180.03100 153.08500 208.65700 1.000 47.94000 29 SER E N 1
ATOM 12837 C CA . SER E 2 29 ? 178.64400 153.46400 208.45300 1.000 47.94000 29 SER E CA 1
ATOM 12838 C C . SER E 2 29 ? 178.55100 154.97600 208.31900 1.000 47.94000 29 SER E C 1
ATOM 12839 O O . SER E 2 29 ? 179.26400 155.72000 208.99800 1.000 47.94000 29 SER E O 1
ATOM 12842 N N . SER E 2 30 ? 177.64100 155.40500 207.43400 1.000 45.89000 30 SER E N 1
ATOM 12843 C CA . SER E 2 30 ? 177.37200 156.81600 207.11800 1.000 45.89000 30 SER E CA 1
ATOM 12844 C C . SER E 2 30 ? 178.63200 157.55400 206.67200 1.000 45.89000 30 SER E C 1
ATOM 12845 O O . SER E 2 30 ? 178.95700 158.62900 207.17800 1.000 45.89000 30 SER E O 1
ATOM 12848 N N . GLN E 2 31 ? 179.35100 156.96600 205.72300 1.000 34.17000 31 GLN E N 1
ATOM 12849 C CA . GLN E 2 31 ? 180.49800 157.59800 205.08900 1.000 34.17000 31 GLN E CA 1
ATOM 12850 C C . GLN E 2 31 ? 180.13000 157.95200 203.65700 1.000 34.17000 31 GLN E C 1
ATOM 12851 O O . GLN E 2 31 ? 179.68900 157.08800 202.89300 1.000 34.17000 31 GLN E O 1
ATOM 12857 N N . LEU E 2 32 ? 180.31700 159.21400 203.29500 1.000 21.46000 32 LEU E N 1
ATOM 12858 C CA . LEU E 2 32 ? 179.90700 159.72600 201.99300 1.000 21.46000 32 LEU E CA 1
ATOM 12859 C C . LEU E 2 32 ? 181.05500 159.54000 201.01000 1.000 21.46000 32 LEU E C 1
ATOM 12860 O O . LEU E 2 32 ? 182.16400 160.03200 201.23400 1.000 21.46000 32 LEU E O 1
ATOM 12865 N N . ILE E 2 33 ? 180.79100 158.82100 199.92300 1.000 16.65000 33 ILE E N 1
ATOM 12866 C CA . ILE E 2 33 ? 181.75900 158.68200 198.84500 1.000 16.65000 33 ILE E CA 1
ATOM 12867 C C . ILE E 2 33 ? 181.76600 159.97900 198.04900 1.000 16.65000 33 ILE E C 1
ATOM 12868 O O . ILE E 2 33 ? 180.82500 160.26700 197.30500 1.000 16.65000 33 ILE E O 1
ATOM 12873 N N . SER E 2 34 ? 182.80700 160.78500 198.22200 1.000 15.79000 34 SER E N 1
ATOM 12874 C CA . SER E 2 34 ? 182.91900 162.05000 197.50400 1.000 15.79000 34 SER E CA 1
ATOM 12875 C C . SER E 2 34 ? 183.38500 161.74400 196.09300 1.000 15.79000 34 SER E C 1
ATOM 12876 O O . SER E 2 34 ? 184.54100 161.38200 195.87500 1.000 15.79000 34 SER E O 1
ATOM 12879 N N . ILE E 2 35 ? 182.48900 161.87600 195.12600 1.000 13.68000 35 ILE E N 1
ATOM 12880 C CA . ILE E 2 35 ? 182.87100 161.75700 193.73200 1.000 13.68000 35 ILE E CA 1
ATOM 12881 C C . ILE E 2 35 ? 182.85800 163.15800 193.14300 1.000 13.68000 35 ILE E C 1
ATOM 12882 O O . ILE E 2 35 ? 182.22400 164.07400 193.67200 1.000 13.68000 35 ILE E O 1
ATOM 12887 N N . LYS E 2 36 ? 183.59800 163.34200 192.05600 1.000 12.15000 36 LYS E N 1
ATOM 12888 C CA . LYS E 2 36 ? 183.63300 164.65500 191.43400 1.000 12.15000 36 LYS E CA 1
ATOM 12889 C C . LYS E 2 36 ? 183.52900 164.50900 189.92800 1.000 12.15000 36 LYS E C 1
ATOM 12890 O O . LYS E 2 36 ? 184.04700 163.55300 189.34700 1.000 12.15000 36 LYS E O 1
ATOM 12896 N N . LEU E 2 37 ? 182.82900 165.45100 189.30600 1.000 10.92000 37 LEU E N 1
ATOM 12897 C CA . LEU E 2 37 ? 182.48000 165.32900 187.90400 1.000 10.92000 37 LEU E CA 1
ATOM 12898 C C . LEU E 2 37 ? 182.68300 166.66200 187.20200 1.000 10.92000 37 LEU E C 1
ATOM 12899 O O . LEU E 2 37 ? 182.67100 167.72700 187.81900 1.000 10.92000 37 LEU E O 1
ATOM 12904 N N . GLN E 2 38 ? 182.86700 166.57800 185.88900 1.000 15.84000 38 GLN E N 1
ATOM 12905 C CA . GLN E 2 38 ? 183.19100 167.74400 185.07400 1.000 15.84000 38 GLN E CA 1
ATOM 12906 C C . GLN E 2 38 ? 182.77900 167.42600 183.64800 1.000 15.84000 38 GLN E C 1
ATOM 12907 O O . GLN E 2 38 ? 183.23400 166.43100 183.08200 1.000 15.84000 38 GLN E O 1
ATOM 12913 N N . LEU E 2 39 ? 181.88700 168.22800 183.08200 1.000 9.10000 39 LEU E N 1
ATOM 12914 C CA . LEU E 2 39 ? 181.34400 167.94800 181.76300 1.000 9.10000 39 LEU E CA 1
ATOM 12915 C C . LEU E 2 39 ? 182.19100 168.60300 180.68500 1.000 9.10000 39 LEU E C 1
ATOM 12916 O O . LEU E 2 39 ? 182.61500 169.75100 180.81900 1.000 9.10000 39 LEU E O 1
ATOM 12921 N N . SER E 2 40 ? 182.42500 167.86000 179.60900 1.000 12.34000 40 SER E N 1
ATOM 12922 C CA . SER E 2 40 ? 183.20800 168.31800 178.47200 1.000 12.34000 40 SER E CA 1
ATOM 12923 C C . SER E 2 40 ? 182.34700 168.19300 177.22800 1.000 12.34000 40 SER E C 1
ATOM 12924 O O . SER E 2 40 ? 181.93500 167.08800 176.86800 1.000 12.34000 40 SER E O 1
ATOM 12927 N N . LEU E 2 41 ? 182.06800 169.31900 176.58500 1.000 13.15000 41 LEU E N 1
ATOM 12928 C CA . LEU E 2 41 ? 181.20700 169.33200 175.41500 1.000 13.15000 41 LEU E CA 1
ATOM 12929 C C . LEU E 2 41 ? 182.03600 169.01500 174.17400 1.000 13.15000 41 LEU E C 1
ATOM 12930 O O . LEU E 2 41 ? 183.23600 169.29200 174.12400 1.000 13.15000 41 LEU E O 1
ATOM 12935 N N . ALA E 2 42 ? 181.39600 168.42000 173.16700 1.000 16.10000 42 ALA E N 1
ATOM 12936 C CA . ALA E 2 42 ? 182.09000 168.12200 171.92300 1.000 16.10000 42 ALA E CA 1
ATOM 12937 C C . ALA E 2 42 ? 181.50600 168.85400 170.72700 1.000 16.10000 42 ALA E C 1
ATOM 12938 O O . ALA E 2 42 ? 182.26600 169.39800 169.92100 1.000 16.10000 42 ALA E O 1
ATOM 12940 N N . GLN E 2 43 ? 180.17900 168.89100 170.58800 1.000 14.60000 43 GLN E N 1
ATOM 12941 C CA . GLN E 2 43 ? 179.53800 169.50100 169.43100 1.000 14.60000 43 GLN E CA 1
ATOM 12942 C C . GLN E 2 43 ? 178.06800 169.76600 169.73200 1.000 14.60000 43 GLN E C 1
ATOM 12943 O O . GLN E 2 43 ? 177.40300 168.93700 170.35300 1.000 14.60000 43 GLN E O 1
ATOM 12949 N N . LEU E 2 44 ? 177.57100 170.92700 169.29500 1.000 14.17000 44 LEU E N 1
ATOM 12950 C CA . LEU E 2 44 ? 176.13200 171.17400 169.16700 1.000 14.17000 44 LEU E CA 1
ATOM 12951 C C . LEU E 2 44 ? 175.67900 170.64700 167.81700 1.000 14.17000 44 LEU E C 1
ATOM 12952 O O . LEU E 2 44 ? 175.72100 171.35200 166.81000 1.000 14.17000 44 LEU E O 1
ATOM 12957 N N . ILE E 2 45 ? 175.22200 169.39800 167.78800 1.000 12.18000 45 ILE E N 1
ATOM 12958 C CA . ILE E 2 45 ? 174.86700 168.81600 166.50000 1.000 12.18000 45 ILE E CA 1
ATOM 12959 C C . ILE E 2 45 ? 173.50700 169.31800 166.01400 1.000 12.18000 45 ILE E C 1
ATOM 12960 O O . ILE E 2 45 ? 173.36000 169.65900 164.83500 1.000 12.18000 45 ILE E O 1
ATOM 12965 N N . SER E 2 46 ? 172.51800 169.45700 166.89800 1.000 11.86000 46 SER E N 1
ATOM 12966 C CA . SER E 2 46 ? 171.22200 169.96300 166.45200 1.000 11.86000 46 SER E CA 1
ATOM 12967 C C . SER E 2 46 ? 170.45000 170.55600 167.62000 1.000 11.86000 46 SER E C 1
ATOM 12968 O O . SER E 2 46 ? 170.59300 170.11400 168.76000 1.000 11.86000 46 SER E O 1
ATOM 12971 N N . VAL E 2 47 ? 169.63500 171.56700 167.32000 1.000 13.11000 47 VAL E N 1
ATOM 12972 C CA . VAL E 2 47 ? 168.65800 172.12500 168.25800 1.000 13.11000 47 VAL E CA 1
ATOM 12973 C C . VAL E 2 47 ? 167.32500 172.16800 167.51900 1.000 13.11000 47 VAL E C 1
ATOM 12974 O O . VAL E 2 47 ? 167.11200 173.02800 166.65700 1.000 13.11000 47 VAL E O 1
ATOM 12978 N N . ASN E 2 48 ? 166.43400 171.22900 167.83200 1.000 15.77000 48 ASN E N 1
ATOM 12979 C CA . ASN E 2 48 ? 165.13100 171.11900 167.18700 1.000 15.77000 48 ASN E CA 1
ATOM 12980 C C . ASN E 2 48 ? 164.16900 172.00900 167.95900 1.000 15.77000 48 ASN E C 1
ATOM 12981 O O . ASN E 2 48 ? 163.78600 171.69700 169.09000 1.000 15.77000 48 ASN E O 1
ATOM 12986 N N . GLU E 2 49 ? 163.78100 173.12800 167.34400 1.000 18.18000 49 GLU E N 1
ATOM 12987 C CA . GLU E 2 49 ? 162.92900 174.09500 168.02400 1.000 18.18000 49 GLU E CA 1
ATOM 12988 C C . GLU E 2 49 ? 161.47100 173.67400 168.01400 1.000 18.18000 49 GLU E C 1
ATOM 12989 O O . GLU E 2 49 ? 160.70300 174.09800 168.88000 1.000 18.18000 49 GLU E O 1
ATOM 12995 N N . ARG E 2 50 ? 161.06600 172.85800 167.04400 1.000 19.16000 50 ARG E N 1
ATOM 12996 C CA . ARG E 2 50 ? 159.66000 172.49200 166.94500 1.000 19.16000 50 ARG E CA 1
ATOM 12997 C C . ARG E 2 50 ? 159.29400 171.39500 167.93800 1.000 19.16000 50 ARG E C 1
ATOM 12998 O O . ARG E 2 50 ? 158.20300 171.42000 168.51600 1.000 19.16000 50 ARG E O 1
ATOM 13006 N N . GLU E 2 51 ? 160.18900 170.43900 168.16400 1.000 19.13000 51 GLU E N 1
ATOM 13007 C CA . GLU E 2 51 ? 159.97200 169.41800 169.17900 1.000 19.13000 51 GLU E CA 1
ATOM 13008 C C . GLU E 2 51 ? 160.66800 169.73900 170.49200 1.000 19.13000 51 GLU E C 1
ATOM 13009 O O . GLU E 2 51 ? 160.53300 168.96000 171.44100 1.000 19.13000 51 GLU E O 1
ATOM 13015 N N . GLN E 2 52 ? 161.41600 170.85000 170.54200 1.000 17.32000 52 GLN E N 1
ATOM 13016 C CA . GLN E 2 52 ? 162.11000 171.35000 171.73500 1.000 17.32000 52 GLN E CA 1
ATOM 13017 C C . GLN E 2 52 ? 163.12200 170.34500 172.28100 1.000 17.32000 52 GLN E C 1
ATOM 13018 O O . GLN E 2 52 ? 163.13500 170.02600 173.46900 1.000 17.32000 52 GLN E O 1
ATOM 13024 N N . ILE E 2 53 ? 163.98700 169.85100 171.40100 1.000 15.51000 53 ILE E N 1
ATOM 13025 C CA . ILE E 2 53 ? 164.95600 168.81900 171.75600 1.000 15.51000 53 ILE E CA 1
ATOM 13026 C C . ILE E 2 53 ? 166.32200 169.25100 171.25600 1.000 15.51000 53 ILE E C 1
ATOM 13027 O O . ILE E 2 53 ? 166.51300 169.42200 170.04800 1.000 15.51000 53 ILE E O 1
ATOM 13032 N N . MET E 2 54 ? 167.27600 169.41600 172.16100 1.000 14.95000 54 MET E N 1
ATOM 13033 C CA . MET E 2 54 ? 168.63500 169.64700 171.70700 1.000 14.95000 54 MET E CA 1
ATOM 13034 C C . MET E 2 54 ? 169.39800 168.33300 171.78500 1.000 14.95000 54 MET E C 1
ATOM 13035 O O . MET E 2 54 ? 169.06700 167.45000 172.57500 1.000 14.95000 54 MET E O 1
ATOM 13040 N N . THR E 2 55 ? 170.38100 168.17900 170.91100 1.000 10.88000 55 THR E N 1
ATOM 13041 C CA . THR E 2 55 ? 171.20500 166.98300 170.86400 1.000 10.88000 55 THR E CA 1
ATOM 13042 C C . THR E 2 55 ? 172.65000 167.40900 171.02100 1.000 10.88000 55 THR E C 1
ATOM 13043 O O . THR E 2 55 ? 173.11300 168.30100 170.30800 1.000 10.88000 55 THR E O 1
ATOM 13047 N N . THR E 2 56 ? 173.34300 166.81700 171.98600 1.000 26.18000 56 THR E N 1
ATOM 13048 C CA . THR E 2 56 ? 174.73900 167.15100 172.23800 1.000 26.18000 56 THR E CA 1
ATOM 13049 C C . THR E 2 56 ? 175.52500 165.89300 172.54400 1.000 26.18000 56 THR E C 1
ATOM 13050 O O . THR E 2 56 ? 175.04300 165.03300 173.27700 1.000 26.18000 56 THR E O 1
ATOM 13054 N N . ASN E 2 57 ? 176.74300 165.79400 172.02000 1.000 8.29000 57 ASN E N 1
ATOM 13055 C CA . ASN E 2 57 ? 177.68100 164.77900 172.48200 1.000 8.29000 57 ASN E CA 1
ATOM 13056 C C . ASN E 2 57 ? 178.59900 165.38600 173.53600 1.000 8.29000 57 ASN E C 1
ATOM 13057 O O . ASN E 2 57 ? 179.29800 166.37300 173.28400 1.000 8.29000 57 ASN E O 1
ATOM 13062 N N . VAL E 2 58 ? 178.54600 164.81800 174.73600 1.000 14.85000 58 VAL E N 1
ATOM 13063 C CA . VAL E 2 58 ? 179.29300 165.31400 175.87400 1.000 14.85000 58 VAL E CA 1
ATOM 13064 C C . VAL E 2 58 ? 180.13000 164.17800 176.43500 1.000 14.85000 58 VAL E C 1
ATOM 13065 O O . VAL E 2 58 ? 179.92400 162.99800 176.12600 1.000 14.85000 58 VAL E O 1
ATOM 13069 N N . TRP E 2 59 ? 181.10800 164.56400 177.25000 1.000 17.46000 59 TRP E N 1
ATOM 13070 C CA . TRP E 2 59 ? 182.05700 163.65200 177.88200 1.000 17.46000 59 TRP E CA 1
ATOM 13071 C C . TRP E 2 59 ? 182.01200 163.94800 179.37500 1.000 17.46000 59 TRP E C 1
ATOM 13072 O O . TRP E 2 59 ? 182.80600 164.75600 179.86000 1.000 17.46000 59 TRP E O 1
ATOM 13083 N N . LEU E 2 60 ? 181.10600 163.32200 180.11000 1.000 11.82000 60 LEU E N 1
ATOM 13084 C CA . LEU E 2 60 ? 181.05900 163.57600 181.54100 1.000 11.82000 60 LEU E CA 1
ATOM 13085 C C . LEU E 2 60 ? 182.19100 162.80500 182.21300 1.000 11.82000 60 LEU E C 1
ATOM 13086 O O . LEU E 2 60 ? 182.25100 161.57700 182.13900 1.000 11.82000 60 LEU E O 1
ATOM 13091 N N . LYS E 2 61 ? 183.13100 163.53100 182.80600 1.000 14.14000 61 LYS E N 1
ATOM 13092 C CA . LYS E 2 61 ? 184.29600 162.95000 183.45300 1.000 14.14000 61 LYS E CA 1
ATOM 13093 C C . LYS E 2 61 ? 184.02300 162.85900 184.94200 1.000 14.14000 61 LYS E C 1
ATOM 13094 O O . LYS E 2 61 ? 183.86400 163.88900 185.59800 1.000 14.14000 61 LYS E O 1
ATOM 13100 N N . GLN E 2 62 ? 183.97800 161.64700 185.48100 1.000 26.18000 62 GLN E N 1
ATOM 13101 C CA . GLN E 2 62 ? 183.65900 161.47500 186.88800 1.000 26.18000 62 GLN E CA 1
ATOM 13102 C C . GLN E 2 62 ? 184.63900 160.51800 187.54300 1.000 26.18000 62 GLN E C 1
ATOM 13103 O O . GLN E 2 62 ? 184.95500 159.45700 186.99800 1.000 26.18000 62 GLN E O 1
ATOM 13109 N N . GLU E 2 63 ? 185.14600 160.91900 188.70400 1.000 19.47000 63 GLU E N 1
ATOM 13110 C CA . GLU E 2 63 ? 186.18100 160.15400 189.37500 1.000 19.47000 63 GLU E CA 1
ATOM 13111 C C . GLU E 2 63 ? 185.92600 160.11200 190.87300 1.000 19.47000 63 GLU E C 1
ATOM 13112 O O . GLU E 2 63 ? 185.35100 161.03600 191.45500 1.000 19.47000 63 GLU E O 1
ATOM 13118 N N . TRP E 2 64 ? 186.35100 159.00800 191.47900 1.000 26.18000 64 TRP E N 1
ATOM 13119 C CA . TRP E 2 64 ? 186.14000 158.74100 192.89400 1.000 26.18000 64 TRP E CA 1
ATOM 13120 C C . TRP E 2 64 ? 187.30100 157.90300 193.41500 1.000 26.18000 64 TRP E C 1
ATOM 13121 O O . TRP E 2 64 ? 188.32800 157.75200 192.74900 1.000 26.18000 64 TRP E O 1
ATOM 13132 N N . THR E 2 65 ? 187.13100 157.34100 194.61000 1.000 18.19000 65 THR E N 1
ATOM 13133 C CA . THR E 2 65 ? 188.18000 156.57200 195.26700 1.000 18.19000 65 THR E CA 1
ATOM 13134 C C . THR E 2 65 ? 187.59300 155.28500 195.82200 1.000 18.19000 65 THR E C 1
ATOM 13135 O O . THR E 2 65 ? 186.62300 155.31900 196.58200 1.000 18.19000 65 THR E O 1
ATOM 13139 N N . ASP E 2 66 ? 188.19300 154.15900 195.45100 1.000 17.76000 66 ASP E N 1
ATOM 13140 C CA . ASP E 2 66 ? 187.71600 152.82900 195.81100 1.000 17.76000 66 ASP E CA 1
ATOM 13141 C C . ASP E 2 66 ? 188.85800 152.13000 196.53500 1.000 17.76000 66 ASP E C 1
ATOM 13142 O O . ASP E 2 66 ? 189.90500 151.87100 195.93700 1.000 17.76000 66 ASP E O 1
ATOM 13147 N N . TYR E 2 67 ? 188.66700 151.83100 197.81800 1.000 16.21000 67 TYR E N 1
ATOM 13148 C CA . TYR E 2 67 ? 189.75900 151.29900 198.62300 1.000 16.21000 67 TYR E CA 1
ATOM 13149 C C . TYR E 2 67 ? 190.00200 149.81400 198.39700 1.000 16.21000 67 TYR E C 1
ATOM 13150 O O . TYR E 2 67 ? 190.98000 149.28000 198.92600 1.000 16.21000 67 TYR E O 1
ATOM 13159 N N . ARG E 2 68 ? 189.13900 149.13000 197.65000 1.000 12.03000 68 ARG E N 1
ATOM 13160 C CA . ARG E 2 68 ? 189.38900 147.74400 197.28600 1.000 12.03000 68 ARG E CA 1
ATOM 13161 C C . ARG E 2 68 ? 190.38900 147.61000 196.15300 1.000 12.03000 68 ARG E C 1
ATOM 13162 O O . ARG E 2 68 ? 191.06800 146.58300 196.06300 1.000 12.03000 68 ARG E O 1
ATOM 13170 N N . LEU E 2 69 ? 190.48800 148.61400 195.28800 1.000 12.12000 69 LEU E N 1
ATOM 13171 C CA . LEU E 2 69 ? 191.36900 148.54000 194.13400 1.000 12.12000 69 LEU E CA 1
ATOM 13172 C C . LEU E 2 69 ? 192.69000 149.24200 194.40800 1.000 12.12000 69 LEU E C 1
ATOM 13173 O O . LEU E 2 69 ? 193.03200 150.20600 193.72200 1.000 12.12000 69 LEU E O 1
ATOM 13178 N N . THR E 2 70 ? 193.44300 148.76900 195.39400 1.000 16.69000 70 THR E N 1
ATOM 13179 C CA . THR E 2 70 ? 194.77900 149.27400 195.67300 1.000 16.69000 70 THR E CA 1
ATOM 13180 C C . THR E 2 70 ? 195.76800 148.12500 195.58200 1.000 16.69000 70 THR E C 1
ATOM 13181 O O . THR E 2 70 ? 195.47500 147.00800 196.01800 1.000 16.69000 70 THR E O 1
ATOM 13185 N N . TRP E 2 71 ? 196.93800 148.39400 195.01000 1.000 20.04000 71 TRP E N 1
ATOM 13186 C CA . TRP E 2 71 ? 197.95600 147.36400 194.90500 1.000 20.04000 71 TRP E CA 1
ATOM 13187 C C . TRP E 2 71 ? 199.32800 147.99000 195.07900 1.000 20.04000 71 TRP E C 1
ATOM 13188 O O . TRP E 2 71 ? 199.54000 149.15600 194.74300 1.000 20.04000 71 TRP E O 1
ATOM 13199 N N . ASN E 2 72 ? 200.25300 147.20400 195.62200 1.000 31.31000 72 ASN E N 1
ATOM 13200 C CA . ASN E 2 72 ? 201.64700 147.61700 195.69700 1.000 31.31000 72 ASN E CA 1
ATOM 13201 C C . ASN E 2 72 ? 202.24900 147.55800 194.30100 1.000 31.31000 72 ASN E C 1
ATOM 13202 O O . ASN E 2 72 ? 202.19200 146.51700 193.64000 1.000 31.31000 72 ASN E O 1
ATOM 13207 N N . SER E 2 73 ? 202.83100 148.67000 193.85500 1.000 28.68000 73 SER E N 1
ATOM 13208 C CA . SER E 2 73 ? 203.26100 148.77900 192.46600 1.000 28.68000 73 SER E CA 1
ATOM 13209 C C . SER E 2 73 ? 204.51600 147.97400 192.16800 1.000 28.68000 73 SER E C 1
ATOM 13210 O O . SER E 2 73 ? 204.64700 147.43600 191.06500 1.000 28.68000 73 SER E O 1
ATOM 13213 N N . SER E 2 74 ? 205.44100 147.87800 193.11800 1.000 31.73000 74 SER E N 1
ATOM 13214 C CA . SER E 2 74 ? 206.72500 147.24200 192.85700 1.000 31.73000 74 SER E CA 1
ATOM 13215 C C . SER E 2 74 ? 206.65800 145.72300 192.88000 1.000 31.73000 74 SER E C 1
ATOM 13216 O O . SER E 2 74 ? 207.61300 145.07400 192.44300 1.000 31.73000 74 SER E O 1
ATOM 13219 N N . ARG E 2 75 ? 205.56800 145.14400 193.37900 1.000 34.05000 75 ARG E N 1
ATOM 13220 C CA . ARG E 2 75 ? 205.45900 143.69100 193.42200 1.000 34.05000 75 ARG E CA 1
ATOM 13221 C C . ARG E 2 75 ? 205.12000 143.12100 192.05100 1.000 34.05000 75 ARG E C 1
ATOM 13222 O O . ARG E 2 75 ? 205.58400 142.03300 191.69100 1.000 34.05000 75 ARG E O 1
ATOM 13230 N N . TYR E 2 76 ? 204.34000 143.85500 191.25900 1.000 26.54000 76 TYR E N 1
ATOM 13231 C CA . TYR E 2 76 ? 203.80100 143.38000 189.99300 1.000 26.54000 76 TYR E CA 1
ATOM 13232 C C . TYR E 2 76 ? 204.55000 143.93800 188.79100 1.000 26.54000 76 TYR E C 1
ATOM 13233 O O . TYR E 2 76 ? 203.90800 144.40900 187.84700 1.000 26.54000 76 TYR E O 1
ATOM 13242 N N . GLU E 2 77 ? 205.88800 143.99800 188.86800 1.000 30.07000 77 GLU E N 1
ATOM 13243 C CA . GLU E 2 77 ? 206.83300 144.39000 187.81400 1.000 30.07000 77 GLU E CA 1
ATOM 13244 C C . GLU E 2 77 ? 206.77400 145.87400 187.46400 1.000 30.07000 77 GLU E C 1
ATOM 13245 O O . GLU E 2 77 ? 207.53400 146.34400 186.61300 1.000 30.07000 77 GLU E O 1
ATOM 13251 N N . GLY E 2 78 ? 205.88000 146.61400 188.10300 1.000 24.66000 78 GLY E N 1
ATOM 13252 C CA . GLY E 2 78 ? 205.76500 148.04300 187.92900 1.000 24.66000 78 GLY E CA 1
ATOM 13253 C C . GLY E 2 78 ? 204.65900 148.36500 186.95200 1.000 24.66000 78 GLY E C 1
ATOM 13254 O O . GLY E 2 78 ? 204.89000 148.43400 185.74200 1.000 24.66000 78 GLY E O 1
ATOM 13255 N N . VAL E 2 79 ? 203.46300 148.61000 187.47700 1.000 21.77000 79 VAL E N 1
ATOM 13256 C CA . VAL E 2 79 ? 202.29300 148.98700 186.69300 1.000 21.77000 79 VAL E CA 1
ATOM 13257 C C . VAL E 2 79 ? 201.53500 150.03300 187.50100 1.000 21.77000 79 VAL E C 1
ATOM 13258 O O . VAL E 2 79 ? 200.93400 149.71700 188.53300 1.000 21.77000 79 VAL E O 1
ATOM 13262 N N . ASN E 2 80 ? 201.60500 151.28600 187.06400 1.000 21.73000 80 ASN E N 1
ATOM 13263 C CA . ASN E 2 80 ? 200.93500 152.34600 187.79800 1.000 21.73000 80 ASN E CA 1
ATOM 13264 C C . ASN E 2 80 ? 199.43600 152.31900 187.55200 1.000 21.73000 80 ASN E C 1
ATOM 13265 O O . ASN E 2 80 ? 198.65600 152.16800 188.49600 1.000 21.73000 80 ASN E O 1
ATOM 13270 N N . ILE E 2 81 ? 199.01900 152.43300 186.29500 1.000 21.34000 81 ILE E N 1
ATOM 13271 C CA . ILE E 2 81 ? 197.60800 152.47900 185.95100 1.000 21.34000 81 ILE E CA 1
ATOM 13272 C C . ILE E 2 81 ? 197.21200 151.13200 185.37400 1.000 21.34000 81 ILE E C 1
ATOM 13273 O O . ILE E 2 81 ? 198.05400 150.31200 185.00500 1.000 21.34000 81 ILE E O 1
ATOM 13278 N N . LEU E 2 82 ? 195.90300 150.91800 185.29200 1.000 26.18000 82 LEU E N 1
ATOM 13279 C CA . LEU E 2 82 ? 195.37500 149.63400 184.87000 1.000 26.18000 82 LEU E CA 1
ATOM 13280 C C . LEU E 2 82 ? 193.95500 149.87000 184.38200 1.000 26.18000 82 LEU E C 1
ATOM 13281 O O . LEU E 2 82 ? 193.18900 150.58100 185.03200 1.000 26.18000 82 LEU E O 1
ATOM 13286 N N . ARG E 2 83 ? 193.62100 149.31300 183.22400 1.000 13.40000 83 ARG E N 1
ATOM 13287 C CA . ARG E 2 83 ? 192.34900 149.58200 182.56800 1.000 13.40000 83 ARG E CA 1
ATOM 13288 C C . ARG E 2 83 ? 191.45700 148.35400 182.61500 1.000 13.40000 83 ARG E C 1
ATOM 13289 O O . ARG E 2 83 ? 191.87000 147.26300 182.21100 1.000 13.40000 83 ARG E O 1
ATOM 13297 N N . ILE E 2 84 ? 190.23300 148.54300 183.09300 1.000 26.18000 84 ILE E N 1
ATOM 13298 C CA . ILE E 2 84 ? 189.29700 147.44200 183.31700 1.000 26.18000 84 ILE E CA 1
ATOM 13299 C C . ILE E 2 84 ? 187.93400 147.85600 182.78800 1.000 26.18000 84 ILE E C 1
ATOM 13300 O O . ILE E 2 84 ? 187.61000 149.04800 182.79900 1.000 26.18000 84 ILE E O 1
ATOM 13305 N N . PRO E 2 85 ? 187.12100 146.91300 182.30400 1.000 16.87000 85 PRO E N 1
ATOM 13306 C CA . PRO E 2 85 ? 185.79300 147.28700 181.79900 1.000 16.87000 85 PRO E CA 1
ATOM 13307 C C . PRO E 2 85 ? 184.87000 147.77600 182.90500 1.000 16.87000 85 PRO E C 1
ATOM 13308 O O . PRO E 2 85 ? 185.03800 147.43700 184.07400 1.000 16.87000 85 PRO E O 1
ATOM 13312 N N . ALA E 2 86 ? 183.89800 148.60700 182.52000 1.000 15.17000 86 ALA E N 1
ATOM 13313 C CA . ALA E 2 86 ? 183.12500 149.36300 183.50100 1.000 15.17000 86 ALA E CA 1
ATOM 13314 C C . ALA E 2 86 ? 182.10000 148.49300 184.20900 1.000 15.17000 86 ALA E C 1
ATOM 13315 O O . ALA E 2 86 ? 181.67800 148.80900 185.32500 1.000 15.17000 86 ALA E O 1
ATOM 13317 N N . LYS E 2 87 ? 181.68600 147.39200 183.58800 1.000 13.78000 87 LYS E N 1
ATOM 13318 C CA . LYS E 2 87 ? 180.62100 146.58700 184.17500 1.000 13.78000 87 LYS E CA 1
ATOM 13319 C C . LYS E 2 87 ? 181.12200 145.72700 185.32800 1.000 13.78000 87 LYS E C 1
ATOM 13320 O O . LYS E 2 87 ? 180.31900 145.14000 186.06000 1.000 13.78000 87 LYS E O 1
ATOM 13326 N N . ARG E 2 88 ? 182.43900 145.62400 185.50400 1.000 16.23000 88 ARG E N 1
ATOM 13327 C CA . ARG E 2 88 ? 182.94800 144.68100 186.49000 1.000 16.23000 88 ARG E CA 1
ATOM 13328 C C . ARG E 2 88 ? 183.29200 145.34100 187.81900 1.000 16.23000 88 ARG E C 1
ATOM 13329 O O . ARG E 2 88 ? 183.69300 144.64500 188.75600 1.000 16.23000 88 ARG E O 1
ATOM 13337 N N . ILE E 2 89 ? 183.17800 146.66400 187.92900 1.000 13.16000 89 ILE E N 1
ATOM 13338 C CA . ILE E 2 89 ? 183.39000 147.33500 189.20700 1.000 13.16000 89 ILE E CA 1
ATOM 13339 C C . ILE E 2 89 ? 182.22300 148.26600 189.51500 1.000 13.16000 89 ILE E C 1
ATOM 13340 O O . ILE E 2 89 ? 181.37800 148.56100 188.66700 1.000 13.16000 89 ILE E O 1
ATOM 13345 N N . TRP E 2 90 ? 182.19100 148.72800 190.76400 1.000 16.72000 90 TRP E N 1
ATOM 13346 C CA . TRP E 2 90 ? 181.13200 149.60700 191.23800 1.000 16.72000 90 TRP E CA 1
ATOM 13347 C C . TRP E 2 90 ? 181.25300 150.98400 190.60600 1.000 16.72000 90 TRP E C 1
ATOM 13348 O O . TRP E 2 90 ? 182.35300 151.51500 190.44800 1.000 16.72000 90 TRP E O 1
ATOM 13359 N N . LEU E 2 91 ? 180.10800 151.57600 190.26900 1.000 26.18000 91 LEU E N 1
ATOM 13360 C CA . LEU E 2 91 ? 180.07600 152.92700 189.75800 1.000 26.18000 91 LEU E CA 1
ATOM 13361 C C . LEU E 2 91 ? 178.73100 153.57000 190.04500 1.000 26.18000 91 LEU E C 1
ATOM 13362 O O . LEU E 2 91 ? 177.70600 152.87800 190.00700 1.000 26.18000 91 LEU E O 1
ATOM 13367 N N . PRO E 2 92 ? 178.70000 154.86300 190.36400 1.000 18.86000 92 PRO E N 1
ATOM 13368 C CA . PRO E 2 92 ? 177.41800 155.52200 190.61100 1.000 18.86000 92 PRO E CA 1
ATOM 13369 C C . PRO E 2 92 ? 176.68800 155.76600 189.30300 1.000 18.86000 92 PRO E C 1
ATOM 13370 O O . PRO E 2 92 ? 177.30000 156.01900 188.26300 1.000 18.86000 92 PRO E O 1
ATOM 13374 N N . ASP E 2 93 ? 175.36600 155.68000 189.35500 1.000 14.01000 93 ASP E N 1
ATOM 13375 C CA . ASP E 2 93 ? 174.57000 155.67400 188.13300 1.000 14.01000 93 ASP E CA 1
ATOM 13376 C C . ASP E 2 93 ? 174.05200 157.07500 187.80700 1.000 14.01000 93 ASP E C 1
ATOM 13377 O O . ASP E 2 93 ? 172.85300 157.33100 187.78900 1.000 14.01000 93 ASP E O 1
ATOM 13382 N N . ILE E 2 94 ? 174.97800 157.98500 187.51900 1.000 12.64000 94 ILE E N 1
ATOM 13383 C CA . ILE E 2 94 ? 174.61100 159.36700 187.22200 1.000 12.64000 94 ILE E CA 1
ATOM 13384 C C . ILE E 2 94 ? 174.16000 159.47400 185.77400 1.000 12.64000 94 ILE E C 1
ATOM 13385 O O . ILE E 2 94 ? 174.91800 159.15500 184.85300 1.000 12.64000 94 ILE E O 1
ATOM 13390 N N . VAL E 2 95 ? 172.92000 159.91900 185.56800 1.000 14.68000 95 VAL E N 1
ATOM 13391 C CA . VAL E 2 95 ? 172.33800 160.09500 184.24500 1.000 14.68000 95 VAL E CA 1
ATOM 13392 C C . VAL E 2 95 ? 171.60500 161.42900 184.19900 1.000 14.68000 95 VAL E C 1
ATOM 13393 O O . VAL E 2 95 ? 171.47300 162.12500 185.21000 1.000 14.68000 95 VAL E O 1
ATOM 13397 N N . LEU E 2 96 ? 171.12200 161.78400 183.01100 1.000 11.45000 96 LEU E N 1
ATOM 13398 C CA . LEU E 2 96 ? 170.19400 162.89700 182.89700 1.000 11.45000 96 LEU E CA 1
ATOM 13399 C C . LEU E 2 96 ? 168.81900 162.48600 183.38700 1.000 11.45000 96 LEU E C 1
ATOM 13400 O O . LEU E 2 96 ? 168.40900 161.33500 183.24500 1.000 11.45000 96 LEU E O 1
ATOM 13405 N N . TYR E 2 97 ? 168.09400 163.44200 183.95500 1.000 17.35000 97 TYR E N 1
ATOM 13406 C CA . TYR E 2 97 ? 166.66400 163.24500 184.13300 1.000 17.35000 97 TYR E CA 1
ATOM 13407 C C . TYR E 2 97 ? 165.81800 163.94900 183.08900 1.000 17.35000 97 TYR E C 1
ATOM 13408 O O . TYR E 2 97 ? 164.74100 163.45000 182.75400 1.000 17.35000 97 TYR E O 1
ATOM 13417 N N . ASN E 2 98 ? 166.26500 165.08200 182.56000 1.000 14.37000 98 ASN E N 1
ATOM 13418 C CA . ASN E 2 98 ? 165.47200 165.82000 181.58000 1.000 14.37000 98 ASN E CA 1
ATOM 13419 C C . ASN E 2 98 ? 165.88600 165.47500 180.15000 1.000 14.37000 98 ASN E C 1
ATOM 13420 O O . ASN E 2 98 ? 166.23500 166.33800 179.34900 1.000 14.37000 98 ASN E O 1
ATOM 13425 N N . ASN E 2 99 ? 165.82000 164.19600 179.81000 1.000 16.34000 99 ASN E N 1
ATOM 13426 C CA . ASN E 2 99 ? 166.06000 163.79800 178.43300 1.000 16.34000 99 ASN E CA 1
ATOM 13427 C C . ASN E 2 99 ? 164.75200 163.47200 177.72100 1.000 16.34000 99 ASN E C 1
ATOM 13428 O O . ASN E 2 99 ? 163.77200 163.05300 178.33800 1.000 16.34000 99 ASN E O 1
ATOM 13433 N N . ALA E 2 100 ? 164.74800 163.68500 176.40500 1.000 17.40000 100 ALA E N 1
ATOM 13434 C CA . ALA E 2 100 ? 163.52200 163.53500 175.63300 1.000 17.40000 100 ALA E CA 1
ATOM 13435 C C . ALA E 2 100 ? 163.16100 162.07500 175.41500 1.000 17.40000 100 ALA E C 1
ATOM 13436 O O . ALA E 2 100 ? 161.97600 161.73700 175.34100 1.000 17.40000 100 ALA E O 1
ATOM 13438 N N . ASP E 2 101 ? 164.15200 161.20200 175.29700 1.000 21.69000 101 ASP E N 1
ATOM 13439 C CA . ASP E 2 101 ? 163.87700 159.78300 175.18400 1.000 21.69000 101 ASP E CA 1
ATOM 13440 C C . ASP E 2 101 ? 163.58900 159.20100 176.56000 1.000 21.69000 101 ASP E C 1
ATOM 13441 O O . ASP E 2 101 ? 163.60400 159.89200 177.58100 1.000 21.69000 101 ASP E O 1
ATOM 13446 N N . GLY E 2 102 ? 163.33900 157.90500 176.59400 1.000 27.07000 102 GLY E N 1
ATOM 13447 C CA . GLY E 2 102 ? 163.29400 157.21300 177.85700 1.000 27.07000 102 GLY E CA 1
ATOM 13448 C C . GLY E 2 102 ? 164.63100 156.67000 178.29400 1.000 27.07000 102 GLY E C 1
ATOM 13449 O O . GLY E 2 102 ? 164.69400 155.92100 179.27400 1.000 27.07000 102 GLY E O 1
ATOM 13450 N N . THR E 2 103 ? 165.71200 157.03600 177.60200 1.000 29.31000 103 THR E N 1
ATOM 13451 C CA . THR E 2 103 ? 167.03400 156.46700 177.85700 1.000 29.31000 103 THR E CA 1
ATOM 13452 C C . THR E 2 103 ? 167.62900 157.08500 179.12300 1.000 29.31000 103 THR E C 1
ATOM 13453 O O . THR E 2 103 ? 168.54900 157.90600 179.09600 1.000 29.31000 103 THR E O 1
ATOM 13457 N N . TYR E 2 104 ? 167.08000 156.65800 180.26000 1.000 26.99000 104 TYR E N 1
ATOM 13458 C CA . TYR E 2 104 ? 167.70800 156.86900 181.55400 1.000 26.99000 104 TYR E CA 1
ATOM 13459 C C . TYR E 2 104 ? 168.81000 155.86200 181.81700 1.000 26.99000 104 TYR E C 1
ATOM 13460 O O . TYR E 2 104 ? 169.42600 155.90800 182.88500 1.000 26.99000 104 TYR E O 1
ATOM 13469 N N . GLU E 2 105 ? 169.04600 154.94200 180.88600 1.000 37.27000 105 GLU E N 1
ATOM 13470 C CA . GLU E 2 105 ? 170.11000 153.96700 181.01300 1.000 37.27000 105 GLU E CA 1
ATOM 13471 C C . GLU E 2 105 ? 171.46900 154.64900 180.94300 1.000 37.27000 105 GLU E C 1
ATOM 13472 O O . GLU E 2 105 ? 171.60800 155.78800 180.48800 1.000 37.27000 105 GLU E O 1
ATOM 13478 N N . VAL E 2 106 ? 172.47800 153.93400 181.42500 1.000 38.13000 106 VAL E N 1
ATOM 13479 C CA . VAL E 2 106 ? 173.82700 154.45600 181.38300 1.000 38.13000 106 VAL E CA 1
ATOM 13480 C C . VAL E 2 106 ? 174.32100 154.42500 179.93500 1.000 38.13000 106 VAL E C 1
ATOM 13481 O O . VAL E 2 106 ? 173.85400 153.63600 179.10600 1.000 38.13000 106 VAL E O 1
ATOM 13485 N N . SER E 2 107 ? 175.26500 155.31100 179.62200 1.000 32.25000 107 SER E N 1
ATOM 13486 C CA . SER E 2 107 ? 175.85100 155.40100 178.29100 1.000 32.25000 107 SER E CA 1
ATOM 13487 C C . SER E 2 107 ? 176.80600 154.22700 178.05100 1.000 32.25000 107 SER E C 1
ATOM 13488 O O . SER E 2 107 ? 176.86500 153.27400 178.83300 1.000 32.25000 107 SER E O 1
ATOM 13491 N N . VAL E 2 108 ? 177.56900 154.28500 176.95100 1.000 30.32000 108 VAL E N 1
ATOM 13492 C CA . VAL E 2 108 ? 178.28000 153.11000 176.45300 1.000 30.32000 108 VAL E CA 1
ATOM 13493 C C . VAL E 2 108 ? 179.41300 152.71700 177.39700 1.000 30.32000 108 VAL E C 1
ATOM 13494 O O . VAL E 2 108 ? 180.01500 153.55500 178.08100 1.000 30.32000 108 VAL E O 1
ATOM 13498 N N . TYR E 2 109 ? 179.67000 151.41500 177.46300 1.000 28.03000 109 TYR E N 1
ATOM 13499 C CA . TYR E 2 109 ? 180.46700 150.82700 178.53500 1.000 28.03000 109 TYR E CA 1
ATOM 13500 C C . TYR E 2 109 ? 181.91500 150.66000 178.08600 1.000 28.03000 109 TYR E C 1
ATOM 13501 O O . TYR E 2 109 ? 182.45900 149.56100 177.97000 1.000 28.03000 109 TYR E O 1
ATOM 13510 N N . THR E 2 110 ? 182.53000 151.80600 177.82800 1.000 18.26000 110 THR E N 1
ATOM 13511 C CA . THR E 2 110 ? 183.96100 151.85100 177.61100 1.000 18.26000 110 THR E CA 1
ATOM 13512 C C . THR E 2 110 ? 184.68200 151.57500 178.92000 1.000 18.26000 110 THR E C 1
ATOM 13513 O O . THR E 2 110 ? 184.18400 151.88300 180.00300 1.000 18.26000 110 THR E O 1
ATOM 13517 N N . ASN E 2 111 ? 185.86500 150.98500 178.81500 1.000 18.11000 111 ASN E N 1
ATOM 13518 C CA . ASN E 2 111 ? 186.63200 150.65200 180.00000 1.000 18.11000 111 ASN E CA 1
ATOM 13519 C C . ASN E 2 111 ? 187.22200 151.90500 180.65000 1.000 18.11000 111 ASN E C 1
ATOM 13520 O O . ASN E 2 111 ? 187.28500 152.98000 180.05100 1.000 18.11000 111 ASN E O 1
ATOM 13525 N N . LEU E 2 112 ? 187.63200 151.75500 181.90700 1.000 14.36000 112 LEU E N 1
ATOM 13526 C CA . LEU E 2 112 ? 187.99500 152.87900 182.75000 1.000 14.36000 112 LEU E CA 1
ATOM 13527 C C . LEU E 2 112 ? 189.34300 152.62200 183.40600 1.000 14.36000 112 LEU E C 1
ATOM 13528 O O . LEU E 2 112 ? 189.80100 151.48000 183.51500 1.000 14.36000 112 LEU E O 1
ATOM 13533 N N . ILE E 2 113 ? 189.96200 153.71300 183.85800 1.000 16.06000 113 ILE E N 1
ATOM 13534 C CA . ILE E 2 113 ? 191.34000 153.73000 184.33400 1.000 16.06000 113 ILE E CA 1
ATOM 13535 C C . ILE E 2 113 ? 191.33000 153.75800 185.85300 1.000 16.06000 113 ILE E C 1
ATOM 13536 O O . ILE E 2 113 ? 190.66100 154.60300 186.45600 1.000 16.06000 113 ILE E O 1
ATOM 13541 N N . VAL E 2 114 ? 192.07100 152.84800 186.47900 1.000 26.18000 114 VAL E N 1
ATOM 13542 C CA . VAL E 2 114 ? 192.26500 152.86400 187.92200 1.000 26.18000 114 VAL E CA 1
ATOM 13543 C C . VAL E 2 114 ? 193.76100 152.81400 188.21000 1.000 26.18000 114 VAL E C 1
ATOM 13544 O O . VAL E 2 114 ? 194.49500 152.03600 187.59200 1.000 26.18000 114 VAL E O 1
ATOM 13548 N N . ARG E 2 115 ? 194.22000 153.69000 189.10000 1.000 20.80000 115 ARG E N 1
ATOM 13549 C CA . ARG E 2 115 ? 195.62900 153.81900 189.41400 1.000 20.80000 115 ARG E CA 1
ATOM 13550 C C . ARG E 2 115 ? 195.97100 152.97200 190.63800 1.000 20.80000 115 ARG E C 1
ATOM 13551 O O . ARG E 2 115 ? 195.14800 152.20900 191.14300 1.000 20.80000 115 ARG E O 1
ATOM 13559 N N . SER E 2 116 ? 197.20800 153.10700 191.12100 1.000 19.67000 116 SER E N 1
ATOM 13560 C CA . SER E 2 116 ? 197.70200 152.22200 192.17200 1.000 19.67000 116 SER E CA 1
ATOM 13561 C C . SER E 2 116 ? 197.07500 152.53000 193.52000 1.000 19.67000 116 SER E C 1
ATOM 13562 O O . SER E 2 116 ? 196.99600 151.64700 194.37800 1.000 19.67000 116 SER E O 1
ATOM 13565 N N . ASN E 2 117 ? 196.64000 153.76300 193.73600 1.000 21.62000 117 ASN E N 1
ATOM 13566 C CA . ASN E 2 117 ? 196.04900 154.14900 195.00600 1.000 21.62000 117 ASN E CA 1
ATOM 13567 C C . ASN E 2 117 ? 194.53000 154.12600 194.99400 1.000 21.62000 117 ASN E C 1
ATOM 13568 O O . ASN E 2 117 ? 193.91000 154.56200 195.96600 1.000 21.62000 117 ASN E O 1
ATOM 13573 N N . GLY E 2 118 ? 193.92000 153.62200 193.93000 1.000 17.49000 118 GLY E N 1
ATOM 13574 C CA . GLY E 2 118 ? 192.48700 153.47300 193.87400 1.000 17.49000 118 GLY E CA 1
ATOM 13575 C C . GLY E 2 118 ? 191.72700 154.63800 193.29200 1.000 17.49000 118 GLY E C 1
ATOM 13576 O O . GLY E 2 118 ? 190.49800 154.65500 193.39200 1.000 17.49000 118 GLY E O 1
ATOM 13577 N N . SER E 2 119 ? 192.40700 155.61400 192.70400 1.000 19.03000 119 SER E N 1
ATOM 13578 C CA . SER E 2 119 ? 191.72000 156.74500 192.09700 1.000 19.03000 119 SER E CA 1
ATOM 13579 C C . SER E 2 119 ? 191.07600 156.29000 190.79900 1.000 19.03000 119 SER E C 1
ATOM 13580 O O . SER E 2 119 ? 191.75400 156.12700 189.78300 1.000 19.03000 119 SER E O 1
ATOM 13583 N N . VAL E 2 120 ? 189.76700 156.09200 190.82900 1.000 19.19000 120 VAL E N 1
ATOM 13584 C CA . VAL E 2 120 ? 189.03200 155.49200 189.72800 1.000 19.19000 120 VAL E CA 1
ATOM 13585 C C . VAL E 2 120 ? 188.43700 156.61500 188.89400 1.000 19.19000 120 VAL E C 1
ATOM 13586 O O . VAL E 2 120 ? 187.68600 157.44500 189.41300 1.000 19.19000 120 VAL E O 1
ATOM 13590 N N . LEU E 2 121 ? 188.77300 156.65000 187.60800 1.000 26.18000 121 LEU E N 1
ATOM 13591 C CA . LEU E 2 121 ? 188.33900 157.69600 186.69100 1.000 26.18000 121 LEU E CA 1
ATOM 13592 C C . LEU E 2 121 ? 187.53700 157.07700 185.55900 1.000 26.18000 121 LEU E C 1
ATOM 13593 O O . LEU E 2 121 ? 187.92000 156.03600 185.02500 1.000 26.18000 121 LEU E O 1
ATOM 13598 N N . TRP E 2 122 ? 186.44400 157.72800 185.16600 1.000 26.18000 122 TRP E N 1
ATOM 13599 C CA . TRP E 2 122 ? 185.60900 157.17900 184.10900 1.000 26.18000 122 TRP E CA 1
ATOM 13600 C C . TRP E 2 122 ? 185.04700 158.31800 183.27900 1.000 26.18000 122 TRP E C 1
ATOM 13601 O O . TRP E 2 122 ? 184.47500 159.26800 183.82300 1.000 26.18000 122 TRP E O 1
ATOM 13612 N N . LEU E 2 123 ? 185.22500 158.22000 181.96400 1.000 12.97000 123 LEU E N 1
ATOM 13613 C CA . LEU E 2 123 ? 184.84600 159.27200 181.02500 1.000 12.97000 123 LEU E CA 1
ATOM 13614 C C . LEU E 2 123 ? 184.12200 158.60400 179.86200 1.000 12.97000 123 LEU E C 1
ATOM 13615 O O . LEU E 2 123 ? 184.73800 158.27600 178.84200 1.000 12.97000 123 LEU E O 1
ATOM 13620 N N . PRO E 2 124 ? 182.82000 158.36400 179.98600 1.000 12.77000 124 PRO E N 1
ATOM 13621 C CA . PRO E 2 124 ? 182.08300 157.73700 178.89900 1.000 12.77000 124 PRO E CA 1
ATOM 13622 C C . PRO E 2 124 ? 181.60100 158.77500 177.90700 1.000 12.77000 124 PRO E C 1
ATOM 13623 O O . PRO E 2 124 ? 181.30700 159.91800 178.28300 1.000 12.77000 124 PRO E O 1
ATOM 13627 N N . PRO E 2 125 ? 181.51500 158.42800 176.62700 1.000 15.83000 125 PRO E N 1
ATOM 13628 C CA . PRO E 2 125 ? 180.98200 159.37700 175.64900 1.000 15.83000 125 PRO E CA 1
ATOM 13629 C C . PRO E 2 125 ? 179.48300 159.19800 175.49300 1.000 15.83000 125 PRO E C 1
ATOM 13630 O O . PRO E 2 125 ? 178.96200 158.08100 175.52000 1.000 15.83000 125 PRO E O 1
ATOM 13634 N N . ALA E 2 126 ? 178.76200 160.30700 175.34100 1.000 12.44000 126 ALA E N 1
ATOM 13635 C CA . ALA E 2 126 ? 177.31900 160.15000 175.23800 1.000 12.44000 126 ALA E CA 1
ATOM 13636 C C . ALA E 2 126 ? 176.71400 161.24700 174.38900 1.000 12.44000 126 ALA E C 1
ATOM 13637 O O . ALA E 2 126 ? 176.97200 162.42400 174.63000 1.000 12.44000 126 ALA E O 1
ATOM 13639 N N . ILE E 2 127 ? 175.91000 160.87000 173.41600 1.000 11.22000 127 ILE E N 1
ATOM 13640 C CA . ILE E 2 127 ? 174.98800 161.82700 172.82800 1.000 11.22000 127 ILE E CA 1
ATOM 13641 C C . ILE E 2 127 ? 173.72900 161.82500 173.67800 1.000 11.22000 127 ILE E C 1
ATOM 13642 O O . ILE E 2 127 ? 173.31600 160.79000 174.21500 1.000 11.22000 127 ILE E O 1
ATOM 13647 N N . TYR E 2 128 ? 173.15300 162.99900 173.86100 1.000 9.35000 128 TYR E N 1
ATOM 13648 C CA . TYR E 2 128 ? 171.94400 163.15000 174.64800 1.000 9.35000 128 TYR E CA 1
ATOM 13649 C C . TYR E 2 128 ? 170.95200 164.00800 173.89100 1.000 9.35000 128 TYR E C 1
ATOM 13650 O O . TYR E 2 128 ? 171.32500 165.02100 173.28700 1.000 9.35000 128 TYR E O 1
ATOM 13659 N N . LYS E 2 129 ? 169.68900 163.58800 173.93500 1.000 13.37000 129 LYS E N 1
ATOM 13660 C CA . LYS E 2 129 ? 168.57200 164.37200 173.42700 1.000 13.37000 129 LYS E CA 1
ATOM 13661 C C . LYS E 2 129 ? 167.91200 165.03700 174.62900 1.000 13.37000 129 LYS E C 1
ATOM 13662 O O . LYS E 2 129 ? 166.89900 164.58400 175.15500 1.000 13.37000 129 LYS E O 1
ATOM 13668 N N . SER E 2 130 ? 168.51400 166.13800 175.06100 1.000 14.29000 130 SER E N 1
ATOM 13669 C CA . SER E 2 130 ? 168.00700 166.87500 176.20500 1.000 14.29000 130 SER E CA 1
ATOM 13670 C C . SER E 2 130 ? 166.76600 167.66600 175.82200 1.000 14.29000 130 SER E C 1
ATOM 13671 O O . SER E 2 130 ? 166.59900 168.09000 174.67800 1.000 14.29000 130 SER E O 1
ATOM 13674 N N . ALA E 2 131 ? 165.89300 167.86600 176.80100 1.000 14.58000 131 ALA E N 1
ATOM 13675 C CA . ALA E 2 131 ? 164.61900 168.54700 176.61300 1.000 14.58000 131 ALA E CA 1
ATOM 13676 C C . ALA E 2 131 ? 164.67400 169.88900 177.32600 1.000 14.58000 131 ALA E C 1
ATOM 13677 O O . ALA E 2 131 ? 164.74700 169.94000 178.55700 1.000 14.58000 131 ALA E O 1
ATOM 13679 N N . CYS E 2 132 ? 164.62800 170.97100 176.55600 1.000 21.83000 132 CYS E N 1
ATOM 13680 C CA . CYS E 2 132 ? 164.63000 172.31400 177.10900 1.000 21.83000 132 CYS E CA 1
ATOM 13681 C C . CYS E 2 132 ? 163.51000 173.12300 176.47900 1.000 21.83000 132 CYS E C 1
ATOM 13682 O O . CYS E 2 132 ? 163.11900 172.87600 175.33700 1.000 21.83000 132 CYS E O 1
ATOM 13685 N N . LYS E 2 133 ? 162.99000 174.08800 177.23200 1.000 22.07000 133 LYS E N 1
ATOM 13686 C CA . LYS E 2 133 ? 161.92700 174.93300 176.71400 1.000 22.07000 133 LYS E CA 1
ATOM 13687 C C . LYS E 2 133 ? 162.51000 176.10500 175.93300 1.000 22.07000 133 LYS E C 1
ATOM 13688 O O . LYS E 2 133 ? 163.58800 176.61900 176.24400 1.000 22.07000 133 LYS E O 1
ATOM 13694 N N . ILE E 2 134 ? 161.78900 176.51300 174.89600 1.000 20.15000 134 ILE E N 1
ATOM 13695 C CA . ILE E 2 134 ? 162.28700 177.45700 173.90600 1.000 20.15000 134 ILE E CA 1
ATOM 13696 C C . ILE E 2 134 ? 161.57300 178.78400 174.11800 1.000 20.15000 134 ILE E C 1
ATOM 13697 O O . ILE E 2 134 ? 160.36200 178.89300 173.89400 1.000 20.15000 134 ILE E O 1
ATOM 13702 N N . GLU E 2 135 ? 162.32200 179.79100 174.55700 1.000 22.72000 135 GLU E N 1
ATOM 13703 C CA . GLU E 2 135 ? 161.82600 181.16100 174.63600 1.000 22.72000 135 GLU E CA 1
ATOM 13704 C C . GLU E 2 135 ? 161.83800 181.74800 173.23300 1.000 22.72000 135 GLU E C 1
ATOM 13705 O O . GLU E 2 135 ? 162.90800 181.96200 172.65600 1.000 22.72000 135 GLU E O 1
ATOM 13711 N N . VAL E 2 136 ? 160.65900 182.01600 172.68100 1.000 22.29000 136 VAL E N 1
ATOM 13712 C CA . VAL E 2 136 ? 160.55300 182.33200 171.26600 1.000 22.29000 136 VAL E CA 1
ATOM 13713 C C . VAL E 2 136 ? 159.86100 183.68700 171.04800 1.000 22.29000 136 VAL E C 1
ATOM 13714 O O . VAL E 2 136 ? 159.35800 183.97400 169.96600 1.000 22.29000 136 VAL E O 1
ATOM 13718 N N . LYS E 2 137 ? 159.88900 184.55400 172.06700 1.000 22.22000 137 LYS E N 1
ATOM 13719 C CA . LYS E 2 137 ? 159.32000 185.89600 171.94500 1.000 22.22000 137 LYS E CA 1
ATOM 13720 C C . LYS E 2 137 ? 160.07800 186.72800 170.91900 1.000 22.22000 137 LYS E C 1
ATOM 13721 O O . LYS E 2 137 ? 159.49400 187.22800 169.95400 1.000 22.22000 137 LYS E O 1
ATOM 13727 N N . TYR E 2 138 ? 161.38200 186.87900 171.10200 1.000 23.08000 138 TYR E N 1
ATOM 13728 C CA . TYR E 2 138 ? 162.21500 187.46600 170.06600 1.000 23.08000 138 TYR E CA 1
ATOM 13729 C C . TYR E 2 138 ? 162.59900 186.38000 169.07500 1.000 23.08000 138 TYR E C 1
ATOM 13730 O O . TYR E 2 138 ? 162.89600 185.25000 169.46700 1.000 23.08000 138 TYR E O 1
ATOM 13739 N N . PHE E 2 139 ? 162.57200 186.71500 167.79100 1.000 20.59000 139 PHE E N 1
ATOM 13740 C CA . PHE E 2 139 ? 162.84000 185.72700 166.75500 1.000 20.59000 139 PHE E CA 1
ATOM 13741 C C . PHE E 2 139 ? 163.20800 186.43700 165.46000 1.000 20.59000 139 PHE E C 1
ATOM 13742 O O . PHE E 2 139 ? 162.49000 187.35100 165.03700 1.000 20.59000 139 PHE E O 1
ATOM 13750 N N . PRO E 2 140 ? 164.31000 186.06200 164.79700 1.000 20.24000 140 PRO E N 1
ATOM 13751 C CA . PRO E 2 140 ? 165.29800 185.05000 165.17600 1.000 20.24000 140 PRO E CA 1
ATOM 13752 C C . PRO E 2 140 ? 166.42700 185.60700 166.03600 1.000 20.24000 140 PRO E C 1
ATOM 13753 O O . PRO E 2 140 ? 167.53500 185.08100 166.00000 1.000 20.24000 140 PRO E O 1
ATOM 13757 N N . PHE E 2 141 ? 166.15100 186.66900 166.78000 1.000 19.32000 141 PHE E N 1
ATOM 13758 C CA . PHE E 2 141 ? 167.15700 187.33400 167.60600 1.000 19.32000 141 PHE E CA 1
ATOM 13759 C C . PHE E 2 141 ? 167.02900 186.90300 169.06700 1.000 19.32000 141 PHE E C 1
ATOM 13760 O O . PHE E 2 141 ? 166.76400 187.71500 169.94900 1.000 19.32000 141 PHE E O 1
ATOM 13768 N N . ASP E 2 142 ? 167.23500 185.61500 169.33700 1.000 18.61000 142 ASP E N 1
ATOM 13769 C CA . ASP E 2 142 ? 166.90300 185.06500 170.64400 1.000 18.61000 142 ASP E CA 1
ATOM 13770 C C . ASP E 2 142 ? 168.08800 184.39800 171.33200 1.000 18.61000 142 ASP E C 1
ATOM 13771 O O . ASP E 2 142 ? 169.00500 183.88800 170.68600 1.000 18.61000 142 ASP E O 1
ATOM 13776 N N . GLN E 2 143 ? 168.05600 184.43900 172.66100 1.000 17.67000 143 GLN E N 1
ATOM 13777 C CA . GLN E 2 143 ? 168.89300 183.62100 173.52400 1.000 17.67000 143 GLN E CA 1
ATOM 13778 C C . GLN E 2 143 ? 168.15100 182.33600 173.84500 1.000 17.67000 143 GLN E C 1
ATOM 13779 O O . GLN E 2 143 ? 166.92100 182.28400 173.79900 1.000 17.67000 143 GLN E O 1
ATOM 13785 N N . GLN E 2 144 ? 168.90100 181.29200 174.18000 1.000 17.32000 144 GLN E N 1
ATOM 13786 C CA . GLN E 2 144 ? 168.30200 180.04200 174.62900 1.000 17.32000 144 GLN E CA 1
ATOM 13787 C C . GLN E 2 144 ? 169.06900 179.54600 175.84200 1.000 17.32000 144 GLN E C 1
ATOM 13788 O O . GLN E 2 144 ? 170.26800 179.28500 175.75100 1.000 17.32000 144 GLN E O 1
ATOM 13794 N N . ASN E 2 145 ? 168.38400 179.42300 176.96800 1.000 19.11000 145 ASN E N 1
ATOM 13795 C CA . ASN E 2 145 ? 168.93100 178.79900 178.17200 1.000 19.11000 145 ASN E CA 1
ATOM 13796 C C . ASN E 2 145 ? 168.39700 177.37400 178.21500 1.000 19.11000 145 ASN E C 1
ATOM 13797 O O . ASN E 2 145 ? 167.25900 177.14300 178.62500 1.000 19.11000 145 ASN E O 1
ATOM 13802 N N . CYS E 2 146 ? 169.22000 176.41200 177.81000 1.000 16.25000 146 CYS E N 1
ATOM 13803 C CA . CYS E 2 146 ? 168.84500 175.00800 177.84700 1.000 16.25000 146 CYS E CA 1
ATOM 13804 C C . CYS E 2 146 ? 169.72300 174.26500 178.84100 1.000 16.25000 146 CYS E C 1
ATOM 13805 O O . CYS E 2 146 ? 170.94800 174.38200 178.80100 1.000 16.25000 146 CYS E O 1
ATOM 13808 N N . THR E 2 147 ? 169.09700 173.48600 179.71500 1.000 15.72000 147 THR E N 1
ATOM 13809 C CA . THR E 2 147 ? 169.76200 172.93500 180.88200 1.000 15.72000 147 THR E CA 1
ATOM 13810 C C . THR E 2 147 ? 169.92400 171.42300 180.76600 1.000 15.72000 147 THR E C 1
ATOM 13811 O O . THR E 2 147 ? 169.20600 170.74900 180.02300 1.000 15.72000 147 THR E O 1
ATOM 13815 N N . LEU E 2 148 ? 170.91600 170.90500 181.49100 1.000 12.46000 148 LEU E N 1
ATOM 13816 C CA . LEU E 2 148 ? 171.17200 169.47700 181.63000 1.000 12.46000 148 LEU E CA 1
ATOM 13817 C C . LEU E 2 148 ? 171.30600 169.15900 183.10900 1.000 12.46000 148 LEU E C 1
ATOM 13818 O O . LEU E 2 148 ? 172.08200 169.80900 183.81300 1.000 12.46000 148 LEU E O 1
ATOM 13823 N N . LYS E 2 149 ? 170.57300 168.15000 183.56800 1.000 26.18000 149 LYS E N 1
ATOM 13824 C CA . LYS E 2 149 ? 170.36300 167.88500 184.98900 1.000 26.18000 149 LYS E CA 1
ATOM 13825 C C . LYS E 2 149 ? 170.83400 166.46900 185.30300 1.000 26.18000 149 LYS E C 1
ATOM 13826 O O . LYS E 2 149 ? 170.10900 165.50400 185.05000 1.000 26.18000 149 LYS E O 1
ATOM 13832 N N . PHE E 2 150 ? 172.03400 166.33100 185.86100 1.000 7.69000 150 PHE E N 1
ATOM 13833 C CA . PHE E 2 150 ? 172.58200 165.02000 186.16500 1.000 7.69000 150 PHE E CA 1
ATOM 13834 C C . PHE E 2 150 ? 172.34000 164.65600 187.61500 1.000 7.69000 150 PHE E C 1
ATOM 13835 O O . PHE E 2 150 ? 172.46800 165.49500 188.51500 1.000 7.69000 150 PHE E O 1
ATOM 13843 N N . ARG E 2 151 ? 172.02600 163.38100 187.82800 1.000 13.05000 151 ARG E N 1
ATOM 13844 C CA . ARG E 2 151 ? 171.62400 162.87200 189.12800 1.000 13.05000 151 ARG E CA 1
ATOM 13845 C C . ARG E 2 151 ? 171.74800 161.35500 189.09300 1.000 13.05000 151 ARG E C 1
ATOM 13846 O O . ARG E 2 151 ? 171.57200 160.73700 188.04000 1.000 13.05000 151 ARG E O 1
ATOM 13854 N N . SER E 2 152 ? 172.10700 160.76500 190.23000 1.000 13.35000 152 SER E N 1
ATOM 13855 C CA . SER E 2 152 ? 172.17900 159.31600 190.36100 1.000 13.35000 152 SER E CA 1
ATOM 13856 C C . SER E 2 152 ? 170.82000 158.79000 190.78400 1.000 13.35000 152 SER E C 1
ATOM 13857 O O . SER E 2 152 ? 170.19400 159.35300 191.68400 1.000 13.35000 152 SER E O 1
ATOM 13860 N N . TRP E 2 153 ? 170.30000 157.87000 190.01100 1.000 12.42000 153 TRP E N 1
ATOM 13861 C CA . TRP E 2 153 ? 168.99300 157.22500 190.31800 1.000 12.42000 153 TRP E CA 1
ATOM 13862 C C . TRP E 2 153 ? 169.02100 156.27500 191.52900 1.000 12.42000 153 TRP E C 1
ATOM 13863 O O . TRP E 2 153 ? 167.99400 156.20700 192.22900 1.000 12.42000 153 TRP E O 1
ATOM 13874 N N . THR E 2 154 ? 170.11400 155.51700 191.76200 1.000 12.45000 154 THR E N 1
ATOM 13875 C CA . THR E 2 154 ? 170.15000 154.51000 192.81800 1.000 12.45000 154 THR E CA 1
ATOM 13876 C C . THR E 2 154 ? 170.44900 155.12900 194.18100 1.000 12.45000 154 THR E C 1
ATOM 13877 O O . THR E 2 154 ? 169.63100 155.04900 195.10100 1.000 12.45000 154 THR E O 1
ATOM 13881 N N . TYR E 2 155 ? 171.61900 155.74300 194.33700 1.000 10.29000 155 TYR E N 1
ATOM 13882 C CA . TYR E 2 155 ? 172.02200 156.27200 195.63200 1.000 10.29000 155 TYR E CA 1
ATOM 13883 C C . TYR E 2 155 ? 171.43900 157.67300 195.81600 1.000 10.29000 155 TYR E C 1
ATOM 13884 O O . TYR E 2 155 ? 170.66600 158.16000 194.99000 1.000 10.29000 155 TYR E O 1
ATOM 13893 N N . ASP E 2 156 ? 171.80200 158.33700 196.90800 1.000 15.51000 156 ASP E N 1
ATOM 13894 C CA . ASP E 2 156 ? 171.26700 159.65300 197.23600 1.000 15.51000 156 ASP E CA 1
ATOM 13895 C C . ASP E 2 156 ? 172.29300 160.39900 198.08400 1.000 15.51000 156 ASP E C 1
ATOM 13896 O O . ASP E 2 156 ? 173.41600 159.92800 198.28000 1.000 15.51000 156 ASP E O 1
ATOM 13901 N N . HIS E 2 157 ? 171.90700 161.57300 198.59500 1.000 14.77000 157 HIS E N 1
ATOM 13902 C CA . HIS E 2 157 ? 172.86900 162.43900 199.27300 1.000 14.77000 157 HIS E CA 1
ATOM 13903 C C . HIS E 2 157 ? 173.26300 161.91300 200.64500 1.000 14.77000 157 HIS E C 1
ATOM 13904 O O . HIS E 2 157 ? 174.33500 162.26200 201.14900 1.000 14.77000 157 HIS E O 1
ATOM 13911 N N . THR E 2 158 ? 172.45900 161.04100 201.24000 1.000 14.07000 158 THR E N 1
ATOM 13912 C CA . THR E 2 158 ? 172.88200 160.37100 202.46000 1.000 14.07000 158 THR E CA 1
ATOM 13913 C C . THR E 2 158 ? 173.87400 159.24500 202.20200 1.000 14.07000 158 THR E C 1
ATOM 13914 O O . THR E 2 158 ? 174.35500 158.63600 203.16200 1.000 14.07000 158 THR E O 1
ATOM 13918 N N . GLU E 2 159 ? 174.19200 158.95200 200.93900 1.000 14.64000 159 GLU E N 1
ATOM 13919 C CA . GLU E 2 159 ? 175.06700 157.83900 200.59900 1.000 14.64000 159 GLU E CA 1
ATOM 13920 C C . GLU E 2 159 ? 176.22600 158.27100 199.70600 1.000 14.64000 159 GLU E C 1
ATOM 13921 O O . GLU E 2 159 ? 177.33500 157.75400 199.85300 1.000 14.64000 159 GLU E O 1
ATOM 13927 N N . ILE E 2 160 ? 176.00200 159.21100 198.78400 1.000 13.46000 160 ILE E N 1
ATOM 13928 C CA . ILE E 2 160 ? 177.06800 159.75500 197.94700 1.000 13.46000 160 ILE E CA 1
ATOM 13929 C C . ILE E 2 160 ? 176.95100 161.27300 197.89800 1.000 13.46000 160 ILE E C 1
ATOM 13930 O O . ILE E 2 160 ? 175.84500 161.82000 197.87200 1.000 13.46000 160 ILE E O 1
ATOM 13935 N N . ASP E 2 161 ? 178.09400 161.95100 197.90000 1.000 16.97000 161 ASP E N 1
ATOM 13936 C CA . ASP E 2 161 ? 178.15700 163.36200 197.55500 1.000 16.97000 161 ASP E CA 1
ATOM 13937 C C . ASP E 2 161 ? 178.37400 163.51200 196.05700 1.000 16.97000 161 ASP E C 1
ATOM 13938 O O . ASP E 2 161 ? 178.68100 162.55300 195.35000 1.000 16.97000 161 ASP E O 1
ATOM 13943 N N . MET E 2 162 ? 178.22000 164.73700 195.56800 1.000 13.39000 162 MET E N 1
ATOM 13944 C CA . MET E 2 162 ? 178.31000 164.96500 194.12800 1.000 13.39000 162 MET E CA 1
ATOM 13945 C C . MET E 2 162 ? 178.91900 166.35400 193.93500 1.000 13.39000 162 MET E C 1
ATOM 13946 O O . MET E 2 162 ? 178.20700 167.35700 193.88800 1.000 13.39000 162 MET E O 1
ATOM 13951 N N . VAL E 2 163 ? 180.23900 166.38800 193.80400 1.000 13.19000 163 VAL E N 1
ATOM 13952 C CA . VAL E 2 163 ? 181.02500 167.61000 193.90300 1.000 13.19000 163 VAL E CA 1
ATOM 13953 C C . VAL E 2 163 ? 181.33500 168.11000 192.50200 1.000 13.19000 163 VAL E C 1
ATOM 13954 O O . VAL E 2 163 ? 181.73800 167.33300 191.63200 1.000 13.19000 163 VAL E O 1
ATOM 13958 N N . LEU E 2 164 ? 181.13400 169.40000 192.27500 1.000 15.72000 164 LEU E N 1
ATOM 13959 C CA . LEU E 2 164 ? 181.53200 170.01600 191.02200 1.000 15.72000 164 LEU E CA 1
ATOM 13960 C C . LEU E 2 164 ? 183.00200 170.41200 191.08700 1.000 15.72000 164 LEU E C 1
ATOM 13961 O O . LEU E 2 164 ? 183.46800 170.94900 192.09400 1.000 15.72000 164 LEU E O 1
ATOM 13966 N N . MET E 2 165 ? 183.73700 170.14100 190.00700 1.000 25.18000 165 MET E N 1
ATOM 13967 C CA . MET E 2 165 ? 185.18400 170.33600 190.02000 1.000 25.18000 165 MET E CA 1
ATOM 13968 C C . MET E 2 165 ? 185.59300 171.71600 189.50800 1.000 25.18000 165 MET E C 1
ATOM 13969 O O . MET E 2 165 ? 186.33300 172.43300 190.18600 1.000 25.18000 165 MET E O 1
ATOM 13974 N N . THR E 2 166 ? 185.13800 172.09600 188.31600 1.000 26.67000 166 THR E N 1
ATOM 13975 C CA . THR E 2 166 ? 185.34800 173.43300 187.78200 1.000 26.67000 166 THR E CA 1
ATOM 13976 C C . THR E 2 166 ? 184.00100 174.11700 187.57400 1.000 26.67000 166 THR E C 1
ATOM 13977 O O . THR E 2 166 ? 183.00400 173.43900 187.30600 1.000 26.67000 166 THR E O 1
ATOM 13981 N N . PRO E 2 167 ? 183.92800 175.44800 187.71600 1.000 24.65000 167 PRO E N 1
ATOM 13982 C CA . PRO E 2 167 ? 182.62200 176.12000 187.58800 1.000 24.65000 167 PRO E CA 1
ATOM 13983 C C . PRO E 2 167 ? 182.04100 176.09200 186.18400 1.000 24.65000 167 PRO E C 1
ATOM 13984 O O . PRO E 2 167 ? 180.81900 175.97900 186.03200 1.000 24.65000 167 PRO E O 1
ATOM 13988 N N . THR E 2 168 ? 182.87400 176.18100 185.15400 1.000 23.21000 168 THR E N 1
ATOM 13989 C CA . THR E 2 168 ? 182.41000 176.18300 183.77400 1.000 23.21000 168 THR E CA 1
ATOM 13990 C C . THR E 2 168 ? 182.75500 174.85300 183.12400 1.000 23.21000 168 THR E C 1
ATOM 13991 O O . THR E 2 168 ? 183.82000 174.28700 183.38700 1.000 23.21000 168 THR E O 1
ATOM 13995 N N . ALA E 2 169 ? 181.84700 174.35400 182.28900 1.000 20.27000 169 ALA E N 1
ATOM 13996 C CA . ALA E 2 169 ? 182.11900 173.14600 181.52500 1.000 20.27000 169 ALA E CA 1
ATOM 13997 C C . ALA E 2 169 ? 183.18100 173.42200 180.47100 1.000 20.27000 169 ALA E C 1
ATOM 13998 O O . ALA E 2 169 ? 183.20700 174.49200 179.86000 1.000 20.27000 169 ALA E O 1
ATOM 14000 N N . SER E 2 170 ? 184.06500 172.45000 180.26400 1.000 22.38000 170 SER E N 1
ATOM 14001 C CA . SER E 2 170 ? 185.21700 172.66200 179.40000 1.000 22.38000 170 SER E CA 1
ATOM 14002 C C . SER E 2 170 ? 184.81000 172.63500 177.93200 1.000 22.38000 170 SER E C 1
ATOM 14003 O O . SER E 2 170 ? 183.95600 171.84700 177.52200 1.000 22.38000 170 SER E O 1
ATOM 14006 N N . MET E 2 171 ? 185.42700 173.51200 177.14400 1.000 37.47000 171 MET E N 1
ATOM 14007 C CA . MET E 2 171 ? 185.04800 173.76800 175.76200 1.000 37.47000 171 MET E CA 1
ATOM 14008 C C . MET E 2 171 ? 186.21300 173.49700 174.81200 1.000 37.47000 171 MET E C 1
ATOM 14009 O O . MET E 2 171 ? 186.31200 174.12200 173.75200 1.000 37.47000 171 MET E O 1
ATOM 14014 N N . ASP E 2 172 ? 187.12100 172.59500 175.17900 1.000 40.30000 172 ASP E N 1
ATOM 14015 C CA . ASP E 2 172 ? 188.42500 172.57800 174.52500 1.000 40.30000 172 ASP E CA 1
ATOM 14016 C C . ASP E 2 172 ? 188.39600 171.82400 173.19900 1.000 40.30000 172 ASP E C 1
ATOM 14017 O O . ASP E 2 172 ? 189.08000 172.21600 172.24700 1.000 40.30000 172 ASP E O 1
ATOM 14022 N N . ASP E 2 173 ? 187.61600 170.74800 173.10700 1.000 28.43000 173 ASP E N 1
ATOM 14023 C CA . ASP E 2 173 ? 187.48100 170.02900 171.84600 1.000 28.43000 173 ASP E CA 1
ATOM 14024 C C . ASP E 2 173 ? 186.37200 170.60400 170.96600 1.000 28.43000 173 ASP E C 1
ATOM 14025 O O . ASP E 2 173 ? 186.03200 170.00400 169.94100 1.000 28.43000 173 ASP E O 1
ATOM 14030 N N . PHE E 2 174 ? 185.80900 171.75100 171.33300 1.000 26.31000 174 PHE E N 1
ATOM 14031 C CA . PHE E 2 174 ? 184.58800 172.22700 170.70200 1.000 26.31000 174 PHE E CA 1
ATOM 14032 C C . PHE E 2 174 ? 184.82500 172.68000 169.26800 1.000 26.31000 174 PHE E C 1
ATOM 14033 O O . PHE E 2 174 ? 185.69500 173.50800 168.99100 1.000 26.31000 174 PHE E O 1
ATOM 14041 N N . THR E 2 175 ? 184.04000 172.11700 168.35300 1.000 29.36000 175 THR E N 1
ATOM 14042 C CA . THR E 2 175 ? 183.99500 172.51900 166.96300 1.000 29.36000 175 THR E CA 1
ATOM 14043 C C . THR E 2 175 ? 182.80100 173.43600 166.73900 1.000 29.36000 175 THR E C 1
ATOM 14044 O O . THR E 2 175 ? 181.71300 173.16300 167.25700 1.000 29.36000 175 THR E O 1
ATOM 14048 N N . PRO E 2 176 ? 182.97000 174.53000 165.99600 1.000 31.80000 176 PRO E N 1
ATOM 14049 C CA . PRO E 2 176 ? 181.89700 175.52800 165.89900 1.000 31.80000 176 PRO E CA 1
ATOM 14050 C C . PRO E 2 176 ? 180.72100 175.03300 165.06900 1.000 31.80000 176 PRO E C 1
ATOM 14051 O O . PRO E 2 176 ? 180.89000 174.36400 164.04800 1.000 31.80000 176 PRO E O 1
ATOM 14055 N N . SER E 2 177 ? 179.51500 175.36800 165.53200 1.000 27.45000 177 SER E N 1
ATOM 14056 C CA . SER E 2 177 ? 178.30100 174.85600 164.90900 1.000 27.45000 177 SER E CA 1
ATOM 14057 C C . SER E 2 177 ? 177.97900 175.58100 163.61000 1.000 27.45000 177 SER E C 1
ATOM 14058 O O . SER E 2 177 ? 177.47400 174.96800 162.66500 1.000 27.45000 177 SER E O 1
ATOM 14061 N N . GLY E 2 178 ? 178.24700 176.88100 163.54500 1.000 25.39000 178 GLY E N 1
ATOM 14062 C CA . GLY E 2 178 ? 177.92700 177.66600 162.37800 1.000 25.39000 178 GLY E CA 1
ATOM 14063 C C . GLY E 2 178 ? 176.50900 178.18900 162.33300 1.000 25.39000 178 GLY E C 1
ATOM 14064 O O . GLY E 2 178 ? 176.20900 179.05300 161.50400 1.000 25.39000 178 GLY E O 1
ATOM 14065 N N . GLU E 2 179 ? 175.62900 177.68500 163.18900 1.000 22.16000 179 GLU E N 1
ATOM 14066 C CA . GLU E 2 179 ? 174.25900 178.16200 163.31800 1.000 22.16000 179 GLU E CA 1
ATOM 14067 C C . GLU E 2 179 ? 173.99300 178.82200 164.65900 1.000 22.16000 179 GLU E C 1
ATOM 14068 O O . GLU E 2 179 ? 173.23000 179.78500 164.73200 1.000 22.16000 179 GLU E O 1
ATOM 14074 N N . TRP E 2 180 ? 174.63100 178.33600 165.71400 1.000 18.45000 180 TRP E N 1
ATOM 14075 C CA . TRP E 2 180 ? 174.45200 178.79700 167.07900 1.000 18.45000 180 TRP E CA 1
ATOM 14076 C C . TRP E 2 180 ? 175.77700 179.32300 167.62900 1.000 18.45000 180 TRP E C 1
ATOM 14077 O O . TRP E 2 180 ? 176.85100 179.03500 167.09900 1.000 18.45000 180 TRP E O 1
ATOM 14088 N N . ASP E 2 181 ? 175.69400 180.08900 168.71700 1.000 19.00000 181 ASP E N 1
ATOM 14089 C CA . ASP E 2 181 ? 176.87900 180.66700 169.35500 1.000 19.00000 181 ASP E CA 1
ATOM 14090 C C . ASP E 2 181 ? 176.74000 180.49600 170.85800 1.000 19.00000 181 ASP E C 1
ATOM 14091 O O . ASP E 2 181 ? 175.88900 181.14500 171.47100 1.000 19.00000 181 ASP E O 1
ATOM 14096 N N . ILE E 2 182 ? 177.57200 179.65600 171.45000 1.000 19.88000 182 ILE E N 1
ATOM 14097 C CA . ILE E 2 182 ? 177.58600 179.53100 172.90100 1.000 19.88000 182 ILE E CA 1
ATOM 14098 C C . ILE E 2 182 ? 178.32600 180.71900 173.50100 1.000 19.88000 182 ILE E C 1
ATOM 14099 O O . ILE E 2 182 ? 179.33900 181.18600 172.97300 1.000 19.88000 182 ILE E O 1
ATOM 14104 N N . VAL E 2 183 ? 177.79400 181.24000 174.60200 1.000 17.49000 183 VAL E N 1
ATOM 14105 C CA . VAL E 2 183 ? 178.29600 182.49300 175.14800 1.000 17.49000 183 VAL E CA 1
ATOM 14106 C C . VAL E 2 183 ? 178.86200 182.25400 176.54500 1.000 17.49000 183 VAL E C 1
ATOM 14107 O O . VAL E 2 183 ? 179.80500 182.93400 176.96700 1.000 17.49000 183 VAL E O 1
ATOM 14111 N N . ALA E 2 184 ? 178.34100 181.24400 177.23800 1.000 16.56000 184 ALA E N 1
ATOM 14112 C CA . ALA E 2 184 ? 178.79400 180.83700 178.56200 1.000 16.56000 184 ALA E CA 1
ATOM 14113 C C . ALA E 2 184 ? 178.22000 179.46300 178.85200 1.000 16.56000 184 ALA E C 1
ATOM 14114 O O . ALA E 2 184 ? 177.18400 179.08700 178.30100 1.000 16.56000 184 ALA E O 1
ATOM 14116 N N . LEU E 2 185 ? 178.90600 178.71400 179.70700 1.000 17.32000 185 LEU E N 1
ATOM 14117 C CA . LEU E 2 185 ? 178.43800 177.39900 180.15100 1.000 17.32000 185 LEU E CA 1
ATOM 14118 C C . LEU E 2 185 ? 178.61400 177.25700 181.65600 1.000 17.32000 185 LEU E C 1
ATOM 14119 O O . LEU E 2 185 ? 179.54700 176.59600 182.12200 1.000 17.32000 185 LEU E O 1
ATOM 14124 N N . PRO E 2 186 ? 177.72300 177.84800 182.45700 1.000 16.12000 186 PRO E N 1
ATOM 14125 C CA . PRO E 2 186 ? 177.86300 177.69900 183.90900 1.000 16.12000 186 PRO E CA 1
ATOM 14126 C C . PRO E 2 186 ? 177.19600 176.44300 184.44500 1.000 16.12000 186 PRO E C 1
ATOM 14127 O O . PRO E 2 186 ? 176.11200 176.04200 184.02000 1.000 16.12000 186 PRO E O 1
ATOM 14131 N N . GLY E 2 187 ? 177.86500 175.81500 185.40400 1.000 17.11000 187 GLY E N 1
ATOM 14132 C CA . GLY E 2 187 ? 177.33400 174.65000 186.07900 1.000 17.11000 187 GLY E CA 1
ATOM 14133 C C . GLY E 2 187 ? 177.23300 174.91400 187.56700 1.000 17.11000 187 GLY E C 1
ATOM 14134 O O . GLY E 2 187 ? 178.05800 175.62400 188.14200 1.000 17.11000 187 GLY E O 1
ATOM 14135 N N . ARG E 2 188 ? 176.20100 174.34900 188.18800 1.000 17.29000 188 ARG E N 1
ATOM 14136 C CA . ARG E 2 188 ? 175.97500 174.56400 189.60700 1.000 17.29000 188 ARG E CA 1
ATOM 14137 C C . ARG E 2 188 ? 175.55100 173.26500 190.27500 1.000 17.29000 188 ARG E C 1
ATOM 14138 O O . ARG E 2 188 ? 175.03500 172.34100 189.63900 1.000 17.29000 188 ARG E O 1
ATOM 14146 N N . ARG E 2 189 ? 175.78800 173.21400 191.58100 1.000 16.65000 189 ARG E N 1
ATOM 14147 C CA . ARG E 2 189 ? 175.50800 172.05900 192.42400 1.000 16.65000 189 ARG E CA 1
ATOM 14148 C C . ARG E 2 189 ? 174.32700 172.41100 193.31400 1.000 16.65000 189 ARG E C 1
ATOM 14149 O O . ARG E 2 189 ? 174.45500 173.23600 194.22300 1.000 16.65000 189 ARG E O 1
ATOM 14157 N N . THR E 2 190 ? 173.17700 171.80000 193.05100 1.000 20.66000 190 THR E N 1
ATOM 14158 C CA . THR E 2 190 ? 171.93900 172.16700 193.72000 1.000 20.66000 190 THR E CA 1
ATOM 14159 C C . THR E 2 190 ? 171.59200 171.12400 194.77300 1.000 20.66000 190 THR E C 1
ATOM 14160 O O . THR E 2 190 ? 171.57400 169.91900 194.48700 1.000 20.66000 190 THR E O 1
ATOM 14164 N N . VAL E 2 191 ? 171.34000 171.60200 195.99000 1.000 27.59000 191 VAL E N 1
ATOM 14165 C CA . VAL E 2 191 ? 170.89400 170.79500 197.11700 1.000 27.59000 191 VAL E CA 1
ATOM 14166 C C . VAL E 2 191 ? 169.82000 171.58700 197.86000 1.000 27.59000 191 VAL E C 1
ATOM 14167 O O . VAL E 2 191 ? 169.93200 172.80700 198.02100 1.000 27.59000 191 VAL E O 1
ATOM 14171 N N . ASN E 2 192 ? 168.73800 170.91000 198.24800 1.000 37.25000 192 ASN E N 1
ATOM 14172 C CA . ASN E 2 192 ? 167.65300 171.56500 198.97100 1.000 37.25000 192 ASN E CA 1
ATOM 14173 C C . ASN E 2 192 ? 167.87700 171.44500 200.46900 1.000 37.25000 192 ASN E C 1
ATOM 14174 O O . ASN E 2 192 ? 167.96800 170.32100 200.97900 1.000 37.25000 192 ASN E O 1
ATOM 14179 N N . PRO E 2 193 ? 167.97100 172.54900 201.20500 1.000 48.58000 193 PRO E N 1
ATOM 14180 C CA . PRO E 2 193 ? 167.89900 172.46800 202.66500 1.000 48.58000 193 PRO E CA 1
ATOM 14181 C C . PRO E 2 193 ? 166.49900 172.07700 203.10100 1.000 48.58000 193 PRO E C 1
ATOM 14182 O O . PRO E 2 193 ? 165.52500 172.25000 202.36400 1.000 48.58000 193 PRO E O 1
ATOM 14186 N N . GLN E 2 194 ? 166.42300 171.52600 204.32100 1.000 55.56000 194 GLN E N 1
ATOM 14187 C CA . GLN E 2 194 ? 165.21100 170.92000 204.89700 1.000 55.56000 194 GLN E CA 1
ATOM 14188 C C . GLN E 2 194 ? 164.65300 169.80600 204.01300 1.000 55.56000 194 GLN E C 1
ATOM 14189 O O . GLN E 2 194 ? 163.44200 169.58400 203.96300 1.000 55.56000 194 GLN E O 1
ATOM 14195 N N . ASP E 2 195 ? 165.54300 169.11200 203.30500 1.000 46.09000 195 ASP E N 1
ATOM 14196 C CA . ASP E 2 195 ? 165.24100 167.98700 202.43300 1.000 46.09000 195 ASP E CA 1
ATOM 14197 C C . ASP E 2 195 ? 166.52900 167.21100 202.20200 1.000 46.09000 195 ASP E C 1
ATOM 14198 O O . ASP E 2 195 ? 167.24700 167.48500 201.23300 1.000 46.09000 195 ASP E O 1
ATOM 14203 N N . PRO E 2 196 ? 166.86800 166.25400 203.06000 1.000 36.95000 196 PRO E N 1
ATOM 14204 C CA . PRO E 2 196 ? 168.03100 165.40600 202.79100 1.000 36.95000 196 PRO E CA 1
ATOM 14205 C C . PRO E 2 196 ? 167.74000 164.43700 201.65600 1.000 36.95000 196 PRO E C 1
ATOM 14206 O O . PRO E 2 196 ? 166.60300 164.29200 201.19900 1.000 36.95000 196 PRO E O 1
ATOM 14210 N N . SER E 2 197 ? 168.80900 163.76400 201.21500 1.000 25.14000 197 SER E N 1
ATOM 14211 C CA . SER E 2 197 ? 168.80200 162.83100 200.08100 1.000 25.14000 197 SER E CA 1
ATOM 14212 C C . SER E 2 197 ? 168.30100 163.49900 198.80000 1.000 25.14000 197 SER E C 1
ATOM 14213 O O . SER E 2 197 ? 167.42300 162.98400 198.10800 1.000 25.14000 197 SER E O 1
ATOM 14216 N N . TYR E 2 198 ? 168.87500 164.66300 198.48700 1.000 20.56000 198 TYR E N 1
ATOM 14217 C CA . TYR E 2 198 ? 168.63400 165.31100 197.19800 1.000 20.56000 198 TYR E CA 1
ATOM 14218 C C . TYR E 2 198 ? 169.84000 166.18000 196.85900 1.000 20.56000 198 TYR E C 1
ATOM 14219 O O . TYR E 2 198 ? 170.01800 167.24700 197.45100 1.000 20.56000 198 TYR E O 1
ATOM 14228 N N . VAL E 2 199 ? 170.64600 165.73000 195.90000 1.000 16.21000 199 VAL E N 1
ATOM 14229 C CA . VAL E 2 199 ? 171.61900 166.57100 195.21600 1.000 16.21000 199 VAL E CA 1
ATOM 14230 C C . VAL E 2 199 ? 171.51500 166.31900 193.72500 1.000 16.21000 199 VAL E C 1
ATOM 14231 O O . VAL E 2 199 ? 171.17600 165.21700 193.28300 1.000 16.21000 199 VAL E O 1
ATOM 14235 N N . ASP E 2 200 ? 171.80800 167.35500 192.94600 1.000 17.77000 200 ASP E N 1
ATOM 14236 C CA . ASP E 2 200 ? 171.99500 167.18700 191.51300 1.000 17.77000 200 ASP E CA 1
ATOM 14237 C C . ASP E 2 200 ? 172.96900 168.23900 191.01700 1.000 17.77000 200 ASP E C 1
ATOM 14238 O O . ASP E 2 200 ? 173.30200 169.19100 191.72600 1.000 17.77000 200 ASP E O 1
ATOM 14243 N N . VAL E 2 201 ? 173.43700 168.05300 189.78700 1.000 12.39000 201 VAL E N 1
ATOM 14244 C CA . VAL E 2 201 ? 174.36900 168.98600 189.16200 1.000 12.39000 201 VAL E CA 1
ATOM 14245 C C . VAL E 2 201 ? 173.77500 169.40800 187.82900 1.000 12.39000 201 VAL E C 1
ATOM 14246 O O . VAL E 2 201 ? 173.47400 168.55800 186.98600 1.000 12.39000 201 VAL E O 1
ATOM 14250 N N . THR E 2 202 ? 173.58800 170.71200 187.63600 1.000 15.60000 202 THR E N 1
ATOM 14251 C CA . THR E 2 202 ? 172.95500 171.21600 186.42500 1.000 15.60000 202 THR E CA 1
ATOM 14252 C C . THR E 2 202 ? 173.90200 172.13500 185.67300 1.000 15.60000 202 THR E C 1
ATOM 14253 O O . THR E 2 202 ? 174.47000 173.06200 186.25500 1.000 15.60000 202 THR E O 1
ATOM 14257 N N . TYR E 2 203 ? 174.05300 171.87700 184.38300 1.000 13.03000 203 TYR E N 1
ATOM 14258 C CA . TYR E 2 203 ? 174.77000 172.75300 183.47300 1.000 13.03000 203 TYR E CA 1
ATOM 14259 C C . TYR E 2 203 ? 173.77500 173.52700 182.62500 1.000 13.03000 203 TYR E C 1
ATOM 14260 O O . TYR E 2 203 ? 172.72600 173.00900 182.24800 1.000 13.03000 203 TYR E O 1
ATOM 14269 N N . ASP E 2 204 ? 174.11600 174.77500 182.31400 1.000 15.60000 204 ASP E N 1
ATOM 14270 C CA . ASP E 2 204 ? 173.18200 175.69300 181.66800 1.000 15.60000 204 ASP E CA 1
ATOM 14271 C C . ASP E 2 204 ? 173.80100 176.20100 180.37800 1.000 15.60000 204 ASP E C 1
ATOM 14272 O O . ASP E 2 204 ? 174.50500 177.21100 180.38200 1.000 15.60000 204 ASP E O 1
ATOM 14277 N N . PHE E 2 205 ? 173.54500 175.50800 179.27900 1.000 15.35000 205 PHE E N 1
ATOM 14278 C CA . PHE E 2 205 ? 174.03600 175.95300 177.98200 1.000 15.35000 205 PHE E CA 1
ATOM 14279 C C . PHE E 2 205 ? 173.18900 177.14800 177.58000 1.000 15.35000 205 PHE E C 1
ATOM 14280 O O . PHE E 2 205 ? 172.01700 176.99600 177.23200 1.000 15.35000 205 PHE E O 1
ATOM 14288 N N . ILE E 2 206 ? 173.74100 178.35200 177.68100 1.000 16.01000 206 ILE E N 1
ATOM 14289 C CA . ILE E 2 206 ? 173.08900 179.54200 177.14900 1.000 16.01000 206 ILE E CA 1
ATOM 14290 C C . ILE E 2 206 ? 173.71100 179.84600 175.79400 1.000 16.01000 206 ILE E C 1
ATOM 14291 O O . ILE E 2 206 ? 174.93200 179.99200 175.66900 1.000 16.01000 206 ILE E O 1
ATOM 14296 N N . ILE E 2 207 ? 172.87600 179.86600 174.76300 1.000 16.21000 207 ILE E N 1
ATOM 14297 C CA . ILE E 2 207 ? 173.33300 179.90800 173.38300 1.000 16.21000 207 ILE E CA 1
ATOM 14298 C C . ILE E 2 207 ? 172.69600 181.10900 172.70100 1.000 16.21000 207 ILE E C 1
ATOM 14299 O O . ILE E 2 207 ? 171.48100 181.31100 172.79700 1.000 16.21000 207 ILE E O 1
ATOM 14304 N N . LYS E 2 208 ? 173.51300 181.89500 172.01200 1.000 17.32000 208 LYS E N 1
ATOM 14305 C CA . LYS E 2 208 ? 173.03500 182.96700 171.15500 1.000 17.32000 208 LYS E CA 1
ATOM 14306 C C . LYS E 2 208 ? 172.96300 182.45500 169.72000 1.000 17.32000 208 LYS E C 1
ATOM 14307 O O . LYS E 2 208 ? 173.72500 181.57600 169.32200 1.000 17.32000 208 LYS E O 1
ATOM 14313 N N . ARG E 2 209 ? 172.02400 182.99100 168.95000 1.000 17.66000 209 ARG E N 1
ATOM 14314 C CA . ARG E 2 209 ? 171.74700 182.51600 167.60400 1.000 17.66000 209 ARG E CA 1
ATOM 14315 C C . ARG E 2 209 ? 172.32300 183.47000 166.57000 1.000 17.66000 209 ARG E C 1
ATOM 14316 O O . ARG E 2 209 ? 172.23400 184.68800 166.72800 1.000 17.66000 209 ARG E O 1
ATOM 14324 N N . LYS E 2 210 ? 172.91500 182.91400 165.51300 1.000 20.69000 210 LYS E N 1
ATOM 14325 C CA . LYS E 2 210 ? 173.33400 183.71600 164.37100 1.000 20.69000 210 LYS E CA 1
ATOM 14326 C C . LYS E 2 210 ? 172.11500 184.01400 163.51000 1.000 20.69000 210 LYS E C 1
ATOM 14327 O O . LYS E 2 210 ? 171.54200 183.09100 162.91700 1.000 20.69000 210 LYS E O 1
ATOM 14333 N N . PRO E 2 211 ? 171.69300 185.27200 163.39600 1.000 19.39000 211 PRO E N 1
ATOM 14334 C CA . PRO E 2 211 ? 170.38700 185.58100 162.79600 1.000 19.39000 211 PRO E CA 1
ATOM 14335 C C . PRO E 2 211 ? 170.39800 185.86600 161.30100 1.000 19.39000 211 PRO E C 1
ATOM 14336 O O . PRO E 2 211 ? 169.37500 186.32100 160.78700 1.000 19.39000 211 PRO E O 1
ATOM 14340 N N . LEU E 2 212 ? 171.49800 185.62000 160.58800 1.000 21.12000 212 LEU E N 1
ATOM 14341 C CA . LEU E 2 212 ? 171.61400 186.11400 159.22100 1.000 21.12000 212 LEU E CA 1
ATOM 14342 C C . LEU E 2 212 ? 170.81500 185.28900 158.21400 1.000 21.12000 212 LEU E C 1
ATOM 14343 O O . LEU E 2 212 ? 170.50800 185.79400 157.13500 1.000 21.12000 212 LEU E O 1
ATOM 14348 N N . PHE E 2 213 ? 170.44300 184.05600 158.54400 1.000 21.31000 213 PHE E N 1
ATOM 14349 C CA . PHE E 2 213 ? 169.70200 183.23600 157.58900 1.000 21.31000 213 PHE E CA 1
ATOM 14350 C C . PHE E 2 213 ? 168.25200 183.69600 157.47900 1.000 21.31000 213 PHE E C 1
ATOM 14351 O O . PHE E 2 213 ? 167.77100 184.03200 156.39100 1.000 21.31000 213 PHE E O 1
ATOM 14359 N N . TYR E 2 214 ? 167.54400 183.73000 158.60700 1.000 18.83000 214 TYR E N 1
ATOM 14360 C CA . TYR E 2 214 ? 166.13900 184.10800 158.61300 1.000 18.83000 214 TYR E CA 1
ATOM 14361 C C . TYR E 2 214 ? 165.92000 185.60500 158.44900 1.000 18.83000 214 TYR E C 1
ATOM 14362 O O . TYR E 2 214 ? 164.78000 186.01800 158.21800 1.000 18.83000 214 TYR E O 1
ATOM 14371 N N . THR E 2 215 ? 166.96600 186.42300 158.57200 1.000 18.70000 215 THR E N 1
ATOM 14372 C CA . THR E 2 215 ? 166.82900 187.84100 158.25700 1.000 18.70000 215 THR E CA 1
ATOM 14373 C C . THR E 2 215 ? 166.67900 188.04300 156.75800 1.000 18.70000 215 THR E C 1
ATOM 14374 O O . THR E 2 215 ? 165.78300 188.76100 156.30300 1.000 18.70000 215 THR E O 1
ATOM 14378 N N . ILE E 2 216 ? 167.53700 187.39300 155.97400 1.000 18.71000 216 ILE E N 1
ATOM 14379 C CA . ILE E 2 216 ? 167.43500 187.47400 154.52400 1.000 18.71000 216 ILE E CA 1
ATOM 14380 C C . ILE E 2 216 ? 166.22200 186.70300 154.01900 1.000 18.71000 216 ILE E C 1
ATOM 14381 O O . ILE E 2 216 ? 165.46700 187.20100 153.17700 1.000 18.71000 216 ILE E O 1
ATOM 14386 N N . ASN E 2 217 ? 165.98000 185.50500 154.54500 1.000 19.33000 217 ASN E N 1
ATOM 14387 C CA . ASN E 2 217 ? 164.95500 184.66900 153.93700 1.000 19.33000 217 ASN E CA 1
ATOM 14388 C C . ASN E 2 217 ? 163.54400 184.92200 154.44900 1.000 19.33000 217 ASN E C 1
ATOM 14389 O O . ASN E 2 217 ? 162.59000 184.48600 153.79900 1.000 19.33000 217 ASN E O 1
ATOM 14394 N N . LEU E 2 218 ? 163.37000 185.57700 155.59200 1.000 19.83000 218 LEU E N 1
ATOM 14395 C CA . LEU E 2 218 ? 162.00100 185.77000 156.07300 1.000 19.83000 218 LEU E CA 1
ATOM 14396 C C . LEU E 2 218 ? 161.66100 187.20600 156.44300 1.000 19.83000 218 LEU E C 1
ATOM 14397 O O . LEU E 2 218 ? 160.51400 187.61400 156.25800 1.000 19.83000 218 LEU E O 1
ATOM 14402 N N . ILE E 2 219 ? 162.61000 187.97400 156.98100 1.000 20.41000 219 ILE E N 1
ATOM 14403 C CA . ILE E 2 219 ? 162.28900 189.31800 157.45800 1.000 20.41000 219 ILE E CA 1
ATOM 14404 C C . ILE E 2 219 ? 162.12700 190.28400 156.28800 1.000 20.41000 219 ILE E C 1
ATOM 14405 O O . ILE E 2 219 ? 161.22800 191.13800 156.28600 1.000 20.41000 219 ILE E O 1
ATOM 14410 N N . ILE E 2 220 ? 162.97100 190.15300 155.26900 1.000 21.21000 220 ILE E N 1
ATOM 14411 C CA . ILE E 2 220 ? 162.92100 191.00800 154.08300 1.000 21.21000 220 ILE E CA 1
ATOM 14412 C C . ILE E 2 220 ? 161.64300 190.79200 153.26200 1.000 21.21000 220 ILE E C 1
ATOM 14413 O O . ILE E 2 220 ? 161.02300 191.80100 152.89600 1.000 21.21000 220 ILE E O 1
ATOM 14418 N N . PRO E 2 221 ? 161.16100 189.56500 152.96700 1.000 23.64000 221 PRO E N 1
ATOM 14419 C CA . PRO E 2 221 ? 159.84900 189.48200 152.29400 1.000 23.64000 221 PRO E CA 1
ATOM 14420 C C . PRO E 2 221 ? 158.67900 189.90100 153.17200 1.000 23.64000 221 PRO E C 1
ATOM 14421 O O . PRO E 2 221 ? 157.66700 190.37900 152.63900 1.000 23.64000 221 PRO E O 1
ATOM 14425 N N . CYS E 2 222 ? 158.80300 189.75300 154.49300 1.000 26.07000 222 CYS E N 1
ATOM 14426 C CA . CYS E 2 222 ? 157.80100 190.26800 155.42300 1.000 26.07000 222 CYS E CA 1
ATOM 14427 C C . CYS E 2 222 ? 157.64400 191.77700 155.30200 1.000 26.07000 222 CYS E C 1
ATOM 14428 O O . CYS E 2 222 ? 156.53600 192.28200 155.06900 1.000 26.07000 222 CYS E O 1
ATOM 14431 N N . VAL E 2 223 ? 158.75000 192.51600 155.43900 1.000 23.94000 223 VAL E N 1
ATOM 14432 C CA . VAL E 2 223 ? 158.67200 193.96900 155.34300 1.000 23.94000 223 VAL E CA 1
ATOM 14433 C C . VAL E 2 223 ? 158.40500 194.40600 153.90500 1.000 23.94000 223 VAL E C 1
ATOM 14434 O O . VAL E 2 223 ? 157.84300 195.48000 153.68400 1.000 23.94000 223 VAL E O 1
ATOM 14438 N N . LEU E 2 224 ? 158.70200 193.54600 152.92900 1.000 24.26000 224 LEU E N 1
ATOM 14439 C CA . LEU E 2 224 ? 158.36100 193.80800 151.53600 1.000 24.26000 224 LEU E CA 1
ATOM 14440 C C . LEU E 2 224 ? 156.84800 193.81800 151.31900 1.000 24.26000 224 LEU E C 1
ATOM 14441 O O . LEU E 2 224 ? 156.29300 194.78300 150.77600 1.000 24.26000 224 LEU E O 1
ATOM 14446 N N . THR E 2 225 ? 156.15900 192.76000 151.75500 1.000 24.37000 225 THR E N 1
ATOM 14447 C CA . THR E 2 225 ? 154.70700 192.72700 151.59100 1.000 24.37000 225 THR E CA 1
ATOM 14448 C C . THR E 2 225 ? 154.00800 193.73800 152.49800 1.000 24.37000 225 THR E C 1
ATOM 14449 O O . THR E 2 225 ? 152.95100 194.27200 152.13000 1.000 24.37000 225 THR E O 1
ATOM 14453 N N . THR E 2 226 ? 154.59700 194.04500 153.66000 1.000 23.45000 226 THR E N 1
ATOM 14454 C CA . THR E 2 226 ? 154.04300 195.09600 154.50900 1.000 23.45000 226 THR E CA 1
ATOM 14455 C C . THR E 2 226 ? 154.19600 196.46800 153.85500 1.000 23.45000 226 THR E C 1
ATOM 14456 O O . THR E 2 226 ? 153.31200 197.32600 153.97300 1.000 23.45000 226 THR E O 1
ATOM 14460 N N . LEU E 2 227 ? 155.30100 196.68000 153.13500 1.000 25.81000 227 LEU E N 1
ATOM 14461 C CA . LEU E 2 227 ? 155.47100 197.88900 152.34000 1.000 25.81000 227 LEU E CA 1
ATOM 14462 C C . LEU E 2 227 ? 154.46500 197.95200 151.20100 1.000 25.81000 227 LEU E C 1
ATOM 14463 O O . LEU E 2 227 ? 154.02800 199.04200 150.81900 1.000 25.81000 227 LEU E O 1
ATOM 14468 N N . LEU E 2 228 ? 154.09200 196.80100 150.64600 1.000 23.21000 228 LEU E N 1
ATOM 14469 C CA . LEU E 2 228 ? 153.06500 196.78400 149.61100 1.000 23.21000 228 LEU E CA 1
ATOM 14470 C C . LEU E 2 228 ? 151.65200 196.90200 150.16200 1.000 23.21000 228 LEU E C 1
ATOM 14471 O O . LEU E 2 228 ? 150.71600 197.07000 149.37400 1.000 23.21000 228 LEU E O 1
ATOM 14476 N N . ALA E 2 229 ? 151.47100 196.78900 151.48000 1.000 24.32000 229 ALA E N 1
ATOM 14477 C CA . ALA E 2 229 ? 150.12600 196.84300 152.05100 1.000 24.32000 229 ALA E CA 1
ATOM 14478 C C . ALA E 2 229 ? 149.49400 198.22800 151.94400 1.000 24.32000 229 ALA E C 1
ATOM 14479 O O . ALA E 2 229 ? 148.28000 198.33200 151.74400 1.000 24.32000 229 ALA E O 1
ATOM 14481 N N . ILE E 2 230 ? 150.28400 199.29100 152.06300 1.000 27.41000 230 ILE E N 1
ATOM 14482 C CA . ILE E 2 230 ? 149.76700 200.65700 152.09600 1.000 27.41000 230 ILE E CA 1
ATOM 14483 C C . ILE E 2 230 ? 149.80800 201.30700 150.71400 1.000 27.41000 230 ILE E C 1
ATOM 14484 O O . ILE E 2 230 ? 149.78800 202.52800 150.60300 1.000 27.41000 230 ILE E O 1
ATOM 14489 N N . LEU E 2 231 ? 149.86800 200.50300 149.66300 1.000 24.91000 231 LEU E N 1
ATOM 14490 C CA . LEU E 2 231 ? 150.19100 200.96500 148.32800 1.000 24.91000 231 LEU E CA 1
ATOM 14491 C C . LEU E 2 231 ? 148.99200 200.95900 147.39200 1.000 24.91000 231 LEU E C 1
ATOM 14492 O O . LEU E 2 231 ? 149.06200 201.56300 146.31900 1.000 24.91000 231 LEU E O 1
ATOM 14497 N N . VAL E 2 232 ? 147.88400 200.33100 147.79000 1.000 24.07000 232 VAL E N 1
ATOM 14498 C CA . VAL E 2 232 ? 146.71300 200.20500 146.93100 1.000 24.07000 232 VAL E CA 1
ATOM 14499 C C . VAL E 2 232 ? 145.89200 201.47900 146.84500 1.000 24.07000 232 VAL E C 1
ATOM 14500 O O . VAL E 2 232 ? 144.93500 201.53000 146.06900 1.000 24.07000 232 VAL E O 1
ATOM 14504 N N . PHE E 2 233 ? 146.22300 202.50100 147.63300 1.000 24.82000 233 PHE E N 1
ATOM 14505 C CA . PHE E 2 233 ? 145.42900 203.71800 147.66500 1.000 24.82000 233 PHE E CA 1
ATOM 14506 C C . PHE E 2 233 ? 145.91200 204.77400 146.68800 1.000 24.82000 233 PHE E C 1
ATOM 14507 O O . PHE E 2 233 ? 145.17300 205.72000 146.40400 1.000 24.82000 233 PHE E O 1
ATOM 14515 N N . TYR E 2 234 ? 147.12900 204.64700 146.17900 1.000 26.08000 234 TYR E N 1
ATOM 14516 C CA . TYR E 2 234 ? 147.63600 205.56800 145.17700 1.000 26.08000 234 TYR E CA 1
ATOM 14517 C C . TYR E 2 234 ? 147.22300 205.15800 143.77100 1.000 26.08000 234 TYR E C 1
ATOM 14518 O O . TYR E 2 234 ? 147.31900 205.96900 142.84500 1.000 26.08000 234 TYR E O 1
ATOM 14527 N N . LEU E 2 235 ? 146.74400 203.93400 143.61100 1.000 24.05000 235 LEU E N 1
ATOM 14528 C CA . LEU E 2 235 ? 146.27000 203.44500 142.32400 1.000 24.05000 235 LEU E CA 1
ATOM 14529 C C . LEU E 2 235 ? 144.93700 204.09700 141.98000 1.000 24.05000 235 LEU E C 1
ATOM 14530 O O . LEU E 2 235 ? 144.06400 204.19700 142.84700 1.000 24.05000 235 LEU E O 1
ATOM 14535 N N . PRO E 2 236 ? 144.73800 204.55100 140.74500 1.000 22.97000 236 PRO E N 1
ATOM 14536 C CA . PRO E 2 236 ? 143.44800 205.14000 140.38000 1.000 22.97000 236 PRO E CA 1
ATOM 14537 C C . PRO E 2 236 ? 142.38400 204.07200 140.22800 1.000 22.97000 236 PRO E C 1
ATOM 14538 O O . PRO E 2 236 ? 142.65500 202.94000 139.82300 1.000 22.97000 236 PRO E O 1
ATOM 14542 N N . SER E 2 237 ? 141.15300 204.44700 140.55600 1.000 24.94000 237 SER E N 1
ATOM 14543 C CA . SER E 2 237 ? 140.04900 203.50200 140.52600 1.000 24.94000 237 SER E CA 1
ATOM 14544 C C . SER E 2 237 ? 139.50700 203.25800 139.12700 1.000 24.94000 237 SER E C 1
ATOM 14545 O O . SER E 2 237 ? 138.64700 202.38800 138.96100 1.000 24.94000 237 SER E O 1
ATOM 14548 N N . ASP E 2 238 ? 139.98700 203.99100 138.12300 1.000 30.30000 238 ASP E N 1
ATOM 14549 C CA . ASP E 2 238 ? 139.46800 203.81800 136.77200 1.000 30.30000 238 ASP E CA 1
ATOM 14550 C C . ASP E 2 238 ? 139.99900 202.53300 136.14800 1.000 30.30000 238 ASP E C 1
ATOM 14551 O O . ASP E 2 238 ? 139.27300 201.84100 135.42800 1.000 30.30000 238 ASP E O 1
ATOM 14556 N N . CYS E 2 239 ? 141.25600 202.19700 136.41600 1.000 34.67000 239 CYS E N 1
ATOM 14557 C CA . CYS E 2 239 ? 141.79900 200.91100 136.01000 1.000 34.67000 239 CYS E CA 1
ATOM 14558 C C . CYS E 2 239 ? 141.27600 199.81800 136.92900 1.000 34.67000 239 CYS E C 1
ATOM 14559 O O . CYS E 2 239 ? 141.23200 199.98500 138.15100 1.000 34.67000 239 CYS E O 1
ATOM 14562 N N . GLY E 2 240 ? 140.89100 198.69100 136.34100 1.000 33.22000 240 GLY E N 1
ATOM 14563 C CA . GLY E 2 240 ? 140.28600 197.62600 137.11700 1.000 33.22000 240 GLY E CA 1
ATOM 14564 C C . GLY E 2 240 ? 141.28300 196.70900 137.79100 1.000 33.22000 240 GLY E C 1
ATOM 14565 O O . GLY E 2 240 ? 141.25700 195.49400 137.57900 1.000 33.22000 240 GLY E O 1
ATOM 14566 N N . GLU E 2 241 ? 142.17000 197.27500 138.61400 1.000 32.80000 241 GLU E N 1
ATOM 14567 C CA . GLU E 2 241 ? 143.22100 196.50500 139.26700 1.000 32.80000 241 GLU E CA 1
ATOM 14568 C C . GLU E 2 241 ? 143.33800 196.82600 140.75100 1.000 32.80000 241 GLU E C 1
ATOM 14569 O O . GLU E 2 241 ? 144.37800 196.54500 141.35000 1.000 32.80000 241 GLU E O 1
ATOM 14575 N N . LYS E 2 242 ? 142.26800 197.36700 141.33900 1.000 24.46000 242 LYS E N 1
ATOM 14576 C CA . LYS E 2 242 ? 142.27800 197.76600 142.77300 1.000 24.46000 242 LYS E CA 1
ATOM 14577 C C . LYS E 2 242 ? 142.04100 196.55800 143.68700 1.000 24.46000 242 LYS E C 1
ATOM 14578 O O . LYS E 2 242 ? 142.46000 196.62700 144.85400 1.000 24.46000 242 LYS E O 1
ATOM 14584 N N . MET E 2 243 ? 141.40000 195.49900 143.18200 1.000 23.93000 243 MET E N 1
ATOM 14585 C CA . MET E 2 243 ? 141.09100 194.33900 144.00500 1.000 23.93000 243 MET E CA 1
ATOM 14586 C C . MET E 2 243 ? 142.18500 193.28600 143.96000 1.000 23.93000 243 MET E C 1
ATOM 14587 O O . MET E 2 243 ? 142.41300 192.60400 144.96700 1.000 23.93000 243 MET E O 1
ATOM 14592 N N . THR E 2 244 ? 142.85400 193.14500 142.81100 1.000 22.93000 244 THR E N 1
ATOM 14593 C CA . THR E 2 244 ? 143.87000 192.11000 142.63300 1.000 22.93000 244 THR E CA 1
ATOM 14594 C C . THR E 2 244 ? 145.03600 192.30900 143.59200 1.000 22.93000 244 THR E C 1
ATOM 14595 O O . THR E 2 244 ? 145.47700 191.36300 144.25500 1.000 22.93000 244 THR E O 1
ATOM 14599 N N . LEU E 2 245 ? 145.48800 193.55600 143.73800 1.000 21.54000 245 LEU E N 1
ATOM 14600 C CA . LEU E 2 245 ? 146.62300 193.85000 144.60400 1.000 21.54000 245 LEU E CA 1
ATOM 14601 C C . LEU E 2 245 ? 146.26900 193.65600 146.07600 1.000 21.54000 245 LEU E C 1
ATOM 14602 O O . LEU E 2 245 ? 147.07400 193.11400 146.84500 1.000 21.54000 245 LEU E O 1
ATOM 14607 N N . CYS E 2 246 ? 145.05100 194.04300 146.46900 1.000 21.64000 246 CYS E N 1
ATOM 14608 C CA . CYS E 2 246 ? 144.60600 193.89400 147.85400 1.000 21.64000 246 CYS E CA 1
ATOM 14609 C C . CYS E 2 246 ? 144.49600 192.42700 148.25200 1.000 21.64000 246 CYS E C 1
ATOM 14610 O O . CYS E 2 246 ? 145.04200 192.00500 149.28600 1.000 21.64000 246 CYS E O 1
ATOM 14613 N N . ILE E 2 247 ? 143.79900 191.63300 147.43000 1.000 18.63000 247 ILE E N 1
ATOM 14614 C CA . ILE E 2 247 ? 143.63200 190.21200 147.71500 1.000 18.63000 247 ILE E CA 1
ATOM 14615 C C . ILE E 2 247 ? 144.97200 189.48300 147.66600 1.000 18.63000 247 ILE E C 1
ATOM 14616 O O . ILE E 2 247 ? 145.23000 188.58500 148.48300 1.000 18.63000 247 ILE E O 1
ATOM 14621 N N . SER E 2 248 ? 145.87200 189.90400 146.77000 1.000 17.60000 248 SER E N 1
ATOM 14622 C CA . SER E 2 248 ? 147.17700 189.26600 146.65800 1.000 17.60000 248 SER E CA 1
ATOM 14623 C C . SER E 2 248 ? 148.04100 189.52500 147.88200 1.000 17.60000 248 SER E C 1
ATOM 14624 O O . SER E 2 248 ? 148.72200 188.61200 148.36400 1.000 17.60000 248 SER E O 1
ATOM 14627 N N . VAL E 2 249 ? 148.00900 190.75500 148.41000 1.000 16.45000 249 VAL E N 1
ATOM 14628 C CA . VAL E 2 249 ? 148.76800 191.06100 149.61900 1.000 16.45000 249 VAL E CA 1
ATOM 14629 C C . VAL E 2 249 ? 148.20600 190.30400 150.82100 1.000 16.45000 249 VAL E C 1
ATOM 14630 O O . VAL E 2 249 ? 148.97100 189.77300 151.64000 1.000 16.45000 249 VAL E O 1
ATOM 14634 N N . LEU E 2 250 ? 146.87300 190.18100 150.91600 1.000 15.97000 250 LEU E N 1
ATOM 14635 C CA . LEU E 2 250 ? 146.29400 189.43300 152.03700 1.000 15.97000 250 LEU E CA 1
ATOM 14636 C C . LEU E 2 250 ? 146.64200 187.94700 151.96900 1.000 15.97000 250 LEU E C 1
ATOM 14637 O O . LEU E 2 250 ? 146.95300 187.33100 152.99800 1.000 15.97000 250 LEU E O 1
ATOM 14642 N N . LEU E 2 251 ? 146.63900 187.36400 150.76700 1.000 15.07000 251 LEU E N 1
ATOM 14643 C CA . LEU E 2 251 ? 146.98000 185.94900 150.65300 1.000 15.07000 251 LEU E CA 1
ATOM 14644 C C . LEU E 2 251 ? 148.46600 185.70800 150.89800 1.000 15.07000 251 LEU E C 1
ATOM 14645 O O . LEU E 2 251 ? 148.84100 184.68000 151.47500 1.000 15.07000 251 LEU E O 1
ATOM 14650 N N . ALA E 2 252 ? 149.32400 186.65700 150.51000 1.000 15.81000 252 ALA E N 1
ATOM 14651 C CA . ALA E 2 252 ? 150.74900 186.50700 150.79400 1.000 15.81000 252 ALA E CA 1
ATOM 14652 C C . ALA E 2 252 ? 151.03300 186.62000 152.28800 1.000 15.81000 252 ALA E C 1
ATOM 14653 O O . ALA E 2 252 ? 151.87900 185.88900 152.81800 1.000 15.81000 252 ALA E O 1
ATOM 14655 N N . LEU E 2 253 ? 150.31600 187.50000 152.99100 1.000 17.36000 253 LEU E N 1
ATOM 14656 C CA . LEU E 2 253 ? 150.48400 187.58500 154.44200 1.000 17.36000 253 LEU E CA 1
ATOM 14657 C C . LEU E 2 253 ? 149.98300 186.33600 155.15600 1.000 17.36000 253 LEU E C 1
ATOM 14658 O O . LEU E 2 253 ? 150.61000 185.89400 156.12700 1.000 17.36000 253 LEU E O 1
ATOM 14663 N N . THR E 2 254 ? 148.86000 185.75300 154.71000 1.000 17.69000 254 THR E N 1
ATOM 14664 C CA . THR E 2 254 ? 148.43100 184.49300 155.32200 1.000 17.69000 254 THR E CA 1
ATOM 14665 C C . THR E 2 254 ? 149.40300 183.36300 155.01600 1.000 17.69000 254 THR E C 1
ATOM 14666 O O . THR E 2 254 ? 149.59600 182.47000 155.85200 1.000 17.69000 254 THR E O 1
ATOM 14670 N N . PHE E 2 255 ? 150.04500 183.40600 153.84600 1.000 18.29000 255 PHE E N 1
ATOM 14671 C CA . PHE E 2 255 ? 151.07800 182.42800 153.52500 1.000 18.29000 255 PHE E CA 1
ATOM 14672 C C . PHE E 2 255 ? 152.28300 182.55600 154.44800 1.000 18.29000 255 PHE E C 1
ATOM 14673 O O . PHE E 2 255 ? 152.79500 181.54600 154.94100 1.000 18.29000 255 PHE E O 1
ATOM 14681 N N . PHE E 2 256 ? 152.74300 183.78300 154.71100 1.000 19.12000 256 PHE E N 1
ATOM 14682 C CA . PHE E 2 256 ? 153.87300 183.93600 155.62900 1.000 19.12000 256 PHE E CA 1
ATOM 14683 C C . PHE E 2 256 ? 153.48600 183.65300 157.07500 1.000 19.12000 256 PHE E C 1
ATOM 14684 O O . PHE E 2 256 ? 154.33600 183.22100 157.85900 1.000 19.12000 256 PHE E O 1
ATOM 14692 N N . LEU E 2 257 ? 152.21700 183.84900 157.44200 1.000 17.60000 257 LEU E N 1
ATOM 14693 C CA . LEU E 2 257 ? 151.78700 183.48900 158.79000 1.000 17.60000 257 LEU E CA 1
ATOM 14694 C C . LEU E 2 257 ? 151.76400 181.97700 158.97400 1.000 17.60000 257 LEU E C 1
ATOM 14695 O O . LEU E 2 257 ? 152.22300 181.46100 160.00000 1.000 17.60000 257 LEU E O 1
ATOM 14700 N N . LEU E 2 258 ? 151.26800 181.24500 157.97500 1.000 18.22000 258 LEU E N 1
ATOM 14701 C CA . LEU E 2 258 ? 151.31000 179.79000 158.05400 1.000 18.22000 258 LEU E CA 1
ATOM 14702 C C . LEU E 2 258 ? 152.71700 179.23700 157.85900 1.000 18.22000 258 LEU E C 1
ATOM 14703 O O . LEU E 2 258 ? 152.97700 178.09600 158.24600 1.000 18.22000 258 LEU E O 1
ATOM 14708 N N . LEU E 2 259 ? 153.62600 180.01300 157.26700 1.000 18.48000 259 LEU E N 1
ATOM 14709 C CA . LEU E 2 259 ? 155.02200 179.59700 157.18800 1.000 18.48000 259 LEU E CA 1
ATOM 14710 C C . LEU E 2 259 ? 155.72200 179.78300 158.53000 1.000 18.48000 259 LEU E C 1
ATOM 14711 O O . LEU E 2 259 ? 156.48300 178.91500 158.96400 1.000 18.48000 259 LEU E O 1
ATOM 14716 N N . ILE E 2 260 ? 155.48300 180.91600 159.19500 1.000 18.63000 260 ILE E N 1
ATOM 14717 C CA . ILE E 2 260 ? 156.13100 181.18200 160.47600 1.000 18.63000 260 ILE E CA 1
ATOM 14718 C C . ILE E 2 260 ? 155.49700 180.37500 161.60700 1.000 18.63000 260 ILE E C 1
ATOM 14719 O O . ILE E 2 260 ? 156.14500 180.15400 162.63500 1.000 18.63000 260 ILE E O 1
ATOM 14724 N N . SER E 2 261 ? 154.27100 179.86500 161.43300 1.000 19.77000 261 SER E N 1
ATOM 14725 C CA . SER E 2 261 ? 153.67100 179.00600 162.45000 1.000 19.77000 261 SER E CA 1
ATOM 14726 C C . SER E 2 261 ? 154.13400 177.55200 162.36300 1.000 19.77000 261 SER E C 1
ATOM 14727 O O . SER E 2 261 ? 153.48500 176.67500 162.94300 1.000 19.77000 261 SER E O 1
ATOM 14730 N N . LYS E 2 262 ? 155.21800 177.27300 161.65400 1.000 20.02000 262 LYS E N 1
ATOM 14731 C CA . LYS E 2 262 ? 155.74800 175.92700 161.49800 1.000 20.02000 262 LYS E CA 1
ATOM 14732 C C . LYS E 2 262 ? 157.13800 175.76500 162.08800 1.000 20.02000 262 LYS E C 1
ATOM 14733 O O . LYS E 2 262 ? 157.42000 174.74500 162.71700 1.000 20.02000 262 LYS E O 1
ATOM 14739 N N . ILE E 2 263 ? 158.01600 176.75300 161.90900 1.000 19.42000 263 ILE E N 1
ATOM 14740 C CA . ILE E 2 263 ? 159.33800 176.70600 162.52200 1.000 19.42000 263 ILE E CA 1
ATOM 14741 C C . ILE E 2 263 ? 159.28000 177.06800 164.00800 1.000 19.42000 263 ILE E C 1
ATOM 14742 O O . ILE E 2 263 ? 160.20600 176.74300 164.76000 1.000 19.42000 263 ILE E O 1
ATOM 14747 N N . VAL E 2 264 ? 158.19600 177.68600 164.46200 1.000 20.28000 264 VAL E N 1
ATOM 14748 C CA . VAL E 2 264 ? 158.01300 178.06200 165.86200 1.000 20.28000 264 VAL E CA 1
ATOM 14749 C C . VAL E 2 264 ? 157.47900 176.82900 166.59200 1.000 20.28000 264 VAL E C 1
ATOM 14750 O O . VAL E 2 264 ? 156.83500 175.97900 165.96000 1.000 20.28000 264 VAL E O 1
ATOM 14754 N N . PRO E 2 265 ? 157.77900 176.62700 167.88000 1.000 22.23000 265 PRO E N 1
ATOM 14755 C CA . PRO E 2 265 ? 157.09400 175.57200 168.62000 1.000 22.23000 265 PRO E CA 1
ATOM 14756 C C . PRO E 2 265 ? 155.64800 175.95200 168.88400 1.000 22.23000 265 PRO E C 1
ATOM 14757 O O . PRO E 2 265 ? 155.31000 177.14400 168.95700 1.000 22.23000 265 PRO E O 1
ATOM 14761 N N . PRO E 2 266 ? 154.75400 174.96800 169.03000 1.000 26.34000 266 PRO E N 1
ATOM 14762 C CA . PRO E 2 266 ? 153.32400 175.27000 169.22300 1.000 26.34000 266 PRO E CA 1
ATOM 14763 C C . PRO E 2 266 ? 152.96300 175.51500 170.68400 1.000 26.34000 266 PRO E C 1
ATOM 14764 O O . PRO E 2 266 ? 152.03900 174.91300 171.23400 1.000 26.34000 266 PRO E O 1
ATOM 14768 N N . THR E 2 267 ? 153.69100 176.42100 171.32400 1.000 28.34000 267 THR E N 1
ATOM 14769 C CA . THR E 2 267 ? 153.46200 176.75500 172.72000 1.000 28.34000 267 THR E CA 1
ATOM 14770 C C . THR E 2 267 ? 152.60800 178.00700 172.81400 1.000 28.34000 267 THR E C 1
ATOM 14771 O O . THR E 2 267 ? 152.83600 178.97900 172.08800 1.000 28.34000 267 THR E O 1
ATOM 14775 N N . SER E 2 268 ? 151.63400 177.97600 173.71200 1.000 30.27000 268 SER E N 1
ATOM 14776 C CA . SER E 2 268 ? 150.76200 179.10900 173.96300 1.000 30.27000 268 SER E CA 1
ATOM 14777 C C . SER E 2 268 ? 151.26300 179.99000 175.09100 1.000 30.27000 268 SER E C 1
ATOM 14778 O O . SER E 2 268 ? 150.51800 180.85100 175.56600 1.000 30.27000 268 SER E O 1
ATOM 14781 N N . LEU E 2 269 ? 152.49900 179.77900 175.54000 1.000 35.35000 269 LEU E N 1
ATOM 14782 C CA . LEU E 2 269 ? 153.03800 180.56600 176.64100 1.000 35.35000 269 LEU E CA 1
ATOM 14783 C C . LEU E 2 269 ? 153.31100 182.00000 176.20700 1.000 35.35000 269 LEU E C 1
ATOM 14784 O O . LEU E 2 269 ? 153.07600 182.94300 176.97200 1.000 35.35000 269 LEU E O 1
ATOM 14789 N N . ASP E 2 270 ? 153.78500 182.18300 174.97600 1.000 34.44000 270 ASP E N 1
ATOM 14790 C CA . ASP E 2 270 ? 154.01800 183.50400 174.41400 1.000 34.44000 270 ASP E CA 1
ATOM 14791 C C . ASP E 2 270 ? 154.02300 183.37900 172.89700 1.000 34.44000 270 ASP E C 1
ATOM 14792 O O . ASP E 2 270 ? 154.34700 182.32100 172.35300 1.000 34.44000 270 ASP E O 1
ATOM 14797 N N . VAL E 2 271 ? 153.65700 184.46600 172.22400 1.000 28.67000 271 VAL E N 1
ATOM 14798 C CA . VAL E 2 271 ? 153.67500 184.51900 170.76400 1.000 28.67000 271 VAL E CA 1
ATOM 14799 C C . VAL E 2 271 ? 154.84900 185.39100 170.33300 1.000 28.67000 271 VAL E C 1
ATOM 14800 O O . VAL E 2 271 ? 155.23500 186.30700 171.07400 1.000 28.67000 271 VAL E O 1
ATOM 14804 N N . PRO E 2 272 ? 155.47300 185.13500 169.18400 1.000 22.20000 272 PRO E N 1
ATOM 14805 C CA . PRO E 2 272 ? 156.61900 185.95200 168.77200 1.000 22.20000 272 PRO E CA 1
ATOM 14806 C C . PRO E 2 272 ? 156.17800 187.31500 168.26500 1.000 22.20000 272 PRO E C 1
ATOM 14807 O O . PRO E 2 272 ? 154.99400 187.59800 168.08900 1.000 22.20000 272 PRO E O 1
ATOM 14811 N N . LEU E 2 273 ? 157.16900 188.17900 168.04500 1.000 21.37000 273 LEU E N 1
ATOM 14812 C CA . LEU E 2 273 ? 156.87300 189.51000 167.53000 1.000 21.37000 273 LEU E CA 1
ATOM 14813 C C . LEU E 2 273 ? 156.47500 189.46300 166.06200 1.000 21.37000 273 LEU E C 1
ATOM 14814 O O . LEU E 2 273 ? 155.70900 190.31800 165.60300 1.000 21.37000 273 LEU E O 1
ATOM 14819 N N . ILE E 2 274 ? 156.95200 188.46000 165.32300 1.000 20.35000 274 ILE E N 1
ATOM 14820 C CA . ILE E 2 274 ? 156.59900 188.34400 163.91300 1.000 20.35000 274 ILE E CA 1
ATOM 14821 C C . ILE E 2 274 ? 155.14600 187.91700 163.75700 1.000 20.35000 274 ILE E C 1
ATOM 14822 O O . ILE E 2 274 ? 154.44000 188.40800 162.87300 1.000 20.35000 274 ILE E O 1
ATOM 14827 N N . GLY E 2 275 ? 154.66800 187.01700 164.61900 1.000 19.82000 275 GLY E N 1
ATOM 14828 C CA . GLY E 2 275 ? 153.28000 186.58700 164.53300 1.000 19.82000 275 GLY E CA 1
ATOM 14829 C C . GLY E 2 275 ? 152.30800 187.69600 164.88600 1.000 19.82000 275 GLY E C 1
ATOM 14830 O O . GLY E 2 275 ? 151.29000 187.88500 164.21100 1.000 19.82000 275 GLY E O 1
ATOM 14831 N N . LYS E 2 276 ? 152.63800 188.47500 165.91500 1.000 22.47000 276 LYS E N 1
ATOM 14832 C CA . LYS E 2 276 ? 151.81800 189.62000 166.29100 1.000 22.47000 276 LYS E CA 1
ATOM 14833 C C . LYS E 2 276 ? 151.86300 190.69700 165.21600 1.000 22.47000 276 LYS E C 1
ATOM 14834 O O . LYS E 2 276 ? 150.84400 191.33600 164.91900 1.000 22.47000 276 LYS E O 1
ATOM 14840 N N . TYR E 2 277 ? 153.02200 190.85700 164.57800 1.000 23.94000 277 TYR E N 1
ATOM 14841 C CA . TYR E 2 277 ? 153.17900 191.84400 163.51700 1.000 23.94000 277 TYR E CA 1
ATOM 14842 C C . TYR E 2 277 ? 152.38000 191.47000 162.27600 1.000 23.94000 277 TYR E C 1
ATOM 14843 O O . TYR E 2 277 ? 151.72000 192.32500 161.67300 1.000 23.94000 277 TYR E O 1
ATOM 14852 N N . LEU E 2 278 ? 152.41900 190.19600 161.88400 1.000 20.45000 278 LEU E N 1
ATOM 14853 C CA . LEU E 2 278 ? 151.63700 189.75000 160.73800 1.000 20.45000 278 LEU E CA 1
ATOM 14854 C C . LEU E 2 278 ? 150.14500 189.75000 161.02700 1.000 20.45000 278 LEU E C 1
ATOM 14855 O O . LEU E 2 278 ? 149.35300 190.00100 160.11400 1.000 20.45000 278 LEU E O 1
ATOM 14860 N N . MET E 2 279 ? 149.73700 189.50800 162.27700 1.000 25.44000 279 MET E N 1
ATOM 14861 C CA . MET E 2 279 ? 148.31700 189.61900 162.60600 1.000 25.44000 279 MET E CA 1
ATOM 14862 C C . MET E 2 279 ? 147.84700 191.07000 162.51800 1.000 25.44000 279 MET E C 1
ATOM 14863 O O . MET E 2 279 ? 146.76000 191.34500 161.98400 1.000 25.44000 279 MET E O 1
ATOM 14868 N N . PHE E 2 280 ? 148.67700 192.01100 162.99100 1.000 21.97000 280 PHE E N 1
ATOM 14869 C CA . PHE E 2 280 ? 148.36500 193.43600 162.87400 1.000 21.97000 280 PHE E CA 1
ATOM 14870 C C . PHE E 2 280 ? 148.27300 193.87200 161.41700 1.000 21.97000 280 PHE E C 1
ATOM 14871 O O . PHE E 2 280 ? 147.31900 194.55700 161.01600 1.000 21.97000 280 PHE E O 1
ATOM 14879 N N . THR E 2 281 ? 149.24000 193.45100 160.60000 1.000 19.89000 281 THR E N 1
ATOM 14880 C CA . THR E 2 281 ? 149.25000 193.86000 159.20100 1.000 19.89000 281 THR E CA 1
ATOM 14881 C C . THR E 2 281 ? 148.12300 193.19000 158.41900 1.000 19.89000 281 THR E C 1
ATOM 14882 O O . THR E 2 281 ? 147.58200 193.78900 157.48700 1.000 19.89000 281 THR E O 1
ATOM 14886 N N . MET E 2 282 ? 147.69900 191.99300 158.83100 1.000 20.39000 282 MET E N 1
ATOM 14887 C CA . MET E 2 282 ? 146.59800 191.32000 158.15200 1.000 20.39000 282 MET E CA 1
ATOM 14888 C C . MET E 2 282 ? 145.26300 191.98900 158.45700 1.000 20.39000 282 MET E C 1
ATOM 14889 O O . MET E 2 282 ? 144.41200 192.12100 157.56400 1.000 20.39000 282 MET E O 1
ATOM 14894 N N . VAL E 2 283 ? 145.06600 192.42500 159.70800 1.000 18.87000 283 VAL E N 1
ATOM 14895 C CA . VAL E 2 283 ? 143.88000 193.21800 160.04600 1.000 18.87000 283 VAL E CA 1
ATOM 14896 C C . VAL E 2 283 ? 143.88200 194.53800 159.27700 1.000 18.87000 283 VAL E C 1
ATOM 14897 O O . VAL E 2 283 ? 142.83900 194.98700 158.77100 1.000 18.87000 283 VAL E O 1
ATOM 14901 N N . LEU E 2 284 ? 145.06400 195.14300 159.12200 1.000 19.03000 284 LEU E N 1
ATOM 14902 C CA . LEU E 2 284 ? 145.16700 196.39400 158.37500 1.000 19.03000 284 LEU E CA 1
ATOM 14903 C C . LEU E 2 284 ? 144.85100 196.19700 156.89000 1.000 19.03000 284 LEU E C 1
ATOM 14904 O O . LEU E 2 284 ? 144.19400 197.04400 156.27500 1.000 19.03000 284 LEU E O 1
ATOM 14909 N N . VAL E 2 285 ? 145.26700 195.06800 156.30900 1.000 17.40000 285 VAL E N 1
ATOM 14910 C CA . VAL E 2 285 ? 144.97600 194.79700 154.89900 1.000 17.40000 285 VAL E CA 1
ATOM 14911 C C . VAL E 2 285 ? 143.49100 194.49200 154.69800 1.000 17.40000 285 VAL E C 1
ATOM 14912 O O . VAL E 2 285 ? 142.89800 194.89100 153.68800 1.000 17.40000 285 VAL E O 1
ATOM 14916 N N . THR E 2 286 ? 142.85200 193.82300 155.66400 1.000 18.09000 286 THR E N 1
ATOM 14917 C CA . THR E 2 286 ? 141.41300 193.57400 155.54200 1.000 18.09000 286 THR E CA 1
ATOM 14918 C C . THR E 2 286 ? 140.60900 194.87300 155.63100 1.000 18.09000 286 THR E C 1
ATOM 14919 O O . THR E 2 286 ? 139.63400 195.06800 154.88200 1.000 18.09000 286 THR E O 1
ATOM 14923 N N . PHE E 2 287 ? 141.02700 195.79100 156.50900 1.000 20.64000 287 PHE E N 1
ATOM 14924 C CA . PHE E 2 287 ? 140.39200 197.10800 156.53600 1.000 20.64000 287 PHE E CA 1
ATOM 14925 C C . PHE E 2 287 ? 140.66500 197.88000 155.25100 1.000 20.64000 287 PHE E C 1
ATOM 14926 O O . PHE E 2 287 ? 139.80800 198.64000 154.78300 1.000 20.64000 287 PHE E O 1
ATOM 14934 N N . SER E 2 288 ? 141.84000 197.67000 154.65000 1.000 19.30000 288 SER E N 1
ATOM 14935 C CA . SER E 2 288 ? 142.13600 198.26700 153.35100 1.000 19.30000 288 SER E CA 1
ATOM 14936 C C . SER E 2 288 ? 141.22300 197.72200 152.26000 1.000 19.30000 288 SER E C 1
ATOM 14937 O O . SER E 2 288 ? 140.81200 198.46400 151.36500 1.000 19.30000 288 SER E O 1
ATOM 14940 N N . ILE E 2 289 ? 140.87900 196.43600 152.33400 1.000 18.03000 289 ILE E N 1
ATOM 14941 C CA . ILE E 2 289 ? 139.99000 195.83500 151.34000 1.000 18.03000 289 ILE E CA 1
ATOM 14942 C C . ILE E 2 289 ? 138.57900 196.39700 151.46700 1.000 18.03000 289 ILE E C 1
ATOM 14943 O O . ILE E 2 289 ? 137.94700 196.74900 150.46000 1.000 18.03000 289 ILE E O 1
ATOM 14948 N N . VAL E 2 290 ? 138.07000 196.50900 152.70000 1.000 19.18000 290 VAL E N 1
ATOM 14949 C CA . VAL E 2 290 ? 136.70000 197.00600 152.85200 1.000 19.18000 290 VAL E CA 1
ATOM 14950 C C . VAL E 2 290 ? 136.61500 198.49200 152.49400 1.000 19.18000 290 VAL E C 1
ATOM 14951 O O . VAL E 2 290 ? 135.66500 198.91800 151.82100 1.000 19.18000 290 VAL E O 1
ATOM 14955 N N . THR E 2 291 ? 137.64400 199.28700 152.82100 1.000 19.75000 291 THR E N 1
ATOM 14956 C CA . THR E 2 291 ? 137.57000 200.67900 152.39300 1.000 19.75000 291 THR E CA 1
ATOM 14957 C C . THR E 2 291 ? 137.88400 200.85900 150.91300 1.000 19.75000 291 THR E C 1
ATOM 14958 O O . THR E 2 291 ? 137.40400 201.82400 150.31800 1.000 19.75000 291 THR E O 1
ATOM 14962 N N . SER E 2 292 ? 138.59000 199.91500 150.28100 1.000 19.18000 292 SER E N 1
ATOM 14963 C CA . SER E 2 292 ? 138.83100 200.01400 148.84800 1.000 19.18000 292 SER E CA 1
ATOM 14964 C C . SER E 2 292 ? 137.57600 199.68100 148.05700 1.000 19.18000 292 SER E C 1
ATOM 14965 O O . SER E 2 292 ? 137.28100 200.33500 147.05400 1.000 19.18000 292 SER E O 1
ATOM 14968 N N . VAL E 2 293 ? 136.80900 198.68800 148.51000 1.000 18.86000 293 VAL E N 1
ATOM 14969 C CA . VAL E 2 293 ? 135.51800 198.40300 147.88600 1.000 18.86000 293 VAL E CA 1
ATOM 14970 C C . VAL E 2 293 ? 134.54600 199.55200 148.12100 1.000 18.86000 293 VAL E C 1
ATOM 14971 O O . VAL E 2 293 ? 133.81500 199.97300 147.21000 1.000 18.86000 293 VAL E O 1
ATOM 14975 N N . CYS E 2 294 ? 134.56800 200.12300 149.32500 1.000 21.42000 294 CYS E N 1
ATOM 14976 C CA . CYS E 2 294 ? 133.61800 201.17500 149.64100 1.000 21.42000 294 CYS E CA 1
ATOM 14977 C C . CYS E 2 294 ? 133.97300 202.50000 148.96900 1.000 21.42000 294 CYS E C 1
ATOM 14978 O O . CYS E 2 294 ? 133.08900 203.34000 148.78600 1.000 21.42000 294 CYS E O 1
ATOM 14981 N N . VAL E 2 295 ? 135.24300 202.70500 148.59400 1.000 18.79000 295 VAL E N 1
ATOM 14982 C CA . VAL E 2 295 ? 135.63100 203.87000 147.80000 1.000 18.79000 295 VAL E CA 1
ATOM 14983 C C . VAL E 2 295 ? 135.57900 203.56600 146.30900 1.000 18.79000 295 VAL E C 1
ATOM 14984 O O . VAL E 2 295 ? 135.63100 204.49200 145.48700 1.000 18.79000 295 VAL E O 1
ATOM 14988 N N . LEU E 2 296 ? 135.46700 202.29800 145.92700 1.000 20.00000 296 LEU E N 1
ATOM 14989 C CA . LEU E 2 296 ? 135.26000 201.98400 144.52400 1.000 20.00000 296 LEU E CA 1
ATOM 14990 C C . LEU E 2 296 ? 133.79000 202.09000 144.15700 1.000 20.00000 296 LEU E C 1
ATOM 14991 O O . LEU E 2 296 ? 133.46200 202.30600 142.98600 1.000 20.00000 296 LEU E O 1
ATOM 14996 N N . ASN E 2 297 ? 132.89700 201.93600 145.13600 1.000 21.70000 297 ASN E N 1
ATOM 14997 C CA . ASN E 2 297 ? 131.47200 202.06700 144.83900 1.000 21.70000 297 ASN E CA 1
ATOM 14998 C C . ASN E 2 297 ? 131.09500 203.51500 144.55200 1.000 21.70000 297 ASN E C 1
ATOM 14999 O O . ASN E 2 297 ? 130.27000 203.78000 143.67300 1.000 21.70000 297 ASN E O 1
ATOM 15004 N N . VAL E 2 298 ? 131.70400 204.47500 145.25600 1.000 20.76000 298 VAL E N 1
ATOM 15005 C CA . VAL E 2 298 ? 131.36500 205.88200 145.04300 1.000 20.76000 298 VAL E CA 1
ATOM 15006 C C . VAL E 2 298 ? 132.04300 206.47700 143.82200 1.000 20.76000 298 VAL E C 1
ATOM 15007 O O . VAL E 2 298 ? 131.91000 207.68200 143.58200 1.000 20.76000 298 VAL E O 1
ATOM 15011 N N . HIS E 2 299 ? 132.77600 205.67500 143.05300 1.000 21.72000 299 HIS E N 1
ATOM 15012 C CA . HIS E 2 299 ? 133.35700 206.09400 141.78700 1.000 21.72000 299 HIS E CA 1
ATOM 15013 C C . HIS E 2 299 ? 132.39000 205.94600 140.62500 1.000 21.72000 299 HIS E C 1
ATOM 15014 O O . HIS E 2 299 ? 132.43400 206.74600 139.68600 1.000 21.72000 299 HIS E O 1
ATOM 15021 N N . HIS E 2 300 ? 131.51300 204.94400 140.66700 1.000 22.29000 300 HIS E N 1
ATOM 15022 C CA . HIS E 2 300 ? 130.64900 204.61200 139.54300 1.000 22.29000 300 HIS E CA 1
ATOM 15023 C C . HIS E 2 300 ? 129.21900 205.10000 139.73200 1.000 22.29000 300 HIS E C 1
ATOM 15024 O O . HIS E 2 300 ? 128.30300 204.56200 139.10400 1.000 22.29000 300 HIS E O 1
ATOM 15031 N N . ARG E 2 301 ? 129.00400 206.10200 140.57900 1.000 26.65000 301 ARG E N 1
ATOM 15032 C CA . ARG E 2 301 ? 127.67400 206.66800 140.75000 1.000 26.65000 301 ARG E CA 1
ATOM 15033 C C . ARG E 2 301 ? 127.39200 207.65400 139.62500 1.000 26.65000 301 ARG E C 1
ATOM 15034 O O . ARG E 2 301 ? 128.23300 208.49400 139.29800 1.000 26.65000 301 ARG E O 1
ATOM 15042 N N . SER E 2 302 ? 126.21100 207.54900 139.03500 1.000 33.27000 302 SER E N 1
ATOM 15043 C CA . SER E 2 302 ? 125.76500 208.38200 137.93300 1.000 33.27000 302 SER E CA 1
ATOM 15044 C C . SER E 2 302 ? 124.50800 209.13400 138.35000 1.000 33.27000 302 SER E C 1
ATOM 15045 O O . SER E 2 302 ? 123.85200 208.75600 139.32700 1.000 33.27000 302 SER E O 1
ATOM 15048 N N . PRO E 2 303 ? 124.14800 210.21900 137.64900 1.000 36.45000 303 PRO E N 1
ATOM 15049 C CA . PRO E 2 303 ? 122.86800 210.88300 137.95000 1.000 36.45000 303 PRO E CA 1
ATOM 15050 C C . PRO E 2 303 ? 121.64300 210.05600 137.60800 1.000 36.45000 303 PRO E C 1
ATOM 15051 O O . PRO E 2 303 ? 120.55300 210.37500 138.09500 1.000 36.45000 303 PRO E O 1
ATOM 15055 N N . SER E 2 304 ? 121.77500 209.01800 136.78300 1.000 36.97000 304 SER E N 1
ATOM 15056 C CA . SER E 2 304 ? 120.64100 208.17000 136.45000 1.000 36.97000 304 SER E CA 1
ATOM 15057 C C . SER E 2 304 ? 120.35700 207.11800 137.51100 1.000 36.97000 304 SER E C 1
ATOM 15058 O O . SER E 2 304 ? 119.35000 206.41200 137.40200 1.000 36.97000 304 SER E O 1
ATOM 15061 N N . THR E 2 305 ? 121.21900 206.98100 138.51500 1.000 36.28000 305 THR E N 1
ATOM 15062 C CA . THR E 2 305 ? 120.99000 206.07000 139.62900 1.000 36.28000 305 THR E CA 1
ATOM 15063 C C . THR E 2 305 ? 120.90300 206.79300 140.96100 1.000 36.28000 305 THR E C 1
ATOM 15064 O O . THR E 2 305 ? 119.93100 206.60500 141.70000 1.000 36.28000 305 THR E O 1
ATOM 15068 N N . HIS E 2 306 ? 121.88900 207.62100 141.28800 1.000 35.29000 306 HIS E N 1
ATOM 15069 C CA . HIS E 2 306 ? 121.97900 208.25800 142.59000 1.000 35.29000 306 HIS E CA 1
ATOM 15070 C C . HIS E 2 306 ? 121.87600 209.77000 142.45000 1.000 35.29000 306 HIS E C 1
ATOM 15071 O O . HIS E 2 306 ? 121.87000 210.32300 141.34800 1.000 35.29000 306 HIS E O 1
ATOM 15078 N N . THR E 2 307 ? 121.80400 210.43400 143.60100 1.000 37.33000 307 THR E N 1
ATOM 15079 C CA . THR E 2 307 ? 121.68200 211.88300 143.67500 1.000 37.33000 307 THR E CA 1
ATOM 15080 C C . THR E 2 307 ? 122.55400 212.37700 144.81800 1.000 37.33000 307 THR E C 1
ATOM 15081 O O . THR E 2 307 ? 122.45400 211.87000 145.93800 1.000 37.33000 307 THR E O 1
ATOM 15085 N N . MET E 2 308 ? 123.40600 213.35600 144.52900 1.000 43.26000 308 MET E N 1
ATOM 15086 C CA . MET E 2 308 ? 124.41000 213.81100 145.48100 1.000 43.26000 308 MET E CA 1
ATOM 15087 C C . MET E 2 308 ? 123.75100 214.65000 146.57100 1.000 43.26000 308 MET E C 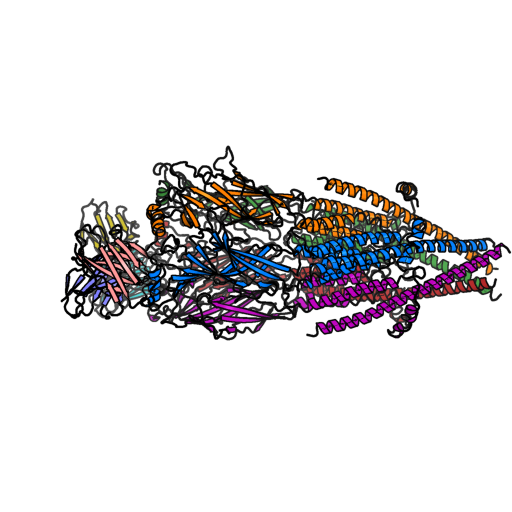1
ATOM 15088 O O . MET E 2 308 ? 123.13500 215.68100 146.28200 1.000 43.26000 308 MET E O 1
ATOM 15093 N N . ALA E 2 309 ? 123.87200 214.19600 147.81700 1.000 49.22000 309 ALA E N 1
ATOM 15094 C CA . ALA E 2 309 ? 123.28500 214.88500 148.95600 1.000 49.22000 309 ALA E CA 1
ATOM 15095 C C . ALA E 2 309 ? 124.03200 216.19200 149.22600 1.000 49.22000 309 ALA E C 1
ATOM 15096 O O . ALA E 2 309 ? 125.19400 216.33200 148.84900 1.000 49.22000 309 ALA E O 1
ATOM 15098 N N . PRO E 2 310 ? 123.37600 217.18000 149.84800 1.000 53.13000 310 PRO E N 1
ATOM 15099 C CA . PRO E 2 310 ? 124.06100 218.46700 150.07000 1.000 53.13000 310 PRO E CA 1
ATOM 15100 C C . PRO E 2 310 ? 125.20500 218.40800 151.07200 1.000 53.13000 310 PRO E C 1
ATOM 15101 O O . PRO E 2 310 ? 126.11700 219.24200 150.98900 1.000 53.13000 310 PRO E O 1
ATOM 15105 N N . TRP E 2 311 ? 125.20300 217.45400 152.00600 1.000 54.48000 311 TRP E N 1
ATOM 15106 C CA . TRP E 2 311 ? 126.31300 217.38200 152.95100 1.000 54.48000 311 TRP E CA 1
ATOM 15107 C C . TRP E 2 311 ? 127.56900 216.82900 152.28700 1.000 54.48000 311 TRP E C 1
ATOM 15108 O O . TRP E 2 311 ? 128.67800 217.29700 152.56200 1.000 54.48000 311 TRP E O 1
ATOM 15119 N N . VAL E 2 312 ? 127.41900 215.86100 151.38000 1.000 52.72000 312 VAL E N 1
ATOM 15120 C CA . VAL E 2 312 ? 128.57700 215.37900 150.63300 1.000 52.72000 312 VAL E CA 1
ATOM 15121 C C . VAL E 2 312 ? 128.92000 216.33100 149.48600 1.000 52.72000 312 VAL E C 1
ATOM 15122 O O . VAL E 2 312 ? 130.03900 216.28400 148.95800 1.000 52.72000 312 VAL E O 1
ATOM 15126 N N . LYS E 2 313 ? 127.99400 217.21400 149.10000 1.000 53.11000 313 LYS E N 1
ATOM 15127 C CA . LYS E 2 313 ? 128.36100 218.37900 148.29800 1.000 53.11000 313 LYS E CA 1
ATOM 15128 C C . LYS E 2 313 ? 129.33600 219.27400 149.05300 1.000 53.11000 313 LYS E C 1
ATOM 15129 O O . LYS E 2 313 ? 130.44000 219.55600 148.57500 1.000 53.11000 313 LYS E O 1
ATOM 15135 N N . ARG E 2 314 ? 128.94400 219.72600 150.24700 1.000 56.87000 314 ARG E N 1
ATOM 15136 C CA . ARG E 2 314 ? 129.69800 220.77700 150.92400 1.000 56.87000 314 ARG E CA 1
ATOM 15137 C C . ARG E 2 314 ? 130.91000 220.27300 151.70300 1.000 56.87000 314 ARG E C 1
ATOM 15138 O O . ARG E 2 314 ? 131.78300 221.08200 152.03400 1.000 56.87000 314 ARG E O 1
ATOM 15146 N N . CYS E 2 315 ? 130.99900 218.97800 152.00700 1.000 60.48000 315 CYS E N 1
ATOM 15147 C CA . CYS E 2 315 ? 132.11300 218.47100 152.80500 1.000 60.48000 315 CYS E CA 1
ATOM 15148 C C . CYS E 2 315 ? 133.28900 217.98500 151.96500 1.000 60.48000 315 CYS E C 1
ATOM 15149 O O . CYS E 2 315 ? 134.42300 218.42000 152.18500 1.000 60.48000 315 CYS E O 1
ATOM 15152 N N . PHE E 2 316 ? 133.05000 217.09200 151.00300 1.000 52.17000 316 PHE E N 1
ATOM 15153 C CA . PHE E 2 316 ? 134.12400 216.44300 150.26100 1.000 52.17000 316 PHE E CA 1
ATOM 15154 C C . PHE E 2 316 ? 134.55300 217.21500 149.02300 1.000 52.17000 316 PHE E C 1
ATOM 15155 O O . PHE E 2 316 ? 135.14300 216.62400 148.11300 1.000 52.17000 316 PHE E O 1
ATOM 15163 N N . LEU E 2 317 ? 134.27000 218.51100 148.96000 1.000 51.80000 317 LEU E N 1
ATOM 15164 C CA . LEU E 2 317 ? 134.70200 219.32700 147.83600 1.000 51.80000 317 LEU E CA 1
ATOM 15165 C C . LEU E 2 317 ? 135.33000 220.64900 148.25100 1.000 51.80000 317 LEU E C 1
ATOM 15166 O O . LEU E 2 317 ? 136.10700 221.21000 147.46900 1.000 51.80000 317 LEU E O 1
ATOM 15171 N N . HIS E 2 318 ? 135.06300 221.14600 149.45600 1.000 57.75000 318 HIS E N 1
ATOM 15172 C CA . HIS E 2 318 ? 135.58500 222.43500 149.88900 1.000 57.75000 318 HIS E CA 1
ATOM 15173 C C . HIS E 2 318 ? 136.50900 222.33300 151.09100 1.000 57.75000 318 HIS E C 1
ATOM 15174 O O . HIS E 2 318 ? 137.59500 222.92100 151.07900 1.000 57.75000 318 HIS E O 1
ATOM 15181 N N . LYS E 2 319 ? 136.11900 221.59800 152.13200 1.000 55.92000 319 LYS E N 1
ATOM 15182 C CA . LYS E 2 319 ? 136.90000 221.58800 153.36600 1.000 55.92000 319 LYS E CA 1
ATOM 15183 C C . LYS E 2 319 ? 138.12500 220.68300 153.25200 1.000 55.92000 319 LYS E C 1
ATOM 15184 O O . LYS E 2 319 ? 139.26700 221.14500 153.36200 1.000 55.92000 319 LYS E O 1
ATOM 15190 N N . LEU E 2 320 ? 137.90600 219.39100 153.02600 1.000 52.77000 320 LEU E N 1
ATOM 15191 C CA . LEU E 2 320 ? 138.99000 218.41400 152.93900 1.000 52.77000 320 LEU E CA 1
ATOM 15192 C C . LEU E 2 320 ? 139.94500 218.54600 151.74500 1.000 52.77000 320 LEU E C 1
ATOM 15193 O O . LEU E 2 320 ? 141.12800 218.23000 151.92000 1.000 52.77000 320 LEU E O 1
ATOM 15198 N N . PRO E 2 321 ? 139.53000 218.95700 150.53000 1.000 51.00000 321 PRO E N 1
ATOM 15199 C CA . PRO E 2 321 ? 140.55600 219.22900 149.50700 1.000 51.00000 321 PRO E CA 1
ATOM 15200 C C . PRO E 2 321 ? 141.44900 220.41900 149.82000 1.000 51.00000 321 PRO E C 1
ATOM 15201 O O . PRO E 2 321 ? 142.60000 220.43800 149.37000 1.000 51.00000 321 PRO E O 1
ATOM 15205 N N . THR E 2 322 ? 140.96600 221.41200 150.56800 1.000 55.24000 322 THR E N 1
ATOM 15206 C CA . THR E 2 322 ? 141.86300 222.45200 151.05700 1.000 55.24000 322 THR E CA 1
ATOM 15207 C C . THR E 2 322 ? 142.61300 222.01700 152.30500 1.000 55.24000 322 THR E C 1
ATOM 15208 O O . THR E 2 322 ? 143.60600 222.65300 152.67100 1.000 55.24000 322 THR E O 1
ATOM 15212 N N . PHE E 2 323 ? 142.15800 220.95200 152.96100 1.000 56.20000 323 PHE E N 1
ATOM 15213 C CA . PHE E 2 323 ? 142.84700 220.39900 154.11900 1.000 56.20000 323 PHE E CA 1
ATOM 15214 C C . PHE E 2 323 ? 143.92200 219.39000 153.74000 1.000 56.20000 323 PHE E C 1
ATOM 15215 O O . PHE E 2 323 ? 144.94200 219.29800 154.43200 1.000 56.20000 323 PHE E O 1
ATOM 15223 N N . LEU E 2 324 ? 143.72500 218.63500 152.66000 1.000 53.23000 324 LEU E N 1
ATOM 15224 C CA . LEU E 2 324 ? 144.66800 217.60900 152.23400 1.000 53.23000 324 LEU E CA 1
ATOM 15225 C C . LEU E 2 324 ? 145.52100 218.03400 151.04700 1.000 53.23000 324 LEU E C 1
ATOM 15226 O O . LEU E 2 324 ? 146.17600 217.17500 150.44400 1.000 53.23000 324 LEU E O 1
ATOM 15231 N N . PHE E 2 325 ? 145.51600 219.32900 150.70500 1.000 59.77000 325 PHE E N 1
ATOM 15232 C CA . PHE E 2 325 ? 146.31900 219.92700 149.62900 1.000 59.77000 325 PHE E CA 1
ATOM 15233 C C . PHE E 2 325 ? 146.02000 219.28300 148.27100 1.000 59.77000 325 PHE E C 1
ATOM 15234 O O . PHE E 2 325 ? 146.88400 218.68100 147.63100 1.000 59.77000 325 PHE E O 1
ATOM 15242 N N . MET E 2 326 ? 144.76700 219.42200 147.84000 1.000 54.43000 326 MET E N 1
ATOM 15243 C CA . MET E 2 326 ? 144.32500 218.90800 146.54800 1.000 54.43000 326 MET E CA 1
ATOM 15244 C C . MET E 2 326 ? 144.17400 220.03000 145.52400 1.000 54.43000 326 MET E C 1
ATOM 15245 O O . MET E 2 326 ? 144.74900 219.95500 144.43300 1.000 54.43000 326 MET E O 1
ATOM 15250 N N . LYS E 2 327 ? 143.36500 221.04600 145.85500 1.000 52.91000 327 LYS E N 1
ATOM 15251 C CA . LYS E 2 327 ? 143.29600 222.33600 145.15000 1.000 52.91000 327 LYS E CA 1
ATOM 15252 C C . LYS E 2 327 ? 142.78300 222.20600 143.71300 1.000 52.91000 327 LYS E C 1
ATOM 15253 O O . LYS E 2 327 ? 143.07900 223.05100 142.86400 1.000 52.91000 327 LYS E O 1
ATOM 15259 N N . ARG E 2 328 ? 142.00000 221.15500 143.45200 1.000 41.90000 328 ARG E N 1
ATOM 15260 C CA . ARG E 2 328 ? 141.31200 220.90300 142.17000 1.000 41.90000 328 ARG E CA 1
ATOM 15261 C C . ARG E 2 328 ? 142.20200 220.92300 140.92700 1.000 41.90000 328 ARG E C 1
ATOM 15262 O O . ARG E 2 328 ? 141.85000 221.53900 139.92000 1.000 41.90000 328 ARG E O 1
ATOM 15270 N N . ARG E 2 451 ? 109.00500 227.51400 104.40300 1.000 78.16000 400 ARG E N 1
ATOM 15271 C CA . ARG E 2 451 ? 108.23300 228.02800 105.52800 1.000 78.16000 400 ARG E CA 1
ATOM 15272 C C . ARG E 2 451 ? 107.87400 226.91000 106.50200 1.000 78.16000 400 ARG E C 1
ATOM 15273 O O . ARG E 2 451 ? 108.27400 226.93700 107.66500 1.000 78.16000 400 ARG E O 1
ATOM 15281 N N . GLN E 2 452 ? 107.11400 225.92600 106.01700 1.000 75.03000 401 GLN E N 1
ATOM 15282 C CA . GLN E 2 452 ? 106.74500 224.79300 106.85800 1.000 75.03000 401 GLN E CA 1
ATOM 15283 C C . GLN E 2 452 ? 107.91900 223.85000 107.08000 1.000 75.03000 401 GLN E C 1
ATOM 15284 O O . GLN E 2 452 ? 108.03300 223.24400 108.15100 1.000 75.03000 401 GLN E O 1
ATOM 15290 N N . ASP E 2 453 ? 108.79400 223.70600 106.08700 1.000 75.09000 402 ASP E N 1
ATOM 15291 C CA . ASP E 2 453 ? 109.95900 222.84800 106.24900 1.000 75.09000 402 ASP E CA 1
ATOM 15292 C C . ASP E 2 453 ? 111.04500 223.53700 107.06800 1.000 75.09000 402 ASP E C 1
ATOM 15293 O O . ASP E 2 453 ? 111.83400 222.86500 107.74200 1.000 75.09000 402 ASP E O 1
ATOM 15298 N N . VAL E 2 454 ? 111.09500 224.86900 107.02700 1.000 70.81000 403 VAL E N 1
ATOM 15299 C CA . VAL E 2 454 ? 112.10300 225.60600 107.77800 1.000 70.81000 403 VAL E CA 1
ATOM 15300 C C . VAL E 2 454 ? 111.77100 225.59800 109.26700 1.000 70.81000 403 VAL E C 1
ATOM 15301 O O . VAL E 2 454 ? 112.67600 225.60000 110.11300 1.000 70.81000 403 VAL E O 1
ATOM 15305 N N . GLN E 2 455 ? 110.48000 225.53300 109.61200 1.000 68.83000 404 GLN E N 1
ATOM 15306 C CA . GLN E 2 455 ? 110.05700 225.60400 111.01000 1.000 68.83000 404 GLN E CA 1
ATOM 15307 C C . GLN E 2 455 ? 110.47900 224.37300 111.80600 1.000 68.83000 404 GLN E C 1
ATOM 15308 O O . GLN E 2 455 ? 110.83900 224.49400 112.98300 1.000 68.83000 404 GLN E O 1
ATOM 15314 N N . GLU E 2 456 ? 110.46500 223.19100 111.18500 1.000 67.65000 405 GLU E N 1
ATOM 15315 C CA . GLU E 2 456 ? 110.85800 221.98100 111.89900 1.000 67.65000 405 GLU E CA 1
ATOM 15316 C C . GLU E 2 456 ? 112.36800 221.92600 112.11400 1.000 67.65000 405 GLU E C 1
ATOM 15317 O O . GLU E 2 456 ? 112.83900 221.28800 113.06700 1.000 67.65000 405 GLU E O 1
ATOM 15323 N N . ALA E 2 457 ? 113.13500 222.61300 111.26200 1.000 61.58000 406 ALA E N 1
ATOM 15324 C CA . ALA E 2 457 ? 114.59100 222.60700 111.38300 1.000 61.58000 406 ALA E CA 1
ATOM 15325 C C . ALA E 2 457 ? 115.05500 223.32900 112.64300 1.000 61.58000 406 ALA E C 1
ATOM 15326 O O . ALA E 2 457 ? 115.97000 222.85500 113.32700 1.000 61.58000 406 ALA E O 1
ATOM 15328 N N . LEU E 2 458 ? 114.43300 224.46900 112.97100 1.000 58.35000 407 LEU E N 1
ATOM 15329 C CA . LEU E 2 458 ? 114.78000 225.18700 114.19500 1.000 58.35000 407 LEU E CA 1
ATOM 15330 C C . LEU E 2 458 ? 114.43400 224.37000 115.43200 1.000 58.35000 407 LEU E C 1
ATOM 15331 O O . LEU E 2 458 ? 115.18000 224.37800 116.42000 1.000 58.35000 407 LEU E O 1
ATOM 15336 N N . GLU E 2 459 ? 113.32200 223.63400 115.37400 1.000 55.03000 408 GLU E N 1
ATOM 15337 C CA . GLU E 2 459 ? 112.93500 222.74400 116.46300 1.000 55.03000 408 GLU E CA 1
ATOM 15338 C C . GLU E 2 459 ? 113.93800 221.60900 116.63600 1.000 55.03000 408 GLU E C 1
ATOM 15339 O O . GLU E 2 459 ? 114.30500 221.26400 117.76800 1.000 55.03000 408 GLU E O 1
ATOM 15345 N N . GLY E 2 460 ? 114.42400 221.05100 115.52300 1.000 48.32000 409 GLY E N 1
ATOM 15346 C CA . GLY E 2 460 ? 115.42900 220.00300 115.60400 1.000 48.32000 409 GLY E CA 1
ATOM 15347 C C . GLY E 2 460 ? 116.75800 220.49200 116.15000 1.000 48.32000 409 GLY E C 1
ATOM 15348 O O . GLY E 2 460 ? 117.39000 219.81100 116.96400 1.000 48.32000 409 GLY E O 1
ATOM 15349 N N . VAL E 2 461 ? 117.18400 221.68900 115.73600 1.000 46.78000 410 VAL E N 1
ATOM 15350 C CA . VAL E 2 461 ? 118.45000 222.23800 116.22100 1.000 46.78000 410 VAL E CA 1
ATOM 15351 C C . VAL E 2 461 ? 118.34800 222.60400 117.70300 1.000 46.78000 410 VAL E C 1
ATOM 15352 O O . VAL E 2 461 ? 119.29600 222.39200 118.47700 1.000 46.78000 410 VAL E O 1
ATOM 15356 N N . SER E 2 462 ? 117.18100 223.09600 118.13500 1.000 45.79000 411 SER E N 1
ATOM 15357 C CA . SER E 2 462 ? 116.97400 223.36800 119.55600 1.000 45.79000 411 SER E CA 1
ATOM 15358 C C . SER E 2 462 ? 116.96800 222.08100 120.37600 1.000 45.79000 411 SER E C 1
ATOM 15359 O O . SER E 2 462 ? 117.48600 222.05600 121.50100 1.000 45.79000 411 SER E O 1
ATOM 15362 N N . PHE E 2 463 ? 116.42000 220.99600 119.81600 1.000 44.90000 412 PHE E N 1
ATOM 15363 C CA . PHE E 2 463 ? 116.45900 219.70500 120.49900 1.000 44.90000 412 PHE E CA 1
ATOM 15364 C C . PHE E 2 463 ? 117.88600 219.18000 120.62200 1.000 44.90000 412 PHE E C 1
ATOM 15365 O O . PHE E 2 463 ? 118.25400 218.60000 121.65300 1.000 44.90000 412 PHE E O 1
ATOM 15373 N N . ILE E 2 464 ? 118.70100 219.38800 119.58200 1.000 44.62000 413 ILE E N 1
ATOM 15374 C CA . ILE E 2 464 ? 120.10800 218.98800 119.62200 1.000 44.62000 413 ILE E CA 1
ATOM 15375 C C . ILE E 2 464 ? 120.86500 219.76700 120.69500 1.000 44.62000 413 ILE E C 1
ATOM 15376 O O . ILE E 2 464 ? 121.67000 219.19500 121.45000 1.000 44.62000 413 ILE E O 1
ATOM 15381 N N . ALA E 2 465 ? 120.58900 221.07000 120.80800 1.000 45.17000 414 ALA E N 1
ATOM 15382 C CA . ALA E 2 465 ? 121.25100 221.89000 121.82200 1.000 45.17000 414 ALA E CA 1
ATOM 15383 C C . ALA E 2 465 ? 120.84900 221.48200 123.23600 1.000 45.17000 414 ALA E C 1
ATOM 15384 O O . ALA E 2 465 ? 121.70100 221.41800 124.13500 1.000 45.17000 414 ALA E O 1
ATOM 15386 N N . GLN E 2 466 ? 119.55900 221.19300 123.44500 1.000 49.80000 415 GLN E N 1
ATOM 15387 C CA . GLN E 2 466 ? 119.09600 220.71100 124.74600 1.000 49.80000 415 GLN E CA 1
ATOM 15388 C C . GLN E 2 466 ? 119.73200 219.37200 125.10800 1.000 49.80000 415 GLN E C 1
ATOM 15389 O O . GLN E 2 466 ? 120.12200 219.15700 126.26700 1.000 49.80000 415 GLN E O 1
ATOM 15395 N N . HIS E 2 467 ? 119.87700 218.47900 124.12100 1.000 49.80000 416 HIS E N 1
ATOM 15396 C CA . HIS E 2 467 ? 120.46800 217.17000 124.38100 1.000 49.80000 416 HIS E CA 1
ATOM 15397 C C . HIS E 2 467 ? 121.94400 217.28400 124.74600 1.000 49.80000 416 HIS E C 1
ATOM 15398 O O . HIS E 2 467 ? 122.41100 216.61700 125.68100 1.000 49.80000 416 HIS E O 1
ATOM 15405 N N . MET E 2 468 ? 122.68600 218.15100 124.04700 1.000 49.75000 417 MET E N 1
ATOM 15406 C CA . MET E 2 468 ? 124.10200 218.31900 124.36900 1.000 49.75000 417 MET E CA 1
ATOM 15407 C C . MET E 2 468 ? 124.30700 219.01300 125.71100 1.000 49.75000 417 MET E C 1
ATOM 15408 O O . MET E 2 468 ? 125.25900 218.68500 126.43400 1.000 49.75000 417 MET E O 1
ATOM 15413 N N . LYS E 2 469 ? 123.41200 219.93400 126.08400 1.000 50.36000 418 LYS E N 1
ATOM 15414 C CA . LYS E 2 469 ? 123.53500 220.57100 127.39300 1.000 50.36000 418 LYS E CA 1
ATOM 15415 C C . LYS E 2 469 ? 123.23900 219.58700 128.52400 1.000 50.36000 418 LYS E C 1
ATOM 15416 O O . LYS E 2 469 ? 123.92500 219.59800 129.55800 1.000 50.36000 418 LYS E O 1
ATOM 15422 N N . ASN E 2 470 ? 122.24700 218.70800 128.33300 1.000 50.22000 419 ASN E N 1
ATOM 15423 C CA . ASN E 2 470 ? 121.96100 217.68800 129.34200 1.000 50.22000 419 ASN E CA 1
ATOM 15424 C C . ASN E 2 470 ? 123.10400 216.68400 129.46400 1.000 50.22000 419 ASN E C 1
ATOM 15425 O O . ASN E 2 470 ? 123.43500 216.23800 130.57600 1.000 50.22000 419 ASN E O 1
ATOM 15430 N N . ASP E 2 471 ? 123.73100 216.33900 128.33400 1.000 49.94000 420 ASP E N 1
ATOM 15431 C CA . ASP E 2 471 ? 124.87400 215.43100 128.35600 1.000 49.94000 420 ASP E CA 1
ATOM 15432 C C . ASP E 2 471 ? 126.06000 216.05000 129.09300 1.000 49.94000 420 ASP E C 1
ATOM 15433 O O . ASP E 2 471 ? 126.73700 215.36400 129.87300 1.000 49.94000 420 ASP E O 1
ATOM 15438 N N . ASP E 2 472 ? 126.30400 217.35100 128.88800 1.000 51.38000 421 ASP E N 1
ATOM 15439 C CA . ASP E 2 472 ? 127.38900 218.01500 129.61100 1.000 51.38000 421 ASP E CA 1
ATOM 15440 C C . ASP E 2 472 ? 127.10600 218.12900 131.10500 1.000 51.38000 421 ASP E C 1
ATOM 15441 O O . ASP E 2 472 ? 128.03600 218.01100 131.91400 1.000 51.38000 421 ASP E O 1
ATOM 15446 N N . GLU E 2 473 ? 125.83900 218.33000 131.49100 1.000 49.42000 422 GLU E N 1
ATOM 15447 C CA . GLU E 2 473 ? 125.50400 218.35400 132.91600 1.000 49.42000 422 GLU E CA 1
ATOM 15448 C C . GLU E 2 473 ? 125.73500 216.99600 133.57700 1.000 49.42000 422 GLU E C 1
ATOM 15449 O O . GLU E 2 473 ? 126.30700 216.92300 134.67900 1.000 49.42000 422 GLU E O 1
ATOM 15455 N N . ASP E 2 474 ? 125.32600 215.91100 132.90700 1.000 48.77000 423 ASP E N 1
ATOM 15456 C CA . ASP E 2 474 ? 125.54100 214.58000 133.47300 1.000 48.77000 423 ASP E CA 1
ATOM 15457 C C . ASP E 2 474 ? 127.02600 214.22900 133.54600 1.000 48.77000 423 ASP E C 1
ATOM 15458 O O . ASP E 2 474 ? 127.47400 213.59000 134.51100 1.000 48.77000 423 ASP E O 1
ATOM 15463 N N . GLN E 2 475 ? 127.81200 214.67300 132.55800 1.000 42.39000 424 GLN E N 1
ATOM 15464 C CA . GLN E 2 475 ? 129.24900 214.41800 132.59600 1.000 42.39000 424 GLN E CA 1
ATOM 15465 C C . GLN E 2 475 ? 129.92700 215.21000 133.71000 1.000 42.39000 424 GLN E C 1
ATOM 15466 O O . GLN E 2 475 ? 130.86700 214.71400 134.34700 1.000 42.39000 424 GLN E O 1
ATOM 15472 N N . SER E 2 476 ? 129.44400 216.42700 133.98800 1.000 40.41000 425 SER E N 1
ATOM 15473 C CA . SER E 2 476 ? 130.00400 217.19900 135.09500 1.000 40.41000 425 SER E CA 1
ATOM 15474 C C . SER E 2 476 ? 129.70400 216.54500 136.44100 1.000 40.41000 425 SER E C 1
ATOM 15475 O O . SER E 2 476 ? 130.56900 216.51300 137.32900 1.000 40.41000 425 SER E O 1
ATOM 15478 N N . VAL E 2 477 ? 128.50500 215.97500 136.59700 1.000 35.85000 426 VAL E N 1
ATOM 15479 C CA . VAL E 2 477 ? 128.18200 215.32300 137.87000 1.000 35.85000 426 VAL E CA 1
ATOM 15480 C C . VAL E 2 477 ? 128.97000 214.01700 138.03800 1.000 35.85000 426 VAL E C 1
ATOM 15481 O O . VAL E 2 477 ? 129.41400 213.68400 139.14900 1.000 35.85000 426 VAL E O 1
ATOM 15485 N N . VAL E 2 478 ? 129.21000 213.28100 136.94400 1.000 34.37000 427 VAL E N 1
ATOM 15486 C CA . VAL E 2 478 ? 129.97100 212.04100 137.11800 1.000 34.37000 427 VAL E CA 1
ATOM 15487 C C . VAL E 2 478 ? 131.45800 212.34000 137.35500 1.000 34.37000 427 VAL E C 1
ATOM 15488 O O . VAL E 2 478 ? 132.12900 211.61300 138.10600 1.000 34.37000 427 VAL E O 1
ATOM 15492 N N . GLU E 2 479 ? 131.97600 213.45400 136.81300 1.000 36.59000 428 GLU E N 1
ATOM 15493 C CA . GLU E 2 479 ? 133.32600 213.88200 137.18300 1.000 36.59000 428 GLU E CA 1
ATOM 15494 C C . GLU E 2 479 ? 133.40100 214.32100 138.64100 1.000 36.59000 428 GLU E C 1
ATOM 15495 O O . GLU E 2 479 ? 134.42900 214.10900 139.30200 1.000 36.59000 428 GLU E O 1
ATOM 15501 N N . ASP E 2 480 ? 132.31900 214.91400 139.15600 1.000 35.59000 429 ASP E N 1
ATOM 15502 C CA . ASP E 2 480 ? 132.25600 215.25900 140.57400 1.000 35.59000 429 ASP E CA 1
ATOM 15503 C C . ASP E 2 480 ? 132.31600 214.01200 141.45400 1.000 35.59000 429 ASP E C 1
ATOM 15504 O O . ASP E 2 480 ? 133.01200 214.00300 142.47900 1.000 35.59000 429 ASP E O 1
ATOM 15509 N N . TRP E 2 481 ? 131.60000 212.94800 141.06400 1.000 29.41000 430 TRP E N 1
ATOM 15510 C CA . TRP E 2 481 ? 131.67200 211.69500 141.82300 1.000 29.41000 430 TRP E CA 1
ATOM 15511 C C . TRP E 2 481 ? 133.07000 211.08600 141.79000 1.000 29.41000 430 TRP E C 1
ATOM 15512 O O . TRP E 2 481 ? 133.54400 210.54700 142.80300 1.000 29.41000 430 TRP E O 1
ATOM 15523 N N . LYS E 2 482 ? 133.74200 211.16300 140.63500 1.000 28.13000 431 LYS E N 1
ATOM 15524 C CA . LYS E 2 482 ? 135.11000 210.65600 140.54100 1.000 28.13000 431 LYS E CA 1
ATOM 15525 C C . LYS E 2 482 ? 136.06200 211.42800 141.45000 1.000 28.13000 431 LYS E C 1
ATOM 15526 O O . LYS E 2 482 ? 136.92700 210.83000 142.10800 1.000 28.13000 431 LYS E O 1
ATOM 15532 N N . TYR E 2 483 ? 135.88800 212.74900 141.54100 1.000 32.87000 432 TYR E N 1
ATOM 15533 C CA . TYR E 2 483 ? 136.74700 213.53200 142.42600 1.000 32.87000 432 TYR E CA 1
ATOM 15534 C C . TYR E 2 483 ? 136.46300 213.23800 143.89700 1.000 32.87000 432 TYR E C 1
ATOM 15535 O O . TYR E 2 483 ? 137.38600 213.24800 144.72200 1.000 32.87000 432 TYR E O 1
ATOM 15544 N N . VAL E 2 484 ? 135.19600 212.97400 144.24300 1.000 26.74000 433 VAL E N 1
ATOM 15545 C CA . VAL E 2 484 ? 134.85300 212.61500 145.62200 1.000 26.74000 433 VAL E CA 1
ATOM 15546 C C . VAL E 2 484 ? 135.50800 211.29400 146.02000 1.000 26.74000 433 VAL E C 1
ATOM 15547 O O . VAL E 2 484 ? 136.06800 211.16500 147.12300 1.000 26.74000 433 VAL E O 1
ATOM 15551 N N . ALA E 2 485 ? 135.48400 210.30900 145.11300 1.000 24.74000 434 ALA E N 1
ATOM 15552 C CA . ALA E 2 485 ? 136.16200 209.03700 145.37200 1.000 24.74000 434 ALA E CA 1
ATOM 15553 C C . ALA E 2 485 ? 137.67200 209.22000 145.51400 1.000 24.74000 434 ALA E C 1
ATOM 15554 O O . ALA E 2 485 ? 138.30400 208.57400 146.36200 1.000 24.74000 434 ALA E O 1
ATOM 15556 N N . MET E 2 486 ? 138.25800 210.12500 144.71800 1.000 28.29000 435 MET E N 1
ATOM 15557 C CA . MET E 2 486 ? 139.68800 210.42200 144.83600 1.000 28.29000 435 MET E CA 1
ATOM 15558 C C . MET E 2 486 ? 140.03800 211.03600 146.19200 1.000 28.29000 435 MET E C 1
ATOM 15559 O O . MET E 2 486 ? 141.07400 210.70000 146.78900 1.000 28.29000 435 MET E O 1
ATOM 15564 N N . VAL E 2 487 ? 139.17800 211.92700 146.69800 1.000 28.02000 436 VAL E N 1
ATOM 15565 C CA . VAL E 2 487 ? 139.42700 212.56500 147.99300 1.000 28.02000 436 VAL E CA 1
ATOM 15566 C C . VAL E 2 487 ? 139.35200 211.54700 149.12900 1.000 28.02000 436 VAL E C 1
ATOM 15567 O O . VAL E 2 487 ? 140.21400 211.53500 150.02300 1.000 28.02000 436 VAL E O 1
ATOM 15571 N N . VAL E 2 488 ? 138.34900 210.65800 149.09500 1.000 26.23000 437 VAL E N 1
ATOM 15572 C CA . VAL E 2 488 ? 138.22500 209.63300 150.13700 1.000 26.23000 437 VAL E CA 1
ATOM 15573 C C . VAL E 2 488 ? 139.40700 208.66300 150.08600 1.000 26.23000 437 VAL E C 1
ATOM 15574 O O . VAL E 2 488 ? 139.92300 208.22100 151.12900 1.000 26.23000 437 VAL E O 1
ATOM 15578 N N . ASP E 2 489 ? 139.89900 208.38400 148.87300 1.000 28.14000 438 ASP E N 1
ATOM 15579 C CA . ASP E 2 489 ? 141.06500 207.52600 148.68900 1.000 28.14000 438 ASP E CA 1
ATOM 15580 C C . ASP E 2 489 ? 142.31900 208.13500 149.31800 1.000 28.14000 438 ASP E C 1
ATOM 15581 O O . ASP E 2 489 ? 143.05900 207.44900 150.03600 1.000 28.14000 438 ASP E O 1
ATOM 15586 N N . ARG E 2 490 ? 142.54800 209.43500 149.09100 1.000 31.34000 439 ARG E N 1
ATOM 15587 C CA . ARG E 2 490 ? 143.71500 210.10200 149.67500 1.000 31.34000 439 ARG E CA 1
ATOM 15588 C C . ARG E 2 490 ? 143.61500 210.21100 151.19500 1.000 31.34000 439 ARG E C 1
ATOM 15589 O O . ARG E 2 490 ? 144.63200 210.10000 151.90000 1.000 31.34000 439 ARG E O 1
ATOM 15597 N N . LEU E 2 491 ? 142.39800 210.41800 151.71300 1.000 28.35000 440 LEU E N 1
ATOM 15598 C CA . LEU E 2 491 ? 142.19500 210.48500 153.16000 1.000 28.35000 440 LEU E CA 1
ATOM 15599 C C . LEU E 2 491 ? 142.55800 209.17000 153.83900 1.000 28.35000 440 LEU E C 1
ATOM 15600 O O . LEU E 2 491 ? 143.29000 209.15400 154.84200 1.000 28.35000 440 LEU E O 1
ATOM 15605 N N . PHE E 2 492 ? 142.07700 208.04900 153.28800 1.000 28.32000 441 PHE E N 1
ATOM 15606 C CA . PHE E 2 492 ? 142.44200 206.76000 153.87200 1.000 28.32000 441 PHE E CA 1
ATOM 15607 C C . PHE E 2 492 ? 143.90600 206.41400 153.65200 1.000 28.32000 441 PHE E C 1
ATOM 15608 O O . PHE E 2 492 ? 144.47700 205.68000 154.46700 1.000 28.32000 441 PHE E O 1
ATOM 15616 N N . LEU E 2 493 ? 144.53000 206.94000 152.58900 1.000 30.06000 442 LEU E N 1
ATOM 15617 C CA . LEU E 2 493 ? 145.97500 206.77600 152.41900 1.000 30.06000 442 LEU E CA 1
ATOM 15618 C C . LEU E 2 493 ? 146.73700 207.40100 153.58100 1.000 30.06000 442 LEU E C 1
ATOM 15619 O O . LEU E 2 493 ? 147.61200 206.75800 154.17800 1.000 30.06000 442 LEU E O 1
ATOM 15624 N N . TRP E 2 494 ? 146.39800 208.65200 153.92500 1.000 35.56000 443 TRP E N 1
ATOM 15625 C CA . TRP E 2 494 ? 147.07800 209.32100 155.03700 1.000 35.56000 443 TRP E CA 1
ATOM 15626 C C . TRP E 2 494 ? 146.81200 208.62800 156.37100 1.000 35.56000 443 TRP E C 1
ATOM 15627 O O . TRP E 2 494 ? 147.74500 208.42700 157.16500 1.000 35.56000 443 TRP E O 1
ATOM 15638 N N . VAL E 2 495 ? 145.56000 208.21600 156.61200 1.000 34.84000 444 VAL E N 1
ATOM 15639 C CA . VAL E 2 495 ? 145.21000 207.59700 157.89300 1.000 34.84000 444 VAL E CA 1
ATOM 15640 C C . VAL E 2 495 ? 145.91100 206.24900 158.06300 1.000 34.84000 444 VAL E C 1
ATOM 15641 O O . VAL E 2 495 ? 146.50900 205.97800 159.11200 1.000 34.84000 444 VAL E O 1
ATOM 15645 N N . PHE E 2 496 ? 145.89300 205.40300 157.02700 1.000 36.42000 445 PHE E N 1
ATOM 15646 C CA . PHE E 2 496 ? 146.52500 204.09400 157.16200 1.000 36.42000 445 PHE E CA 1
ATOM 15647 C C . PHE E 2 496 ? 148.04500 204.17100 157.15300 1.000 36.42000 445 PHE E C 1
ATOM 15648 O O . PHE E 2 496 ? 148.68800 203.33700 157.79600 1.000 36.42000 445 PHE E O 1
ATOM 15656 N N . MET E 2 497 ? 148.64200 205.16400 156.48000 1.000 41.54000 446 MET E N 1
ATOM 15657 C CA . MET E 2 497 ? 150.09000 205.33500 156.59100 1.000 41.54000 446 MET E CA 1
ATOM 15658 C C . MET E 2 497 ? 150.48700 205.75100 158.00400 1.000 41.54000 446 MET E C 1
ATOM 15659 O O . MET E 2 497 ? 151.46900 205.23500 158.55800 1.000 41.54000 446 MET E O 1
ATOM 15664 N N . PHE E 2 498 ? 149.69700 206.64200 158.61500 1.000 42.87000 447 PHE E N 1
ATOM 15665 C CA . PHE E 2 498 ? 149.94800 207.07700 159.98800 1.000 42.87000 447 PHE E CA 1
ATOM 15666 C C . PHE E 2 498 ? 149.81100 205.92200 160.98200 1.000 42.87000 447 PHE E C 1
ATOM 15667 O O . PHE E 2 498 ? 150.68900 205.71500 161.83800 1.000 42.87000 447 PHE E O 1
ATOM 15675 N N . VAL E 2 499 ? 148.73800 205.13400 160.84700 1.000 40.44000 448 VAL E N 1
ATOM 15676 C CA . VAL E 2 499 ? 148.49700 204.01400 161.75600 1.000 40.44000 448 VAL E CA 1
ATOM 15677 C C . VAL E 2 499 ? 149.53900 202.91800 161.55200 1.000 40.44000 448 VAL E C 1
ATOM 15678 O O . VAL E 2 499 ? 149.99700 202.29900 162.52000 1.000 40.44000 448 VAL E O 1
ATOM 15682 N N . CYS E 2 500 ? 149.99000 202.71100 160.31200 1.000 41.28000 449 CYS E N 1
ATOM 15683 C CA . CYS E 2 500 ? 150.98900 201.67800 160.06100 1.000 41.28000 449 CYS E CA 1
ATOM 15684 C C . CYS E 2 500 ? 152.35000 202.06100 160.62800 1.000 41.28000 449 CYS E C 1
ATOM 15685 O O . CYS E 2 500 ? 153.04200 201.20800 161.19500 1.000 41.28000 449 CYS E O 1
ATOM 15688 N N . VAL E 2 501 ? 152.73700 203.33900 160.51600 1.000 43.69000 450 VAL E N 1
ATOM 15689 C CA . VAL E 2 501 ? 154.00700 203.78600 161.09800 1.000 43.69000 450 VAL E CA 1
ATOM 15690 C C . VAL E 2 501 ? 153.97800 203.66400 162.61900 1.000 43.69000 450 VAL E C 1
ATOM 15691 O O . VAL E 2 501 ? 154.91600 203.12600 163.23200 1.000 43.69000 450 VAL E O 1
ATOM 15695 N N . LEU E 2 502 ? 152.88200 204.12000 163.24900 1.000 41.97000 451 LEU E N 1
ATOM 15696 C CA . LEU E 2 502 ? 152.78900 204.01400 164.70600 1.000 41.97000 451 LEU E CA 1
ATOM 15697 C C . LEU E 2 502 ? 152.71300 202.56500 165.18100 1.000 41.97000 451 LEU E C 1
ATOM 15698 O O . LEU E 2 502 ? 153.26300 202.23800 166.23700 1.000 41.97000 451 LEU E O 1
ATOM 15703 N N . GLY E 2 503 ? 152.09000 201.68100 164.39900 1.000 41.58000 452 GLY E N 1
ATOM 15704 C CA . GLY E 2 503 ? 152.02800 200.28100 164.78500 1.000 41.58000 452 GLY E CA 1
ATOM 15705 C C . GLY E 2 503 ? 153.36500 199.57200 164.67200 1.000 41.58000 452 GLY E C 1
ATOM 15706 O O . GLY E 2 503 ? 153.72600 198.77900 165.54700 1.000 41.58000 452 GLY E O 1
ATOM 15707 N N . THR E 2 504 ? 154.12000 199.85200 163.60000 1.000 41.98000 453 THR E N 1
ATOM 15708 C CA . THR E 2 504 ? 155.45300 199.26600 163.46200 1.000 41.98000 453 THR E CA 1
ATOM 15709 C C . THR E 2 504 ? 156.39400 199.75600 164.55400 1.000 41.98000 453 THR E C 1
ATOM 15710 O O . THR E 2 504 ? 157.18900 198.97200 165.08700 1.000 41.98000 453 THR E O 1
ATOM 15714 N N . VAL E 2 505 ? 156.29900 201.04100 164.92000 1.000 43.84000 454 VAL E N 1
ATOM 15715 C CA . VAL E 2 505 ? 157.12100 201.55600 166.01400 1.000 43.84000 454 VAL E CA 1
ATOM 15716 C C . VAL E 2 505 ? 156.72000 200.92000 167.34400 1.000 43.84000 454 VAL E C 1
ATOM 15717 O O . VAL E 2 505 ? 157.57900 200.43600 168.09400 1.000 43.84000 454 VAL E O 1
ATOM 15721 N N . GLY E 2 506 ? 155.41600 200.85500 167.63200 1.000 41.20000 455 GLY E N 1
ATOM 15722 C CA . GLY E 2 506 ? 154.95000 200.28100 168.88400 1.000 41.20000 455 GLY E CA 1
ATOM 15723 C C . GLY E 2 506 ? 155.16500 198.78700 169.01700 1.000 41.20000 455 GLY E C 1
ATOM 15724 O O . GLY E 2 506 ? 155.18800 198.27700 170.14200 1.000 41.20000 455 GLY E O 1
ATOM 15725 N N . LEU E 2 507 ? 155.31600 198.07100 167.90300 1.000 39.34000 456 LEU E N 1
ATOM 15726 C CA . LEU E 2 507 ? 155.63800 196.65100 168.00000 1.000 39.34000 456 LEU E CA 1
ATOM 15727 C C . LEU E 2 507 ? 157.14200 196.39400 168.04500 1.000 39.34000 456 LEU E C 1
ATOM 15728 O O . LEU E 2 507 ? 157.61100 195.65300 168.91200 1.000 39.34000 456 LEU E O 1
ATOM 15733 N N . PHE E 2 508 ? 157.92100 196.99400 167.14100 1.000 41.01000 457 PHE E N 1
ATOM 15734 C CA . PHE E 2 508 ? 159.35700 196.75000 167.10900 1.000 41.01000 457 PHE E CA 1
ATOM 15735 C C . PHE E 2 508 ? 160.14300 197.72900 167.97800 1.000 41.01000 457 PHE E C 1
ATOM 15736 O O . PHE E 2 508 ? 161.35100 197.89900 167.76800 1.000 41.01000 457 PHE E O 1
ATOM 15744 N N . LEU E 2 509 ? 159.48100 198.37900 168.93400 1.000 48.16000 458 LEU E N 1
ATOM 15745 C CA . LEU E 2 509 ? 160.19500 199.18300 169.92200 1.000 48.16000 458 LEU E CA 1
ATOM 15746 C C . LEU E 2 509 ? 161.10800 198.37000 170.84300 1.000 48.16000 458 LEU E C 1
ATOM 15747 O O . LEU E 2 509 ? 162.20900 198.86300 171.14600 1.000 48.16000 458 LEU E O 1
ATOM 15752 N N . PRO E 2 510 ? 160.74100 197.15900 171.33700 1.000 46.89000 459 PRO E N 1
ATOM 15753 C CA . PRO E 2 510 ? 161.83300 196.44600 172.01700 1.000 46.89000 459 PRO E CA 1
ATOM 15754 C C . PRO E 2 510 ? 162.84400 195.81100 171.05400 1.000 46.89000 459 PRO E C 1
ATOM 15755 O O . PRO E 2 510 ? 162.62000 194.72900 170.51100 1.000 46.89000 459 PRO E O 1
ATOM 15759 N N . VAL F 3 2 ? 219.25000 118.19600 163.11700 1.000 52.09000 21 VAL F N 1
ATOM 15760 C CA . VAL F 3 2 ? 218.90900 119.08500 164.22000 1.000 52.09000 21 VAL F CA 1
ATOM 15761 C C . VAL F 3 2 ? 219.79300 118.79800 165.42400 1.000 52.09000 21 VAL F C 1
ATOM 15762 O O . VAL F 3 2 ? 219.73000 117.71700 166.00700 1.000 52.09000 21 VAL F O 1
ATOM 15766 N N . GLN F 3 3 ? 220.61800 119.77100 165.79800 1.000 55.42000 22 GLN F N 1
ATOM 15767 C CA . GLN F 3 3 ? 221.56500 119.60000 166.88700 1.000 55.42000 22 GLN F CA 1
ATOM 15768 C C . GLN F 3 3 ? 221.53700 120.79500 167.82500 1.000 55.42000 22 GLN F C 1
ATOM 15769 O O . GLN F 3 3 ? 221.34600 121.94100 167.40700 1.000 55.42000 22 GLN F O 1
ATOM 15775 N N . LEU F 3 4 ? 221.72900 120.50000 169.10600 1.000 50.57000 23 LEU F N 1
ATOM 15776 C CA . LEU F 3 4 ? 222.07500 121.48600 170.11500 1.000 50.57000 23 LEU F CA 1
ATOM 15777 C C . LEU F 3 4 ? 223.47700 121.16700 170.60900 1.000 50.57000 23 LEU F C 1
ATOM 15778 O O . LEU F 3 4 ? 223.81300 120.00000 170.82700 1.000 50.57000 23 LEU F O 1
ATOM 15783 N N . GLN F 3 5 ? 224.30000 122.19600 170.77300 1.000 54.92000 24 GLN F N 1
ATOM 15784 C CA . GLN F 3 5 ? 225.68100 122.04000 171.20000 1.000 54.92000 24 GLN F CA 1
ATOM 15785 C C . GLN F 3 5 ? 225.87600 122.79400 172.50300 1.000 54.92000 24 GLN F C 1
ATOM 15786 O O . GLN F 3 5 ? 225.41900 123.93300 172.63800 1.000 54.92000 24 GLN F O 1
ATOM 15792 N N . GLN F 3 6 ? 226.54900 122.16100 173.45900 1.000 47.61000 25 GLN F N 1
ATOM 15793 C CA . GLN F 3 6 ? 226.80000 122.76900 174.75500 1.000 47.61000 25 GLN F CA 1
ATOM 15794 C C . GLN F 3 6 ? 228.28500 122.68900 175.07200 1.000 47.61000 25 GLN F C 1
ATOM 15795 O O . GLN F 3 6 ? 229.07900 122.11800 174.31900 1.000 47.61000 25 GLN F O 1
ATOM 15801 N N . SER F 3 7 ? 228.65400 123.26600 176.21000 1.000 55.27000 26 SER F N 1
ATOM 15802 C CA . SER F 3 7 ? 230.03000 123.24400 176.67000 1.000 55.27000 26 SER F CA 1
ATOM 15803 C C . SER F 3 7 ? 230.33200 121.92500 177.37800 1.000 55.27000 26 SER F C 1
ATOM 15804 O O . SER F 3 7 ? 229.45500 121.08600 177.59700 1.000 55.27000 26 SER F O 1
ATOM 15807 N N . GLY F 3 8 ? 231.60100 121.74600 177.73700 1.000 61.00000 27 GLY F N 1
ATOM 15808 C CA . GLY F 3 8 ? 232.01600 120.56900 178.45900 1.000 61.00000 27 GLY F CA 1
ATOM 15809 C C . GLY F 3 8 ? 231.78100 120.70300 179.94900 1.000 61.00000 27 GLY F C 1
ATOM 15810 O O . GLY F 3 8 ? 231.27200 121.71500 180.44900 1.000 61.00000 27 GLY F O 1
ATOM 15811 N N . PRO F 3 9 ? 232.15000 119.65700 180.68600 1.000 63.23000 28 PRO F N 1
ATOM 15812 C CA . PRO F 3 9 ? 232.01500 119.70700 182.14500 1.000 63.23000 28 PRO F CA 1
ATOM 15813 C C . PRO F 3 9 ? 233.07000 120.60300 182.77100 1.000 63.23000 28 PRO F C 1
ATOM 15814 O O . PRO F 3 9 ? 234.21200 120.67400 182.31300 1.000 63.23000 28 PRO F O 1
ATOM 15818 N N . GLU F 3 10 ? 232.67000 121.29900 183.83500 1.000 68.50000 29 GLU F N 1
ATOM 15819 C CA . GLU F 3 10 ? 233.51800 122.29100 184.47700 1.000 68.50000 29 GLU F CA 1
ATOM 15820 C C . GLU F 3 10 ? 233.55800 122.05900 185.98200 1.000 68.50000 29 GLU F C 1
ATOM 15821 O O . GLU F 3 10 ? 232.54900 121.71500 186.60300 1.000 68.50000 29 GLU F O 1
ATOM 15827 N N . LEU F 3 11 ? 234.74100 122.26000 186.56100 1.000 71.87000 30 LEU F N 1
ATOM 15828 C CA . LEU F 3 11 ? 234.98300 122.09300 187.99200 1.000 71.87000 30 LEU F CA 1
ATOM 15829 C C . LEU F 3 11 ? 235.17500 123.47000 188.61300 1.000 71.87000 30 LEU F C 1
ATOM 15830 O O . LEU F 3 11 ? 236.23300 124.08700 188.45000 1.000 71.87000 30 LEU F O 1
ATOM 15835 N N . VAL F 3 12 ? 234.15900 123.94900 189.32700 1.000 69.95000 31 VAL F N 1
ATOM 15836 C CA . VAL F 3 12 ? 234.16300 125.28100 189.92100 1.000 69.95000 31 VAL F CA 1
ATOM 15837 C C . VAL F 3 12 ? 233.98700 125.13700 191.42700 1.000 69.95000 31 VAL F C 1
ATOM 15838 O O . VAL F 3 12 ? 233.09800 124.41100 191.88500 1.000 69.95000 31 VAL F O 1
ATOM 15842 N N . ARG F 3 13 ? 234.84600 125.81800 192.18800 1.000 70.99000 32 ARG F N 1
ATOM 15843 C CA . ARG F 3 13 ? 234.74600 125.84900 193.63800 1.000 70.99000 32 ARG F CA 1
ATOM 15844 C C . ARG F 3 13 ? 233.46900 126.57700 194.06900 1.000 70.99000 32 ARG F C 1
ATOM 15845 O O . ARG F 3 13 ? 232.97800 127.45000 193.34900 1.000 70.99000 32 ARG F O 1
ATOM 15853 N N . PRO F 3 14 ? 232.90300 126.22600 195.23100 1.000 65.05000 33 PRO F N 1
ATOM 15854 C CA . PRO F 3 14 ? 231.67100 126.89300 195.67300 1.000 65.05000 33 PRO F CA 1
ATOM 15855 C C . PRO F 3 14 ? 231.90800 128.34000 196.08100 1.000 65.05000 33 PRO F C 1
ATOM 15856 O O . PRO F 3 14 ? 232.86800 128.66100 196.78500 1.000 65.05000 33 PRO F O 1
ATOM 15860 N N . GLY F 3 15 ? 231.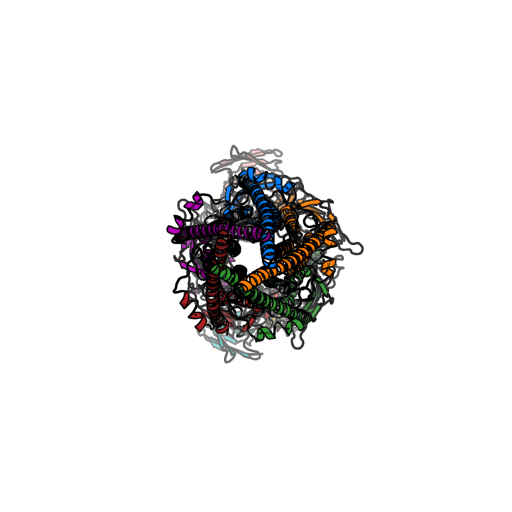01100 129.21300 195.62600 1.000 59.76000 34 GLY F N 1
ATOM 15861 C CA . GLY F 3 15 ? 231.12700 130.64100 195.83700 1.000 59.76000 34 GLY F CA 1
ATOM 15862 C C . GLY F 3 15 ? 231.52600 131.42700 194.60700 1.000 59.76000 34 GLY F C 1
ATOM 15863 O O . GLY F 3 15 ? 231.67900 132.65000 194.69900 1.000 59.76000 34 GLY F O 1
ATOM 15864 N N . VAL F 3 16 ? 231.70200 130.76900 193.46400 1.000 60.17000 35 VAL F N 1
ATOM 15865 C CA . VAL F 3 16 ? 232.10700 131.41200 192.21900 1.000 60.17000 35 VAL F CA 1
ATOM 15866 C C . VAL F 3 16 ? 231.02000 131.14900 191.18500 1.000 60.17000 35 VAL F C 1
ATOM 15867 O O . VAL F 3 16 ? 230.55600 130.01200 191.04800 1.000 60.17000 35 VAL F O 1
ATOM 15871 N N . SER F 3 17 ? 230.60600 132.19500 190.47500 1.000 57.58000 36 SER F N 1
ATOM 15872 C CA . SER F 3 17 ? 229.57000 132.05700 189.46100 1.000 57.58000 36 SER F CA 1
ATOM 15873 C C . SER F 3 17 ? 230.09300 131.30000 188.24300 1.000 57.58000 36 SER F C 1
ATOM 15874 O O . SER F 3 17 ? 231.28400 131.33600 187.92500 1.000 57.58000 36 SER F O 1
ATOM 15877 N N . VAL F 3 18 ? 229.18200 130.61300 187.55400 1.000 56.62000 37 VAL F N 1
ATOM 15878 C CA . VAL F 3 18 ? 229.53000 129.76800 186.42000 1.000 56.62000 37 VAL F CA 1
ATOM 15879 C C . VAL F 3 18 ? 228.62500 130.14800 185.25300 1.000 56.62000 37 VAL F C 1
ATOM 15880 O O . VAL F 3 18 ? 227.52600 130.67600 185.44400 1.000 56.62000 37 VAL F O 1
ATOM 15884 N N . LYS F 3 19 ? 229.11000 129.92300 184.03300 1.000 53.12000 38 LYS F N 1
ATOM 15885 C CA . LYS F 3 19 ? 228.36300 130.26100 182.83000 1.000 53.12000 38 LYS F CA 1
ATOM 15886 C C . LYS F 3 19 ? 228.47200 129.12900 181.82200 1.000 53.12000 38 LYS F C 1
ATOM 15887 O O . LYS F 3 19 ? 229.57900 128.70200 181.48000 1.000 53.12000 38 LYS F O 1
ATOM 15893 N N . ILE F 3 20 ? 227.32300 128.64800 181.35100 1.000 49.65000 39 ILE F N 1
ATOM 15894 C CA . ILE F 3 20 ? 227.25700 127.61300 180.32900 1.000 49.65000 39 ILE F CA 1
ATOM 15895 C C . ILE F 3 20 ? 226.47000 128.15400 179.14200 1.000 49.65000 39 ILE F C 1
ATOM 15896 O O . ILE F 3 20 ? 225.75300 129.15200 179.24300 1.000 49.65000 39 ILE F O 1
ATOM 15901 N N . SER F 3 21 ? 226.61800 127.48500 178.00100 1.000 50.78000 40 SER F N 1
ATOM 15902 C CA . SER F 3 21 ? 226.08100 127.98100 176.74400 1.000 50.78000 40 SER F CA 1
ATOM 15903 C C . SER F 3 21 ? 225.30300 126.88800 176.02700 1.000 50.78000 40 SER F C 1
ATOM 15904 O O . SER F 3 21 ? 225.40500 125.70200 176.34700 1.000 50.78000 40 SER F O 1
ATOM 15907 N N . CYS F 3 22 ? 224.51900 127.31400 175.03900 1.000 52.69000 41 CYS F N 1
ATOM 15908 C CA . CYS F 3 22 ? 223.72300 126.40200 174.22200 1.000 52.69000 41 CYS F CA 1
ATOM 15909 C C . CYS F 3 22 ? 223.54500 127.02200 172.84500 1.000 52.69000 41 CYS F C 1
ATOM 15910 O O . CYS F 3 22 ? 222.97500 128.10900 172.72900 1.000 52.69000 41 CYS F O 1
ATOM 15913 N N . LYS F 3 23 ? 224.02500 126.33900 171.80900 1.000 56.25000 42 LYS F N 1
ATOM 15914 C CA . LYS F 3 23 ? 223.99100 126.84400 170.44200 1.000 56.25000 42 LYS F CA 1
ATOM 15915 C C . LYS F 3 23 ? 223.29600 125.83500 169.54100 1.000 56.25000 42 LYS F C 1
ATOM 15916 O O . LYS F 3 23 ? 223.72100 124.68000 169.45700 1.000 56.25000 42 LYS F O 1
ATOM 15922 N N . GLY F 3 24 ? 222.23800 126.26800 168.86300 1.000 55.80000 43 GLY F N 1
ATOM 15923 C CA . GLY F 3 24 ? 221.38500 125.37400 168.10300 1.000 55.80000 43 GLY F CA 1
ATOM 15924 C C . GLY F 3 24 ? 221.53000 125.55500 166.60600 1.000 55.80000 43 GLY F C 1
ATOM 15925 O O . GLY F 3 24 ? 221.66700 126.67600 166.11300 1.000 55.80000 43 GLY F O 1
ATOM 15926 N N . SER F 3 25 ? 221.48700 124.43900 165.88200 1.000 56.88000 44 SER F N 1
ATOM 15927 C CA . SER F 3 25 ? 221.52400 124.46800 164.42800 1.000 56.88000 44 SER F CA 1
ATOM 15928 C C . SER F 3 25 ? 220.67200 123.32600 163.89800 1.000 56.88000 44 SER F C 1
ATOM 15929 O O . SER F 3 25 ? 220.32700 122.39400 164.62700 1.000 56.88000 44 SER F O 1
ATOM 15932 N N . GLY F 3 26 ? 220.33600 123.41000 162.61500 1.000 53.63000 45 GLY F N 1
ATOM 15933 C CA . GLY F 3 26 ? 219.45200 122.45000 161.99300 1.000 53.63000 45 GLY F CA 1
ATOM 15934 C C . GLY F 3 26 ? 218.00200 122.87200 161.92600 1.000 53.63000 45 GLY F C 1
ATOM 15935 O O . GLY F 3 26 ? 217.17300 122.10900 161.41300 1.000 53.63000 45 GLY F O 1
ATOM 15936 N N . TYR F 3 27 ? 217.66900 124.05500 162.43200 1.000 53.10000 46 TYR F N 1
ATOM 15937 C CA . TYR F 3 27 ? 216.31900 124.59000 162.36000 1.000 53.10000 46 TYR F CA 1
ATOM 15938 C C . TYR F 3 27 ? 216.40800 126.10700 162.42000 1.000 53.10000 46 TYR F C 1
ATOM 15939 O O . TYR F 3 27 ? 217.45300 126.67300 162.75000 1.000 53.10000 46 TYR F O 1
ATOM 15948 N N . THR F 3 28 ? 215.29600 126.76500 162.09200 1.000 56.44000 47 THR F N 1
ATOM 15949 C CA . THR F 3 28 ? 215.22400 128.21500 162.22500 1.000 56.44000 47 THR F CA 1
ATOM 15950 C C . THR F 3 28 ? 215.21500 128.59600 163.70500 1.000 56.44000 47 THR F C 1
ATOM 15951 O O . THR F 3 28 ? 214.37800 128.12200 164.48000 1.000 56.44000 47 THR F O 1
ATOM 15955 N N . PHE F 3 29 ? 216.18600 129.41700 164.10700 1.000 56.41000 48 PHE F N 1
ATOM 15956 C CA . PHE F 3 29 ? 216.46200 129.59400 165.52800 1.000 56.41000 48 PHE F CA 1
ATOM 15957 C C . PHE F 3 29 ? 215.42800 130.47000 166.21500 1.000 56.41000 48 PHE F C 1
ATOM 15958 O O . PHE F 3 29 ? 215.14400 130.27200 167.40100 1.000 56.41000 48 PHE F O 1
ATOM 15966 N N . THR F 3 30 ? 214.85100 131.42500 165.49700 1.000 51.33000 49 THR F N 1
ATOM 15967 C CA . THR F 3 30 ? 213.71000 132.14100 166.03000 1.000 51.33000 49 THR F CA 1
ATOM 15968 C C . THR F 3 30 ? 212.46600 131.26100 165.93300 1.000 51.33000 49 THR F C 1
ATOM 15969 O O . THR F 3 30 ? 212.49700 130.15800 165.37900 1.000 51.33000 49 THR F O 1
ATOM 15973 N N . ASP F 3 31 ? 211.37700 131.74700 166.53500 1.000 38.23000 50 ASP F N 1
ATOM 15974 C CA . ASP F 3 31 ? 210.03400 131.16100 166.63100 1.000 38.23000 50 ASP F CA 1
ATOM 15975 C C . ASP F 3 31 ? 209.99500 129.92700 167.54100 1.000 38.23000 50 ASP F C 1
ATOM 15976 O O . ASP F 3 31 ? 208.91200 129.38600 167.78100 1.000 38.23000 50 ASP F O 1
ATOM 15981 N N . TYR F 3 32 ? 211.12900 129.47800 168.07500 1.000 32.66000 51 TYR F N 1
ATOM 15982 C CA . TYR F 3 32 ? 211.15500 128.51200 169.15900 1.000 32.66000 51 TYR F CA 1
ATOM 15983 C C . TYR F 3 32 ? 211.45400 129.23500 170.46900 1.000 32.66000 51 TYR F C 1
ATOM 15984 O O . TYR F 3 32 ? 211.57300 130.45900 170.52200 1.000 32.66000 51 TYR F O 1
ATOM 15993 N N . ALA F 3 33 ? 211.58300 128.45900 171.53800 1.000 22.92000 52 ALA F N 1
ATOM 15994 C CA . ALA F 3 33 ? 211.86600 128.99200 172.85700 1.000 22.92000 52 ALA F CA 1
ATOM 15995 C C . ALA F 3 33 ? 212.72100 127.98800 173.60700 1.000 22.92000 52 ALA F C 1
ATOM 15996 O O . ALA F 3 33 ? 212.62400 126.77800 173.37800 1.000 22.92000 52 ALA F O 1
ATOM 15998 N N . LEU F 3 34 ? 213.55000 128.49600 174.51400 1.000 23.99000 53 LEU F N 1
ATOM 15999 C CA . LEU F 3 34 ? 214.57700 127.70200 175.17300 1.000 23.99000 53 LEU F CA 1
ATOM 16000 C C . LEU F 3 34 ? 214.20600 127.45800 176.62700 1.000 23.99000 53 LEU F C 1
ATOM 16001 O O . LEU F 3 34 ? 213.89700 128.40200 177.36200 1.000 23.99000 53 LEU F O 1
ATOM 16006 N N . TYR F 3 35 ? 214.24900 126.19300 177.03000 1.000 22.45000 54 TYR F N 1
ATOM 16007 C CA . TYR F 3 35 ? 213.95500 125.75600 178.38100 1.000 22.45000 54 TYR F CA 1
ATOM 16008 C C . TYR F 3 35 ? 215.25000 125.24600 178.99500 1.000 22.45000 54 TYR F C 1
ATOM 16009 O O . TYR F 3 35 ? 216.04700 124.59600 178.31300 1.000 22.45000 54 TYR F O 1
ATOM 16018 N N . TRP F 3 36 ? 215.46200 125.52600 180.27600 1.000 30.27000 55 TRP F N 1
ATOM 16019 C CA . TRP F 3 36 ? 216.64000 125.04500 180.98800 1.000 30.27000 55 TRP F CA 1
ATOM 16020 C C . TRP F 3 36 ? 216.20200 124.10700 182.10200 1.000 30.27000 55 TRP F C 1
ATOM 16021 O O . TRP F 3 36 ? 215.39600 124.48900 182.95600 1.000 30.27000 55 TRP F O 1
ATOM 16032 N N . VAL F 3 37 ? 216.73200 122.88500 182.09500 1.000 30.72000 56 VAL F N 1
ATOM 16033 C CA . VAL F 3 37 ? 216.28300 121.81900 182.98800 1.000 30.72000 56 VAL F CA 1
ATOM 16034 C C . VAL F 3 37 ? 217.50100 121.21700 183.68000 1.000 30.72000 56 VAL F C 1
ATOM 16035 O O . VAL F 3 37 ? 218.45100 120.79900 183.01300 1.000 30.72000 56 VAL F O 1
ATOM 16039 N N . ARG F 3 38 ? 217.47900 121.17500 185.01000 1.000 37.37000 57 ARG F N 1
ATOM 16040 C CA . ARG F 3 38 ? 218.53400 120.51900 185.77000 1.000 37.37000 57 ARG F CA 1
ATOM 16041 C C . ARG F 3 38 ? 218.11600 119.10100 186.13700 1.000 37.37000 57 ARG F C 1
ATOM 16042 O O . ARG F 3 38 ? 216.93100 118.78500 186.19700 1.000 37.37000 57 ARG F O 1
ATOM 16050 N N . GLN F 3 39 ? 219.10800 118.24500 186.38400 1.000 42.74000 58 GLN F N 1
ATOM 16051 C CA . GLN F 3 39 ? 218.87000 116.85600 186.77100 1.000 42.74000 58 GLN F CA 1
ATOM 16052 C C . GLN F 3 39 ? 219.90700 116.44400 187.80100 1.000 42.74000 58 GLN F C 1
ATOM 16053 O O . GLN F 3 39 ? 221.10600 116.46700 187.51100 1.000 42.74000 58 GLN F O 1
ATOM 16059 N N . SER F 3 40 ? 219.44900 116.03100 188.98000 1.000 51.94000 59 SER F N 1
ATOM 16060 C CA . SER F 3 40 ? 220.34700 115.65700 190.06500 1.000 51.94000 59 SER F CA 1
ATOM 16061 C C . SER F 3 40 ? 220.88300 114.24300 189.84300 1.000 51.94000 59 SER F C 1
ATOM 16062 O O . SER F 3 40 ? 220.64600 113.60900 188.81200 1.000 51.94000 59 SER F O 1
ATOM 16065 N N . HIS F 3 41 ? 221.61300 113.72600 190.83100 1.000 58.32000 60 HIS F N 1
ATOM 16066 C CA . HIS F 3 41 ? 222.18200 112.38800 190.73500 1.000 58.32000 60 HIS F CA 1
ATOM 16067 C C . HIS F 3 41 ? 221.16100 111.29200 191.00600 1.000 58.32000 60 HIS F C 1
ATOM 16068 O O . HIS F 3 41 ? 221.44800 110.12000 190.74300 1.000 58.32000 60 HIS F O 1
ATOM 16075 N N . ALA F 3 42 ? 219.98800 111.63900 191.52900 1.000 53.76000 61 ALA F N 1
ATOM 16076 C CA . ALA F 3 42 ? 218.92300 110.67800 191.77300 1.000 53.76000 61 ALA F CA 1
ATOM 16077 C C . ALA F 3 42 ? 217.96600 110.54900 190.59600 1.000 53.76000 61 ALA F C 1
ATOM 16078 O O . ALA F 3 42 ? 216.93000 109.89000 190.73500 1.000 53.76000 61 ALA F O 1
ATOM 16080 N N . LYS F 3 43 ? 218.29900 111.17300 189.45600 1.000 48.73000 62 LYS F N 1
ATOM 16081 C CA . LYS F 3 43 ? 217.48300 111.19400 188.23300 1.000 48.73000 62 LYS F CA 1
ATOM 16082 C C . LYS F 3 43 ? 216.08100 111.75500 188.47400 1.000 48.73000 62 LYS F C 1
ATOM 16083 O O . LYS F 3 43 ? 215.10200 111.30900 187.87500 1.000 48.73000 62 LYS F O 1
ATOM 16089 N N . SER F 3 44 ? 215.98400 112.74400 189.35300 1.000 44.55000 63 SER F N 1
ATOM 16090 C CA . SER F 3 44 ? 214.74600 113.48100 189.58800 1.000 44.55000 63 SER F CA 1
ATOM 16091 C C . SER F 3 44 ? 215.00900 114.91400 189.14500 1.000 44.55000 63 SER F C 1
ATOM 16092 O O . SER F 3 44 ? 215.69200 115.67100 189.83900 1.000 44.55000 63 SER F O 1
ATOM 16095 N N . LEU F 3 45 ? 214.46400 115.28400 187.99000 1.000 32.63000 64 LEU F N 1
ATOM 16096 C CA . LEU F 3 45 ? 214.92400 116.45000 187.25000 1.000 32.63000 64 LEU F CA 1
ATOM 16097 C C . LEU F 3 45 ? 213.90000 117.57700 187.29800 1.000 32.63000 64 LEU F C 1
ATOM 16098 O O . LEU F 3 45 ? 212.69500 117.34100 187.18400 1.000 32.63000 64 LEU F O 1
ATOM 16103 N N . GLU F 3 46 ? 214.39100 118.80400 187.47700 1.000 32.16000 65 GLU F N 1
ATOM 16104 C CA . GLU F 3 46 ? 213.56300 119.97900 187.71400 1.000 32.16000 65 GLU F CA 1
ATOM 16105 C C . GLU F 3 46 ? 213.84000 121.06600 186.68400 1.000 32.16000 65 GLU F C 1
ATOM 16106 O O . GLU F 3 46 ? 214.86100 121.06400 185.99500 1.000 32.16000 65 GLU F O 1
ATOM 16112 N N . TRP F 3 47 ? 212.92200 122.02700 186.63200 1.000 25.36000 66 TRP F N 1
ATOM 16113 C CA . TRP F 3 47 ? 212.90600 123.08400 185.63200 1.000 25.36000 66 TRP F CA 1
ATOM 16114 C C . TRP F 3 47 ? 213.40600 124.39600 186.21900 1.000 25.36000 66 TRP F C 1
ATOM 16115 O O . TRP F 3 47 ? 213.07100 124.74600 187.35300 1.000 25.36000 66 TRP F O 1
ATOM 16126 N N . ILE F 3 48 ? 214.18600 125.13400 185.42900 1.000 28.13000 67 ILE F N 1
ATOM 16127 C CA . ILE F 3 48 ? 214.83100 126.36700 185.88000 1.000 28.13000 67 ILE F CA 1
ATOM 16128 C C . ILE F 3 48 ? 214.18000 127.60400 185.26500 1.000 28.13000 67 ILE F C 1
ATOM 16129 O O . ILE F 3 48 ? 213.73700 128.50100 185.98200 1.000 28.13000 67 ILE F O 1
ATOM 16134 N N . GLY F 3 49 ? 214.13300 127.68100 183.94000 1.000 25.42000 68 GLY F N 1
ATOM 16135 C CA . GLY F 3 49 ? 213.59800 128.88200 183.32500 1.000 25.42000 68 GLY F CA 1
ATOM 16136 C C . GLY F 3 49 ? 213.37100 128.71400 181.84100 1.000 25.42000 68 GLY F C 1
ATOM 16137 O O . GLY F 3 49 ? 213.78200 127.72500 181.22800 1.000 25.42000 68 GLY F O 1
ATOM 16138 N N . VAL F 3 50 ? 212.70600 129.71800 181.27200 1.000 24.81000 69 VAL F N 1
ATOM 16139 C CA . VAL F 3 50 ? 212.37800 129.77100 179.85200 1.000 24.81000 69 VAL F CA 1
ATOM 16140 C C . VAL F 3 50 ? 212.74000 131.15100 179.31500 1.000 24.81000 69 VAL F C 1
ATOM 16141 O O . VAL F 3 50 ? 212.46200 132.17000 179.95900 1.000 24.81000 69 VAL F O 1
ATOM 16145 N N . ILE F 3 51 ? 213.42200 131.18100 178.17200 1.000 26.05000 70 ILE F N 1
ATOM 16146 C CA . ILE F 3 51 ? 213.72600 132.42800 177.48900 1.000 26.05000 70 ILE F CA 1
ATOM 16147 C C . ILE F 3 51 ? 213.21000 132.32600 176.05900 1.000 26.05000 70 ILE F C 1
ATOM 16148 O O . ILE F 3 51 ? 213.09800 131.23600 175.48600 1.000 26.05000 70 ILE F O 1
ATOM 16153 N N . ASN F 3 52 ? 212.81900 133.46900 175.51200 1.000 28.48000 71 ASN F N 1
ATOM 16154 C CA . ASN F 3 52 ? 212.42200 133.57400 174.11700 1.000 28.48000 71 ASN F CA 1
ATOM 16155 C C . ASN F 3 52 ? 213.55000 134.26400 173.36900 1.000 28.48000 71 ASN F C 1
ATOM 16156 O O . ASN F 3 52 ? 213.80400 135.45300 173.61100 1.000 28.48000 71 ASN F O 1
ATOM 16161 N N . PRO F 3 53 ? 214.25300 133.58300 172.46400 1.000 32.03000 72 PRO F N 1
ATOM 16162 C CA . PRO F 3 53 ? 215.46000 134.16200 171.86600 1.000 32.03000 72 PRO F CA 1
ATOM 16163 C C . PRO F 3 53 ? 215.20500 135.23200 170.82000 1.000 32.03000 72 PRO F C 1
ATOM 16164 O O . PRO F 3 53 ? 216.17000 135.83100 170.33300 1.000 32.03000 72 PRO F O 1
ATOM 16168 N N . TYR F 3 54 ? 213.95500 135.49100 170.45100 1.000 34.45000 73 TYR F N 1
ATOM 16169 C CA . TYR F 3 54 ? 213.65700 136.56300 169.51200 1.000 34.45000 73 TYR F CA 1
ATOM 16170 C C . TYR F 3 54 ? 213.46000 137.90300 170.20200 1.000 34.45000 73 TYR F C 1
ATOM 16171 O O . TYR F 3 54 ? 213.79500 138.94300 169.62500 1.000 34.45000 73 TYR F O 1
ATOM 16180 N N . SER F 3 55 ? 212.94100 137.90300 171.42200 1.000 31.38000 74 SER F N 1
ATOM 16181 C CA . SER F 3 55 ? 212.68700 139.12900 172.16500 1.000 31.38000 74 SER F CA 1
ATOM 16182 C C . SER F 3 55 ? 213.50500 139.24200 173.43800 1.000 31.38000 74 SER F C 1
ATOM 16183 O O . SER F 3 55 ? 213.92300 140.34300 173.79700 1.000 31.38000 74 SER F O 1
ATOM 16186 N N . GLY F 3 56 ? 213.74500 138.13600 174.13100 1.000 28.77000 75 GLY F N 1
ATOM 16187 C CA . GLY F 3 56 ? 214.45800 138.16300 175.38700 1.000 28.77000 75 GLY F CA 1
ATOM 16188 C C . GLY F 3 56 ? 213.58700 138.12700 176.61900 1.000 28.77000 75 GLY F C 1
ATOM 16189 O O . GLY F 3 56 ? 214.10200 138.33400 177.72200 1.000 28.77000 75 GLY F O 1
ATOM 16190 N N . ASN F 3 57 ? 212.28700 137.88700 176.46800 1.000 28.64000 76 ASN F N 1
ATOM 16191 C CA . ASN F 3 57 ? 211.39900 137.79200 177.61700 1.000 28.64000 76 ASN F CA 1
ATOM 16192 C C . ASN F 3 57 ? 211.68100 136.50600 178.37800 1.000 28.64000 76 ASN F C 1
ATOM 16193 O O . ASN F 3 57 ? 211.64000 135.41500 177.80600 1.000 28.64000 76 ASN F O 1
ATOM 16198 N N . THR F 3 58 ? 211.96400 136.63200 179.66900 1.000 28.91000 77 THR F N 1
ATOM 16199 C CA . THR F 3 58 ? 212.32800 135.49700 180.50000 1.000 28.91000 77 THR F CA 1
ATOM 16200 C C . THR F 3 58 ? 211.23100 135.20100 181.51000 1.000 28.91000 77 THR F C 1
ATOM 16201 O O . THR F 3 58 ? 210.49900 136.09700 181.93800 1.000 28.91000 77 THR F O 1
ATOM 16205 N N . ASN F 3 59 ? 211.12400 133.93100 181.88800 1.000 28.88000 78 ASN F N 1
ATOM 16206 C CA . ASN F 3 59 ? 210.34300 133.53800 183.05500 1.000 28.88000 78 ASN F CA 1
ATOM 16207 C C . ASN F 3 59 ? 211.15600 132.53000 183.84200 1.000 28.88000 78 ASN F C 1
ATOM 16208 O O . ASN F 3 59 ? 211.55000 131.49000 183.30500 1.000 28.88000 78 ASN F O 1
ATOM 16213 N N . TYR F 3 60 ? 211.40900 132.84400 185.10200 1.000 32.95000 79 TYR F N 1
ATOM 16214 C CA . TYR F 3 60 ? 212.18600 131.99600 185.98700 1.000 32.95000 79 TYR F CA 1
ATOM 16215 C C . TYR F 3 60 ? 211.26000 131.17600 186.86700 1.000 32.95000 79 TYR F C 1
ATOM 16216 O O . TYR F 3 60 ? 210.09100 131.51100 187.06500 1.000 32.95000 79 TYR F O 1
ATOM 16225 N N . ASN F 3 61 ? 211.79900 130.08900 187.39600 1.000 35.77000 80 ASN F N 1
ATOM 16226 C CA . ASN F 3 61 ? 211.11700 129.38000 188.45900 1.000 35.77000 80 ASN F CA 1
ATOM 16227 C C . ASN F 3 61 ? 211.29200 130.16300 189.75300 1.000 35.77000 80 ASN F C 1
ATOM 16228 O O . ASN F 3 61 ? 212.33400 130.77700 189.99100 1.000 35.77000 80 ASN F O 1
ATOM 16233 N N . GLN F 3 62 ? 210.25400 130.14000 190.59300 1.000 42.36000 81 GLN F N 1
ATOM 16234 C CA . GLN F 3 62 ? 210.27700 130.91800 191.82900 1.000 42.36000 81 GLN F CA 1
ATOM 16235 C C . GLN F 3 62 ? 211.25300 130.36300 192.85400 1.000 42.36000 81 GLN F C 1
ATOM 16236 O O . GLN F 3 62 ? 211.59900 131.06600 193.80800 1.000 42.36000 81 GLN F O 1
ATOM 16242 N N . LYS F 3 63 ? 211.69300 129.11900 192.68400 1.000 41.03000 82 LYS F N 1
ATOM 16243 C CA . LYS F 3 63 ? 212.77500 128.58800 193.49800 1.000 41.03000 82 LYS F CA 1
ATOM 16244 C C . LYS F 3 63 ? 214.11600 129.19500 193.10300 1.000 41.03000 82 LYS F C 1
ATOM 16245 O O . LYS F 3 63 ? 214.98500 129.39000 193.96000 1.000 41.03000 82 LYS F O 1
ATOM 16251 N N . PHE F 3 64 ? 214.29400 129.52100 191.82200 1.000 40.69000 83 PHE F N 1
ATOM 16252 C CA . PHE F 3 64 ? 215.59300 129.87500 191.26000 1.000 40.69000 83 PHE F CA 1
ATOM 16253 C C . PHE F 3 64 ? 215.64500 131.31700 190.76600 1.000 40.69000 83 PHE F C 1
ATOM 16254 O O . PHE F 3 64 ? 216.30500 131.60500 189.76600 1.000 40.69000 83 PHE F O 1
ATOM 16262 N N . LYS F 3 65 ? 214.95900 132.23700 191.44500 1.000 46.60000 84 LYS F N 1
ATOM 16263 C CA . LYS F 3 65 ? 214.88800 133.60300 190.93300 1.000 46.60000 84 LYS F CA 1
ATOM 16264 C C . LYS F 3 65 ? 216.15300 134.39600 191.23900 1.000 46.60000 84 LYS F C 1
ATOM 16265 O O . LYS F 3 65 ? 216.65100 135.13000 190.37700 1.000 46.60000 84 LYS F O 1
ATOM 16271 N N . GLY F 3 66 ? 216.68900 134.26200 192.44700 1.000 49.61000 85 GLY F N 1
ATOM 16272 C CA . GLY F 3 66 ? 217.87600 134.99900 192.82300 1.000 49.61000 85 GLY F CA 1
ATOM 16273 C C . GLY F 3 66 ? 219.19400 134.37800 192.42500 1.000 49.61000 85 GLY F C 1
ATOM 16274 O O . GLY F 3 66 ? 220.24600 134.87800 192.82900 1.000 49.61000 85 GLY F O 1
ATOM 16275 N N . LYS F 3 67 ? 219.17900 133.30700 191.63400 1.000 51.45000 86 LYS F N 1
ATOM 16276 C CA . LYS F 3 67 ? 220.39600 132.60100 191.25900 1.000 51.45000 86 LYS F CA 1
ATOM 16277 C C . LYS F 3 67 ? 220.72100 132.70700 189.77800 1.000 51.45000 86 LYS F C 1
ATOM 16278 O O . LYS F 3 67 ? 221.81400 133.15100 189.41600 1.000 51.45000 86 LYS F O 1
ATOM 16284 N N . ALA F 3 68 ? 219.79900 132.31300 188.90900 1.000 45.12000 87 ALA F N 1
ATOM 16285 C CA . ALA F 3 68 ? 220.10800 132.14600 187.49900 1.000 45.12000 87 ALA F CA 1
ATOM 16286 C C . ALA F 3 68 ? 219.86600 133.43000 186.71900 1.000 45.12000 87 ALA F C 1
ATOM 16287 O O . ALA F 3 68 ? 218.95800 134.20700 187.02100 1.000 45.12000 87 ALA F O 1
ATOM 16289 N N . THR F 3 69 ? 220.69900 133.64100 185.70400 1.000 45.90000 88 THR F N 1
ATOM 16290 C CA . THR F 3 69 ? 220.56200 134.76600 184.79200 1.000 45.90000 88 THR F CA 1
ATOM 16291 C C . THR F 3 69 ? 220.65900 134.23700 183.37200 1.000 45.90000 88 THR F C 1
ATOM 16292 O O . THR F 3 69 ? 221.64200 133.58100 183.01700 1.000 45.90000 88 THR F O 1
ATOM 16296 N N . MET F 3 70 ? 219.64200 134.52300 182.56700 1.000 38.90000 89 MET F N 1
ATOM 16297 C CA . MET F 3 70 ? 219.46300 133.91000 181.25700 1.000 38.90000 89 MET F CA 1
ATOM 16298 C C . MET F 3 70 ? 219.51100 134.99700 180.19700 1.000 38.90000 89 MET F C 1
ATOM 16299 O O . MET F 3 70 ? 218.70900 135.93500 180.23500 1.000 38.90000 89 MET F O 1
ATOM 16304 N N . THR F 3 71 ? 220.45500 134.88600 179.26400 1.000 44.37000 90 THR F N 1
ATOM 16305 C CA . THR F 3 71 ? 220.54300 135.82000 178.15100 1.000 44.37000 90 THR F CA 1
ATOM 16306 C C . THR F 3 71 ? 220.62100 135.04800 176.84300 1.000 44.37000 90 THR F C 1
ATOM 16307 O O . THR F 3 71 ? 220.93900 133.85900 176.81900 1.000 44.37000 90 THR F O 1
ATOM 16311 N N . VAL F 3 72 ? 220.32300 135.74100 175.74700 1.000 45.59000 91 VAL F N 1
ATOM 16312 C CA . VAL F 3 72 ? 220.50000 135.17500 174.41500 1.000 45.59000 91 VAL F CA 1
ATOM 16313 C C . VAL F 3 72 ? 221.40800 136.08200 173.60300 1.000 45.59000 91 VAL F C 1
ATOM 16314 O O . VAL F 3 72 ? 221.90500 137.09600 174.10400 1.000 45.59000 91 VAL F O 1
ATOM 16318 N N . ASP F 3 73 ? 221.62800 135.71700 172.34400 1.000 57.19000 92 ASP F N 1
ATOM 16319 C CA . ASP F 3 73 ? 222.46700 136.50100 171.44400 1.000 57.19000 92 ASP F CA 1
ATOM 16320 C C . ASP F 3 73 ? 222.01600 136.17200 170.02900 1.000 57.19000 92 ASP F C 1
ATOM 16321 O O . ASP F 3 73 ? 222.26700 135.06600 169.54400 1.000 57.19000 92 ASP F O 1
ATOM 16326 N N . LYS F 3 74 ? 221.36000 137.12600 169.36800 1.000 59.72000 93 LYS F N 1
ATOM 16327 C CA . LYS F 3 74 ? 220.85100 136.89900 168.02100 1.000 59.72000 93 LYS F CA 1
ATOM 16328 C C . LYS F 3 74 ? 221.93400 136.94600 166.95000 1.000 59.72000 93 LYS F C 1
ATOM 16329 O O . LYS F 3 74 ? 221.63000 136.69300 165.78000 1.000 59.72000 93 LYS F O 1
ATOM 16335 N N . SER F 3 75 ? 223.17600 137.27000 167.31200 1.000 61.60000 94 SER F N 1
ATOM 16336 C CA . SER F 3 75 ? 224.26300 137.24300 166.34000 1.000 61.60000 94 SER F CA 1
ATOM 16337 C C . SER F 3 75 ? 224.65700 135.81000 166.00400 1.000 61.60000 94 SER F C 1
ATOM 16338 O O . SER F 3 75 ? 224.51500 135.36300 164.86000 1.000 61.60000 94 SER F O 1
ATOM 16341 N N . SER F 3 76 ? 225.13600 135.06700 166.99800 1.000 61.98000 95 SER F N 1
ATOM 16342 C CA . SER F 3 76 ? 225.62800 133.71300 166.79400 1.000 61.98000 95 SER F CA 1
ATOM 16343 C C . SER F 3 76 ? 224.59300 132.64700 167.11800 1.000 61.98000 95 SER F C 1
ATOM 16344 O O . SER F 3 76 ? 224.92000 131.45600 167.03600 1.000 61.98000 95 SER F O 1
ATOM 16347 N N . SER F 3 77 ? 223.36900 133.05400 167.48100 1.000 59.98000 96 SER F N 1
ATOM 16348 C CA . SER F 3 77 ? 222.25100 132.17200 167.84400 1.000 59.98000 96 SER F CA 1
ATOM 16349 C C . SER F 3 77 ? 222.62600 131.24400 169.00300 1.000 59.98000 96 SER F C 1
ATOM 16350 O O . SER F 3 77 ? 222.62800 130.01900 168.88100 1.000 59.98000 96 SER F O 1
ATOM 16353 N N . THR F 3 78 ? 222.94600 131.85900 170.14000 1.000 57.19000 97 THR F N 1
ATOM 16354 C CA . THR F 3 78 ? 223.48800 131.13500 171.28200 1.000 57.19000 97 THR F CA 1
ATOM 16355 C C . THR F 3 78 ? 222.91800 131.71800 172.56600 1.000 57.19000 97 THR F C 1
ATOM 16356 O O . THR F 3 78 ? 222.90400 132.94000 172.73900 1.000 57.19000 97 THR F O 1
ATOM 16360 N N . ALA F 3 79 ? 222.45100 130.85000 173.45900 1.000 51.86000 98 ALA F N 1
ATOM 16361 C CA . ALA F 3 79 ? 221.95700 131.25200 174.76600 1.000 51.86000 98 ALA F CA 1
ATOM 16362 C C . ALA F 3 79 ? 223.00800 131.00700 175.83900 1.000 51.86000 98 ALA F C 1
ATOM 16363 O O . ALA F 3 79 ? 223.76200 130.03200 175.78700 1.000 51.86000 98 ALA F O 1
ATOM 16365 N N . TYR F 3 80 ? 223.03900 131.90200 176.82100 1.000 51.97000 99 TYR F N 1
ATOM 16366 C CA . TYR F 3 80 ? 223.96700 131.84800 177.94000 1.000 51.97000 99 TYR F CA 1
ATOM 16367 C C . TYR F 3 80 ? 223.17400 131.76600 179.23400 1.000 51.97000 99 TYR F C 1
ATOM 16368 O O . TYR F 3 80 ? 222.22600 132.53600 179.43500 1.000 51.97000 99 TYR F O 1
ATOM 16377 N N . MET F 3 81 ? 223.56300 130.84500 180.10800 1.000 50.12000 100 MET F N 1
ATOM 16378 C CA . MET F 3 81 ? 222.98300 130.72400 181.43700 1.000 50.12000 100 MET F CA 1
ATOM 16379 C C . MET F 3 81 ? 224.08000 130.87500 182.47600 1.000 50.12000 100 MET F C 1
ATOM 16380 O O . MET F 3 81 ? 225.09600 130.17600 182.41400 1.000 50.12000 100 MET F O 1
ATOM 16385 N N . GLU F 3 82 ? 223.86900 131.77000 183.43700 1.000 53.92000 101 GLU F N 1
ATOM 16386 C CA . GLU F 3 82 ? 224.86100 132.06700 184.46100 1.000 53.92000 101 GLU F CA 1
ATOM 16387 C C . GLU F 3 82 ? 224.26700 131.78100 185.83100 1.000 53.92000 101 GLU F C 1
ATOM 16388 O O . GLU F 3 82 ? 223.27300 132.40000 186.22300 1.000 53.92000 101 GLU F O 1
ATOM 16394 N N . LEU F 3 83 ? 224.87700 130.84500 186.54900 1.000 55.88000 102 LEU F N 1
ATOM 16395 C CA . LEU F 3 83 ? 224.48700 130.49400 187.90600 1.000 55.88000 102 LEU F CA 1
ATOM 16396 C C . LEU F 3 83 ? 225.38300 131.18500 188.92100 1.000 55.88000 102 LEU F C 1
ATOM 16397 O O . LEU F 3 83 ? 226.60200 131.25700 188.74200 1.000 55.88000 102 LEU F O 1
ATOM 16402 N N . ALA F 3 84 ? 224.77200 131.66900 189.99600 1.000 58.67000 103 ALA F N 1
ATOM 16403 C CA . ALA F 3 84 ? 225.48400 132.29900 191.09400 1.000 58.67000 103 ALA F CA 1
ATOM 16404 C C . ALA F 3 84 ? 225.15700 131.55700 192.38100 1.000 58.67000 103 ALA F C 1
ATOM 16405 O O . ALA F 3 84 ? 224.17200 130.81500 192.45600 1.000 58.67000 103 ALA F O 1
ATOM 16407 N N . ARG F 3 85 ? 226.01500 131.77500 193.38800 1.000 62.50000 104 ARG F N 1
ATOM 16408 C CA . ARG F 3 85 ? 225.91000 131.17500 194.72500 1.000 62.50000 104 ARG F CA 1
ATOM 16409 C C . ARG F 3 85 ? 225.89600 129.64800 194.66100 1.000 62.50000 104 ARG F C 1
ATOM 16410 O O . ARG F 3 85 ? 224.99300 128.99000 195.17900 1.000 62.50000 104 ARG F O 1
ATOM 16418 N N . LEU F 3 86 ? 226.91000 129.08600 194.00700 1.000 59.83000 105 LEU F N 1
ATOM 16419 C CA . LEU F 3 86 ? 227.01700 127.63700 193.89600 1.000 59.83000 105 LEU F CA 1
ATOM 16420 C C . LEU F 3 86 ? 227.38100 127.01900 195.23800 1.000 59.83000 105 LEU F C 1
ATOM 16421 O O . LEU F 3 86 ? 228.32200 127.46000 195.90400 1.000 59.83000 105 LEU F O 1
ATOM 16426 N N . THR F 3 87 ? 226.62500 126.00300 195.63300 1.000 58.04000 106 THR F N 1
ATOM 16427 C CA . THR F 3 87 ? 226.87600 125.22000 196.83000 1.000 58.04000 106 THR F CA 1
ATOM 16428 C C . THR F 3 87 ? 227.11900 123.76300 196.43900 1.000 58.04000 106 THR F C 1
ATOM 16429 O O . THR F 3 87 ? 227.28000 123.42900 195.25900 1.000 58.04000 106 THR F O 1
ATOM 16433 N N . SER F 3 88 ? 227.15900 122.88900 197.44600 1.000 58.79000 107 SER F N 1
ATOM 16434 C CA . SER F 3 88 ? 227.37900 121.46900 197.19800 1.000 58.79000 107 SER F CA 1
ATOM 16435 C C . SER F 3 88 ? 226.15400 120.78000 196.61200 1.000 58.79000 107 SER F C 1
ATOM 16436 O O . SER F 3 88 ? 226.28500 119.68900 196.04800 1.000 58.79000 107 SER F O 1
ATOM 16439 N N . ASP F 3 89 ? 224.97000 121.38500 196.72900 1.000 60.03000 108 ASP F N 1
ATOM 16440 C CA . ASP F 3 89 ? 223.73600 120.79300 196.22600 1.000 60.03000 108 ASP F CA 1
ATOM 16441 C C . ASP F 3 89 ? 223.39700 121.24500 194.81100 1.000 60.03000 108 ASP F C 1
ATOM 16442 O O . ASP F 3 89 ? 222.22100 121.22900 194.42700 1.000 60.03000 108 ASP F O 1
ATOM 16447 N N . ASP F 3 90 ? 224.39300 121.64600 194.02400 1.000 55.72000 109 ASP F N 1
ATOM 16448 C CA . ASP F 3 90 ? 224.17100 122.07300 192.65200 1.000 55.72000 109 ASP F CA 1
ATOM 16449 C C . ASP F 3 90 ? 224.97700 121.27400 191.64200 1.000 55.72000 109 ASP F C 1
ATOM 16450 O O . ASP F 3 90 ? 224.95100 121.60700 190.45200 1.000 55.72000 109 ASP F O 1
ATOM 16455 N N . SER F 3 91 ? 225.70300 120.24700 192.07700 1.000 56.24000 110 SER F N 1
ATOM 16456 C CA . SER F 3 91 ? 226.41000 119.36100 191.15700 1.000 56.24000 110 SER F CA 1
ATOM 16457 C C . SER F 3 91 ? 225.39000 118.49800 190.42800 1.000 56.24000 110 SER F C 1
ATOM 16458 O O . SER F 3 91 ? 224.85000 117.54600 191.00100 1.000 56.24000 110 SER F O 1
ATOM 16461 N N . ALA F 3 92 ? 225.12100 118.82400 189.16800 1.000 47.39000 111 ALA F N 1
ATOM 16462 C CA . ALA F 3 92 ? 223.99900 118.23400 188.45500 1.000 47.39000 111 ALA F CA 1
ATOM 16463 C C . ALA F 3 92 ? 224.30600 118.22300 186.96200 1.000 47.39000 111 ALA F C 1
ATOM 16464 O O . ALA F 3 92 ? 225.41900 118.54800 186.53200 1.000 47.39000 111 ALA F O 1
ATOM 16466 N N . ILE F 3 93 ? 223.31100 117.83200 186.17000 1.000 44.35000 112 ILE F N 1
ATOM 16467 C CA . ILE F 3 93 ? 223.40000 117.83600 184.71600 1.000 44.35000 112 ILE F CA 1
ATOM 16468 C C . ILE F 3 93 ? 222.40300 118.86200 184.20000 1.000 44.35000 112 ILE F C 1
ATOM 16469 O O . ILE F 3 93 ? 221.21500 118.79500 184.52800 1.000 44.35000 112 ILE F O 1
ATOM 16474 N N . TYR F 3 94 ? 222.87900 119.80500 183.39900 1.000 41.63000 113 TYR F N 1
ATOM 16475 C CA . TYR F 3 94 ? 222.06100 120.90000 182.89900 1.000 41.63000 113 TYR F CA 1
ATOM 16476 C C . TYR F 3 94 ? 221.79500 120.70300 181.41500 1.000 41.63000 113 TYR F C 1
ATOM 16477 O O . TYR F 3 94 ? 222.73600 120.57000 180.62300 1.000 41.63000 113 TYR F O 1
ATOM 16486 N N . TYR F 3 95 ? 220.51600 120.67800 181.05100 1.000 36.81000 114 TYR F N 1
ATOM 16487 C CA . TYR F 3 95 ? 220.06100 120.52300 179.68200 1.000 36.81000 114 TYR F CA 1
ATOM 16488 C C . TYR F 3 95 ? 219.42200 121.81600 179.20500 1.000 36.81000 114 TYR F C 1
ATOM 16489 O O . TYR F 3 95 ? 218.67100 122.46000 179.94500 1.000 36.81000 114 TYR F O 1
ATOM 16498 N N . CYS F 3 96 ? 219.71800 122.18300 177.96800 1.000 36.08000 115 CYS F N 1
ATOM 16499 C CA . CYS F 3 96 ? 218.93800 123.16100 177.23300 1.000 36.08000 115 CYS F CA 1
ATOM 16500 C C . CYS F 3 96 ? 218.05500 122.40700 176.25200 1.000 36.08000 115 CYS F C 1
ATOM 16501 O O . CYS F 3 96 ? 218.48300 121.41800 175.65300 1.000 36.08000 115 CYS F O 1
ATOM 16504 N N . ALA F 3 97 ? 216.81200 122.85400 176.11500 1.000 24.46000 116 ALA F N 1
ATOM 16505 C CA . ALA F 3 97 ? 215.86000 122.16400 175.26000 1.000 24.46000 116 ALA F CA 1
ATOM 16506 C C . ALA F 3 97 ? 215.01000 123.18400 174.52600 1.000 24.46000 116 ALA F C 1
ATOM 16507 O O . ALA F 3 97 ? 214.38700 124.03900 175.15600 1.000 24.46000 116 ALA F O 1
ATOM 16509 N N . SER F 3 98 ? 214.98200 123.09800 173.20500 1.000 25.42000 117 SER F N 1
ATOM 16510 C CA . SER F 3 98 ? 214.26400 124.06100 172.38400 1.000 25.42000 117 SER F CA 1
ATOM 16511 C C . SER F 3 98 ? 212.94300 123.45600 171.94300 1.000 25.42000 117 SER F C 1
ATOM 16512 O O . SER F 3 98 ? 212.92000 122.37500 171.35000 1.000 25.42000 117 SER F O 1
ATOM 16515 N N . GLY F 3 99 ? 211.85300 124.15500 172.21800 1.000 22.25000 118 GLY F N 1
ATOM 16516 C CA . GLY F 3 99 ? 210.54300 123.70700 171.79400 1.000 22.25000 118 GLY F CA 1
ATOM 16517 C C . GLY F 3 99 ? 209.79900 124.82600 171.10000 1.000 22.25000 118 GLY F C 1
ATOM 16518 O O . GLY F 3 99 ? 210.13000 125.99900 171.24700 1.000 22.25000 118 GLY F O 1
ATOM 16519 N N . TYR F 3 100 ? 208.79100 124.44500 170.32100 1.000 19.05000 119 TYR F N 1
ATOM 16520 C CA . TYR F 3 100 ? 207.94600 125.44800 169.69000 1.000 19.05000 119 TYR F CA 1
ATOM 16521 C C . TYR F 3 100 ? 207.10900 126.12400 170.76600 1.000 19.05000 119 TYR F C 1
ATOM 16522 O O . TYR F 3 100 ? 206.73100 125.49800 171.75800 1.000 19.05000 119 TYR F O 1
ATOM 16531 N N . ASP F 3 101 ? 206.83200 127.41200 170.57800 1.000 17.97000 120 ASP F N 1
ATOM 16532 C CA . ASP F 3 101 ? 206.09500 128.20100 171.55700 1.000 17.97000 120 ASP F CA 1
ATOM 16533 C C . ASP F 3 101 ? 204.58600 128.13200 171.35800 1.000 17.97000 120 ASP F C 1
ATOM 16534 O O . ASP F 3 101 ? 203.87700 129.07800 171.70800 1.000 17.97000 120 ASP F O 1
ATOM 16539 N N . GLY F 3 102 ? 204.08900 127.03200 170.80000 1.000 12.96000 121 GLY F N 1
ATOM 16540 C CA . GLY F 3 102 ? 202.67700 126.79700 170.63900 1.000 12.96000 121 GLY F CA 1
ATOM 16541 C C . GLY F 3 102 ? 202.18800 125.66900 171.53000 1.000 12.96000 121 GLY F C 1
ATOM 16542 O O . GLY F 3 102 ? 202.95500 125.00000 172.21400 1.000 12.96000 121 GLY F O 1
ATOM 16543 N N . TYR F 3 103 ? 200.88200 125.45100 171.47100 1.000 12.68000 122 TYR F N 1
ATOM 16544 C CA . TYR F 3 103 ? 200.13600 124.69800 172.47700 1.000 12.68000 122 TYR F CA 1
ATOM 16545 C C . TYR F 3 103 ? 200.51200 123.25600 172.82500 1.000 12.68000 122 TYR F C 1
ATOM 16546 O O . TYR F 3 103 ? 199.97900 122.75400 173.82500 1.000 12.68000 122 TYR F O 1
ATOM 16555 N N . PRO F 3 104 ? 201.30400 122.51200 172.04300 1.000 12.63000 123 PRO F N 1
ATOM 16556 C CA . PRO F 3 104 ? 202.04000 121.40800 172.67600 1.000 12.63000 123 PRO F CA 1
ATOM 16557 C C . PRO F 3 104 ? 202.81500 121.84500 173.91200 1.000 12.63000 123 PRO F C 1
ATOM 16558 O O . PRO F 3 104 ? 202.64300 121.22200 174.96600 1.000 12.63000 123 PRO F O 1
ATOM 16562 N N . TYR F 3 105 ? 203.57500 122.94700 173.82900 1.000 15.01000 124 TYR F N 1
ATOM 16563 C CA . TYR F 3 105 ? 204.39200 123.48500 174.92800 1.000 15.01000 124 TYR F CA 1
ATOM 16564 C C . TYR F 3 105 ? 205.31000 122.42300 175.52000 1.000 15.01000 124 TYR F C 1
ATOM 16565 O O . TYR F 3 105 ? 205.35800 122.20500 176.73100 1.000 15.01000 124 TYR F O 1
ATOM 16574 N N . THR F 3 106 ? 206.03000 121.74200 174.64400 1.000 15.50000 125 THR F N 1
ATOM 16575 C CA . THR F 3 106 ? 206.88100 120.63400 175.03000 1.000 15.50000 125 THR F CA 1
ATOM 16576 C C . THR F 3 106 ? 208.32900 120.94200 174.68100 1.000 15.50000 125 THR F C 1
ATOM 16577 O O . THR F 3 106 ? 208.66000 122.01300 174.17200 1.000 15.50000 125 THR F O 1
ATOM 16581 N N . MET F 3 107 ? 209.19500 119.98300 174.97500 1.000 20.19000 126 MET F N 1
ATOM 16582 C CA . MET F 3 107 ? 210.60300 120.04700 174.60800 1.000 20.19000 126 MET F CA 1
ATOM 16583 C C . MET F 3 107 ? 210.77200 119.16400 173.38000 1.000 20.19000 126 MET F C 1
ATOM 16584 O O . MET F 3 107 ? 210.90400 117.94400 173.49500 1.000 20.19000 126 MET F O 1
ATOM 16589 N N . ASP F 3 108 ? 210.74500 119.78200 172.20200 1.000 22.65000 127 ASP F N 1
ATOM 16590 C CA . ASP F 3 108 ? 210.82400 119.01100 170.97000 1.000 22.65000 127 ASP F CA 1
ATOM 16591 C C . ASP F 3 108 ? 212.21800 118.44900 170.74000 1.000 22.65000 127 ASP F C 1
ATOM 16592 O O . ASP F 3 108 ? 212.35500 117.35200 170.18700 1.000 22.65000 127 ASP F O 1
ATOM 16597 N N . TYR F 3 109 ? 213.25800 119.16700 171.15100 1.000 26.03000 128 TYR F N 1
ATOM 16598 C CA . TYR F 3 109 ? 214.62500 118.71700 170.94300 1.000 26.03000 128 TYR F CA 1
ATOM 16599 C C . TYR F 3 109 ? 215.42200 118.94700 172.21600 1.000 26.03000 128 TYR F C 1
ATOM 16600 O O . TYR F 3 109 ? 215.16000 119.88900 172.96400 1.000 26.03000 128 TYR F O 1
ATOM 16609 N N . TRP F 3 110 ? 216.40200 118.08200 172.45000 1.000 25.21000 129 TRP F N 1
ATOM 16610 C CA . TRP F 3 110 ? 217.17000 118.07900 173.68500 1.000 25.21000 129 TRP F CA 1
ATOM 16611 C C . TRP F 3 110 ? 218.65700 118.12500 173.37600 1.000 25.21000 129 TRP F C 1
ATOM 16612 O O . TRP F 3 110 ? 219.10800 117.64800 172.33200 1.000 25.21000 129 TRP F O 1
ATOM 16623 N N . GLY F 3 111 ? 219.41700 118.70800 174.29700 1.000 34.55000 130 GLY F N 1
ATOM 16624 C CA . GLY F 3 111 ? 220.84700 118.81300 174.14100 1.000 34.55000 130 GLY F CA 1
ATOM 16625 C C . GLY F 3 111 ? 221.57500 117.63600 174.75500 1.000 34.55000 130 GLY F C 1
ATOM 16626 O O . GLY F 3 111 ? 220.96100 116.71400 175.29800 1.000 34.55000 130 GLY F O 1
ATOM 16627 N N . PRO F 3 112 ? 222.90800 117.63900 174.66700 1.000 42.02000 131 PRO F N 1
ATOM 16628 C CA . PRO F 3 112 ? 223.67300 116.55800 175.30900 1.000 42.02000 131 PRO F CA 1
ATOM 16629 C C . PRO F 3 112 ? 223.67500 116.63900 176.82400 1.000 42.02000 131 PRO F C 1
ATOM 16630 O O . PRO F 3 112 ? 223.53800 115.60800 177.49400 1.000 42.02000 131 PRO F O 1
ATOM 16634 N N . GLY F 3 113 ? 223.83100 117.83300 177.38800 1.000 43.75000 132 GLY F N 1
ATOM 16635 C CA . GLY F 3 113 ? 223.84100 117.99000 178.82900 1.000 43.75000 132 GLY F CA 1
ATOM 16636 C C . GLY F 3 113 ? 225.22000 118.25300 179.39900 1.000 43.75000 132 GLY F C 1
ATOM 16637 O O . GLY F 3 113 ? 226.14600 117.46900 179.17900 1.000 43.75000 132 GLY F O 1
ATOM 16638 N N . ALA F 3 114 ? 225.37200 119.35100 180.13300 1.000 50.22000 133 ALA F N 1
ATOM 16639 C CA . ALA F 3 114 ? 226.63900 119.69300 180.76200 1.000 50.22000 133 ALA F CA 1
ATOM 16640 C C . ALA F 3 114 ? 226.64400 119.22500 182.21000 1.000 50.22000 133 ALA F C 1
ATOM 16641 O O . ALA F 3 114 ? 225.60000 119.14100 182.85400 1.000 50.22000 133 ALA F O 1
ATOM 16643 N N . SER F 3 115 ? 227.83100 118.92200 182.72000 1.000 54.97000 134 SER F N 1
ATOM 16644 C CA . SER F 3 115 ? 227.98800 118.36800 184.05900 1.000 54.97000 134 SER F CA 1
ATOM 16645 C C . SER F 3 115 ? 228.69600 119.38300 184.94300 1.000 54.97000 134 SER F C 1
ATOM 16646 O O . SER F 3 115 ? 229.85600 119.72400 184.69200 1.000 54.97000 134 SER F O 1
ATOM 16649 N N . VAL F 3 116 ? 228.00500 119.86100 185.97300 1.000 53.68000 135 VAL F N 1
ATOM 16650 C CA . VAL F 3 116 ? 228.57600 120.80500 186.92700 1.000 53.68000 135 VAL F CA 1
ATOM 16651 C C . VAL F 3 116 ? 228.83600 120.05500 188.22100 1.000 53.68000 135 VAL F C 1
ATOM 16652 O O . VAL F 3 116 ? 227.89900 119.56000 188.85700 1.000 53.68000 135 VAL F O 1
ATOM 16656 N N . THR F 3 117 ? 230.10600 119.96400 188.60800 1.000 61.30000 136 THR F N 1
ATOM 16657 C CA . THR F 3 117 ? 230.51900 119.28000 189.82900 1.000 61.30000 136 THR F CA 1
ATOM 16658 C C . THR F 3 117 ? 231.16400 120.30800 190.74700 1.000 61.30000 136 THR F C 1
ATOM 16659 O O . THR F 3 117 ? 232.22900 120.84900 190.43000 1.000 61.30000 136 THR F O 1
ATOM 16663 N N . VAL F 3 118 ? 230.51900 120.57900 191.87600 1.000 62.44000 137 VAL F N 1
ATOM 16664 C CA . VAL F 3 118 ? 231.01100 121.57600 192.81800 1.000 62.44000 137 VAL F CA 1
ATOM 16665 C C . VAL F 3 118 ? 231.36600 120.93100 194.15400 1.000 62.44000 137 VAL F C 1
ATOM 16666 O O . VAL F 3 118 ? 230.50500 120.38000 194.83800 1.000 62.44000 137 VAL F O 1
ATOM 16670 N N . GLN G 4 1 ? 202.63700 124.14700 193.41200 1.000 47.62000 23 GLN G N 1
ATOM 16671 C CA . GLN G 4 1 ? 201.18100 124.16800 193.38900 1.000 47.62000 23 GLN G CA 1
ATOM 16672 C C . GLN G 4 1 ? 200.62100 122.79200 193.04200 1.000 47.62000 23 GLN G C 1
ATOM 16673 O O . GLN G 4 1 ? 199.67200 122.32800 193.67200 1.000 47.62000 23 GLN G O 1
ATOM 16679 N N . ILE G 4 2 ? 201.20700 122.14200 192.03800 1.000 41.53000 24 ILE G N 1
ATOM 16680 C CA . ILE G 4 2 ? 200.86600 120.76900 191.68000 1.000 41.53000 24 ILE G CA 1
ATOM 16681 C C . ILE G 4 2 ? 202.14100 119.94100 191.69300 1.000 41.53000 24 ILE G C 1
ATOM 16682 O O . ILE G 4 2 ? 203.10600 120.27300 190.99600 1.000 41.53000 24 ILE G O 1
ATOM 16687 N N . VAL G 4 3 ? 202.14800 118.87600 192.49000 1.000 45.80000 25 VAL G N 1
ATOM 16688 C CA . VAL G 4 3 ? 203.27400 117.95500 192.58200 1.000 45.80000 25 VAL G CA 1
ATOM 16689 C C . VAL G 4 3 ? 202.80900 116.60000 192.07200 1.000 45.80000 25 VAL G C 1
ATOM 16690 O O . VAL G 4 3 ? 201.84200 116.03300 192.59400 1.000 45.80000 25 VAL G O 1
ATOM 16694 N N . LEU G 4 4 ? 203.49300 116.08400 191.05700 1.000 42.43000 26 LEU G N 1
ATOM 16695 C CA . LEU G 4 4 ? 203.14500 114.80600 190.45900 1.000 42.43000 26 LEU G CA 1
ATOM 16696 C C . LEU G 4 4 ? 203.84700 113.67200 191.19000 1.000 42.43000 26 LEU G C 1
ATOM 16697 O O . LEU G 4 4 ? 204.92600 113.84800 191.76000 1.000 42.43000 26 LEU G O 1
ATOM 16702 N N . THR G 4 5 ? 203.22300 112.49700 191.16400 1.000 45.25000 27 THR G N 1
ATOM 16703 C CA . THR G 4 5 ? 203.77100 111.31600 191.81700 1.000 45.25000 27 THR G CA 1
ATOM 16704 C C . THR G 4 5 ? 203.46600 110.09900 190.96100 1.000 45.25000 27 THR G C 1
ATOM 16705 O O . THR G 4 5 ? 202.30600 109.86300 190.61600 1.000 45.25000 27 THR G O 1
ATOM 16709 N N . GLN G 4 6 ? 204.49300 109.33500 190.61300 1.000 42.35000 28 GLN G N 1
ATOM 16710 C CA . GLN G 4 6 ? 204.30800 108.16800 189.76600 1.000 42.35000 28 GLN G CA 1
ATOM 16711 C C . GLN G 4 6 ? 204.25100 106.88700 190.58600 1.000 42.35000 28 GLN G C 1
ATOM 16712 O O . GLN G 4 6 ? 204.77100 106.80300 191.70200 1.000 42.35000 28 GLN G O 1
ATOM 16718 N N . SER G 4 7 ? 203.61200 105.87500 189.99900 1.000 48.40000 29 SER G N 1
ATOM 16719 C CA . SER G 4 7 ? 203.48600 104.57400 190.60800 1.000 48.40000 29 SER G CA 1
ATOM 16720 C C . SER G 4 7 ? 203.50400 103.50300 189.52500 1.000 48.40000 29 SER G C 1
ATOM 16721 O O . SER G 4 7 ? 202.74900 103.61600 188.54300 1.000 48.40000 29 SER G O 1
ATOM 16724 N N . PRO G 4 8 ? 204.33500 102.45800 189.66800 1.000 52.87000 30 PRO G N 1
ATOM 16725 C CA . PRO G 4 8 ? 205.29400 102.27100 190.76200 1.000 52.87000 30 PRO G CA 1
ATOM 16726 C C . PRO G 4 8 ? 206.64700 102.90600 190.46500 1.000 52.87000 30 PRO G C 1
ATOM 16727 O O . PRO G 4 8 ? 206.84500 103.42800 189.37000 1.000 52.87000 30 PRO G O 1
ATOM 16731 N N . ALA G 4 9 ? 207.56500 102.85500 191.43000 1.000 52.36000 31 ALA G N 1
ATOM 16732 C CA . ALA G 4 9 ? 208.88800 103.43500 191.23200 1.000 52.36000 31 ALA G CA 1
ATOM 16733 C C . ALA G 4 9 ? 209.74400 102.55500 190.32800 1.000 52.36000 31 ALA G C 1
ATOM 16734 O O . ALA G 4 9 ? 210.25200 103.01100 189.29900 1.000 52.36000 31 ALA G O 1
ATOM 16736 N N . ILE G 4 10 ? 209.91900 101.29000 190.70200 1.000 59.72000 32 ILE G N 1
ATOM 16737 C CA . ILE G 4 10 ? 210.67700 100.32100 189.91900 1.000 59.72000 32 ILE G CA 1
ATOM 16738 C C . ILE G 4 10 ? 209.75100 99.15900 189.59400 1.000 59.72000 32 ILE G C 1
ATOM 16739 O O . ILE G 4 10 ? 209.10900 98.60500 190.49400 1.000 59.72000 32 ILE G O 1
ATOM 16744 N N . MET G 4 11 ? 209.67600 98.79100 188.31700 1.000 64.73000 33 MET G N 1
ATOM 16745 C CA . MET G 4 11 ? 208.88100 97.64500 187.90400 1.000 64.73000 33 MET G CA 1
ATOM 16746 C C . MET G 4 11 ? 209.55300 96.97200 186.71800 1.000 64.73000 33 MET G C 1
ATOM 16747 O O . MET G 4 11 ? 210.51700 97.48400 186.14500 1.000 64.73000 33 MET G O 1
ATOM 16752 N N . SER G 4 12 ? 209.02700 95.80600 186.35200 1.000 64.78000 34 SER G N 1
ATOM 16753 C CA . SER G 4 12 ? 209.61300 94.99600 185.29500 1.000 64.78000 34 SER G CA 1
ATOM 16754 C C . SER G 4 12 ? 208.53300 94.10000 184.70900 1.000 64.78000 34 SER G C 1
ATOM 16755 O O . SER G 4 12 ? 207.52100 93.81800 185.35500 1.000 64.78000 34 SER G O 1
ATOM 16758 N N . ALA G 4 13 ? 208.76300 93.65300 183.47500 1.000 58.03000 35 ALA G N 1
ATOM 16759 C CA . ALA G 4 13 ? 207.81200 92.78700 182.79600 1.000 58.03000 35 ALA G CA 1
ATOM 16760 C C . ALA G 4 13 ? 208.53000 91.94800 181.75100 1.000 58.03000 35 ALA G C 1
ATOM 16761 O O . ALA G 4 13 ? 209.63500 92.27400 181.31000 1.000 58.03000 35 ALA G O 1
ATOM 16763 N N . SER G 4 14 ? 207.87700 90.85500 181.35900 1.000 56.76000 36 SER G N 1
ATOM 16764 C CA . SER G 4 14 ? 208.35500 89.94100 180.33700 1.000 56.76000 36 SER G CA 1
ATOM 16765 C C . SER G 4 14 ? 207.89500 90.41000 178.95700 1.000 56.76000 36 SER G C 1
ATOM 16766 O O . SER G 4 14 ? 206.88400 91.10800 178.84600 1.000 56.76000 36 SER G O 1
ATOM 16769 N N . PRO G 4 15 ? 208.63500 90.06800 177.89700 1.000 56.36000 37 PRO G N 1
ATOM 16770 C CA . PRO G 4 15 ? 208.21000 90.45400 176.53800 1.000 56.36000 37 PRO G CA 1
ATOM 16771 C C . PRO G 4 15 ? 206.90900 89.78000 176.12900 1.000 56.36000 37 PRO G C 1
ATOM 16772 O O . PRO G 4 15 ? 206.83200 88.55700 175.99700 1.000 56.36000 37 PRO G O 1
ATOM 16776 N N . GLY G 4 16 ? 205.88100 90.59900 175.92200 1.000 58.01000 38 GLY G N 1
ATOM 16777 C CA . GLY G 4 16 ? 204.55100 90.09900 175.63900 1.000 58.01000 38 GLY G CA 1
ATOM 16778 C C . GLY G 4 16 ? 203.62600 90.18800 176.83400 1.000 58.01000 38 GLY G C 1
ATOM 16779 O O . GLY G 4 16 ? 202.88600 89.24400 177.12400 1.000 58.01000 38 GLY G O 1
ATOM 16780 N N . GLU G 4 17 ? 203.65500 91.31800 177.54000 1.000 58.34000 39 GLU G N 1
ATOM 16781 C CA . GLU G 4 17 ? 202.87100 91.48900 178.75400 1.000 58.34000 39 GLU G CA 1
ATOM 16782 C C . GLU G 4 17 ? 202.35300 92.91900 178.82900 1.000 58.34000 39 GLU G C 1
ATOM 16783 O O . GLU G 4 17 ? 203.04200 93.85800 178.42500 1.000 58.34000 39 GLU G O 1
ATOM 16789 N N . LYS G 4 18 ? 201.13200 93.07200 179.34100 1.000 55.19000 40 LYS G N 1
ATOM 16790 C CA . LYS G 4 18 ? 200.51800 94.38400 179.49300 1.000 55.19000 40 LYS G CA 1
ATOM 16791 C C . LYS G 4 18 ? 201.14400 95.13200 180.66500 1.000 55.19000 40 LYS G C 1
ATOM 16792 O O . LYS G 4 18 ? 201.26300 94.59100 181.76700 1.000 55.19000 40 LYS G O 1
ATOM 16798 N N . VAL G 4 19 ? 201.54300 96.38000 180.42700 1.000 49.23000 41 VAL G N 1
ATOM 16799 C CA . VAL G 4 19 ? 202.24500 97.19800 181.41100 1.000 49.23000 41 VAL G CA 1
ATOM 16800 C C . VAL G 4 19 ? 201.44500 98.47300 181.63500 1.000 49.23000 41 VAL G C 1
ATOM 16801 O O . VAL G 4 19 ? 201.08400 99.15600 180.67200 1.000 49.23000 41 VAL G O 1
ATOM 16805 N N . THR G 4 20 ? 201.17200 98.79800 182.89800 1.000 50.08000 42 THR G N 1
ATOM 16806 C CA . THR G 4 20 ? 200.41200 99.99200 183.24400 1.000 50.08000 42 THR G CA 1
ATOM 16807 C C . THR G 4 20 ? 201.19100 100.81700 184.25700 1.000 50.08000 42 THR G C 1
ATOM 16808 O O . THR G 4 20 ? 201.60600 100.29500 185.29600 1.000 50.08000 42 THR G O 1
ATOM 16812 N N . MET G 4 21 ? 201.38700 102.09800 183.95200 1.000 44.52000 43 MET G N 1
ATOM 16813 C CA . MET G 4 21 ? 202.03500 103.04700 184.84700 1.000 44.52000 43 MET G CA 1
ATOM 16814 C C . MET G 4 21 ? 201.06400 104.17600 185.13900 1.000 44.52000 43 MET G C 1
ATOM 16815 O O . MET G 4 21 ? 200.29900 104.57700 184.25800 1.000 44.52000 43 MET G O 1
ATOM 16820 N N . THR G 4 22 ? 201.09500 104.70600 186.36100 1.000 42.95000 44 THR G N 1
ATOM 16821 C CA . THR G 4 22 ? 200.18400 105.77300 186.74200 1.000 42.95000 44 THR G CA 1
ATOM 16822 C C . THR G 4 22 ? 200.95500 107.00600 187.19000 1.000 42.95000 44 THR G C 1
ATOM 16823 O O . THR G 4 22 ? 202.01700 106.90700 187.81000 1.000 42.95000 44 THR G O 1
ATOM 16827 N N . CYS G 4 23 ? 200.39800 108.16800 186.86000 1.000 40.79000 45 CYS G N 1
ATOM 16828 C CA . CYS G 4 23 ? 200.90200 109.46400 187.29600 1.000 40.79000 45 CYS G CA 1
ATOM 16829 C C . CYS G 4 23 ? 199.73900 110.20300 187.93900 1.000 40.79000 45 CYS G C 1
ATOM 16830 O O . CYS G 4 23 ? 198.67700 110.35400 187.32200 1.000 40.79000 45 CYS G O 1
ATOM 16833 N N . SER G 4 24 ? 199.92700 110.63400 189.18200 1.000 41.93000 46 SER G N 1
ATOM 16834 C CA . SER G 4 24 ? 198.88500 111.27500 189.96400 1.000 41.93000 46 SER G CA 1
ATOM 16835 C C . SER G 4 24 ? 199.28900 112.70400 190.29500 1.000 41.93000 46 SER G C 1
ATOM 16836 O O . SER G 4 24 ? 200.47500 113.04600 190.32900 1.000 41.93000 46 SER G O 1
ATOM 16839 N N . ALA G 4 25 ? 198.28400 113.53400 190.55400 1.000 43.34000 47 ALA G N 1
ATOM 16840 C CA . ALA G 4 25 ? 198.48200 114.95300 190.79500 1.000 43.34000 47 ALA G CA 1
ATOM 16841 C C . ALA G 4 25 ? 197.81800 115.35200 192.10500 1.000 43.34000 47 ALA G C 1
ATOM 16842 O O . ALA G 4 25 ? 197.01300 114.61100 192.67400 1.000 43.34000 47 ALA G O 1
ATOM 16844 N N . SER G 4 26 ? 198.16600 116.54700 192.58300 1.000 44.08000 48 SER G N 1
ATOM 16845 C CA . SER G 4 26 ? 197.54200 117.06400 193.79500 1.000 44.08000 48 SER G CA 1
ATOM 16846 C C . SER G 4 26 ? 196.14900 117.60700 193.50400 1.000 44.08000 48 SER G C 1
ATOM 16847 O O . SER G 4 26 ? 195.19600 117.31100 194.23200 1.000 44.08000 48 SER G O 1
ATOM 16850 N N . SER G 4 27 ? 196.01200 118.40000 192.44800 1.000 41.74000 49 SER G N 1
ATOM 16851 C CA . SER G 4 27 ? 194.72300 118.92000 192.01600 1.000 41.74000 49 SER G CA 1
ATOM 16852 C C . SER G 4 27 ? 194.46000 118.47800 190.57800 1.000 41.74000 49 SER G C 1
ATOM 16853 O O . SER G 4 27 ? 195.20500 117.68300 190.00400 1.000 41.74000 49 SER G O 1
ATOM 16856 N N . SER G 4 28 ? 193.38700 119.00000 189.99700 1.000 35.93000 50 SER G N 1
ATOM 16857 C CA . SER G 4 28 ? 192.90800 118.52500 188.70900 1.000 35.93000 50 SER G CA 1
ATOM 16858 C C . SER G 4 28 ? 193.61100 119.22700 187.55600 1.000 35.93000 50 SER G C 1
ATOM 16859 O O . SER G 4 28 ? 194.03800 120.37800 187.66500 1.000 35.93000 50 SER G O 1
ATOM 16862 N N . MET G 4 29 ? 193.72000 118.51100 186.44200 1.000 33.49000 51 MET G N 1
ATOM 16863 C CA . MET G 4 29 ? 194.22400 119.05200 185.19000 1.000 33.49000 51 MET G CA 1
ATOM 16864 C C . MET G 4 29 ? 193.60700 118.24700 184.05600 1.000 33.49000 51 MET G C 1
ATOM 16865 O O . MET G 4 29 ? 192.83800 117.31000 184.28300 1.000 33.49000 51 MET G O 1
ATOM 16870 N N . THR G 4 30 ? 193.94500 118.61600 182.82300 1.000 24.41000 52 THR G N 1
ATOM 16871 C CA . THR G 4 30 ? 193.36700 117.94000 181.66900 1.000 24.41000 52 THR G CA 1
ATOM 16872 C C . THR G 4 30 ? 194.40900 117.44000 180.67500 1.000 24.41000 52 THR G C 1
ATOM 16873 O O . THR G 4 30 ? 194.16900 116.44700 179.98400 1.000 24.41000 52 THR G O 1
ATOM 16877 N N . TYR G 4 31 ? 195.56300 118.09800 180.58300 1.000 20.14000 53 TYR G N 1
ATOM 16878 C CA . TYR G 4 31 ? 196.56100 117.74500 179.57900 1.000 20.14000 53 TYR G CA 1
ATOM 16879 C C . TYR G 4 31 ? 197.92000 117.56000 180.23200 1.000 20.14000 53 TYR G C 1
ATOM 16880 O O . TYR G 4 31 ? 198.35500 118.41100 181.01200 1.000 20.14000 53 TYR G O 1
ATOM 16889 N N . MET G 4 32 ? 198.59700 116.46200 179.89600 1.000 24.51000 54 MET G N 1
ATOM 16890 C CA . MET G 4 32 ? 199.83600 116.09500 180.56400 1.000 24.51000 54 MET G CA 1
ATOM 16891 C C . MET G 4 32 ? 200.70700 115.30400 179.59800 1.000 24.51000 54 MET G C 1
ATOM 16892 O O . MET G 4 32 ? 200.19400 114.49900 178.82000 1.000 24.51000 54 MET G O 1
ATOM 16897 N N . HIS G 4 33 ? 202.01900 115.51900 179.66200 1.000 19.42000 55 HIS G N 1
ATOM 16898 C CA . HIS G 4 33 ? 202.94700 114.99300 178.67200 1.000 19.42000 55 HIS G CA 1
ATOM 16899 C C . HIS G 4 33 ? 203.84400 113.93000 179.29900 1.000 19.42000 55 HIS G C 1
ATOM 16900 O O . HIS G 4 33 ? 204.01100 113.87500 180.51700 1.000 19.42000 55 HIS G O 1
ATOM 16907 N N . TRP G 4 34 ? 204.44500 113.10100 178.44500 1.000 23.17000 56 TRP G N 1
ATOM 16908 C CA . TRP G 4 34 ? 205.26700 111.96300 178.84500 1.000 23.17000 56 TRP G CA 1
ATOM 16909 C C . TRP G 4 34 ? 206.56600 111.96000 178.05400 1.000 23.17000 56 TRP G C 1
ATOM 16910 O O . TRP G 4 34 ? 206.54100 112.01300 176.82100 1.000 23.17000 56 TRP G O 1
ATOM 16921 N N . TYR G 4 35 ? 207.68900 111.85900 178.76600 1.000 22.48000 57 TYR G N 1
ATOM 16922 C CA . TYR G 4 35 ? 209.02800 111.84000 178.19100 1.000 22.48000 57 TYR G CA 1
ATOM 16923 C C . TYR G 4 35 ? 209.74300 110.53700 178.52000 1.000 22.48000 57 TYR G C 1
ATOM 16924 O O . TYR G 4 35 ? 209.57600 109.97700 179.60600 1.000 22.48000 57 TYR G O 1
ATOM 16933 N N . GLN G 4 36 ? 210.57500 110.08300 177.58400 1.000 27.77000 58 GLN G N 1
ATOM 16934 C CA . GLN G 4 36 ? 211.37300 108.87000 177.73500 1.000 27.77000 58 GLN G CA 1
ATOM 16935 C C . GLN G 4 36 ? 212.85400 109.20600 177.72700 1.000 27.77000 58 GLN G C 1
ATOM 16936 O O . GLN G 4 36 ? 213.34200 109.82500 176.77900 1.000 27.77000 58 GLN G O 1
ATOM 16942 N N . GLN G 4 37 ? 213.57200 108.75700 178.75400 1.000 34.67000 59 GLN G N 1
ATOM 16943 C CA . GLN G 4 37 ? 215.02100 108.86600 178.81400 1.000 34.67000 59 GLN G CA 1
ATOM 16944 C C . GLN G 4 37 ? 215.62800 107.47200 178.89600 1.000 34.67000 59 GLN G C 1
ATOM 16945 O O . GLN G 4 37 ? 215.22800 106.66900 179.74300 1.000 34.67000 59 GLN G O 1
ATOM 16951 N N . LYS G 4 38 ? 216.59400 107.18500 178.03100 1.000 43.39000 60 LYS G N 1
ATOM 16952 C CA . LYS G 4 38 ? 217.33200 105.93400 178.12500 1.000 43.39000 60 LYS G CA 1
ATOM 16953 C C . LYS G 4 38 ? 218.51900 106.11700 179.07000 1.000 43.39000 60 LYS G C 1
ATOM 16954 O O . LYS G 4 38 ? 218.63300 107.12400 179.77200 1.000 43.39000 60 LYS G O 1
ATOM 16960 N N . SER G 4 39 ? 219.41900 105.13900 179.10600 1.000 50.03000 61 SER G N 1
ATOM 16961 C CA . SER G 4 39 ? 220.59400 105.22800 179.96200 1.000 50.03000 61 SER G CA 1
ATOM 16962 C C . SER G 4 39 ? 221.70100 105.98100 179.23600 1.000 50.03000 61 SER G C 1
ATOM 16963 O O . SER G 4 39 ? 222.04300 105.64800 178.09700 1.000 50.03000 61 SER G O 1
ATOM 16966 N N . GLY G 4 40 ? 222.25000 106.99800 179.89000 1.000 50.04000 62 GLY G N 1
ATOM 16967 C CA . GLY G 4 40 ? 223.37600 107.75900 179.37400 1.000 50.04000 62 GLY G CA 1
ATOM 16968 C C . GLY G 4 40 ? 223.03600 108.93900 178.48800 1.000 50.04000 62 GLY G C 1
ATOM 16969 O O . GLY G 4 40 ? 223.69200 109.98000 178.56400 1.000 50.04000 62 GLY G O 1
ATOM 16970 N N . THR G 4 41 ? 222.02000 108.79600 177.64400 1.000 44.42000 63 THR G N 1
ATOM 16971 C CA . THR G 4 41 ? 221.67700 109.82400 176.67500 1.000 44.42000 63 THR G CA 1
ATOM 16972 C C . THR G 4 41 ? 220.61100 110.76000 177.24500 1.000 44.42000 63 THR G C 1
ATOM 16973 O O . THR G 4 41 ? 220.26900 110.71200 178.42900 1.000 44.42000 63 THR G O 1
ATOM 16977 N N . SER G 4 42 ? 220.07200 111.62900 176.38500 1.000 36.71000 64 SER G N 1
ATOM 16978 C CA . SER G 4 42 ? 219.11400 112.71300 176.51200 1.000 36.71000 64 SER G CA 1
ATOM 16979 C C . SER G 4 42 ? 217.69000 112.20100 176.34000 1.000 36.71000 64 SER G C 1
ATOM 16980 O O . SER G 4 42 ? 217.46000 111.22200 175.62400 1.000 36.71000 64 SER G O 1
ATOM 16983 N N . PRO G 4 43 ? 216.71600 112.83700 176.98900 1.000 27.08000 65 PRO G N 1
ATOM 16984 C CA . PRO G 4 43 ? 215.31700 112.43300 176.81300 1.000 27.08000 65 PRO G CA 1
ATOM 16985 C C . PRO G 4 43 ? 214.78900 112.77200 175.42600 1.000 27.08000 65 PRO G C 1
ATOM 16986 O O . PRO G 4 43 ? 215.42000 113.46800 174.63000 1.000 27.08000 65 PRO G O 1
ATOM 16990 N N . LYS G 4 44 ? 213.59900 112.24700 175.14200 1.000 23.11000 66 LYS G N 1
ATOM 16991 C CA . LYS G 4 44 ? 212.88800 112.51300 173.90000 1.000 23.11000 66 LYS G CA 1
ATOM 16992 C C . LYS G 4 44 ? 211.42400 112.78100 174.20300 1.000 23.11000 66 LYS G C 1
ATOM 16993 O O . LYS G 4 44 ? 210.87800 112.26700 175.18200 1.000 23.11000 66 LYS G O 1
ATOM 16999 N N . ARG G 4 45 ? 210.78700 113.58800 173.35600 1.000 18.88000 67 ARG G N 1
ATOM 17000 C CA . ARG G 4 45 ? 209.34900 113.77800 173.47700 1.000 18.88000 67 ARG G CA 1
ATOM 17001 C C . ARG G 4 45 ? 208.64100 112.52300 173.00600 1.000 18.88000 67 ARG G C 1
ATOM 17002 O O . ARG G 4 45 ? 208.88100 112.04100 171.89600 1.000 18.88000 67 ARG G O 1
ATOM 17010 N N . TRP G 4 46 ? 207.76600 111.99300 173.84800 1.000 23.21000 68 TRP G N 1
ATOM 17011 C CA . TRP G 4 46 ? 207.23000 110.66500 173.61200 1.000 23.21000 68 TRP G CA 1
ATOM 17012 C C . TRP G 4 46 ? 205.71500 110.65400 173.48900 1.000 23.21000 68 TRP G C 1
ATOM 17013 O O . TRP G 4 46 ? 205.18400 110.06700 172.54000 1.000 23.21000 68 TRP G O 1
ATOM 17024 N N . ILE G 4 47 ? 204.99800 111.28900 174.41600 1.000 18.55000 69 ILE G N 1
ATOM 17025 C CA . ILE G 4 47 ? 203.54100 111.40900 174.35600 1.000 18.55000 69 ILE G CA 1
ATOM 17026 C C . ILE G 4 47 ? 203.16500 112.83500 174.74100 1.000 18.55000 69 ILE G C 1
ATOM 17027 O O . ILE G 4 47 ? 203.66400 113.36100 175.73800 1.000 18.55000 69 ILE G O 1
ATOM 17032 N N . TYR G 4 48 ? 202.30900 113.47300 173.94600 1.000 17.73000 70 TYR G N 1
ATOM 17033 C CA . TYR G 4 48 ? 201.83400 114.81300 174.24500 1.000 17.73000 70 TYR G CA 1
ATOM 17034 C C . TYR G 4 48 ? 200.31400 114.83900 174.20100 1.000 17.73000 70 TYR G C 1
ATOM 17035 O O . TYR G 4 48 ? 199.69200 114.01600 173.52700 1.000 17.73000 70 TYR G O 1
ATOM 17044 N N . ASP G 4 49 ? 199.73300 115.79500 174.93800 1.000 17.70000 71 ASP G N 1
ATOM 17045 C CA . ASP G 4 49 ? 198.28100 115.99700 175.06900 1.000 17.70000 71 ASP G CA 1
ATOM 17046 C C . ASP G 4 49 ? 197.55200 114.75200 175.56500 1.000 17.70000 71 ASP G C 1
ATOM 17047 O O . ASP G 4 49 ? 196.43600 114.47100 175.12100 1.000 17.70000 71 ASP G O 1
ATOM 17052 N N . THR G 4 50 ? 198.23500 113.96100 176.40400 1.000 21.08000 72 THR G N 1
ATOM 17053 C CA . THR G 4 50 ? 197.74300 112.86200 177.24300 1.000 21.08000 72 THR G CA 1
ATOM 17054 C C . THR G 4 50 ? 197.37000 111.61400 176.43600 1.000 21.08000 72 THR G C 1
ATOM 17055 O O . THR G 4 50 ? 197.32100 110.50900 176.98100 1.000 21.08000 72 THR G O 1
ATOM 17059 N N . SER G 4 51 ? 197.23600 111.73500 175.12000 1.000 19.32000 73 SER G N 1
ATOM 17060 C CA . SER G 4 51 ? 196.83800 110.59400 174.30600 1.000 19.32000 73 SER G CA 1
ATOM 17061 C C . SER G 4 51 ? 197.60000 110.45500 173.00400 1.000 19.32000 73 SER G C 1
ATOM 17062 O O . SER G 4 51 ? 197.58000 109.36600 172.42300 1.000 19.32000 73 SER G O 1
ATOM 17065 N N . GLN G 4 52 ? 198.25300 111.49600 172.51000 1.000 19.80000 74 GLN G N 1
ATOM 17066 C CA . GLN G 4 52 ? 198.83000 111.46600 171.18000 1.000 19.80000 74 GLN G CA 1
ATOM 17067 C C . GLN G 4 52 ? 200.26200 110.95700 171.22000 1.000 19.80000 74 GLN G C 1
ATOM 17068 O O . GLN G 4 52 ? 200.91500 110.93700 172.26100 1.000 19.80000 74 GLN G O 1
ATOM 17074 N N . LEU G 4 53 ? 200.75100 110.55300 170.05500 1.000 26.95000 75 LEU G N 1
ATOM 17075 C CA . LEU G 4 53 ? 202.08400 109.99700 169.90600 1.000 26.95000 75 LEU G CA 1
ATOM 17076 C C . LEU G 4 53 ? 202.93100 110.92500 169.04900 1.000 26.95000 75 LEU G C 1
ATOM 17077 O O . LEU G 4 53 ? 202.41600 111.65400 168.19900 1.000 26.95000 75 LEU G O 1
ATOM 17082 N N . ALA G 4 54 ? 204.24100 110.87500 169.26300 1.000 32.81000 76 ALA G N 1
ATOM 17083 C CA . ALA G 4 54 ? 205.17600 111.69500 168.50700 1.000 32.81000 76 ALA G CA 1
ATOM 17084 C C . ALA G 4 54 ? 205.45800 111.04600 167.15100 1.000 32.81000 76 ALA G C 1
ATOM 17085 O O . ALA G 4 54 ? 204.76300 110.12500 166.71300 1.000 32.81000 76 ALA G O 1
ATOM 17087 N N . SER G 4 55 ? 206.49300 111.53100 166.46400 1.000 42.03000 77 SER G N 1
ATOM 17088 C CA . SER G 4 55 ? 206.76600 111.07100 165.10700 1.000 42.03000 77 SER G CA 1
ATOM 17089 C C . SER G 4 55 ? 207.36900 109.67000 165.10200 1.000 42.03000 77 SER G C 1
ATOM 17090 O O . SER G 4 55 ? 206.77900 108.72900 164.56100 1.000 42.03000 77 SER G O 1
ATOM 17093 N N . GLY G 4 56 ? 208.53900 109.50600 165.71200 1.000 40.84000 78 GLY G N 1
ATOM 17094 C CA . GLY G 4 56 ? 209.22800 108.23000 165.66600 1.000 40.84000 78 GLY G CA 1
ATOM 17095 C C . GLY G 4 56 ? 208.88800 107.29800 166.81000 1.000 40.84000 78 GLY G C 1
ATOM 17096 O O . GLY G 4 56 ? 209.78500 106.76400 167.47000 1.000 40.84000 78 GLY G O 1
ATOM 17097 N N . VAL G 4 57 ? 207.60000 107.08300 167.05100 1.000 36.41000 79 VAL G N 1
ATOM 17098 C CA . VAL G 4 57 ? 207.11600 106.26500 168.15500 1.000 36.41000 79 VAL G CA 1
ATOM 17099 C C . VAL G 4 57 ? 206.27100 105.14600 167.56300 1.000 36.41000 79 VAL G C 1
ATOM 17100 O O . VAL G 4 57 ? 205.40000 105.41900 166.73600 1.000 36.41000 79 VAL G O 1
ATOM 17104 N N . PRO G 4 58 ? 206.50400 103.88500 167.92800 1.000 44.45000 80 PRO G N 1
ATOM 17105 C CA . PRO G 4 58 ? 205.61600 102.81200 167.46900 1.000 44.45000 80 PRO G CA 1
ATOM 17106 C C . PRO G 4 58 ? 204.24500 102.91900 168.11300 1.000 44.45000 80 PRO G C 1
ATOM 17107 O O . PRO G 4 58 ? 204.09600 103.40300 169.23700 1.000 44.45000 80 PRO G O 1
ATOM 17111 N N . ALA G 4 59 ? 203.23600 102.43800 167.38800 1.000 49.83000 81 ALA G N 1
ATOM 17112 C CA . ALA G 4 59 ? 201.83800 102.66500 167.72700 1.000 49.83000 81 ALA G CA 1
ATOM 17113 C C . ALA G 4 59 ? 201.28100 101.64100 168.70800 1.000 49.83000 81 ALA G C 1
ATOM 17114 O O . ALA G 4 59 ? 200.06600 101.42000 168.73200 1.000 49.83000 81 ALA G O 1
ATOM 17116 N N . ARG G 4 60 ? 202.13300 101.01200 169.51200 1.000 52.32000 82 ARG G N 1
ATOM 17117 C CA . ARG G 4 60 ? 201.67300 100.05300 170.50500 1.000 52.32000 82 ARG G CA 1
ATOM 17118 C C . ARG G 4 60 ? 201.23800 100.71300 171.80200 1.000 52.32000 82 ARG G C 1
ATOM 17119 O O . ARG G 4 60 ? 200.41100 100.15000 172.52700 1.000 52.32000 82 ARG G O 1
ATOM 17127 N N . PHE G 4 61 ? 201.77300 101.88800 172.11400 1.000 46.17000 83 PHE G N 1
ATOM 17128 C CA . PHE G 4 61 ? 201.53400 102.47900 173.42000 1.000 46.17000 83 PHE G CA 1
ATOM 17129 C C . PHE G 4 61 ? 200.19000 103.19500 173.43000 1.000 46.17000 83 PHE G C 1
ATOM 17130 O O . PHE G 4 61 ? 199.60000 103.47700 172.38400 1.000 46.17000 83 PHE G O 1
ATOM 17138 N N . ARG G 4 62 ? 199.69900 103.48200 174.63300 1.000 42.76000 84 ARG G N 1
ATOM 17139 C CA . ARG G 4 62 ? 198.43400 104.19600 174.76800 1.000 42.76000 84 ARG G CA 1
ATOM 17140 C C . ARG G 4 62 ? 198.42100 104.94500 176.08800 1.000 42.76000 84 ARG G C 1
ATOM 17141 O O . ARG G 4 62 ? 198.57500 104.33300 177.14600 1.000 42.76000 84 ARG G O 1
ATOM 17149 N N . GLY G 4 63 ? 198.23300 106.25500 176.03100 1.000 32.77000 85 GLY G N 1
ATOM 17150 C CA . GLY G 4 63 ? 198.11100 107.08100 177.22200 1.000 32.77000 85 GLY G CA 1
ATOM 17151 C C . GLY G 4 63 ? 196.66700 107.51300 177.39700 1.000 32.77000 85 GLY G C 1
ATOM 17152 O O . GLY G 4 63 ? 195.99100 107.84500 176.42100 1.000 32.77000 85 GLY G O 1
ATOM 17153 N N . SER G 4 64 ? 196.20500 107.51900 178.64300 1.000 35.19000 86 SER G N 1
ATOM 17154 C CA . SER G 4 64 ? 194.82400 107.89200 178.91100 1.000 35.19000 86 SER G CA 1
ATOM 17155 C C . SER G 4 64 ? 194.69800 108.33600 180.35500 1.000 35.19000 86 SER G C 1
ATOM 17156 O O . SER G 4 64 ? 195.44400 107.88400 181.22100 1.000 35.19000 86 SER G O 1
ATOM 17159 N N . GLY G 4 65 ? 193.73200 109.20100 180.60800 1.000 34.22000 87 GLY G N 1
ATOM 17160 C CA . GLY G 4 65 ? 193.46700 109.63300 181.96300 1.000 34.22000 87 GLY G CA 1
ATOM 17161 C C . GLY G 4 65 ? 192.76000 110.96300 181.98100 1.000 34.22000 87 GLY G C 1
ATOM 17162 O O . GLY G 4 65 ? 192.60400 111.63000 180.95900 1.000 34.22000 87 GLY G O 1
ATOM 17163 N N . SER G 4 66 ? 192.34700 111.34700 183.18500 1.000 36.84000 88 SER G N 1
ATOM 17164 C CA . SER G 4 66 ? 191.61600 112.58900 183.39100 1.000 36.84000 88 SER G CA 1
ATOM 17165 C C . SER G 4 66 ? 191.65200 112.93400 184.87000 1.000 36.84000 88 SER G C 1
ATOM 17166 O O . SER G 4 66 ? 192.08400 112.13500 185.70800 1.000 36.84000 88 SER G O 1
ATOM 17169 N N . GLY G 4 67 ? 191.17900 114.14100 185.17700 1.000 36.97000 89 GLY G N 1
ATOM 17170 C CA . GLY G 4 67 ? 191.05600 114.59600 186.54600 1.000 36.97000 89 GLY G CA 1
ATOM 17171 C C . GLY G 4 67 ? 192.39100 114.73800 187.23700 1.000 36.97000 89 GLY G C 1
ATOM 17172 O O . GLY G 4 67 ? 193.15600 115.66400 186.96000 1.000 36.97000 89 GLY G O 1
ATOM 17173 N N . THR G 4 68 ? 192.67600 113.80700 188.14400 1.000 39.49000 90 THR G N 1
ATOM 17174 C CA . THR G 4 68 ? 193.95600 113.75800 188.83500 1.000 39.49000 90 THR G CA 1
ATOM 17175 C C . THR G 4 68 ? 194.65700 112.41800 188.64800 1.000 39.49000 90 THR G C 1
ATOM 17176 O O . THR G 4 68 ? 195.62700 112.12900 189.35400 1.000 39.49000 90 THR G O 1
ATOM 17180 N N . SER G 4 69 ? 194.20500 111.59600 187.70300 1.000 36.83000 91 SER G N 1
ATOM 17181 C CA . SER G 4 69 ? 194.79800 110.28200 187.49900 1.000 36.83000 91 SER G CA 1
ATOM 17182 C C . SER G 4 69 ? 195.06300 110.05400 186.02100 1.000 36.83000 91 SER G C 1
ATOM 17183 O O . SER G 4 69 ? 194.15100 110.18600 185.19600 1.000 36.83000 91 SER G O 1
ATOM 17186 N N . PHE G 4 70 ? 196.30000 109.68800 185.68900 1.000 33.61000 92 PHE G N 1
ATOM 17187 C CA . PHE G 4 70 ? 196.66500 109.42900 184.30800 1.000 33.61000 92 PHE G CA 1
ATOM 17188 C C . PHE G 4 70 ? 197.48100 108.15000 184.26000 1.000 33.61000 92 PHE G C 1
ATOM 17189 O O . PHE G 4 70 ? 198.03400 107.71200 185.26900 1.000 33.61000 92 PHE G O 1
ATOM 17197 N N . SER G 4 71 ? 197.59400 107.57300 183.06700 1.000 34.76000 93 SER G N 1
ATOM 17198 C CA . SER G 4 71 ? 198.20300 106.26100 182.93900 1.000 34.76000 93 SER G CA 1
ATOM 17199 C C . SER G 4 71 ? 198.78000 106.08600 181.54500 1.000 34.76000 93 SER G C 1
ATOM 17200 O O . SER G 4 71 ? 198.24900 106.60700 180.55900 1.000 34.76000 93 SER G O 1
ATOM 17203 N N . LEU G 4 72 ? 199.87700 105.34400 181.48600 1.000 37.32000 94 LEU G N 1
ATOM 17204 C CA . LEU G 4 72 ? 200.47600 104.89500 180.24000 1.000 37.32000 94 LEU G CA 1
ATOM 17205 C C . LEU G 4 72 ? 200.39300 103.37600 180.19100 1.000 37.32000 94 LEU G C 1
ATOM 17206 O O . LEU G 4 72 ? 200.55800 102.70600 181.21600 1.000 37.32000 94 LEU G O 1
ATOM 17211 N N . THR G 4 73 ? 200.15100 102.83500 178.99900 1.000 44.32000 95 THR G N 1
ATOM 17212 C CA . THR G 4 73 ? 199.86700 101.41800 178.83700 1.000 44.32000 95 THR G CA 1
ATOM 17213 C C . THR G 4 73 ? 200.64200 100.86900 177.65100 1.000 44.32000 9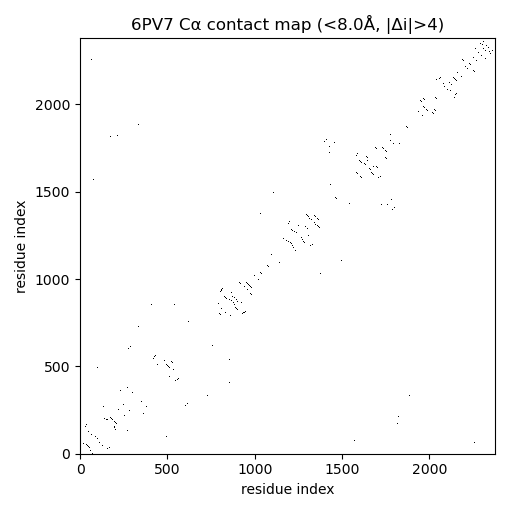5 THR G C 1
ATOM 17214 O O . THR G 4 73 ? 200.60000 101.43800 176.55500 1.000 44.32000 95 THR G O 1
ATOM 17218 N N . ILE G 4 74 ? 201.34900 99.77000 177.88800 1.000 49.78000 96 ILE G N 1
ATOM 17219 C CA . ILE G 4 74 ? 202.08000 99.03200 176.86900 1.000 49.78000 96 ILE G CA 1
ATOM 17220 C C . ILE G 4 74 ? 201.34400 97.72000 176.64200 1.000 49.78000 96 ILE G C 1
ATOM 17221 O O . ILE G 4 74 ? 201.18200 96.92600 177.57700 1.000 49.78000 96 ILE G O 1
ATOM 17226 N N . SER G 4 75 ? 200.89900 97.48900 175.40800 1.000 55.25000 97 SER G N 1
ATOM 17227 C CA . SER G 4 75 ? 200.22500 96.23500 175.08800 1.000 55.25000 97 SER G CA 1
ATOM 17228 C C . SER G 4 75 ? 201.23500 95.11800 174.85500 1.000 55.25000 97 SER G C 1
ATOM 17229 O O . SER G 4 75 ? 201.21200 94.09000 175.54000 1.000 55.25000 97 SER G O 1
ATOM 17232 N N . SER G 4 76 ? 202.13000 95.30600 173.89100 1.000 60.04000 98 SER G N 1
ATOM 17233 C CA . SER G 4 76 ? 203.17400 94.34200 173.57100 1.000 60.04000 98 SER G CA 1
ATOM 17234 C C . SER G 4 76 ? 204.50700 94.88100 174.06900 1.000 60.04000 98 SER G C 1
ATOM 17235 O O . SER G 4 76 ? 204.97800 95.91600 173.58700 1.000 60.04000 98 SER G O 1
ATOM 17238 N N . MET G 4 77 ? 205.10600 94.18000 175.02600 1.000 60.96000 99 MET G N 1
ATOM 17239 C CA . MET G 4 77 ? 206.38000 94.60300 175.58900 1.000 60.96000 99 MET G CA 1
ATOM 17240 C C . MET G 4 77 ? 207.50300 94.40300 174.57900 1.000 60.96000 99 MET G C 1
ATOM 17241 O O . MET G 4 77 ? 207.55000 93.40000 173.86400 1.000 60.96000 99 MET G O 1
ATOM 17246 N N . GLU G 4 78 ? 208.40300 95.37700 174.51500 1.000 63.22000 100 GLU G N 1
ATOM 17247 C CA . GLU G 4 78 ? 209.48500 95.40600 173.54400 1.000 63.22000 100 GLU G CA 1
ATOM 17248 C C . GLU G 4 78 ? 210.79900 95.06100 174.23900 1.000 63.22000 100 GLU G C 1
ATOM 17249 O O . GLU G 4 78 ? 210.94100 95.23300 175.45200 1.000 63.22000 100 GLU G O 1
ATOM 17255 N N . ALA G 4 79 ? 211.75400 94.54400 173.46100 1.000 59.52000 101 ALA G N 1
ATOM 17256 C CA . ALA G 4 79 ? 213.05900 94.20200 174.01600 1.000 59.52000 101 ALA G CA 1
ATOM 17257 C C . ALA G 4 79 ? 213.85300 95.44800 174.39400 1.000 59.52000 101 ALA G C 1
ATOM 17258 O O . ALA G 4 79 ? 214.52100 95.47100 175.43300 1.000 59.52000 101 ALA G O 1
ATOM 17260 N N . GLU G 4 80 ? 213.79800 96.48900 173.56500 1.000 60.50000 102 GLU G N 1
ATOM 17261 C CA . GLU G 4 80 ? 214.54100 97.72000 173.79700 1.000 60.50000 102 GLU G CA 1
ATOM 17262 C C . GLU G 4 80 ? 213.72500 98.77300 174.54100 1.000 60.50000 102 GLU G C 1
ATOM 17263 O O . GLU G 4 80 ? 214.02600 99.96800 174.44200 1.000 60.50000 102 GLU G O 1
ATOM 17269 N N . ASP G 4 81 ? 212.71500 98.35400 175.29700 1.000 54.40000 103 ASP G N 1
ATOM 17270 C CA . ASP G 4 81 ? 211.82400 99.25900 176.00500 1.000 54.40000 103 ASP G CA 1
ATOM 17271 C C . ASP G 4 81 ? 212.26100 99.47600 177.45700 1.000 54.40000 103 ASP G C 1
ATOM 17272 O O . ASP G 4 81 ? 211.43300 99.79000 178.31800 1.000 54.40000 103 ASP G O 1
ATOM 17277 N N . ALA G 4 82 ? 213.54300 99.30300 177.75100 1.000 49.50000 104 ALA G N 1
ATOM 17278 C CA . ALA G 4 82 ? 214.06800 99.55100 179.08800 1.000 49.50000 104 ALA G CA 1
ATOM 17279 C C . ALA G 4 82 ? 214.51100 101.00500 179.15600 1.000 49.50000 104 ALA G C 1
ATOM 17280 O O . ALA G 4 82 ? 215.51900 101.37900 178.54900 1.000 49.50000 104 ALA G O 1
ATOM 17282 N N . ALA G 4 83 ? 213.76700 101.82100 179.89300 1.000 41.31000 105 ALA G N 1
ATOM 17283 C CA . ALA G 4 83 ? 214.02100 103.25600 179.92700 1.000 41.31000 105 ALA G CA 1
ATOM 17284 C C . ALA G 4 83 ? 213.43400 103.82600 181.21100 1.000 41.31000 105 ALA G C 1
ATOM 17285 O O . ALA G 4 83 ? 213.08500 103.08800 182.13700 1.000 41.31000 105 ALA G O 1
ATOM 17287 N N . THR G 4 84 ? 213.34000 105.15100 181.27300 1.000 36.43000 106 THR G N 1
ATOM 17288 C CA . THR G 4 84 ? 212.77600 105.85400 182.41300 1.000 36.43000 106 THR G CA 1
ATOM 17289 C C . THR G 4 84 ? 211.75400 106.84200 181.88300 1.000 36.43000 106 THR G C 1
ATOM 17290 O O . THR G 4 84 ? 212.05500 107.62300 180.97400 1.000 36.43000 106 THR G O 1
ATOM 17294 N N . TYR G 4 85 ? 210.55000 106.79600 182.43500 1.000 33.68000 107 TYR G N 1
ATOM 17295 C CA . TYR G 4 85 ? 209.43200 107.57600 181.93400 1.000 33.68000 107 TYR G CA 1
ATOM 17296 C C . TYR G 4 85 ? 209.06400 108.65300 182.94300 1.000 33.68000 107 TYR G C 1
ATOM 17297 O O . TYR G 4 85 ? 208.91400 108.37500 184.13900 1.000 33.68000 107 TYR G O 1
ATOM 17306 N N . TYR G 4 86 ? 208.93400 109.88200 182.44700 1.000 30.59000 108 TYR G N 1
ATOM 17307 C CA . TYR G 4 86 ? 208.59300 111.04200 183.25300 1.000 30.59000 108 TYR G CA 1
ATOM 17308 C C . TYR G 4 86 ? 207.28100 111.62700 182.75700 1.000 30.59000 108 TYR G C 1
ATOM 17309 O O . TYR G 4 86 ? 207.01600 111.63600 181.55500 1.000 30.59000 108 TYR G O 1
ATOM 17318 N N . CYS G 4 87 ? 206.46400 112.11200 183.68300 1.000 31.96000 109 CYS G N 1
ATOM 17319 C CA . CYS G 4 87 ? 205.20600 112.76800 183.36900 1.000 31.96000 109 CYS G CA 1
ATOM 17320 C C . CYS G 4 87 ? 205.28700 114.21700 183.81900 1.000 31.96000 109 CYS G C 1
ATOM 17321 O O . CYS G 4 87 ? 205.85900 114.51000 184.87200 1.000 31.96000 109 CYS G O 1
ATOM 17324 N N . GLN G 4 88 ? 204.73400 115.12800 183.02200 1.000 24.39000 110 GLN G N 1
ATOM 17325 C CA . GLN G 4 88 ? 204.89400 116.53400 183.36100 1.000 24.39000 110 GLN G CA 1
ATOM 17326 C C . GLN G 4 88 ? 203.72500 117.37500 182.88500 1.000 24.39000 110 GLN G C 1
ATOM 17327 O O . GLN G 4 88 ? 203.13400 117.12200 181.83300 1.000 24.39000 110 GLN G O 1
ATOM 17333 N N . GLN G 4 89 ? 203.43900 118.41000 183.66800 1.000 28.34000 111 GLN G N 1
ATOM 17334 C CA . GLN G 4 89 ? 202.35400 119.34100 183.42200 1.000 28.34000 111 GLN G CA 1
ATOM 17335 C C . GLN G 4 89 ? 202.89500 120.76000 183.39600 1.000 28.34000 111 GLN G C 1
ATOM 17336 O O . GLN G 4 89 ? 203.77700 121.11700 184.17900 1.000 28.34000 111 GLN G O 1
ATOM 17342 N N . TRP G 4 90 ? 202.35800 121.56000 182.48800 1.000 28.68000 112 TRP G N 1
ATOM 17343 C CA . TRP G 4 90 ? 202.66600 122.97500 182.37200 1.000 28.68000 112 TRP G CA 1
ATOM 17344 C C . TRP G 4 90 ? 201.46400 123.82700 182.75300 1.000 28.68000 112 TRP G C 1
ATOM 17345 O O . TRP G 4 90 ? 201.57700 125.05300 182.83200 1.000 28.68000 112 TRP G O 1
ATOM 17356 N N . SER G 4 91 ? 200.33200 123.18700 183.06000 1.000 28.78000 113 SER G N 1
ATOM 17357 C CA . SER G 4 91 ? 199.06700 123.85200 183.34100 1.000 28.78000 113 SER G CA 1
ATOM 17358 C C . SER G 4 91 ? 199.06400 124.62600 184.65000 1.000 28.78000 113 SER G C 1
ATOM 17359 O O . SER G 4 91 ? 198.14600 125.42100 184.87300 1.000 28.78000 113 SER G O 1
ATOM 17362 N N . SER G 4 92 ? 200.04200 124.41500 185.52000 1.000 28.91000 114 SER G N 1
ATOM 17363 C CA . SER G 4 92 ? 200.14100 125.18700 186.74700 1.000 28.91000 114 SER G CA 1
ATOM 17364 C C . SER G 4 92 ? 201.56100 125.69300 186.91400 1.000 28.91000 114 SER G C 1
ATOM 17365 O O . SER G 4 92 ? 202.51800 124.93800 186.74300 1.000 28.91000 114 SER G O 1
ATOM 17368 N N . ASN G 4 93 ? 201.68700 126.96600 187.23500 1.000 28.52000 115 ASN G N 1
ATOM 17369 C CA . ASN G 4 93 ? 202.98700 127.57100 187.48000 1.000 28.52000 115 ASN G CA 1
ATOM 17370 C C . ASN G 4 93 ? 203.50000 127.05900 188.82100 1.000 28.52000 115 ASN G C 1
ATOM 17371 O O . ASN G 4 93 ? 202.80300 127.21900 189.83200 1.000 28.52000 115 ASN G O 1
ATOM 17376 N N . PRO G 4 94 ? 204.69100 126.43500 188.89700 1.000 25.83000 116 PRO G N 1
ATOM 17377 C CA . PRO G 4 94 ? 205.70800 126.17100 187.87400 1.000 25.83000 116 PRO G CA 1
ATOM 17378 C C . PRO G 4 94 ? 205.70800 124.78400 187.24500 1.000 25.83000 116 PRO G C 1
ATOM 17379 O O . PRO G 4 94 ? 204.99100 123.88600 187.67500 1.000 25.83000 116 PRO G O 1
ATOM 17383 N N . LEU G 4 95 ? 206.57300 124.62800 186.24700 1.000 24.53000 117 LEU G N 1
ATOM 17384 C CA . LEU G 4 95 ? 206.71300 123.38900 185.49000 1.000 24.53000 117 LEU G CA 1
ATOM 17385 C C . LEU G 4 95 ? 207.32300 122.30600 186.36800 1.000 24.53000 117 LEU G C 1
ATOM 17386 O O . LEU G 4 95 ? 208.53400 122.29700 186.60700 1.000 24.53000 117 LEU G O 1
ATOM 17391 N N . THR G 4 96 ? 206.49300 121.38500 186.84200 1.000 26.57000 118 THR G N 1
ATOM 17392 C CA . THR G 4 96 ? 206.94600 120.28600 187.67600 1.000 26.57000 118 THR G CA 1
ATOM 17393 C C . THR G 4 96 ? 206.95100 119.00500 186.86100 1.000 26.57000 118 THR G C 1
ATOM 17394 O O . THR G 4 96 ? 206.00900 118.72900 186.11700 1.000 26.57000 118 THR G O 1
ATOM 17398 N N . PHE G 4 97 ? 208.02100 118.23500 186.99200 1.000 26.80000 119 PHE G N 1
ATOM 17399 C CA . PHE G 4 97 ? 208.11800 116.96400 186.29700 1.000 26.80000 119 PHE G CA 1
ATOM 17400 C C . PHE G 4 97 ? 207.64000 115.85600 187.23300 1.000 26.80000 119 PHE G C 1
ATOM 17401 O O . PHE G 4 97 ? 207.04900 116.11200 188.28400 1.000 26.80000 119 PHE G O 1
ATOM 17409 N N . GLY G 4 98 ? 207.88600 114.60300 186.85800 1.000 32.77000 120 GLY G N 1
ATOM 17410 C CA . GLY G 4 98 ? 207.54800 113.47200 187.68900 1.000 32.77000 120 GLY G CA 1
ATOM 17411 C C . GLY G 4 98 ? 208.76500 112.89100 188.39300 1.000 32.77000 120 GLY G C 1
ATOM 17412 O O . GLY G 4 98 ? 209.90500 113.29700 188.18600 1.000 32.77000 120 GLY G O 1
ATOM 17413 N N . GLY G 4 99 ? 208.49100 111.91300 189.25700 1.000 36.53000 121 GLY G N 1
ATOM 17414 C CA . GLY G 4 99 ? 209.56900 111.22400 189.94000 1.000 36.53000 121 GLY G CA 1
ATOM 17415 C C . GLY G 4 99 ? 210.32900 110.27900 189.03600 1.000 36.53000 121 GLY G C 1
ATOM 17416 O O . GLY G 4 99 ? 211.54200 110.11200 189.18600 1.000 36.53000 121 GLY G O 1
ATOM 17417 N N . GLY G 4 100 ? 209.63800 109.65500 188.09000 1.000 39.19000 122 GLY G N 1
ATOM 17418 C CA . GLY G 4 100 ? 210.28700 108.78000 187.13900 1.000 39.19000 122 GLY G CA 1
ATOM 17419 C C . GLY G 4 100 ? 210.03700 107.31600 187.41300 1.000 39.19000 122 GLY G C 1
ATOM 17420 O O . GLY G 4 100 ? 210.19400 106.85500 188.54500 1.000 39.19000 122 GLY G O 1
ATOM 17421 N N . THR G 4 101 ? 209.63300 106.57300 186.38700 1.000 42.72000 123 THR G N 1
ATOM 17422 C CA . THR G 4 101 ? 209.44400 105.13400 186.50100 1.000 42.72000 123 THR G CA 1
ATOM 17423 C C . THR G 4 101 ? 210.46200 104.44500 185.61100 1.000 42.72000 123 THR G C 1
ATOM 17424 O O . THR G 4 101 ? 210.49500 104.68900 184.40300 1.000 42.72000 123 THR G O 1
ATOM 17428 N N . LYS G 4 102 ? 211.29500 103.60200 186.20700 1.000 49.90000 124 LYS G N 1
ATOM 17429 C CA . LYS G 4 102 ? 212.33200 102.88600 185.48000 1.000 49.90000 124 LYS G CA 1
ATOM 17430 C C . LYS G 4 102 ? 211.81400 101.50200 185.11900 1.000 49.90000 124 LYS G C 1
ATOM 17431 O O . LYS G 4 102 ? 211.59300 100.66900 186.00300 1.000 49.90000 124 LYS G O 1
ATOM 17437 N N . LEU G 4 103 ? 211.62200 101.26300 183.82700 1.000 53.99000 125 LEU G N 1
ATOM 17438 C CA . LEU G 4 103 ? 211.13300 99.99100 183.31800 1.000 53.99000 125 LEU G CA 1
ATOM 17439 C C . LEU G 4 103 ? 212.29500 99.23000 182.70000 1.000 53.99000 125 LEU G C 1
ATOM 17440 O O . LEU G 4 103 ? 212.87600 99.67700 181.70400 1.000 53.99000 125 LEU G O 1
ATOM 17445 N N . GLU G 4 104 ? 212.62700 98.08700 183.29200 1.000 63.50000 126 GLU G N 1
ATOM 17446 C CA . GLU G 4 104 ? 213.71800 97.23300 182.85000 1.000 63.50000 126 GLU G CA 1
ATOM 17447 C C . GLU G 4 104 ? 213.21600 95.80800 182.65100 1.000 63.50000 126 GLU G C 1
ATOM 17448 O O . GLU G 4 104 ? 212.10500 95.45000 183.05000 1.000 63.50000 126 GLU G O 1
ATOM 17454 N N . LEU G 4 105 ? 214.05600 94.98900 182.02800 1.000 62.03000 127 LEU G N 1
ATOM 17455 C CA . LEU G 4 105 ? 213.68600 93.61500 181.70800 1.000 62.03000 127 LEU G CA 1
ATOM 17456 C C . LEU G 4 105 ? 213.77500 92.70500 182.92800 1.000 62.03000 127 LEU G C 1
ATOM 17457 O O . LEU G 4 105 ? 213.27100 91.58100 182.91200 1.000 62.03000 127 LEU G O 1
ATOM 17462 N N . VAL H 3 2 ? 165.42000 139.75000 229.29100 1.000 48.01000 21 VAL H N 1
ATOM 17463 C CA . VAL H 3 2 ? 165.10900 138.65600 228.38100 1.000 48.01000 21 VAL H CA 1
ATOM 17464 C C . VAL H 3 2 ? 165.04300 137.33800 229.13900 1.000 48.01000 21 VAL H C 1
ATOM 17465 O O . VAL H 3 2 ? 166.05800 136.83700 229.62200 1.000 48.01000 21 VAL H O 1
ATOM 17469 N N . GLN H 3 3 ? 163.83900 136.78400 229.25800 1.000 54.27000 22 GLN H N 1
ATOM 17470 C CA . GLN H 3 3 ? 163.64000 135.53100 229.96900 1.000 54.27000 22 GLN H CA 1
ATOM 17471 C C . GLN H 3 3 ? 162.65500 134.65500 229.21400 1.000 54.27000 22 GLN H C 1
ATOM 17472 O O . GLN H 3 3 ? 161.78700 135.14300 228.48500 1.000 54.27000 22 GLN H O 1
ATOM 17478 N N . LEU H 3 4 ? 162.81000 133.34800 229.40200 1.000 44.89000 23 LEU H N 1
ATOM 17479 C CA . LEU H 3 4 ? 161.90300 132.33700 228.88100 1.000 44.89000 23 LEU H CA 1
ATOM 17480 C C . LEU H 3 4 ? 161.52400 131.41100 230.02400 1.000 44.89000 23 LEU H C 1
ATOM 17481 O O . LEU H 3 4 ? 162.40000 130.92400 230.74300 1.000 44.89000 23 LEU H O 1
ATOM 17486 N N . GLN H 3 5 ? 160.22800 131.17300 230.19700 1.000 48.03000 24 GLN H N 1
ATOM 17487 C CA . GLN H 3 5 ? 159.72000 130.31700 231.25800 1.000 48.03000 24 GLN H CA 1
ATOM 17488 C C . GLN H 3 5 ? 158.98300 129.14200 230.64100 1.000 48.03000 24 GLN H C 1
ATOM 17489 O O . GLN H 3 5 ? 158.26500 129.30700 229.65100 1.000 48.03000 24 GLN H O 1
ATOM 17495 N N . GLN H 3 6 ? 159.15900 127.96500 231.22100 1.000 43.24000 25 GLN H N 1
ATOM 17496 C CA . GLN H 3 6 ? 158.47400 126.76800 230.76400 1.000 43.24000 25 GLN H CA 1
ATOM 17497 C C . GLN H 3 6 ? 157.63800 126.18600 231.89600 1.000 43.24000 25 GLN H C 1
ATOM 17498 O O . GLN H 3 6 ? 157.49400 126.77800 232.96600 1.000 43.24000 25 GLN H O 1
ATOM 17504 N N . SER H 3 7 ? 157.08500 125.00500 231.64100 1.000 50.03000 26 SER H N 1
ATOM 17505 C CA . SER H 3 7 ? 156.40400 124.24200 232.67000 1.000 50.03000 26 SER H CA 1
ATOM 17506 C C . SER H 3 7 ? 157.42600 123.45900 233.49100 1.000 50.03000 26 SER H C 1
ATOM 17507 O O . SER H 3 7 ? 158.63600 123.52500 233.25800 1.000 50.03000 26 SER H O 1
ATOM 17510 N N . GLY H 3 8 ? 156.93600 122.70600 234.46800 1.000 50.36000 27 GLY H N 1
ATOM 17511 C CA . GLY H 3 8 ? 157.79800 121.89500 235.29400 1.000 50.36000 27 GLY H CA 1
ATOM 17512 C C . GLY H 3 8 ? 157.93400 120.48600 234.75800 1.000 50.36000 27 GLY H C 1
ATOM 17513 O O . GLY H 3 8 ? 157.41000 120.15200 233.69100 1.000 50.36000 27 GLY H O 1
ATOM 17514 N N . PRO H 3 9 ? 158.64900 119.63100 235.48600 1.000 51.88000 28 PRO H N 1
ATOM 17515 C CA . PRO H 3 9 ? 158.74700 118.22600 235.07600 1.000 51.88000 28 PRO H CA 1
ATOM 17516 C C . PRO H 3 9 ? 157.44000 117.48900 235.33000 1.000 51.88000 28 PRO H C 1
ATOM 17517 O O . PRO H 3 9 ? 156.76800 117.70700 236.34100 1.000 51.88000 28 PRO H O 1
ATOM 17521 N N . GLU H 3 10 ? 157.07700 116.61600 234.39100 1.000 57.10000 29 GLU H N 1
ATOM 17522 C CA . GLU H 3 10 ? 155.79700 115.92500 234.42900 1.000 57.10000 29 GLU H CA 1
ATOM 17523 C C . GLU H 3 10 ? 155.98100 114.43500 234.18000 1.000 57.10000 29 GLU H C 1
ATOM 17524 O O . GLU H 3 10 ? 156.82800 114.02600 233.38100 1.000 57.10000 29 GLU H O 1
ATOM 17530 N N . LEU H 3 11 ? 155.17300 113.63300 234.87000 1.000 61.01000 30 LEU H N 1
ATOM 17531 C CA . LEU H 3 11 ? 155.14100 112.18400 234.71100 1.000 61.01000 30 LEU H CA 1
ATOM 17532 C C . LEU H 3 11 ? 153.88900 111.81900 233.92700 1.000 61.01000 30 LEU H C 1
ATOM 17533 O O . LEU H 3 11 ? 152.77500 112.14900 234.34600 1.000 61.01000 30 LEU H O 1
ATOM 17538 N N . VAL H 3 12 ? 154.07100 111.15400 232.78800 1.000 61.21000 31 VAL H N 1
ATOM 17539 C CA . VAL H 3 12 ? 152.96700 110.78400 231.90800 1.000 61.21000 31 VAL H CA 1
ATOM 17540 C C . VAL H 3 12 ? 153.04700 109.28800 231.63800 1.000 61.21000 31 VAL H C 1
ATOM 17541 O O . VAL H 3 12 ? 154.06800 108.79800 231.14300 1.000 61.21000 31 VAL H O 1
ATOM 17545 N N . ARG H 3 13 ? 151.97800 108.56600 231.96900 1.000 61.23000 32 ARG H N 1
ATOM 17546 C CA . ARG H 3 13 ? 151.87300 107.16400 231.60700 1.000 61.23000 32 ARG H CA 1
ATOM 17547 C C . ARG H 3 13 ? 151.69100 107.03200 230.09400 1.000 61.23000 32 ARG H C 1
ATOM 17548 O O . ARG H 3 13 ? 151.06800 107.89300 229.46800 1.000 61.23000 32 ARG H O 1
ATOM 17556 N N . PRO H 3 14 ? 152.23400 105.97200 229.48100 1.000 61.93000 33 PRO H N 1
ATOM 17557 C CA . PRO H 3 14 ? 152.22800 105.88800 228.01200 1.000 61.93000 33 PRO H CA 1
ATOM 17558 C C . PRO H 3 14 ? 150.83500 105.68100 227.43900 1.000 61.93000 33 PRO H C 1
ATOM 17559 O O . PRO H 3 14 ? 149.98600 105.01400 228.03500 1.000 61.93000 33 PRO H O 1
ATOM 17563 N N . GLY H 3 15 ? 150.61000 106.27200 226.26800 1.000 55.40000 34 GLY H N 1
ATOM 17564 C CA . GLY H 3 15 ? 149.29800 106.33500 225.66600 1.000 55.40000 34 GLY H CA 1
ATOM 17565 C C . GLY H 3 15 ? 148.53000 107.60000 225.97200 1.000 55.40000 34 GLY H C 1
ATOM 17566 O O . GLY H 3 15 ? 147.39400 107.74100 225.50700 1.000 55.40000 34 GLY H O 1
ATOM 17567 N N . VAL H 3 16 ? 149.11300 108.52200 226.73500 1.000 56.15000 35 VAL H N 1
ATOM 17568 C CA . VAL H 3 16 ? 148.44900 109.74400 227.17100 1.000 56.15000 35 VAL H CA 1
ATOM 17569 C C . VAL H 3 16 ? 149.20100 110.92700 226.57600 1.000 56.15000 35 VAL H C 1
ATOM 17570 O O . VAL H 3 16 ? 150.43600 110.96100 226.60700 1.000 56.15000 35 VAL H O 1
ATOM 17574 N N . SER H 3 17 ? 148.45900 111.88500 226.02500 1.000 51.69000 36 SER H N 1
ATOM 17575 C CA . SER H 3 17 ? 149.06100 113.08100 225.45700 1.000 51.69000 36 SER H CA 1
ATOM 17576 C C . SER H 3 17 ? 149.55800 114.01400 226.56000 1.000 51.69000 36 SER H C 1
ATOM 17577 O O . SER H 3 17 ? 149.15100 113.92600 227.72200 1.000 51.69000 36 SER H O 1
ATOM 17580 N N . VAL H 3 18 ? 150.45100 114.92600 226.17600 1.000 49.80000 37 VAL H N 1
ATOM 17581 C CA . VAL H 3 18 ? 151.05700 115.87100 227.10400 1.000 49.80000 37 VAL H CA 1
ATOM 17582 C C . VAL H 3 18 ? 151.12400 117.23500 226.42300 1.000 49.80000 37 VAL H C 1
ATOM 17583 O O . VAL H 3 18 ? 151.25900 117.33200 225.20000 1.000 49.80000 37 VAL H O 1
ATOM 17587 N N . LYS H 3 19 ? 150.96800 118.29500 227.21500 1.000 43.32000 38 LYS H N 1
ATOM 17588 C CA . LYS H 3 19 ? 151.05200 119.66300 226.71700 1.000 43.32000 38 LYS H CA 1
ATOM 17589 C C . LYS H 3 19 ? 152.02000 120.45500 227.58100 1.000 43.32000 38 LYS H C 1
ATOM 17590 O O . LYS H 3 19 ? 151.86200 120.51100 228.80400 1.000 43.32000 38 LYS H O 1
ATOM 17596 N N . ILE H 3 20 ? 153.01600 121.06400 226.94100 1.000 42.58000 39 ILE H N 1
ATOM 17597 C CA . ILE H 3 20 ? 154.01100 121.89200 227.60500 1.000 42.58000 39 ILE H CA 1
ATOM 17598 C C . ILE H 3 20 ? 153.95900 123.29200 227.00700 1.000 42.58000 39 ILE H C 1
ATOM 17599 O O . ILE H 3 20 ? 153.50900 123.49800 225.87900 1.000 42.58000 39 ILE H O 1
ATOM 17604 N N . SER H 3 21 ? 154.41200 124.26700 227.79000 1.000 46.20000 40 SER H N 1
ATOM 17605 C CA . SER H 3 21 ? 154.24300 125.66900 227.44500 1.000 46.20000 40 SER H CA 1
ATOM 17606 C C . SER H 3 21 ? 155.58300 126.38800 227.44500 1.000 46.20000 40 SER H C 1
ATOM 17607 O O . SER H 3 21 ? 156.57400 125.90400 227.99500 1.000 46.20000 40 SER H O 1
ATOM 17610 N N . CYS H 3 22 ? 155.59500 127.56200 226.81900 1.000 47.42000 41 CYS H N 1
ATOM 17611 C CA . CYS H 3 22 ? 156.78000 128.41500 226.80300 1.000 47.42000 41 CYS H CA 1
ATOM 17612 C C . CYS H 3 22 ? 156.33600 129.86200 226.67500 1.000 47.42000 41 CYS H C 1
ATOM 17613 O O . CYS H 3 22 ? 155.71600 130.23200 225.67300 1.000 47.42000 41 CYS H O 1
ATOM 17616 N N . LYS H 3 23 ? 156.65200 130.67400 227.68000 1.000 52.79000 42 LYS H N 1
ATOM 17617 C CA . LYS H 3 23 ? 156.27900 132.08200 227.71600 1.000 52.79000 42 LYS H CA 1
ATOM 17618 C C . LYS H 3 23 ? 157.53500 132.93800 227.73400 1.000 52.79000 42 LYS H C 1
ATOM 17619 O O . LYS H 3 23 ? 158.42800 132.71800 228.55600 1.000 52.79000 42 LYS H O 1
ATOM 17625 N N . GLY H 3 24 ? 157.59600 133.91900 226.83900 1.000 54.47000 43 GLY H N 1
ATOM 17626 C CA . GLY H 3 24 ? 158.76400 134.76700 226.69000 1.000 54.47000 43 GLY H CA 1
ATOM 17627 C C . GLY H 3 24 ? 158.50000 136.19200 227.13200 1.000 54.47000 43 GLY H C 1
ATOM 17628 O O . GLY H 3 24 ? 157.39900 136.71700 226.95900 1.000 54.47000 43 GLY H O 1
ATOM 17629 N N . SER H 3 25 ? 159.52600 136.82200 227.69900 1.000 53.57000 44 SER H N 1
ATOM 17630 C CA . SER H 3 25 ? 159.43300 138.21100 228.11900 1.000 53.57000 44 SER H CA 1
ATOM 17631 C C . SER H 3 25 ? 160.79200 138.87000 227.93900 1.000 53.57000 44 SER H C 1
ATOM 17632 O O . SER H 3 25 ? 161.80700 138.20200 227.72800 1.000 53.57000 44 SER H O 1
ATOM 17635 N N . GLY H 3 26 ? 160.80200 140.19600 228.03300 1.000 50.00000 45 GLY H N 1
ATOM 17636 C CA . GLY H 3 26 ? 162.02200 140.96100 227.90900 1.000 50.00000 45 GLY H CA 1
ATOM 17637 C C . GLY H 3 26 ? 162.36900 141.38400 226.50200 1.000 50.00000 45 GLY H C 1
ATOM 17638 O O . GLY H 3 26 ? 163.39700 142.04500 226.30600 1.000 50.00000 45 GLY H O 1
ATOM 17639 N N . TYR H 3 27 ? 161.54700 141.03000 225.52200 1.000 50.23000 46 TYR H N 1
ATOM 17640 C CA . TYR H 3 27 ? 161.76600 141.40400 224.13200 1.000 50.23000 46 TYR H CA 1
ATOM 17641 C C . TYR H 3 27 ? 160.42600 141.34500 223.41700 1.000 50.23000 46 TYR H C 1
ATOM 17642 O O . TYR H 3 27 ? 159.44000 140.83000 223.95000 1.000 50.23000 46 TYR H O 1
ATOM 17651 N N . THR H 3 28 ? 160.40100 141.87700 222.20000 1.000 51.45000 47 THR H N 1
ATOM 17652 C CA . THR H 3 28 ? 159.19100 141.82400 221.39400 1.000 51.45000 47 THR H CA 1
ATOM 17653 C C . THR H 3 28 ? 158.94000 140.38900 220.93100 1.000 51.45000 47 THR H C 1
ATOM 17654 O O . THR H 3 28 ? 159.82100 139.74300 220.35600 1.000 51.45000 47 THR H O 1
ATOM 17658 N N . PHE H 3 29 ? 157.75200 139.86900 221.24100 1.000 48.92000 48 PHE H N 1
ATOM 17659 C CA . PHE H 3 29 ? 157.51000 138.44400 221.04900 1.000 48.92000 48 PHE H CA 1
ATOM 17660 C C . PHE H 3 29 ? 157.21500 138.11300 219.59600 1.000 48.92000 48 PHE H C 1
ATOM 17661 O O . PHE H 3 29 ? 157.45400 136.98200 219.16100 1.000 48.92000 48 PHE H O 1
ATOM 17669 N N . THR H 3 30 ? 156.71400 139.07800 218.83400 1.000 44.08000 49 THR H N 1
ATOM 17670 C CA . THR H 3 30 ? 156.71800 138.94100 217.39100 1.000 44.08000 49 THR H CA 1
ATOM 17671 C C . THR H 3 30 ? 158.13700 139.15700 216.86800 1.000 44.08000 49 THR H C 1
ATOM 17672 O O . THR H 3 30 ? 159.03200 139.59400 217.59700 1.000 44.08000 49 THR H O 1
ATOM 17676 N N . ASP H 3 31 ? 158.33900 138.79300 215.59900 1.000 33.45000 50 ASP H N 1
ATOM 17677 C CA . ASP H 3 31 ? 159.56300 138.88500 214.79600 1.000 33.45000 50 ASP H CA 1
ATOM 17678 C C . ASP H 3 31 ? 160.64500 137.89500 215.24500 1.000 33.45000 50 ASP H C 1
ATOM 17679 O O . ASP H 3 31 ? 161.69900 137.82500 214.60800 1.000 33.45000 50 ASP H O 1
ATOM 17684 N N . TYR H 3 32 ? 160.42100 137.11600 216.30000 1.000 25.57000 51 TYR H N 1
ATOM 17685 C CA . TYR H 3 32 ? 161.28700 135.99900 216.65500 1.000 25.57000 51 TYR H CA 1
ATOM 17686 C C . TYR H 3 32 ? 160.50300 134.70600 216.50700 1.000 25.57000 51 TYR H C 1
ATOM 17687 O O . TYR H 3 32 ? 159.39800 134.59000 217.03900 1.000 25.57000 51 TYR H O 1
ATOM 17696 N N . ALA H 3 33 ? 161.08200 133.73300 215.81700 1.000 18.27000 52 ALA H N 1
ATOM 17697 C CA . ALA H 3 33 ? 160.45400 132.43000 215.71400 1.000 18.27000 52 ALA H CA 1
ATOM 17698 C C . ALA H 3 33 ? 160.84100 131.55300 216.89800 1.000 18.27000 52 ALA H C 1
ATOM 17699 O O . ALA H 3 33 ? 161.85900 131.77200 217.56400 1.000 18.27000 52 ALA H O 1
ATOM 17701 N N . LEU H 3 34 ? 160.01400 130.53900 217.14900 1.000 20.12000 53 LEU H N 1
ATOM 17702 C CA . LEU H 3 34 ? 160.20300 129.60600 218.25000 1.000 20.12000 53 LEU H CA 1
ATOM 17703 C C . LEU H 3 34 ? 160.53800 128.22400 217.71400 1.000 20.12000 53 LEU H C 1
ATOM 17704 O O . LEU H 3 34 ? 159.89000 127.73300 216.78500 1.000 20.12000 53 LEU H O 1
ATOM 17709 N N . TYR H 3 35 ? 161.54500 127.59700 218.31400 1.000 18.95000 54 TYR H N 1
ATOM 17710 C CA . TYR H 3 35 ? 162.02300 126.28300 217.92400 1.000 18.95000 54 TYR H CA 1
ATOM 17711 C C . TYR H 3 35 ? 161.81500 125.35200 219.10500 1.000 18.95000 54 TYR H C 1
ATOM 17712 O O . TYR H 3 35 ? 162.01700 125.75700 220.25200 1.000 18.95000 54 TYR H O 1
ATOM 17721 N N . TRP H 3 36 ? 161.42300 124.11400 218.83400 1.000 26.43000 55 TRP H N 1
ATOM 17722 C CA . TRP H 3 36 ? 161.30700 123.10000 219.87400 1.000 26.43000 55 TRP H CA 1
ATOM 17723 C C . TRP H 3 36 ? 162.36600 122.03400 219.64000 1.000 26.43000 55 TRP H C 1
ATOM 17724 O O . TRP H 3 36 ? 162.36300 121.37200 218.60000 1.000 26.43000 55 TRP H O 1
ATOM 17735 N N . VAL H 3 37 ? 163.26900 121.87400 220.60500 1.000 27.40000 56 VAL H N 1
ATOM 17736 C CA . VAL H 3 37 ? 164.44800 121.02600 220.46100 1.000 27.40000 56 VAL H CA 1
ATOM 17737 C C . VAL H 3 37 ? 164.47600 120.03800 221.61900 1.000 27.40000 56 VAL H C 1
ATOM 17738 O O . VAL H 3 37 ? 164.44500 120.44500 222.78400 1.000 27.40000 56 VAL H O 1
ATOM 17742 N N . ARG H 3 38 ? 164.53900 118.74600 221.30800 1.000 34.09000 57 ARG H N 1
ATOM 17743 C CA . ARG H 3 38 ? 164.56600 117.71000 222.33100 1.000 34.09000 57 ARG H CA 1
ATOM 17744 C C . ARG H 3 38 ? 165.96200 117.11800 222.46400 1.000 34.09000 57 ARG H C 1
ATOM 17745 O O . ARG H 3 38 ? 166.65900 116.92000 221.46700 1.000 34.09000 57 ARG H O 1
ATOM 17753 N N . GLN H 3 39 ? 166.35900 116.82800 223.70100 1.000 38.61000 58 GLN H N 1
ATOM 17754 C CA . GLN H 3 39 ? 167.66500 116.25800 224.00700 1.000 38.61000 58 GLN H CA 1
ATOM 17755 C C . GLN H 3 39 ? 167.45700 114.97700 224.79400 1.000 38.61000 58 GLN H C 1
ATOM 17756 O O . GLN H 3 39 ? 166.83600 114.99700 225.86300 1.000 38.61000 58 GLN H O 1
ATOM 17762 N N . SER H 3 40 ? 167.98400 113.87200 224.27700 1.000 47.52000 59 SER H N 1
ATOM 17763 C CA . SER H 3 40 ? 167.81600 112.57000 224.90500 1.000 47.52000 59 SER H CA 1
ATOM 17764 C C . SER H 3 40 ? 168.87700 112.38100 225.98700 1.000 47.52000 59 SER H C 1
ATOM 17765 O O . SER H 3 40 ? 169.58400 113.31400 226.37400 1.000 47.52000 59 SER H O 1
ATOM 17768 N N . HIS H 3 41 ? 168.99100 111.15800 226.49900 1.000 55.23000 60 HIS H N 1
ATOM 17769 C CA . HIS H 3 41 ? 169.99500 110.84900 227.50800 1.000 55.23000 60 HIS H CA 1
ATOM 17770 C C . HIS H 3 41 ? 171.34300 110.48300 226.90600 1.000 55.23000 60 HIS H C 1
ATOM 17771 O O . HIS H 3 41 ? 172.30500 110.28800 227.65600 1.000 55.23000 60 HIS H O 1
ATOM 17778 N N . ALA H 3 42 ? 171.43300 110.38100 225.58300 1.000 51.20000 61 ALA H N 1
ATOM 17779 C CA . ALA H 3 42 ? 172.68600 110.10900 224.89600 1.000 51.20000 61 ALA H CA 1
ATOM 17780 C C . ALA H 3 42 ? 173.38600 111.37700 224.42300 1.000 51.20000 61 ALA H C 1
ATOM 17781 O O . ALA H 3 42 ? 174.32100 111.28100 223.62000 1.000 51.20000 61 ALA H O 1
ATOM 17783 N N . LYS H 3 43 ? 172.93000 112.55100 224.88800 1.000 47.52000 62 LYS H N 1
ATOM 17784 C CA . LYS H 3 43 ? 173.45200 113.87800 224.52100 1.000 47.52000 62 LYS H CA 1
ATOM 17785 C C . LYS H 3 43 ? 173.39600 114.14300 223.01700 1.000 47.52000 62 LYS H C 1
ATOM 17786 O O . LYS H 3 43 ? 174.18600 114.92700 222.48800 1.000 47.52000 62 LYS H O 1
ATOM 17792 N N . SER H 3 44 ? 172.46800 113.50600 222.31200 1.000 44.02000 63 SER H N 1
ATOM 17793 C CA . SER H 3 44 ? 172.33800 113.63600 220.86400 1.000 44.02000 63 SER H CA 1
ATOM 17794 C C . SER H 3 44 ? 170.98900 114.29400 220.60500 1.000 44.02000 63 SER H C 1
ATOM 17795 O O . SER H 3 44 ? 169.97200 113.61800 220.45500 1.000 44.02000 63 SER H O 1
ATOM 17798 N N . LEU H 3 45 ? 170.98800 115.62000 220.55400 1.000 31.00000 64 LEU H N 1
ATOM 17799 C CA . LEU H 3 45 ? 169.75000 116.38200 220.58900 1.000 31.00000 64 LEU H CA 1
ATOM 17800 C C . LEU H 3 45 ? 169.18500 116.57700 219.18800 1.000 31.00000 64 LEU H C 1
ATOM 17801 O O . LEU H 3 45 ? 169.92900 116.77400 218.22500 1.000 31.00000 64 LEU H O 1
ATOM 17806 N N . GLU H 3 46 ? 167.86100 116.49900 219.08300 1.000 31.39000 65 GLU H N 1
ATOM 17807 C CA . GLU H 3 46 ? 167.15000 116.49800 217.81300 1.000 31.39000 65 GLU H CA 1
ATOM 17808 C C . GLU H 3 46 ? 166.18700 117.67200 217.74300 1.000 31.39000 65 GLU H C 1
ATOM 17809 O O . GLU H 3 46 ? 165.93800 118.36400 218.73000 1.000 31.39000 65 GLU H O 1
ATOM 17815 N N . TRP H 3 47 ? 165.61900 117.86700 216.56000 1.000 22.64000 66 TRP H N 1
ATOM 17816 C CA . TRP H 3 47 ? 164.76600 119.00800 216.27100 1.000 22.64000 66 TRP H CA 1
ATOM 17817 C C . TRP H 3 47 ? 163.34600 118.54900 215.97300 1.000 22.64000 66 TRP H C 1
ATOM 17818 O O . TRP H 3 47 ? 163.14100 117.51800 215.32700 1.000 22.64000 66 TRP H O 1
ATOM 17829 N N . ILE H 3 48 ? 162.36700 119.32500 216.43000 1.000 23.54000 67 ILE H N 1
ATOM 17830 C CA . ILE H 3 48 ? 160.95600 118.97200 216.30200 1.000 23.54000 67 ILE H CA 1
ATOM 17831 C C . ILE H 3 48 ? 160.22700 119.91600 215.35200 1.000 23.54000 67 ILE H C 1
ATOM 17832 O O . ILE H 3 48 ? 159.61500 119.47700 214.37800 1.000 23.54000 67 ILE H O 1
ATOM 17837 N N . GLY H 3 49 ? 160.26400 121.21600 215.62500 1.000 21.27000 68 GLY H N 1
ATOM 17838 C CA . GLY H 3 49 ? 159.47200 122.11500 214.80800 1.000 21.27000 68 GLY H CA 1
ATOM 17839 C C . GLY H 3 49 ? 159.76900 123.57100 215.07900 1.000 21.27000 68 GLY H C 1
ATOM 17840 O O . GLY H 3 49 ? 160.38400 123.93500 216.08600 1.000 21.27000 68 GLY H O 1
ATOM 17841 N N . VAL H 3 50 ? 159.30300 124.40000 214.14600 1.000 21.05000 69 VAL H N 1
ATOM 17842 C CA . VAL H 3 50 ? 159.42300 125.85200 214.18900 1.000 21.05000 69 VAL H CA 1
ATOM 17843 C C . VAL H 3 50 ? 158.03400 126.46100 214.03200 1.000 21.05000 69 VAL H C 1
ATOM 17844 O O . VAL H 3 50 ? 157.27000 126.06500 213.14600 1.000 21.05000 69 VAL H O 1
ATOM 17848 N N . ILE H 3 51 ? 157.68600 127.38500 214.92600 1.000 23.65000 70 ILE H N 1
ATOM 17849 C CA . ILE H 3 51 ? 156.44500 128.13500 214.79800 1.000 23.65000 70 ILE H CA 1
ATOM 17850 C C . ILE H 3 51 ? 156.78500 129.61900 214.74400 1.000 23.65000 70 ILE H C 1
ATOM 17851 O O . ILE H 3 51 ? 157.77300 130.08400 215.32300 1.000 23.65000 70 ILE H O 1
ATOM 17856 N N . ASN H 3 52 ? 156.00200 130.34700 213.96700 1.000 26.15000 71 ASN H N 1
ATOM 17857 C CA . ASN H 3 52 ? 156.14500 131.78700 213.84200 1.000 26.15000 71 ASN H CA 1
ATOM 17858 C C . ASN H 3 52 ? 154.96000 132.43500 214.54000 1.000 26.15000 71 ASN H C 1
ATOM 17859 O O . ASN H 3 52 ? 153.82600 132.32500 214.04900 1.000 26.15000 71 ASN H O 1
ATOM 17864 N N . PRO H 3 53 ? 155.15900 133.11300 215.67400 1.000 29.90000 72 PRO H N 1
ATOM 17865 C CA . PRO H 3 53 ? 154.02200 133.55300 216.49300 1.000 29.90000 72 PRO H CA 1
ATOM 17866 C C . PRO H 3 53 ? 153.25700 134.73600 215.93100 1.000 29.90000 72 PRO H C 1
ATOM 17867 O O . PRO H 3 53 ? 152.21500 135.09300 216.49000 1.000 29.90000 72 PRO H O 1
ATOM 17871 N N . TYR H 3 54 ? 153.72900 135.36100 214.85700 1.000 34.19000 73 TYR H N 1
ATOM 17872 C CA . TYR H 3 54 ? 152.95500 136.42800 214.23900 1.000 34.19000 73 TYR H CA 1
ATOM 17873 C C . TYR H 3 54 ? 151.85100 135.87800 213.34700 1.000 34.19000 73 TYR H C 1
ATOM 17874 O O . TYR H 3 54 ? 150.81200 136.52500 213.18500 1.000 34.19000 73 TYR H O 1
ATOM 17883 N N . SER H 3 55 ? 152.04600 134.69000 212.78000 1.000 30.39000 74 SER H N 1
ATOM 17884 C CA . SER H 3 55 ? 151.09600 134.12100 211.83500 1.000 30.39000 74 SER H CA 1
ATOM 17885 C C . SER H 3 55 ? 150.71600 132.67800 212.11800 1.000 30.39000 74 SER H C 1
ATOM 17886 O O . SER H 3 55 ? 149.65100 132.24700 211.66300 1.000 30.39000 74 SER H O 1
ATOM 17889 N N . GLY H 3 56 ? 151.53000 131.92000 212.84400 1.000 27.55000 75 GLY H N 1
ATOM 17890 C CA . GLY H 3 56 ? 151.22600 130.52500 213.07200 1.000 27.55000 75 GLY H CA 1
ATOM 17891 C C . GLY H 3 56 ? 151.69200 129.59000 211.98400 1.000 27.55000 75 GLY H C 1
ATOM 17892 O O . GLY H 3 56 ? 151.21300 128.45600 211.91600 1.000 27.55000 75 GLY H O 1
ATOM 17893 N N . ASN H 3 57 ? 152.60700 130.02600 211.12500 1.000 27.85000 76 ASN H N 1
ATOM 17894 C CA . ASN H 3 57 ? 153.11800 129.17700 210.05400 1.000 27.85000 76 ASN H CA 1
ATOM 17895 C C . ASN H 3 57 ? 154.05900 128.14400 210.65400 1.000 27.85000 76 ASN H C 1
ATOM 17896 O O . ASN H 3 57 ? 155.21700 128.43800 210.95000 1.000 27.85000 76 ASN H O 1
ATOM 17901 N N . THR H 3 58 ? 153.56500 126.92400 210.82400 1.000 27.31000 77 THR H N 1
ATOM 17902 C CA . THR H 3 58 ? 154.33200 125.84500 211.42200 1.000 27.31000 77 THR H CA 1
ATOM 17903 C C . THR H 3 58 ? 155.04400 125.04200 210.34400 1.000 27.31000 77 THR H C 1
ATOM 17904 O O . THR H 3 58 ? 154.56700 124.92800 209.21400 1.000 27.31000 77 THR H O 1
ATOM 17908 N N . ASN H 3 59 ? 156.19500 124.48200 210.70700 1.000 26.88000 78 ASN H N 1
ATOM 17909 C CA . ASN H 3 59 ? 156.95100 123.59000 209.83100 1.000 26.88000 78 ASN H CA 1
ATOM 17910 C C . ASN H 3 59 ? 157.52600 122.48200 210.69700 1.000 26.88000 78 ASN H C 1
ATOM 17911 O O . ASN H 3 59 ? 158.47400 122.71200 211.45100 1.000 26.88000 78 ASN H O 1
ATOM 17916 N N . TYR H 3 60 ? 156.95900 121.28700 210.58900 1.000 31.37000 79 TYR H N 1
ATOM 17917 C CA . TYR H 3 60 ? 157.36500 120.17500 211.42800 1.000 31.37000 79 TYR H CA 1
ATOM 17918 C C . TYR H 3 60 ? 158.52800 119.42000 210.79600 1.000 31.37000 79 TYR H C 1
ATOM 17919 O O . TYR H 3 60 ? 158.80900 119.53400 209.60200 1.000 31.37000 79 TYR H O 1
ATOM 17928 N N . ASN H 3 61 ? 159.20800 118.63700 211.62200 1.000 33.53000 80 ASN H N 1
ATOM 17929 C CA . ASN H 3 61 ? 160.17100 117.67300 211.12300 1.000 33.53000 80 ASN H CA 1
ATOM 17930 C C . ASN H 3 61 ? 159.42200 116.45700 210.59100 1.000 33.53000 80 ASN H C 1
ATOM 17931 O O . ASN H 3 61 ? 158.39500 116.05000 211.14000 1.000 33.53000 80 ASN H O 1
ATOM 17936 N N . GLN H 3 62 ? 159.94800 115.87800 209.50700 1.000 41.31000 81 GLN H N 1
ATOM 17937 C CA . GLN H 3 62 ? 159.29700 114.74000 208.86200 1.000 41.31000 81 GLN H CA 1
ATOM 17938 C C . GLN H 3 62 ? 159.29500 113.49400 209.73400 1.000 41.31000 81 GLN H C 1
ATOM 17939 O O . GLN H 3 62 ? 158.45600 112.61100 209.53200 1.000 41.31000 81 GLN H O 1
ATOM 17945 N N . LYS H 3 63 ? 160.21400 113.40500 210.69200 1.000 39.93000 82 LYS H N 1
ATOM 17946 C CA . LYS H 3 63 ? 160.19400 112.30800 211.64800 1.000 39.93000 82 LYS H CA 1
ATOM 17947 C C . LYS H 3 63 ? 159.04300 112.46000 212.63700 1.000 39.93000 82 LYS H C 1
ATOM 17948 O O . LYS H 3 63 ? 158.46800 111.46400 213.08800 1.000 39.93000 82 LYS H O 1
ATOM 17954 N N . PHE H 3 64 ? 158.68200 113.69800 212.97300 1.000 36.56000 83 PHE H N 1
ATOM 17955 C CA . PHE H 3 64 ? 157.73600 113.99500 214.04500 1.000 36.56000 83 PHE H CA 1
ATOM 17956 C C . PHE H 3 64 ? 156.49600 114.71400 213.52700 1.000 36.56000 83 PHE H C 1
ATOM 17957 O O . PHE H 3 64 ? 155.96800 115.61100 214.18400 1.000 36.56000 83 PHE H O 1
ATOM 17965 N N . LYS H 3 65 ? 156.01600 114.33500 212.34400 1.000 41.03000 84 LYS H N 1
ATOM 17966 C CA . LYS H 3 65 ? 154.92200 115.08000 211.73000 1.000 41.03000 84 LYS H CA 1
ATOM 17967 C C . LYS H 3 65 ? 153.57600 114.74100 212.36000 1.000 41.03000 84 LYS H C 1
ATOM 17968 O O . LYS H 3 65 ? 152.76400 115.63500 212.62000 1.000 41.03000 84 LYS H O 1
ATOM 17974 N N . GLY H 3 66 ? 153.32100 113.46300 212.61600 1.000 39.93000 85 GLY H N 1
ATOM 17975 C CA . GLY H 3 66 ? 152.02700 113.06300 213.13000 1.000 39.93000 85 GLY H CA 1
ATOM 17976 C C . GLY H 3 66 ? 151.97700 112.88000 214.63100 1.000 39.93000 85 GLY H C 1
ATOM 17977 O O . GLY H 3 66 ? 151.14700 112.11800 215.13400 1.000 39.93000 85 GLY H O 1
ATOM 17978 N N . LYS H 3 67 ? 152.85100 113.57000 215.36400 1.000 42.82000 86 LYS H N 1
ATOM 17979 C CA . LYS H 3 67 ? 152.89000 113.41900 216.81300 1.000 42.82000 86 LYS H CA 1
ATOM 17980 C C . LYS H 3 67 ? 152.82400 114.75700 217.53600 1.000 42.82000 86 LYS H C 1
ATOM 17981 O O . LYS H 3 67 ? 152.37000 114.82100 218.68100 1.000 42.82000 86 LYS H O 1
ATOM 17987 N N . ALA H 3 68 ? 153.27500 115.82500 216.89100 1.000 39.94000 87 ALA H N 1
ATOM 17988 C CA . ALA H 3 68 ? 153.40000 117.11700 217.54500 1.000 39.94000 87 ALA H CA 1
ATOM 17989 C C . ALA H 3 68 ? 152.35100 118.09700 217.03700 1.000 39.94000 87 ALA H C 1
ATOM 17990 O O . ALA H 3 68 ? 151.98200 118.09100 215.86100 1.000 39.94000 87 ALA H O 1
ATOM 17992 N N . THR H 3 69 ? 151.87500 118.94400 217.94600 1.000 40.39000 88 THR H N 1
ATOM 17993 C CA . THR H 3 69 ? 150.94500 120.01500 217.61300 1.000 40.39000 88 THR H CA 1
ATOM 17994 C C . THR H 3 69 ? 151.43600 121.29100 218.27400 1.000 40.39000 88 THR H C 1
ATOM 17995 O O . THR H 3 69 ? 151.60300 121.33400 219.49600 1.000 40.39000 88 THR H O 1
ATOM 17999 N N . MET H 3 70 ? 151.66200 122.32400 217.47100 1.000 34.34000 89 MET H N 1
ATOM 18000 C CA . MET H 3 70 ? 152.30100 123.55500 217.91400 1.000 34.34000 89 MET H CA 1
ATOM 18001 C C . MET H 3 70 ? 151.32900 124.70900 217.72300 1.000 34.34000 89 MET H C 1
ATOM 18002 O O . MET H 3 70 ? 150.90200 124.97900 216.59700 1.000 34.34000 89 MET H O 1
ATOM 18007 N N . THR H 3 71 ? 150.96300 125.37500 218.81700 1.000 38.02000 90 THR H N 1
ATOM 18008 C CA . THR H 3 71 ? 150.04100 126.50000 218.76100 1.000 38.02000 90 THR H CA 1
ATOM 18009 C C . THR H 3 71 ? 150.63700 127.68900 219.50000 1.000 38.02000 90 THR H C 1
ATOM 18010 O O . THR H 3 71 ? 151.58100 127.55000 220.27800 1.000 38.02000 90 THR H O 1
ATOM 18014 N N . VAL H 3 72 ? 150.06000 128.86700 219.26300 1.000 44.55000 91 VAL H N 1
ATOM 18015 C CA . VAL H 3 72 ? 150.48400 130.07900 219.95900 1.000 44.55000 91 VAL H CA 1
ATOM 18016 C C . VAL H 3 72 ? 149.31700 130.70300 220.70800 1.000 44.55000 91 VAL H C 1
ATOM 18017 O O . VAL H 3 72 ? 148.18600 130.20600 220.65900 1.000 44.55000 91 VAL H O 1
ATOM 18021 N N . ASP H 3 73 ? 149.59500 131.80300 221.40700 1.000 59.10000 92 ASP H N 1
ATOM 18022 C CA . ASP H 3 73 ? 148.56500 132.59600 222.07400 1.000 59.10000 92 ASP H CA 1
ATOM 18023 C C . ASP H 3 73 ? 149.08500 134.03100 222.08200 1.000 59.10000 92 ASP H C 1
ATOM 18024 O O . ASP H 3 73 ? 149.87800 134.40000 222.95300 1.000 59.10000 92 ASP H O 1
ATOM 18029 N N . LYS H 3 74 ? 148.63600 134.82600 221.11100 1.000 59.38000 93 LYS H N 1
ATOM 18030 C CA . LYS H 3 74 ? 149.19300 136.15600 220.89400 1.000 59.38000 93 LYS H CA 1
ATOM 18031 C C . LYS H 3 74 ? 148.78400 137.16200 221.96000 1.000 59.38000 93 LYS H C 1
ATOM 18032 O O . LYS H 3 74 ? 149.43500 138.20500 222.07900 1.000 59.38000 93 LYS H O 1
ATOM 18038 N N . SER H 3 75 ? 147.73400 136.88000 222.73300 1.000 61.81000 94 SER H N 1
ATOM 18039 C CA . SER H 3 75 ? 147.30400 137.81600 223.76500 1.000 61.81000 94 SER H CA 1
ATOM 18040 C C . SER H 3 75 ? 148.26800 137.81400 224.94500 1.000 61.81000 94 SER H C 1
ATOM 18041 O O . SER H 3 75 ? 148.62600 138.87500 225.47000 1.000 61.81000 94 SER H O 1
ATOM 18044 N N . SER H 3 76 ? 148.70700 136.63100 225.37100 1.000 59.87000 95 SER H N 1
ATOM 18045 C CA . SER H 3 76 ? 149.55100 136.49000 226.54800 1.000 59.87000 95 SER H CA 1
ATOM 18046 C C . SER H 3 76 ? 151.00000 136.16600 226.22000 1.000 59.87000 95 SER H C 1
ATOM 18047 O O . SER H 3 76 ? 151.79800 136.01000 227.15200 1.000 59.87000 95 SER H O 1
ATOM 18050 N N . SER H 3 77 ? 151.34900 136.06200 224.93000 1.000 57.46000 96 SER H N 1
ATOM 18051 C CA . SER H 3 77 ? 152.69700 135.74700 224.43400 1.000 57.46000 96 SER H CA 1
ATOM 18052 C C . SER H 3 77 ? 153.20000 134.41300 224.99200 1.000 57.46000 96 SER H C 1
ATOM 18053 O O . SER H 3 77 ? 154.17800 134.34600 225.73800 1.000 57.46000 96 SER H O 1
ATOM 18056 N N . THR H 3 78 ? 152.49800 133.34500 224.62400 1.000 53.16000 97 THR H N 1
ATOM 18057 C CA . THR H 3 78 ? 152.76600 132.01400 225.15200 1.000 53.16000 97 THR H CA 1
ATOM 18058 C C . THR H 3 78 ? 152.50300 130.98500 224.06500 1.000 53.16000 97 THR H C 1
ATOM 18059 O O . THR H 3 78 ? 151.45300 131.02700 223.41700 1.000 53.16000 97 THR H O 1
ATOM 18063 N N . ALA H 3 79 ? 153.44700 130.07100 223.85800 1.000 43.41000 98 ALA H N 1
ATOM 18064 C CA . ALA H 3 79 ? 153.28400 128.99300 222.89700 1.000 43.41000 98 ALA H CA 1
ATOM 18065 C C . ALA H 3 79 ? 153.06400 127.66700 223.60900 1.000 43.41000 98 ALA H C 1
ATOM 18066 O O . ALA H 3 79 ? 153.60000 127.42700 224.69300 1.000 43.41000 98 ALA H O 1
ATOM 18068 N N . TYR H 3 80 ? 152.27500 126.80700 222.97200 1.000 44.57000 99 TYR H N 1
ATOM 18069 C CA . TYR H 3 80 ? 151.92500 125.49300 223.48800 1.000 44.57000 99 TYR H CA 1
ATOM 18070 C C . TYR H 3 80 ? 152.39900 124.42200 222.52000 1.000 44.57000 99 TYR H C 1
ATOM 18071 O O . TYR H 3 80 ? 152.34100 124.60200 221.29800 1.000 44.57000 99 TYR H O 1
ATOM 18080 N N . MET H 3 81 ? 152.85400 123.30200 223.07300 1.000 42.32000 100 MET H N 1
ATOM 18081 C CA . MET H 3 81 ? 153.24700 122.14000 222.29500 1.000 42.32000 100 MET H CA 1
ATOM 18082 C C . MET H 3 81 ? 152.64300 120.89000 222.90800 1.000 42.32000 100 MET H C 1
ATOM 18083 O O . MET H 3 81 ? 152.84500 120.61900 224.09400 1.000 42.32000 100 MET H O 1
ATOM 18088 N N . GLU H 3 82 ? 151.92200 120.12400 222.09900 1.000 47.79000 101 GLU H N 1
ATOM 18089 C CA . GLU H 3 82 ? 151.29400 118.88800 222.53500 1.000 47.79000 101 GLU H CA 1
ATOM 18090 C C . GLU H 3 82 ? 151.91700 117.70600 221.80900 1.000 47.79000 101 GLU H C 1
ATOM 18091 O O . GLU H 3 82 ? 152.04400 117.72200 220.58000 1.000 47.79000 101 GLU H O 1
ATOM 18097 N N . LEU H 3 83 ? 152.29700 116.68700 222.57200 1.000 50.65000 102 LEU H N 1
ATOM 18098 C CA . LEU H 3 83 ? 152.75500 115.41300 222.03400 1.000 50.65000 102 LEU H CA 1
ATOM 18099 C C . LEU H 3 83 ? 151.73700 114.32700 222.34400 1.000 50.65000 102 LEU H C 1
ATOM 18100 O O . LEU H 3 83 ? 151.22400 114.25000 223.46500 1.000 50.65000 102 LEU H O 1
ATOM 18105 N N . ALA H 3 84 ? 151.45100 113.49200 221.34900 1.000 55.72000 103 ALA H N 1
ATOM 18106 C CA . ALA H 3 84 ? 150.50600 112.39700 221.47700 1.000 55.72000 103 ALA H CA 1
ATOM 18107 C C . ALA H 3 84 ? 151.19000 111.08600 221.12000 1.000 55.72000 103 ALA H C 1
ATOM 18108 O O . ALA H 3 84 ? 152.20200 111.07000 220.41300 1.000 55.72000 103 ALA H O 1
ATOM 18110 N N . ARG H 3 85 ? 150.60000 109.99300 221.61800 1.000 62.29000 104 ARG H N 1
ATOM 18111 C CA . ARG H 3 85 ? 151.09300 108.61900 221.46000 1.000 62.29000 104 ARG H CA 1
ATOM 18112 C C . ARG H 3 85 ? 152.53500 108.48400 221.95400 1.000 62.29000 104 ARG H C 1
ATOM 18113 O O . ARG H 3 85 ? 153.44900 108.12200 221.21100 1.000 62.29000 104 ARG H O 1
ATOM 18121 N N . LEU H 3 86 ? 152.72300 108.79400 223.23400 1.000 58.08000 105 LEU H N 1
ATOM 18122 C CA . LEU H 3 86 ? 154.05200 108.75800 223.82600 1.000 58.08000 105 LEU H CA 1
ATOM 18123 C C . LEU H 3 86 ? 154.50900 107.32200 224.04100 1.000 58.08000 105 LEU H C 1
ATOM 18124 O O . LEU H 3 86 ? 153.76000 106.48700 224.55500 1.000 58.08000 105 LEU H O 1
ATOM 18129 N N . THR H 3 87 ? 155.74200 107.03800 223.64400 1.000 58.64000 106 THR H N 1
ATOM 18130 C CA . THR H 3 87 ? 156.36800 105.74100 223.82000 1.000 58.64000 106 THR H CA 1
ATOM 18131 C C . THR H 3 87 ? 157.52200 105.86500 224.81200 1.000 58.64000 106 THR H C 1
ATOM 18132 O O . THR H 3 87 ? 157.71900 106.90900 225.44300 1.000 58.64000 106 THR H O 1
ATOM 18136 N N . SER H 3 88 ? 158.29200 104.78400 224.95200 1.000 57.13000 107 SER H N 1
ATOM 18137 C CA . SER H 3 88 ? 159.40100 104.76800 225.89900 1.000 57.13000 107 SER H CA 1
ATOM 18138 C C . SER H 3 88 ? 160.58700 105.60600 225.43800 1.000 57.13000 107 SER H C 1
ATOM 18139 O O . SER H 3 88 ? 161.47300 105.89700 226.24800 1.000 57.13000 107 SER H O 1
ATOM 18142 N N . ASP H 3 89 ? 160.63000 105.99800 224.16300 1.000 58.58000 108 ASP H N 1
ATOM 18143 C CA . ASP H 3 89 ? 161.73200 106.78200 223.61900 1.000 58.58000 108 ASP H CA 1
ATOM 18144 C C . ASP H 3 89 ? 161.48000 108.28300 223.68400 1.000 58.58000 108 ASP H C 1
ATOM 18145 O O . ASP H 3 89 ? 162.04000 109.03500 222.87600 1.000 58.58000 108 ASP H O 1
ATOM 18150 N N . ASP H 3 90 ? 160.65300 108.74400 224.62000 1.000 51.46000 109 ASP H N 1
ATOM 18151 C CA . ASP H 3 90 ? 160.33700 110.15900 224.73200 1.000 51.46000 109 ASP H CA 1
ATOM 18152 C C . ASP H 3 90 ? 160.69100 110.75500 226.08400 1.000 51.46000 109 ASP H C 1
ATOM 18153 O O . ASP H 3 90 ? 160.39800 111.93200 226.31600 1.000 51.46000 109 ASP H O 1
ATOM 18158 N N . SER H 3 91 ? 161.29900 109.98800 226.98100 1.000 50.93000 110 SER H N 1
ATOM 18159 C CA . SER H 3 91 ? 161.75400 110.52500 228.25900 1.000 50.93000 110 SER H CA 1
ATOM 18160 C C . SER H 3 91 ? 162.99300 111.36700 227.99800 1.000 50.93000 110 SER H C 1
ATOM 18161 O O . SER H 3 91 ? 164.10700 110.84600 227.92500 1.000 50.93000 110 SER H O 1
ATOM 18164 N N . ALA H 3 92 ? 162.80800 112.67500 227.85400 1.000 40.93000 111 ALA H N 1
ATOM 18165 C CA . ALA H 3 92 ? 163.88000 113.53100 227.37100 1.000 40.93000 111 ALA H CA 1
ATOM 18166 C C . ALA H 3 92 ? 163.75300 114.90800 228.01300 1.000 40.93000 111 ALA H C 1
ATOM 18167 O O . ALA H 3 92 ? 162.93200 115.12900 228.91100 1.000 40.93000 111 ALA H O 1
ATOM 18169 N N . ILE H 3 93 ? 164.59300 115.83600 227.55700 1.000 36.83000 112 ILE H N 1
ATOM 18170 C CA . ILE H 3 93 ? 164.56400 117.22700 227.98700 1.000 36.83000 112 ILE H CA 1
ATOM 18171 C C . ILE H 3 93 ? 164.08600 118.04800 226.80000 1.000 36.83000 112 ILE H C 1
ATOM 18172 O O . ILE H 3 93 ? 164.62700 117.92600 225.69600 1.000 36.83000 112 ILE H O 1
ATOM 18177 N N . TYR H 3 94 ? 163.07100 118.87300 227.01400 1.000 37.50000 113 TYR H N 1
ATOM 18178 C CA . TYR H 3 94 ? 162.45300 119.65300 225.95100 1.000 37.50000 113 TYR H CA 1
ATOM 18179 C C . TYR H 3 94 ? 162.78600 121.12400 226.13900 1.000 37.50000 113 TYR H C 1
ATOM 18180 O O . TYR H 3 94 ? 162.52900 121.69000 227.20700 1.000 37.50000 113 TYR H O 1
ATOM 18189 N N . TYR H 3 95 ? 163.35400 121.73700 225.10300 1.000 30.48000 114 TYR H N 1
ATOM 18190 C CA . TYR H 3 95 ? 163.74200 123.13600 225.11800 1.000 30.48000 114 TYR H CA 1
ATOM 18191 C C . TYR H 3 95 ? 162.89900 123.91300 224.12200 1.000 30.48000 114 TYR H C 1
ATOM 18192 O O . TYR H 3 95 ? 162.65200 123.44500 223.00600 1.000 30.48000 114 TYR H O 1
ATOM 18201 N N . CYS H 3 96 ? 162.46800 125.10100 224.52700 1.000 30.94000 115 CYS H N 1
ATOM 18202 C CA . CYS H 3 96 ? 161.93600 126.10000 223.61500 1.000 30.94000 115 CYS H CA 1
ATOM 18203 C C . CYS H 3 96 ? 163.00500 127.16300 223.42900 1.000 30.94000 115 CYS H C 1
ATOM 18204 O O . CYS H 3 96 ? 163.65300 127.57200 224.39600 1.000 30.94000 115 CYS H O 1
ATOM 18207 N N . ALA H 3 97 ? 163.22400 127.57600 222.18600 1.000 20.24000 116 ALA H N 1
ATOM 18208 C CA . ALA H 3 97 ? 164.31300 128.49200 221.87700 1.000 20.24000 116 ALA H CA 1
ATOM 18209 C C . ALA H 3 97 ? 163.82900 129.53500 220.89000 1.000 20.24000 116 ALA H C 1
ATOM 18210 O O . ALA H 3 97 ? 163.40500 129.19000 219.78700 1.000 20.24000 116 ALA H O 1
ATOM 18212 N N . SER H 3 98 ? 163.89600 130.80100 221.27200 1.000 19.82000 117 SER H N 1
ATOM 18213 C CA . SER H 3 98 ? 163.47700 131.88300 220.39800 1.000 19.82000 117 SER H CA 1
ATOM 18214 C C . SER H 3 98 ? 164.68500 132.48100 219.69700 1.000 19.82000 117 SER H C 1
ATOM 18215 O O . SER H 3 98 ? 165.73000 132.69600 220.31500 1.000 19.82000 117 SER H O 1
ATOM 18218 N N . GLY H 3 99 ? 164.53700 132.74500 218.41100 1.000 17.95000 118 GLY H N 1
ATOM 18219 C CA . GLY H 3 99 ? 165.61600 133.33600 217.63900 1.000 17.95000 118 GLY H CA 1
ATOM 18220 C C . GLY H 3 99 ? 165.05700 134.17200 216.51600 1.000 17.95000 118 GLY H C 1
ATOM 18221 O O . GLY H 3 99 ? 163.95300 133.92100 216.02800 1.000 17.95000 118 GLY H O 1
ATOM 18222 N N . TYR H 3 100 ? 165.82200 135.18500 216.11300 1.000 17.55000 119 TYR H N 1
ATOM 18223 C CA . TYR H 3 100 ? 165.40600 136.06000 215.02600 1.000 17.55000 119 TYR H CA 1
ATOM 18224 C C . TYR H 3 100 ? 165.39300 135.27200 213.72600 1.000 17.55000 119 TYR H C 1
ATOM 18225 O O . TYR H 3 100 ? 166.24800 134.41400 213.49900 1.000 17.55000 119 TYR H O 1
ATOM 18234 N N . ASP H 3 101 ? 164.40300 135.54200 212.87800 1.000 15.68000 120 ASP H N 1
ATOM 18235 C CA . ASP H 3 101 ? 164.18600 134.75100 211.67400 1.000 15.68000 120 ASP H CA 1
ATOM 18236 C C . ASP H 3 101 ? 164.96000 135.27000 210.47000 1.000 15.68000 120 ASP H C 1
ATOM 18237 O O . ASP H 3 101 ? 164.54100 135.04900 209.33100 1.000 15.68000 120 ASP H O 1
ATOM 18242 N N . GLY H 3 102 ? 166.07400 135.95300 210.69800 1.000 11.89000 121 GLY H N 1
ATOM 18243 C CA . GLY H 3 102 ? 166.93700 136.38700 209.62700 1.000 11.89000 121 GLY H CA 1
ATOM 18244 C C . GLY H 3 102 ? 168.02400 135.37900 209.34000 1.000 11.89000 121 GLY H C 1
ATOM 18245 O O . GLY H 3 102 ? 168.07100 134.29200 209.90800 1.000 11.89000 121 GLY H O 1
ATOM 18246 N N . TYR H 3 103 ? 168.91700 135.76400 208.44300 1.000 11.94000 122 TYR H N 1
ATOM 18247 C CA . TYR H 3 103 ? 169.90700 134.85000 207.87900 1.000 11.94000 122 TYR H CA 1
ATOM 18248 C C . TYR H 3 103 ? 170.95700 134.17900 208.76300 1.000 11.94000 122 TYR H C 1
ATOM 18249 O O . TYR H 3 103 ? 171.59400 133.24200 208.26600 1.000 11.94000 122 TYR H O 1
ATOM 18258 N N . PRO H 3 104 ? 171.25800 134.61400 209.99300 1.000 11.75000 123 PRO H N 1
ATOM 18259 C CA . PRO H 3 104 ? 171.91500 133.65500 210.89300 1.000 11.75000 123 PRO H CA 1
ATOM 18260 C C . PRO H 3 104 ? 171.10200 132.38400 211.09400 1.000 11.75000 123 PRO H C 1
ATOM 18261 O O . PRO H 3 104 ? 171.66900 131.28900 211.00000 1.000 11.75000 123 PRO H O 1
ATOM 18265 N N . TYR H 3 105 ? 169.78300 132.50900 211.28700 1.000 11.18000 124 TYR H N 1
ATOM 18266 C CA . TYR H 3 105 ? 168.85900 131.39700 211.55800 1.000 11.18000 124 TYR H CA 1
ATOM 18267 C C . TYR H 3 105 ? 169.32500 130.53300 212.72500 1.000 11.18000 124 TYR H C 1
ATOM 18268 O O . TYR H 3 105 ? 169.34400 129.30400 212.65600 1.000 11.18000 124 TYR H O 1
ATOM 18277 N N . THR H 3 106 ? 169.70100 131.19200 213.81000 1.000 13.20000 125 THR H N 1
ATOM 18278 C CA . THR H 3 106 ? 170.26700 130.52800 214.96900 1.000 13.20000 125 THR H CA 1
ATOM 18279 C C . THR H 3 106 ? 169.42000 130.79900 216.20200 1.000 13.20000 125 THR H C 1
ATOM 18280 O O . THR H 3 106 ? 168.72400 131.81200 216.29300 1.000 13.20000 125 THR H O 1
ATOM 18284 N N . MET H 3 107 ? 169.50100 129.88100 217.15800 1.000 16.98000 126 MET H N 1
ATOM 18285 C CA . MET H 3 107 ? 168.78900 130.01000 218.42400 1.000 16.98000 126 MET H CA 1
ATOM 18286 C C . MET H 3 107 ? 169.46700 131.08100 219.26700 1.000 16.98000 126 MET H C 1
ATOM 18287 O O . MET H 3 107 ? 170.47700 130.82200 219.92200 1.000 16.98000 126 MET H O 1
ATOM 18292 N N . ASP H 3 108 ? 168.90900 132.29100 219.26000 1.000 17.76000 127 ASP H N 1
ATOM 18293 C CA . ASP H 3 108 ? 169.51800 133.38900 220.00100 1.000 17.76000 127 ASP H CA 1
ATOM 18294 C C . ASP H 3 108 ? 169.35100 133.22600 221.50600 1.000 17.76000 127 ASP H C 1
ATOM 18295 O O . ASP H 3 108 ? 170.26200 133.56800 222.26600 1.000 17.76000 127 ASP H O 1
ATOM 18300 N N . TYR H 3 109 ? 168.21000 132.71000 221.95600 1.000 20.34000 128 TYR H N 1
ATOM 18301 C CA . TYR H 3 109 ? 167.92200 132.59900 223.37700 1.000 20.34000 128 TYR H CA 1
ATOM 18302 C C . TYR H 3 109 ? 167.32800 131.23000 223.66100 1.000 20.34000 128 TYR H C 1
ATOM 18303 O O . TYR H 3 109 ? 166.65100 130.65400 222.80900 1.000 20.34000 128 TYR H O 1
ATOM 18312 N N . TRP H 3 110 ? 167.58700 130.71400 224.85700 1.000 22.03000 129 TRP H N 1
ATOM 18313 C CA . TRP H 3 110 ? 167.22300 129.35500 225.22600 1.000 22.03000 129 TRP H CA 1
ATOM 18314 C C . TRP H 3 110 ? 166.46600 129.33700 226.54500 1.000 22.03000 129 TRP H C 1
ATOM 18315 O O . TRP H 3 110 ? 166.68400 130.18100 227.41800 1.000 22.03000 129 TRP H O 1
ATOM 18326 N N . GLY H 3 111 ? 165.58500 128.35400 226.68600 1.000 31.40000 130 GLY H N 1
ATOM 18327 C CA . GLY H 3 111 ? 164.80300 128.20000 227.88700 1.000 31.40000 130 GLY H CA 1
ATOM 18328 C C . GLY H 3 111 ? 165.50500 127.33700 228.91300 1.000 31.40000 130 GLY H C 1
ATOM 18329 O O . GLY H 3 111 ? 166.61700 126.85400 228.68900 1.000 31.40000 130 GLY H O 1
ATOM 18330 N N . PRO H 3 112 ? 164.87200 127.14300 230.07400 1.000 36.42000 131 PRO H N 1
ATOM 18331 C CA . PRO H 3 112 ? 165.49700 126.29200 231.10000 1.000 36.42000 131 PRO H CA 1
ATOM 18332 C C . PRO H 3 112 ? 165.47600 124.82100 230.74200 1.000 36.42000 131 PRO H C 1
ATOM 18333 O O . PRO H 3 112 ? 166.45900 124.11300 230.99000 1.000 36.42000 131 PRO H O 1
ATOM 18337 N N . GLY H 3 113 ? 164.37700 124.33600 230.17600 1.000 38.61000 132 GLY H N 1
ATOM 18338 C CA . GLY H 3 113 ? 164.29300 122.95200 229.76000 1.000 38.61000 132 GLY H CA 1
ATOM 18339 C C . GLY H 3 113 ? 163.38900 122.10200 230.62700 1.000 38.61000 132 GLY H C 1
ATOM 18340 O O . GLY H 3 113 ? 163.75000 121.75900 231.75500 1.000 38.61000 132 GLY H O 1
ATOM 18341 N N . ALA H 3 114 ? 162.21300 121.75400 230.11500 1.000 40.29000 133 ALA H N 1
ATOM 18342 C CA . ALA H 3 114 ? 161.33100 120.85600 230.84000 1.000 40.29000 133 ALA H CA 1
ATOM 18343 C C . ALA H 3 114 ? 161.83500 119.42200 230.72800 1.000 40.29000 133 ALA H C 1
ATOM 18344 O O . ALA H 3 114 ? 162.60500 119.08000 229.83200 1.000 40.29000 133 ALA H O 1
ATOM 18346 N N . SER H 3 115 ? 161.39100 118.57900 231.65300 1.000 44.25000 134 SER H N 1
ATOM 18347 C CA . SER H 3 115 ? 161.78900 117.17800 231.69500 1.000 44.25000 134 SER H CA 1
ATOM 18348 C C . SER H 3 115 ? 160.54900 116.30400 231.59600 1.000 44.25000 134 SER H C 1
ATOM 18349 O O . SER H 3 115 ? 159.62500 116.44800 232.40100 1.000 44.25000 134 SER H O 1
ATOM 18352 N N . VAL H 3 116 ? 160.52300 115.40100 230.61800 1.000 46.31000 135 VAL H N 1
ATOM 18353 C CA . VAL H 3 116 ? 159.37100 114.53100 230.40200 1.000 46.31000 135 VAL H CA 1
ATOM 18354 C C . VAL H 3 116 ? 159.81400 113.08700 230.57200 1.000 46.31000 135 VAL H C 1
ATOM 18355 O O . VAL H 3 116 ? 160.72400 112.62200 229.87400 1.000 46.31000 135 VAL H O 1
ATOM 18359 N N . THR H 3 117 ? 159.16500 112.38100 231.49500 1.000 54.15000 136 THR H N 1
ATOM 18360 C CA . THR H 3 117 ? 159.46500 110.99000 231.80400 1.000 54.15000 136 THR H CA 1
ATOM 18361 C C . THR H 3 117 ? 158.23300 110.15000 231.50400 1.000 54.15000 136 THR H C 1
ATOM 18362 O O . THR H 3 117 ? 157.16600 110.38300 232.08100 1.000 54.15000 136 THR H O 1
ATOM 18366 N N . VAL H 3 118 ? 158.37900 109.17700 230.61200 1.000 58.18000 137 VAL H N 1
ATOM 18367 C CA . VAL H 3 118 ? 157.26100 108.31800 230.24400 1.000 58.18000 137 VAL H CA 1
ATOM 18368 C C . VAL H 3 118 ? 157.23300 107.07500 231.12200 1.000 58.18000 137 VAL H C 1
ATOM 18369 O O . VAL H 3 118 ? 158.16300 106.27100 231.10600 1.000 58.18000 137 VAL H O 1
ATOM 18373 N N . GLN I 4 1 ? 168.66200 115.86300 205.63500 1.000 34.26000 23 GLN I N 1
ATOM 18374 C CA . GLN I 4 1 ? 169.28200 114.91500 204.72200 1.000 34.26000 23 GLN I CA 1
ATOM 18375 C C . GLN I 4 1 ? 170.76900 114.77500 205.02200 1.000 34.26000 23 GLN I C 1
ATOM 18376 O O . GLN I 4 1 ? 171.32600 113.68000 204.96400 1.000 34.26000 23 GLN I O 1
ATOM 18382 N N . ILE I 4 2 ? 171.40800 115.88900 205.35300 1.000 31.22000 24 ILE I N 1
ATOM 18383 C CA . ILE I 4 2 ? 172.82600 115.88300 205.68600 1.000 31.22000 24 ILE I CA 1
ATOM 18384 C C . ILE I 4 2 ? 173.00000 115.38500 207.11400 1.000 31.22000 24 ILE I C 1
ATOM 18385 O O . ILE I 4 2 ? 172.35400 115.88500 208.04200 1.000 31.22000 24 ILE I O 1
ATOM 18390 N N . VAL I 4 3 ? 173.86300 114.38800 207.29200 1.000 34.22000 25 VAL I N 1
ATOM 18391 C CA . VAL I 4 3 ? 174.18000 113.83400 208.60200 1.000 34.22000 25 VAL I CA 1
ATOM 18392 C C . VAL I 4 3 ? 175.52700 114.39000 209.03700 1.000 34.22000 25 VAL I C 1
ATOM 18393 O O . VAL I 4 3 ? 176.52100 114.26700 208.31400 1.000 34.22000 25 VAL I O 1
ATOM 18397 N N . LEU I 4 4 ? 175.56200 115.00300 210.21300 1.000 32.86000 26 LEU I N 1
ATOM 18398 C CA . LEU I 4 4 ? 176.77900 115.58600 210.75500 1.000 32.86000 26 LEU I CA 1
ATOM 18399 C C . LEU I 4 4 ? 177.44400 114.59900 211.70400 1.000 32.86000 26 LEU I C 1
ATOM 18400 O O . LEU I 4 4 ? 176.76500 113.88700 212.44900 1.000 32.86000 26 LEU I O 1
ATOM 18405 N N . THR I 4 5 ? 178.77400 114.56200 211.67700 1.000 35.60000 27 THR I N 1
ATOM 18406 C CA . THR I 4 5 ? 179.54200 113.66000 212.52500 1.000 35.60000 27 THR I CA 1
ATOM 18407 C C . THR I 4 5 ? 180.76300 114.39900 213.04500 1.000 35.60000 27 THR I C 1
ATOM 18408 O O . THR I 4 5 ? 181.53200 114.95200 212.25500 1.000 35.60000 27 THR I O 1
ATOM 18412 N N . GLN I 4 6 ? 180.94300 114.41600 214.36000 1.000 31.49000 28 GLN I N 1
ATOM 18413 C CA . GLN I 4 6 ? 182.07800 115.11000 214.94700 1.000 31.49000 28 GLN I CA 1
ATOM 18414 C C . GLN I 4 6 ? 183.21600 114.15100 215.26100 1.000 31.49000 28 GLN I C 1
ATOM 18415 O O . GLN I 4 6 ? 183.04800 112.93000 215.30600 1.000 31.49000 28 GLN I O 1
ATOM 18421 N N . SER I 4 7 ? 184.39200 114.73500 215.47900 1.000 38.15000 29 SER I N 1
ATOM 18422 C CA . SER I 4 7 ? 185.56800 114.00000 215.86800 1.000 38.15000 29 SER I CA 1
ATOM 18423 C C . SER I 4 7 ? 186.49300 114.92800 216.64500 1.000 38.15000 29 SER I C 1
ATOM 18424 O O . SER I 4 7 ? 186.77400 116.04500 216.17300 1.000 38.15000 29 SER I O 1
ATOM 18427 N N . PRO I 4 8 ? 186.97900 114.51200 217.82500 1.000 43.82000 30 PRO I N 1
ATOM 18428 C CA . PRO I 4 8 ? 186.64300 113.25900 218.51100 1.000 43.82000 30 PRO I CA 1
ATOM 18429 C C . PRO I 4 8 ? 185.38000 113.36100 219.36400 1.000 43.82000 30 PRO I C 1
ATOM 18430 O O . PRO I 4 8 ? 184.68400 114.37300 219.30600 1.000 43.82000 30 PRO I O 1
ATOM 18434 N N . ALA I 4 9 ? 185.09200 112.31800 220.14300 1.000 48.66000 31 ALA I N 1
ATOM 18435 C CA . ALA I 4 9 ? 183.89300 112.28300 220.97500 1.000 48.66000 31 ALA I CA 1
ATOM 18436 C C . ALA I 4 9 ? 184.18400 112.75700 222.39600 1.000 48.66000 31 ALA I C 1
ATOM 18437 O O . ALA I 4 9 ? 183.48700 113.62900 222.92100 1.000 48.66000 31 ALA I O 1
ATOM 18439 N N . ILE I 4 10 ? 185.19800 112.17700 223.03200 1.000 54.04000 32 ILE I N 1
ATOM 18440 C CA . ILE I 4 10 ? 185.69400 112.62700 224.32700 1.000 54.04000 32 ILE I CA 1
ATOM 18441 C C . ILE I 4 10 ? 187.14900 113.02800 224.14500 1.000 54.04000 32 ILE I C 1
ATOM 18442 O O . ILE I 4 10 ? 187.95000 112.24300 223.62400 1.000 54.04000 32 ILE I O 1
ATOM 18447 N N . MET I 4 11 ? 187.49100 114.24200 224.56400 1.000 54.55000 33 MET I N 1
ATOM 18448 C CA . MET I 4 11 ? 188.86700 114.69700 224.46100 1.000 54.55000 33 MET I CA 1
ATOM 18449 C C . MET I 4 11 ? 189.18100 115.60200 225.64100 1.000 54.55000 33 MET I C 1
ATOM 18450 O O . MET I 4 11 ? 188.29200 116.02700 226.38100 1.000 54.55000 33 MET I O 1
ATOM 18455 N N . SER I 4 12 ? 190.46900 115.89600 225.80300 1.000 51.95000 34 SER I N 1
ATOM 18456 C CA . SER I 4 12 ? 190.93600 116.74100 226.89100 1.000 51.95000 34 SER I CA 1
ATOM 18457 C C . SER I 4 12 ? 192.26700 117.35300 226.49000 1.000 51.95000 34 SER I C 1
ATOM 18458 O O . SER I 4 12 ? 192.98500 116.81700 225.64200 1.000 51.95000 34 SER I O 1
ATOM 18461 N N . ALA I 4 13 ? 192.58900 118.48200 227.11500 1.000 51.59000 35 ALA I N 1
ATOM 18462 C CA . ALA I 4 13 ? 193.84600 119.16000 226.83900 1.000 51.59000 35 ALA I CA 1
ATOM 18463 C C . ALA I 4 13 ? 194.24400 120.00000 228.04200 1.000 51.59000 35 ALA I C 1
ATOM 18464 O O . ALA I 4 13 ? 193.39100 120.47200 228.79700 1.000 51.59000 35 ALA I O 1
ATOM 18466 N N . SER I 4 14 ? 195.55300 120.17900 228.20300 1.000 52.11000 36 SER I N 1
ATOM 18467 C CA . SER I 4 14 ? 196.08900 120.99900 229.27400 1.000 52.11000 36 SER I CA 1
ATOM 18468 C C . SER I 4 14 ? 195.82400 122.47600 228.98800 1.000 52.11000 36 SER I C 1
ATOM 18469 O O . SER I 4 14 ? 195.63600 122.86400 227.83400 1.000 52.11000 36 SER I O 1
ATOM 18472 N N . PRO I 4 15 ? 195.77500 123.31600 230.02700 1.000 53.11000 37 PRO I N 1
ATOM 18473 C CA . PRO I 4 15 ? 195.63100 124.76300 229.79800 1.000 53.11000 37 PRO I CA 1
ATOM 18474 C C . PRO I 4 15 ? 196.85800 125.34900 229.11200 1.000 53.11000 37 PRO I C 1
ATOM 18475 O O . PRO I 4 15 ? 197.98900 125.17200 229.56900 1.000 53.11000 37 PRO I O 1
ATOM 18479 N N . GLY I 4 16 ? 196.62100 126.05000 228.00700 1.000 55.16000 38 GLY I N 1
ATOM 18480 C CA . GLY I 4 16 ? 197.69800 126.56200 227.18600 1.000 55.16000 38 GLY I CA 1
ATOM 18481 C C . GLY I 4 16 ? 198.08100 125.57800 226.10200 1.000 55.16000 38 GLY I C 1
ATOM 18482 O O . GLY I 4 16 ? 199.25700 125.23300 225.95300 1.000 55.16000 38 GLY I O 1
ATOM 18483 N N . GLU I 4 17 ? 197.09400 125.11500 225.33800 1.000 53.48000 39 GLU I N 1
ATOM 18484 C CA . GLU I 4 17 ? 197.32700 124.09600 224.32700 1.000 53.48000 39 GLU I CA 1
ATOM 18485 C C . GLU I 4 17 ? 196.28100 124.23200 223.23100 1.000 53.48000 39 GLU I C 1
ATOM 18486 O O . GLU I 4 17 ? 195.12200 124.55100 223.50800 1.000 53.48000 39 GLU I O 1
ATOM 18492 N N . LYS I 4 18 ? 196.70700 124.00500 221.98900 1.000 47.07000 40 LYS I N 1
ATOM 18493 C CA . LYS I 4 18 ? 195.81100 124.05300 220.84000 1.000 47.07000 40 LYS I CA 1
ATOM 18494 C C . LYS I 4 18 ? 194.81100 122.90500 220.89900 1.000 47.07000 40 LYS I C 1
ATOM 18495 O O . LYS I 4 18 ? 195.17800 121.76000 221.17900 1.000 47.07000 40 LYS I O 1
ATOM 18501 N N . VAL I 4 19 ? 193.54200 123.21500 220.64300 1.000 44.58000 41 VAL I N 1
ATOM 18502 C CA . VAL I 4 19 ? 192.45800 122.24000 220.65700 1.000 44.58000 41 VAL I CA 1
ATOM 18503 C C . VAL I 4 19 ? 191.74500 122.31600 219.31700 1.000 44.58000 41 VAL I C 1
ATOM 18504 O O . VAL I 4 19 ? 191.30300 123.39500 218.91200 1.000 44.58000 41 VAL I O 1
ATOM 18508 N N . THR I 4 20 ? 191.63700 121.18700 218.62600 1.000 41.41000 42 THR I N 1
ATOM 18509 C CA . THR I 4 20 ? 191.04000 121.14900 217.29800 1.000 41.41000 42 THR I CA 1
ATOM 18510 C C . THR I 4 20 ? 189.91200 120.13000 217.27200 1.000 41.41000 42 THR I C 1
ATOM 18511 O O . THR I 4 20 ? 190.12200 118.95700 217.59500 1.000 41.41000 42 THR I O 1
ATOM 18515 N N . MET I 4 21 ? 188.71900 120.58200 216.89100 1.000 35.01000 43 MET I N 1
ATOM 18516 C CA . MET I 4 21 ? 187.54600 119.73100 216.77200 1.000 35.01000 43 MET I CA 1
ATOM 18517 C C . MET I 4 21 ? 187.04600 119.79400 215.34100 1.000 35.01000 43 MET I C 1
ATOM 18518 O O . MET I 4 21 ? 186.98300 120.87800 214.75400 1.000 35.01000 43 MET I O 1
ATOM 18523 N N . THR I 4 22 ? 186.68000 118.64500 214.77700 1.000 32.64000 44 THR I N 1
ATOM 18524 C CA . THR I 4 22 ? 186.22600 118.58700 213.39700 1.000 32.64000 44 THR I CA 1
ATOM 18525 C C . THR I 4 22 ? 184.76600 118.16700 213.34700 1.000 32.64000 44 THR I C 1
ATOM 18526 O O . THR I 4 22 ? 184.33600 117.29100 214.10100 1.000 32.64000 44 THR I O 1
ATOM 18530 N N . CYS I 4 23 ? 184.01400 118.80800 212.45800 1.000 29.94000 45 CYS I N 1
ATOM 18531 C CA . CYS I 4 23 ? 182.64000 118.44500 212.14500 1.000 29.94000 45 CYS I CA 1
ATOM 18532 C C . CYS I 4 23 ? 182.56400 118.17400 210.64900 1.000 29.94000 45 CYS I C 1
ATOM 18533 O O . CYS I 4 23 ? 182.98700 119.00800 209.83800 1.000 29.94000 45 CYS I O 1
ATOM 18536 N N . SER I 4 24 ? 182.05000 117.00100 210.28700 1.000 33.93000 46 SER I N 1
ATOM 18537 C CA . SER I 4 24 ? 182.03100 116.53800 208.91000 1.000 33.93000 46 SER I CA 1
ATOM 18538 C C . SER I 4 24 ? 180.59900 116.28300 208.46400 1.000 33.93000 46 SER I C 1
ATOM 18539 O O . SER I 4 24 ? 179.75500 115.83900 209.24800 1.000 33.93000 46 SER I O 1
ATOM 18542 N N . ALA I 4 25 ? 180.34000 116.55300 207.19000 1.000 34.60000 47 ALA I N 1
ATOM 18543 C CA . ALA I 4 25 ? 179.01200 116.45700 206.61000 1.000 34.60000 47 ALA I CA 1
ATOM 18544 C C . ALA I 4 25 ? 178.98600 115.38600 205.53100 1.000 34.60000 47 ALA I C 1
ATOM 18545 O O . ALA I 4 25 ? 180.02400 114.93400 205.04300 1.000 34.60000 47 ALA I O 1
ATOM 18547 N N . SER I 4 26 ? 177.77400 114.98000 205.15400 1.000 35.71000 48 SER I N 1
ATOM 18548 C CA . SER I 4 26 ? 177.62200 114.00000 204.08600 1.000 35.71000 48 SER I CA 1
ATOM 18549 C C . SER I 4 26 ? 177.84100 114.64500 202.72200 1.000 35.71000 48 SER I C 1
ATOM 18550 O O . SER I 4 26 ? 178.77800 114.29100 201.99900 1.000 35.71000 48 SER I O 1
ATOM 18553 N N . SER I 4 27 ? 176.99200 115.60000 202.35800 1.000 34.71000 49 SER I N 1
ATOM 18554 C CA . SER I 4 27 ? 177.18000 116.38800 201.15300 1.000 34.71000 49 SER I CA 1
ATOM 18555 C C . SER I 4 27 ? 177.79600 117.73300 201.53100 1.000 34.71000 49 SER I C 1
ATOM 18556 O O . SER I 4 27 ? 178.15600 117.97200 202.68500 1.000 34.71000 49 SER I O 1
ATOM 18559 N N . SER I 4 28 ? 177.92000 118.62800 200.55700 1.000 30.52000 50 SER I N 1
ATOM 18560 C CA . SER I 4 28 ? 178.65500 119.86800 200.75400 1.000 30.52000 50 SER I CA 1
ATOM 18561 C C . SER I 4 28 ? 177.73800 120.98800 201.22700 1.000 30.52000 50 SER I C 1
ATOM 18562 O O . SER I 4 28 ? 176.57400 121.06900 200.82700 1.000 30.52000 50 SER I O 1
ATOM 18565 N N . MET I 4 29 ? 178.27900 121.84900 202.08600 1.000 25.83000 51 MET I N 1
ATOM 18566 C CA . MET I 4 29 ? 177.59600 123.05500 202.52700 1.000 25.83000 51 MET I CA 1
ATOM 18567 C C . MET I 4 29 ? 178.63600 124.15500 202.68200 1.000 25.83000 51 MET I C 1
ATOM 18568 O O . MET I 4 29 ? 179.82400 123.95300 202.42000 1.000 25.83000 51 MET I O 1
ATOM 18573 N N . THR I 4 30 ? 178.18700 125.32300 203.10700 1.000 18.73000 52 THR I N 1
ATOM 18574 C CA . THR I 4 30 ? 179.09800 126.44500 203.29600 1.000 18.73000 52 THR I CA 1
ATOM 18575 C C . THR I 4 30 ? 179.01400 127.08400 204.67500 1.000 18.73000 52 THR I C 1
ATOM 18576 O O . THR I 4 30 ? 180.04800 127.47300 205.21900 1.000 18.73000 52 THR I O 1
ATOM 18580 N N . TYR I 4 31 ? 177.82300 127.19800 205.25800 1.000 15.58000 53 TYR I N 1
ATOM 18581 C CA . TYR I 4 31 ? 177.64300 127.90600 206.52000 1.000 15.58000 53 TYR I CA 1
ATOM 18582 C C . TYR I 4 31 ? 177.13000 126.95100 207.58600 1.000 15.58000 53 TYR I C 1
ATOM 18583 O O . TYR I 4 31 ? 176.17600 126.20500 207.34800 1.000 15.58000 53 TYR I O 1
ATOM 18592 N N . MET I 4 32 ? 177.75600 126.98400 208.76200 1.000 16.25000 54 MET I N 1
ATOM 18593 C CA . MET I 4 32 ? 177.44000 126.03500 209.81900 1.000 16.25000 54 MET I CA 1
ATOM 18594 C C . MET I 4 32 ? 177.71000 126.69400 211.16400 1.000 16.25000 54 MET I C 1
ATOM 18595 O O . MET I 4 32 ? 178.64000 127.49000 211.29300 1.000 16.25000 54 MET I O 1
ATOM 18600 N N . HIS I 4 33 ? 176.90000 126.34800 212.16600 1.000 11.99000 55 HIS I N 1
ATOM 18601 C CA . HIS I 4 33 ? 176.89100 127.05700 213.43600 1.000 11.99000 55 HIS I CA 1
ATOM 18602 C C . HIS I 4 33 ? 177.35400 126.13700 214.55900 1.000 11.99000 55 HIS I C 1
ATOM 18603 O O . HIS I 4 33 ? 177.27600 124.91300 214.45100 1.000 11.99000 55 HIS I O 1
ATOM 18610 N N . TRP I 4 34 ? 177.80700 126.74300 215.65800 1.000 16.16000 56 TRP I N 1
ATOM 18611 C CA . TRP I 4 34 ? 178.41900 126.04300 216.78300 1.000 16.16000 56 TRP I CA 1
ATOM 18612 C C . TRP I 4 34 ? 177.81200 126.53500 218.09000 1.000 16.16000 56 TRP I C 1
ATOM 18613 O O . TRP I 4 34 ? 177.71600 127.74600 218.30800 1.000 16.16000 56 TRP I O 1
ATOM 18624 N N . TYR I 4 35 ? 177.45400 125.59800 218.96800 1.000 17.76000 57 TYR I N 1
ATOM 18625 C CA . TYR I 4 35 ? 176.81200 125.87700 220.24800 1.000 17.76000 57 TYR I CA 1
ATOM 18626 C C . TYR I 4 35 ? 177.59300 125.25500 221.39700 1.000 17.76000 57 TYR I C 1
ATOM 18627 O O . TYR I 4 35 ? 178.11200 124.14300 221.27600 1.000 17.76000 57 TYR I O 1
ATOM 18636 N N . GLN I 4 36 ? 177.64200 125.96400 222.52200 1.000 23.56000 58 GLN I N 1
ATOM 18637 C CA . GLN I 4 36 ? 178.26900 125.48400 223.74800 1.000 23.56000 58 GLN I CA 1
ATOM 18638 C C . GLN I 4 36 ? 177.22300 125.16400 224.80000 1.000 23.56000 58 GLN I C 1
ATOM 18639 O O . GLN I 4 36 ? 176.39400 126.01700 225.12500 1.000 23.56000 58 GLN I O 1
ATOM 18645 N N . GLN I 4 37 ? 177.29000 123.95900 225.36200 1.000 29.44000 59 GLN I N 1
ATOM 18646 C CA . GLN I 4 37 ? 176.47500 123.57800 226.50700 1.000 29.44000 59 GLN I CA 1
ATOM 18647 C C . GLN I 4 37 ? 177.39700 123.18400 227.65000 1.000 29.44000 59 GLN I C 1
ATOM 18648 O O . GLN I 4 37 ? 178.23000 122.28600 227.49600 1.000 29.44000 59 GLN I O 1
ATOM 18654 N N . LYS I 4 38 ? 177.25700 123.85600 228.78900 1.000 37.58000 60 LYS I N 1
ATOM 18655 C CA . LYS I 4 38 ? 177.98900 123.47200 229.98200 1.000 37.58000 60 LYS I CA 1
ATOM 18656 C C . LYS I 4 38 ? 177.21200 122.40400 230.74500 1.000 37.58000 60 LYS I C 1
ATOM 18657 O O . LYS I 4 38 ? 176.15600 121.93800 230.31400 1.000 37.58000 60 LYS I O 1
ATOM 18663 N N . SER I 4 39 ? 177.73800 122.00800 231.89900 1.000 45.56000 61 SER I N 1
ATOM 18664 C CA . SER I 4 39 ? 177.14800 120.92500 232.67500 1.000 45.56000 61 SER I CA 1
ATOM 18665 C C . SER I 4 39 ? 175.93800 121.43600 233.44800 1.000 45.56000 61 SER I C 1
ATOM 18666 O O . SER I 4 39 ? 176.05000 122.38000 234.23700 1.000 45.56000 61 SER I O 1
ATOM 18669 N N . GLY I 4 40 ? 174.78400 120.81300 233.22100 1.000 48.59000 62 GLY I N 1
ATOM 18670 C CA . GLY I 4 40 ? 173.58900 121.13500 233.97300 1.000 48.59000 62 GLY I CA 1
ATOM 18671 C C . GLY I 4 40 ? 172.90100 122.42700 233.60000 1.000 48.59000 62 GLY I C 1
ATOM 18672 O O . GLY I 4 40 ? 171.99900 122.85800 234.32400 1.000 48.59000 62 GLY I O 1
ATOM 18673 N N . THR I 4 41 ? 173.29800 123.07100 232.50200 1.000 41.77000 63 THR I N 1
ATOM 18674 C CA . THR I 4 41 ? 172.64100 124.29400 232.05700 1.000 41.77000 63 THR I CA 1
ATOM 18675 C C . THR I 4 41 ? 172.15500 124.15500 230.62100 1.000 41.77000 63 THR I C 1
ATOM 18676 O O . THR I 4 41 ? 172.26000 123.08000 230.02200 1.000 41.77000 63 THR I O 1
ATOM 18680 N N . SER I 4 42 ? 171.62800 125.24400 230.06200 1.000 33.91000 64 SER I N 1
ATOM 18681 C CA . SER I 4 42 ? 171.10400 125.41700 228.71700 1.000 33.91000 64 SER I CA 1
ATOM 18682 C C . SER I 4 42 ? 172.20500 125.88800 227.77400 1.000 33.91000 64 SER I C 1
ATOM 18683 O O . SER I 4 42 ? 173.13600 126.58000 228.19900 1.000 33.91000 64 SER I O 1
ATOM 18686 N N . PRO I 4 43 ? 172.13700 125.51700 226.49500 1.000 24.21000 65 PRO I N 1
ATOM 18687 C CA . PRO I 4 43 ? 173.16200 125.95600 225.54200 1.000 24.21000 65 PRO I CA 1
ATOM 18688 C C . PRO I 4 43 ? 173.08100 127.44800 225.25500 1.000 24.21000 65 PRO I C 1
ATOM 18689 O O . PRO I 4 43 ? 172.07900 128.11500 225.51400 1.000 24.21000 65 PRO I O 1
ATOM 18693 N N . LYS I 4 44 ? 174.18000 127.96900 224.71600 1.000 21.10000 66 LYS I N 1
ATOM 18694 C CA . LYS I 4 44 ? 174.26200 129.34900 224.26500 1.000 21.10000 66 LYS I CA 1
ATOM 18695 C C . LYS I 4 44 ? 174.71700 129.36400 222.81700 1.000 21.10000 66 LYS I C 1
ATOM 18696 O O . LYS I 4 44 ? 175.43300 128.46300 222.37500 1.000 21.10000 66 LYS I O 1
ATOM 18702 N N . ARG I 4 45 ? 174.29300 130.38500 222.07600 1.000 16.49000 67 ARG I N 1
ATOM 18703 C CA . ARG I 4 45 ? 174.83400 130.57500 220.73900 1.000 16.49000 67 ARG I CA 1
ATOM 18704 C C . ARG I 4 45 ? 176.28300 131.00400 220.85400 1.000 16.49000 67 ARG I C 1
ATOM 18705 O O . ARG I 4 45 ? 176.60800 131.93200 221.59800 1.000 16.49000 67 ARG I O 1
ATOM 18713 N N . TRP I 4 46 ? 177.15700 130.32100 220.13100 1.000 20.02000 68 TRP I N 1
ATOM 18714 C CA . TRP I 4 46 ? 178.58000 130.49300 220.35300 1.000 20.02000 68 TRP I CA 1
ATOM 18715 C C . TRP I 4 46 ? 179.32100 130.96200 219.11300 1.000 20.02000 68 TRP I C 1
ATOM 18716 O O . TRP I 4 46 ? 180.07300 131.93900 219.18800 1.000 20.02000 68 TRP I O 1
ATOM 18727 N N . ILE I 4 47 ? 179.12400 130.31200 217.96500 1.000 15.17000 69 ILE I N 1
ATOM 18728 C CA . ILE I 4 47 ? 179.69600 130.75600 216.69100 1.000 15.17000 69 ILE I CA 1
ATOM 18729 C C . ILE I 4 47 ? 178.62700 130.62000 215.61200 1.000 15.17000 69 ILE I C 1
ATOM 18730 O O . ILE I 4 47 ? 177.96800 129.58300 215.51500 1.000 15.17000 69 ILE I O 1
ATOM 18735 N N . TYR I 4 48 ? 178.43100 131.67200 214.82300 1.000 14.72000 70 TYR I N 1
ATOM 18736 C CA . TYR I 4 48 ? 177.53200 131.62700 213.68100 1.000 14.72000 70 TYR I CA 1
ATOM 18737 C C . TYR I 4 48 ? 178.29600 131.97000 212.41000 1.000 14.72000 70 TYR I C 1
ATOM 18738 O O . TYR I 4 48 ? 179.32900 132.64000 212.46100 1.000 14.72000 70 TYR I O 1
ATOM 18747 N N . ASP I 4 49 ? 177.77100 131.49600 211.27100 1.000 14.17000 71 ASP I N 1
ATOM 18748 C CA . ASP I 4 49 ? 178.33200 131.71500 209.92700 1.000 14.17000 71 ASP I CA 1
ATOM 18749 C C . ASP I 4 49 ? 179.78700 131.27300 209.80300 1.000 14.17000 71 ASP I C 1
ATOM 18750 O O . ASP I 4 49 ? 180.58400 131.95000 209.14600 1.000 14.17000 71 ASP I O 1
ATOM 18755 N N . THR I 4 50 ? 180.14400 130.19800 210.51800 1.000 14.81000 72 THR I N 1
ATOM 18756 C CA . THR I 4 50 ? 181.35400 129.37400 210.40600 1.000 14.81000 72 THR I CA 1
ATOM 18757 C C . THR I 4 50 ? 182.61200 130.07300 210.92900 1.000 14.81000 72 THR I C 1
ATOM 18758 O O . THR I 4 50 ? 183.57800 129.40800 211.30700 1.000 14.81000 72 THR I O 1
ATOM 18762 N N . SER I 4 51 ? 182.58300 131.38900 211.09900 1.000 14.60000 73 SER I N 1
ATOM 18763 C CA . SER I 4 51 ? 183.75900 132.07700 211.61000 1.000 14.60000 73 SER I CA 1
ATOM 18764 C C . SER I 4 51 ? 183.45600 133.18800 212.59500 1.000 14.60000 73 SER I C 1
ATOM 18765 O O . SER I 4 51 ? 184.38600 133.66200 213.25100 1.000 14.60000 73 SER I O 1
ATOM 18768 N N . GLN I 4 52 ? 182.21200 133.62900 212.72100 1.000 16.06000 74 GLN I N 1
ATOM 18769 C CA . GLN I 4 52 ? 181.89600 134.82600 213.47900 1.000 16.06000 74 GLN I CA 1
ATOM 18770 C C . GLN I 4 52 ? 181.55700 134.47200 214.91400 1.000 16.06000 74 GLN I C 1
ATOM 18771 O O . GLN I 4 52 ? 180.75800 133.57000 215.17200 1.000 16.06000 74 GLN I O 1
ATOM 18777 N N . LEU I 4 53 ? 182.17700 135.18400 215.84000 1.000 21.85000 75 LEU I N 1
ATOM 18778 C CA . LEU I 4 53 ? 181.92100 134.98900 217.25100 1.000 21.85000 75 LEU I CA 1
ATOM 18779 C C . LEU I 4 53 ? 180.59500 135.63200 217.63600 1.000 21.85000 75 LEU I C 1
ATOM 18780 O O . LEU I 4 53 ? 180.10000 136.54300 216.97100 1.000 21.85000 75 LEU I O 1
ATOM 18785 N N . ALA I 4 54 ? 180.02000 135.14400 218.72700 1.000 24.86000 76 ALA I N 1
ATOM 18786 C CA . ALA I 4 54 ? 178.77800 135.69500 219.24900 1.000 24.86000 76 ALA I CA 1
ATOM 18787 C C . ALA I 4 54 ? 179.09500 136.89800 220.13600 1.000 24.86000 76 ALA I C 1
ATOM 18788 O O . ALA I 4 54 ? 180.21100 137.42400 220.13800 1.000 24.86000 76 ALA I O 1
ATOM 18790 N N . SER I 4 55 ? 178.10400 137.35600 220.89900 1.000 32.28000 77 SER I N 1
ATOM 18791 C CA . SER I 4 55 ? 178.24300 138.57200 221.69100 1.000 32.28000 77 SER I CA 1
ATOM 18792 C C . SER I 4 55 ? 179.18800 138.39300 222.87300 1.000 32.28000 77 SER I C 1
ATOM 18793 O O . SER I 4 55 ? 180.20500 139.08600 222.97000 1.000 32.28000 77 SER I O 1
ATOM 18796 N N . GLY I 4 56 ? 178.86500 137.47300 223.77500 1.000 34.24000 78 GLY I N 1
ATOM 18797 C CA . GLY I 4 56 ? 179.69900 137.24700 224.93900 1.000 34.24000 78 GLY I CA 1
ATOM 18798 C C . GLY I 4 56 ? 180.66300 136.08800 224.79500 1.000 34.24000 78 GLY I C 1
ATOM 18799 O O . GLY I 4 56 ? 180.62000 135.14300 225.58700 1.000 34.24000 78 GLY I O 1
ATOM 18800 N N . VAL I 4 57 ? 181.53500 136.14300 223.79400 1.000 30.12000 79 VAL I N 1
ATOM 18801 C CA . VAL I 4 57 ? 182.49600 135.08500 223.51000 1.000 30.12000 79 VAL I CA 1
ATOM 18802 C C . VAL I 4 57 ? 183.88500 135.70600 223.51500 1.000 30.12000 79 VAL I C 1
ATOM 18803 O O . VAL I 4 57 ? 184.10200 136.71000 222.83500 1.000 30.12000 79 VAL I O 1
ATOM 18807 N N . PRO I 4 58 ? 184.84100 135.16400 224.26800 1.000 38.25000 80 PRO I N 1
ATOM 18808 C CA . PRO I 4 58 ? 186.21100 135.68000 224.20400 1.000 38.25000 80 PRO I CA 1
ATOM 18809 C C . PRO I 4 58 ? 186.86700 135.33900 222.87600 1.000 38.25000 80 PRO I C 1
ATOM 18810 O O . PRO I 4 58 ? 186.50600 134.37600 222.20000 1.000 38.25000 80 PRO I O 1
ATOM 18814 N N . ALA I 4 59 ? 187.87400 136.13700 222.52400 1.000 42.33000 81 ALA I N 1
ATOM 18815 C CA . ALA I 4 59 ? 188.46500 136.11900 221.19300 1.000 42.33000 81 ALA I CA 1
ATOM 18816 C C . ALA I 4 59 ? 189.55800 135.07100 221.03500 1.000 42.33000 81 ALA I C 1
ATOM 18817 O O . ALA I 4 59 ? 190.42000 135.21700 220.16300 1.000 42.33000 81 ALA I O 1
ATOM 18819 N N . ARG I 4 60 ? 189.54600 134.02300 221.85400 1.000 46.83000 82 ARG I N 1
ATOM 18820 C CA . ARG I 4 60 ? 190.54800 132.97400 221.74900 1.000 46.83000 82 ARG I CA 1
ATOM 18821 C C . ARG I 4 60 ? 190.23400 131.96800 220.65500 1.000 46.83000 82 ARG I C 1
ATOM 18822 O O . ARG I 4 60 ? 191.12000 131.20200 220.26800 1.000 46.83000 82 ARG I O 1
ATOM 18830 N N . PHE I 4 61 ? 189.00500 131.94900 220.15200 1.000 41.82000 83 PHE I N 1
ATOM 18831 C CA . PHE I 4 61 ? 188.53000 130.82700 219.35700 1.000 41.82000 83 PHE I CA 1
ATOM 18832 C C . PHE I 4 61 ? 188.51600 131.20200 217.88100 1.000 41.82000 83 PHE I C 1
ATOM 18833 O O . PHE I 4 61 ? 188.55700 132.37700 217.51500 1.000 41.82000 83 PHE I O 1
ATOM 18841 N N . ARG I 4 62 ? 188.44800 130.18100 217.03000 1.000 37.47000 84 ARG I N 1
ATOM 18842 C CA . ARG I 4 62 ? 188.43500 130.41000 215.59100 1.000 37.47000 84 ARG I CA 1
ATOM 18843 C C . ARG I 4 62 ? 187.77800 129.22600 214.90300 1.000 37.47000 84 ARG I C 1
ATOM 18844 O O . ARG I 4 62 ? 188.18900 128.08400 215.11400 1.000 37.47000 84 ARG I O 1
ATOM 18852 N N . GLY I 4 63 ? 186.77100 129.49400 214.08400 1.000 24.68000 85 GLY I N 1
ATOM 18853 C CA . GLY I 4 63 ? 186.12200 128.47000 213.27800 1.000 24.68000 85 GLY I CA 1
ATOM 18854 C C . GLY I 4 63 ? 186.51200 128.64300 211.82100 1.000 24.68000 85 GLY I C 1
ATOM 18855 O O . GLY I 4 63 ? 186.63700 129.77000 211.33800 1.000 24.68000 85 GLY I O 1
ATOM 18856 N N . SER I 4 64 ? 186.69600 127.52400 211.12500 1.000 22.88000 86 SER I N 1
ATOM 18857 C CA . SER I 4 64 ? 187.08500 127.59300 209.72400 1.000 22.88000 86 SER I CA 1
ATOM 18858 C C . SER I 4 64 ? 186.70800 126.29600 209.03300 1.000 22.88000 86 SER I C 1
ATOM 18859 O O . SER I 4 64 ? 186.75500 125.22500 209.63500 1.000 22.88000 86 SER I O 1
ATOM 18862 N N . GLY I 4 65 ? 186.36000 126.39900 207.76200 1.000 20.80000 87 GLY I N 1
ATOM 18863 C CA . GLY I 4 65 ? 186.09300 125.21100 206.97900 1.000 20.80000 87 GLY I CA 1
ATOM 18864 C C . GLY I 4 65 ? 185.21400 125.52400 205.79600 1.000 20.80000 87 GLY I C 1
ATOM 18865 O O . GLY I 4 65 ? 184.71800 126.63700 205.63100 1.000 20.80000 87 GLY I O 1
ATOM 18866 N N . SER I 4 66 ? 185.02200 124.49900 204.97400 1.000 24.23000 88 SER I N 1
ATOM 18867 C CA . SER I 4 66 ? 184.22500 124.59100 203.75400 1.000 24.23000 88 SER I CA 1
ATOM 18868 C C . SER I 4 66 ? 183.95300 123.17600 203.26700 1.000 24.23000 88 SER I C 1
ATOM 18869 O O . SER I 4 66 ? 184.50700 122.20000 203.78800 1.000 24.23000 88 SER I O 1
ATOM 18872 N N . GLY I 4 67 ? 183.10100 123.08000 202.24800 1.000 26.75000 89 GLY I N 1
ATOM 18873 C CA . GLY I 4 67 ? 182.79300 121.81800 201.60800 1.000 26.75000 89 GLY I CA 1
ATOM 18874 C C . GLY I 4 67 ? 182.10200 120.85200 202.53900 1.000 26.75000 89 GLY I C 1
ATOM 18875 O O . GLY I 4 67 ? 180.93500 121.03100 202.89400 1.000 26.75000 89 GLY I O 1
ATOM 18876 N N . THR I 4 68 ? 182.83900 119.82900 202.95900 1.000 29.14000 90 THR I N 1
ATOM 18877 C CA . THR I 4 68 ? 182.34700 118.85800 203.92300 1.000 29.14000 90 THR I CA 1
ATOM 18878 C C . THR I 4 68 ? 183.22500 118.77300 205.16400 1.000 29.14000 90 THR I C 1
ATOM 18879 O O . THR I 4 68 ? 183.06600 117.83900 205.95700 1.000 29.14000 90 THR I O 1
ATOM 18883 N N . SER I 4 69 ? 184.13400 119.72500 205.36800 1.000 25.25000 91 SER I N 1
ATOM 18884 C CA . SER I 4 69 ? 185.02300 119.69300 206.52200 1.000 25.25000 91 SER I CA 1
ATOM 18885 C C . SER I 4 69 ? 185.00700 121.03800 207.22600 1.000 25.25000 91 SER I C 1
ATOM 18886 O O . SER I 4 69 ? 185.27600 122.07000 206.60100 1.000 25.25000 91 SER I O 1
ATOM 18889 N N . PHE I 4 70 ? 184.72200 121.02300 208.52800 1.000 21.54000 92 PHE I N 1
ATOM 18890 C CA . PHE I 4 70 ? 184.73900 122.23600 209.32700 1.000 21.54000 92 PHE I CA 1
ATOM 18891 C C . PHE I 4 70 ? 185.47100 121.94900 210.62600 1.000 21.54000 92 PHE I C 1
ATOM 18892 O O . PHE I 4 70 ? 185.55300 120.80300 211.06900 1.000 21.54000 92 PHE I O 1
ATOM 18900 N N . SER I 4 71 ? 185.98100 123.00200 211.25500 1.000 24.72000 93 SER I N 1
ATOM 18901 C CA . SER I 4 71 ? 186.82000 122.82100 212.42900 1.000 24.72000 93 SER I CA 1
ATOM 18902 C C . SER I 4 71 ? 186.71900 124.02900 213.34300 1.000 24.72000 93 SER I C 1
ATOM 18903 O O . SER I 4 71 ? 186.84300 125.17200 212.89300 1.000 24.72000 93 SER I O 1
ATOM 18906 N N . LEU I 4 72 ? 186.50300 123.75800 214.62400 1.000 28.42000 94 LEU I N 1
ATOM 18907 C CA . LEU I 4 72 ? 186.65400 124.75300 215.67300 1.000 28.42000 94 LEU I CA 1
ATOM 18908 C C . LEU I 4 72 ? 188.04200 124.59400 216.27700 1.000 28.42000 94 LEU I C 1
ATOM 18909 O O . LEU I 4 72 ? 188.55600 123.47700 216.39400 1.000 28.42000 94 LEU I O 1
ATOM 18914 N N . THR I 4 73 ? 188.64400 125.71600 216.66100 1.000 36.25000 95 THR I N 1
ATOM 18915 C CA . THR I 4 73 ? 190.03800 125.75500 217.06800 1.000 36.25000 95 THR I CA 1
ATOM 18916 C C . THR I 4 73 ? 190.18600 126.68600 218.25700 1.000 36.25000 95 THR I C 1
ATOM 18917 O O . THR I 4 73 ? 189.70500 127.82300 218.22600 1.000 36.25000 95 THR I O 1
ATOM 18921 N N . ILE I 4 74 ? 190.84000 126.19200 219.30100 1.000 44.08000 96 ILE I N 1
ATOM 18922 C CA . ILE I 4 74 ? 191.10200 126.93700 220.52300 1.000 44.08000 96 ILE I CA 1
ATOM 18923 C C . ILE I 4 74 ? 192.60800 127.10300 220.64600 1.000 44.08000 96 ILE I C 1
ATOM 18924 O O . ILE I 4 74 ? 193.34800 126.11100 220.65100 1.000 44.08000 96 ILE I O 1
ATOM 18929 N N . SER I 4 75 ? 193.06700 128.35000 220.73900 1.000 50.28000 97 SER I N 1
ATOM 18930 C CA . SER I 4 75 ? 194.49400 128.59600 220.91600 1.000 50.28000 97 SER I CA 1
ATOM 18931 C C . SER I 4 75 ? 194.90500 128.40700 222.37100 1.000 50.28000 97 SER I C 1
ATOM 18932 O O . SER I 4 75 ? 195.75500 127.56800 222.68600 1.000 50.28000 97 SER I O 1
ATOM 18935 N N . SER I 4 76 ? 194.30300 129.17600 223.27100 1.000 59.14000 98 SER I N 1
ATOM 18936 C CA . SER I 4 76 ? 194.64400 129.16800 224.69000 1.000 59.14000 98 SER I CA 1
ATOM 18937 C C . SER I 4 76 ? 193.52800 128.46700 225.45800 1.000 59.14000 98 SER I C 1
ATOM 18938 O O . SER I 4 76 ? 192.45600 129.03900 225.67400 1.000 59.14000 98 SER I O 1
ATOM 18941 N N . MET I 4 77 ? 193.78700 127.22700 225.85900 1.000 58.39000 99 MET I N 1
ATOM 18942 C CA . MET I 4 77 ? 192.86400 126.47400 226.69800 1.000 58.39000 99 MET I CA 1
ATOM 18943 C C . MET I 4 77 ? 192.76300 127.12100 228.07600 1.000 58.39000 99 MET I C 1
ATOM 18944 O O . MET I 4 77 ? 193.71500 127.74000 228.55600 1.000 58.39000 99 MET I O 1
ATOM 18949 N N . GLU I 4 78 ? 191.59500 127.00300 228.70400 1.000 57.32000 100 GLU I N 1
ATOM 18950 C CA . GLU I 4 78 ? 191.38200 127.56500 230.02700 1.000 57.32000 100 GLU I CA 1
ATOM 18951 C C . GLU I 4 78 ? 190.51300 126.59300 230.81800 1.000 57.32000 100 GLU I C 1
ATOM 18952 O O . GLU I 4 78 ? 189.83600 125.73600 230.24700 1.000 57.32000 100 GLU I O 1
ATOM 18958 N N . ALA I 4 79 ? 190.56200 126.70600 232.14900 1.000 56.27000 101 ALA I N 1
ATOM 18959 C CA . ALA I 4 79 ? 189.80900 125.80100 233.01000 1.000 56.27000 101 ALA I CA 1
ATOM 18960 C C . ALA I 4 79 ? 188.30700 126.04600 232.96000 1.000 56.27000 101 ALA I C 1
ATOM 18961 O O . ALA I 4 79 ? 187.53700 125.15300 233.33100 1.000 56.27000 101 ALA I O 1
ATOM 18963 N N . GLU I 4 80 ? 187.86900 127.22400 232.51600 1.000 55.78000 102 GLU I N 1
ATOM 18964 C CA . GLU I 4 80 ? 186.45200 127.52800 232.37500 1.000 55.78000 102 GLU I CA 1
ATOM 18965 C C . GLU I 4 80 ? 185.91100 127.17800 230.99300 1.000 55.78000 102 GLU I C 1
ATOM 18966 O O . GLU I 4 80 ? 184.85600 127.68500 230.59700 1.000 55.78000 102 GLU I O 1
ATOM 18972 N N . ASP I 4 81 ? 186.59800 126.30400 230.26500 1.000 49.93000 103 ASP I N 1
ATOM 18973 C CA . ASP I 4 81 ? 186.25200 125.96800 228.89300 1.000 49.93000 103 ASP I CA 1
ATOM 18974 C C . ASP I 4 81 ? 185.76700 124.52600 228.77700 1.000 49.93000 103 ASP I C 1
ATOM 18975 O O . ASP I 4 81 ? 185.49800 124.05000 227.67000 1.000 49.93000 103 ASP I O 1
ATOM 18980 N N . ALA I 4 82 ? 185.65000 123.81600 229.89500 1.000 46.95000 104 ALA I N 1
ATOM 18981 C CA . ALA I 4 82 ? 185.17300 122.43800 229.88000 1.000 46.95000 104 ALA I CA 1
ATOM 18982 C C . ALA I 4 82 ? 183.67200 122.42500 229.62300 1.000 46.95000 104 ALA I C 1
ATOM 18983 O O . ALA I 4 82 ? 182.88500 122.81500 230.49100 1.000 46.95000 104 ALA I O 1
ATOM 18985 N N . ALA I 4 83 ? 183.27200 121.97300 228.43900 1.000 36.24000 105 ALA I N 1
ATOM 18986 C CA . ALA I 4 83 ? 181.87500 122.01100 228.02900 1.000 36.24000 105 ALA I CA 1
ATOM 18987 C C . ALA I 4 83 ? 181.66000 120.96600 226.94100 1.000 36.24000 105 ALA I C 1
ATOM 18988 O O . ALA I 4 83 ? 182.48200 120.06500 226.74900 1.000 36.24000 105 ALA I O 1
ATOM 18990 N N . THR I 4 84 ? 180.53300 121.07400 226.24300 1.000 30.72000 106 THR I N 1
ATOM 18991 C CA . THR I 4 84 ? 180.19100 120.20000 225.13400 1.000 30.72000 106 THR I CA 1
ATOM 18992 C C . THR I 4 84 ? 179.82900 121.08100 223.95100 1.000 30.72000 106 THR I C 1
ATOM 18993 O O . THR I 4 84 ? 179.01500 121.99900 224.08700 1.000 30.72000 106 THR I O 1
ATOM 18997 N N . TYR I 4 85 ? 180.44200 120.82300 222.80300 1.000 27.11000 107 TYR I N 1
ATOM 18998 C CA . TYR I 4 85 ? 180.26700 121.66000 221.62900 1.000 27.11000 107 TYR I CA 1
ATOM 18999 C C . TYR I 4 85 ? 179.50200 120.89700 220.55700 1.000 27.11000 107 TYR I C 1
ATOM 19000 O O . TYR I 4 85 ? 179.82400 119.74300 220.25300 1.000 27.11000 107 TYR I O 1
ATOM 19009 N N . TYR I 4 86 ? 178.48400 121.55100 219.99900 1.000 23.27000 108 TYR I N 1
ATOM 19010 C CA . TYR I 4 86 ? 177.62000 120.97600 218.97900 1.000 23.27000 108 TYR I CA 1
ATOM 19011 C C . TYR I 4 86 ? 177.73000 121.78700 217.69900 1.000 23.27000 108 TYR I C 1
ATOM 19012 O O . TYR I 4 86 ? 177.82500 123.01400 217.74200 1.000 23.27000 108 TYR I O 1
ATOM 19021 N N . CYS I 4 87 ? 177.70800 121.10000 216.56300 1.000 21.14000 109 CYS I N 1
ATOM 19022 C CA . CYS I 4 87 ? 177.70100 121.73400 215.25300 1.000 21.14000 109 CYS I CA 1
ATOM 19023 C C . CYS I 4 87 ? 176.36500 121.45500 214.58600 1.000 21.14000 109 CYS I C 1
ATOM 19024 O O . CYS I 4 87 ? 175.88200 120.31900 214.61600 1.000 21.14000 109 CYS I O 1
ATOM 19027 N N . GLN I 4 88 ? 175.75100 122.48600 214.01100 1.000 17.55000 110 GLN I N 1
ATOM 19028 C CA . GLN I 4 88 ? 174.45000 122.29700 213.38900 1.000 17.55000 110 GLN I CA 1
ATOM 19029 C C . GLN I 4 88 ? 174.33500 123.08200 212.09400 1.000 17.55000 110 GLN I C 1
ATOM 19030 O O . GLN I 4 88 ? 174.90500 124.16600 211.94200 1.000 17.55000 110 GLN I O 1
ATOM 19036 N N . GLN I 4 89 ? 173.55000 122.51800 211.18000 1.000 20.21000 111 GLN I N 1
ATOM 19037 C CA . GLN I 4 89 ? 173.33900 123.04400 209.84400 1.000 20.21000 111 GLN I CA 1
ATOM 19038 C C . GLN I 4 89 ? 171.85100 123.16100 209.57200 1.000 20.21000 111 GLN I C 1
ATOM 19039 O O . GLN I 4 89 ? 171.03900 122.45400 210.16400 1.000 20.21000 111 GLN I O 1
ATOM 19045 N N . TRP I 4 90 ? 171.51500 124.01800 208.61900 1.000 21.34000 112 TRP I N 1
ATOM 19046 C CA . TRP I 4 90 ? 170.13900 124.29500 208.25100 1.000 21.34000 112 TRP I CA 1
ATOM 19047 C C . TRP I 4 90 ? 169.98700 124.36200 206.73800 1.000 21.34000 112 TRP I C 1
ATOM 19048 O O . TRP I 4 90 ? 168.87600 124.57600 206.24400 1.000 21.34000 112 TRP I O 1
ATOM 19059 N N . SER I 4 91 ? 171.06900 124.11200 205.99300 1.000 22.36000 113 SER I N 1
ATOM 19060 C CA . SER I 4 91 ? 171.07400 124.21600 204.54000 1.000 22.36000 113 SER I CA 1
ATOM 19061 C C . SER I 4 91 ? 170.27900 123.11400 203.85500 1.000 22.36000 113 SER I C 1
ATOM 19062 O O . SER I 4 91 ? 169.89600 123.28000 202.69400 1.000 22.36000 113 SER I O 1
ATOM 19065 N N . SER I 4 92 ? 170.03400 121.99500 204.52800 1.000 24.33000 114 SER I N 1
ATOM 19066 C CA . SER I 4 92 ? 169.23700 120.92300 203.95600 1.000 24.33000 114 SER I CA 1
ATOM 19067 C C . SER I 4 92 ? 168.19600 120.47400 204.96500 1.000 24.33000 114 SER I C 1
ATOM 19068 O O . SER I 4 92 ? 168.47500 120.36400 206.15900 1.000 24.33000 114 SER I O 1
ATOM 19071 N N . ASN I 4 93 ? 166.99900 120.21100 204.46800 1.000 26.46000 115 ASN I N 1
ATOM 19072 C CA . ASN I 4 93 ? 165.86400 119.83300 205.30300 1.000 26.46000 115 ASN I CA 1
ATOM 19073 C C . ASN I 4 93 ? 166.07700 118.41100 205.81100 1.000 26.46000 115 ASN I C 1
ATOM 19074 O O . ASN I 4 93 ? 166.27600 117.50500 204.99300 1.000 26.46000 115 ASN I O 1
ATOM 19079 N N . PRO I 4 94 ? 166.03900 118.15200 207.12900 1.000 23.26000 116 PRO I N 1
ATOM 19080 C CA . PRO I 4 94 ? 165.76500 119.01100 208.28400 1.000 23.26000 116 PRO I CA 1
ATOM 19081 C C . PRO I 4 94 ? 166.97300 119.51600 209.06500 1.000 23.26000 116 PRO I C 1
ATOM 19082 O O . PRO I 4 94 ? 168.11800 119.21700 208.74600 1.000 23.26000 116 PRO I O 1
ATOM 19086 N N . LEU I 4 95 ? 166.67200 120.26900 210.11800 1.000 19.60000 117 LEU I N 1
ATOM 19087 C CA . LEU I 4 95 ? 167.68100 120.82400 211.01000 1.000 19.60000 117 LEU I CA 1
ATOM 19088 C C . LEU I 4 95 ? 168.35000 119.70400 211.79600 1.000 19.60000 117 LEU I C 1
ATOM 19089 O O . LEU I 4 95 ? 167.69400 119.00800 212.57600 1.000 19.60000 117 LEU I O 1
ATOM 19094 N N . THR I 4 96 ? 169.65000 119.52400 211.59300 1.000 20.47000 118 THR I N 1
ATOM 19095 C CA . THR I 4 96 ? 170.39100 118.44000 212.22000 1.000 20.47000 118 THR I CA 1
ATOM 19096 C C . THR I 4 96 ? 171.48300 119.00100 213.11500 1.000 20.47000 118 THR I C 1
ATOM 19097 O O . THR I 4 96 ? 172.14800 119.97500 212.75800 1.000 20.47000 118 THR I O 1
ATOM 19101 N N . PHE I 4 97 ? 171.65800 118.38400 214.27600 1.000 21.55000 119 PHE I N 1
ATOM 19102 C CA . PHE I 4 97 ? 172.73500 118.70500 215.20100 1.000 21.55000 119 PHE I CA 1
ATOM 19103 C C . PHE I 4 97 ? 173.84600 117.66800 215.11300 1.000 21.55000 119 PHE I C 1
ATOM 19104 O O . PHE I 4 97 ? 173.66400 116.56600 214.59200 1.000 21.55000 119 PHE I O 1
ATOM 19112 N N . GLY I 4 98 ? 175.00800 118.03400 215.64100 1.000 24.98000 120 GLY I N 1
ATOM 19113 C CA . GLY I 4 98 ? 176.12700 117.12400 215.70000 1.000 24.98000 120 GLY I CA 1
ATOM 19114 C C . GLY I 4 98 ? 176.02500 116.17400 216.87300 1.000 24.98000 120 GLY I C 1
ATOM 19115 O O . GLY I 4 98 ? 175.06800 116.17800 217.64500 1.000 24.98000 120 GLY I O 1
ATOM 19116 N N . GLY I 4 99 ? 177.04800 115.33000 217.00100 1.000 28.90000 121 GLY I N 1
ATOM 19117 C CA . GLY I 4 99 ? 177.08500 114.40200 218.11700 1.000 28.90000 121 GLY I CA 1
ATOM 19118 C C . GLY I 4 99 ? 177.43900 115.08400 219.42200 1.000 28.90000 121 GLY I C 1
ATOM 19119 O O . GLY I 4 99 ? 176.84700 114.79500 220.46400 1.000 28.90000 121 GLY I O 1
ATOM 19120 N N . GLY I 4 100 ? 178.40300 115.99700 219.38400 1.000 31.00000 122 GLY I N 1
ATOM 19121 C CA . GLY I 4 100 ? 178.76400 116.75900 220.56100 1.000 31.00000 122 GLY I CA 1
ATOM 19122 C C . GLY I 4 100 ? 180.10900 116.37400 221.13100 1.000 31.00000 122 GLY I C 1
ATOM 19123 O O . GLY I 4 100 ? 180.22400 115.35700 221.81900 1.000 31.00000 122 GLY I O 1
ATOM 19124 N N . THR I 4 101 ? 181.13500 117.17700 220.86100 1.000 36.01000 123 THR I N 1
ATOM 19125 C CA . THR I 4 101 ? 182.47700 116.90400 221.36100 1.000 36.01000 123 THR I CA 1
ATOM 19126 C C . THR I 4 101 ? 182.60200 117.46300 222.77000 1.000 36.01000 123 THR I C 1
ATOM 19127 O O . THR I 4 101 ? 182.34300 118.64800 222.99700 1.000 36.01000 123 THR I O 1
ATOM 19131 N N . LYS I 4 102 ? 182.98400 116.61000 223.71200 1.000 45.20000 124 LYS I N 1
ATOM 19132 C CA . LYS I 4 102 ? 183.09500 116.99000 225.11200 1.000 45.20000 124 LYS I CA 1
ATOM 19133 C C . LYS I 4 102 ? 184.54600 117.32100 225.42700 1.000 45.20000 124 LYS I C 1
ATOM 19134 O O . LYS I 4 102 ? 185.43000 116.47400 225.26300 1.000 45.20000 124 LYS I O 1
ATOM 19140 N N . LEU I 4 103 ? 184.78900 118.54800 225.87400 1.000 49.49000 125 LEU I N 1
ATOM 19141 C CA . LEU I 4 103 ? 186.12700 119.02500 226.19500 1.000 49.49000 125 LEU I CA 1
ATOM 19142 C C . LEU I 4 103 ? 186.21700 119.25800 227.69400 1.000 49.49000 125 LEU I C 1
ATOM 19143 O O . LEU I 4 103 ? 185.47700 120.08200 228.24300 1.000 49.49000 125 LEU I O 1
ATOM 19148 N N . GLU I 4 104 ? 187.12600 118.54300 228.34700 1.000 58.09000 126 GLU I N 1
ATOM 19149 C CA . GLU I 4 104 ? 187.31300 118.63500 229.78600 1.000 58.09000 126 GLU I CA 1
ATOM 19150 C C . GLU I 4 104 ? 188.81100 118.65000 230.06800 1.000 58.09000 126 GLU I C 1
ATOM 19151 O O . GLU I 4 104 ? 189.63200 118.79700 229.15900 1.000 58.09000 126 GLU I O 1
ATOM 19157 N N . LEU I 4 105 ? 189.17400 118.50700 231.33500 1.000 56.79000 127 LEU I N 1
ATOM 19158 C CA . LEU I 4 105 ? 190.57600 118.56400 231.72200 1.000 56.79000 127 LEU I CA 1
ATOM 19159 C C . LEU I 4 105 ? 191.09200 117.19800 232.16000 1.000 56.79000 127 LEU I C 1
ATOM 19160 O O . LEU I 4 105 ? 192.27300 116.89100 231.99600 1.000 56.79000 127 LEU I O 1
#

Nearest PDB structures (foldseek):
  6pv8-assembly1_I  TM=1.004E+00  e=2.875E-19  Mus musculus
  7srs-assembly1_P  TM=9.891E-01  e=1.054E-16  Mus musculus
  8ulf-assembly2_O  TM=9.846E-01  e=2.342E-16  Mus musculus
  7quh-assembly1_L  TM=9.784E-01  e=2.272E-14  Homo sapiens
  4kuc-assembly2_E  TM=9.834E-01  e=5.321E-14  Mus musculus

Solvent-accessible surface area: 104729 Å² total; per-residue (Å²): 36,144,18,41,31,36,0,19,99,5,1,40,79,79,40,61,63,33,12,12,8,10,47,66,15,103,76,39,9,88,0,68,1,9,0,28,2,16,26,11,53,107,9,37,31,88,103,30,24,1,28,0,4,2,40,8,78,5,28,5,90,3,38,28,0,43,0,20,26,103,13,0,66,55,9,77,87,4,30,0,35,2,111,76,4,16,55,10,18,25,2,1,25,31,9,11,77,42,77,14,69,45,109,64,101,15,54,0,56,0,78,66,66,0,59,1,29,6,56,0,29,18,84,21,50,0,9,8,118,11,76,8,40,84,8,1,88,8,118,2,83,1,53,1,43,3,0,1,33,7,14,9,72,69,31,1,35,2,51,32,79,42,85,53,9,63,75,180,102,34,86,126,35,22,43,16,36,37,84,124,8,28,7,132,74,88,74,54,122,26,103,44,33,139,56,89,25,1,4,0,30,1,22,1,67,0,75,3,54,34,68,27,39,28,23,18,21,17,57,4,5,45,27,5,1,93,6,13,30,24,0,6,72,0,22,14,79,13,27,12,1,7,26,2,0,13,19,7,6,42,20,0,13,68,18,9,63,33,6,40,116,41,11,4,27,24,9,116,78,52,7,19,4,11,64,7,3,27,58,9,0,65,57,0,10,74,0,6,49,29,1,4,81,3,2,22,9,14,58,45,46,48,60,15,53,113,43,56,88,156,13,102,76,48,50,38,69,106,31,6,188,95,28,179,33,102,115,156,109,137,13,36,112,13,25,94,72,20,14,99,25,31,133,59,125,53,111,37,126,102,52,64,34,29,10,81,4,3,2,55,0,8,17,61,49,58,30,146,65,19,43,123,40,22,114,120,9,17,50,38,33,21,103,128,65,32,196,47,43,31,4,10,9,28,90,1,12,83,59,17,24,130,151,96,200,42,34,56,54,26,48,6,24,93,72,105,100,62,73,13,58,1,70,2,16,0,7,1,9,30,7,41,42,15,56,17,124,107,36,22,0,23,0,11,1,29,12,28,3,45,5,87,0,97,64,3,62,29,84,38,96,174,34,130,45,10,95,22,8,20,2,39,5,140,91,6,6,32,1,42,14,7,0,44,23,5,16,54,12,88,12,66,14,77,17,79,10,27,3,30,0,90,32,117,0,35,0,46,14,28,8,0,9,38,20,85,0,17,11,134,7,96,9,83,104,12,2,130,8,86,1,85,1,41,0,54,0,46,2,51,15,23,36,46,76,22,0,24,0,58,34,91,48,104,81,6,31,96,69,42,46,58,84,27,7,42,14,50,27,90,43,6,55,15,119,89,42,66,59,121,192,72,98,52,43,3,4,0,5,2,25,0,58,0,99,8,50,45,91,7,25,33,54,17,16,52,52,0,13,76,10,9,8,99,3,6,56,18,3,6,67,0,24,14,83,4,26,12,2,0,25,3,1,18,13,7,15,91,10,2,21,57,15,5,39,31,6,20,138,65,7,2,32,20,18,125,37,16,10,26,13,6,69,12,6,53,64,2,1,50,15,4,7,107,4,0,51,16,0,0,59,4,2,26,27,14,61,48,37,45,51,14,46,120,24,32,109,154,14,92,135,35,48,24,128,114,35,4,88,146,21,168,33,151,131,231,160,88,75,116,122,15,64,119,9,29,40,74,19,8,106,47,44,103,79,84,52,99,74,98,63,57,40,48,35,17,74,2,4,3,58,0,22,13,72,45,67,30,125,66,25,84,125,62,15,67,101,12,37,91,54,37,108,143,116,115,16,66,62,137,0,30,98,79,12,26,66,180,110,105,18,16,51,25,9,45,5,0,94,67,99,99,64,70,10,55,0,64,1,16,0,16,0,14,38,9,58,50,13,59,18,104,94,34,20,1,22,3,15,2,22,2,52,3,44,5,86,0,90,22,0,68,26,89,34,102,188,42,146,55,24,61,57,12,50,0,40,1,114,133,5,2,22,2,29,5,4,0,45,17,2,6,44,33,74,16,61,12,55,43,46,13,42,3,49,0,115,30,101,0,35,0,58,4,71,0,7,4,76,2,77,0,10,5,107,7,96,10,85,97,18,1,112,8,80,1,86,1,28,0,67,0,67,4,65,23,14,42,44,75,26,0,25,0,58,32,79,48,101,79,8,29,70,141,61,45,75,115,32,22,75,17,62,36,100,44,12,50,13,119,99,43,64,62,120,195,74,97,53,43,3,2,0,6,0,21,0,52,1,86,12,54,49,82,28,49,37,26,5,20,40,45,3,15,92,11,7,16,96,3,6,44,18,2,6,75,2,20,18,78,14,23,14,2,0,24,0,1,12,30,5,4,67,29,5,10,103,19,1,31,46,8,14,121,47,8,0,20,22,20,119,43,24,12,22,13,6,73,22,7,52,62,4,2,42,15,3,12,113,2,0,77,17,1,2,52,5,1,21,23,16,55,42,35,40,55,12,42,118,24,33,108,158,15,98,133,31,42,27,132,111,45,5,105,145,20,171,31,180,131,223,158,40,61,119,91,15,35,119,7,26,51,77,22,14,112,45,37,101,88,70,36,101,66,98,63,56,39,55,28,16,78,2,4,2,57,0,25,13,72,48,72,29,116,76,26,79,125,60,21,80,99,13,40,89,54,36,112,143,124,41,149,20,30,30,41,0,18,94,6,3,37,81,81,35,62,54,39,11,11,8,10,44,72,25,96,73,41,8,88,0,69,1,10,0,34,3,28,22,16,42,82,10,43,30,81,100,35,23,0,21,0,7,1,42,5,87,1,24,3,89,2,40,21,0,38,0,22,25,98,14,1,73,52,15,76,87,9,38,0,30,2,121,68,3,13,54,9,32,14,10,1,25,32,5,9,76,38,100,12,114,20,104,56,112,13,48,3,55,0,72,65,54,0,68,0,23,3,54,0,17,16,77,19,49,0,10,10,136,11,78,9,40,92,7,0,90,7,112,2,85,1,58,0,44,2,0,1,32,8,10,10,72,69,36,0,33,1,55,33,91,30,93,54,10,59,58,172,117,38,92,135,38,30,41,16,36,36,92,124,8,28,7,134,76,87,72,58,120,30,110,51,35,132,64,89,18,2,4,0,31,0,22,0,70,0,74,6,56,30,78,19,42,28,20,13,24,13,54,2,5,50,27,3,1,93,6,13,31,18,0,4,70,0,23,11,71,10,27,14,2,7,27,0,1,15,18,7,6,59,15,0,15,67,19,8,55,32,4,29,116,46,10,4,29,26,7,116,77,44,6,24,5,10,66,10,3,35,52,8,1,73,60,0,10,77,0,6,54,26,1,4,84,1,1,22,8,13,61,46,52,40,55,16,54,108,35,56,89,161,13,93,73,59,55,34,67,104,35,11,182,106,26,173,32,109,131,151,116,137,22,24,114,12,27,72,69,21,22,126,29,31,136,60,125,47,116,38,116,100,54,69,32,39,11,81,5,3,2,54,0,10,15,70,53,57,35,150,66,16,49,123,38,23,114,121,9,14,40,42,32,31,104,135,57,47,209,44,42,33,9,12,15,22,99,0,17,99,67,9,38,66,180,111,118,17,21,48,24,9,36,7,8,90,71,101,99,70,72,12,65,0,75,1,19,0,15,0,12,31,9,32,52,24,59,12,111,116,34,26,0,27,0,6,1,24,10,28,4,44,5,87,0,92,25,1,68,22,88,34,97,178,40,151,45,10,106,24,12,16,1,32,1,127,103,6,2,22,1,11,11,5,1,49,15,5,14,52,29,67,8,83,22,26,35,82,16,30,2,28,0,99,29,109,0,38,0,40,4,28,9,2,10,48,31,83,0,10,4,106,11,112,6,80,93,13,1,122,10,88,2,88,1,30,0,61,0,52,6,44,27,12,45,43,73,27,0,23,0,53,38,84,51,102,83,4,32,82,96,45,48,60,96,26,5,52,13,55,30,92,40,4,57,12,124,91,44,63,67,119,194,68,99,44,39,6,3,0,9,1,18,0,52,2,103,11,46,42,80,5,28,36,42,14,18,46,51,0,11,74,8,8,10,99,1,6,58,20,2,5,75,1,21,21,80,5,37,7,2,0,26,4,1,11,14,6,4,66,11,3,17,68,16,3,45,36,8,9,108,62,10,2,31,18,13,120,52,24,14,23,14,7,81,7,6,52,59,2,4,42,12,4,10,106,4,0,66,14,0,2,58,4,4,22,25,13,57,42,32,52,48,19,46,116,16,35,104,162,16,100,131,34,47,36,124,115,41,3,98,141,21,159,32,158,126,231,160,45,73,135,78,20,65,122,8,26,47,70,20,15,107,48,37,110,82,76,49,99,70,99,63,54,38,55,29,14,79,2,3,4,59,0,24,14,68,51,65,38,129,66,23,92,128,60,14,70,99,15,34,85,52,38,105,139,97,94,111,8,101,36,41,43,108,65,156,29,203,90,64,85,57,9,111,8,32,2,106,10,62,58,42,92,31,61,58,41,8,4,11,2,0,32,8,46,151,83,90,56,8,76,5,2,0,16,2,42,4,138,77,30,48,48,60,49,15,114,136,9,110,68,74,5,70,8,68,39,56,144,106,53,31,10,0,83,1,66,15,33,182,5,71,87,121,10,20,2,51,3,11,0,0,0,0,20,24,0,9,3,32,1,1,32,84,31,2,85,23,2,38,3,71,39,163,9,105,10,87,22,60,53,70,114,42,70,12,72,97,62,85,132,3,66,1,53,0,52,13,77,54,85,11,74,30,0,2,3,9,6,10,83,84,88,85,26,5,88,41,25,0,14,5,10,54,57,52,22,117,72,20,50,94,82,9,149,4,56,39,82,35,63,65,1,24,1,14,0,68,54,10,48,76,117,4,45,5,13,2,4,0,1,0,23,32,18,79,33,8,32,21,8,46,17,1,73,0,75,123,92,118,11,109,34,38,40,112,67,157,18,202,93,66,82,52,10,119,7,32,1,110,8,58,58,44,87,27,59,61,44,5,1,13,2,1,18,15,43,155,80,96,54,8,66,6,4,0,12,2,42,4,152,74,30,40,47,54,51,14,114,134,20,107,76,87,8,69,8,66,41,58,144,116,53,31,12,0,80,2,60,17,36,197,6,71,96,122,19,28,3,50,4,12,0,0,0,0,23,22,0,8,5,30,1,1,34,87,34,2,85,24,4,38,3,66,45,150,7,102,13,86,24,60,52,73,115,36,67,13,72,89,61,80,130,1,62,0,54,0,51,11,78,61,86,8,67,33,0,2,4,4,4,20,88,98,88,78,26,4,92,37,20,0,17,4,11,54,52,55,18,118,69,18,54,97,66,11,151,3,58,37,78,31,63,68,2,24,0,14,0,72,53,6,67,69,113,4,42,4,10,1,3,0,0,0,19,34,26,70,34,10,30,22,5,41,16,0,50,0,69,112

Foldseek 3Di:
DVLVVVLVCVQVPDDDQPDAADPDQQAAKEKAWAKAWQEFADQAQAQQKTKTKIKIKIKTFHPRRADDCVVRVNDFKDKAWPVRHHDFFKFWDQADDDDTGADTPGIWMAGNRGMIIDIGIDMTIGRFHFDVQDPQFDKTKGKIKIFGDDDACSHYPYHYPDFFHDCPNYDDDVFKAWDGKGKDKDWDDDPVDDGITIIMMIMTIIHTDPDVCCVPQVVVLVVLLVQLLVLLVDALVDDCSVVSLVVSLVVLVVSLVVVPVRHYPDPPDDYLVNVVSVVSNVVSVVVVVLVVVLNVLLPDFPVVDDDDDVCCCVLPPVQCVVLVDNDVVVVVVVVVVVVVVVVVVVVRVVVSVVSNSSSNSSSSVVSVVVVVVSVVCCVPRPPVVSD/DDDALLVVLVCCQDVVVPADAPDAQDPDPQDAFEKEKAKAWAEFDDCQFQQQWTKTKMWIKIKTAHPSNADDQVVSVGDFKHKDFDVRHYDFQKFWPFAPDPDTGAPPGGIWIAGNRRMTIDIDIDMTTGGAHADCAAPPFDKGKGKTKIDGDPFFQSHYAYHYDDQFHDHPNYDDHVFKDFDGKGKDWDDDPVDGRHTIIMIITIIGTPHVPCCVVQVVVLVVLLVLQLPLLVDALVDDCSLVSLVVSLVVLVVSLVVVVVSHYPDVPDDYLSNVLSVVSNVLSVVVNVVVVVLNVLLPDFPVHDDDDVVLVVPLPPDQCVVLVNVDVVVVVVVVVVVVVVVVVVVVVVVRVVVSVVSSSSSSSSSVVVSVVSVVVSVVVVCVSPVD/DLQVVLVCVLQDPVQADQPDDADPDAQDAWEKEKFKAWAEFPDCAAQQQWTKTKIFIKMKTAHPSNADDQVVRPRDFKDWDQQVRHHDFQKFWDQADDPPTGADDRGTWIAGNRRIIMGTGMHMTTGGAHADAQAPPWDKGKGKTKIDTPPFFQSHYAYDYDDQFHDHPNYDDPVFKAFDGKGKDWDDDPVDGRDTIIMIITIMTTPPDPCCVPLVCVLVVLLVLLLVLLPDALPPPCSCVSLVVSLVVLVVSLVVVVVRHHPDPPHDYLSNVLSVVSNVLSVVVVVLSVVLSVLLPDFPVHDDDDVVLVVDLPPPQCVVLVNPDVVVVVVVVVVVVVVVVVVVVVVVRVVVSVVSSSSSSSSSVVCSVVSVVVSVVSVCVSPVD/DVLVVVLVCVQQPPDDAPDDADPDDLAAKEKAWAKAWAEFDDQAQAQQKTKTKMKIKIKTFHQRRADDCVVRVNDFKDKDFPVRHHDFAWFWDQADDDDGGFDGGGIWMQGNRGIIIDIGIDITIGRAHFDPQDPPFDKGKGKIKIFGDPDACSHYPYDYPDQFHDCPNYDDDVFKAWDGKGKDKDWDDDPVDDGITIIMMIMTIIHTPRDVCCVPQVCVLVVLLVCLLVLLVDALVDDCSVVSLVVSLVVLVVSLVVVPVRHYPDPPDDYLVNVLSVVSNVVSVVSVVLVVVLNVLQPDFCVPDPDDDVCCPPLPPPQCVVVVVPDVVVVVVVVVVVVVVVVVVVVRVVVSVVSNSSSSSSSVVVSVVVVVVVVCSCCVRPVPPSD/DDDALQVVLVCVQLDPVQADAPDAQDPDPQDAFEKEKFKAWAEFADQQQAQQWTKTKIWIKMKTFHQSQADDQVVSVGDFKHKDWPVSHYDFQKAWDQFPDPPSDHADTDIWMAGNRGTTMDIGIDMTGGGAHDDAQEPPFDKGWGKTKIDGPPFFQSHYDYHYDDQFHHHVNYDDPVFKAFDGKGKDWDDDPVDGRDIIIMIIGIIGGDHPPCCVVPVVVLVVLLVLLLVLLVDALVDPCSQVSLVVSLVVLVVSLVVVCRSHHPDPPDDYLSNVLSVVSNVLSVVVNVLSVVLSVLLPDFPVHDDDDVVLVVPLPPDQCVVLVNPDVVVVVVVVVVVVVVVVVVVVVVVRVVVSVVSSSSSSSSSVVVSVVSVVVSVVVVCVSPVD/DAKDKDAADEDDFQDKDKIKIADDDDDLAQKKKWKKWAAPVRPIGTAWIAHQVPGDIDGDPVCPVFWDWGADPPRSMIMIMGGRDDQRRFTWMKMFIGHPDDVPDRPGIHPTYTYGD/DKAKEKPDAEDEDDFQDKDKIKIFIPWFDQWKFKWWAAPPDDIDGAGGRQADGDDPYDPQKGKDDGTGMIMIMGRGDDQPPFTKMKMWDPPDPDTYIYPIHTYDD/DAKDKDAADEDDFQDKDKIKIADDDDDLAQKKKWKKWAAPVRPIGGFWIAHQVPGDIDGDPVCPPFKDWAADVVRRMIMIMGGRDDQRRQTWMKMFIGHPDDVNDRPGIHPTYTYGD/DKAKEKPDAEDEDDFQAKDKIKIFIDWWDQWKFKWWAAPPDDIDGAGGRQAHGDDPYDPQKGKDDGTGMIMIMGRGDDQVRFTWMKMWDPPDPDTDIYPIHTYHD

GO terms:
  GO:0045202 synapse (C, IDA)
  GO:0005886 plasma membrane (C, IDA)
  GO:0005892 acetylcholine-gated channel complex (C, IDA)
  GO:0032098 regulation of appetite (P, IDA)
  GO:0095500 acetylcholine receptor signaling pathway (P, IDA)
  GO:0022848 acetylcholine-gated monoatomic cation-selective channel activity (F, IDA)
  GO:0042734 presynaptic membrane (C, TAS)
  GO:0045202 synapse (C, TAS)
  GO:0015276 ligand-gated monoatomic ion channel activity (F, TAS)
  GO:0022848 acetylcholine-gated monoatomic cation-selective channel activity (F, TAS)
  GO:0005515 protein binding (F, IPI)
  GO:0005886 plasma membrane (C, TAS)
  GO:0015464 acetylcholine receptor activity (F, IDA)
  GO:0007165 signal transduction (P, IDA)
  GO:0042166 acetylcholine binding (F, IC)
  GO:0035095 behavioral response to nicotine (P, IMP)
  GO:0060084 synaptic transmission involved in micturition (P, IMP)
  GO:0007399 nervous system development (P, IMP)
  GO:0051899 membrane depolarization (P, IDA)